Protein 6WQZ (pdb70)

Structure (mmCIF, N/CA/C/O backbone):
data_6WQZ
#
_entry.id   6WQZ
#
_cell.length_a   1.00
_cell.length_b   1.00
_cell.length_c   1.00
_cell.angle_alpha   90.00
_cell.angle_beta   90.00
_cell.angle_gamma   90.00
#
_symmetry.space_group_name_H-M   'P 1'
#
loop_
_entity.id
_entity.type
_entity.pdbx_description
1 polymer 'Autophagy-related protein 9A'
2 non-polymer 'Lauryl Maltose Neopentyl Glycol'
#
loop_
_atom_site.group_PDB
_atom_site.id
_atom_site.type_symbol
_atom_site.label_atom_id
_atom_site.label_alt_id
_atom_site.label_comp_id
_atom_site.label_asym_id
_atom_site.label_entity_id
_atom_site.label_seq_id
_atom_site.pdbx_PDB_ins_code
_atom_site.Cartn_x
_atom_site.Cartn_y
_atom_site.Cartn_z
_atom_site.occupancy
_atom_site.B_iso_or_equiv
_atom_site.auth_seq_id
_atom_site.auth_comp_id
_atom_site.auth_asym_id
_atom_site.auth_atom_id
_atom_site.pdbx_PDB_model_num
ATOM 1 N N . PRO A 1 36 ? 122.782 59.157 86.266 1.00 50.76 36 PRO C N 1
ATOM 2 C CA . PRO A 1 36 ? 123.021 59.358 84.835 1.00 50.76 36 PRO C CA 1
ATOM 3 C C . PRO A 1 36 ? 123.033 58.031 84.111 1.00 50.76 36 PRO C C 1
ATOM 4 O O . PRO A 1 36 ? 123.531 57.933 82.997 1.00 50.76 36 PRO C O 1
ATOM 8 N N . TRP A 1 37 ? 122.435 57.026 84.735 1.00 62.14 37 TRP C N 1
ATOM 9 C CA . TRP A 1 37 ? 122.456 55.661 84.218 1.00 62.14 37 TRP C CA 1
ATOM 10 C C . TRP A 1 37 ? 121.688 55.374 82.950 1.00 62.14 37 TRP C C 1
ATOM 11 O O . TRP A 1 37 ? 120.751 56.067 82.606 1.00 62.14 37 TRP C O 1
ATOM 22 N N . HIS A 1 38 ? 122.164 54.363 82.239 1.00 74.10 38 HIS C N 1
ATOM 23 C CA . HIS A 1 38 ? 121.604 53.898 80.984 1.00 74.10 38 HIS C CA 1
ATOM 24 C C . HIS A 1 38 ? 120.453 52.941 81.288 1.00 74.10 38 HIS C C 1
ATOM 25 O O . HIS A 1 38 ? 120.607 52.052 82.122 1.00 74.10 38 HIS C O 1
ATOM 32 N N . HIS A 1 39 ? 119.297 53.150 80.656 1.00 76.56 39 HIS C N 1
ATOM 33 C CA . HIS A 1 39 ? 118.100 52.320 80.865 1.00 76.56 39 HIS C CA 1
ATOM 34 C C . HIS A 1 39 ? 117.706 52.223 82.339 1.00 76.56 39 HIS C C 1
ATOM 35 O O . HIS A 1 39 ? 117.401 51.153 82.843 1.00 76.56 39 HIS C O 1
ATOM 42 N N . ILE A 1 40 ? 117.729 53.368 83.003 1.00 59.16 40 ILE C N 1
ATOM 43 C CA . ILE A 1 40 ? 117.439 53.555 84.428 1.00 59.16 40 ILE C CA 1
ATOM 44 C C . ILE A 1 40 ? 116.502 52.685 85.288 1.00 59.16 40 ILE C C 1
ATOM 45 O O . ILE A 1 40 ? 116.929 51.840 86.075 1.00 59.16 40 ILE C O 1
ATOM 50 N N . GLU A 1 41 ? 115.222 52.959 85.090 1.00 51.61 41 GLU C N 1
ATOM 51 C CA . GLU A 1 41 ? 114.058 52.545 85.866 1.00 51.61 41 GLU C CA 1
ATOM 52 C C . GLU A 1 41 ? 112.811 53.122 85.208 1.00 51.61 41 GLU C C 1
ATOM 53 O O . GLU A 1 41 ? 112.850 53.468 84.024 1.00 51.61 41 GLU C O 1
ATOM 59 N N . ASN A 1 42 ? 111.689 53.173 85.924 1.00 35.68 42 ASN C N 1
ATOM 60 C CA . ASN A 1 42 ? 110.544 53.978 85.500 1.00 35.68 42 ASN C CA 1
ATOM 61 C C . ASN A 1 42 ? 111.045 55.404 85.290 1.00 35.68 42 ASN C C 1
ATOM 62 O O . ASN A 1 42 ? 111.636 56.004 86.186 1.00 35.68 42 ASN C O 1
ATOM 67 N N . LEU A 1 43 ? 110.895 55.895 84.069 1.00 26.34 43 LEU C N 1
ATOM 68 C CA . LEU A 1 43 ? 111.360 57.217 83.699 1.00 26.34 43 LEU C CA 1
ATOM 69 C C . LEU A 1 43 ? 110.477 58.346 84.178 1.00 26.34 43 LEU C C 1
ATOM 70 O O . LEU A 1 43 ? 110.941 59.454 84.317 1.00 26.34 43 LEU C O 1
ATOM 75 N N . ASP A 1 44 ? 109.207 58.079 84.448 1.00 24.27 44 ASP C N 1
ATOM 76 C CA . ASP A 1 44 ? 108.327 59.130 84.918 1.00 24.27 44 ASP C CA 1
ATOM 77 C C . ASP A 1 44 ? 108.858 59.641 86.228 1.00 24.27 44 ASP C C 1
ATOM 78 O O . ASP A 1 44 ? 109.076 60.820 86.384 1.00 24.27 44 ASP C O 1
ATOM 83 N N . LEU A 1 45 ? 109.180 58.736 87.127 1.00 23.12 45 LEU C N 1
ATOM 84 C CA . LEU A 1 45 ? 109.708 59.134 88.408 1.00 23.12 45 LEU C CA 1
ATOM 85 C C . LEU A 1 45 ? 111.040 59.844 88.302 1.00 23.12 45 LEU C C 1
ATOM 86 O O . LEU A 1 45 ? 111.268 60.833 88.982 1.00 23.12 45 LEU C O 1
ATOM 91 N N . PHE A 1 46 ? 111.918 59.371 87.430 1.00 19.45 46 PHE C N 1
ATOM 92 C CA . PHE A 1 46 ? 113.228 59.972 87.313 1.00 19.45 46 PHE C CA 1
ATOM 93 C C . PHE A 1 46 ? 113.096 61.409 86.891 1.00 19.45 46 PHE C C 1
ATOM 94 O O . PHE A 1 46 ? 113.592 62.292 87.565 1.00 19.45 46 PHE C O 1
ATOM 102 N N . PHE A 1 47 ? 112.305 61.656 85.861 1.00 17.49 47 PHE C N 1
ATOM 103 C CA . PHE A 1 47 ? 112.079 62.995 85.344 1.00 17.49 47 PHE C CA 1
ATOM 104 C C . PHE A 1 47 ? 111.373 63.877 86.350 1.00 17.49 47 PHE C C 1
ATOM 105 O O . PHE A 1 47 ? 111.675 65.045 86.494 1.00 17.49 47 PHE C O 1
ATOM 113 N N . SER A 1 48 ? 110.423 63.319 87.073 1.00 15.77 48 SER C N 1
ATOM 114 C CA . SER A 1 48 ? 109.717 64.099 88.046 1.00 15.77 48 SER C CA 1
ATOM 115 C C . SER A 1 48 ? 110.647 64.561 89.114 1.00 15.77 48 SER C C 1
ATOM 116 O O . SER A 1 48 ? 110.564 65.685 89.526 1.00 15.77 48 SER C O 1
ATOM 119 N N . ARG A 1 49 ? 111.532 63.680 89.570 1.00 18.27 49 ARG C N 1
ATOM 120 C CA . ARG A 1 49 ? 112.514 63.985 90.594 1.00 18.27 49 ARG C CA 1
ATOM 121 C C . ARG A 1 49 ? 113.476 65.028 90.097 1.00 18.27 49 ARG C C 1
ATOM 122 O O . ARG A 1 49 ? 113.845 65.931 90.811 1.00 18.27 49 ARG C O 1
ATOM 130 N N . VAL A 1 50 ? 113.863 64.928 88.835 1.00 14.19 50 VAL C N 1
ATOM 131 C CA . VAL A 1 50 ? 114.767 65.910 88.274 1.00 14.19 50 VAL C CA 1
ATOM 132 C C . VAL A 1 50 ? 114.111 67.274 88.324 1.00 14.19 50 VAL C C 1
ATOM 133 O O . VAL A 1 50 ? 114.712 68.237 88.787 1.00 14.19 50 VAL C O 1
ATOM 137 N N . TYR A 1 51 ? 112.840 67.340 87.925 1.00 13.17 51 TYR C N 1
ATOM 138 C CA . TYR A 1 51 ? 112.093 68.585 87.937 1.00 13.17 51 TYR C CA 1
ATOM 139 C C . TYR A 1 51 ? 111.934 69.132 89.344 1.00 13.17 51 TYR C C 1
ATOM 140 O O . TYR A 1 51 ? 112.055 70.312 89.576 1.00 13.17 51 TYR C O 1
ATOM 149 N N . ASN A 1 52 ? 111.663 68.263 90.292 1.00 13.62 52 ASN C N 1
ATOM 150 C CA . ASN A 1 52 ? 111.513 68.696 91.661 1.00 13.62 52 ASN C CA 1
ATOM 151 C C . ASN A 1 52 ? 112.811 69.247 92.204 1.00 13.62 52 ASN C C 1
ATOM 152 O O . ASN A 1 52 ? 112.813 70.171 92.983 1.00 13.62 52 ASN C O 1
ATOM 157 N N . LEU A 1 53 ? 113.932 68.631 91.849 1.00 14.28 53 LEU C N 1
ATOM 158 C CA . LEU A 1 53 ? 115.240 69.107 92.275 1.00 14.28 53 LEU C CA 1
ATOM 159 C C . LEU A 1 53 ? 115.491 70.460 91.659 1.00 14.28 53 LEU C C 1
ATOM 160 O O . LEU A 1 53 ? 116.152 71.249 92.245 1.00 14.28 53 LEU C O 1
ATOM 165 N N . HIS A 1 54 ? 115.092 70.695 90.417 1.00 13.79 54 HIS C N 1
ATOM 166 C CA . HIS A 1 54 ? 115.247 72.043 89.913 1.00 13.79 54 HIS C CA 1
ATOM 167 C C . HIS A 1 54 ? 114.377 73.022 90.672 1.00 13.79 54 HIS C C 1
ATOM 168 O O . HIS A 1 54 ? 114.808 74.115 90.936 1.00 13.79 54 HIS C O 1
ATOM 175 N N . GLN A 1 55 ? 113.142 72.654 91.010 1.00 12.12 55 GLN C N 1
ATOM 176 C CA . GLN A 1 55 ? 112.238 73.584 91.713 1.00 12.12 55 GLN C CA 1
ATOM 177 C C . GLN A 1 55 ? 112.665 74.003 93.109 1.00 12.12 55 GLN C C 1
ATOM 178 O O . GLN A 1 55 ? 112.676 75.163 93.390 1.00 12.12 55 GLN C O 1
ATOM 184 N N . LYS A 1 56 ? 112.904 73.058 93.998 1.00 15.04 56 LYS C N 1
ATOM 185 C CA . LYS A 1 56 ? 113.467 73.281 95.326 1.00 15.04 56 LYS C CA 1
ATOM 186 C C . LYS A 1 56 ? 114.955 73.454 95.085 1.00 15.04 56 LYS C C 1
ATOM 187 O O . LYS A 1 56 ? 115.680 72.470 94.946 1.00 15.04 56 LYS C O 1
ATOM 193 N N . ASN A 1 57 ? 115.429 74.694 95.061 1.00 16.74 57 ASN C N 1
ATOM 194 C CA . ASN A 1 57 ? 116.608 75.005 94.260 1.00 16.74 57 ASN C CA 1
ATOM 195 C C . ASN A 1 57 ? 117.818 74.279 94.822 1.00 16.74 57 ASN C C 1
ATOM 196 O O . ASN A 1 57 ? 118.572 74.835 95.627 1.00 16.74 57 ASN C O 1
ATOM 201 N N . GLY A 1 58 ? 118.023 73.054 94.359 1.00 16.72 58 GLY C N 1
ATOM 202 C CA . GLY A 1 58 ? 119.157 72.275 94.786 1.00 16.72 58 GLY C CA 1
ATOM 203 C C . GLY A 1 58 ? 118.926 71.227 95.849 1.00 16.72 58 GLY C C 1
ATOM 204 O O . GLY A 1 58 ? 118.034 71.328 96.675 1.00 16.72 58 GLY C O 1
ATOM 205 N N . PHE A 1 59 ? 119.825 70.258 95.883 1.00 18.12 59 PHE C N 1
ATOM 206 C CA . PHE A 1 59 ? 119.711 69.158 96.806 1.00 18.12 59 PHE C CA 1
ATOM 207 C C . PHE A 1 59 ? 119.724 69.610 98.241 1.00 18.12 59 PHE C C 1
ATOM 208 O O . PHE A 1 59 ? 118.876 69.212 99.007 1.00 18.12 59 PHE C O 1
ATOM 216 N N . THR A 1 60 ? 120.621 70.503 98.605 1.00 18.79 60 THR C N 1
ATOM 217 C CA . THR A 1 60 ? 120.682 70.920 99.993 1.00 18.79 60 THR C CA 1
ATOM 218 C C . THR A 1 60 ? 119.408 71.611 100.421 1.00 18.79 60 THR C C 1
ATOM 219 O O . THR A 1 60 ? 118.840 71.315 101.478 1.00 18.79 60 THR C O 1
ATOM 223 N N . CYS A 1 61 ? 118.911 72.482 99.556 1.00 21.33 61 CYS C N 1
ATOM 224 C CA . CYS A 1 61 ? 117.707 73.220 99.873 1.00 21.33 61 CYS C CA 1
ATOM 225 C C . CYS A 1 61 ? 116.553 72.287 100.032 1.00 21.33 61 CYS C C 1
ATOM 226 O O . CYS A 1 61 ? 115.806 72.375 100.983 1.00 21.33 61 CYS C O 1
ATOM 229 N N . MET A 1 62 ? 116.447 71.347 99.112 1.00 20.03 62 MET C N 1
ATOM 230 C CA . MET A 1 62 ? 115.366 70.405 99.140 1.00 20.03 62 MET C CA 1
ATOM 231 C C . MET A 1 62 ? 115.399 69.535 100.379 1.00 20.03 62 MET C C 1
ATOM 232 O O . MET A 1 62 ? 114.374 69.279 100.999 1.00 20.03 62 MET C O 1
ATOM 237 N N . LEU A 1 63 ? 116.591 69.107 100.766 1.00 20.34 63 LEU C N 1
ATOM 238 C CA . LEU A 1 63 ? 116.740 68.266 101.929 1.00 20.34 63 LEU C CA 1
ATOM 239 C C . LEU A 1 63 ? 116.295 69.038 103.144 1.00 20.34 63 LEU C C 1
ATOM 240 O O . LEU A 1 63 ? 115.509 68.550 103.948 1.00 20.34 63 LEU C O 1
ATOM 245 N N . ILE A 1 64 ? 116.725 70.289 103.241 1.00 21.82 64 ILE C N 1
ATOM 246 C CA . ILE A 1 64 ? 116.337 71.100 104.380 1.00 21.82 64 ILE C CA 1
ATOM 247 C C . ILE A 1 64 ? 114.843 71.324 104.404 1.00 21.82 64 ILE C C 1
ATOM 248 O O . ILE A 1 64 ? 114.239 71.288 105.455 1.00 21.82 64 ILE C O 1
ATOM 253 N N . GLY A 1 65 ? 114.241 71.550 103.245 1.00 19.62 65 GLY C N 1
ATOM 254 C CA . GLY A 1 65 ? 112.823 71.793 103.188 1.00 19.62 65 GLY C CA 1
ATOM 255 C C . GLY A 1 65 ? 112.075 70.595 103.698 1.00 19.62 65 GLY C C 1
ATOM 256 O O . GLY A 1 65 ? 111.176 70.742 104.515 1.00 19.62 65 GLY C O 1
ATOM 257 N N . GLU A 1 66 ? 112.478 69.402 103.272 1.00 23.08 66 GLU C N 1
ATOM 258 C CA . GLU A 1 66 ? 111.804 68.189 103.735 1.00 23.08 66 GLU C CA 1
ATOM 259 C C . GLU A 1 66 ? 111.984 67.999 105.224 1.00 23.08 66 GLU C C 1
ATOM 260 O O . GLU A 1 66 ? 111.071 67.600 105.918 1.00 23.08 66 GLU C O 1
ATOM 266 N N . ILE A 1 67 ? 113.170 68.287 105.726 1.00 21.30 67 ILE C N 1
ATOM 267 C CA . ILE A 1 67 ? 113.407 68.147 107.152 1.00 21.30 67 ILE C CA 1
ATOM 268 C C . ILE A 1 67 ? 112.515 69.102 107.937 1.00 21.30 67 ILE C C 1
ATOM 269 O O . ILE A 1 67 ? 112.002 68.750 108.981 1.00 21.30 67 ILE C O 1
ATOM 274 N N . PHE A 1 68 ? 112.350 70.323 107.446 1.00 23.31 68 PHE C N 1
ATOM 275 C CA . PHE A 1 68 ? 111.490 71.314 108.083 1.00 23.31 68 PHE C CA 1
ATOM 276 C C . PHE A 1 68 ? 110.048 70.864 108.058 1.00 23.31 68 PHE C C 1
ATOM 277 O O . PHE A 1 68 ? 109.321 71.093 108.996 1.00 23.31 68 PHE C O 1
ATOM 285 N N . GLU A 1 69 ? 109.635 70.236 106.960 1.00 25.16 69 GLU C N 1
ATOM 286 C CA . GLU A 1 69 ? 108.289 69.682 106.815 1.00 25.16 69 GLU C CA 1
ATOM 287 C C . GLU A 1 69 ? 108.056 68.583 107.832 1.00 25.16 69 GLU C C 1
ATOM 288 O O . GLU A 1 69 ? 106.956 68.417 108.302 1.00 25.16 69 GLU C O 1
ATOM 294 N N . LEU A 1 70 ? 109.073 67.776 108.116 1.00 22.07 70 LEU C N 1
ATOM 295 C CA . LEU A 1 70 ? 108.931 66.719 109.116 1.00 22.07 70 LEU C CA 1
ATOM 296 C C . LEU A 1 70 ? 108.902 67.240 110.554 1.00 22.07 70 LEU C C 1
ATOM 297 O O . LEU A 1 70 ? 108.247 66.663 111.389 1.00 22.07 70 LEU C O 1
ATOM 302 N N . MET A 1 71 ? 109.611 68.334 110.800 1.00 24.87 71 MET C N 1
ATOM 303 C CA . MET A 1 71 ? 109.717 68.962 112.113 1.00 24.87 71 MET C CA 1
ATOM 304 C C . MET A 1 71 ? 108.490 69.783 112.454 1.00 24.87 71 MET C C 1
ATOM 305 O O . MET A 1 71 ? 108.197 70.002 113.612 1.00 24.87 71 MET C O 1
ATOM 310 N N . GLN A 1 72 ? 107.802 70.283 111.442 1.00 22.05 72 GLN C N 1
ATOM 311 C CA . GLN A 1 72 ? 106.546 70.988 111.675 1.00 22.05 72 GLN C CA 1
ATOM 312 C C . GLN A 1 72 ? 105.465 70.037 112.162 1.00 22.05 72 GLN C C 1
ATOM 313 O O . GLN A 1 72 ? 104.752 70.337 113.122 1.00 22.05 72 GLN C O 1
ATOM 319 N N . PHE A 1 73 ? 105.315 68.892 111.491 1.00 20.84 73 PHE C N 1
ATOM 320 C CA . PHE A 1 73 ? 104.368 67.884 111.974 1.00 20.84 73 PHE C CA 1
ATOM 321 C C . PHE A 1 73 ? 104.673 67.494 113.415 1.00 20.84 73 PHE C C 1
ATOM 322 O O . PHE A 1 73 ? 103.791 67.528 114.283 1.00 20.84 73 PHE C O 1
ATOM 330 N N . LEU A 1 74 ? 105.921 67.103 113.682 1.00 21.36 74 LEU C N 1
ATOM 331 C CA . LEU A 1 74 ? 106.281 66.652 115.019 1.00 21.36 74 LEU C CA 1
ATOM 332 C C . LEU A 1 74 ? 106.109 67.758 116.053 1.00 21.36 74 LEU C C 1
ATOM 333 O O . LEU A 1 74 ? 105.741 67.491 117.199 1.00 21.36 74 LEU C O 1
ATOM 338 N N . PHE A 1 75 ? 106.333 69.012 115.659 1.00 20.26 75 PHE C N 1
ATOM 339 C CA . PHE A 1 75 ? 106.199 70.123 116.596 1.00 20.26 75 PHE C CA 1
ATOM 340 C C . PHE A 1 75 ? 104.741 70.402 116.912 1.00 20.26 75 PHE C C 1
ATOM 341 O O . PHE A 1 75 ? 104.388 70.608 118.072 1.00 20.26 75 PHE C O 1
ATOM 349 N N . VAL A 1 76 ? 103.877 70.418 115.897 1.00 19.18 76 VAL C N 1
ATOM 350 C CA . VAL A 1 76 ? 102.449 70.579 116.151 1.00 19.18 76 VAL C CA 1
ATOM 351 C C . VAL A 1 76 ? 101.966 69.517 117.125 1.00 19.18 76 VAL C C 1
ATOM 352 O O . VAL A 1 76 ? 101.348 69.826 118.150 1.00 19.18 76 VAL C O 1
ATOM 356 N N . VAL A 1 77 ? 102.292 68.251 116.850 1.00 20.96 77 VAL C N 1
ATOM 357 C CA . VAL A 1 77 ? 101.778 67.160 117.682 1.00 20.96 77 VAL C CA 1
ATOM 358 C C . VAL A 1 77 ? 102.353 67.217 119.095 1.00 20.96 77 VAL C C 1
ATOM 359 O O . VAL A 1 77 ? 101.623 67.054 120.079 1.00 20.96 77 VAL C O 1
ATOM 363 N N . ALA A 1 78 ? 103.664 67.456 119.225 1.00 22.47 78 ALA C N 1
ATOM 364 C CA . ALA A 1 78 ? 104.286 67.442 120.545 1.00 22.47 78 ALA C CA 1
ATOM 365 C C . ALA A 1 78 ? 103.924 68.676 121.360 1.00 22.47 78 ALA C C 1
ATOM 366 O O . ALA A 1 78 ? 103.684 68.577 122.566 1.00 22.47 78 ALA C O 1
ATOM 368 N N . PHE A 1 79 ? 103.887 69.847 120.729 1.00 22.95 79 PHE C N 1
ATOM 369 C CA . PHE A 1 79 ? 103.441 71.057 121.409 1.00 22.95 79 PHE C CA 1
ATOM 370 C C . PHE A 1 79 ? 102.005 70.909 121.886 1.00 22.95 79 PHE C C 1
ATOM 371 O O . PHE A 1 79 ? 101.670 71.288 123.011 1.00 22.95 79 PHE C O 1
ATOM 379 N N . THR A 1 80 ? 101.141 70.325 121.049 1.00 23.95 80 THR C N 1
ATOM 380 C CA . THR A 1 80 ? 99.750 70.143 121.441 1.00 23.95 80 THR C CA 1
ATOM 381 C C . THR A 1 80 ? 99.619 69.182 122.612 1.00 23.95 80 THR C C 1
ATOM 382 O O . THR A 1 80 ? 98.875 69.458 123.556 1.00 23.95 80 THR C O 1
ATOM 386 N N . THR A 1 81 ? 100.325 68.062 122.574 1.00 28.52 81 THR C N 1
ATOM 387 C CA . THR A 1 81 ? 100.244 67.086 123.652 1.00 28.52 81 THR C CA 1
ATOM 388 C C . THR A 1 81 ? 100.919 67.568 124.925 1.00 28.52 81 THR C C 1
ATOM 389 O O . THR A 1 81 ? 100.645 67.044 125.992 1.00 28.52 81 THR C O 1
ATOM 393 N N . PHE A 1 82 ? 101.838 68.520 124.806 1.00 32.52 82 PHE C N 1
ATOM 394 C CA . PHE A 1 82 ? 102.444 69.154 125.973 1.00 32.52 82 PHE C CA 1
ATOM 395 C C . PHE A 1 82 ? 101.484 70.155 126.604 1.00 32.52 82 PHE C C 1
ATOM 396 O O . PHE A 1 82 ? 101.344 70.217 127.828 1.00 32.52 82 PHE C O 1
ATOM 404 N N . LEU A 1 83 ? 100.806 70.948 125.770 1.00 28.77 83 LEU C N 1
ATOM 405 C CA . LEU A 1 83 ? 99.806 71.896 126.255 1.00 28.77 83 LEU C CA 1
ATOM 406 C C . LEU A 1 83 ? 98.638 71.181 126.911 1.00 28.77 83 LEU C C 1
ATOM 407 O O . LEU A 1 83 ? 98.125 71.624 127.944 1.00 28.77 83 LEU C O 1
ATOM 412 N N . VAL A 1 84 ? 98.195 70.075 126.322 1.00 33.05 84 VAL C N 1
ATOM 413 C CA . VAL A 1 84 ? 97.070 69.338 126.883 1.00 33.05 84 VAL C CA 1
ATOM 414 C C . VAL A 1 84 ? 97.460 68.694 128.208 1.00 33.05 84 VAL C C 1
ATOM 415 O O . VAL A 1 84 ? 96.711 68.764 129.187 1.00 33.05 84 VAL C O 1
ATOM 419 N N . SER A 1 85 ? 98.649 68.090 128.276 1.00 39.32 85 SER C N 1
ATOM 420 C CA . SER A 1 85 ? 98.917 67.069 129.278 1.00 39.32 85 SER C CA 1
ATOM 421 C C . SER A 1 85 ? 99.862 67.474 130.397 1.00 39.32 85 SER C C 1
ATOM 422 O O . SER A 1 85 ? 99.701 66.979 131.516 1.00 39.32 85 SER C O 1
ATOM 425 N N . CYS A 1 86 ? 100.842 68.340 130.141 1.00 49.03 86 CYS C N 1
ATOM 426 C CA . CYS A 1 86 ? 101.922 68.589 131.090 1.00 49.03 86 CYS C CA 1
ATOM 427 C C . CYS A 1 86 ? 101.811 69.917 131.825 1.00 49.03 86 CYS C C 1
ATOM 428 O O . CYS A 1 86 ? 102.455 70.088 132.860 1.00 49.03 86 CYS C O 1
ATOM 431 N N . VAL A 1 87 ? 101.019 70.857 131.326 1.00 42.55 87 VAL C N 1
ATOM 432 C CA . VAL A 1 87 ? 100.968 72.207 131.866 1.00 42.55 87 VAL C CA 1
ATOM 433 C C . VAL A 1 87 ? 99.861 72.282 132.902 1.00 42.55 87 VAL C C 1
ATOM 434 O O . VAL A 1 87 ? 98.770 71.740 132.701 1.00 42.55 87 VAL C O 1
ATOM 438 N N . ASP A 1 88 ? 100.151 72.938 134.020 1.00 47.53 88 ASP C N 1
ATOM 439 C CA . ASP A 1 88 ? 99.178 73.153 135.089 1.00 47.53 88 ASP C CA 1
ATOM 440 C C . ASP A 1 88 ? 98.640 74.566 134.933 1.00 47.53 88 ASP C C 1
ATOM 441 O O . ASP A 1 88 ? 99.185 75.524 135.474 1.00 47.53 88 ASP C O 1
ATOM 446 N N . TYR A 1 89 ? 97.565 74.659 134.175 1.00 43.90 89 TYR C N 1
ATOM 447 C CA . TYR A 1 89 ? 96.937 75.914 133.886 1.00 43.90 89 TYR C CA 1
ATOM 448 C C . TYR A 1 89 ? 96.468 76.651 135.113 1.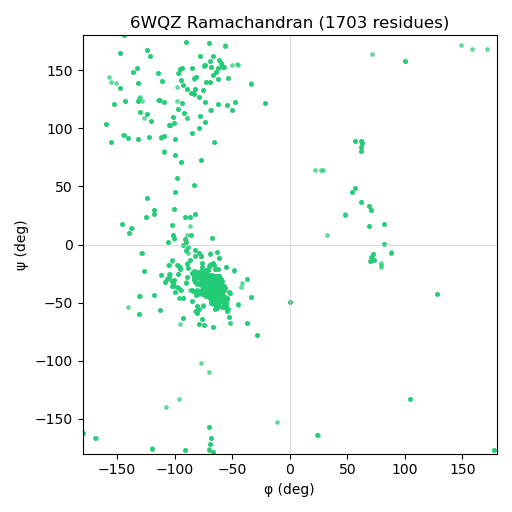00 43.90 89 TYR C C 1
ATOM 449 O O . TYR A 1 89 ? 96.550 77.854 135.138 1.00 43.90 89 TYR C O 1
ATOM 458 N N . ASP A 1 90 ? 96.012 75.961 136.148 1.00 54.67 90 ASP C N 1
ATOM 459 C CA . ASP A 1 90 ? 95.530 76.691 137.313 1.00 54.67 90 ASP C CA 1
ATOM 460 C C . ASP A 1 90 ? 96.624 77.538 137.953 1.00 54.67 90 ASP C C 1
ATOM 461 O O . ASP A 1 90 ? 96.434 78.731 138.172 1.00 54.67 90 ASP C O 1
ATOM 466 N N . ILE A 1 91 ? 97.800 76.958 138.159 1.00 57.22 91 ILE C N 1
ATOM 467 C CA . ILE A 1 91 ? 98.909 77.707 138.742 1.00 57.22 91 ILE C CA 1
ATOM 468 C C . ILE A 1 91 ? 99.371 78.825 137.808 1.00 57.22 91 ILE C C 1
ATOM 469 O O . ILE A 1 91 ? 99.764 79.895 138.254 1.00 57.22 91 ILE C O 1
ATOM 474 N N . LEU A 1 92 ? 99.345 78.555 136.509 1.00 54.48 92 LEU C N 1
ATOM 475 C CA . LEU A 1 92 ? 99.738 79.533 135.516 1.00 54.48 92 LEU C CA 1
ATOM 476 C C . LEU A 1 92 ? 98.815 80.744 135.546 1.00 54.48 92 LEU C C 1
ATOM 477 O O . LEU A 1 92 ? 99.267 81.868 135.438 1.00 54.48 92 LEU C O 1
ATOM 482 N N . PHE A 1 93 ? 97.522 80.515 135.718 1.00 56.44 93 PHE C N 1
ATOM 483 C CA . PHE A 1 93 ? 96.571 81.615 135.681 1.00 56.44 93 PHE C CA 1
ATOM 484 C C . PHE A 1 93 ? 96.477 82.406 136.970 1.00 56.44 93 PHE C C 1
ATOM 485 O O . PHE A 1 93 ? 96.696 83.606 136.988 1.00 56.44 93 PHE C O 1
ATOM 493 N N . ALA A 1 94 ? 96.134 81.742 138.051 1.00 67.33 94 ALA C N 1
ATOM 494 C CA . ALA A 1 94 ? 95.987 82.433 139.326 1.00 67.33 94 ALA C CA 1
ATOM 495 C C . ALA A 1 94 ? 96.727 81.751 140.467 1.00 67.33 94 ALA C C 1
ATOM 496 O O . ALA A 1 94 ? 97.616 82.348 141.083 1.00 67.33 94 ALA C O 1
ATOM 498 N N . ASN A 1 95 ? 96.371 80.500 140.746 1.00 67.94 95 ASN C N 1
ATOM 499 C CA . ASN A 1 95 ? 96.767 79.840 141.988 1.00 67.94 95 ASN C CA 1
ATOM 500 C C . ASN A 1 95 ? 98.215 79.363 141.992 1.00 67.94 95 ASN C C 1
ATOM 501 O O . ASN A 1 95 ? 98.746 78.987 143.040 1.00 67.94 95 ASN C O 1
ATOM 506 N N . LYS A 1 109 ? 106.056 86.195 142.786 1.00 83.26 109 LYS C N 1
ATOM 507 C CA . LYS A 1 109 ? 106.495 86.150 141.399 1.00 83.26 109 LYS C CA 1
ATOM 508 C C . LYS A 1 109 ? 106.608 84.710 140.951 1.00 83.26 109 LYS C C 1
ATOM 509 O O . LYS A 1 109 ? 107.343 83.935 141.548 1.00 83.26 109 LYS C O 1
ATOM 515 N N . VAL A 1 110 ? 105.893 84.350 139.892 1.00 80.86 110 VAL C N 1
ATOM 516 C CA . VAL A 1 110 ? 105.939 82.980 139.408 1.00 80.86 110 VAL C CA 1
ATOM 517 C C . VAL A 1 110 ? 106.675 82.843 138.087 1.00 80.86 110 VAL C C 1
ATOM 518 O O . VAL A 1 110 ? 106.319 83.459 137.086 1.00 80.86 110 VAL C O 1
ATOM 522 N N . THR A 1 111 ? 107.704 82.004 138.103 1.00 77.59 111 THR C N 1
ATOM 523 C CA . THR A 1 111 ? 108.518 81.709 136.934 1.00 77.59 111 THR C CA 1
ATOM 524 C C . THR A 1 111 ? 107.726 80.820 135.996 1.00 77.59 111 THR C C 1
ATOM 525 O O . THR A 1 111 ? 106.835 80.101 136.425 1.00 77.59 111 THR C O 1
ATOM 529 N N . LEU A 1 112 ? 108.044 80.863 134.715 1.00 71.95 112 LEU C N 1
ATOM 530 C CA . LEU A 1 112 ? 107.328 80.035 133.759 1.00 71.95 112 LEU C CA 1
ATOM 531 C C . LEU A 1 112 ? 107.362 78.550 134.109 1.00 71.95 112 LEU C C 1
ATOM 532 O O . LEU A 1 112 ? 106.317 77.918 134.206 1.00 71.95 112 LEU C O 1
ATOM 537 N N . PRO A 1 113 ? 108.558 77.989 134.337 1.00 68.16 113 PRO C N 1
ATOM 538 C CA . PRO A 1 113 ? 108.533 76.542 134.612 1.00 68.16 113 PRO C CA 1
ATOM 539 C C . PRO A 1 113 ? 107.880 76.163 135.929 1.00 68.16 113 PRO C C 1
ATOM 540 O O . PRO A 1 113 ? 107.936 74.989 136.310 1.00 68.16 113 PRO C O 1
ATOM 544 N N . ASP A 1 114 ? 107.289 77.112 136.656 1.00 69.23 114 ASP C N 1
ATOM 545 C CA . ASP A 1 114 ? 106.494 76.739 137.821 1.00 69.23 114 ASP C CA 1
ATOM 546 C C . ASP A 1 114 ? 105.207 76.053 137.400 1.00 69.23 114 ASP C C 1
ATOM 547 O O . ASP A 1 114 ? 104.564 75.371 138.204 1.00 69.23 114 ASP C O 1
ATOM 552 N N . ALA A 1 115 ? 104.807 76.229 136.140 1.00 58.89 115 ALA C N 1
ATOM 553 C CA . ALA A 1 115 ? 103.583 75.598 135.663 1.00 58.89 115 ALA C CA 1
ATOM 554 C C . ALA A 1 115 ? 103.810 74.135 135.308 1.00 58.89 115 ALA C C 1
ATOM 555 O O . ALA A 1 115 ? 103.042 73.263 135.725 1.00 58.89 115 ALA C O 1
ATOM 557 N N . PHE A 1 116 ? 104.806 73.883 134.475 1.00 55.68 116 PHE C N 1
ATOM 558 C CA . PHE A 1 116 ? 105.102 72.538 133.998 1.00 55.68 116 PHE C CA 1
ATOM 559 C C . PHE A 1 116 ? 105.289 71.499 135.084 1.00 55.68 116 PHE C C 1
ATOM 560 O O . PHE A 1 116 ? 105.836 71.778 136.145 1.00 55.68 116 PHE C O 1
ATOM 568 N N . LEU A 1 117 ? 104.817 70.295 134.796 1.00 61.47 117 LEU C N 1
ATOM 569 C CA . LEU A 1 117 ? 104.943 69.173 135.709 1.00 61.47 117 LEU C CA 1
ATOM 570 C C . LEU A 1 117 ? 106.175 68.402 135.281 1.00 61.47 117 LEU C C 1
ATOM 571 O O . LEU A 1 117 ? 106.521 68.384 134.105 1.00 61.47 117 LEU C O 1
ATOM 576 N N . PRO A 1 118 ? 106.832 67.738 136.233 1.00 69.21 118 PRO C N 1
ATOM 577 C CA . PRO A 1 118 ? 108.048 66.972 135.956 1.00 69.21 118 PRO C CA 1
ATOM 578 C C . PRO A 1 118 ? 107.744 65.816 135.023 1.00 69.21 118 PRO C C 1
ATOM 579 O O . PRO A 1 118 ? 106.668 65.231 135.105 1.00 69.21 118 PRO C O 1
ATOM 583 N N . ALA A 1 119 ? 108.705 65.436 134.188 1.00 69.87 119 ALA C N 1
ATOM 584 C CA . ALA A 1 119 ? 108.483 64.380 133.205 1.00 69.87 119 ALA C CA 1
ATOM 585 C C . ALA A 1 119 ? 108.081 63.047 133.834 1.00 69.87 119 ALA C C 1
ATOM 586 O O . ALA A 1 119 ? 107.265 62.321 133.268 1.00 69.87 119 ALA C O 1
ATOM 588 N N . GLN A 1 120 ? 108.668 62.706 134.973 1.00 75.98 120 GLN C N 1
ATOM 589 C CA . GLN A 1 120 ? 108.305 61.475 135.656 1.00 75.98 120 GLN C CA 1
ATOM 590 C C . GLN A 1 120 ? 106.799 61.448 135.921 1.00 75.98 120 GLN C C 1
ATOM 591 O O . GLN A 1 120 ? 106.233 60.384 136.163 1.00 75.98 120 GLN C O 1
ATOM 597 N N . VAL A 1 121 ? 106.156 62.616 135.886 1.00 74.73 121 VAL C N 1
ATOM 598 C CA . VAL A 1 121 ? 104.711 62.685 136.076 1.00 74.73 121 VAL C CA 1
ATOM 599 C C . VAL A 1 121 ? 103.990 62.975 134.766 1.00 74.73 121 VAL C C 1
ATOM 600 O O . VAL A 1 121 ? 102.850 62.554 134.573 1.00 74.73 121 VAL C O 1
ATOM 604 N N . CYS A 1 122 ? 104.637 63.695 133.846 1.00 70.46 122 CYS C N 1
ATOM 605 C CA . CYS A 1 122 ? 104.027 63.926 132.543 1.00 70.46 122 CYS C CA 1
ATOM 606 C C . CYS A 1 122 ? 103.814 62.621 131.792 1.00 70.46 122 CYS C C 1
ATOM 607 O O . CYS A 1 122 ? 102.790 62.449 131.129 1.00 70.46 122 CYS C O 1
ATOM 610 N N . SER A 1 123 ? 104.776 61.700 131.868 1.00 69.74 123 SER C N 1
ATOM 611 C CA . SER A 1 123 ? 104.625 60.423 131.175 1.00 69.74 123 SER C CA 1
ATOM 612 C C . SER A 1 123 ? 103.415 59.659 131.693 1.00 69.74 123 SER C C 1
ATOM 613 O O . SER A 1 123 ? 102.629 59.119 130.909 1.00 69.74 123 SER C O 1
ATOM 616 N N . ALA A 1 124 ? 103.244 59.610 133.013 1.00 72.00 124 ALA C N 1
ATOM 617 C CA . ALA A 1 124 ? 102.097 58.916 133.583 1.00 72.00 124 ALA C CA 1
ATOM 618 C C . ALA A 1 124 ? 100.794 59.641 133.272 1.00 72.00 124 ALA C C 1
ATOM 619 O O . ALA A 1 124 ? 99.756 59.000 133.075 1.00 72.00 124 ALA C O 1
ATOM 621 N N . ARG A 1 125 ? 100.823 60.974 133.222 1.00 71.54 125 ARG C N 1
ATOM 622 C CA . ARG A 1 125 ? 99.594 61.728 132.992 1.00 71.54 125 ARG C CA 1
ATOM 623 C C . ARG A 1 125 ? 99.160 61.663 131.531 1.00 71.54 125 ARG C C 1
ATOM 624 O O . ARG A 1 125 ? 97.968 61.767 131.225 1.00 71.54 125 ARG C O 1
ATOM 632 N N . ILE A 1 126 ? 100.116 61.507 130.612 1.00 63.22 126 ILE C N 1
ATOM 633 C CA . ILE A 1 126 ? 99.780 61.327 129.199 1.00 63.22 126 ILE C CA 1
ATOM 634 C C . ILE A 1 126 ? 99.491 59.876 128.865 1.00 63.22 126 ILE C C 1
ATOM 635 O O . ILE A 1 126 ? 98.752 59.602 127.912 1.00 63.22 126 ILE C O 1
ATOM 640 N N . GLN A 1 127 ? 100.030 58.932 129.640 1.00 66.00 127 GLN C N 1
ATOM 641 C CA . GLN A 1 127 ? 99.815 57.516 129.376 1.00 66.00 127 GLN C CA 1
ATOM 642 C C . GLN A 1 127 ? 98.438 57.048 129.829 1.00 66.00 127 GLN C C 1
ATOM 643 O O . GLN A 1 127 ? 97.837 56.181 129.187 1.00 66.00 127 GLN C O 1
ATOM 649 N N . GLU A 1 128 ? 97.920 57.602 130.919 1.00 67.33 128 GLU C N 1
ATOM 650 C CA . GLU A 1 128 ? 96.572 57.274 131.370 1.00 67.33 128 GLU C CA 1
ATOM 651 C C . GLU A 1 128 ? 95.523 58.101 130.633 1.00 67.33 128 GLU C C 1
ATOM 652 O O . GLU A 1 128 ? 94.651 58.720 131.235 1.00 67.33 128 GLU C O 1
ATOM 658 N N . ASN A 1 129 ? 95.603 58.096 129.305 1.00 55.49 129 ASN C N 1
ATOM 659 C CA . ASN A 1 129 ? 94.626 58.745 128.438 1.00 55.49 129 ASN C CA 1
ATOM 660 C C . ASN A 1 129 ? 94.477 57.884 127.195 1.00 55.49 129 ASN C C 1
ATOM 661 O O . ASN A 1 129 ? 95.248 58.029 126.244 1.00 55.49 129 ASN C O 1
ATOM 666 N N . GLY A 1 130 ? 93.483 56.996 127.201 1.00 50.28 130 GLY C N 1
ATOM 667 C CA . GLY A 1 130 ? 93.324 56.071 126.090 1.00 50.28 130 GLY C CA 1
ATOM 668 C C . GLY A 1 130 ? 93.119 56.779 124.767 1.00 50.28 130 GLY C C 1
ATOM 669 O O . GLY A 1 130 ? 93.696 56.399 123.745 1.00 50.28 130 GLY C O 1
ATOM 670 N N . SER A 1 131 ? 92.294 57.824 124.768 1.00 45.02 131 SER C N 1
ATOM 671 C CA . SER A 1 131 ? 92.074 58.584 123.545 1.00 45.02 131 SER C CA 1
ATOM 672 C C . SER A 1 131 ? 93.349 59.280 123.095 1.00 45.02 131 SER C C 1
ATOM 673 O O . SER A 1 131 ? 93.703 59.233 121.912 1.00 45.02 131 SER C O 1
ATOM 676 N N . LEU A 1 132 ? 94.063 59.917 124.026 1.00 42.46 132 LEU C N 1
ATOM 677 C CA . LEU A 1 132 ? 95.290 60.620 123.664 1.00 42.46 132 LEU C CA 1
ATOM 678 C C . LEU A 1 132 ? 96.368 59.649 123.207 1.00 42.46 132 LEU C C 1
ATOM 679 O O . LEU A 1 132 ? 97.062 59.904 122.223 1.00 42.46 132 LEU C O 1
ATOM 684 N N . ILE A 1 133 ? 96.525 58.531 123.914 1.00 41.10 133 ILE C N 1
ATOM 685 C CA . ILE A 1 133 ? 97.533 57.550 123.524 1.00 41.10 133 ILE C CA 1
ATOM 686 C C . ILE A 1 133 ? 97.203 56.951 122.163 1.00 41.10 133 ILE C C 1
ATOM 687 O O . ILE A 1 133 ? 98.095 56.703 121.350 1.00 41.10 133 ILE C O 1
ATOM 692 N N . THR A 1 134 ? 95.920 56.729 121.881 1.00 36.49 134 THR C N 1
ATOM 693 C CA . THR A 1 134 ? 95.546 56.185 120.581 1.00 36.49 134 THR C CA 1
ATOM 694 C C . THR A 1 134 ? 95.830 57.183 119.464 1.00 36.49 134 THR C C 1
ATOM 695 O O . THR A 1 134 ? 96.369 56.820 118.409 1.00 36.49 134 THR C O 1
ATOM 699 N N . ILE A 1 135 ? 95.468 58.450 119.673 1.00 33.29 135 ILE C N 1
ATOM 700 C CA . ILE A 1 135 ? 95.762 59.464 118.666 1.00 33.29 135 ILE C CA 1
ATOM 701 C C . ILE A 1 135 ? 97.263 59.597 118.470 1.00 33.29 135 ILE C C 1
ATOM 702 O O . ILE A 1 135 ? 97.741 59.766 117.346 1.00 33.29 135 ILE C O 1
ATOM 707 N N . LEU A 1 136 ? 98.034 59.493 119.555 1.00 30.96 136 LEU C N 1
ATOM 708 C CA . LEU A 1 136 ? 99.484 59.598 119.441 1.00 30.96 136 LEU C CA 1
ATOM 709 C C . LEU A 1 136 ? 100.084 58.400 118.723 1.00 30.96 136 LEU C C 1
ATOM 710 O O . LEU A 1 136 ? 101.055 58.546 117.984 1.00 30.96 136 LEU C O 1
ATOM 715 N N . VAL A 1 137 ? 99.526 57.209 118.917 1.00 29.85 137 VAL C N 1
ATOM 716 C CA . VAL A 1 137 ? 100.052 56.039 118.222 1.00 29.85 137 VAL C CA 1
ATOM 717 C C . VAL A 1 137 ? 99.769 56.139 116.729 1.00 29.85 137 VAL C C 1
ATOM 718 O O . VAL A 1 137 ? 100.639 55.863 115.896 1.00 29.85 137 VAL C O 1
ATOM 722 N N . ILE A 1 138 ? 98.553 56.547 116.360 1.00 29.89 138 ILE C N 1
ATOM 723 C CA . ILE A 1 138 ? 98.263 56.726 114.936 1.00 29.89 138 ILE C CA 1
ATOM 724 C C . ILE A 1 138 ? 99.125 57.837 114.348 1.00 29.89 138 ILE C C 1
ATOM 725 O O . ILE A 1 138 ? 99.630 57.727 113.221 1.00 29.89 138 ILE C O 1
ATOM 730 N N . ALA A 1 139 ? 99.317 58.924 115.102 1.00 29.00 139 ALA C N 1
ATOM 731 C CA . ALA A 1 139 ? 100.146 60.023 114.630 1.00 29.00 139 ALA C CA 1
ATOM 732 C C . ALA A 1 139 ? 101.593 59.589 114.469 1.00 29.00 139 ALA C C 1
ATOM 733 O O . ALA A 1 139 ? 102.248 59.948 113.490 1.00 29.00 139 ALA C O 1
ATOM 735 N N . GLY A 1 140 ? 102.102 58.791 115.406 1.00 27.32 140 GLY C N 1
ATOM 736 C CA . GLY A 1 140 ? 103.468 58.317 115.305 1.00 27.32 140 GLY C CA 1
ATOM 737 C C . GLY A 1 140 ? 103.665 57.321 114.181 1.00 27.32 140 GLY C C 1
ATOM 738 O O . GLY A 1 140 ? 104.731 57.265 113.580 1.00 27.32 140 GLY C O 1
ATOM 739 N N . VAL A 1 141 ? 102.642 56.528 113.875 1.00 27.05 141 VAL C N 1
ATOM 740 C CA . VAL A 1 141 ? 102.750 55.608 112.746 1.00 27.05 141 VAL C CA 1
ATOM 741 C C . VAL A 1 141 ? 102.772 56.378 111.431 1.00 27.05 141 VAL C C 1
ATOM 742 O O . VAL A 1 141 ? 103.578 56.086 110.541 1.00 27.05 141 VAL C O 1
ATOM 746 N N . PHE A 1 142 ? 101.893 57.372 111.285 1.00 24.63 142 PHE C N 1
ATOM 747 C CA . PHE A 1 142 ? 101.966 58.225 110.101 1.00 24.63 142 PHE C CA 1
ATOM 748 C C . PHE A 1 142 ? 103.311 58.940 110.026 1.00 24.63 142 PHE C C 1
ATOM 749 O O . PHE A 1 142 ? 103.901 59.074 108.944 1.00 24.63 142 PHE C O 1
ATOM 757 N N . TRP A 1 143 ? 103.816 59.382 111.157 1.00 26.67 143 TRP C N 1
ATOM 758 C CA . TRP A 1 143 ? 105.086 60.042 111.120 1.00 26.67 143 TRP C CA 1
ATOM 759 C C . TRP A 1 143 ? 106.177 59.087 110.679 1.00 26.67 143 TRP C C 1
ATOM 760 O O . TRP A 1 143 ? 106.914 59.404 109.761 1.00 26.67 143 TRP C O 1
ATOM 771 N N . ILE A 1 144 ? 106.263 57.905 111.283 1.00 25.25 144 ILE C N 1
ATOM 772 C CA . ILE A 1 144 ? 107.330 56.974 110.932 1.00 25.25 144 ILE C CA 1
ATOM 773 C C . ILE A 1 144 ? 107.255 56.610 109.459 1.00 25.25 144 ILE C C 1
ATOM 774 O O . ILE A 1 144 ? 108.283 56.474 108.790 1.00 25.25 144 ILE C O 1
ATOM 779 N N . HIS A 1 145 ? 106.044 56.442 108.928 1.00 25.79 145 HIS C N 1
ATOM 780 C CA . HIS A 1 145 ? 105.906 56.205 107.496 1.00 25.79 145 HIS C CA 1
ATOM 781 C C . HIS A 1 145 ? 106.465 57.366 106.692 1.00 25.79 145 HIS C C 1
ATOM 782 O O . HIS A 1 145 ? 107.153 57.163 105.681 1.00 25.79 145 HIS C O 1
ATOM 789 N N . ARG A 1 146 ? 106.225 58.596 107.145 1.00 26.62 146 ARG C N 1
ATOM 790 C CA . ARG A 1 146 ? 106.732 59.752 106.412 1.00 26.62 146 ARG C CA 1
ATOM 791 C C . ARG A 1 146 ? 108.247 59.880 106.533 1.00 26.62 146 ARG C C 1
ATOM 792 O O . ARG A 1 146 ? 108.923 60.253 105.569 1.00 26.62 146 ARG C O 1
ATOM 800 N N . LEU A 1 147 ? 108.801 59.548 107.697 1.00 23.37 147 LEU C N 1
ATOM 801 C CA . LEU A 1 147 ? 110.251 59.587 107.869 1.00 23.37 147 LEU C CA 1
ATOM 802 C C . LEU A 1 147 ? 110.943 58.527 107.022 1.00 23.37 147 LEU C C 1
ATOM 803 O O . LEU A 1 147 ? 112.005 58.782 106.443 1.00 23.37 147 LEU C O 1
ATOM 808 N N . ILE A 1 148 ? 110.359 57.333 106.937 1.00 23.02 148 ILE C N 1
ATOM 809 C CA . ILE A 1 148 ? 110.925 56.281 106.101 1.00 23.02 148 ILE C CA 1
ATOM 810 C C . ILE A 1 148 ? 110.862 56.671 104.631 1.00 23.02 148 ILE C C 1
ATOM 811 O O . ILE A 1 148 ? 111.825 56.474 103.876 1.00 23.02 148 ILE C O 1
ATOM 816 N N . LYS A 1 149 ? 109.733 57.234 104.197 1.00 25.67 149 LYS C N 1
ATOM 817 C CA . LYS A 1 149 ? 109.659 57.724 102.826 1.00 25.67 149 LYS C CA 1
ATOM 818 C C . LYS A 1 149 ? 110.679 58.827 102.581 1.00 25.67 149 LYS C C 1
ATOM 819 O O . LYS A 1 149 ? 111.225 58.936 101.485 1.00 25.67 149 LYS C O 1
ATOM 825 N N . PHE A 1 150 ? 110.972 59.640 103.602 1.00 23.58 150 PHE C N 1
ATOM 826 C CA . PHE A 1 150 ? 111.946 60.718 103.433 1.00 23.58 150 PHE C CA 1
ATOM 827 C C . PHE A 1 150 ? 113.357 60.176 103.261 1.00 23.58 150 PHE C C 1
ATOM 828 O O . PHE A 1 150 ? 114.115 60.653 102.408 1.00 23.58 150 PHE C O 1
ATOM 836 N N . ILE A 1 151 ? 113.735 59.192 104.075 1.00 23.99 151 ILE C N 1
ATOM 837 C CA . ILE A 1 151 ? 115.053 58.580 103.924 1.00 23.99 151 ILE C CA 1
ATOM 838 C C . ILE A 1 151 ? 115.193 57.949 102.547 1.00 23.99 151 ILE C C 1
ATOM 839 O O . ILE A 1 151 ? 116.197 58.154 101.851 1.00 23.99 151 ILE C O 1
ATOM 844 N N . TYR A 1 152 ? 114.189 57.178 102.126 1.00 26.60 152 TYR C N 1
ATOM 845 C CA . TYR A 1 152 ? 114.235 56.583 100.797 1.00 26.60 152 TYR C CA 1
ATOM 846 C C . TYR A 1 152 ? 114.300 57.658 99.716 1.00 26.60 152 TYR C C 1
ATOM 847 O O . TYR A 1 152 ? 115.007 57.508 98.710 1.00 26.60 152 TYR C O 1
ATOM 856 N N . ASN A 1 153 ? 113.617 58.780 99.935 1.00 25.51 153 ASN C N 1
ATOM 857 C CA . ASN A 1 153 ? 113.588 59.833 98.931 1.00 25.51 153 ASN C CA 1
ATOM 858 C C . ASN A 1 153 ? 114.942 60.506 98.786 1.00 25.51 153 ASN C C 1
ATOM 859 O O . ASN A 1 153 ? 115.372 60.801 97.669 1.00 25.51 153 ASN C O 1
ATOM 864 N N . ILE A 1 154 ? 115.637 60.760 99.893 1.00 25.14 154 ILE C N 1
ATOM 865 C CA . ILE A 1 154 ? 116.937 61.416 99.768 1.00 25.14 154 ILE C CA 1
ATOM 866 C C . ILE A 1 154 ? 117.979 60.444 99.232 1.00 25.14 154 ILE C C 1
ATOM 867 O O . ILE A 1 154 ? 118.897 60.840 98.501 1.00 25.14 154 ILE C O 1
ATOM 872 N N . CYS A 1 155 ? 117.849 59.156 99.554 1.00 27.57 155 CYS C N 1
ATOM 873 C CA . CYS A 1 155 ? 118.747 58.180 98.947 1.00 27.57 155 CYS C CA 1
ATOM 874 C C . CYS A 1 155 ? 118.527 58.092 97.445 1.00 27.57 155 CYS C C 1
ATOM 875 O O . CYS A 1 155 ? 119.442 57.727 96.701 1.00 27.57 155 CYS C O 1
ATOM 878 N N . CYS A 1 156 ? 117.311 58.402 96.978 1.00 26.32 156 CYS C N 1
ATOM 879 C CA . CYS A 1 156 ? 117.063 58.405 95.535 1.00 26.32 156 CYS C CA 1
ATOM 880 C C . CYS A 1 156 ? 117.372 59.756 94.896 1.00 26.32 156 CYS C C 1
ATOM 881 O O . CYS A 1 156 ? 117.564 59.834 93.680 1.00 26.32 156 CYS C O 1
ATOM 884 N N . TYR A 1 157 ? 117.404 60.825 95.697 1.00 22.98 157 TYR C N 1
ATOM 885 C CA . TYR A 1 157 ? 117.710 62.170 95.211 1.00 22.98 157 TYR C CA 1
ATOM 886 C C . TYR A 1 157 ? 119.201 62.421 95.099 1.00 22.98 157 TYR C C 1
ATOM 887 O O . TYR A 1 157 ? 119.619 63.267 94.306 1.00 22.98 157 TYR C O 1
ATOM 896 N N . TRP A 1 158 ? 120.018 61.735 95.900 1.00 23.37 158 TRP C N 1
ATOM 897 C CA . TRP A 1 158 ? 121.456 61.820 95.680 1.00 23.37 158 TRP C CA 1
ATOM 898 C C . TRP A 1 158 ? 121.817 61.328 94.284 1.00 23.37 158 TRP C C 1
ATOM 899 O O . TRP A 1 158 ? 122.781 61.804 93.675 1.00 23.37 158 TRP C O 1
ATOM 910 N N . GLU A 1 159 ? 121.025 60.402 93.748 1.00 24.99 159 GLU C N 1
ATOM 911 C CA . GLU A 1 159 ? 121.249 59.925 92.391 1.00 24.99 159 GLU C CA 1
ATOM 912 C C . GLU A 1 159 ? 120.930 61.005 91.359 1.00 24.99 159 GLU C C 1
ATOM 913 O O . GLU A 1 159 ? 121.631 61.139 90.351 1.00 24.99 159 GLU C O 1
ATOM 919 N N . ILE A 1 160 ? 119.889 61.803 91.600 1.00 22.05 160 ILE C N 1
ATOM 920 C CA . ILE A 1 160 ? 119.567 62.894 90.683 1.00 22.05 160 ILE C CA 1
ATOM 921 C C . ILE A 1 160 ? 120.597 64.009 90.806 1.00 22.05 160 ILE C C 1
ATOM 922 O O . ILE A 1 160 ? 120.930 64.683 89.827 1.00 22.05 160 ILE C O 1
ATOM 927 N N . HIS A 1 161 ? 121.095 64.234 92.018 1.00 21.70 161 HIS C N 1
ATOM 928 C CA . HIS A 1 161 ? 122.145 65.223 92.234 1.00 21.70 161 HIS C CA 1
ATOM 929 C C . HIS A 1 161 ? 123.408 64.856 91.465 1.00 21.70 161 HIS C C 1
ATOM 930 O O . HIS A 1 161 ? 124.000 65.702 90.782 1.00 21.70 161 HIS C O 1
ATOM 937 N N . SER A 1 162 ? 123.825 63.592 91.551 1.00 23.18 162 SER C N 1
ATOM 938 C CA . SER A 1 162 ? 124.942 63.131 90.739 1.00 23.18 162 SER C CA 1
ATOM 939 C C . SER A 1 162 ? 124.625 63.221 89.252 1.00 23.18 162 SER C C 1
ATOM 940 O O . SER A 1 162 ? 125.510 63.527 88.449 1.00 23.18 162 SER C O 1
ATOM 943 N N . PHE A 1 163 ? 123.376 62.952 88.860 1.00 21.68 163 PHE C N 1
ATOM 944 C CA . PHE A 1 163 ? 122.972 63.136 87.464 1.00 21.68 163 PHE C CA 1
ATOM 945 C C . PHE A 1 163 ? 123.261 64.550 87.003 1.00 21.68 163 PHE C C 1
ATOM 946 O O . PHE A 1 163 ? 123.949 64.757 86.003 1.00 21.68 163 PHE C O 1
ATOM 954 N N . TYR A 1 164 ? 122.760 65.539 87.743 1.00 20.97 164 TYR C N 1
ATOM 955 C CA . TYR A 1 164 ? 123.022 66.934 87.412 1.00 20.97 164 TYR C CA 1
ATOM 956 C C . TYR A 1 164 ? 124.511 67.180 87.265 1.00 20.97 164 TYR C C 1
ATOM 957 O O . TYR A 1 164 ? 124.993 67.467 86.163 1.00 20.97 164 TYR C O 1
ATOM 966 N N . LEU A 1 165 ? 125.262 66.983 88.354 1.00 25.04 165 LEU C N 1
ATOM 967 C CA . LEU A 1 165 ? 126.670 67.368 88.385 1.00 25.04 165 LEU C CA 1
ATOM 968 C C . LEU A 1 165 ? 127.480 66.680 87.292 1.00 25.04 165 LEU C C 1
ATOM 969 O O . LEU A 1 165 ? 128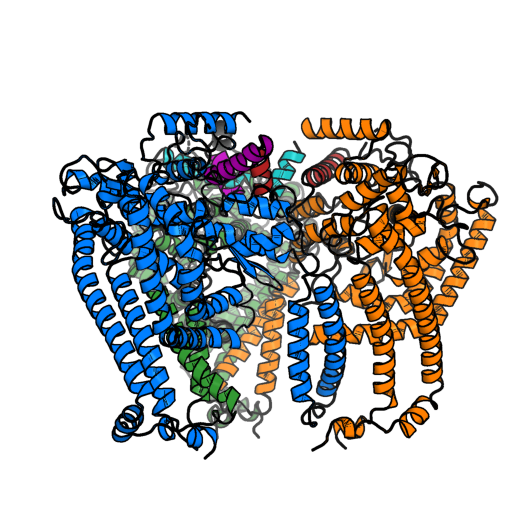.345 67.304 86.672 1.00 25.04 165 LEU C O 1
ATOM 974 N N . HIS A 1 166 ? 127.227 65.393 87.040 1.00 29.10 166 HIS C N 1
ATOM 975 C CA . HIS A 1 166 ? 128.145 64.639 86.196 1.00 29.10 166 HIS C CA 1
ATOM 976 C C . HIS A 1 166 ? 127.673 64.544 84.751 1.00 29.10 166 HIS C C 1
ATOM 977 O O . HIS A 1 166 ? 128.506 64.562 83.841 1.00 29.10 166 HIS C O 1
ATOM 984 N N . ALA A 1 167 ? 126.367 64.422 84.505 1.00 28.53 167 ALA C N 1
ATOM 985 C CA . ALA A 1 167 ? 125.854 64.296 83.152 1.00 28.53 167 ALA C CA 1
ATOM 986 C C . ALA A 1 167 ? 125.262 65.576 82.591 1.00 28.53 167 ALA C C 1
ATOM 987 O O . ALA A 1 167 ? 125.405 65.817 81.390 1.00 28.53 167 ALA C O 1
ATOM 989 N N . LEU A 1 168 ? 124.599 66.395 83.408 1.00 25.80 168 LEU C N 1
ATOM 990 C CA . LEU A 1 168 ? 124.131 67.694 82.953 1.00 25.80 168 LEU C CA 1
ATOM 991 C C . LEU A 1 168 ? 125.158 68.787 83.156 1.00 25.80 168 LEU C C 1
ATOM 992 O O . LEU A 1 168 ? 125.170 69.755 82.397 1.00 25.80 168 LEU C O 1
ATOM 997 N N . ARG A 1 169 ? 126.022 68.637 84.159 1.00 25.92 169 ARG C N 1
ATOM 998 C CA . ARG A 1 169 ? 127.118 69.526 84.512 1.00 25.92 169 ARG C CA 1
ATOM 999 C C . ARG A 1 169 ? 126.624 70.853 85.061 1.00 25.92 169 ARG C C 1
ATOM 1000 O O . ARG A 1 169 ? 127.270 71.877 84.847 1.00 25.92 169 ARG C O 1
ATOM 1008 N N . ILE A 1 170 ? 125.499 70.862 85.764 1.00 23.00 170 ILE C N 1
ATOM 1009 C CA . ILE A 1 170 ? 124.987 72.063 86.407 1.00 23.00 170 ILE C CA 1
ATOM 1010 C C . ILE A 1 170 ? 125.242 71.948 87.903 1.00 23.00 170 ILE C C 1
ATOM 1011 O O . ILE A 1 170 ? 124.522 71.215 88.593 1.00 23.00 170 ILE C O 1
ATOM 1016 N N . PRO A 1 171 ? 126.248 72.630 88.449 1.00 22.62 171 PRO C N 1
ATOM 1017 C CA . PRO A 1 171 ? 126.479 72.567 89.896 1.00 22.62 171 PRO C CA 1
ATOM 1018 C C . PRO A 1 171 ? 125.289 73.100 90.677 1.00 22.62 171 PRO C C 1
ATOM 1019 O O . PRO A 1 171 ? 124.466 73.851 90.156 1.00 22.62 171 PRO C O 1
ATOM 1023 N N . MET A 1 172 ? 125.197 72.693 91.944 1.00 23.55 172 MET C N 1
ATOM 1024 C CA . MET A 1 172 ? 124.072 73.133 92.762 1.00 23.55 172 MET C CA 1
ATOM 1025 C C . MET A 1 172 ? 124.116 74.631 93.014 1.00 23.55 172 MET C C 1
ATOM 1026 O O . MET A 1 172 ? 123.110 75.224 93.412 1.00 23.55 172 MET C O 1
ATOM 1031 N N . SER A 1 173 ? 125.276 75.258 92.801 1.00 23.82 173 SER C N 1
ATOM 1032 C CA . SER A 1 173 ? 125.375 76.706 92.952 1.00 23.82 173 SER C CA 1
ATOM 1033 C C . SER A 1 173 ? 124.728 77.428 91.779 1.00 23.82 173 SER C C 1
ATOM 1034 O O . SER A 1 173 ? 124.074 78.461 91.960 1.00 23.82 173 SER C O 1
ATOM 1037 N N . ALA A 1 174 ? 124.895 76.901 90.570 1.00 21.92 174 ALA C N 1
ATOM 1038 C CA . ALA A 1 174 ? 124.310 77.501 89.382 1.00 21.92 174 ALA C CA 1
ATOM 1039 C C . ALA A 1 174 ? 122.888 77.047 89.129 1.00 21.92 174 ALA C C 1
ATOM 1040 O O . ALA A 1 174 ? 122.346 77.353 88.068 1.00 21.92 174 ALA C O 1
ATOM 1042 N N . LEU A 1 175 ? 122.281 76.322 90.063 1.00 21.05 175 LEU C N 1
ATOM 1043 C CA . LEU A 1 175 ? 120.950 75.770 89.823 1.00 21.05 175 LEU C CA 1
ATOM 1044 C C . LEU A 1 175 ? 119.814 76.741 90.125 1.00 21.05 175 LEU C C 1
ATOM 1045 O O . LEU A 1 175 ? 118.818 76.717 89.384 1.00 21.05 175 LEU C O 1
ATOM 1050 N N . PRO A 1 176 ? 119.856 77.568 91.175 1.00 21.29 176 PRO C N 1
ATOM 1051 C CA . PRO A 1 176 ? 118.768 78.541 91.346 1.00 21.29 176 PRO C CA 1
ATOM 1052 C C . PRO A 1 176 ? 118.636 79.524 90.198 1.00 21.29 176 PRO C C 1
ATOM 1053 O O . PRO A 1 176 ? 117.531 80.001 89.925 1.00 21.29 176 PRO C O 1
ATOM 1057 N N . TYR A 1 177 ? 119.731 79.857 89.527 1.00 25.66 177 TYR C N 1
ATOM 1058 C CA . TYR A 1 177 ? 119.726 80.858 88.465 1.00 25.66 177 TYR C CA 1
ATOM 1059 C C . TYR A 1 177 ? 119.682 80.205 87.089 1.00 25.66 177 TYR C C 1
ATOM 1060 O O . TYR A 1 177 ? 120.410 80.620 86.192 1.00 25.66 177 TYR C O 1
ATOM 1069 N N . CYS A 1 178 ? 118.828 79.199 86.881 1.00 23.99 178 CYS C N 1
ATOM 1070 C CA . CYS A 1 178 ? 119.144 78.283 85.789 1.00 23.99 178 CYS C CA 1
ATOM 1071 C C . CYS A 1 178 ? 118.058 77.987 84.761 1.00 23.99 178 CYS C C 1
ATOM 1072 O O . CYS A 1 178 ? 118.370 77.330 83.764 1.00 23.99 178 CYS C O 1
ATOM 1075 N N . THR A 1 179 ? 116.813 78.447 84.943 1.00 18.88 179 THR C N 1
ATOM 1076 C CA . THR A 1 179 ? 115.862 78.379 83.834 1.00 18.88 179 THR C CA 1
ATOM 1077 C C . THR A 1 179 ? 115.551 76.958 83.363 1.00 18.88 179 THR C C 1
ATOM 1078 O O . THR A 1 179 ? 116.275 76.393 82.529 1.00 18.88 179 THR C O 1
ATOM 1082 N N . TRP A 1 180 ? 114.557 76.321 83.995 1.00 15.26 180 TRP C N 1
ATOM 1083 C CA . TRP A 1 180 ? 114.165 74.965 83.616 1.00 15.26 180 TRP C CA 1
ATOM 1084 C C . TRP A 1 180 ? 114.235 74.736 82.109 1.00 15.26 180 TRP C C 1
ATOM 1085 O O . TRP A 1 180 ? 114.492 73.618 81.661 1.00 15.26 180 TRP C O 1
ATOM 1096 N N . GLN A 1 181 ? 114.028 75.772 81.303 1.00 20.27 181 GLN C N 1
ATOM 1097 C CA . GLN A 1 181 ? 114.216 75.617 79.867 1.00 20.27 181 GLN C CA 1
ATOM 1098 C C . GLN A 1 181 ? 115.643 75.201 79.534 1.00 20.27 181 GLN C C 1
ATOM 1099 O O . GLN A 1 181 ? 115.867 74.265 78.755 1.00 20.27 181 GLN C O 1
ATOM 1105 N N . GLU A 1 182 ? 116.626 75.881 80.123 1.00 20.25 182 GLU C N 1
ATOM 1106 C CA . GLU A 1 182 ? 118.016 75.492 79.921 1.00 20.25 182 GLU C CA 1
ATOM 1107 C C . GLU A 1 182 ? 118.293 74.115 80.497 1.00 20.25 182 GLU C C 1
ATOM 1108 O O . GLU A 1 182 ? 119.030 73.323 79.897 1.00 20.25 182 GLU C O 1
ATOM 1114 N N . VAL A 1 183 ? 117.706 73.808 81.659 1.00 19.43 183 VAL C N 1
ATOM 1115 C CA . VAL A 1 183 ? 117.919 72.491 82.264 1.00 19.43 183 VAL C CA 1
ATOM 1116 C C . VAL A 1 183 ? 117.458 71.380 81.326 1.00 19.43 183 VAL C C 1
ATOM 1117 O O . VAL A 1 183 ? 118.169 70.392 81.102 1.00 19.43 183 VAL C O 1
ATOM 1121 N N . GLN A 1 184 ? 116.270 71.524 80.749 1.00 21.52 184 GLN C N 1
ATOM 1122 C CA . GLN A 1 184 ? 115.760 70.444 79.919 1.00 21.52 184 GLN C CA 1
ATOM 1123 C C . GLN A 1 184 ? 116.445 70.419 78.560 1.00 21.52 184 GLN C C 1
ATOM 1124 O O . GLN A 1 184 ? 116.513 69.367 77.922 1.00 21.52 184 GLN C O 1
ATOM 1130 N N . ALA A 1 185 ? 116.958 71.556 78.089 1.00 24.69 185 ALA C N 1
ATOM 1131 C CA . ALA A 1 185 ? 117.753 71.504 76.864 1.00 24.69 185 ALA C CA 1
ATOM 1132 C C . ALA A 1 185 ? 119.047 70.739 77.092 1.00 24.69 185 ALA C C 1
ATOM 1133 O O . ALA A 1 185 ? 119.492 69.982 76.221 1.00 24.69 185 ALA C O 1
ATOM 1135 N N . ARG A 1 186 ? 119.592 70.853 78.289 1.00 27.64 186 ARG C N 1
ATOM 1136 C CA . ARG A 1 186 ? 120.774 70.113 78.664 1.00 27.64 186 ARG C CA 1
ATOM 1137 C C . ARG A 1 186 ? 120.380 68.660 78.607 1.00 27.64 186 ARG C C 1
ATOM 1138 O O . ARG A 1 186 ? 121.052 67.869 77.977 1.00 27.64 186 ARG C O 1
ATOM 1146 N N . ILE A 1 187 ? 119.264 68.309 79.245 1.00 28.07 187 ILE C N 1
ATOM 1147 C CA . ILE A 1 187 ? 118.813 66.914 79.295 1.00 28.07 187 ILE C CA 1
ATOM 1148 C C . ILE A 1 187 ? 118.663 66.340 77.888 1.00 28.07 187 ILE C C 1
ATOM 1149 O O . ILE A 1 187 ? 119.090 65.214 77.603 1.00 28.07 187 ILE C O 1
ATOM 1154 N N . VAL A 1 188 ? 118.043 67.101 76.989 1.00 33.79 188 VAL C N 1
ATOM 1155 C CA . VAL A 1 188 ? 117.778 66.601 75.644 1.00 33.79 188 VAL C CA 1
ATOM 1156 C C . VAL A 1 188 ? 119.077 66.436 74.864 1.00 33.79 188 VAL C C 1
ATOM 1157 O O . VAL A 1 188 ? 119.200 65.540 74.021 1.00 33.79 188 VAL C O 1
ATOM 1161 N N . GLN A 1 189 ? 120.070 67.290 75.130 1.00 42.71 189 GLN C N 1
ATOM 1162 C CA . GLN A 1 189 ? 121.372 67.119 74.488 1.00 42.71 189 GLN C CA 1
ATOM 1163 C C . GLN A 1 189 ? 122.150 65.969 75.117 1.00 42.71 189 GLN C C 1
ATOM 1164 O O . GLN A 1 189 ? 122.923 65.286 74.439 1.00 42.71 189 GLN C O 1
ATOM 1170 N N . THR A 1 190 ? 121.963 65.749 76.420 1.00 44.58 190 THR C N 1
ATOM 1171 C CA . THR A 1 190 ? 122.591 64.632 77.113 1.00 44.58 190 THR C CA 1
ATOM 1172 C C . THR A 1 190 ? 122.085 63.293 76.601 1.00 44.58 190 THR C C 1
ATOM 1173 O O . THR A 1 190 ? 122.838 62.314 76.587 1.00 44.58 190 THR C O 1
ATOM 1177 N N . GLN A 1 191 ? 120.827 63.238 76.154 1.00 53.61 191 GLN C N 1
ATOM 1178 C CA . GLN A 1 191 ? 120.235 61.975 75.707 1.00 53.61 191 GLN C CA 1
ATOM 1179 C C . GLN A 1 191 ? 121.146 61.219 74.743 1.00 53.61 191 GLN C C 1
ATOM 1180 O O . GLN A 1 191 ? 121.020 60.001 74.589 1.00 53.61 191 GLN C O 1
ATOM 1186 N N . LYS A 1 192 ? 122.068 61.919 74.082 1.00 56.98 192 LYS C N 1
ATOM 1187 C CA . LYS A 1 192 ? 123.010 61.239 73.199 1.00 56.98 192 LYS C CA 1
ATOM 1188 C C . LYS A 1 192 ? 124.092 60.515 73.989 1.00 56.98 192 LYS C C 1
ATOM 1189 O O . LYS A 1 192 ? 124.328 59.321 73.782 1.00 56.98 192 LYS C O 1
ATOM 1195 N N . GLU A 1 193 ? 124.764 61.220 74.899 1.00 62.18 193 GLU C N 1
ATOM 1196 C CA . GLU A 1 193 ? 125.942 60.680 75.570 1.00 62.18 193 GLU C CA 1
ATOM 1197 C C . GLU A 1 193 ? 125.582 59.717 76.692 1.00 62.18 193 GLU C C 1
ATOM 1198 O O . GLU A 1 193 ? 125.828 58.514 76.579 1.00 62.18 193 GLU C O 1
ATOM 1204 N N . HIS A 1 194 ? 125.000 60.226 77.773 1.00 65.90 194 HIS C N 1
ATOM 1205 C CA . HIS A 1 194 ? 124.578 59.361 78.865 1.00 65.90 194 HIS C CA 1
ATOM 1206 C C . HIS A 1 194 ? 123.201 58.802 78.552 1.00 65.90 194 HIS C C 1
ATOM 1207 O O . HIS A 1 194 ? 122.188 59.450 78.824 1.00 65.90 194 HIS C O 1
ATOM 1214 N N . GLN A 1 195 ? 123.168 57.599 77.988 1.00 72.98 195 GLN C N 1
ATOM 1215 C CA . GLN A 1 195 ? 121.964 57.133 77.319 1.00 72.98 195 GLN C CA 1
ATOM 1216 C C . GLN A 1 195 ? 120.850 56.873 78.326 1.00 72.98 195 GLN C C 1
ATOM 1217 O O . GLN A 1 195 ? 121.078 56.353 79.420 1.00 72.98 195 GLN C O 1
ATOM 1223 N N . ILE A 1 196 ? 119.633 57.247 77.938 1.00 70.06 196 ILE C N 1
ATOM 1224 C CA . ILE A 1 196 ? 118.452 57.114 78.780 1.00 70.06 196 ILE C CA 1
ATOM 1225 C C . ILE A 1 196 ? 117.324 56.750 77.826 1.00 70.06 196 ILE C C 1
ATOM 1226 O O . ILE A 1 196 ? 117.539 56.631 76.622 1.00 70.06 196 ILE C O 1
ATOM 1231 N N . CYS A 1 197 ? 116.109 56.566 78.357 1.00 79.53 197 CYS C N 1
ATOM 1232 C CA . CYS A 1 197 ? 114.964 56.272 77.489 1.00 79.53 197 CYS C CA 1
ATOM 1233 C C . CYS A 1 197 ? 115.163 54.957 76.735 1.00 79.53 197 CYS C C 1
ATOM 1234 O O . CYS A 1 197 ? 115.552 54.952 75.566 1.00 79.53 197 CYS C O 1
ATOM 1237 N N . ILE A 1 198 ? 114.889 53.840 77.415 1.00 87.16 198 ILE C N 1
ATOM 1238 C CA . ILE A 1 198 ? 115.579 52.562 77.277 1.00 87.16 198 ILE C CA 1
ATOM 1239 C C . ILE A 1 198 ? 115.993 52.230 75.851 1.00 87.16 198 ILE C C 1
ATOM 1240 O O . ILE A 1 198 ? 117.190 52.217 75.539 1.00 87.16 198 ILE C O 1
ATOM 1245 N N . HIS A 1 199 ? 115.038 51.987 74.964 1.00 93.38 199 HIS C N 1
ATOM 1246 C CA . HIS A 1 199 ? 115.326 51.941 73.535 1.00 93.38 199 HIS C CA 1
ATOM 1247 C C . HIS A 1 199 ? 114.042 52.253 72.771 1.00 93.38 199 HIS C C 1
ATOM 1248 O O . HIS A 1 199 ? 113.288 51.355 72.393 1.00 93.38 199 HIS C O 1
ATOM 1255 N N . LYS A 1 200 ? 113.797 53.536 72.524 1.00 85.40 200 LYS C N 1
ATOM 1256 C CA . LYS A 1 200 ? 112.711 53.931 71.638 1.00 85.40 200 LYS C CA 1
ATOM 1257 C C . LYS A 1 200 ? 113.162 54.936 70.587 1.00 85.40 200 LYS C C 1
ATOM 1258 O O . LYS A 1 200 ? 112.836 54.779 69.404 1.00 85.40 200 LYS C O 1
ATOM 1264 N N . ARG A 1 201 ? 113.939 55.942 70.991 1.00 71.29 201 ARG C N 1
ATOM 1265 C CA . ARG A 1 201 ? 114.182 57.116 70.162 1.00 71.29 201 ARG C CA 1
ATOM 1266 C C . ARG A 1 201 ? 115.048 58.116 70.916 1.00 71.29 201 ARG C C 1
ATOM 1267 O O . ARG A 1 201 ? 115.499 57.835 72.031 1.00 71.29 201 ARG C O 1
ATOM 1275 N N . GLU A 1 202 ? 115.301 59.272 70.311 1.00 64.38 202 GLU C N 1
ATOM 1276 C CA . GLU A 1 202 ? 115.784 60.427 71.054 1.00 64.38 202 GLU C CA 1
ATOM 1277 C C . GLU A 1 202 ? 114.614 61.199 71.657 1.00 64.38 202 GLU C C 1
ATOM 1278 O O . GLU A 1 202 ? 113.502 61.183 71.128 1.00 64.38 202 GLU C O 1
ATOM 1284 N N . LEU A 1 203 ? 114.875 61.872 72.773 1.00 52.06 203 LEU C N 1
ATOM 1285 C CA . LEU A 1 203 ? 113.844 62.636 73.461 1.00 52.06 203 LEU C CA 1
ATOM 1286 C C . LEU A 1 203 ? 113.400 63.823 72.619 1.00 52.06 203 LEU C C 1
ATOM 1287 O O . LEU A 1 203 ? 114.200 64.432 71.903 1.00 52.06 203 LEU C O 1
ATOM 1292 N N . THR A 1 204 ? 112.115 64.167 72.714 1.00 42.25 204 THR C N 1
ATOM 1293 C CA . THR A 1 204 ? 111.521 65.177 71.843 1.00 42.25 204 THR C CA 1
ATOM 1294 C C . THR A 1 204 ? 110.866 66.281 72.666 1.00 42.25 204 THR C C 1
ATOM 1295 O O . THR A 1 204 ? 109.928 66.929 72.210 1.00 42.25 204 THR C O 1
ATOM 1299 N N . GLU A 1 205 ? 111.312 66.451 73.908 1.00 32.22 205 GLU C N 1
ATOM 1300 C CA . GLU A 1 205 ? 111.033 67.660 74.682 1.00 32.22 205 GLU C CA 1
ATOM 1301 C C . GLU A 1 205 ? 109.572 67.775 75.103 1.00 32.22 205 GLU C C 1
ATOM 1302 O O . GLU A 1 205 ? 109.238 68.557 75.994 1.00 32.22 205 GLU C O 1
ATOM 1308 N N . LEU A 1 206 ? 108.705 66.962 74.498 1.00 27.49 206 LEU C N 1
ATOM 1309 C CA . LEU A 1 206 ? 107.327 66.849 74.957 1.00 27.49 206 LEU C CA 1
ATOM 1310 C C . LEU A 1 206 ? 107.141 65.544 75.711 1.00 27.49 206 LEU C C 1
ATOM 1311 O O . LEU A 1 206 ? 106.271 65.433 76.578 1.00 27.49 206 LEU C O 1
ATOM 1316 N N . ASP A 1 207 ? 107.978 64.551 75.400 1.00 28.17 207 ASP C N 1
ATOM 1317 C CA . ASP A 1 207 ? 108.044 63.341 76.206 1.00 28.17 207 ASP C CA 1
ATOM 1318 C C . ASP A 1 207 ? 108.296 63.664 77.667 1.00 28.17 207 ASP C C 1
ATOM 1319 O O . ASP A 1 207 ? 107.640 63.106 78.542 1.00 28.17 207 ASP C O 1
ATOM 1324 N N . ILE A 1 208 ? 109.247 64.548 77.954 1.00 22.14 208 ILE C N 1
ATOM 1325 C CA . ILE A 1 208 ? 109.521 64.893 79.345 1.00 22.14 208 ILE C CA 1
ATOM 1326 C C . ILE A 1 208 ? 108.286 65.509 79.987 1.00 22.14 208 ILE C C 1
ATOM 1327 O O . ILE A 1 208 ? 107.984 65.256 81.161 1.00 22.14 208 ILE C O 1
ATOM 1332 N N . TYR A 1 209 ? 107.539 66.302 79.215 1.00 20.56 209 TYR C N 1
ATOM 1333 C CA . TYR A 1 209 ? 106.331 66.933 79.730 1.00 20.56 209 TYR C CA 1
ATOM 1334 C C . TYR A 1 209 ? 105.283 65.890 80.085 1.00 20.56 209 TYR C C 1
ATOM 1335 O O . TYR A 1 209 ? 104.694 65.932 81.167 1.00 20.56 209 TYR C O 1
ATOM 1344 N N . HIS A 1 210 ? 105.041 64.946 79.169 1.00 23.10 210 HIS C N 1
ATOM 1345 C CA . HIS A 1 210 ? 104.098 63.863 79.424 1.00 23.10 210 HIS C CA 1
ATOM 1346 C C . HIS A 1 210 ? 104.510 63.047 80.640 1.00 23.10 210 HIS C C 1
ATOM 1347 O O . HIS A 1 210 ? 103.674 62.695 81.474 1.00 23.10 210 HIS C O 1
ATOM 1354 N N . ARG A 1 211 ? 105.802 62.743 80.763 1.00 21.90 211 ARG C N 1
ATOM 1355 C CA . ARG A 1 211 ? 106.277 61.971 81.906 1.00 21.90 211 ARG C CA 1
ATOM 1356 C C . ARG A 1 211 ? 105.992 62.689 83.218 1.00 21.90 211 ARG C C 1
ATOM 1357 O O . ARG A 1 211 ? 105.510 62.077 84.174 1.00 21.90 211 ARG C O 1
ATOM 1365 N N . ILE A 1 212 ? 106.292 63.987 83.293 1.00 16.85 212 ILE C N 1
ATOM 1366 C CA . ILE A 1 212 ? 106.102 64.688 84.562 1.00 16.85 212 ILE C CA 1
ATOM 1367 C C . ILE A 1 212 ? 104.618 64.917 84.842 1.00 16.85 212 ILE C C 1
ATOM 1368 O O . ILE A 1 212 ? 104.193 64.941 86.001 1.00 16.85 212 ILE C O 1
ATOM 1373 N N . LEU A 1 213 ? 103.807 65.073 83.798 1.00 14.60 213 LEU C N 1
ATOM 1374 C CA . LEU A 1 213 ? 102.433 65.534 83.958 1.00 14.60 213 LEU C CA 1
ATOM 1375 C C . LEU A 1 213 ? 101.381 64.537 83.493 1.00 14.60 213 LEU C C 1
ATOM 1376 O O . LEU A 1 213 ? 100.288 64.962 83.121 1.00 14.60 213 LEU C O 1
ATOM 1381 N N . ARG A 1 214 ? 101.674 63.238 83.496 1.00 17.61 214 ARG C N 1
ATOM 1382 C CA . ARG A 1 214 ? 100.694 62.253 83.049 1.00 17.61 214 ARG C CA 1
ATOM 1383 C C . ARG A 1 214 ? 99.392 62.327 83.839 1.00 17.61 214 ARG C C 1
ATOM 1384 O O . ARG A 1 214 ? 98.312 62.431 83.254 1.00 17.61 214 ARG C O 1
ATOM 1392 N N . PHE A 1 215 ? 99.465 62.247 85.166 1.00 15.64 215 PHE C N 1
ATOM 1393 C CA . PHE A 1 215 ? 98.247 62.187 85.969 1.00 15.64 215 PHE C CA 1
ATOM 1394 C C . PHE A 1 215 ? 97.613 63.562 86.117 1.00 15.64 215 PHE C C 1
ATOM 1395 O O . PHE A 1 215 ? 96.398 63.684 86.306 1.00 15.64 215 PHE C O 1
ATOM 1403 N N . GLN A 1 216 ? 98.420 64.615 86.007 1.00 16.20 216 GLN C N 1
ATOM 1404 C CA . GLN A 1 216 ? 97.887 65.966 86.097 1.00 16.20 216 GLN C CA 1
ATOM 1405 C C . GLN A 1 216 ? 97.134 66.364 84.838 1.00 16.20 216 GLN C C 1
ATOM 1406 O O . GLN A 1 216 ? 96.154 67.105 84.919 1.00 16.20 216 GLN C O 1
ATOM 1412 N N . ASN A 1 217 ? 97.552 65.887 83.671 1.00 15.36 217 ASN C N 1
ATOM 1413 C CA . ASN A 1 217 ? 96.725 66.093 82.490 1.00 15.36 217 ASN C CA 1
ATOM 1414 C C . ASN A 1 217 ? 95.398 65.365 82.618 1.00 15.36 217 ASN C C 1
ATOM 1415 O O . ASN A 1 217 ? 94.371 65.837 82.120 1.00 15.36 217 ASN C O 1
ATOM 1420 N N . TYR A 1 218 ? 95.395 64.213 83.286 1.00 20.36 218 TYR C N 1
ATOM 1421 C CA . TYR A 1 218 ? 94.147 63.494 83.515 1.00 20.36 218 TYR C CA 1
ATOM 1422 C C . TYR A 1 218 ? 93.230 64.272 84.436 1.00 20.36 218 TYR C C 1
ATOM 1423 O O . TYR A 1 218 ? 92.023 64.333 84.202 1.00 20.36 218 TYR C O 1
ATOM 1432 N N . MET A 1 219 ? 93.775 64.862 85.496 1.00 20.17 219 MET C N 1
ATOM 1433 C CA . MET A 1 219 ? 92.958 65.709 86.357 1.00 20.17 219 MET C CA 1
ATOM 1434 C C . MET A 1 219 ? 92.422 66.919 85.605 1.00 20.17 219 MET C C 1
ATOM 1435 O O . MET A 1 219 ? 91.259 67.300 85.770 1.00 20.17 219 MET C O 1
ATOM 1440 N N . VAL A 1 220 ? 93.259 67.548 84.786 1.00 16.45 220 VAL C N 1
ATOM 1441 C CA . VAL A 1 220 ? 92.821 68.709 84.018 1.00 16.45 220 VAL C CA 1
ATOM 1442 C C . VAL A 1 220 ? 91.668 68.329 83.095 1.00 16.45 220 VAL C C 1
ATOM 1443 O O . VAL A 1 220 ? 90.682 69.060 82.980 1.00 16.45 220 VAL C O 1
ATOM 1447 N N . ALA A 1 221 ? 91.755 67.165 82.449 1.00 20.14 221 ALA C N 1
ATOM 1448 C CA . ALA A 1 221 ? 90.708 66.759 81.514 1.00 20.14 221 ALA C CA 1
ATOM 1449 C C . ALA A 1 221 ? 89.459 66.273 82.233 1.00 20.14 221 ALA C C 1
ATOM 1450 O O . ALA A 1 221 ? 88.350 66.394 81.709 1.00 20.14 221 ALA C O 1
ATOM 1452 N N . LEU A 1 222 ? 89.615 65.691 83.418 1.00 21.60 222 LEU C N 1
ATOM 1453 C CA . LEU A 1 222 ? 88.464 65.291 84.218 1.00 21.60 222 LEU C CA 1
ATOM 1454 C C . LEU A 1 222 ? 87.672 66.503 84.671 1.00 21.60 222 LEU C C 1
ATOM 1455 O O . LEU A 1 222 ? 86.452 66.555 84.505 1.00 21.60 222 LEU C O 1
ATOM 1460 N N . VAL A 1 223 ? 88.350 67.489 85.252 1.00 19.46 223 VAL C N 1
ATOM 1461 C CA . VAL A 1 223 ? 87.671 68.694 85.713 1.00 19.46 223 VAL C CA 1
ATOM 1462 C C . VAL A 1 223 ? 87.153 69.509 84.533 1.00 19.46 223 VAL C C 1
ATOM 1463 O O . VAL A 1 223 ? 86.140 70.202 84.637 1.00 19.46 223 VAL C O 1
ATOM 1467 N N . ASN A 1 224 ? 87.822 69.416 83.386 1.00 24.60 224 ASN C N 1
ATOM 1468 C CA . ASN A 1 224 ? 87.435 70.213 82.228 1.00 24.60 224 ASN C CA 1
ATOM 1469 C C . ASN A 1 224 ? 86.155 69.695 81.592 1.00 24.60 224 ASN C C 1
ATOM 1470 O O . ASN A 1 224 ? 85.394 70.466 81.004 1.00 24.60 224 ASN C O 1
ATOM 1475 N N . LYS A 1 225 ? 85.901 68.394 81.678 1.00 31.00 225 LYS C N 1
ATOM 1476 C CA . LYS A 1 225 ? 84.711 67.805 81.078 1.00 31.00 225 LYS C CA 1
ATOM 1477 C C . LYS A 1 225 ? 83.622 67.507 82.089 1.00 31.00 225 LYS C C 1
ATOM 1478 O O . LYS A 1 225 ? 82.703 66.748 81.787 1.00 31.00 225 LYS C O 1
ATOM 1484 N N . SER A 1 226 ? 83.705 68.089 83.274 1.00 29.10 226 SER C N 1
ATOM 1485 C CA . SER A 1 226 ? 82.644 68.127 84.260 1.00 29.10 226 SER C CA 1
ATOM 1486 C C . SER A 1 226 ? 82.339 66.775 84.883 1.00 29.10 226 SER C C 1
ATOM 1487 O O . SER A 1 226 ? 81.276 66.627 85.494 1.00 29.10 226 SER C O 1
ATOM 1490 N N . LEU A 1 227 ? 83.213 65.786 84.750 1.00 27.75 227 LEU C N 1
ATOM 1491 C CA . LEU A 1 227 ? 83.216 64.687 85.703 1.00 27.75 227 LEU C CA 1
ATOM 1492 C C . LEU A 1 227 ? 83.726 65.216 87.035 1.00 27.75 227 LEU C C 1
ATOM 1493 O O . LEU A 1 227 ? 83.987 66.412 87.174 1.00 27.75 227 LEU C O 1
ATOM 1498 N N . LEU A 1 228 ? 83.870 64.333 88.019 1.00 26.47 228 LEU C N 1
ATOM 1499 C CA . LEU A 1 228 ? 84.434 64.808 89.279 1.00 26.47 228 LEU C CA 1
ATOM 1500 C C . LEU A 1 228 ? 83.574 65.882 89.937 1.00 26.47 228 LEU C C 1
ATOM 1501 O O . LEU A 1 228 ? 83.795 67.073 89.703 1.00 26.47 228 LEU C O 1
ATOM 1506 N N . PRO A 1 229 ? 82.540 65.501 90.687 1.00 26.01 229 PRO C N 1
ATOM 1507 C CA . PRO A 1 229 ? 81.629 66.488 91.286 1.00 26.01 229 PRO C CA 1
ATOM 1508 C C . PRO A 1 229 ? 82.290 67.624 92.051 1.00 26.01 229 PRO C C 1
ATOM 1509 O O . PRO A 1 229 ? 82.914 67.406 93.095 1.00 26.01 229 PRO C O 1
ATOM 1513 N N . LEU A 1 230 ? 82.127 68.846 91.557 1.00 24.11 230 LEU C N 1
ATOM 1514 C CA . LEU A 1 230 ? 82.602 70.040 92.243 1.00 24.11 230 LEU C CA 1
ATOM 1515 C C . LEU A 1 230 ? 81.469 70.985 92.610 1.00 24.11 230 LEU C C 1
ATOM 1516 O O . LEU A 1 230 ? 81.426 71.489 93.732 1.00 24.11 230 LEU C O 1
ATOM 1521 N N . ARG A 1 231 ? 80.533 71.208 91.692 1.00 27.70 231 ARG C N 1
ATOM 1522 C CA . ARG A 1 231 ? 79.409 72.108 91.913 1.00 27.70 231 ARG C CA 1
ATOM 1523 C C . ARG A 1 231 ? 78.382 71.463 92.832 1.00 27.70 231 ARG C C 1
ATOM 1524 O O . ARG A 1 231 ? 77.934 70.342 92.581 1.00 27.70 231 ARG C O 1
ATOM 1532 N N . PHE A 1 232 ? 77.941 72.220 93.820 1.00 30.98 232 PHE C N 1
ATOM 1533 C CA . PHE A 1 232 ? 76.913 71.786 94.736 1.00 30.98 232 PHE C CA 1
ATOM 1534 C C . PHE A 1 232 ? 75.889 72.892 94.871 1.00 30.98 232 PHE C C 1
ATOM 1535 O O . PHE A 1 232 ? 76.192 74.054 94.705 1.00 30.98 232 PHE C O 1
ATOM 1543 N N . ARG A 1 233 ? 74.656 72.525 95.159 1.00 47.93 233 ARG C N 1
ATOM 1544 C CA . ARG A 1 233 ? 73.588 73.507 95.329 1.00 47.93 233 ARG C CA 1
ATOM 1545 C C . ARG A 1 233 ? 73.211 73.553 96.805 1.00 47.93 233 ARG C C 1
ATOM 1546 O O . ARG A 1 233 ? 72.378 72.785 97.282 1.00 47.93 233 ARG C O 1
ATOM 1554 N N . LEU A 1 234 ? 73.835 74.466 97.529 1.00 56.36 234 LEU C N 1
ATOM 1555 C CA . LEU A 1 234 ? 73.542 74.606 98.943 1.00 56.36 234 LEU C CA 1
ATOM 1556 C C . LEU A 1 234 ? 72.301 75.471 99.141 1.00 56.36 234 LEU C C 1
ATOM 1557 O O . LEU A 1 234 ? 72.084 76.433 98.401 1.00 56.36 234 LEU C O 1
ATOM 1562 N N . PRO A 1 235 ? 71.464 75.146 100.124 1.00 62.67 235 PRO C N 1
ATOM 1563 C CA . PRO A 1 235 ? 70.358 76.046 100.462 1.00 62.67 235 PRO C CA 1
ATOM 1564 C C . PRO A 1 235 ? 70.873 77.290 101.168 1.00 62.67 235 PRO C C 1
ATOM 1565 O O . PRO A 1 235 ? 71.781 77.226 101.999 1.00 62.67 235 PRO C O 1
ATOM 1569 N N . GLY A 1 236 ? 70.288 78.432 100.823 1.00 64.76 236 GLY C N 1
ATOM 1570 C CA . GLY A 1 236 ? 70.737 79.697 101.361 1.00 64.76 236 GLY C CA 1
ATOM 1571 C C . GLY A 1 236 ? 71.940 80.288 100.671 1.00 64.76 236 GLY C C 1
ATOM 1572 O O . GLY A 1 236 ? 72.389 81.370 101.065 1.00 64.76 236 GLY C O 1
ATOM 1573 N N . LEU A 1 237 ? 72.472 79.622 99.649 1.00 63.03 237 LEU C N 1
ATOM 1574 C CA . LEU A 1 237 ? 73.617 80.115 98.902 1.00 63.03 237 LEU C CA 1
ATOM 1575 C C . LEU A 1 237 ? 73.482 79.662 97.457 1.00 63.03 237 LEU C C 1
ATOM 1576 O O . LEU A 1 237 ? 72.690 78.775 97.134 1.00 63.03 237 LEU C O 1
ATOM 1581 N N . GLY A 1 238 ? 74.269 80.279 96.586 1.00 52.87 238 GLY C N 1
ATOM 1582 C CA . GLY A 1 238 ? 74.319 79.847 95.208 1.00 52.87 238 GLY C CA 1
ATOM 1583 C C . GLY A 1 238 ? 74.966 78.485 95.073 1.00 52.87 238 GLY C C 1
ATOM 1584 O O . GLY A 1 238 ? 75.158 77.746 96.038 1.00 52.87 238 GLY C O 1
ATOM 1585 N N . GLU A 1 239 ? 75.312 78.138 93.841 1.00 42.02 239 GLU C N 1
ATOM 1586 C CA . GLU A 1 239 ? 76.007 76.877 93.610 1.00 42.02 239 GLU C CA 1
ATOM 1587 C C . GLU A 1 239 ? 77.446 77.009 94.094 1.00 42.02 239 GLU C C 1
ATOM 1588 O O . GLU A 1 239 ? 78.276 77.675 93.477 1.00 42.02 239 GLU C O 1
ATOM 1594 N N . ALA A 1 240 ? 77.737 76.395 95.234 1.00 30.75 240 ALA C N 1
ATOM 1595 C CA . ALA A 1 240 ? 79.087 76.397 95.767 1.00 30.75 240 ALA C CA 1
ATOM 1596 C C . ALA A 1 240 ? 79.979 75.451 94.977 1.00 30.75 240 ALA C C 1
ATOM 1597 O O . ALA A 1 240 ? 79.514 74.500 94.350 1.00 30.75 240 ALA C O 1
ATOM 1599 N N . VAL A 1 241 ? 81.272 75.740 94.985 1.00 20.33 241 VAL C N 1
ATOM 1600 C CA . VAL A 1 241 ? 82.295 74.838 94.471 1.00 20.33 241 VAL C CA 1
ATOM 1601 C C . VAL A 1 241 ? 83.145 74.391 95.647 1.00 20.33 241 VAL C C 1
ATOM 1602 O O . VAL A 1 241 ? 83.692 75.225 96.374 1.00 20.33 241 VAL C O 1
ATOM 1606 N N . PHE A 1 242 ? 83.247 73.081 95.842 1.00 19.19 242 PHE C N 1
ATOM 1607 C CA . PHE A 1 242 ? 84.020 72.517 96.938 1.00 19.19 242 PHE C CA 1
ATOM 1608 C C . PHE A 1 242 ? 85.079 71.584 96.356 1.00 19.19 242 PHE C C 1
ATOM 1609 O O . PHE A 1 242 ? 84.836 70.405 96.127 1.00 19.19 242 PHE C O 1
ATOM 1617 N N . PHE A 1 243 ? 86.264 72.136 96.120 1.00 13.67 243 PHE C N 1
ATOM 1618 C CA . PHE A 1 243 ? 87.419 71.390 95.647 1.00 13.67 243 PHE C CA 1
ATOM 1619 C C . PHE A 1 243 ? 88.592 71.737 96.548 1.00 13.67 243 PHE C C 1
ATOM 1620 O O . PHE A 1 243 ? 89.041 72.883 96.571 1.00 13.67 243 PHE C O 1
ATOM 1628 N N . THR A 1 244 ? 89.069 70.756 97.305 1.00 15.06 244 THR C N 1
ATOM 1629 C CA . THR A 1 244 ? 90.109 70.984 98.289 1.00 15.06 244 THR C CA 1
ATOM 1630 C C . THR A 1 244 ? 91.331 70.144 97.950 1.00 15.06 244 THR C C 1
ATOM 1631 O O . THR A 1 244 ? 91.401 69.515 96.895 1.00 15.06 244 THR C O 1
ATOM 1635 N N . ARG A 1 245 ? 92.308 70.211 98.849 1.00 12.27 245 ARG C N 1
ATOM 1636 C CA . ARG A 1 245 ? 93.527 69.422 98.800 1.00 12.27 245 ARG C CA 1
ATOM 1637 C C . ARG A 1 245 ? 93.295 67.946 99.090 1.00 12.27 245 ARG C C 1
ATOM 1638 O O . ARG A 1 245 ? 93.820 67.101 98.388 1.00 12.27 245 ARG C O 1
ATOM 1646 N N . GLY A 1 246 ? 92.497 67.650 100.120 1.00 15.37 246 GLY C N 1
ATOM 1647 C CA . GLY A 1 246 ? 92.146 66.291 100.498 1.00 15.37 246 GLY C CA 1
ATOM 1648 C C . GLY A 1 246 ? 91.246 65.611 99.485 1.00 15.37 246 GLY C C 1
ATOM 1649 O O . GLY A 1 246 ? 91.382 64.417 99.224 1.00 15.37 246 GLY C O 1
ATOM 1650 N N . LEU A 1 247 ? 90.326 66.365 98.888 1.00 15.02 247 LEU C N 1
ATOM 1651 C CA . LEU A 1 247 ? 89.430 65.785 97.894 1.00 15.02 247 LEU C CA 1
ATOM 1652 C C . LEU A 1 247 ? 90.187 65.368 96.643 1.00 15.02 247 LEU C C 1
ATOM 1653 O O . LEU A 1 247 ? 89.961 64.278 96.110 1.00 15.02 247 LEU C O 1
ATOM 1658 N N . LYS A 1 248 ? 91.089 66.214 96.155 1.00 12.46 248 LYS C N 1
ATOM 1659 C CA . LYS A 1 248 ? 91.875 65.861 94.977 1.00 12.46 248 LYS C CA 1
ATOM 1660 C C . LYS A 1 248 ? 92.856 64.738 95.278 1.00 12.46 248 LYS C C 1
ATOM 1661 O O . LYS A 1 248 ? 93.121 63.890 94.417 1.00 12.46 248 LYS C O 1
ATOM 1667 N N . TYR A 1 249 ? 93.389 64.711 96.497 1.00 14.85 249 TYR C N 1
ATOM 1668 C CA . TYR A 1 249 ? 94.204 63.589 96.942 1.00 14.85 249 TYR C CA 1
ATOM 1669 C C . TYR A 1 249 ? 93.422 62.290 96.869 1.00 14.85 249 TYR C C 1
ATOM 1670 O O . TYR A 1 249 ? 93.926 61.281 96.374 1.00 14.85 249 TYR C O 1
ATOM 1679 N N . ASN A 1 250 ? 92.183 62.298 97.357 1.00 14.43 250 ASN C N 1
ATOM 1680 C CA . ASN A 1 250 ? 91.355 61.099 97.307 1.00 14.43 250 ASN C CA 1
ATOM 1681 C C . ASN A 1 250 ? 91.033 60.701 95.877 1.00 14.43 250 ASN C C 1
ATOM 1682 O O . ASN A 1 250 ? 91.007 59.513 95.556 1.00 14.43 250 ASN C O 1
ATOM 1687 N N . PHE A 1 251 ? 90.775 61.674 95.006 1.00 16.58 251 PHE C N 1
ATOM 1688 C CA . PHE A 1 251 ? 90.492 61.351 93.610 1.00 16.58 251 PHE C CA 1
ATOM 1689 C C . PHE A 1 251 ? 91.684 60.670 92.956 1.00 16.58 251 PHE C C 1
ATOM 1690 O O . PHE A 1 251 ? 91.531 59.707 92.196 1.00 16.58 251 PHE C O 1
ATOM 1698 N N . GLU A 1 252 ? 92.894 61.155 93.243 1.00 16.56 252 GLU C N 1
ATOM 1699 C CA . GLU A 1 252 ? 94.090 60.557 92.655 1.00 16.56 252 GLU C CA 1
ATOM 1700 C C . GLU A 1 252 ? 94.396 59.200 93.278 1.00 16.56 252 GLU C C 1
ATOM 1701 O O . GLU A 1 252 ? 94.817 58.273 92.590 1.00 16.56 252 GLU C O 1
ATOM 1707 N N . LEU A 1 253 ? 94.173 59.058 94.579 1.00 16.34 253 LEU C N 1
ATOM 1708 C CA . LEU A 1 253 ? 94.350 57.763 95.226 1.00 16.34 253 LEU C CA 1
ATOM 1709 C C . LEU A 1 253 ? 93.359 56.737 94.695 1.00 16.34 253 LEU C C 1
ATOM 1710 O O . LEU A 1 253 ? 93.656 55.541 94.644 1.00 16.34 253 LEU C O 1
ATOM 1715 N N . ILE A 1 254 ? 92.166 57.180 94.304 1.00 17.51 254 ILE C N 1
ATOM 1716 C CA . ILE A 1 254 ? 91.178 56.261 93.750 1.00 17.51 254 ILE C CA 1
ATOM 1717 C C . ILE A 1 254 ? 91.531 55.896 92.315 1.00 17.51 254 ILE C C 1
ATOM 1718 O O . ILE A 1 254 ? 91.399 54.740 91.902 1.00 17.51 254 ILE C O 1
ATOM 1723 N N . LEU A 1 255 ? 91.990 56.866 91.530 1.00 17.83 255 LEU C N 1
ATOM 1724 C CA . LEU A 1 255 ? 92.070 56.636 90.096 1.00 17.83 255 LEU C CA 1
ATOM 1725 C C . LEU A 1 255 ? 93.449 56.161 89.657 1.00 17.83 255 LEU C C 1
ATOM 1726 O O . LEU A 1 255 ? 93.558 55.302 88.779 1.00 17.83 255 LEU C O 1
ATOM 1731 N N . PHE A 1 256 ? 94.514 56.710 90.244 1.00 16.77 256 PHE C N 1
ATOM 1732 C CA . PHE A 1 256 ? 95.852 56.632 89.672 1.00 16.77 256 PHE C CA 1
ATOM 1733 C C . PHE A 1 256 ? 96.843 55.796 90.460 1.00 16.77 256 PHE C C 1
ATOM 1734 O O . PHE A 1 256 ? 97.428 54.881 89.888 1.00 16.77 256 PHE C O 1
ATOM 1742 N N . TRP A 1 257 ? 97.081 56.085 91.736 1.00 16.17 257 TRP C N 1
ATOM 1743 C CA . TRP A 1 257 ? 98.106 55.368 92.499 1.00 16.17 257 TRP C CA 1
ATOM 1744 C C . TRP A 1 257 ? 97.479 54.684 93.707 1.00 16.17 257 TRP C C 1
ATOM 1745 O O . TRP A 1 257 ? 97.147 55.315 94.704 1.00 16.17 257 TRP C O 1
ATOM 1756 N N . GLY A 1 258 ? 97.357 53.371 93.635 1.00 27.06 258 GLY C N 1
ATOM 1757 C CA . GLY A 1 258 ? 96.875 52.611 94.757 1.00 27.06 258 GLY C CA 1
ATOM 1758 C C . GLY A 1 258 ? 97.071 51.131 94.548 1.00 27.06 258 GLY C C 1
ATOM 1759 O O . GLY A 1 258 ? 97.806 50.692 93.658 1.00 27.06 258 GLY C O 1
ATOM 1760 N N . PRO A 1 259 ? 96.415 50.323 95.378 1.00 35.71 259 PRO C N 1
ATOM 1761 C CA . PRO A 1 259 ? 96.507 48.870 95.187 1.00 35.71 259 PRO C CA 1
ATOM 1762 C C . PRO A 1 259 ? 95.776 48.385 93.949 1.00 35.71 259 PRO C C 1
ATOM 1763 O O . PRO A 1 259 ? 96.320 47.573 93.192 1.00 35.71 259 PRO C O 1
ATOM 1767 N N . GLY A 1 260 ? 94.559 48.866 93.715 1.00 32.54 260 GLY C N 1
ATOM 1768 C CA . GLY A 1 260 ? 93.761 48.391 92.605 1.00 32.54 260 GLY C CA 1
ATOM 1769 C C . GLY A 1 260 ? 93.299 49.482 91.666 1.00 32.54 260 GLY C C 1
ATOM 1770 O O . GLY A 1 260 ? 92.168 49.444 91.179 1.00 32.54 260 GLY C O 1
ATOM 1771 N N . SER A 1 261 ? 94.167 50.448 91.386 1.00 28.98 261 SER C N 1
ATOM 1772 C CA . SER A 1 261 ? 93.788 51.621 90.617 1.00 28.98 261 SER C CA 1
ATOM 1773 C C . SER A 1 261 ? 93.509 51.265 89.161 1.00 28.98 261 SER C C 1
ATOM 1774 O O . SER A 1 261 ? 93.416 50.102 88.775 1.00 28.98 261 SER C O 1
ATOM 1777 N N . LEU A 1 262 ? 93.330 52.307 88.356 1.00 29.82 262 LEU C N 1
ATOM 1778 C CA . LEU A 1 262 ? 93.174 52.125 86.920 1.00 29.82 262 LEU C CA 1
ATOM 1779 C C . LEU A 1 262 ? 94.501 51.769 86.272 1.00 29.82 262 LEU C C 1
ATOM 1780 O O . LEU A 1 262 ? 94.529 51.138 85.212 1.00 29.82 262 LEU C O 1
ATOM 1785 N N . PHE A 1 263 ? 95.609 52.168 86.892 1.00 30.81 263 PHE C N 1
ATOM 1786 C CA . PHE A 1 263 ? 96.943 52.019 86.325 1.00 30.81 263 PHE C CA 1
ATOM 1787 C C . PHE A 1 263 ? 97.722 50.982 87.121 1.00 30.81 263 PHE C C 1
ATOM 1788 O O . PHE A 1 263 ? 97.629 50.940 88.351 1.00 30.81 263 PHE C O 1
ATOM 1796 N N . LEU A 1 264 ? 98.498 50.155 86.418 1.00 34.50 264 LEU C N 1
ATOM 1797 C CA . LEU A 1 264 ? 99.292 49.113 87.057 1.00 34.50 264 LEU C CA 1
ATOM 1798 C C . LEU A 1 264 ? 100.764 49.475 87.167 1.00 34.50 264 LEU C C 1
ATOM 1799 O O . LEU A 1 264 ? 101.426 49.063 88.123 1.00 34.50 264 LEU C O 1
ATOM 1804 N N . ASN A 1 265 ? 101.280 50.252 86.213 1.00 36.24 265 ASN C N 1
ATOM 1805 C CA . ASN A 1 265 ? 102.703 50.516 86.080 1.00 36.24 265 ASN C CA 1
ATOM 1806 C C . ASN A 1 265 ? 103.119 51.900 86.542 1.00 36.24 265 ASN C C 1
ATOM 1807 O O . ASN A 1 265 ? 104.250 52.050 87.012 1.00 36.24 265 ASN C O 1
ATOM 1812 N N . GLU A 1 266 ? 102.220 52.884 86.473 1.00 31.03 266 GLU C N 1
ATOM 1813 C CA . GLU A 1 266 ? 102.422 54.334 86.476 1.00 31.03 266 GLU C CA 1
ATOM 1814 C C . GLU A 1 266 ? 102.644 54.862 85.059 1.00 31.03 266 GLU C C 1
ATOM 1815 O O . GLU A 1 266 ? 102.628 56.069 84.861 1.00 31.03 266 GLU C O 1
ATOM 1821 N N . TRP A 1 267 ? 102.769 54.008 84.054 1.00 33.58 267 TRP C N 1
ATOM 1822 C CA . TRP A 1 267 ? 102.772 54.470 82.678 1.00 33.58 267 TRP C CA 1
ATOM 1823 C C . TRP A 1 267 ? 101.950 53.600 81.745 1.00 33.58 267 TRP C C 1
ATOM 1824 O O . TRP A 1 267 ? 102.094 53.726 80.527 1.00 33.58 267 TRP C O 1
ATOM 1835 N N . SER A 1 268 ? 101.105 52.722 82.269 1.00 33.59 268 SER C N 1
ATOM 1836 C CA . SER A 1 268 ? 100.306 51.837 81.441 1.00 33.59 268 SER C CA 1
ATOM 1837 C C . SER A 1 268 ? 98.976 51.587 82.129 1.00 33.59 268 SER C C 1
ATOM 1838 O O . SER A 1 268 ? 98.935 51.345 83.339 1.00 33.59 268 SER C O 1
ATOM 1841 N N . LEU A 1 269 ? 97.893 51.661 81.360 1.00 34.12 269 LEU C N 1
ATOM 1842 C CA . LEU A 1 269 ? 96.551 51.387 81.868 1.00 34.12 269 LEU C CA 1
ATOM 1843 C C . LEU A 1 269 ? 96.342 49.876 81.888 1.00 34.12 269 LEU C C 1
ATOM 1844 O O . LEU A 1 269 ? 96.819 49.137 81.027 1.00 34.12 269 LEU C O 1
ATOM 1849 N N . LYS A 1 270 ? 95.618 49.417 82.909 1.00 36.27 270 LYS C N 1
ATOM 1850 C CA . LYS A 1 270 ? 95.333 47.995 83.032 1.00 36.27 270 LYS C CA 1
ATOM 1851 C C . LYS A 1 270 ? 94.594 47.525 81.791 1.00 36.27 270 LYS C C 1
ATOM 1852 O O . LYS A 1 270 ? 93.923 48.317 81.129 1.00 36.27 270 LYS C O 1
ATOM 1858 N N . ALA A 1 271 ? 94.718 46.245 81.459 1.00 41.88 271 ALA C N 1
ATOM 1859 C CA . ALA A 1 271 ? 94.369 45.784 80.124 1.00 41.88 271 ALA C CA 1
ATOM 1860 C C . ALA A 1 271 ? 92.868 45.749 79.894 1.00 41.88 271 ALA C C 1
ATOM 1861 O O . ALA A 1 271 ? 92.413 45.857 78.753 1.00 41.88 271 ALA C O 1
ATOM 1863 N N . GLU A 1 272 ? 92.086 45.595 80.965 1.00 45.47 272 GLU C N 1
ATOM 1864 C CA . GLU A 1 272 ? 90.645 45.437 80.800 1.00 45.47 272 GLU C CA 1
ATOM 1865 C C . GLU A 1 272 ? 89.975 46.763 80.474 1.00 45.47 272 GLU C C 1
ATOM 1866 O O . GLU A 1 272 ? 88.958 46.794 79.772 1.00 45.47 272 GLU C O 1
ATOM 1872 N N . TYR A 1 273 ? 90.534 47.867 80.963 1.00 39.56 273 TYR C N 1
ATOM 1873 C CA . TYR A 1 273 ? 89.891 49.162 80.776 1.00 39.56 273 TYR C CA 1
ATOM 1874 C C . TYR A 1 273 ? 89.945 49.607 79.324 1.00 39.56 273 TYR C C 1
ATOM 1875 O O . TYR A 1 273 ? 89.190 50.491 78.910 1.00 39.56 273 TYR C O 1
ATOM 1884 N N . LYS A 1 274 ? 90.821 49.000 78.529 1.00 46.67 274 LYS C N 1
ATOM 1885 C CA . LYS A 1 274 ? 90.855 49.331 77.113 1.00 46.67 274 LYS C CA 1
ATOM 1886 C C . LYS A 1 274 ? 89.785 48.575 76.339 1.00 46.67 274 LYS C C 1
ATOM 1887 O O . LYS A 1 274 ? 89.551 48.869 75.161 1.00 46.67 274 LYS C O 1
ATOM 1893 N N . ARG A 1 275 ? 89.130 47.602 76.971 1.00 53.89 275 ARG C N 1
ATOM 1894 C CA . ARG A 1 275 ? 88.141 46.787 76.276 1.00 53.89 275 ARG C CA 1
ATOM 1895 C C . ARG A 1 275 ? 86.756 47.416 76.361 1.00 53.89 275 ARG C C 1
ATOM 1896 O O . ARG A 1 275 ? 86.318 47.842 77.433 1.00 53.89 275 ARG C O 1
ATOM 1904 N N . GLY A 1 276 ? 86.065 47.458 75.224 1.00 56.57 276 GLY C N 1
ATOM 1905 C CA . GLY A 1 276 ? 84.727 48.026 75.207 1.00 56.57 276 GLY C CA 1
ATOM 1906 C C . GLY A 1 276 ? 83.740 47.220 76.026 1.00 56.57 276 GLY C C 1
ATOM 1907 O O . GLY A 1 276 ? 82.945 47.781 76.782 1.00 56.57 276 GLY C O 1
ATOM 1908 N N . GLY A 1 277 ? 83.778 45.898 75.892 1.00 62.91 277 GLY C N 1
ATOM 1909 C CA . GLY A 1 277 ? 82.901 45.057 76.679 1.00 62.91 277 GLY C CA 1
ATOM 1910 C C . GLY A 1 277 ? 83.239 45.114 78.157 1.00 62.91 277 GLY C C 1
ATOM 1911 O O . GLY A 1 277 ? 84.127 45.847 78.589 1.00 62.91 277 GLY C O 1
ATOM 1912 N N . GLN A 1 278 ? 82.496 44.335 78.941 1.00 60.70 278 GLN C N 1
ATOM 1913 C CA . GLN A 1 278 ? 82.649 44.229 80.391 1.00 60.70 278 GLN C CA 1
ATOM 1914 C C . GLN A 1 278 ? 82.730 45.587 81.085 1.00 60.70 278 GLN C C 1
ATOM 1915 O O . GLN A 1 278 ? 83.271 45.694 82.189 1.00 60.70 278 GLN C O 1
ATOM 1921 N N . ARG A 1 279 ? 82.153 46.629 80.481 1.00 51.80 279 ARG C N 1
ATOM 1922 C CA . ARG A 1 279 ? 82.201 47.953 81.091 1.00 51.80 279 ARG C CA 1
ATOM 1923 C C . ARG A 1 279 ? 81.369 48.014 82.362 1.00 51.80 279 ARG C C 1
ATOM 1924 O O . ARG A 1 279 ? 81.694 48.764 83.286 1.00 51.80 279 ARG C O 1
ATOM 1932 N N . LEU A 1 280 ? 80.301 47.220 82.438 1.00 51.59 280 LEU C N 1
ATOM 1933 C CA . LEU A 1 280 ? 79.393 47.313 83.577 1.00 51.59 280 LEU C CA 1
ATOM 1934 C C . LEU A 1 280 ? 79.989 46.671 84.824 1.00 51.59 280 LEU C C 1
ATOM 1935 O O . LEU A 1 280 ? 79.850 47.203 85.932 1.00 51.59 280 LEU C O 1
ATOM 1940 N N . GLU A 1 281 ? 80.665 45.530 84.669 1.00 52.24 281 GLU C N 1
ATOM 1941 C CA . GLU A 1 281 ? 81.324 44.920 85.820 1.00 52.24 281 GLU C CA 1
ATOM 1942 C C . GLU A 1 281 ? 82.493 45.774 86.300 1.00 52.24 281 GLU C C 1
ATOM 1943 O O . GLU A 1 281 ? 82.742 45.876 87.506 1.00 52.24 281 GLU C O 1
ATOM 1949 N N . LEU A 1 282 ? 83.215 46.405 85.370 1.00 45.31 282 LEU C N 1
ATOM 1950 C CA . LEU A 1 282 ? 84.270 47.333 85.759 1.00 45.31 282 LEU C CA 1
ATOM 1951 C C . LEU A 1 282 ? 83.699 48.530 86.500 1.00 45.31 282 LEU C C 1
ATOM 1952 O O . LEU A 1 282 ? 84.295 49.007 87.472 1.00 45.31 282 LEU C O 1
ATOM 1957 N N . ALA A 1 283 ? 82.548 49.034 86.052 1.00 42.24 283 ALA C N 1
ATOM 1958 C CA . ALA A 1 283 ? 81.903 50.141 86.746 1.00 42.24 283 ALA C CA 1
ATOM 1959 C C . ALA A 1 283 ? 81.492 49.740 88.152 1.00 42.24 283 ALA C C 1
ATOM 1960 O O . ALA A 1 283 ? 81.662 50.517 89.098 1.00 42.24 283 ALA C O 1
ATOM 1962 N N . GLN A 1 284 ? 80.950 48.531 88.314 1.00 42.55 284 GLN C N 1
ATOM 1963 C CA . GLN A 1 284 ? 80.578 48.063 89.644 1.00 42.55 284 GLN C CA 1
ATOM 1964 C C . GLN A 1 284 ? 81.801 47.911 90.541 1.00 42.55 284 GLN C C 1
ATOM 1965 O O . GLN A 1 284 ? 81.759 48.251 91.731 1.00 42.55 284 GLN C O 1
ATOM 1971 N N . ARG A 1 285 ? 82.904 47.406 89.988 1.00 44.01 285 ARG C N 1
ATOM 1972 C CA . ARG A 1 285 ? 84.122 47.257 90.778 1.00 44.01 285 ARG C CA 1
ATOM 1973 C C . ARG A 1 285 ? 84.678 48.610 91.198 1.00 44.01 285 ARG C C 1
ATOM 1974 O O . ARG A 1 285 ? 85.090 48.790 92.351 1.00 44.01 285 ARG C O 1
ATOM 1982 N N . LEU A 1 286 ? 84.688 49.581 90.278 1.00 33.12 286 LEU C N 1
ATOM 1983 C CA . LEU A 1 286 ? 85.135 50.926 90.623 1.00 33.12 286 LEU C CA 1
ATOM 1984 C C . LEU A 1 286 ? 84.233 51.554 91.674 1.00 33.12 286 LEU C C 1
ATOM 1985 O O . LEU A 1 286 ? 84.721 52.207 92.600 1.00 33.12 286 LEU C O 1
ATOM 1990 N N . SER A 1 287 ? 82.919 51.364 91.550 1.00 31.96 287 SER C N 1
ATOM 1991 C CA . SER A 1 287 ? 81.992 51.899 92.538 1.00 31.96 287 SER C CA 1
ATOM 1992 C C . SER A 1 287 ? 82.247 51.309 93.915 1.00 31.96 287 SER C C 1
ATOM 1993 O O . SER A 1 287 ? 82.208 52.026 94.918 1.00 31.96 287 SER C O 1
ATOM 1996 N N . ASN A 1 288 ? 82.514 50.006 93.991 1.00 32.72 288 ASN C N 1
ATOM 1997 C CA . ASN A 1 288 ? 82.798 49.405 95.291 1.00 32.72 288 ASN C CA 1
ATOM 1998 C C . ASN A 1 288 ? 84.124 49.904 95.855 1.00 32.72 288 ASN C C 1
ATOM 1999 O O . ASN A 1 288 ? 84.248 50.147 97.065 1.00 32.72 288 ASN C O 1
ATOM 2004 N N . ARG A 1 289 ? 85.124 50.069 94.990 1.00 26.84 289 ARG C N 1
ATOM 2005 C CA . ARG A 1 289 ? 86.417 50.588 95.423 1.00 26.84 289 ARG C CA 1
ATOM 2006 C C . ARG A 1 289 ? 86.277 51.982 96.019 1.00 26.84 289 ARG C C 1
ATOM 2007 O O . ARG A 1 289 ? 86.812 52.270 97.097 1.00 26.84 289 ARG C O 1
ATOM 2015 N N . ILE A 1 290 ? 85.550 52.861 95.330 1.00 24.47 290 ILE C N 1
ATOM 2016 C CA . ILE A 1 290 ? 85.373 54.218 95.828 1.00 24.47 290 ILE C CA 1
ATOM 2017 C C . ILE A 1 290 ? 84.467 54.247 97.049 1.00 24.47 290 ILE C C 1
ATOM 2018 O O . ILE A 1 290 ? 84.648 55.086 97.932 1.00 24.47 290 ILE C O 1
ATOM 2023 N N . LEU A 1 291 ? 83.517 53.316 97.155 1.00 26.34 291 LEU C N 1
ATOM 2024 C CA . LEU A 1 291 ? 82.733 53.204 98.381 1.00 26.34 291 LEU C CA 1
ATOM 2025 C C . LEU A 1 291 ? 83.630 52.925 99.576 1.00 26.34 291 LEU C C 1
ATOM 2026 O O . LEU A 1 291 ? 83.504 53.559 100.630 1.00 26.34 291 LEU C O 1
ATOM 2031 N N . TRP A 1 292 ? 84.554 51.976 99.432 1.00 30.39 292 TRP C N 1
ATOM 2032 C CA . TRP A 1 292 ? 85.365 51.592 100.583 1.00 30.39 292 TRP C CA 1
ATOM 2033 C C . TRP A 1 292 ? 86.439 52.632 100.887 1.00 30.39 292 TRP C C 1
ATOM 2034 O O . TRP A 1 292 ? 86.802 52.830 102.051 1.00 30.39 292 TRP C O 1
ATOM 2045 N N . ILE A 1 293 ? 86.928 53.336 99.869 1.00 22.83 293 ILE C N 1
ATOM 2046 C CA . ILE A 1 293 ? 87.847 54.441 100.133 1.00 22.83 293 ILE C CA 1
ATOM 2047 C C . ILE A 1 293 ? 87.121 55.590 100.823 1.00 22.83 293 ILE C C 1
ATOM 2048 O O . ILE A 1 293 ? 87.660 56.224 101.739 1.00 22.83 293 ILE C O 1
ATOM 2053 N N . GLY A 1 294 ? 85.877 55.861 100.421 1.00 21.62 294 GLY C N 1
ATOM 2054 C CA . GLY A 1 294 ? 85.080 56.843 101.133 1.00 21.62 294 GLY C CA 1
ATOM 2055 C C . GLY A 1 294 ? 84.817 56.452 102.575 1.00 21.62 294 GLY C C 1
ATOM 2056 O O . GLY A 1 294 ? 84.782 57.305 103.457 1.00 21.62 294 GLY C O 1
ATOM 2057 N N . ILE A 1 295 ? 84.630 55.158 102.835 1.00 23.10 295 ILE C N 1
ATOM 2058 C CA . ILE A 1 295 ? 84.387 54.720 104.209 1.00 23.10 295 ILE C CA 1
ATOM 2059 C C . ILE A 1 295 ? 85.657 54.835 105.047 1.00 23.10 295 ILE C C 1
ATOM 2060 O O . ILE A 1 295 ? 85.608 55.180 106.234 1.00 23.10 295 ILE C O 1
ATOM 2065 N N . ALA A 1 296 ? 86.816 54.554 104.448 1.00 19.89 296 ALA C N 1
ATOM 2066 C CA . ALA A 1 296 ? 88.073 54.812 105.144 1.00 19.89 296 ALA C CA 1
ATOM 2067 C C . ALA A 1 296 ? 88.218 56.289 105.480 1.00 19.89 296 ALA C C 1
ATOM 2068 O O . ALA A 1 296 ? 88.664 56.644 106.576 1.00 19.89 296 ALA C O 1
ATOM 2070 N N . ASN A 1 297 ? 87.842 57.165 104.545 1.00 19.00 297 ASN C N 1
ATOM 2071 C CA . ASN A 1 297 ? 87.829 58.599 104.828 1.00 19.00 297 ASN C CA 1
ATOM 2072 C C . ASN A 1 297 ? 86.892 58.937 105.979 1.00 19.00 297 ASN C C 1
ATOM 2073 O O . ASN A 1 297 ? 87.235 59.735 106.856 1.00 19.00 297 ASN C O 1
ATOM 2078 N N . PHE A 1 298 ? 85.690 58.366 105.978 1.00 20.83 298 PHE C N 1
ATOM 2079 C CA . PHE A 1 298 ? 84.731 58.666 107.034 1.00 20.83 298 PHE C CA 1
ATOM 2080 C C . PHE A 1 298 ? 85.234 58.194 108.388 1.00 20.83 298 PHE C C 1
ATOM 2081 O O . PHE A 1 298 ? 84.934 58.809 109.414 1.00 20.83 298 PHE C O 1
ATOM 2089 N N . LEU A 1 299 ? 85.996 57.099 108.413 1.00 20.53 299 LEU C N 1
ATOM 2090 C CA . LEU A 1 299 ? 86.512 56.600 109.686 1.00 20.53 299 LEU C CA 1
ATOM 2091 C C . LEU A 1 299 ? 87.712 57.409 110.161 1.00 20.53 299 LEU C C 1
ATOM 2092 O O . LEU A 1 299 ? 87.916 57.571 111.368 1.00 20.53 299 LEU C O 1
ATOM 2097 N N . LEU A 1 300 ? 88.523 57.910 109.232 1.00 20.12 300 LEU C N 1
ATOM 2098 C CA . LEU A 1 300 ? 89.649 58.775 109.567 1.00 20.12 300 LEU C CA 1
ATOM 2099 C C . LEU A 1 300 ? 89.242 60.225 109.777 1.00 20.12 300 LEU C C 1
ATOM 2100 O O . LEU A 1 300 ? 90.094 61.044 110.119 1.00 20.12 300 LEU C O 1
ATOM 2105 N N . CYS A 1 301 ? 87.974 60.556 109.544 1.00 21.51 301 CYS C N 1
ATOM 2106 C CA . CYS A 1 301 ? 87.489 61.918 109.752 1.00 21.51 301 CYS C CA 1
ATOM 2107 C C . CYS A 1 301 ? 87.934 62.578 111.055 1.00 21.51 301 CYS C C 1
ATOM 2108 O O . CYS A 1 301 ? 88.433 63.714 110.988 1.00 21.51 301 CYS C O 1
ATOM 2111 N N . PRO A 1 302 ? 87.772 61.979 112.240 1.00 20.31 302 PRO C N 1
ATOM 2112 C CA . PRO A 1 302 ? 88.147 62.719 113.462 1.00 20.31 302 PRO C CA 1
ATOM 2113 C C . PRO A 1 302 ? 89.607 63.136 113.496 1.00 20.31 302 PRO C C 1
ATOM 2114 O O . PRO A 1 302 ? 89.926 64.247 113.934 1.00 20.31 302 PRO C O 1
ATOM 2118 N N . LEU A 1 303 ? 90.510 62.275 113.029 1.00 19.52 303 LEU C N 1
ATOM 2119 C CA . LEU A 1 303 ? 91.934 62.563 113.145 1.00 19.52 303 LEU C CA 1
ATOM 2120 C C . LEU A 1 303 ? 92.356 63.686 112.207 1.00 19.52 303 LEU C C 1
ATOM 2121 O O . LEU A 1 303 ? 93.099 64.590 112.601 1.00 19.52 303 LEU C O 1
ATOM 2126 N N . ILE A 1 304 ? 91.893 63.645 110.959 1.00 17.53 304 ILE C N 1
ATOM 2127 C CA . ILE A 1 304 ? 92.216 64.714 110.025 1.00 17.53 304 ILE C CA 1
ATOM 2128 C C . ILE A 1 304 ? 91.535 66.011 110.442 1.00 17.53 304 ILE C C 1
ATOM 2129 O O . ILE A 1 304 ? 92.077 67.102 110.241 1.00 17.53 304 ILE C O 1
ATOM 2134 N N . LEU A 1 305 ? 90.351 65.921 111.046 1.00 17.61 305 LEU C N 1
ATOM 2135 C CA . LEU A 1 305 ? 89.722 67.129 111.568 1.00 17.61 305 LEU C CA 1
ATOM 2136 C C . LEU A 1 305 ? 90.566 67.752 112.667 1.00 17.61 305 LEU C C 1
ATOM 2137 O O . LEU A 1 305 ? 90.762 68.971 112.694 1.00 17.61 305 LEU C O 1
ATOM 2142 N N . ILE A 1 306 ? 91.073 66.932 113.588 1.00 16.05 306 ILE C N 1
ATOM 2143 C CA . ILE A 1 306 ? 91.937 67.439 114.650 1.00 16.05 306 ILE C CA 1
ATOM 2144 C C . ILE A 1 306 ? 93.185 68.078 114.059 1.00 16.05 306 ILE C C 1
ATOM 2145 O O . ILE A 1 306 ? 93.613 69.160 114.487 1.00 16.05 306 ILE C O 1
ATOM 2150 N N . TRP A 1 307 ? 93.779 67.427 113.058 1.00 15.80 307 TRP C N 1
ATOM 2151 C CA . TRP A 1 307 ? 94.969 67.982 112.430 1.00 15.80 307 TRP C CA 1
ATOM 2152 C C . TRP A 1 307 ? 94.687 69.344 111.814 1.00 15.80 307 TRP C C 1
ATOM 2153 O O . TRP A 1 307 ? 95.464 70.285 111.993 1.00 15.80 307 TRP C O 1
ATOM 2164 N N . GLN A 1 308 ? 93.579 69.471 111.082 1.00 15.65 308 GLN C N 1
ATOM 2165 C CA . GLN A 1 308 ? 93.276 70.739 110.427 1.00 15.65 308 GLN C CA 1
ATOM 2166 C C . GLN A 1 308 ? 92.995 71.837 111.439 1.00 15.65 308 GLN C C 1
ATOM 2167 O O . GLN A 1 308 ? 93.451 72.974 111.276 1.00 15.65 308 GLN C O 1
ATOM 2173 N N . ILE A 1 309 ? 92.244 71.521 112.491 1.00 16.15 309 ILE C N 1
ATOM 2174 C CA . ILE A 1 309 ? 91.972 72.507 113.530 1.00 16.15 309 ILE C CA 1
ATOM 2175 C C . ILE A 1 309 ? 93.276 73.043 114.110 1.00 16.15 309 ILE C C 1
ATOM 2176 O O . ILE A 1 309 ? 93.480 74.257 114.185 1.00 16.15 309 ILE C O 1
ATOM 2181 N N . LEU A 1 310 ? 94.184 72.151 114.517 1.00 15.55 310 LEU C N 1
ATOM 2182 C CA . LEU A 1 310 ? 95.420 72.611 115.148 1.00 15.55 310 LEU C CA 1
ATOM 2183 C C . LEU A 1 310 ? 96.302 73.384 114.170 1.00 15.55 310 LEU C C 1
ATOM 2184 O O . LEU A 1 310 ? 96.816 74.468 114.494 1.00 15.55 310 LEU C O 1
ATOM 2189 N N . TYR A 1 311 ? 96.520 72.854 113.107 1.00 15.82 311 TYR C N 1
ATOM 2190 C CA . TYR A 1 311 ? 97.348 73.461 112.264 1.00 15.82 311 TYR C CA 1
ATOM 2191 C C . TYR A 1 311 ? 96.860 74.700 111.816 1.00 15.82 311 TYR C C 1
ATOM 2192 O O . TYR A 1 311 ? 97.635 75.321 111.466 1.00 15.82 311 TYR C O 1
ATOM 2201 N N . ALA A 1 312 ? 95.601 74.999 111.501 1.00 17.22 312 ALA C N 1
ATOM 2202 C CA . ALA A 1 312 ? 95.079 76.321 111.177 1.00 17.22 312 ALA C CA 1
ATOM 2203 C C . ALA A 1 312 ? 95.167 77.250 112.374 1.00 17.22 312 ALA C C 1
ATOM 2204 O O . ALA A 1 312 ? 95.507 78.430 112.229 1.00 17.22 312 ALA C O 1
ATOM 2206 N N . PHE A 1 313 ? 94.865 76.739 113.571 1.00 18.24 313 PHE C N 1
ATOM 2207 C CA . PHE A 1 313 ? 94.900 77.587 114.751 1.00 18.24 313 PHE C CA 1
ATOM 2208 C C . PHE A 1 313 ? 96.232 78.287 114.870 1.00 18.24 313 PHE C C 1
ATOM 2209 O O . PHE A 1 313 ? 96.286 79.514 114.889 1.00 18.24 313 PHE C O 1
ATOM 2217 N N . PHE A 1 314 ? 97.322 77.525 114.889 1.00 19.42 314 PHE C N 1
ATOM 2218 C CA . PHE A 1 314 ? 98.626 78.135 115.158 1.00 19.42 314 PHE C CA 1
ATOM 2219 C C . PHE A 1 314 ? 98.892 79.327 114.235 1.00 19.42 314 PHE C C 1
ATOM 2220 O O . PHE A 1 314 ? 98.876 80.504 114.661 1.00 19.42 314 PHE C O 1
ATOM 2228 N N . SER A 1 315 ? 99.056 79.036 112.946 1.00 21.82 315 SER C N 1
ATOM 2229 C CA . SER A 1 315 ? 99.491 80.040 111.984 1.00 21.82 315 SER C CA 1
ATOM 2230 C C . SER A 1 315 ? 98.469 81.164 111.830 1.00 21.82 315 SER C C 1
ATOM 2231 O O . SER A 1 315 ? 98.797 82.358 111.972 1.00 21.82 315 SER C O 1
ATOM 2234 N N . TYR A 1 316 ? 97.217 80.811 111.545 1.00 22.73 316 TYR C N 1
ATOM 2235 C CA . TYR A 1 316 ? 96.277 81.860 111.201 1.00 22.73 316 TYR C CA 1
ATOM 2236 C C . TYR A 1 316 ? 95.824 82.628 112.431 1.00 22.73 316 TYR C C 1
ATOM 2237 O O . TYR A 1 316 ? 95.373 83.763 112.307 1.00 22.73 316 TYR C O 1
ATOM 2246 N N . ALA A 1 317 ? 95.977 82.068 113.631 1.00 23.02 317 ALA C N 1
ATOM 2247 C CA . ALA A 1 317 ? 95.659 82.847 114.818 1.00 23.02 317 ALA C CA 1
ATOM 2248 C C . ALA A 1 317 ? 96.700 83.925 115.036 1.00 23.02 317 ALA C C 1
ATOM 2249 O O . ALA A 1 317 ? 96.366 85.061 115.409 1.00 23.02 317 ALA C O 1
ATOM 2251 N N . GLU A 1 318 ? 97.974 83.601 114.794 1.00 31.17 318 GLU C N 1
ATOM 2252 C CA . GLU A 1 318 ? 98.957 84.680 114.827 1.00 31.17 318 GLU C CA 1
ATOM 2253 C C . GLU A 1 318 ? 98.606 85.780 113.825 1.00 31.17 318 GLU C C 1
ATOM 2254 O O . GLU A 1 318 ? 98.571 86.970 114.177 1.00 31.17 318 GLU C O 1
ATOM 2260 N N . VAL A 1 319 ? 98.326 85.397 112.575 1.00 31.88 319 VAL C N 1
ATOM 2261 C CA . VAL A 1 319 ? 98.028 86.412 111.561 1.00 31.88 319 VAL C CA 1
ATOM 2262 C C . VAL A 1 319 ? 96.784 87.214 111.938 1.00 31.88 319 VAL C C 1
ATOM 2263 O O . VAL A 1 319 ? 96.722 88.426 111.712 1.00 31.88 319 VAL C O 1
ATOM 2267 N N . LEU A 1 320 ? 95.782 86.557 112.523 1.00 28.55 320 LEU C N 1
ATOM 2268 C CA . LEU A 1 320 ? 94.568 87.248 112.951 1.00 28.55 320 LEU C CA 1
ATOM 2269 C C . LEU A 1 320 ? 94.876 88.323 113.971 1.00 28.55 320 LEU C C 1
ATOM 2270 O O . LEU A 1 320 ? 94.371 89.444 113.876 1.00 28.55 320 LEU C O 1
ATOM 2275 N N . LYS A 1 321 ? 95.682 87.996 114.979 1.00 37.09 321 LYS C N 1
ATOM 2276 C CA . LYS A 1 321 ? 96.006 89.006 115.979 1.00 37.09 321 LYS C CA 1
ATOM 2277 C C . LYS A 1 321 ? 96.812 90.144 115.371 1.00 37.09 321 LYS C C 1
ATOM 2278 O O . LYS A 1 321 ? 96.675 91.299 115.786 1.00 37.09 321 LYS C O 1
ATOM 2284 N N . ARG A 1 322 ? 97.661 89.846 114.387 1.00 38.04 322 ARG C N 1
ATOM 2285 C CA . ARG A 1 322 ? 98.444 90.920 113.777 1.00 38.04 322 ARG C CA 1
ATOM 2286 C C . ARG A 1 322 ? 97.587 91.789 112.865 1.00 38.04 322 ARG C C 1
ATOM 2287 O O . ARG A 1 322 ? 97.300 92.946 113.188 1.00 38.04 322 ARG C O 1
ATOM 2295 N N . GLU A 1 323 ? 97.146 91.240 111.734 1.00 36.35 323 GLU C N 1
ATOM 2296 C CA . GLU A 1 323 ? 96.457 91.999 110.690 1.00 36.35 323 GLU C CA 1
ATOM 2297 C C . GLU A 1 323 ? 95.201 91.251 110.279 1.00 36.35 323 GLU C C 1
ATOM 2298 O O . GLU A 1 323 ? 95.232 90.426 109.357 1.00 36.35 323 GLU C O 1
ATOM 2304 N N . PRO A 1 324 ? 94.067 91.530 110.922 1.00 30.06 324 PRO C N 1
ATOM 2305 C CA . PRO A 1 324 ? 92.849 90.765 110.614 1.00 30.06 324 PRO C CA 1
ATOM 2306 C C . PRO A 1 324 ? 92.382 90.907 109.181 1.00 30.06 324 PRO C C 1
ATOM 2307 O O . PRO A 1 324 ? 91.495 90.157 108.762 1.00 30.06 324 PRO C O 1
ATOM 2311 N N . GLY A 1 325 ? 92.935 91.839 108.421 1.00 28.76 325 GLY C N 1
ATOM 2312 C CA . GLY A 1 325 ? 92.572 92.012 107.034 1.00 28.76 325 GLY C CA 1
ATOM 2313 C C . GLY A 1 325 ? 93.434 91.265 106.054 1.00 28.76 325 GLY C C 1
ATOM 2314 O O . GLY A 1 325 ? 93.208 91.355 104.846 1.00 28.76 325 GLY C O 1
ATOM 2315 N N . ALA A 1 326 ? 94.440 90.536 106.536 1.00 25.91 326 ALA C N 1
ATOM 2316 C CA . ALA A 1 326 ? 95.221 89.689 105.646 1.00 25.91 326 ALA C CA 1
ATOM 2317 C C . ALA A 1 326 ? 94.392 88.509 105.164 1.00 25.91 326 ALA C C 1
ATOM 2318 O O . ALA A 1 326 ? 94.609 87.997 104.060 1.00 25.91 326 ALA C O 1
ATOM 2320 N N . LEU A 1 327 ? 93.433 88.066 105.982 1.00 21.68 327 LEU C N 1
ATOM 2321 C CA . LEU A 1 327 ? 92.525 86.998 105.591 1.00 21.68 327 LEU C CA 1
ATOM 2322 C C . LEU A 1 327 ? 91.412 87.488 104.679 1.00 21.68 327 LEU C C 1
ATOM 2323 O O . LEU A 1 327 ? 90.636 86.675 104.175 1.00 21.68 327 LEU C O 1
ATOM 2328 N N . GLY A 1 328 ? 91.300 88.797 104.474 1.00 17.17 328 GLY C N 1
ATOM 2329 C CA . GLY A 1 328 ? 90.383 89.326 103.484 1.00 17.17 328 GLY C CA 1
ATOM 2330 C C . GLY A 1 328 ? 90.971 89.403 102.097 1.00 17.17 328 GLY C C 1
ATOM 2331 O O . GLY A 1 328 ? 90.230 89.631 101.137 1.00 17.17 328 GLY C O 1
ATOM 2332 N N . ALA A 1 329 ? 92.284 89.249 101.970 1.00 15.14 329 ALA C N 1
ATOM 2333 C CA . ALA A 1 329 ? 92.899 89.146 100.660 1.00 15.14 329 ALA C CA 1
ATOM 2334 C C . ALA A 1 329 ? 92.513 87.825 100.025 1.00 15.14 329 ALA C C 1
ATOM 2335 O O . ALA A 1 329 ? 92.146 86.872 100.708 1.00 15.14 329 ALA C O 1
ATOM 2337 N N . ARG A 1 330 ? 92.607 87.765 98.711 1.00 11.24 330 ARG C N 1
ATOM 2338 C CA . ARG A 1 330 ? 92.070 86.642 97.970 1.00 11.24 330 ARG C CA 1
ATOM 2339 C C . ARG A 1 330 ? 93.177 85.846 97.299 1.00 11.24 330 ARG C C 1
ATOM 2340 O O . ARG A 1 330 ? 94.198 86.402 96.896 1.00 11.24 330 ARG C O 1
ATOM 2348 N N . CYS A 1 331 ? 92.966 84.540 97.188 1.00 11.21 331 CYS C N 1
ATOM 2349 C CA . CYS A 1 331 ? 93.940 83.601 96.663 1.00 11.21 331 CYS C CA 1
ATOM 2350 C C . CYS A 1 331 ? 93.326 82.837 95.504 1.00 11.21 331 CYS C C 1
ATOM 2351 O O . CYS A 1 331 ? 92.125 82.877 95.283 1.00 11.21 331 CYS C O 1
ATOM 2354 N N . TRP A 1 332 ? 94.157 82.124 94.758 1.00 8.26 332 TRP C N 1
ATOM 2355 C CA . TRP A 1 332 ? 93.723 81.669 93.445 1.00 8.26 332 TRP C CA 1
ATOM 2356 C C . TRP A 1 332 ? 93.074 80.289 93.453 1.00 8.26 332 TRP C C 1
ATOM 2357 O O . TRP A 1 332 ? 93.086 79.628 92.414 1.00 8.26 332 TRP C O 1
ATOM 2368 N N . SER A 1 333 ? 92.523 79.818 94.579 1.00 7.76 333 SER C N 1
ATOM 2369 C CA . SER A 1 333 ? 91.416 78.858 94.469 1.00 7.76 333 SER C CA 1
ATOM 2370 C C . SER A 1 333 ? 91.705 77.527 93.779 1.00 7.76 333 SER C C 1
ATOM 2371 O O . SER A 1 333 ? 91.634 77.469 92.552 1.00 7.76 333 SER C O 1
ATOM 2374 N N . LEU A 1 334 ? 92.148 76.505 94.522 1.00 13.07 334 LEU C N 1
ATOM 2375 C CA . LEU A 1 334 ? 92.473 75.192 93.951 1.00 13.07 334 LEU C CA 1
ATOM 2376 C C . LEU A 1 334 ? 91.580 74.807 92.774 1.00 13.07 334 LEU C C 1
ATOM 2377 O O . LEU A 1 334 ? 92.078 74.295 91.768 1.00 13.07 334 LEU C O 1
ATOM 2382 N N . TYR A 1 335 ? 90.273 75.003 92.873 1.00 12.90 335 TYR C N 1
ATOM 2383 C CA . TYR A 1 335 ? 89.453 75.008 91.668 1.00 12.90 335 TYR C CA 1
ATOM 2384 C C . TYR A 1 335 ? 89.636 76.351 90.980 1.00 12.90 335 TYR C C 1
ATOM 2385 O O . TYR A 1 335 ? 89.182 77.377 91.492 1.00 12.90 335 TYR C O 1
ATOM 2394 N N . GLY A 1 336 ? 90.293 76.359 89.835 1.00 11.44 336 GLY C N 1
ATOM 2395 C CA . GLY A 1 336 ? 90.777 77.617 89.315 1.00 11.44 336 GLY C CA 1
ATOM 2396 C C . GLY A 1 336 ? 92.249 77.518 88.994 1.00 11.44 336 GLY C C 1
ATOM 2397 O O . GLY A 1 336 ? 92.693 77.980 87.944 1.00 11.44 336 GLY C O 1
ATOM 2398 N N . ARG A 1 337 ? 93.020 76.886 89.877 1.00 11.04 337 ARG C N 1
ATOM 2399 C CA . ARG A 1 337 ? 94.329 76.381 89.491 1.00 11.04 337 ARG C CA 1
ATOM 2400 C C . ARG A 1 337 ? 94.184 75.211 88.529 1.00 11.04 337 ARG C C 1
ATOM 2401 O O . ARG A 1 337 ? 95.068 74.950 87.712 1.00 11.04 337 ARG C O 1
ATOM 2409 N N . CYS A 1 338 ? 93.074 74.482 88.623 1.00 13.48 338 CYS C N 1
ATOM 2410 C CA . CYS A 1 338 ? 92.843 73.353 87.727 1.00 13.48 338 CYS C CA 1
ATOM 2411 C C . CYS A 1 338 ? 91.993 73.762 86.536 1.00 13.48 338 CYS C C 1
ATOM 2412 O O . CYS A 1 338 ? 92.004 73.094 85.496 1.00 13.48 338 CYS C O 1
ATOM 2415 N N . TYR A 1 339 ? 91.249 74.860 86.670 1.00 10.05 339 TYR C N 1
ATOM 2416 C CA . TYR A 1 339 ? 90.400 75.342 85.589 1.00 10.05 339 TYR C CA 1
ATOM 2417 C C . TYR A 1 339 ? 91.183 76.192 84.600 1.00 10.05 339 TYR C C 1
ATOM 2418 O O . TYR A 1 339 ? 90.974 76.093 83.389 1.00 10.05 339 TYR C O 1
ATOM 2427 N N . LEU A 1 340 ? 92.094 77.030 85.093 1.00 10.12 340 LEU C N 1
ATOM 2428 C CA . LEU A 1 340 ? 92.829 77.970 84.260 1.00 10.12 340 LEU C CA 1
ATOM 2429 C C . LEU A 1 340 ? 94.114 77.381 83.716 1.00 10.12 340 LEU C C 1
ATOM 2430 O O . LEU A 1 340 ? 94.842 78.065 82.998 1.00 10.12 340 LEU C O 1
ATOM 2435 N N . ARG A 1 341 ? 94.387 76.118 84.017 1.00 9.53 341 ARG C N 1
ATOM 2436 C CA . ARG A 1 341 ? 95.628 75.454 83.662 1.00 9.53 341 ARG C CA 1
ATOM 2437 C C . ARG A 1 341 ? 95.608 74.850 82.274 1.00 9.53 341 ARG C C 1
ATOM 2438 O O . ARG A 1 341 ? 94.643 74.172 81.935 1.00 9.53 341 ARG C O 1
ATOM 2446 N N . HIS A 1 342 ? 96.620 75.106 81.453 1.00 13.36 342 HIS C N 1
ATOM 2447 C CA . HIS A 1 342 ? 96.726 74.470 80.150 1.00 13.36 342 HIS C CA 1
ATOM 2448 C C . HIS A 1 342 ? 97.055 73.000 80.331 1.00 13.36 342 HIS C C 1
ATOM 2449 O O . HIS A 1 342 ? 97.314 72.562 81.451 1.00 13.36 342 HIS C O 1
ATOM 2456 N N . PHE A 1 343 ? 97.058 72.228 79.250 1.00 16.88 343 PHE C N 1
ATOM 2457 C CA . PHE A 1 343 ? 97.283 70.801 79.403 1.00 16.88 343 PHE C CA 1
ATOM 2458 C C . PHE A 1 343 ? 98.688 70.470 79.888 1.00 16.88 343 PHE C C 1
ATOM 2459 O O . PHE A 1 343 ? 98.857 70.086 81.053 1.00 16.88 343 PHE C O 1
ATOM 2467 N N . ASN A 1 344 ? 99.708 70.653 79.046 1.00 15.24 344 ASN C N 1
ATOM 2468 C CA . ASN A 1 344 ? 101.077 70.283 79.415 1.00 15.24 344 ASN C CA 1
ATOM 2469 C C . ASN A 1 344 ? 101.795 71.498 79.987 1.00 15.24 344 ASN C C 1
ATOM 2470 O O . ASN A 1 344 ? 102.691 72.080 79.380 1.00 15.24 344 ASN C O 1
ATOM 2475 N N . GLU A 1 345 ? 101.384 71.878 81.183 1.00 12.44 345 GLU C N 1
ATOM 2476 C CA . GLU A 1 345 ? 101.869 73.089 81.818 1.00 12.44 345 GLU C CA 1
ATOM 2477 C C . GLU A 1 345 ? 102.462 72.743 83.167 1.00 12.44 345 GLU C C 1
ATOM 2478 O O . GLU A 1 345 ? 101.735 72.359 84.084 1.00 12.44 345 GLU C O 1
ATOM 2484 N N . LEU A 1 346 ? 103.768 72.893 83.291 1.00 12.73 346 LEU C N 1
ATOM 2485 C CA . LEU A 1 346 ? 104.417 72.609 84.552 1.00 12.73 346 LEU C CA 1
ATOM 2486 C C . LEU A 1 346 ? 103.961 73.609 85.598 1.00 12.73 346 LEU C C 1
ATOM 2487 O O . LEU A 1 346 ? 103.421 74.662 85.284 1.00 12.73 346 LEU C O 1
ATOM 2492 N N . GLU A 1 347 ? 104.182 73.269 86.859 1.00 17.19 347 GLU C N 1
ATOM 2493 C CA . GLU A 1 347 ? 103.597 74.059 87.931 1.00 17.19 347 GLU C CA 1
ATOM 2494 C C . GLU A 1 347 ? 104.096 75.493 87.913 1.00 17.19 347 GLU C C 1
ATOM 2495 O O . GLU A 1 347 ? 103.344 76.423 88.222 1.00 17.19 347 GLU C O 1
ATOM 2501 N N . HIS A 1 348 ? 105.363 75.700 87.555 1.00 12.66 348 HIS C N 1
ATOM 2502 C CA . HIS A 1 348 ? 105.927 77.040 87.646 1.00 12.66 348 HIS C CA 1
ATOM 2503 C C . HIS A 1 348 ? 105.391 77.940 86.540 1.00 12.66 348 HIS C C 1
ATOM 2504 O O . HIS A 1 348 ? 105.261 79.149 86.732 1.00 12.66 348 HIS C O 1
ATOM 2511 N N . GLU A 1 349 ? 105.003 77.366 85.403 1.00 14.54 349 GLU C N 1
ATOM 2512 C CA . GLU A 1 349 ? 104.413 78.174 84.344 1.00 14.54 349 GLU C CA 1
ATOM 2513 C C . GLU A 1 349 ? 103.006 78.620 84.712 1.00 14.54 349 GLU C C 1
ATOM 2514 O O . GLU A 1 349 ? 102.628 79.779 84.487 1.00 14.54 349 GLU C O 1
ATOM 2520 N N . LEU A 1 350 ? 102.213 77.715 85.286 1.00 11.94 350 LEU C N 1
ATOM 2521 C CA . LEU A 1 350 ? 100.900 78.094 85.783 1.00 11.94 350 LEU C CA 1
ATOM 2522 C C . LEU A 1 350 ? 101.013 79.171 86.847 1.00 11.94 350 LEU C C 1
ATOM 2523 O O . LEU A 1 350 ? 100.295 80.165 86.800 1.00 11.94 350 LEU C O 1
ATOM 2528 N N . GLN A 1 351 ? 101.923 79.010 87.803 1.00 22.07 351 GLN C N 1
ATOM 2529 C CA . GLN A 1 351 ? 102.012 80.000 88.870 1.00 22.07 351 GLN C CA 1
ATOM 2530 C C . GLN A 1 351 ? 102.548 81.339 88.373 1.00 22.07 351 GLN C C 1
ATOM 2531 O O . GLN A 1 351 ? 102.144 82.394 88.871 1.00 22.07 351 GLN C O 1
ATOM 2537 N N . SER A 1 352 ? 103.441 81.333 87.387 1.00 22.07 352 SER C N 1
ATOM 2538 C CA . SER A 1 352 ? 103.864 82.590 86.789 1.00 22.07 352 SER C CA 1
ATOM 2539 C C . SER A 1 352 ? 102.689 83.304 86.141 1.00 22.07 352 SER C C 1
ATOM 2540 O O . SER A 1 352 ? 102.504 84.507 86.330 1.00 22.07 352 SER C O 1
ATOM 2543 N N . ARG A 1 353 ? 101.871 82.572 85.375 1.00 11.28 353 ARG C N 1
ATOM 2544 C CA . ARG A 1 353 ? 100.661 83.162 84.799 1.00 11.28 353 ARG C CA 1
ATOM 2545 C C . ARG A 1 353 ? 99.705 83.652 85.878 1.00 11.28 353 ARG C C 1
ATOM 2546 O O . ARG A 1 353 ? 99.012 84.653 85.698 1.00 11.28 353 ARG C O 1
ATOM 2554 N N . LEU A 1 354 ? 99.644 82.942 86.996 1.00 10.08 354 LEU C N 1
ATOM 2555 C CA . LEU A 1 354 ? 98.637 83.226 88.009 1.00 10.08 354 LEU C CA 1
ATOM 2556 C C . LEU A 1 354 ? 98.993 84.442 88.836 1.00 10.08 354 LEU C C 1
ATOM 2557 O O . LEU A 1 354 ? 98.110 85.101 89.381 1.00 10.08 354 LEU C O 1
ATOM 2562 N N . ASN A 1 355 ? 100.282 84.731 89.000 1.00 13.87 355 ASN C N 1
ATOM 2563 C CA . ASN A 1 355 ? 100.623 85.929 89.762 1.00 13.87 355 ASN C CA 1
ATOM 2564 C C . ASN A 1 355 ? 100.916 87.114 88.852 1.00 13.87 355 ASN C C 1
ATOM 2565 O O . ASN A 1 355 ? 100.783 88.266 89.269 1.00 13.87 355 ASN C O 1
ATOM 2570 N N . ARG A 1 356 ? 101.176 86.882 87.597 1.00 16.82 356 ARG C N 1
ATOM 2571 C CA . ARG A 1 356 ? 101.282 87.983 86.699 1.00 16.82 356 ARG C CA 1
ATOM 2572 C C . ARG A 1 356 ? 99.890 88.599 86.705 1.00 16.82 356 ARG C C 1
ATOM 2573 O O . ARG A 1 356 ? 99.744 89.796 86.657 1.00 16.82 356 ARG C O 1
ATOM 2581 N N . GLY A 1 357 ? 98.852 87.777 86.780 1.00 10.23 357 GLY C N 1
ATOM 2582 C CA . GLY A 1 357 ? 97.482 88.239 86.706 1.00 10.23 357 GLY C CA 1
ATOM 2583 C C . GLY A 1 357 ? 96.744 88.368 88.021 1.00 10.23 357 GLY C C 1
ATOM 2584 O O . GLY A 1 357 ? 95.523 88.226 88.040 1.00 10.23 357 GLY C O 1
ATOM 2585 N N . TYR A 1 358 ? 97.440 88.665 89.116 1.00 13.43 358 TYR C N 1
ATOM 2586 C CA . TYR A 1 358 ? 96.817 88.690 90.434 1.00 13.43 358 TYR C CA 1
ATOM 2587 C C . TYR A 1 358 ? 96.324 90.084 90.794 1.00 13.43 358 TYR C C 1
ATOM 2588 O O . TYR A 1 358 ? 95.209 90.249 91.303 1.00 13.43 358 TYR C O 1
ATOM 2597 N N . LYS A 1 359 ? 97.148 91.101 90.565 1.00 22.07 359 LYS C N 1
ATOM 2598 C CA . LYS A 1 359 ? 96.749 92.463 90.908 1.00 22.07 359 LYS C CA 1
ATOM 2599 C C . LYS A 1 359 ? 95.625 93.001 90.032 1.00 22.07 359 LYS C C 1
ATOM 2600 O O . LYS A 1 359 ? 94.752 93.703 90.570 1.00 22.07 359 LYS C O 1
ATOM 2606 N N . PRO A 1 360 ? 95.586 92.754 88.721 1.00 13.02 360 PRO C N 1
ATOM 2607 C CA . PRO A 1 360 ? 94.363 93.067 87.977 1.00 13.02 360 PRO C CA 1
ATOM 2608 C C . PRO A 1 360 ? 93.123 92.458 88.592 1.00 13.02 360 PRO C C 1
ATOM 2609 O O . PRO A 1 360 ? 92.077 93.108 88.650 1.00 13.02 360 PRO C O 1
ATOM 2613 N N . ALA A 1 361 ? 93.220 91.216 89.063 1.00 10.68 361 ALA C N 1
ATOM 2614 C CA . ALA A 1 361 ? 92.055 90.531 89.601 1.00 10.68 361 ALA C CA 1
ATOM 2615 C C . ALA A 1 361 ? 91.631 91.118 90.939 1.00 10.68 361 ALA C C 1
ATOM 2616 O O . ALA A 1 361 ? 90.440 91.168 91.248 1.00 10.68 361 ALA C O 1
ATOM 2618 N N . SER A 1 362 ? 92.584 91.577 91.746 1.00 11.11 362 SER C N 1
ATOM 2619 C CA . SER A 1 362 ? 92.207 92.249 92.990 1.00 11.11 362 SER C CA 1
ATOM 2620 C C . SER A 1 362 ? 91.583 93.615 92.716 1.00 11.11 362 SER C C 1
ATOM 2621 O O . SER A 1 362 ? 90.652 94.036 93.414 1.00 11.11 362 SER C O 1
ATOM 2624 N N . LYS A 1 363 ? 92.084 94.322 91.701 1.00 14.06 363 LYS C N 1
ATOM 2625 C CA . LYS A 1 363 ? 91.460 95.576 91.294 1.00 14.06 363 LYS C CA 1
ATOM 2626 C C . LYS A 1 363 ? 90.040 95.348 90.804 1.00 14.06 363 LYS C C 1
ATOM 2627 O O . LYS A 1 363 ? 89.163 96.185 91.018 1.00 14.06 363 LYS C O 1
ATOM 2633 N N . TYR A 1 364 ? 89.796 94.230 90.126 1.00 8.66 364 TYR C N 1
ATOM 2634 C CA . TYR A 1 364 ? 88.431 93.901 89.725 1.00 8.66 364 TYR C CA 1
ATOM 2635 C C . TYR A 1 364 ? 87.559 93.608 90.933 1.00 8.66 364 TYR C C 1
ATOM 2636 O O . TYR A 1 364 ? 86.465 94.163 91.066 1.00 8.66 364 TYR C O 1
ATOM 2645 N N . MET A 1 365 ? 88.012 92.731 91.821 1.00 12.91 365 MET C N 1
ATOM 2646 C CA . MET A 1 365 ? 87.157 92.320 92.926 1.00 12.91 365 MET C CA 1
ATOM 2647 C C . MET A 1 365 ? 86.831 93.485 93.845 1.00 12.91 365 MET C C 1
ATOM 2648 O O . MET A 1 365 ? 85.781 93.485 94.496 1.00 12.91 365 MET C O 1
ATOM 2653 N N . ASN A 1 366 ? 87.713 94.484 93.931 1.00 12.60 366 ASN C N 1
ATOM 2654 C CA . ASN A 1 366 ? 87.433 95.600 94.832 1.00 12.60 366 ASN C CA 1
ATOM 2655 C C . ASN A 1 366 ? 86.634 96.716 94.172 1.00 12.60 366 ASN C C 1
ATOM 2656 O O . ASN A 1 366 ? 86.304 97.693 94.843 1.00 12.60 366 ASN C O 1
ATOM 2661 N N . CYS A 1 367 ? 86.315 96.598 92.889 1.00 15.34 367 CYS C N 1
ATOM 2662 C CA . CYS A 1 367 ? 85.499 97.588 92.197 1.00 15.34 367 CYS C CA 1
ATOM 2663 C C . CYS A 1 367 ? 84.143 97.729 92.860 1.00 15.34 367 CYS C C 1
ATOM 2664 O O . CYS A 1 367 ? 83.118 97.727 92.186 1.00 15.34 367 CYS C O 1
ATOM 2667 N N . PHE A 1 368 ? 83.708 96.380 93.157 1.00 21.51 368 PHE C N 1
ATOM 2668 C CA . PHE A 1 368 ? 82.361 95.887 93.405 1.00 21.51 368 PHE C CA 1
ATOM 2669 C C . PHE A 1 368 ? 82.095 96.017 94.892 1.00 21.51 368 PHE C C 1
ATOM 2670 O O . PHE A 1 368 ? 82.676 95.283 95.695 1.00 21.51 368 PHE C O 1
ATOM 2678 N N . LEU A 1 369 ? 81.236 96.951 95.257 1.00 24.05 369 LEU C N 1
ATOM 2679 C CA . LEU A 1 369 ? 80.982 97.255 96.651 1.00 24.05 369 LEU C CA 1
ATOM 2680 C C . LEU A 1 369 ? 79.484 97.299 96.876 1.00 24.05 369 LEU C C 1
ATOM 2681 O O . LEU A 1 369 ? 78.734 97.812 96.044 1.00 24.05 369 LEU C O 1
ATOM 2686 N N . SER A 1 370 ? 79.052 96.755 97.988 1.00 23.22 370 SER C N 1
ATOM 2687 C CA . SER A 1 370 ? 77.627 96.774 98.259 1.00 23.22 370 SER C CA 1
ATOM 2688 C C . SER A 1 370 ? 77.229 98.152 98.770 1.00 23.22 370 SER C C 1
ATOM 2689 O O . SER A 1 370 ? 77.830 98.648 99.724 1.00 23.22 370 SER C O 1
ATOM 2692 N N . PRO A 1 371 ? 76.235 98.797 98.158 1.00 21.78 371 PRO C N 1
ATOM 2693 C CA . PRO A 1 371 ? 75.838 100.131 98.621 1.00 21.78 371 PRO C CA 1
ATOM 2694 C C . PRO A 1 371 ? 75.359 100.166 100.054 1.00 21.78 371 PRO C C 1
ATOM 2695 O O . PRO A 1 371 ? 75.636 101.136 100.764 1.00 21.78 371 PRO C O 1
ATOM 2699 N N . LEU A 1 372 ? 74.643 99.138 100.506 1.00 22.34 372 LEU C N 1
ATOM 2700 C CA . LEU A 1 372 ? 74.097 99.166 101.858 1.00 22.34 372 LEU C CA 1
ATOM 2701 C C . LEU A 1 372 ? 75.204 99.107 102.895 1.00 22.34 372 LEU C C 1
ATOM 2702 O O . LEU A 1 372 ? 75.182 99.849 103.882 1.00 22.34 372 LEU C O 1
ATOM 2707 N N . LEU A 1 373 ? 76.191 98.238 102.687 1.00 21.29 373 LEU C N 1
ATOM 2708 C CA . LEU A 1 373 ? 77.306 98.157 103.621 1.00 21.29 373 LEU C CA 1
ATOM 2709 C C . LEU A 1 373 ? 78.144 99.424 103.591 1.00 21.29 373 LEU C C 1
ATOM 2710 O O . LEU A 1 373 ? 78.638 99.868 104.629 1.00 21.29 373 LEU C O 1
ATOM 2715 N N . THR A 1 374 ? 78.308 100.023 102.411 1.00 20.92 374 THR C N 1
ATOM 2716 C CA . THR A 1 374 ? 79.041 101.282 102.308 1.00 20.92 374 THR C CA 1
ATOM 2717 C C . THR A 1 374 ? 78.353 102.392 103.090 1.00 20.92 374 THR C C 1
ATOM 2718 O O . THR A 1 374 ? 79.007 103.159 103.805 1.00 20.92 374 THR C O 1
ATOM 2722 N N . LEU A 1 375 ? 77.029 102.489 102.968 1.00 18.52 375 LEU C N 1
ATOM 2723 C CA . LEU A 1 375 ? 76.281 103.512 103.687 1.00 18.52 375 LEU C CA 1
ATOM 2724 C C . LEU A 1 375 ? 76.310 103.269 105.188 1.00 18.52 375 LEU C C 1
ATOM 2725 O O . LEU A 1 375 ? 76.484 104.211 105.975 1.00 18.52 375 LEU C O 1
ATOM 2730 N N . LEU A 1 376 ? 76.135 102.017 105.606 1.00 19.83 376 LEU C N 1
ATOM 2731 C CA . LEU A 1 376 ? 76.225 101.689 107.023 1.00 19.83 376 LEU C CA 1
ATOM 2732 C C . LEU A 1 376 ? 77.606 102.023 107.571 1.00 19.83 376 LEU C C 1
ATOM 2733 O O . LEU A 1 376 ? 77.730 102.528 108.688 1.00 19.83 376 LEU C O 1
ATOM 2738 N N . ALA A 1 377 ? 78.652 101.760 106.787 1.00 19.99 377 ALA C N 1
ATOM 2739 C CA . ALA A 1 377 ? 80.011 102.087 107.200 1.00 19.99 377 ALA C CA 1
ATOM 2740 C C . ALA A 1 377 ? 80.188 103.586 107.365 1.00 19.99 377 ALA C C 1
ATOM 2741 O O . ALA A 1 377 ? 80.695 104.051 108.388 1.00 19.99 377 ALA C O 1
ATOM 2743 N N . LYS A 1 378 ? 79.783 104.359 106.356 1.00 20.23 378 LYS C N 1
ATOM 2744 C CA . LYS A 1 378 ? 79.903 105.813 106.424 1.00 20.23 378 LYS C CA 1
ATOM 2745 C C . LYS A 1 378 ? 79.222 106.368 107.666 1.00 20.23 378 LYS C C 1
ATOM 2746 O O . LYS A 1 378 ? 79.798 107.182 108.400 1.00 20.23 378 LYS C O 1
ATOM 2752 N N . ASN A 1 379 ? 78.001 105.924 107.938 1.00 21.79 379 ASN C N 1
ATOM 2753 C CA . ASN A 1 379 ? 77.246 106.552 109.011 1.00 21.79 379 ASN C CA 1
ATOM 2754 C C . ASN A 1 379 ? 77.669 106.037 110.383 1.00 21.79 379 ASN C C 1
ATOM 2755 O O . ASN A 1 379 ? 77.686 106.800 111.354 1.00 21.79 379 ASN C O 1
ATOM 2760 N N . GLY A 1 380 ? 78.043 104.762 110.493 1.00 19.09 380 GLY C N 1
ATOM 2761 C CA . GLY A 1 380 ? 78.634 104.295 111.733 1.00 19.09 380 GLY C CA 1
ATOM 2762 C C . GLY A 1 380 ? 79.941 104.986 112.045 1.00 19.09 380 GLY C C 1
ATOM 2763 O O . GLY A 1 380 ? 80.217 105.305 113.205 1.00 19.09 380 GLY C O 1
ATOM 2764 N N . ALA A 1 381 ? 80.754 105.247 111.018 1.00 21.39 381 ALA C N 1
ATOM 2765 C CA . ALA A 1 381 ? 81.956 106.046 111.202 1.00 21.39 381 ALA C CA 1
ATOM 2766 C C . ALA A 1 381 ? 81.615 107.446 111.684 1.00 21.39 381 ALA C C 1
ATOM 2767 O O . ALA A 1 381 ? 82.274 107.962 112.586 1.00 21.39 381 ALA C O 1
ATOM 2769 N N . PHE A 1 382 ? 80.585 108.076 111.108 1.00 20.97 382 PHE C N 1
ATOM 2770 C CA . PHE A 1 382 ? 80.211 109.407 111.576 1.00 20.97 382 PHE C CA 1
ATOM 2771 C C . PHE A 1 382 ? 79.856 109.400 113.052 1.00 20.97 382 PHE C C 1
ATOM 2772 O O . PHE A 1 382 ? 80.400 110.184 113.831 1.00 20.97 382 PHE C O 1
ATOM 2780 N N . PHE A 1 383 ? 78.929 108.533 113.456 1.00 21.13 383 PHE C N 1
ATOM 2781 C CA . PHE A 1 383 ? 78.445 108.584 114.834 1.00 21.13 383 PHE C CA 1
ATOM 2782 C C . PHE A 1 383 ? 79.532 108.183 115.827 1.00 21.13 383 PHE C C 1
ATOM 2783 O O . PHE A 1 383 ? 79.681 108.807 116.891 1.00 21.13 383 PHE C O 1
ATOM 2791 N N . ALA A 1 384 ? 80.335 107.166 115.485 1.00 22.52 384 ALA C N 1
ATOM 2792 C CA . ALA A 1 384 ? 81.412 106.748 116.375 1.00 22.52 384 ALA C CA 1
ATOM 2793 C C . ALA A 1 384 ? 82.509 107.798 116.458 1.00 22.52 384 ALA C C 1
ATOM 2794 O O . ALA A 1 384 ? 83.004 108.091 117.549 1.00 22.52 384 ALA C O 1
ATOM 2796 N N . GLY A 1 385 ? 82.907 108.377 115.323 1.00 23.07 385 GLY C N 1
ATOM 2797 C CA . GLY A 1 385 ? 83.916 109.414 115.349 1.00 23.07 385 GLY C CA 1
ATOM 2798 C C . GLY A 1 385 ? 83.447 110.662 116.064 1.00 23.07 385 GLY C C 1
ATOM 2799 O O . GLY A 1 385 ? 84.244 111.377 116.661 1.00 23.07 385 GLY C O 1
ATOM 2800 N N . SER A 1 386 ? 82.139 110.926 116.045 1.00 22.94 386 SER C N 1
ATOM 2801 C CA . SER A 1 386 ? 81.605 112.059 116.790 1.00 22.94 386 SER C CA 1
ATOM 2802 C C . SER A 1 386 ? 81.720 111.839 118.292 1.00 22.94 386 SER C C 1
ATOM 2803 O O . SER A 1 386 ? 82.223 112.707 119.022 1.00 22.94 386 SER C O 1
ATOM 2806 N N . ILE A 1 387 ? 81.255 110.686 118.778 1.00 24.20 387 ILE C N 1
ATOM 2807 C CA . ILE A 1 387 ? 81.351 110.430 120.215 1.00 24.20 387 ILE C CA 1
ATOM 2808 C C . ILE A 1 387 ? 82.809 110.363 120.650 1.00 24.20 387 ILE C C 1
ATOM 2809 O O . ILE A 1 387 ? 83.177 110.838 121.734 1.00 24.20 387 ILE C O 1
ATOM 2814 N N . LEU A 1 388 ? 83.671 109.806 119.799 1.00 28.85 388 LEU C N 1
ATOM 2815 C CA . LEU A 1 388 ? 85.082 109.710 120.143 1.00 28.85 388 LEU C CA 1
ATOM 2816 C C . LEU A 1 388 ? 85.759 111.070 120.122 1.00 28.85 388 LEU C C 1
ATOM 2817 O O . LEU A 1 388 ? 86.642 111.326 120.935 1.00 28.85 388 LEU C O 1
ATOM 2822 N N . ALA A 1 389 ? 85.386 111.944 119.188 1.00 27.11 389 ALA C N 1
ATOM 2823 C CA . ALA A 1 389 ? 85.955 113.284 119.159 1.00 27.11 389 ALA C CA 1
ATOM 2824 C C . ALA A 1 389 ? 85.583 114.051 120.414 1.00 27.11 389 ALA C C 1
ATOM 2825 O O . ALA A 1 389 ? 86.414 114.758 120.988 1.00 27.11 389 ALA C O 1
ATOM 2827 N N . VAL A 1 390 ? 84.339 113.909 120.871 1.00 29.05 390 VAL C N 1
ATOM 2828 C CA . VAL A 1 390 ? 83.961 114.540 122.133 1.00 29.05 390 VAL C CA 1
ATOM 2829 C C . VAL A 1 390 ? 84.791 113.990 123.288 1.00 29.05 390 VAL C C 1
ATOM 2830 O O . VAL A 1 390 ? 85.341 114.752 124.098 1.00 29.05 390 VAL C O 1
ATOM 2834 N N . LEU A 1 391 ? 84.904 112.664 123.383 1.00 33.91 391 LEU C N 1
ATOM 2835 C CA . LEU A 1 391 ? 85.611 112.073 124.518 1.00 33.91 391 LEU C CA 1
ATOM 2836 C C . LEU A 1 391 ? 87.108 112.371 124.458 1.00 33.91 391 LEU C C 1
ATOM 2837 O O . LEU A 1 391 ? 87.760 112.534 125.494 1.00 33.91 391 LEU C O 1
ATOM 2842 N N . ILE A 1 392 ? 87.654 112.491 123.249 1.00 35.65 392 ILE C N 1
ATOM 2843 C CA . ILE A 1 392 ? 89.059 112.829 123.062 1.00 35.65 392 ILE C CA 1
ATOM 2844 C C . ILE A 1 392 ? 89.318 114.279 123.439 1.00 35.65 392 ILE C C 1
ATOM 2845 O O . ILE A 1 392 ? 90.324 114.595 124.077 1.00 35.65 392 ILE C O 1
ATOM 2850 N N . ALA A 1 393 ? 88.428 115.187 123.038 1.00 35.93 393 ALA C N 1
ATOM 2851 C CA . ALA A 1 393 ? 88.576 116.579 123.438 1.00 35.93 393 ALA C CA 1
ATOM 2852 C C . ALA A 1 393 ? 88.510 116.715 124.949 1.00 35.93 393 ALA C C 1
ATOM 2853 O O . ALA A 1 393 ? 89.239 117.520 125.537 1.00 35.93 393 ALA C O 1
ATOM 2855 N N . LEU A 1 394 ? 87.662 115.922 125.601 1.00 44.65 394 LEU C N 1
ATOM 2856 C CA . LEU A 1 394 ? 87.634 115.967 127.058 1.00 44.65 394 LEU C CA 1
ATOM 2857 C C . LEU A 1 394 ? 88.927 115.430 127.669 1.00 44.65 394 LEU C C 1
ATOM 2858 O O . LEU A 1 394 ? 89.494 116.059 128.569 1.00 44.65 394 LEU C O 1
ATOM 2863 N N . THR A 1 395 ? 89.413 114.277 127.204 1.00 47.87 395 THR C N 1
ATOM 2864 C CA . THR A 1 395 ? 90.615 113.709 127.820 1.00 47.87 395 THR C CA 1
ATOM 2865 C C . THR A 1 395 ? 91.839 114.574 127.539 1.00 47.87 395 THR C C 1
ATOM 2866 O O . THR A 1 395 ? 92.801 114.573 128.312 1.00 47.87 395 THR C O 1
ATOM 2870 N N . ILE A 1 396 ? 91.824 115.322 126.433 1.00 47.02 396 ILE C N 1
ATOM 2871 C CA . ILE A 1 396 ? 92.895 116.278 126.159 1.00 47.02 396 ILE C CA 1
ATOM 2872 C C . ILE A 1 396 ? 92.775 117.485 127.075 1.00 47.02 396 ILE C C 1
ATOM 2873 O O . ILE A 1 396 ? 93.778 118.001 127.583 1.00 47.02 396 ILE C O 1
ATOM 2878 N N . TYR A 1 397 ? 91.544 117.950 127.308 1.00 54.93 397 TYR C N 1
ATOM 2879 C CA . TYR A 1 397 ? 91.347 119.161 128.096 1.00 54.93 397 TYR C CA 1
ATOM 2880 C C . TYR A 1 397 ? 91.841 118.992 129.526 1.00 54.93 397 TYR C C 1
ATOM 2881 O O . TYR A 1 397 ? 92.649 119.794 130.006 1.00 54.93 397 TYR C O 1
ATOM 2890 N N . ASP A 1 398 ? 91.368 117.966 130.231 1.00 60.90 398 ASP C N 1
ATOM 2891 C CA . ASP A 1 398 ? 91.644 117.865 131.657 1.00 60.90 398 ASP C CA 1
ATOM 2892 C C . ASP A 1 398 ? 92.567 116.717 132.030 1.00 60.90 398 ASP C C 1
ATOM 2893 O O . ASP A 1 398 ? 93.216 116.784 133.074 1.00 60.90 398 ASP C O 1
ATOM 2898 N N . GLU A 1 399 ? 92.611 115.658 131.226 1.00 67.22 399 GLU C N 1
ATOM 2899 C CA . GLU A 1 399 ? 93.421 114.435 131.361 1.00 67.22 399 GLU C CA 1
ATOM 2900 C C . GLU A 1 399 ? 92.922 113.540 132.488 1.00 67.22 399 GLU C C 1
ATOM 2901 O O . GLU A 1 399 ? 93.397 112.407 132.605 1.00 67.22 399 GLU C O 1
ATOM 2907 N N . ASP A 1 400 ? 91.976 113.990 133.307 1.00 69.96 400 ASP C N 1
ATOM 2908 C CA . ASP A 1 400 ? 91.335 113.136 134.293 1.00 69.96 400 ASP C CA 1
ATOM 2909 C C . ASP A 1 400 ? 89.965 112.669 133.830 1.00 69.96 400 ASP C C 1
ATOM 2910 O O . ASP A 1 400 ? 89.217 112.091 134.620 1.00 69.96 400 ASP C O 1
ATOM 2915 N N . VAL A 1 401 ? 89.610 112.937 132.573 1.00 65.68 401 VAL C N 1
ATOM 2916 C CA . VAL A 1 401 ? 88.420 112.329 131.993 1.00 65.68 401 VAL C CA 1
ATOM 2917 C C . VAL A 1 401 ? 88.575 110.821 131.968 1.00 65.68 401 VAL C C 1
ATOM 2918 O O . VAL A 1 401 ? 87.602 110.079 132.138 1.00 65.68 401 VAL C O 1
ATOM 2922 N N . LEU A 1 402 ? 89.850 110.426 131.906 1.00 74.14 402 LEU C N 1
ATOM 2923 C CA . LEU A 1 402 ? 90.292 109.041 131.929 1.00 74.14 402 LEU C CA 1
ATOM 2924 C C . LEU A 1 402 ? 90.223 108.556 133.365 1.00 74.14 402 LEU C C 1
ATOM 2925 O O . LEU A 1 402 ? 90.187 109.356 134.304 1.00 74.14 402 LEU C O 1
ATOM 2930 N N . ALA A 1 403 ? 90.237 107.234 133.520 1.00 79.15 403 ALA C N 1
ATOM 2931 C CA . ALA A 1 403 ? 90.057 106.534 134.803 1.00 79.15 403 ALA C CA 1
ATOM 2932 C C . ALA A 1 403 ? 88.680 106.821 135.426 1.00 79.15 403 ALA C C 1
ATOM 2933 O O . ALA A 1 403 ? 88.518 106.949 136.634 1.00 79.15 403 ALA C O 1
ATOM 2935 N N . VAL A 1 404 ? 87.702 106.920 134.534 1.00 77.78 404 VAL C N 1
ATOM 2936 C CA . VAL A 1 404 ? 86.300 107.104 134.826 1.00 77.78 404 VAL C CA 1
ATOM 2937 C C . VAL A 1 404 ? 85.780 105.763 134.332 1.00 77.78 404 VAL C C 1
ATOM 2938 O O . VAL A 1 404 ? 86.042 105.382 133.197 1.00 77.78 404 VAL C O 1
ATOM 2942 N N . GLU A 1 405 ? 85.099 105.041 135.210 1.00 78.61 405 GLU C N 1
ATOM 2943 C CA . GLU A 1 405 ? 84.541 103.697 134.973 1.00 78.61 405 GLU C CA 1
ATOM 2944 C C . GLU A 1 405 ? 84.682 102.938 133.634 1.00 78.61 405 GLU C C 1
ATOM 2945 O O . GLU A 1 405 ? 85.073 101.778 133.627 1.00 78.61 405 GLU C O 1
ATOM 2951 N N . HIS A 1 406 ? 84.370 103.586 132.519 1.00 70.75 406 HIS C N 1
ATOM 2952 C CA . HIS A 1 406 ? 84.358 102.942 131.211 1.00 70.75 406 HIS C CA 1
ATOM 2953 C C . HIS A 1 406 ? 84.919 103.801 130.090 1.00 70.75 406 HIS C C 1
ATOM 2954 O O . HIS A 1 406 ? 84.802 103.404 128.927 1.00 70.75 406 HIS C O 1
ATOM 2961 N N . VAL A 1 407 ? 85.546 104.937 130.395 1.00 65.30 407 VAL C N 1
ATOM 2962 C CA . VAL A 1 407 ? 85.950 105.848 129.328 1.00 65.30 407 VAL C CA 1
ATOM 2963 C C . VAL A 1 407 ? 87.072 105.255 128.487 1.00 65.30 407 VAL C C 1
ATOM 2964 O O . VAL A 1 407 ? 87.060 105.372 127.260 1.00 65.30 407 VAL C O 1
ATOM 2968 N N . LEU A 1 408 ? 88.055 104.610 129.118 1.00 61.33 408 LEU C N 1
ATOM 2969 C CA . LEU A 1 408 ? 89.195 104.108 128.351 1.00 61.33 408 LEU C CA 1
ATOM 2970 C C . LEU A 1 408 ? 88.789 102.950 127.449 1.00 61.33 408 LEU C C 1
ATOM 2971 O O . LEU A 1 408 ? 89.162 102.902 126.267 1.00 61.33 408 LEU C O 1
ATOM 2976 N N . THR A 1 409 ? 88.025 102.001 127.993 1.00 56.17 409 THR C N 1
ATOM 2977 C CA . THR A 1 409 ? 87.516 100.915 127.167 1.00 56.17 409 THR C CA 1
ATOM 2978 C C . THR A 1 409 ? 86.623 101.452 126.059 1.00 56.17 409 THR C C 1
ATOM 2979 O O . THR A 1 409 ? 86.643 100.934 124.936 1.00 56.17 409 THR C O 1
ATOM 2983 N N . THR A 1 410 ? 85.850 102.503 126.344 1.00 55.36 410 THR C N 1
ATOM 2984 C CA . THR A 1 410 ? 85.003 103.087 125.314 1.00 55.36 410 THR C CA 1
ATOM 2985 C C . THR A 1 410 ? 85.839 103.706 124.204 1.00 55.36 410 THR C C 1
ATOM 2986 O O . THR A 1 410 ? 85.521 103.547 123.023 1.00 55.36 410 THR C O 1
ATOM 2990 N N . VAL A 1 411 ? 86.905 104.426 124.559 1.00 48.56 411 VAL C N 1
ATOM 2991 C CA . VAL A 1 411 ? 87.768 105.016 123.540 1.00 48.56 411 VAL C CA 1
ATOM 2992 C C . VAL A 1 411 ? 88.389 103.932 122.672 1.00 48.56 411 VAL C C 1
ATOM 2993 O O . VAL A 1 411 ? 88.452 104.066 121.445 1.00 48.56 411 VAL C O 1
ATOM 2997 N N . THR A 1 412 ? 88.839 102.833 123.286 1.00 50.96 412 THR C N 1
ATOM 2998 C CA . THR A 1 412 ? 89.454 101.769 122.493 1.00 50.96 412 THR C CA 1
ATOM 2999 C C . THR A 1 412 ? 88.440 101.101 121.568 1.00 50.96 412 THR C C 1
ATOM 3000 O O . THR A 1 412 ? 88.719 100.892 120.380 1.00 50.96 412 THR C O 1
ATOM 3004 N N . LEU A 1 413 ? 87.258 100.757 122.091 1.00 47.08 413 LEU C N 1
ATOM 3005 C CA . LEU A 1 413 ? 86.242 100.117 121.257 1.00 47.08 413 LEU C CA 1
ATOM 3006 C C . LEU A 1 413 ? 85.785 101.043 120.140 1.00 47.08 413 LEU C C 1
ATOM 3007 O O . LEU A 1 413 ? 85.549 100.596 119.013 1.00 47.08 413 LEU C O 1
ATOM 3012 N N . LEU A 1 414 ? 85.657 102.337 120.431 1.00 41.54 414 LEU C N 1
ATOM 3013 C CA . LEU A 1 414 ? 85.246 103.283 119.408 1.00 41.54 414 LEU C CA 1
ATOM 3014 C C . LEU A 1 414 ? 86.326 103.444 118.352 1.00 41.54 414 LEU C C 1
ATOM 3015 O O . LEU A 1 414 ? 86.021 103.596 117.168 1.00 41.54 414 LEU C O 1
ATOM 3020 N N . GLY A 1 415 ? 87.595 103.410 118.755 1.00 39.42 415 GLY C N 1
ATOM 3021 C CA . GLY A 1 415 ? 88.662 103.447 117.772 1.00 39.42 415 GLY C CA 1
ATOM 3022 C C . GLY A 1 415 ? 88.636 102.244 116.854 1.00 39.42 415 GLY C C 1
ATOM 3023 O O . GLY A 1 415 ? 88.801 102.374 115.637 1.00 39.42 415 GLY C O 1
ATOM 3024 N N . VAL A 1 416 ? 88.409 101.055 117.423 1.00 36.85 416 VAL C N 1
ATOM 3025 C CA . VAL A 1 416 ? 88.277 99.858 116.593 1.00 36.85 416 VAL C CA 1
ATOM 3026 C C . VAL A 1 416 ? 87.098 99.992 115.640 1.00 36.85 416 VAL C C 1
ATOM 3027 O O . VAL A 1 416 ? 87.187 99.620 114.464 1.00 36.85 416 VAL C O 1
ATOM 3031 N N . THR A 1 417 ? 85.974 100.519 116.129 1.00 34.41 417 THR C N 1
ATOM 3032 C CA . THR A 1 417 ? 84.794 100.681 115.285 1.00 34.41 417 THR C CA 1
ATOM 3033 C C . THR A 1 417 ? 85.066 101.630 114.125 1.00 34.41 417 THR C C 1
ATOM 3034 O O . THR A 1 417 ? 84.727 101.329 112.974 1.00 34.41 417 THR C O 1
ATOM 3038 N N . VAL A 1 418 ? 85.663 102.788 114.408 1.00 32.88 418 VAL C N 1
ATOM 3039 C CA . VAL A 1 418 ? 85.975 103.735 113.344 1.00 32.88 418 VAL C CA 1
ATOM 3040 C C . VAL A 1 418 ? 86.930 103.112 112.338 1.00 32.88 418 VAL C C 1
ATOM 3041 O O . VAL A 1 418 ? 86.791 103.321 111.131 1.00 32.88 418 VAL C O 1
ATOM 3045 N N . THR A 1 419 ? 87.910 102.338 112.810 1.00 31.45 419 THR C N 1
ATOM 3046 C CA . THR A 1 419 ? 88.872 101.755 111.879 1.00 31.45 419 THR C CA 1
ATOM 3047 C C . THR A 1 419 ? 88.218 100.707 110.987 1.00 31.45 419 THR C C 1
ATOM 3048 O O . THR A 1 419 ? 88.477 100.661 109.778 1.00 31.45 419 THR C O 1
ATOM 3052 N N . VAL A 1 420 ? 87.352 99.868 111.560 1.00 28.35 420 VAL C N 1
ATOM 3053 C CA . VAL A 1 420 ? 86.639 98.878 110.759 1.00 28.35 420 VAL C CA 1
ATOM 3054 C C . VAL A 1 420 ? 85.761 99.557 109.716 1.00 28.35 420 VAL C C 1
ATOM 3055 O O . VAL A 1 420 ? 85.775 99.187 108.532 1.00 28.35 420 VAL C O 1
ATOM 3059 N N . CYS A 1 421 ? 84.993 100.566 110.130 1.00 27.36 421 CYS C N 1
ATOM 3060 C CA . CYS A 1 421 ? 84.133 101.263 109.182 1.00 27.36 421 CYS C CA 1
ATOM 3061 C C . CYS A 1 421 ? 84.949 101.930 108.085 1.00 27.36 421 CYS C C 1
ATOM 3062 O O . CYS A 1 421 ? 84.629 101.796 106.902 1.00 27.36 421 CYS C O 1
ATOM 3065 N N . ARG A 1 422 ? 86.026 102.631 108.448 1.00 26.57 422 ARG C N 1
ATOM 3066 C CA . ARG A 1 422 ? 86.860 103.277 107.442 1.00 26.57 422 ARG C CA 1
ATOM 3067 C C . ARG A 1 422 ? 87.473 102.261 106.493 1.00 26.57 422 ARG C C 1
ATOM 3068 O O . ARG A 1 422 ? 87.775 102.587 105.341 1.00 26.57 422 ARG C O 1
ATOM 3076 N N . SER A 1 423 ? 87.691 101.030 106.959 1.00 26.87 423 SER C N 1
ATOM 3077 C CA . SER A 1 423 ? 88.151 99.992 106.042 1.00 26.87 423 SER C CA 1
ATOM 3078 C C . SER A 1 423 ? 87.033 99.558 105.105 1.00 26.87 423 SER C C 1
ATOM 3079 O O . SER A 1 423 ? 87.291 99.151 103.969 1.00 26.87 423 SER C O 1
ATOM 3082 N N . PHE A 1 424 ? 85.783 99.632 105.562 1.00 26.49 424 PHE C N 1
ATOM 3083 C CA . PHE A 1 424 ? 84.678 99.251 104.687 1.00 26.49 424 PHE C CA 1
ATOM 3084 C C . PHE A 1 424 ? 84.254 100.401 103.784 1.00 26.49 424 PHE C C 1
ATOM 3085 O O . PHE A 1 424 ? 83.684 100.175 102.710 1.00 26.49 424 PHE C O 1
ATOM 3093 N N . ILE A 1 425 ? 84.505 101.637 104.204 1.00 24.37 425 ILE C N 1
ATOM 3094 C CA . ILE A 1 425 ? 84.236 102.789 103.334 1.00 24.37 425 ILE C CA 1
ATOM 3095 C C . ILE A 1 425 ? 85.111 102.683 102.095 1.00 24.37 425 ILE C C 1
ATOM 3096 O O . ILE A 1 425 ? 86.348 102.647 102.216 1.00 24.37 425 ILE C O 1
ATOM 3101 N N . PRO A 1 426 ? 84.546 102.630 100.894 1.00 24.88 426 PRO C N 1
ATOM 3102 C CA . PRO A 1 426 ? 85.390 102.603 99.700 1.00 24.88 426 PRO C CA 1
ATOM 3103 C C . PRO A 1 426 ? 86.209 103.873 99.603 1.00 24.88 426 PRO C C 1
ATOM 3104 O O . PRO A 1 426 ? 85.819 104.927 100.110 1.00 24.88 426 PRO C O 1
ATOM 3108 N N . ASP A 1 427 ? 87.363 103.763 98.970 1.00 23.94 427 ASP C N 1
ATOM 3109 C CA . ASP A 1 427 ? 88.156 104.946 98.702 1.00 23.94 427 ASP C CA 1
ATOM 3110 C C . ASP A 1 427 ? 87.449 105.807 97.671 1.00 23.94 427 ASP C C 1
ATOM 3111 O O . ASP A 1 427 ? 87.236 105.381 96.536 1.00 23.94 427 ASP C O 1
ATOM 3116 N N . GLN A 1 428 ? 87.044 107.007 98.076 1.00 20.56 428 GLN C N 1
ATOM 3117 C CA . GLN A 1 428 ? 86.592 107.985 97.103 1.00 20.56 428 GLN C CA 1
ATOM 3118 C C . GLN A 1 428 ? 87.705 108.219 96.104 1.00 20.56 428 GLN C C 1
ATOM 3119 O O . GLN A 1 428 ? 88.882 108.046 96.415 1.00 20.56 428 GLN C O 1
ATOM 3125 N N . HIS A 1 429 ? 87.327 108.608 94.894 1.00 16.79 429 HIS C N 1
ATOM 3126 C CA . HIS A 1 429 ? 88.257 108.773 93.784 1.00 16.79 429 HIS C CA 1
ATOM 3127 C C . HIS A 1 429 ? 88.786 107.441 93.284 1.00 16.79 429 HIS C C 1
ATOM 3128 O O . HIS A 1 429 ? 89.897 107.368 92.769 1.00 16.79 429 HIS C O 1
ATOM 3135 N N . MET A 1 430 ? 87.992 106.389 93.408 1.00 18.34 430 MET C N 1
ATOM 3136 C CA . MET A 1 430 ? 88.347 105.066 92.922 1.00 18.34 430 MET C CA 1
ATOM 3137 C C . MET A 1 430 ? 87.792 104.887 91.523 1.00 18.34 430 MET C C 1
ATOM 3138 O O . MET A 1 430 ? 86.581 104.996 91.319 1.00 18.34 430 MET C O 1
ATOM 3143 N N . VAL A 1 431 ? 88.667 104.609 90.569 1.00 17.59 431 VAL C N 1
ATOM 3144 C CA . VAL A 1 431 ? 88.251 104.395 89.189 1.00 17.59 431 VAL C CA 1
ATOM 3145 C C . VAL A 1 431 ? 87.572 103.034 89.085 1.00 17.59 431 VAL C C 1
ATOM 3146 O O . VAL A 1 431 ? 88.162 102.005 89.423 1.00 17.59 431 VAL C O 1
ATOM 3150 N N . PHE A 1 432 ? 86.332 103.033 88.612 1.00 20.36 432 PHE C N 1
ATOM 3151 C CA . PHE A 1 432 ? 85.503 101.842 88.484 1.00 20.36 432 PHE C CA 1
ATOM 3152 C C . PHE A 1 432 ? 85.482 101.465 87.010 1.00 20.36 432 PHE C C 1
ATOM 3153 O O . PHE A 1 432 ? 84.795 102.106 86.210 1.00 20.36 432 PHE C O 1
ATOM 3161 N N . CYS A 1 433 ? 86.254 100.444 86.647 1.00 24.84 433 CYS C N 1
ATOM 3162 C CA . CYS A 1 433 ? 86.336 99.977 85.267 1.00 24.84 433 CYS C CA 1
ATOM 3163 C C . CYS A 1 433 ? 86.399 98.457 85.261 1.00 24.84 433 CYS C C 1
ATOM 3164 O O . CYS A 1 433 ? 87.506 97.887 85.323 1.00 24.84 433 CYS C O 1
ATOM 3167 N N . PRO A 1 434 ? 85.272 97.755 85.178 1.00 21.58 434 PRO C N 1
ATOM 3168 C CA . PRO A 1 434 ? 85.324 96.296 85.233 1.00 21.58 434 PRO C CA 1
ATOM 3169 C C . PRO A 1 434 ? 85.484 95.664 83.864 1.00 21.58 434 PRO C C 1
ATOM 3170 O O . PRO A 1 434 ? 85.643 94.451 83.754 1.00 21.58 434 PRO C O 1
ATOM 3174 N N . GLU A 1 435 ? 85.449 96.471 82.812 1.00 28.68 435 GLU C N 1
ATOM 3175 C CA . GLU A 1 435 ? 85.620 95.923 81.474 1.00 28.68 435 GLU C CA 1
ATOM 3176 C C . GLU A 1 435 ? 87.094 95.788 81.120 1.00 28.68 435 GLU C C 1
ATOM 3177 O O . GLU A 1 435 ? 87.536 94.730 80.654 1.00 28.68 435 GLU C O 1
ATOM 3183 N N . GLN A 1 436 ? 87.874 96.841 81.346 1.00 32.56 436 GLN C N 1
ATOM 3184 C CA . GLN A 1 436 ? 89.295 96.789 81.040 1.00 32.56 436 GLN C CA 1
ATOM 3185 C C . GLN A 1 436 ? 90.053 95.939 82.051 1.00 32.56 436 GLN C C 1
ATOM 3186 O O . GLN A 1 436 ? 91.016 95.252 81.691 1.00 32.56 436 GLN C O 1
ATOM 3192 N N . LEU A 1 437 ? 89.629 95.960 83.317 1.00 23.65 437 LEU C N 1
ATOM 3193 C CA . LEU A 1 437 ? 90.213 95.059 84.301 1.00 23.65 437 LEU C CA 1
ATOM 3194 C C . LEU A 1 437 ? 90.007 93.606 83.905 1.00 23.65 437 LEU C C 1
ATOM 3195 O O . LEU A 1 437 ? 90.927 92.791 84.008 1.00 23.65 437 LEU C O 1
ATOM 3200 N N . LEU A 1 438 ? 88.807 93.260 83.443 1.00 24.70 438 LEU C N 1
ATOM 3201 C CA . LEU A 1 438 ? 88.566 91.894 82.998 1.00 24.70 438 LEU C CA 1
ATOM 3202 C C . LEU A 1 438 ? 89.352 91.581 81.737 1.00 24.70 438 LEU C C 1
ATOM 3203 O O . LEU A 1 438 ? 89.816 90.453 81.553 1.00 24.70 438 LEU C O 1
ATOM 3208 N N . ARG A 1 439 ? 89.543 92.570 80.865 1.00 30.30 439 ARG C N 1
ATOM 3209 C CA . ARG A 1 439 ? 90.341 92.322 79.668 1.00 30.30 439 ARG C CA 1
ATOM 3210 C C . ARG A 1 439 ? 91.785 91.993 80.018 1.00 30.30 439 ARG C C 1
ATOM 3211 O O . ARG A 1 439 ? 92.369 91.058 79.460 1.00 30.30 439 ARG C O 1
ATOM 3219 N N . VAL A 1 440 ? 92.384 92.735 80.953 1.00 26.70 440 VAL C N 1
ATOM 3220 C CA . VAL A 1 440 ? 93.783 92.466 81.276 1.00 26.70 440 VAL C CA 1
ATOM 3221 C C . VAL A 1 440 ? 93.912 91.191 82.106 1.00 26.70 440 VAL C C 1
ATOM 3222 O O . VAL A 1 440 ? 94.866 90.417 81.934 1.00 26.70 440 VAL C O 1
ATOM 3226 N N . ILE A 1 441 ? 92.946 90.929 82.993 1.00 24.39 441 ILE C N 1
ATOM 3227 C CA . ILE A 1 441 ? 92.950 89.674 83.738 1.00 24.39 441 ILE C CA 1
ATOM 3228 C C . ILE A 1 441 ? 92.895 88.498 82.781 1.00 24.39 441 ILE C C 1
ATOM 3229 O O . ILE A 1 441 ? 93.604 87.504 82.956 1.00 24.39 441 ILE C O 1
ATOM 3234 N N . LEU A 1 442 ? 92.071 88.600 81.741 1.00 28.64 442 LEU C N 1
ATOM 3235 C CA . LEU A 1 442 ? 92.020 87.549 80.733 1.00 28.64 442 LEU C CA 1
ATOM 3236 C C . LEU A 1 442 ? 93.340 87.435 79.987 1.00 28.64 442 LEU C C 1
ATOM 3237 O O . LEU A 1 442 ? 93.802 86.328 79.698 1.00 28.64 442 LEU C O 1
ATOM 3242 N N . ALA A 1 443 ? 93.953 88.571 79.652 1.00 30.05 443 ALA C N 1
ATOM 3243 C CA . ALA A 1 443 ? 95.223 88.528 78.933 1.00 30.05 443 ALA C CA 1
ATOM 3244 C C . ALA A 1 443 ? 96.275 87.772 79.724 1.00 30.05 443 ALA C C 1
ATOM 3245 O O . ALA A 1 443 ? 97.159 87.137 79.144 1.00 30.05 443 ALA C O 1
ATOM 3247 N N . HIS A 1 444 ? 96.202 87.834 81.051 1.00 31.94 444 HIS C N 1
ATOM 3248 C CA . HIS A 1 444 ? 97.147 87.069 81.866 1.00 31.94 444 HIS C CA 1
ATOM 3249 C C . HIS A 1 444 ? 96.706 85.617 82.037 1.00 31.94 444 HIS C C 1
ATOM 3250 O O . HIS A 1 444 ? 97.543 84.719 82.161 1.00 31.94 444 HIS C O 1
ATOM 3257 N N . ILE A 1 445 ? 95.393 85.367 82.037 1.00 30.53 445 ILE C N 1
ATOM 3258 C CA . ILE A 1 445 ? 94.866 84.092 82.529 1.00 30.53 445 ILE C CA 1
ATOM 3259 C C . ILE A 1 445 ? 94.502 83.161 81.376 1.00 30.53 445 ILE C C 1
ATOM 3260 O O . ILE A 1 445 ? 94.614 81.936 81.494 1.00 30.53 445 ILE C O 1
ATOM 3265 N N . HIS A 1 446 ? 94.041 83.724 80.261 1.00 36.94 446 HIS C N 1
ATOM 3266 C CA . HIS A 1 446 ? 93.767 83.028 79.003 1.00 36.94 446 HIS C CA 1
ATOM 3267 C C . HIS A 1 446 ? 92.446 82.267 78.966 1.00 36.94 446 HIS C C 1
ATOM 3268 O O . HIS A 1 446 ? 92.009 81.864 77.884 1.00 36.94 446 HIS C O 1
ATOM 3275 N N . TYR A 1 447 ? 91.754 81.893 79.994 1.00 40.27 447 TYR C N 1
ATOM 3276 C CA . TYR A 1 447 ? 90.491 81.117 79.998 1.00 40.27 447 TYR C CA 1
ATOM 3277 C C . TYR A 1 447 ? 89.417 81.738 80.780 1.00 40.27 447 TYR C C 1
ATOM 3278 O O . TYR A 1 447 ? 89.608 81.910 81.825 1.00 40.27 447 TYR C O 1
ATOM 3287 N N . MET A 1 448 ? 88.248 82.045 80.302 1.00 18.54 448 MET C N 1
ATOM 3288 C CA . MET A 1 448 ? 87.148 82.703 81.053 1.00 18.54 448 MET C CA 1
ATOM 3289 C C . MET A 1 448 ? 85.852 82.255 80.453 1.00 18.54 448 MET C C 1
ATOM 3290 O O . MET A 1 448 ? 85.800 82.064 79.238 1.00 18.54 448 MET C O 1
ATOM 3295 N N . PRO A 1 449 ? 84.832 81.966 81.240 1.00 15.92 449 PRO C N 1
ATOM 3296 C CA . PRO A 1 449 ? 83.510 81.708 80.672 1.00 15.92 449 PRO C CA 1
ATOM 3297 C C . PRO A 1 449 ? 83.137 82.727 79.609 1.00 15.92 449 PRO C C 1
ATOM 3298 O O . PRO A 1 449 ? 83.633 83.852 79.592 1.00 15.92 449 PRO C O 1
ATOM 3302 N N . ASP A 1 450 ? 82.255 82.316 78.699 1.00 21.47 450 ASP C N 1
ATOM 3303 C CA . ASP A 1 450 ? 81.960 83.159 77.544 1.00 21.47 450 ASP C CA 1
ATOM 3304 C C . ASP A 1 450 ? 80.916 84.219 77.865 1.00 21.47 450 ASP C C 1
ATOM 3305 O O . ASP A 1 450 ? 80.837 85.244 77.182 1.00 21.47 450 ASP C O 1
ATOM 3310 N N . HIS A 1 451 ? 80.096 83.989 78.889 1.00 19.15 451 HIS C N 1
ATOM 3311 C CA . HIS A 1 451 ? 79.117 84.993 79.286 1.00 19.15 451 HIS C CA 1
ATOM 3312 C C . HIS A 1 451 ? 79.696 86.012 80.255 1.00 19.15 451 HIS C C 1
ATOM 3313 O O . HIS A 1 451 ? 78.947 86.598 81.038 1.00 19.15 451 HIS C O 1
ATOM 3320 N N . TRP A 1 452 ? 81.014 86.195 80.249 1.00 17.11 452 TRP C N 1
ATOM 3321 C CA . TRP A 1 452 ? 81.637 87.206 81.090 1.00 17.11 452 TRP C CA 1
ATOM 3322 C C . TRP A 1 452 ? 82.004 88.443 80.286 1.00 17.11 452 TRP C C 1
ATOM 3323 O O . TRP A 1 452 ? 82.028 89.554 80.819 1.00 17.11 452 TRP C O 1
ATOM 3334 N N . GLN A 1 453 ? 82.410 88.239 79.044 1.00 23.14 453 GLN C N 1
ATOM 3335 C CA . GLN A 1 453 ? 82.971 89.315 78.236 1.00 23.14 453 GLN C CA 1
ATOM 3336 C C . GLN A 1 453 ? 82.064 90.480 78.000 1.00 23.14 453 GLN C C 1
ATOM 3337 O O . GLN A 1 453 ? 82.518 91.601 77.820 1.00 23.14 453 GLN C O 1
ATOM 3343 N N . GLY A 1 454 ? 80.784 90.219 77.914 1.00 23.23 454 GLY C N 1
ATOM 3344 C CA . GLY A 1 454 ? 79.855 91.319 77.722 1.00 23.23 454 GLY C CA 1
ATOM 3345 C C . GLY A 1 454 ? 79.517 92.026 79.021 1.00 23.23 454 GLY C C 1
ATOM 3346 O O . GLY A 1 454 ? 79.715 93.235 79.158 1.00 23.23 454 GLY C O 1
ATOM 3347 N N . ASN A 1 455 ? 78.997 91.278 79.989 1.00 20.80 455 ASN C N 1
ATOM 3348 C CA . ASN A 1 455 ? 78.524 91.837 81.251 1.00 20.80 455 ASN C CA 1
ATOM 3349 C C . ASN A 1 455 ? 79.573 91.642 82.343 1.00 20.80 455 ASN C C 1
ATOM 3350 O O . ASN A 1 455 ? 79.463 90.797 83.227 1.00 20.80 455 ASN C O 1
ATOM 3355 N N . ALA A 1 456 ? 80.600 92.486 82.274 1.00 18.69 456 ALA C N 1
ATOM 3356 C CA . ALA A 1 456 ? 81.704 92.406 83.225 1.00 18.69 456 ALA C CA 1
ATOM 3357 C C . ALA A 1 456 ? 81.320 92.985 84.575 1.00 18.69 456 ALA C C 1
ATOM 3358 O O . ALA A 1 456 ? 81.993 92.735 85.581 1.00 18.69 456 ALA C O 1
ATOM 3360 N N . HIS A 1 457 ? 80.232 93.744 84.620 1.00 23.01 457 HIS C N 1
ATOM 3361 C CA . HIS A 1 457 ? 79.881 94.571 85.764 1.00 23.01 457 HIS C CA 1
ATOM 3362 C C . HIS A 1 457 ? 78.736 94.020 86.597 1.00 23.01 457 HIS C C 1
ATOM 3363 O O . HIS A 1 457 ? 78.334 94.674 87.564 1.00 23.01 457 HIS C O 1
ATOM 3370 N N . ARG A 1 458 ? 78.205 92.851 86.255 1.00 24.48 458 ARG C N 1
ATOM 3371 C CA . ARG A 1 458 ? 77.024 92.337 86.920 1.00 24.48 458 ARG C CA 1
ATOM 3372 C C . ARG A 1 458 ? 77.397 91.482 88.126 1.00 24.48 458 ARG C C 1
ATOM 3373 O O . ARG A 1 458 ? 78.566 91.217 88.399 1.00 24.48 458 ARG C O 1
ATOM 3381 N N . SER A 1 459 ? 76.372 91.073 88.869 1.00 22.94 459 SER C N 1
ATOM 3382 C CA . SER A 1 459 ? 76.601 90.225 90.032 1.00 22.94 459 SER C CA 1
ATOM 3383 C C . SER A 1 459 ? 76.791 88.775 89.620 1.00 22.94 459 SER C C 1
ATOM 3384 O O . SER A 1 459 ? 77.410 87.992 90.349 1.00 22.94 459 SER C O 1
ATOM 3387 N N . GLN A 1 460 ? 76.269 88.396 88.455 1.00 23.53 460 GLN C N 1
ATOM 3388 C CA . GLN A 1 460 ? 76.528 87.058 87.941 1.00 23.53 460 GLN C CA 1
ATOM 3389 C C . GLN A 1 460 ? 78.005 86.870 87.634 1.00 23.53 460 GLN C C 1
ATOM 3390 O O . GLN A 1 460 ? 78.576 85.819 87.936 1.00 23.53 460 GLN C O 1
ATOM 3396 N N . THR A 1 461 ? 78.648 87.880 87.043 1.00 16.79 461 THR C N 1
ATOM 3397 C CA . THR A 1 461 ? 80.062 87.772 86.701 1.00 16.79 461 THR C CA 1
ATOM 3398 C C . THR A 1 461 ? 80.944 87.826 87.937 1.00 16.79 461 THR C C 1
ATOM 3399 O O . THR A 1 461 ? 81.874 87.029 88.076 1.00 16.79 461 THR C O 1
ATOM 3403 N N . ARG A 1 462 ? 80.663 88.732 88.827 1.00 15.13 462 ARG C N 1
ATOM 3404 C CA . ARG A 1 462 ? 81.441 88.807 90.016 1.00 15.13 462 ARG C CA 1
ATOM 3405 C C . ARG A 1 462 ? 81.288 87.556 90.850 1.00 15.13 462 ARG C C 1
ATOM 3406 O O . ARG A 1 462 ? 82.215 87.145 91.491 1.00 15.13 462 ARG C O 1
ATOM 3414 N N . ASP A 1 463 ? 80.097 86.965 90.864 1.00 18.06 463 ASP C N 1
ATOM 3415 C CA . ASP A 1 463 ? 79.790 85.857 91.757 1.00 18.06 463 ASP C CA 1
ATOM 3416 C C . ASP A 1 463 ? 80.516 84.592 91.345 1.00 18.06 463 ASP C C 1
ATOM 3417 O O . ASP A 1 463 ? 80.938 83.807 92.199 1.00 18.06 463 ASP C O 1
ATOM 3422 N N . GLU A 1 464 ? 80.664 84.369 90.048 1.00 15.04 464 GLU C N 1
ATOM 3423 C CA . GLU A 1 464 ? 81.402 83.218 89.573 1.00 15.04 464 GLU C CA 1
ATOM 3424 C C . GLU A 1 464 ? 82.823 83.549 89.145 1.00 15.04 464 GLU C C 1
ATOM 3425 O O . GLU A 1 464 ? 83.505 82.677 88.606 1.00 15.04 464 GLU C O 1
ATOM 3431 N N . PHE A 1 465 ? 83.274 84.789 89.339 1.00 11.69 465 PHE C N 1
ATOM 3432 C CA . PHE A 1 465 ? 84.707 85.044 89.403 1.00 11.69 465 PHE C CA 1
ATOM 3433 C C . PHE A 1 465 ? 85.236 84.761 90.795 1.00 11.69 465 PHE C C 1
ATOM 3434 O O . PHE A 1 465 ? 86.394 84.390 90.949 1.00 11.69 465 PHE C O 1
ATOM 3442 N N . ALA A 1 466 ? 84.405 84.923 91.815 1.00 9.98 466 ALA C N 1
ATOM 3443 C CA . ALA A 1 466 ? 84.794 84.468 93.143 1.00 9.98 466 ALA C CA 1
ATOM 3444 C C . ALA A 1 466 ? 84.861 82.948 93.257 1.00 9.98 466 ALA C C 1
ATOM 3445 O O . ALA A 1 466 ? 85.297 82.441 94.293 1.00 9.98 466 ALA C O 1
ATOM 3447 N N . GLN A 1 467 ? 84.424 82.199 92.236 1.00 12.14 467 GLN C N 1
ATOM 3448 C CA . GLN A 1 467 ? 84.724 80.770 92.208 1.00 12.14 467 GLN C CA 1
ATOM 3449 C C . GLN A 1 467 ? 86.211 80.542 92.014 1.00 12.14 467 GLN C C 1
ATOM 3450 O O . GLN A 1 467 ? 86.751 79.516 92.438 1.00 12.14 467 GLN C O 1
ATOM 3456 N N . LEU A 1 468 ? 86.879 81.483 91.348 1.00 10.27 468 LEU C N 1
ATOM 3457 C CA . LEU A 1 468 ? 88.281 81.316 90.999 1.00 10.27 468 LEU C CA 1
ATOM 3458 C C . LEU A 1 468 ? 89.194 82.108 91.922 1.00 10.27 468 LEU C C 1
ATOM 3459 O O . LEU A 1 468 ? 90.409 81.906 91.908 1.00 10.27 468 LEU C O 1
ATOM 3464 N N . PHE A 1 469 ? 88.647 83.036 92.708 1.00 10.01 469 PHE C N 1
ATOM 3465 C CA . PHE A 1 469 ? 89.543 83.991 93.344 1.00 10.01 469 PHE C CA 1
ATOM 3466 C C . PHE A 1 469 ? 89.388 84.090 94.860 1.00 10.01 469 PHE C C 1
ATOM 3467 O O . PHE A 1 469 ? 90.316 84.549 95.514 1.00 10.01 469 PHE C O 1
ATOM 3475 N N . GLN A 1 470 ? 88.257 83.724 95.452 1.00 10.51 470 GLN C N 1
ATOM 3476 C CA . GLN A 1 470 ? 88.343 83.101 96.776 1.00 10.51 470 GLN C CA 1
ATOM 3477 C C . GLN A 1 470 ? 89.046 83.833 97.926 1.00 10.51 470 GLN C C 1
ATOM 3478 O O . GLN A 1 470 ? 90.263 83.712 98.045 1.00 10.51 470 GLN C O 1
ATOM 3484 N N . TYR A 1 471 ? 88.349 84.660 98.702 1.00 12.24 471 TYR C N 1
ATOM 3485 C CA . TYR A 1 471 ? 88.895 85.111 99.985 1.00 12.24 471 TYR C CA 1
ATOM 3486 C C . TYR A 1 471 ? 89.742 84.030 100.650 1.00 12.24 471 TYR C C 1
ATOM 3487 O O . TYR A 1 471 ? 89.390 82.853 100.653 1.00 12.24 471 TYR C O 1
ATOM 3496 N N . LYS A 1 472 ? 90.872 84.434 101.225 1.00 14.72 472 LYS C N 1
ATOM 3497 C CA . LYS A 1 472 ? 91.700 83.472 101.941 1.00 14.72 472 LYS C CA 1
ATOM 3498 C C . LYS A 1 472 ? 90.957 82.866 103.127 1.00 14.72 472 LYS C C 1
ATOM 3499 O O . LYS A 1 472 ? 91.229 81.726 103.524 1.00 14.72 472 LYS C O 1
ATOM 3505 N N . ALA A 1 473 ? 90.009 83.604 103.704 1.00 14.84 473 ALA C N 1
ATOM 3506 C CA . ALA A 1 473 ? 89.287 83.089 104.860 1.00 14.84 473 ALA C CA 1
ATOM 3507 C C . ALA A 1 473 ? 88.393 81.925 104.476 1.00 14.84 473 ALA C C 1
ATOM 3508 O O . ALA A 1 473 ? 88.282 80.947 105.223 1.00 14.84 473 ALA C O 1
ATOM 3510 N N . VAL A 1 474 ? 87.740 82.003 103.317 1.00 15.01 474 VAL C N 1
ATOM 3511 C CA . VAL A 1 474 ? 86.910 80.882 102.904 1.00 15.01 474 VAL C CA 1
ATOM 3512 C C . VAL A 1 474 ? 87.788 79.723 102.472 1.00 15.01 474 VAL C C 1
ATOM 3513 O O . VAL A 1 474 ? 87.371 78.569 102.527 1.00 15.01 474 VAL C O 1
ATOM 3517 N N . PHE A 1 475 ? 89.039 79.999 102.104 1.00 18.69 475 PHE C N 1
ATOM 3518 C CA . PHE A 1 475 ? 89.988 78.919 101.857 1.00 18.69 475 PHE C CA 1
ATOM 3519 C C . PHE A 1 475 ? 90.294 78.153 103.136 1.00 18.69 475 PHE C C 1
ATOM 3520 O O . PHE A 1 475 ? 90.268 76.921 103.149 1.00 18.69 475 PHE C O 1
ATOM 3528 N N . ILE A 1 476 ? 90.635 78.849 104.209 1.00 19.87 476 ILE C N 1
ATOM 3529 C CA . ILE A 1 476 ? 90.913 78.192 105.483 1.00 19.87 476 ILE C CA 1
ATOM 3530 C C . ILE A 1 476 ? 89.671 77.485 106.028 1.00 19.87 476 ILE C C 1
ATOM 3531 O O . ILE A 1 476 ? 89.783 76.446 106.641 1.00 19.87 476 ILE C O 1
ATOM 3536 N N . LEU A 1 477 ? 88.494 78.074 105.861 1.00 19.77 477 LEU C N 1
ATOM 3537 C CA . LEU A 1 477 ? 87.252 77.414 106.259 1.00 19.77 477 LEU C CA 1
ATOM 3538 C C . LEU A 1 477 ? 86.993 76.169 105.426 1.00 19.77 477 LEU C C 1
ATOM 3539 O O . LEU A 1 477 ? 86.550 75.140 105.943 1.00 19.77 477 LEU C O 1
ATOM 3544 N N . GLU A 1 478 ? 87.275 76.244 104.134 1.00 19.70 478 GLU C N 1
ATOM 3545 C CA . GLU A 1 478 ? 86.983 75.154 103.224 1.00 19.70 478 GLU C CA 1
ATOM 3546 C C . GLU A 1 478 ? 87.981 74.020 103.388 1.00 19.70 478 GLU C C 1
ATOM 3547 O O . GLU A 1 478 ? 87.680 72.869 103.064 1.00 19.70 478 GLU C O 1
ATOM 3553 N N . GLU A 1 479 ? 89.181 74.326 103.881 1.00 23.22 479 GLU C N 1
ATOM 3554 C CA . GLU A 1 479 ? 90.134 73.270 104.203 1.00 23.22 479 GLU C CA 1
ATOM 3555 C C . GLU A 1 479 ? 89.827 72.658 105.561 1.00 23.22 479 GLU C C 1
ATOM 3556 O O . GLU A 1 479 ? 90.187 71.510 105.826 1.00 23.22 479 GLU C O 1
ATOM 3562 N N . LEU A 1 480 ? 89.169 73.415 106.442 1.00 19.90 480 LEU C N 1
ATOM 3563 C CA . LEU A 1 480 ? 88.710 72.846 107.708 1.00 19.90 480 LEU C CA 1
ATOM 3564 C C . LEU A 1 480 ? 87.534 71.903 107.497 1.00 19.90 480 LEU C C 1
ATOM 3565 O O . LEU A 1 480 ? 87.429 70.865 108.155 1.00 19.90 480 LEU C O 1
ATOM 3570 N N . LEU A 1 481 ? 86.622 72.265 106.599 1.00 21.93 481 LEU C N 1
ATOM 3571 C CA . LEU A 1 481 ? 85.419 71.467 106.397 1.00 21.93 481 LEU C CA 1
ATOM 3572 C C . LEU A 1 481 ? 85.661 70.212 105.578 1.00 21.93 481 LEU C C 1
ATOM 3573 O O . LEU A 1 481 ? 84.757 69.381 105.469 1.00 21.93 481 LEU C O 1
ATOM 3578 N N . SER A 1 482 ? 86.835 70.057 104.975 1.00 20.22 482 SER C N 1
ATOM 3579 C CA . SER A 1 482 ? 87.035 68.937 104.062 1.00 20.22 482 SER C CA 1
ATOM 3580 C C . SER A 1 482 ? 87.124 67.585 104.761 1.00 20.22 482 SER C C 1
ATOM 3581 O O . SER A 1 482 ? 86.653 66.597 104.176 1.00 20.22 482 SER C O 1
ATOM 3584 N N . PRO A 1 483 ? 87.723 67.449 105.949 1.00 22.11 483 PRO C N 1
ATOM 3585 C CA . PRO A 1 483 ? 87.622 66.166 106.659 1.00 22.11 483 PRO C CA 1
ATOM 3586 C C . PRO A 1 483 ? 86.205 65.645 106.820 1.00 22.11 483 PRO C C 1
ATOM 3587 O O . PRO A 1 483 ? 85.979 64.442 106.653 1.00 22.11 483 PRO C O 1
ATOM 3591 N N . ILE A 1 484 ? 85.240 66.508 107.147 1.00 23.46 484 ILE C N 1
ATOM 3592 C CA . ILE A 1 484 ? 83.868 66.065 107.373 1.00 23.46 484 ILE C CA 1
ATOM 3593 C C . ILE A 1 484 ? 83.017 66.054 106.110 1.00 23.46 484 ILE C C 1
ATOM 3594 O O . ILE A 1 484 ? 81.952 65.426 106.100 1.00 23.46 484 ILE C O 1
ATOM 3599 N N . VAL A 1 485 ? 83.449 66.729 105.048 1.00 22.60 485 VAL C N 1
ATOM 3600 C CA . VAL A 1 485 ? 82.663 66.808 103.824 1.00 22.60 485 VAL C CA 1
ATOM 3601 C C . VAL A 1 485 ? 83.145 65.850 102.741 1.00 22.60 485 VAL C C 1
ATOM 3602 O O . VAL A 1 485 ? 82.321 65.361 101.958 1.00 22.60 485 VAL C O 1
ATOM 3606 N N . THR A 1 486 ? 84.432 65.536 102.694 1.00 23.01 486 THR C N 1
ATOM 3607 C CA . THR A 1 486 ? 84.996 64.702 101.638 1.00 23.01 486 THR C CA 1
ATOM 3608 C C . THR A 1 486 ? 84.451 63.273 101.616 1.00 23.01 486 THR C C 1
ATOM 3609 O O . THR A 1 486 ? 84.183 62.751 100.529 1.00 23.01 486 THR C O 1
ATOM 3613 N N . PRO A 1 487 ? 84.287 62.590 102.752 1.00 22.96 487 PRO C N 1
ATOM 3614 C CA . PRO A 1 487 ? 83.687 61.253 102.681 1.00 22.96 487 PRO C CA 1
ATOM 3615 C C . PRO A 1 487 ? 82.287 61.234 102.103 1.00 22.96 487 PRO C C 1
ATOM 3616 O O . PRO A 1 487 ? 81.968 60.317 101.343 1.00 22.96 487 PRO C O 1
ATOM 3620 N N . LEU A 1 488 ? 81.434 62.207 102.419 1.00 23.11 488 LEU C N 1
ATOM 3621 C CA . LEU A 1 488 ? 80.054 62.113 101.951 1.00 23.11 488 LEU C CA 1
ATOM 3622 C C . LEU A 1 488 ? 79.935 62.469 100.476 1.00 23.11 488 LEU C C 1
ATOM 3623 O O . LEU A 1 488 ? 79.183 61.820 99.745 1.00 23.11 488 LEU C O 1
ATOM 3628 N N . ILE A 1 489 ? 80.676 63.467 100.004 1.00 22.95 489 ILE C N 1
ATOM 3629 C CA . ILE A 1 489 ? 80.741 63.673 98.562 1.00 22.95 489 ILE C CA 1
ATOM 3630 C C . ILE A 1 489 ? 81.322 62.444 97.876 1.00 22.95 489 ILE C C 1
ATOM 3631 O O . ILE A 1 489 ? 80.799 61.991 96.857 1.00 22.95 489 ILE C O 1
ATOM 3636 N N . LEU A 1 490 ? 82.351 61.839 98.463 1.00 20.61 490 LEU C N 1
ATOM 3637 C CA . LEU A 1 490 ? 83.002 60.693 97.836 1.00 20.61 490 LEU C CA 1
ATOM 3638 C C . LEU A 1 490 ? 82.068 59.488 97.759 1.00 20.61 490 LEU C C 1
ATOM 3639 O O . LEU A 1 490 ? 82.100 58.725 96.788 1.00 20.61 490 LEU C O 1
ATOM 3644 N N . ILE A 1 491 ? 81.211 59.309 98.765 1.00 23.55 491 ILE C N 1
ATOM 3645 C CA . ILE A 1 491 ? 80.305 58.164 98.783 1.00 23.55 491 ILE C CA 1
ATOM 3646 C C . ILE A 1 491 ? 79.087 58.415 97.906 1.00 23.55 491 ILE C C 1
ATOM 3647 O O . ILE A 1 491 ? 78.615 57.508 97.212 1.00 23.55 491 ILE C O 1
ATOM 3652 N N . PHE A 1 492 ? 78.549 59.635 97.919 1.00 24.41 492 PHE C N 1
ATOM 3653 C CA . PHE A 1 492 ? 77.242 59.891 97.326 1.00 24.41 492 PHE C CA 1
ATOM 3654 C C . PHE A 1 492 ? 77.315 60.509 95.933 1.00 24.41 492 PHE C C 1
ATOM 3655 O O . PHE A 1 492 ? 76.524 60.143 95.065 1.00 24.41 492 PHE C O 1
ATOM 3663 N N . CYS A 1 493 ? 78.229 61.454 95.702 1.00 25.01 493 CYS C N 1
ATOM 3664 C CA . CYS A 1 493 ? 78.170 62.236 94.476 1.00 25.01 493 CYS C CA 1
ATOM 3665 C C . CYS A 1 493 ? 79.077 61.669 93.392 1.00 25.01 493 CYS C C 1
ATOM 3666 O O . CYS A 1 493 ? 78.891 61.971 92.209 1.00 25.01 493 CYS C O 1
ATOM 3669 N N . LEU A 1 494 ? 80.062 60.845 93.762 1.00 24.85 494 LEU C N 1
ATOM 3670 C CA . LEU A 1 494 ? 80.999 60.346 92.757 1.00 24.85 494 LEU C CA 1
ATOM 3671 C C . LEU A 1 494 ? 80.678 58.916 92.339 1.00 24.85 494 LEU C C 1
ATOM 3672 O O . LEU A 1 494 ? 80.865 58.555 91.173 1.00 24.85 494 LEU C O 1
ATOM 3677 N N . ARG A 1 495 ? 80.200 58.090 93.269 1.00 26.23 495 ARG C N 1
ATOM 3678 C CA . ARG A 1 495 ? 79.858 56.713 92.926 1.00 26.23 495 ARG C CA 1
ATOM 3679 C C . ARG A 1 495 ? 78.840 56.598 91.799 1.00 26.23 495 ARG C C 1
ATOM 3680 O O . ARG A 1 495 ? 78.936 55.638 91.019 1.00 26.23 495 ARG C O 1
ATOM 3688 N N . PRO A 1 496 ? 77.847 57.486 91.661 1.00 28.40 496 PRO C N 1
ATOM 3689 C CA . PRO A 1 496 ? 77.018 57.446 90.450 1.00 28.40 496 PRO C CA 1
ATOM 3690 C C . PRO A 1 496 ? 77.780 57.766 89.179 1.00 28.40 496 PRO C C 1
ATOM 3691 O O . PRO A 1 496 ? 77.340 57.391 88.088 1.00 28.40 496 PRO C O 1
ATOM 3695 N N . ARG A 1 497 ? 78.905 58.436 89.264 1.00 31.08 497 ARG C N 1
ATOM 3696 C CA . ARG A 1 497 ? 79.584 58.778 88.035 1.00 31.08 497 ARG C CA 1
ATOM 3697 C C . ARG A 1 497 ? 80.591 57.742 87.577 1.00 31.08 497 ARG C C 1
ATOM 3698 O O . ARG A 1 497 ? 81.243 57.940 86.563 1.00 31.08 497 ARG C O 1
ATOM 3706 N N . ALA A 1 498 ? 80.676 56.617 88.280 1.00 28.77 498 ALA C N 1
ATOM 3707 C CA . ALA A 1 498 ? 81.728 55.645 88.006 1.00 28.77 498 ALA C CA 1
ATOM 3708 C C . ALA A 1 498 ? 81.622 55.084 86.598 1.00 28.77 498 ALA C C 1
ATOM 3709 O O . ALA A 1 498 ? 82.641 54.801 85.960 1.00 28.77 498 ALA C O 1
ATOM 3711 N N . LEU A 1 499 ? 80.403 54.922 86.088 1.00 31.21 499 LEU C N 1
ATOM 3712 C CA . LEU A 1 499 ? 80.243 54.387 84.740 1.00 31.21 499 LEU C CA 1
ATOM 3713 C C . LEU A 1 499 ? 80.652 55.410 83.687 1.00 31.21 499 LEU C C 1
ATOM 3714 O O . LEU A 1 499 ? 80.997 55.046 82.559 1.00 31.21 499 LEU C O 1
ATOM 3719 N N . GLU A 1 500 ? 80.608 56.697 84.029 1.00 32.16 500 GLU C N 1
ATOM 3720 C CA . GLU A 1 500 ? 81.103 57.712 83.109 1.00 32.16 500 GLU C CA 1
ATOM 3721 C C . GLU A 1 500 ? 82.612 57.848 83.216 1.00 32.16 500 GLU C C 1
ATOM 3722 O O . GLU A 1 500 ? 83.288 58.149 82.228 1.00 32.16 500 GLU C O 1
ATOM 3728 N N . ILE A 1 501 ? 83.156 57.627 84.411 1.00 26.48 501 ILE C N 1
ATOM 3729 C CA . ILE A 1 501 ? 84.603 57.652 84.596 1.00 26.48 501 ILE C CA 1
ATOM 3730 C C . ILE A 1 501 ? 85.258 56.519 83.821 1.00 26.48 501 ILE C C 1
ATOM 3731 O O . ILE A 1 501 ? 86.288 56.708 83.159 1.00 26.48 501 ILE C O 1
ATOM 3736 N N . ILE A 1 502 ? 84.675 55.321 83.893 1.00 30.43 502 ILE C N 1
ATOM 3737 C CA . ILE A 1 502 ? 85.195 54.192 83.129 1.00 30.43 502 ILE C CA 1
ATOM 3738 C C . ILE A 1 502 ? 85.187 54.497 81.642 1.00 30.43 502 ILE C C 1
ATOM 3739 O O . ILE A 1 502 ? 86.148 54.187 80.931 1.00 30.43 502 ILE C O 1
ATOM 3744 N N . ASP A 1 503 ? 84.123 55.125 81.149 1.00 32.86 503 ASP C N 1
ATOM 3745 C CA . ASP A 1 503 ? 84.030 55.419 79.724 1.00 32.86 503 ASP C CA 1
ATOM 3746 C C . ASP A 1 503 ? 84.992 56.527 79.323 1.00 32.86 503 ASP C C 1
ATOM 3747 O O . ASP A 1 503 ? 85.477 56.552 78.187 1.00 32.86 503 ASP C O 1
ATOM 3752 N N . PHE A 1 504 ? 85.271 57.462 80.236 1.00 29.89 504 PHE C N 1
ATOM 3753 C CA . PHE A 1 504 ? 86.303 58.456 79.972 1.00 29.89 504 PHE C CA 1
ATOM 3754 C C . PHE A 1 504 ? 87.651 57.786 79.795 1.00 29.89 504 PHE C C 1
ATOM 3755 O O . PHE A 1 504 ? 88.343 58.007 78.797 1.00 29.89 504 PHE C O 1
ATOM 3763 N N . PHE A 1 505 ? 88.037 56.948 80.756 1.00 26.94 505 PHE C N 1
ATOM 3764 C CA . PHE A 1 505 ? 89.375 56.367 80.719 1.00 26.94 505 PHE C CA 1
ATOM 3765 C C . PHE A 1 505 ? 89.519 55.365 79.589 1.00 26.94 505 PHE C C 1
ATOM 3766 O O . PHE A 1 505 ? 90.626 55.142 79.096 1.00 26.94 505 PHE C O 1
ATOM 3774 N N . ARG A 1 506 ? 88.422 54.745 79.163 1.00 35.04 506 ARG C N 1
ATOM 3775 C CA . ARG A 1 506 ? 88.492 53.876 77.994 1.00 35.04 506 ARG C CA 1
ATOM 3776 C C . ARG A 1 506 ? 88.575 54.689 76.713 1.00 35.04 506 ARG C C 1
ATOM 3777 O O . ARG A 1 506 ? 89.324 54.342 75.794 1.00 35.04 506 ARG C O 1
ATOM 3785 N N . ASN A 1 507 ? 87.815 55.782 76.632 1.00 34.75 507 ASN C N 1
ATOM 3786 C CA . ASN A 1 507 ? 87.727 56.534 75.384 1.00 34.75 507 ASN C CA 1
ATOM 3787 C C . ASN A 1 507 ? 88.910 57.470 75.205 1.00 34.75 507 ASN C C 1
ATOM 3788 O O . ASN A 1 507 ? 89.461 57.576 74.104 1.00 34.75 507 ASN C O 1
ATOM 3793 N N . PHE A 1 508 ? 89.307 58.171 76.259 1.00 32.69 508 PHE C N 1
ATOM 3794 C CA . PHE A 1 508 ? 90.376 59.157 76.181 1.00 32.69 508 PHE C CA 1
ATOM 3795 C C . PHE A 1 508 ? 91.599 58.619 76.912 1.00 32.69 508 PHE C C 1
ATOM 3796 O O . PHE A 1 508 ? 91.867 58.985 78.057 1.00 32.69 508 PHE C O 1
ATOM 3804 N N . THR A 1 509 ? 92.341 57.744 76.232 1.00 31.78 509 THR C N 1
ATOM 3805 C CA . THR A 1 509 ? 93.644 57.274 76.695 1.00 31.78 509 THR C CA 1
ATOM 3806 C C . THR A 1 509 ? 94.384 56.734 75.477 1.00 31.78 509 THR C C 1
ATOM 3807 O O . THR A 1 509 ? 94.076 55.641 74.999 1.00 31.78 509 THR C O 1
ATOM 3811 N N . VAL A 1 510 ? 95.341 57.507 74.976 1.00 35.97 510 VAL C N 1
ATOM 3812 C CA . VAL A 1 510 ? 96.107 57.129 73.802 1.00 35.97 510 VAL C CA 1
ATOM 3813 C C . VAL A 1 510 ? 97.416 56.496 74.248 1.00 35.97 510 VAL C C 1
ATOM 3814 O O . VAL A 1 510 ? 97.969 56.829 75.295 1.00 35.97 510 VAL C O 1
ATOM 3818 N N . GLU A 1 511 ? 97.908 55.549 73.455 1.00 41.06 511 GLU C N 1
ATOM 3819 C CA . GLU A 1 511 ? 99.215 54.940 73.666 1.00 41.06 511 GLU C CA 1
ATOM 3820 C C . GLU A 1 511 ? 100.208 55.583 72.710 1.00 41.06 511 GLU C C 1
ATOM 3821 O O . GLU A 1 511 ? 100.199 55.286 71.510 1.00 41.06 511 GLU C O 1
ATOM 3827 N N . VAL A 1 512 ? 101.057 56.457 73.240 1.00 37.69 512 VAL C N 1
ATOM 3828 C CA . VAL A 1 512 ? 102.095 57.133 72.471 1.00 37.69 512 VAL C CA 1
ATOM 3829 C C . VAL A 1 512 ? 103.383 56.336 72.623 1.00 37.69 512 VAL C C 1
ATOM 3830 O O . VAL A 1 512 ? 103.680 55.828 73.711 1.00 37.69 512 VAL C O 1
ATOM 3834 N N . VAL A 1 513 ? 104.148 56.229 71.530 1.00 39.18 513 VAL C N 1
ATOM 3835 C CA . VAL A 1 513 ? 105.121 55.144 71.381 1.00 39.18 513 VAL C CA 1
ATOM 3836 C C . VAL A 1 513 ? 106.184 55.192 72.475 1.00 39.18 513 VAL C C 1
ATOM 3837 O O . VAL A 1 513 ? 106.587 54.155 73.016 1.00 39.18 513 VAL C O 1
ATOM 3841 N N . GLY A 1 514 ? 106.661 56.387 72.816 1.00 36.04 514 GLY C N 1
ATOM 3842 C CA . GLY A 1 514 ? 107.772 56.475 73.747 1.00 36.04 514 GLY C CA 1
ATOM 3843 C C . GLY A 1 514 ? 107.325 56.565 75.193 1.00 36.04 514 GLY C C 1
ATOM 3844 O O . GLY A 1 514 ? 108.001 56.068 76.098 1.00 36.04 514 GLY C O 1
ATOM 3845 N N . VAL A 1 515 ? 106.174 57.201 75.433 1.00 31.02 515 VAL C N 1
ATOM 3846 C CA . VAL A 1 515 ? 105.770 57.578 76.781 1.00 31.02 515 VAL C CA 1
ATOM 3847 C C . VAL A 1 515 ? 104.821 56.577 77.424 1.00 31.02 515 VAL C C 1
ATOM 3848 O O . VAL A 1 515 ? 104.759 56.498 78.658 1.00 31.02 515 VAL C O 1
ATOM 3852 N N . GLY A 1 516 ? 104.077 55.813 76.634 1.00 33.57 516 GLY C N 1
ATOM 3853 C CA . GLY A 1 516 ? 103.097 54.910 77.200 1.00 33.57 516 GLY C CA 1
ATOM 3854 C C . GLY A 1 516 ? 101.672 55.398 77.054 1.00 33.57 516 GLY C C 1
ATOM 3855 O O . GLY A 1 516 ? 101.273 55.820 75.966 1.00 33.57 516 GLY C O 1
ATOM 3856 N N . ASP A 1 517 ? 100.896 55.342 78.132 1.00 33.43 517 ASP C N 1
ATOM 3857 C CA . ASP A 1 517 ? 99.476 55.677 78.103 1.00 33.43 517 ASP C CA 1
ATOM 3858 C C . ASP A 1 517 ? 99.266 57.072 78.667 1.00 33.43 517 ASP C C 1
ATOM 3859 O O . ASP A 1 517 ? 99.398 57.280 79.877 1.00 33.43 517 ASP C O 1
ATOM 3864 N N . THR A 1 518 ? 98.912 58.014 77.798 1.00 28.42 518 THR C N 1
ATOM 3865 C CA . THR A 1 518 ? 98.700 59.396 78.192 1.00 28.42 518 THR C CA 1
ATOM 3866 C C . THR A 1 518 ? 97.280 59.800 77.838 1.00 28.42 518 THR C C 1
ATOM 3867 O O . THR A 1 518 ? 96.613 59.148 77.035 1.00 28.42 518 THR C O 1
ATOM 3871 N N . CYS A 1 519 ? 96.823 60.893 78.449 1.00 28.68 519 CYS C N 1
ATOM 3872 C CA . CYS A 1 519 ? 95.510 61.444 78.142 1.00 28.68 519 CYS C CA 1
ATOM 3873 C C . CYS A 1 519 ? 95.409 61.774 76.664 1.00 28.68 519 CYS C C 1
ATOM 3874 O O . CYS A 1 519 ? 96.407 62.050 76.003 1.00 28.68 519 CYS C O 1
ATOM 3877 N N . SER A 1 520 ? 94.191 61.736 76.137 1.00 30.35 520 SER C N 1
ATOM 3878 C CA . SER A 1 520 ? 94.024 61.947 74.707 1.00 30.35 520 SER C CA 1
ATOM 3879 C C . SER A 1 520 ? 94.043 63.428 74.364 1.00 30.35 520 SER C C 1
ATOM 3880 O O . SER A 1 520 ? 94.415 63.807 73.250 1.00 30.35 520 SER C O 1
ATOM 3883 N N . PHE A 1 521 ? 93.632 64.278 75.306 1.00 30.97 521 PHE C N 1
ATOM 3884 C CA . PHE A 1 521 ? 93.626 65.714 75.069 1.00 30.97 521 PHE C CA 1
ATOM 3885 C C . PHE A 1 521 ? 95.020 66.307 75.123 1.00 30.97 521 PHE C C 1
ATOM 3886 O O . PHE A 1 521 ? 95.341 67.181 74.314 1.00 30.97 521 PHE C O 1
ATOM 3894 N N . ALA A 1 522 ? 95.851 65.851 76.062 1.00 28.22 522 ALA C N 1
ATOM 3895 C CA . ALA A 1 522 ? 97.178 66.409 76.270 1.00 28.22 522 ALA C CA 1
ATOM 3896 C C . ALA A 1 522 ? 98.096 66.222 75.073 1.00 28.22 522 ALA C C 1
ATOM 3897 O O . ALA A 1 522 ? 99.204 66.757 75.073 1.00 28.22 522 ALA C O 1
ATOM 3899 N N . GLN A 1 523 ? 97.674 65.479 74.055 1.00 35.60 523 GLN C N 1
ATOM 3900 C CA . GLN A 1 523 ? 98.423 65.466 72.807 1.00 35.60 523 GLN C CA 1
ATOM 3901 C C . GLN A 1 523 ? 98.367 66.813 72.109 1.00 35.60 523 GLN C C 1
ATOM 3902 O O . GLN A 1 523 ? 99.169 67.058 71.198 1.00 35.60 523 GLN C O 1
ATOM 3908 N N . MET A 1 524 ? 97.434 67.681 72.512 1.00 37.30 524 MET C N 1
ATOM 3909 C CA . MET A 1 524 ? 97.196 68.960 71.848 1.00 37.30 524 MET C CA 1
ATOM 3910 C C . MET A 1 524 ? 96.882 68.745 70.376 1.00 37.30 524 MET C C 1
ATOM 3911 O O . MET A 1 524 ? 97.465 69.374 69.494 1.00 37.30 524 MET C O 1
ATOM 3916 N N . ASP A 1 525 ? 95.970 67.822 70.108 1.00 53.94 525 ASP C N 1
ATOM 3917 C CA . ASP A 1 525 ? 95.578 67.509 68.743 1.00 53.94 525 ASP C CA 1
ATOM 3918 C C . ASP A 1 525 ? 94.383 68.365 68.356 1.00 53.94 525 ASP C C 1
ATOM 3919 O O . ASP A 1 525 ? 93.295 68.209 68.916 1.00 53.94 525 ASP C O 1
ATOM 3924 N N . VAL A 1 526 ? 94.590 69.274 67.402 1.00 58.21 526 VAL C N 1
ATOM 3925 C CA . VAL A 1 526 ? 93.504 70.150 66.970 1.00 58.21 526 VAL C CA 1
ATOM 3926 C C . VAL A 1 526 ? 92.384 69.333 66.345 1.00 58.21 526 VAL C C 1
ATOM 3927 O O . VAL A 1 526 ? 91.214 69.731 66.372 1.00 58.21 526 VAL C O 1
ATOM 3931 N N . ARG A 1 527 ? 92.721 68.179 65.780 1.00 58.97 527 ARG C N 1
ATOM 3932 C CA . ARG A 1 527 ? 91.713 67.261 65.286 1.00 58.97 527 ARG C CA 1
ATOM 3933 C C . ARG A 1 527 ? 91.378 66.231 66.358 1.00 58.97 527 ARG C C 1
ATOM 3934 O O . ARG A 1 527 ? 92.187 65.920 67.235 1.00 58.97 527 ARG C O 1
ATOM 3936 N N . GLN A 1 528 ? 90.144 65.739 66.300 1.00 62.45 528 GLN C N 1
ATOM 3937 C CA . GLN A 1 528 ? 89.618 64.691 67.168 1.00 62.45 528 GLN C CA 1
ATOM 3938 C C . GLN A 1 528 ? 89.403 65.170 68.597 1.00 62.45 528 GLN C C 1
ATOM 3939 O O . GLN A 1 528 ? 88.769 64.469 69.390 1.00 62.45 528 GLN C O 1
ATOM 3945 N N . HIS A 1 529 ? 89.905 66.353 68.946 1.00 50.22 529 HIS C N 1
ATOM 3946 C CA . HIS A 1 529 ? 89.653 66.921 70.263 1.00 50.22 529 HIS C CA 1
ATOM 3947 C C . HIS A 1 529 ? 89.529 68.437 70.227 1.00 50.22 529 HIS C C 1
ATOM 3948 O O . HIS A 1 529 ? 89.639 69.090 71.268 1.00 50.22 529 HIS C O 1
ATOM 3955 N N . GLY A 1 530 ? 89.298 69.011 69.054 1.00 56.02 530 GLY C N 1
ATOM 3956 C CA . GLY A 1 530 ? 89.150 70.440 68.943 1.00 56.02 530 GLY C CA 1
ATOM 3957 C C . GLY A 1 530 ? 87.848 70.915 69.564 1.00 56.02 530 GLY C C 1
ATOM 3958 O O . GLY A 1 530 ? 87.256 70.285 70.438 1.00 56.02 530 GLY C O 1
ATOM 3959 N N . HIS A 1 531 ? 87.410 72.081 69.096 1.00 58.50 531 HIS C N 1
ATOM 3960 C CA . HIS A 1 531 ? 86.157 72.675 69.479 1.00 58.50 531 HIS C CA 1
ATOM 3961 C C . HIS A 1 531 ? 85.791 73.519 68.272 1.00 58.50 531 HIS C C 1
ATOM 3962 O O . HIS A 1 531 ? 86.573 74.404 67.897 1.00 58.50 531 HIS C O 1
ATOM 3969 N N . PRO A 1 532 ? 84.645 73.270 67.645 1.00 61.15 532 PRO C N 1
ATOM 3970 C CA . PRO A 1 532 ? 84.355 73.942 66.369 1.00 61.15 532 PRO C CA 1
ATOM 3971 C C . PRO A 1 532 ? 84.282 75.453 66.477 1.00 61.15 532 PRO C C 1
ATOM 3972 O O . PRO A 1 532 ? 84.552 76.153 65.493 1.00 61.15 532 PRO C O 1
ATOM 3976 N N . GLN A 1 533 ? 83.929 75.981 67.649 1.00 63.68 533 GLN C N 1
ATOM 3977 C CA . GLN A 1 533 ? 83.740 77.419 67.784 1.00 63.68 533 GLN C CA 1
ATOM 3978 C C . GLN A 1 533 ? 85.053 78.178 67.914 1.00 63.68 533 GLN C C 1
ATOM 3979 O O . GLN A 1 533 ? 85.098 79.365 67.579 1.00 63.68 533 GLN C O 1
ATOM 3985 N N . TRP A 1 534 ? 86.119 77.531 68.378 1.00 59.09 534 TRP C N 1
ATOM 3986 C CA . TRP A 1 534 ? 87.382 78.232 68.573 1.00 59.09 534 TRP C CA 1
ATOM 3987 C C . TRP A 1 534 ? 88.283 78.123 67.352 1.00 59.09 534 TRP C C 1
ATOM 3988 O O . TRP A 1 534 ? 88.573 79.132 66.707 1.00 59.09 534 TRP C O 1
ATOM 3999 N N . LEU A 1 535 ? 88.687 76.897 67.021 1.00 63.89 535 LEU C N 1
ATOM 4000 C CA . LEU A 1 535 ? 89.531 76.566 65.868 1.00 63.89 535 LEU C CA 1
ATOM 4001 C C . LEU A 1 535 ? 90.418 77.698 65.347 1.00 63.89 535 LEU C C 1
ATOM 4002 O O . LEU A 1 535 ? 90.024 78.442 64.449 1.00 63.89 535 LEU C O 1
ATOM 4007 N N . GLN A 1 539 ? 89.598 72.725 61.357 1.00 78.80 539 GLN C N 1
ATOM 4008 C CA . GLN A 1 539 ? 89.221 71.344 61.096 1.00 78.80 539 GLN C CA 1
ATOM 4009 C C . GLN A 1 539 ? 89.297 70.514 62.375 1.00 78.80 539 GLN C C 1
ATOM 4010 O O . GLN A 1 539 ? 90.342 70.426 63.016 1.00 78.80 539 GLN C O 1
ATOM 4016 N N . THR A 1 540 ? 88.172 69.912 62.750 1.00 74.27 540 THR C N 1
ATOM 4017 C CA . THR A 1 540 ? 88.081 69.084 63.949 1.00 74.27 540 THR C CA 1
ATOM 4018 C C . THR A 1 540 ? 87.159 67.906 63.654 1.00 74.27 540 THR C C 1
ATOM 4019 O O . THR A 1 540 ? 86.028 68.091 63.192 1.00 74.27 540 THR C O 1
ATOM 4023 N N . GLU A 1 541 ? 87.670 66.691 63.849 1.00 77.32 541 GLU C N 1
ATOM 4024 C CA . GLU A 1 541 ? 86.848 65.489 63.739 1.00 77.32 541 GLU C CA 1
ATOM 4025 C C . GLU A 1 541 ? 86.407 65.062 65.136 1.00 77.32 541 GLU C C 1
ATOM 4026 O O . GLU A 1 541 ? 86.650 63.947 65.599 1.00 77.32 541 GLU C O 1
ATOM 4032 N N . ALA A 1 542 ? 85.743 65.989 65.814 1.00 72.47 542 ALA C N 1
ATOM 4033 C CA . ALA A 1 542 ? 85.328 65.784 67.192 1.00 72.47 542 ALA C CA 1
ATOM 4034 C C . ALA A 1 542 ? 83.870 66.171 67.338 1.00 72.47 542 ALA C C 1
ATOM 4035 O O . ALA A 1 542 ? 83.486 67.298 67.013 1.00 72.47 542 ALA C O 1
ATOM 4037 N N . SER A 1 543 ? 83.061 65.232 67.816 1.00 68.22 543 SER C N 1
ATOM 4038 C CA . SER A 1 543 ? 81.699 65.550 68.194 1.00 68.22 543 SER C CA 1
ATOM 4039 C C . SER A 1 543 ? 81.656 65.940 69.666 1.00 68.22 543 SER C C 1
ATOM 4040 O O . SER A 1 543 ? 82.684 66.019 70.343 1.00 68.22 543 SER C O 1
ATOM 4043 N N . VAL A 1 544 ? 80.447 66.196 70.164 1.00 63.99 544 VAL C N 1
ATOM 4044 C CA . VAL A 1 544 ? 80.282 66.455 71.586 1.00 63.99 544 VAL C CA 1
ATOM 4045 C C . VAL A 1 544 ? 80.772 65.248 72.368 1.00 63.99 544 VAL C C 1
ATOM 4046 O O . VAL A 1 544 ? 80.841 64.129 71.844 1.00 63.99 544 VAL C O 1
ATOM 4050 N N . TYR A 1 545 ? 81.153 65.484 73.618 1.00 55.78 545 TYR C N 1
ATOM 4051 C CA . TYR A 1 545 ? 81.764 64.534 74.545 1.00 55.78 545 TYR C CA 1
ATOM 4052 C C . TYR A 1 545 ? 83.207 64.245 74.160 1.00 55.78 545 TYR C C 1
ATOM 4053 O O . TYR A 1 545 ? 83.949 63.723 74.988 1.00 55.78 545 TYR C O 1
ATOM 4062 N N . GLN A 1 546 ? 83.649 64.623 72.961 1.00 56.05 546 GLN C N 1
ATOM 4063 C CA . GLN A 1 546 ? 85.003 64.365 72.495 1.00 56.05 546 GLN C CA 1
ATOM 4064 C C . GLN A 1 546 ? 85.766 65.647 72.222 1.00 56.05 546 GLN C C 1
ATOM 4065 O O . GLN A 1 546 ? 86.636 65.671 71.350 1.00 56.05 546 GLN C O 1
ATOM 4071 N N . GLN A 1 547 ? 85.448 66.717 72.939 1.00 53.00 547 GLN C N 1
ATOM 4072 C CA . GLN A 1 547 ? 85.984 68.034 72.645 1.00 53.00 547 GLN C CA 1
ATOM 4073 C C . GLN A 1 547 ? 86.408 68.722 73.933 1.00 53.00 547 GLN C C 1
ATOM 4074 O O . GLN A 1 547 ? 85.831 68.509 74.999 1.00 53.00 547 GLN C O 1
ATOM 4080 N N . ALA A 1 548 ? 87.437 69.551 73.814 1.00 43.98 548 ALA C N 1
ATOM 4081 C CA . ALA A 1 548 ? 87.915 70.362 74.922 1.00 43.98 548 ALA C CA 1
ATOM 4082 C C . ALA A 1 548 ? 87.047 71.609 75.000 1.00 43.98 548 ALA C C 1
ATOM 4083 O O . ALA A 1 548 ? 86.860 72.306 73.999 1.00 43.98 548 ALA C O 1
ATOM 4085 N N . GLU A 1 549 ? 86.533 71.897 76.193 1.00 40.84 549 GLU C N 1
ATOM 4086 C CA . GLU A 1 549 ? 85.406 72.811 76.294 1.00 40.84 549 GLU C CA 1
ATOM 4087 C C . GLU A 1 549 ? 85.825 74.265 76.119 1.00 40.84 549 GLU C C 1
ATOM 4088 O O . GLU A 1 549 ? 85.424 74.916 75.150 1.00 40.84 549 GLU C O 1
ATOM 4094 N N . ASP A 1 550 ? 86.640 74.792 77.025 1.00 35.22 550 ASP C N 1
ATOM 4095 C CA . ASP A 1 550 ? 86.934 76.216 77.027 1.00 35.22 550 ASP C CA 1
ATOM 4096 C C . ASP A 1 550 ? 88.026 76.596 76.041 1.00 35.22 550 ASP C C 1
ATOM 4097 O O . ASP A 1 550 ? 88.695 77.613 76.239 1.00 35.22 550 ASP C O 1
ATOM 4102 N N . GLY A 1 551 ? 88.210 75.825 74.980 1.00 33.45 551 GLY C N 1
ATOM 4103 C CA . GLY A 1 551 ? 89.284 76.066 74.046 1.00 33.45 551 GLY C CA 1
ATOM 4104 C C . GLY A 1 551 ? 90.623 75.513 74.465 1.00 33.45 551 GLY C C 1
ATOM 4105 O O . GLY A 1 551 ? 91.640 75.926 73.904 1.00 33.45 551 GLY C O 1
ATOM 4106 N N . LYS A 1 552 ? 90.653 74.585 75.420 1.00 22.90 552 LYS C N 1
ATOM 4107 C CA . LYS A 1 552 ? 91.883 74.077 76.014 1.00 22.90 552 LYS C CA 1
ATOM 4108 C C . LYS A 1 552 ? 92.858 73.499 75.001 1.00 22.90 552 LYS C C 1
ATOM 4109 O O . LYS A 1 552 ? 94.067 73.642 75.167 1.00 22.90 552 LYS C O 1
ATOM 4115 N N . THR A 1 553 ? 92.367 72.818 73.971 1.00 33.43 553 THR C N 1
ATOM 4116 C CA . THR A 1 553 ? 93.277 72.248 72.985 1.00 33.43 553 THR C CA 1
ATOM 4117 C C . THR A 1 553 ? 94.033 73.337 72.240 1.00 33.43 553 THR C C 1
ATOM 4118 O O . THR A 1 553 ? 95.266 73.326 72.190 1.00 33.43 553 THR C O 1
ATOM 4122 N N . GLU A 1 554 ? 93.310 74.300 71.669 1.00 36.69 554 GLU C N 1
ATOM 4123 C CA . GLU A 1 554 ? 93.943 75.348 70.876 1.00 36.69 554 GLU C CA 1
ATOM 4124 C C . GLU A 1 554 ? 94.844 76.223 71.728 1.00 36.69 554 GLU C C 1
ATOM 4125 O O . GLU A 1 554 ? 96.011 76.451 71.389 1.00 36.69 554 GLU C O 1
ATOM 4131 N N . LEU A 1 555 ? 94.322 76.728 72.840 1.00 29.89 555 LEU C N 1
ATOM 4132 C CA . LEU A 1 555 ? 95.118 77.617 73.671 1.00 29.89 555 LEU C CA 1
ATOM 4133 C C . LEU A 1 555 ? 96.272 76.872 74.323 1.00 29.89 555 LEU C C 1
ATOM 4134 O O . LEU A 1 555 ? 97.343 77.446 74.521 1.00 29.89 555 LEU C O 1
ATOM 4139 N N . SER A 1 556 ? 96.086 75.591 74.635 1.00 25.02 556 SER C N 1
ATOM 4140 C CA . SER A 1 556 ? 97.156 74.802 75.236 1.00 25.02 556 SER C CA 1
ATOM 4141 C C . SER A 1 556 ? 98.272 74.541 74.241 1.00 25.02 556 SER C C 1
ATOM 4142 O O . SER A 1 556 ? 99.454 74.635 74.581 1.00 25.02 556 SER C O 1
ATOM 4145 N N . LEU A 1 557 ? 97.919 74.227 73.000 1.00 32.59 557 LEU C N 1
ATOM 4146 C CA . LEU A 1 557 ? 98.937 74.039 71.980 1.00 32.59 557 LEU C CA 1
ATOM 4147 C C . LEU A 1 557 ? 99.682 75.336 71.702 1.00 32.59 557 LEU C C 1
ATOM 4148 O O . LEU A 1 557 ? 100.904 75.329 71.517 1.00 32.59 557 LEU C O 1
ATOM 4153 N N . MET A 1 558 ? 98.968 76.463 71.686 1.00 32.21 558 MET C N 1
ATOM 4154 C CA . MET A 1 558 ? 99.632 77.750 71.500 1.00 32.21 558 MET C CA 1
ATOM 4155 C C . MET A 1 558 ? 100.577 78.065 72.649 1.00 32.21 558 MET C C 1
ATOM 4156 O O . MET A 1 558 ? 101.714 78.488 72.429 1.00 32.21 558 MET C O 1
ATOM 4161 N N . HIS A 1 559 ? 100.114 77.887 73.881 1.00 21.77 559 HIS C N 1
ATOM 4162 C CA . HIS A 1 559 ? 100.963 78.142 75.034 1.00 21.77 559 HIS C CA 1
ATOM 4163 C C . HIS A 1 559 ? 102.209 77.277 74.998 1.00 21.77 559 HIS C C 1
ATOM 4164 O O . HIS A 1 559 ? 103.309 77.745 75.307 1.00 21.77 559 HIS C O 1
ATOM 4171 N N . PHE A 1 560 ? 102.059 76.003 74.629 1.00 23.85 560 PHE C N 1
ATOM 4172 C CA . PHE A 1 560 ? 103.217 75.125 74.561 1.00 23.85 560 PHE C CA 1
ATOM 4173 C C . PHE A 1 560 ? 104.189 75.582 73.489 1.00 23.85 560 PHE C C 1
ATOM 4174 O O . PHE A 1 560 ? 105.393 75.669 73.737 1.00 23.85 560 PHE C O 1
ATOM 4182 N N . ALA A 1 561 ? 103.689 75.879 72.292 1.00 25.36 561 ALA C N 1
ATOM 4183 C CA . ALA A 1 561 ? 104.577 76.298 71.216 1.00 25.36 561 ALA C CA 1
ATOM 4184 C C . ALA A 1 561 ? 105.289 77.598 71.554 1.00 25.36 561 ALA C C 1
ATOM 4185 O O . ALA A 1 561 ? 106.399 77.847 71.074 1.00 25.36 561 ALA C O 1
ATOM 4187 N N . ILE A 1 562 ? 104.665 78.452 72.364 1.00 26.80 562 ILE C N 1
ATOM 4188 C CA . ILE A 1 562 ? 105.289 79.726 72.715 1.00 26.80 562 ILE C CA 1
ATOM 4189 C C . ILE A 1 562 ? 106.335 79.528 73.804 1.00 26.80 562 ILE C C 1
ATOM 4190 O O . ILE A 1 562 ? 107.424 80.103 73.750 1.00 26.80 562 ILE C O 1
ATOM 4195 N N . THR A 1 563 ? 106.023 78.705 74.807 1.00 22.84 563 THR C N 1
ATOM 4196 C CA . THR A 1 563 ? 106.945 78.505 75.922 1.00 22.84 563 THR C CA 1
ATOM 4197 C C . THR A 1 563 ? 108.166 77.691 75.510 1.00 22.84 563 THR C C 1
ATOM 4198 O O . THR A 1 563 ? 109.285 77.970 75.952 1.00 22.84 563 THR C O 1
ATOM 4202 N N . ASN A 1 564 ? 107.977 76.679 74.674 1.00 25.24 564 ASN C N 1
ATOM 4203 C CA . ASN A 1 564 ? 109.067 75.823 74.212 1.00 25.24 564 ASN C CA 1
ATOM 4204 C C . ASN A 1 564 ? 109.305 76.053 72.732 1.00 25.24 564 ASN C C 1
ATOM 4205 O O . ASN A 1 564 ? 108.664 75.391 71.896 1.00 25.24 564 ASN C O 1
ATOM 4210 N N . PRO A 1 565 ? 110.196 76.952 72.357 1.00 30.74 565 PRO C N 1
ATOM 4211 C CA . PRO A 1 565 ? 110.373 77.269 70.937 1.00 30.74 565 PRO C CA 1
ATOM 4212 C C . PRO A 1 565 ? 111.163 76.211 70.186 1.00 30.74 565 PRO C C 1
ATOM 4213 O O . PRO A 1 565 ? 111.241 76.246 68.955 1.00 30.74 565 PRO C O 1
ATOM 4217 N N . GLY A 1 566 ? 111.756 75.267 70.916 1.00 37.95 566 GLY C N 1
ATOM 4218 C CA . GLY A 1 566 ? 112.568 74.250 70.271 1.00 37.95 566 GLY C CA 1
ATOM 4219 C C . GLY A 1 566 ? 111.750 73.111 69.694 1.00 37.95 566 GLY C C 1
ATOM 4220 O O . GLY A 1 566 ? 112.186 72.437 68.760 1.00 37.95 566 GLY C O 1
ATOM 4221 N N . TRP A 1 567 ? 110.557 72.886 70.239 1.00 41.49 567 TRP C N 1
ATOM 4222 C CA . TRP A 1 567 ? 109.726 71.757 69.840 1.00 41.49 567 TRP C CA 1
ATOM 4223 C C . TRP A 1 567 ? 109.337 71.852 68.369 1.00 41.49 567 TRP C C 1
ATOM 4224 O O . TRP A 1 567 ? 109.073 72.937 67.841 1.00 41.49 567 TRP C O 1
ATOM 4235 N N . GLN A 1 568 ? 109.306 70.705 67.706 1.00 53.91 568 GLN C N 1
ATOM 4236 C CA . GLN A 1 568 ? 108.904 70.612 66.306 1.00 53.91 568 GLN C CA 1
ATOM 4237 C C . GLN A 1 568 ? 107.436 70.209 66.224 1.00 53.91 568 GLN C C 1
ATOM 4238 O O . GLN A 1 568 ? 107.042 69.110 66.623 1.00 53.91 568 GLN C O 1
ATOM 4244 N N . PRO A 1 569 ? 106.587 71.070 65.677 1.00 56.41 569 PRO C N 1
ATOM 4245 C CA . PRO A 1 569 ? 105.147 70.834 65.735 1.00 56.41 569 PRO C CA 1
ATOM 4246 C C . PRO A 1 569 ? 104.698 69.880 64.644 1.00 56.41 569 PRO C C 1
ATOM 4247 O O . PRO A 1 569 ? 105.100 70.025 63.480 1.00 56.41 569 PRO C O 1
ATOM 4251 N N . PRO A 1 570 ? 103.873 68.881 64.983 1.00 61.59 570 PRO C N 1
ATOM 4252 C CA . PRO A 1 570 ? 103.315 67.991 63.955 1.00 61.59 570 PRO C CA 1
ATOM 4253 C C . PRO A 1 570 ? 102.557 68.736 62.867 1.00 61.59 570 PRO C C 1
ATOM 4254 O O . PRO A 1 570 ? 102.321 69.942 62.977 1.00 61.59 570 PRO C O 1
ATOM 4258 N N . ARG A 1 571 ? 102.179 68.021 61.810 1.00 69.07 571 ARG C N 1
ATOM 4259 C CA . ARG A 1 571 ? 101.556 68.617 60.632 1.00 69.07 571 ARG C CA 1
ATOM 4260 C C . ARG A 1 571 ? 100.320 69.442 60.969 1.00 69.07 571 ARG C C 1
ATOM 4261 O O . ARG A 1 571 ? 100.253 70.631 60.638 1.00 69.07 571 ARG C O 1
ATOM 4269 N N . GLU A 1 572 ? 99.332 68.820 61.616 1.00 67.29 572 GLU C N 1
ATOM 4270 C CA . GLU A 1 572 ? 98.085 69.524 61.896 1.00 67.29 572 GLU C CA 1
ATOM 4271 C C . GLU A 1 572 ? 98.310 70.700 62.838 1.00 67.29 572 GLU C C 1
ATOM 4272 O O . GLU A 1 572 ? 97.744 71.780 62.638 1.00 67.29 572 GLU C O 1
ATOM 4278 N N . SER A 1 573 ? 99.139 70.513 63.867 1.00 63.23 573 SER C N 1
ATOM 4279 C CA . SER A 1 573 ? 99.416 71.598 64.802 1.00 63.23 573 SER C CA 1
ATOM 4280 C C . SER A 1 573 ? 100.145 72.745 64.114 1.00 63.23 573 SER C C 1
ATOM 4281 O O . SER A 1 573 ? 99.848 73.920 64.361 1.00 63.23 573 SER C O 1
ATOM 4284 N N . THR A 1 574 ? 101.104 72.427 63.245 1.00 63.96 574 THR C N 1
ATOM 4285 C CA . THR A 1 574 ? 101.802 73.470 62.505 1.00 63.96 574 THR C CA 1
ATOM 4286 C C . THR A 1 574 ? 100.843 74.244 61.615 1.00 63.96 574 THR C C 1
ATOM 4287 O O . THR A 1 574 ? 100.889 75.479 61.567 1.00 63.96 574 THR C O 1
ATOM 4291 N N . ALA A 1 575 ? 99.970 73.535 60.897 1.00 64.63 575 ALA C N 1
ATOM 4292 C CA . ALA A 1 575 ? 99.009 74.216 60.034 1.00 64.63 575 ALA C CA 1
ATOM 4293 C C . ALA A 1 575 ? 98.071 75.097 60.847 1.00 64.63 575 ALA C C 1
ATOM 4294 O O . ALA A 1 575 ? 97.758 76.225 60.441 1.00 64.63 575 ALA C O 1
ATOM 4296 N N . PHE A 1 576 ? 97.623 74.605 62.002 1.00 60.75 576 PHE C N 1
ATOM 4297 C CA . PHE A 1 576 ? 96.741 75.384 62.859 1.00 60.75 576 PHE C CA 1
ATOM 4298 C C . PHE A 1 576 ? 97.425 76.657 63.334 1.00 60.75 576 PHE C C 1
ATOM 4299 O O . PHE A 1 576 ? 96.855 77.748 63.259 1.00 60.75 576 PHE C O 1
ATOM 4307 N N . LEU A 1 577 ? 98.654 76.532 63.836 1.00 59.10 577 LEU C N 1
ATOM 4308 C CA . LEU A 1 577 ? 99.365 77.694 64.357 1.00 59.10 577 LEU C CA 1
ATOM 4309 C C . LEU A 1 577 ? 99.654 78.696 63.251 1.00 59.10 577 LEU C C 1
ATOM 4310 O O . LEU A 1 577 ? 99.568 79.910 63.456 1.00 59.10 577 LEU C O 1
ATOM 4315 N N . GLY A 1 578 ? 99.985 78.204 62.055 1.00 66.64 578 GLY C N 1
ATOM 4316 C CA . GLY A 1 578 ? 100.206 79.105 60.938 1.00 66.64 578 GLY C CA 1
ATOM 4317 C C . GLY A 1 578 ? 98.952 79.861 60.541 1.00 66.64 578 GLY C C 1
ATOM 4318 O O . GLY A 1 578 ? 98.994 81.075 60.324 1.00 66.64 578 GLY C O 1
ATOM 4319 N N . PHE A 1 579 ? 97.823 79.156 60.437 1.00 70.02 579 PHE C N 1
ATOM 4320 C CA . PHE A 1 579 ? 96.566 79.825 60.118 1.00 70.02 579 PHE C CA 1
ATOM 4321 C C . PHE A 1 579 ? 96.193 80.833 61.197 1.00 70.02 579 PHE C C 1
ATOM 4322 O O . PHE A 1 579 ? 95.690 81.923 60.894 1.00 70.02 579 PHE C O 1
ATOM 4330 N N . LEU A 1 580 ? 96.440 80.489 62.463 1.00 68.10 580 LEU C N 1
ATOM 4331 C CA . LEU A 1 580 ? 96.169 81.416 63.554 1.00 68.10 580 LEU C CA 1
ATOM 4332 C C . LEU A 1 580 ? 97.015 82.674 63.435 1.00 68.10 580 LEU C C 1
ATOM 4333 O O . LEU A 1 580 ? 96.511 83.787 63.608 1.00 68.10 580 LEU C O 1
ATOM 4338 N N . LYS A 1 581 ? 98.312 82.515 63.165 1.00 70.33 581 LYS C N 1
ATOM 4339 C CA . LYS A 1 581 ? 99.177 83.680 63.015 1.00 70.33 581 LYS C CA 1
ATOM 4340 C C . LYS A 1 581 ? 98.736 84.531 61.836 1.00 70.33 581 LYS C C 1
ATOM 4341 O O . LYS A 1 581 ? 98.759 85.766 61.905 1.00 70.33 581 LYS C O 1
ATOM 4347 N N . GLU A 1 582 ? 98.325 83.887 60.741 1.00 77.14 582 GLU C N 1
ATOM 4348 C CA . GLU A 1 582 ? 97.858 84.634 59.578 1.00 77.14 582 GLU C CA 1
ATOM 4349 C C . GLU A 1 582 ? 96.590 85.414 59.896 1.00 77.14 582 GLU C C 1
ATOM 4350 O O . GLU A 1 582 ? 96.420 86.550 59.440 1.00 77.14 582 GLU C O 1
ATOM 4356 N N . GLN A 1 583 ? 95.692 84.828 60.691 1.00 78.72 583 GLN C N 1
ATOM 4357 C CA . GLN A 1 583 ? 94.469 85.536 61.063 1.00 78.72 583 GLN C CA 1
ATOM 4358 C C . GLN A 1 583 ? 94.763 86.676 62.033 1.00 78.72 583 GLN C C 1
ATOM 4359 O O . GLN A 1 583 ? 94.123 87.733 61.976 1.00 78.72 583 GLN C O 1
ATOM 4365 N N . VAL A 1 584 ? 95.722 86.480 62.936 1.00 79.61 584 VAL C N 1
ATOM 4366 C CA . VAL A 1 584 ? 96.061 87.532 63.893 1.00 79.61 584 VAL C CA 1
ATOM 4367 C C . VAL A 1 584 ? 96.699 88.715 63.172 1.00 79.61 584 VAL C C 1
ATOM 4368 O O . VAL A 1 584 ? 96.342 89.875 63.406 1.00 79.61 584 VAL C O 1
ATOM 4372 N N . GLN A 1 585 ? 97.648 88.437 62.279 1.00 86.22 585 GLN C N 1
ATOM 4373 C CA . GLN A 1 585 ? 98.327 89.525 61.583 1.00 86.22 585 GLN C CA 1
ATOM 4374 C C . GLN A 1 585 ? 97.434 90.143 60.514 1.00 86.22 585 GLN C C 1
ATOM 4375 O O . GLN A 1 585 ? 97.619 91.305 60.135 1.00 86.22 585 GLN C O 1
ATOM 4381 N N . ARG A 1 586 ? 96.459 89.381 60.013 1.00 89.01 586 ARG C N 1
ATOM 4382 C CA . ARG A 1 586 ? 95.542 89.912 59.010 1.00 89.01 586 ARG C CA 1
ATOM 4383 C C . ARG A 1 586 ? 94.465 90.774 59.657 1.00 89.01 586 ARG C C 1
ATOM 4384 O O . ARG A 1 586 ? 94.277 91.941 59.291 1.00 89.01 586 ARG C O 1
ATOM 4386 N N . ASP A 1 587 ? 93.743 90.214 60.620 1.00 90.09 587 ASP C N 1
ATOM 4387 C CA . ASP A 1 587 ? 92.686 90.947 61.305 1.00 90.09 587 ASP C CA 1
ATOM 4388 C C . ASP A 1 587 ? 93.260 91.750 62.464 1.00 90.09 587 ASP C C 1
ATOM 4389 O O . ASP A 1 587 ? 94.459 92.019 62.506 1.00 90.09 587 ASP C O 1
ATOM 4394 N N . UNK B 1 689 ? 111.935 96.538 63.930 1.00 93.17 689 UNK F N 1
ATOM 4395 C CA . UNK B 1 689 ? 112.952 97.434 64.458 1.00 93.17 689 UNK F CA 1
ATOM 4396 C C . UNK B 1 689 ? 113.292 97.068 65.892 1.00 93.17 689 UNK F C 1
ATOM 4397 O O . UNK B 1 689 ? 112.402 96.832 66.703 1.00 93.17 689 UNK F O 1
ATOM 4399 N N . UNK B 1 690 ? 114.574 97.098 66.234 1.00 87.91 690 UNK F N 1
ATOM 4400 C CA . UNK B 1 690 ? 114.972 96.814 67.601 1.00 87.91 690 UNK F CA 1
ATOM 4401 C C . UNK B 1 690 ? 114.349 97.883 68.506 1.00 87.91 690 UNK F C 1
ATOM 4402 O O . UNK B 1 690 ? 113.875 97.590 69.600 1.00 87.91 690 UNK F O 1
ATOM 4404 N N . UNK B 1 691 ? 114.350 99.127 68.040 1.00 86.21 691 UNK F N 1
ATOM 4405 C CA . UNK B 1 691 ? 113.777 100.234 68.800 1.00 86.21 691 UNK F CA 1
ATOM 4406 C C . UNK B 1 691 ? 112.272 100.086 69.032 1.00 86.21 691 UNK F C 1
ATOM 4407 O O . UNK B 1 691 ? 111.780 100.381 70.109 1.00 86.21 691 UNK F O 1
ATOM 4409 N N . UNK B 1 692 ? 111.535 99.636 68.020 1.00 86.88 692 UNK F N 1
ATOM 4410 C CA . UNK B 1 692 ? 110.088 99.465 68.163 1.00 86.88 692 UNK F CA 1
ATOM 4411 C C . UNK B 1 692 ? 109.791 98.422 69.228 1.00 86.88 692 UNK F C 1
ATOM 4412 O O . UNK B 1 692 ? 108.908 98.605 70.076 1.00 86.88 692 UNK F O 1
ATOM 4414 N N . UNK B 1 693 ? 110.557 97.337 69.191 1.00 87.76 693 UNK F N 1
ATOM 4415 C CA . UNK B 1 693 ? 110.428 96.256 70.153 1.00 87.76 693 UNK F CA 1
ATOM 4416 C C . UNK B 1 693 ? 110.768 96.763 71.548 1.00 87.76 693 UNK F C 1
ATOM 4417 O O . UNK B 1 693 ? 110.125 96.386 72.524 1.00 87.76 693 UNK F O 1
ATOM 4419 N N . UNK B 1 694 ? 111.793 97.608 71.640 1.00 81.95 694 UNK F N 1
ATOM 4420 C CA . UNK B 1 694 ? 112.197 98.190 72.908 1.00 81.95 694 UNK F CA 1
ATOM 4421 C C . UNK B 1 694 ? 111.067 99.047 73.464 1.00 81.95 694 UNK F C 1
ATOM 4422 O O . UNK B 1 694 ? 110.777 99.000 74.651 1.00 81.95 694 UNK F O 1
ATOM 4424 N N . UNK B 1 695 ? 110.413 99.817 72.601 1.00 81.41 695 UNK F N 1
ATOM 4425 C CA . UNK B 1 695 ? 109.297 100.655 73.026 1.00 81.41 695 UNK F CA 1
ATOM 4426 C C . UNK B 1 695 ? 108.159 99.783 73.547 1.00 81.41 695 UNK F C 1
ATOM 4427 O O . UNK B 1 695 ? 107.542 100.084 74.580 1.00 81.41 695 UNK F O 1
ATOM 4429 N N . UNK B 1 696 ? 107.905 98.673 72.849 1.00 83.33 696 UNK F N 1
ATOM 4430 C CA . UNK B 1 696 ? 106.854 97.750 73.258 1.00 83.33 696 UNK F CA 1
ATOM 4431 C C . UNK B 1 696 ? 107.183 97.175 74.621 1.00 83.33 696 UNK F C 1
ATOM 4432 O O . UNK B 1 696 ? 106.327 97.115 75.495 1.00 83.33 696 UNK F O 1
ATOM 4434 N N . UNK B 1 697 ? 108.412 96.674 74.691 1.00 81.54 697 UNK F N 1
ATOM 4435 C CA . UNK B 1 697 ? 108.995 96.074 75.875 1.00 81.54 697 UNK F CA 1
ATOM 4436 C C . UNK B 1 697 ? 109.102 97.076 77.012 1.00 81.54 697 UNK F C 1
ATOM 4437 O O . UNK B 1 697 ? 109.278 96.692 78.163 1.00 81.54 697 UNK F O 1
ATOM 4439 N N . UNK B 1 698 ? 109.077 98.359 76.677 1.00 76.61 698 UNK F N 1
ATOM 4440 C CA . UNK B 1 698 ? 109.097 99.384 77.691 1.00 76.61 698 UNK F CA 1
ATOM 4441 C C . UNK B 1 698 ? 107.647 99.783 77.919 1.00 76.61 698 UNK F C 1
ATOM 4442 O O . UNK B 1 698 ? 107.194 99.905 79.057 1.00 76.61 698 UNK F O 1
ATOM 4444 N N . UNK B 1 699 ? 106.885 99.803 76.841 1.00 79.04 699 UNK F N 1
ATOM 4445 C CA . UNK B 1 699 ? 105.499 100.191 76.925 1.00 79.04 699 UNK F CA 1
ATOM 4446 C C . UNK B 1 699 ? 104.733 99.137 77.539 1.00 79.04 699 UNK F C 1
ATOM 4447 O O . UNK B 1 699 ? 104.039 99.399 78.457 1.00 79.04 699 UNK F O 1
ATOM 4449 N N . UNK B 1 700 ? 104.950 97.872 77.145 1.00 80.93 700 UNK F N 1
ATOM 4450 C CA . UNK B 1 700 ? 104.241 96.653 77.674 1.00 80.93 700 UNK F CA 1
ATOM 4451 C C . UNK B 1 700 ? 104.625 96.328 79.088 1.00 80.93 700 UNK F C 1
ATOM 4452 O O . UNK B 1 700 ? 104.170 97.036 79.957 1.00 80.93 700 UNK F O 1
ATOM 4454 N N . UNK B 1 701 ? 105.366 95.229 79.290 1.00 84.98 701 UNK F N 1
ATOM 4455 C CA . UNK B 1 701 ? 106.005 94.786 80.533 1.00 84.98 701 UNK F CA 1
ATOM 4456 C C . UNK B 1 701 ? 105.182 94.259 81.662 1.00 84.98 701 UNK F C 1
ATOM 4457 O O . UNK B 1 701 ? 104.030 94.411 81.591 1.00 84.98 701 UNK F O 1
ATOM 4459 N N . UNK B 1 702 ? 105.743 93.560 82.678 1.00 88.45 702 UNK F N 1
ATOM 4460 C CA . UNK B 1 702 ? 104.959 92.902 83.843 1.00 88.45 702 UNK F CA 1
ATOM 4461 C C . UNK B 1 702 ? 103.449 92.284 83.735 1.00 88.45 702 UNK F C 1
ATOM 4462 O O . UNK B 1 702 ? 102.802 92.062 84.759 1.00 88.45 702 UNK F O 1
ATOM 4464 N N . UNK B 1 703 ? 102.888 92.180 82.544 1.00 31.52 703 UNK F N 1
ATOM 4465 C CA . UNK B 1 703 ? 102.961 91.152 81.597 1.00 31.52 703 UNK F CA 1
ATOM 4466 C C . UNK B 1 703 ? 103.897 89.948 81.588 1.00 31.52 703 UNK F C 1
ATOM 4467 O O . UNK B 1 703 ? 104.192 89.384 82.622 1.00 31.52 703 UNK F O 1
ATOM 4469 N N . UNK B 1 704 ? 104.163 89.465 80.380 1.00 33.26 704 UNK F N 1
ATOM 4470 C CA . UNK B 1 704 ? 104.961 88.279 79.886 1.00 33.26 704 UNK F CA 1
ATOM 4471 C C . UNK B 1 704 ? 104.390 87.796 78.689 1.00 33.26 704 UNK F C 1
ATOM 4472 O O . UNK B 1 704 ? 103.376 88.059 78.258 1.00 33.26 704 UNK F O 1
ATOM 4474 N N . UNK B 1 705 ? 105.124 86.930 78.168 1.00 39.14 705 UNK F N 1
ATOM 4475 C CA . UNK B 1 705 ? 104.658 86.301 76.974 1.00 39.14 705 UNK F CA 1
ATOM 4476 C C . UNK B 1 705 ? 103.648 87.210 76.334 1.00 39.14 705 UNK F C 1
ATOM 4477 O O . UNK B 1 705 ? 102.510 86.844 76.169 1.00 39.14 705 UNK F O 1
ATOM 4479 N N . UNK B 1 706 ? 104.066 88.395 75.908 1.00 40.21 706 UNK F N 1
ATOM 4480 C CA . UNK B 1 706 ? 103.149 89.349 75.288 1.00 40.21 706 UNK F CA 1
ATOM 4481 C C . UNK B 1 706 ? 102.446 88.753 74.070 1.00 40.21 706 UNK F C 1
ATOM 4482 O O . UNK B 1 706 ? 101.270 89.009 73.874 1.00 40.21 706 UNK F O 1
ATOM 4484 N N . UNK B 1 707 ? 103.138 87.963 73.249 1.00 40.91 707 UNK F N 1
ATOM 4485 C CA . UNK B 1 707 ? 102.502 87.298 72.119 1.00 40.91 707 UNK F CA 1
ATOM 4486 C C . UNK B 1 707 ? 101.437 86.349 72.648 1.00 40.91 707 UNK F C 1
ATOM 4487 O O . UNK B 1 707 ? 100.347 86.293 72.099 1.00 40.91 707 UNK F O 1
ATOM 4489 N N . UNK B 1 708 ? 101.722 85.622 73.724 1.00 35.82 708 UNK F N 1
ATOM 4490 C CA . UNK B 1 708 ? 100.716 84.729 74.269 1.00 35.82 708 UNK F CA 1
ATOM 4491 C C . UNK B 1 708 ? 99.511 85.513 74.724 1.00 35.82 708 UNK F C 1
ATOM 4492 O O . UNK B 1 708 ? 98.406 85.137 74.421 1.00 35.82 708 UNK F O 1
ATOM 4494 N N . UNK B 1 709 ? 99.711 86.634 75.401 1.00 40.87 709 UNK F N 1
ATOM 4495 C CA . UNK B 1 709 ? 98.570 87.414 75.862 1.00 40.87 709 UNK F CA 1
ATOM 4496 C C . UNK B 1 709 ? 97.761 87.929 74.691 1.00 40.87 709 UNK F C 1
ATOM 4497 O O . UNK B 1 709 ? 96.545 87.870 74.706 1.00 40.87 709 UNK F O 1
ATOM 4499 N N . UNK B 1 710 ? 98.432 88.390 73.647 1.00 48.56 710 UNK F N 1
ATOM 4500 C CA . UNK B 1 710 ? 97.700 88.902 72.503 1.00 48.56 710 UNK F CA 1
ATOM 4501 C C . UNK B 1 710 ? 96.884 87.779 71.891 1.00 48.56 710 UNK F C 1
ATOM 4502 O O . UNK B 1 710 ? 95.716 87.958 71.622 1.00 48.56 710 UNK F O 1
ATOM 4504 N N . UNK B 1 711 ? 97.470 86.597 71.742 1.00 53.98 711 UNK F N 1
ATOM 4505 C CA . UNK B 1 711 ? 96.736 85.471 71.175 1.00 53.98 711 UNK F CA 1
ATOM 4506 C C . UNK B 1 711 ? 95.561 85.064 72.059 1.00 53.98 711 UNK F C 1
ATOM 4507 O O . UNK B 1 711 ? 94.483 84.791 71.563 1.00 53.98 711 UNK F O 1
ATOM 4509 N N . UNK B 1 712 ? 95.757 85.058 73.374 1.00 47.09 712 UNK F N 1
ATOM 4510 C CA . UNK B 1 712 ? 94.698 84.676 74.288 1.00 47.09 712 UNK F CA 1
ATOM 4511 C C . UNK B 1 712 ? 93.543 85.631 74.167 1.00 47.09 712 UNK F C 1
ATOM 4512 O O . UNK B 1 712 ? 92.402 85.211 74.207 1.00 47.09 712 UNK F O 1
ATOM 4514 N N . UNK B 1 713 ? 93.831 86.927 74.078 1.00 53.30 713 UNK F N 1
ATOM 4515 C CA . UNK B 1 713 ? 92.768 87.914 73.936 1.00 53.30 713 UNK F CA 1
ATOM 4516 C C . UNK B 1 713 ? 92.096 87.795 72.582 1.00 53.30 713 UNK F C 1
ATOM 4517 O O . UNK B 1 713 ? 90.892 87.896 72.463 1.00 53.30 713 UNK F O 1
ATOM 4519 N N . UNK B 1 714 ? 92.900 87.581 71.557 1.00 61.05 714 UNK F N 1
ATOM 4520 C CA . UNK B 1 714 ? 92.417 87.465 70.196 1.00 61.05 714 UNK F CA 1
ATOM 4521 C C . UNK B 1 714 ? 91.544 86.257 70.047 1.00 61.05 714 UNK F C 1
ATOM 4522 O O . UNK B 1 714 ? 90.557 86.271 69.335 1.00 61.05 714 UNK F O 1
ATOM 4524 N N . UNK B 1 715 ? 91.929 85.189 70.719 1.00 58.11 715 UNK F N 1
ATOM 4525 C CA . UNK B 1 715 ? 91.180 83.960 70.571 1.00 58.11 715 UNK F CA 1
ATOM 4526 C C . UNK B 1 715 ? 89.825 84.086 71.236 1.00 58.11 715 UNK F C 1
ATOM 4527 O O . UNK B 1 715 ? 88.821 83.749 70.624 1.00 58.11 715 UNK F O 1
ATOM 4529 N N . UNK B 1 716 ? 89.768 84.637 72.446 1.00 54.86 716 UNK F N 1
ATOM 4530 C CA . UNK B 1 716 ? 88.468 84.749 73.104 1.00 54.86 716 UNK F CA 1
ATOM 4531 C C . UNK B 1 716 ? 87.548 85.668 72.309 1.00 54.86 716 UNK F C 1
ATOM 4532 O O . UNK B 1 716 ? 86.377 85.360 72.108 1.00 54.86 716 UNK F O 1
ATOM 4534 N N . UNK B 1 717 ? 88.085 86.768 71.799 1.00 66.78 717 UNK F N 1
ATOM 4535 C CA . UNK B 1 717 ? 87.261 87.688 71.037 1.00 66.78 717 UNK F CA 1
ATOM 4536 C C . UNK B 1 717 ? 86.719 87.021 69.789 1.00 66.78 717 UNK F C 1
ATOM 4537 O O . UNK B 1 717 ? 85.537 87.129 69.488 1.00 66.78 717 UNK F O 1
ATOM 4539 N N . UNK B 1 718 ? 87.569 86.280 69.089 1.00 68.46 718 UNK F N 1
ATOM 4540 C CA . UNK B 1 718 ? 87.139 85.616 67.867 1.00 68.46 718 UNK F CA 1
ATOM 4541 C C . UNK B 1 718 ? 86.070 84.593 68.178 1.00 68.46 718 UNK F C 1
ATOM 4542 O O . UNK B 1 718 ? 85.072 84.507 67.477 1.00 68.46 718 UNK F O 1
ATOM 4544 N N . UNK B 1 719 ? 86.252 83.850 69.262 1.00 64.81 719 UNK F N 1
ATOM 4545 C CA . UNK B 1 719 ? 85.278 82.840 69.596 1.00 64.81 719 UNK F CA 1
ATOM 4546 C C . UNK B 1 719 ? 83.949 83.488 69.876 1.00 64.81 719 UNK F C 1
ATOM 4547 O O . UNK B 1 719 ? 82.933 83.054 69.351 1.00 64.81 719 UNK F O 1
ATOM 4549 N N . UNK B 1 720 ? 83.952 84.576 70.638 1.00 70.11 720 UNK F N 1
ATOM 4550 C CA . UNK B 1 720 ? 82.692 85.233 70.964 1.00 70.11 720 UNK F CA 1
ATOM 4551 C C . UNK B 1 720 ? 82.024 85.767 69.716 1.00 70.11 720 UNK F C 1
ATOM 4552 O O . UNK B 1 720 ? 80.819 85.620 69.537 1.00 70.11 720 UNK F O 1
ATOM 4554 N N . UNK B 1 721 ? 82.820 86.349 68.826 1.00 75.69 721 UNK F N 1
ATOM 4555 C CA . UNK B 1 721 ? 82.273 86.909 67.609 1.00 75.69 721 UNK F CA 1
ATOM 4556 C C . UNK B 1 721 ? 81.622 85.819 66.778 1.00 75.69 721 UNK F C 1
ATOM 4557 O O . UNK B 1 721 ? 80.530 86.009 66.253 1.00 75.69 721 UNK F O 1
ATOM 4559 N N . UNK B 1 722 ? 82.279 84.670 66.664 1.00 75.14 722 UNK F N 1
ATOM 4560 C CA . UNK B 1 722 ? 81.708 83.569 65.900 1.00 75.14 722 UNK F CA 1
ATOM 4561 C C . UNK B 1 722 ? 80.430 83.044 66.538 1.00 75.14 722 UNK F C 1
ATOM 4562 O O . UNK B 1 722 ? 79.435 82.814 65.855 1.00 75.14 722 UNK F O 1
ATOM 4564 N N . UNK B 1 723 ? 80.451 82.901 67.859 1.00 76.84 723 UNK F N 1
ATOM 4565 C CA . UNK B 1 723 ? 79.307 82.378 68.599 1.00 76.84 723 UNK F CA 1
ATOM 4566 C C . UNK B 1 723 ? 79.421 82.709 70.080 1.00 76.84 723 UNK F C 1
ATOM 4567 O O . UNK B 1 723 ? 79.677 81.831 70.903 1.00 76.84 723 UNK F O 1
ATOM 4569 N N . PRO C 1 36 ? 128.166 141.284 86.263 1.00 50.76 36 PRO B N 1
ATOM 4570 C CA . PRO C 1 36 ? 127.871 141.389 84.832 1.00 50.76 36 PRO B CA 1
ATOM 4571 C C . PRO C 1 36 ? 129.014 142.063 84.108 1.00 50.76 36 PRO B C 1
ATOM 4572 O O . PRO C 1 36 ? 128.850 142.544 82.994 1.00 50.76 36 PRO B O 1
ATOM 4576 N N . TRP C 1 37 ? 130.184 142.049 84.731 1.00 62.14 37 TRP B N 1
ATOM 4577 C CA . TRP C 1 37 ? 131.356 142.749 84.215 1.00 62.14 37 TRP B CA 1
ATOM 4578 C C . TRP C 1 37 ? 131.988 142.228 82.946 1.00 62.14 37 TRP B C 1
ATOM 4579 O O . TRP C 1 37 ? 131.857 141.070 82.602 1.00 62.14 37 TRP B O 1
ATOM 4590 N N . HIS C 1 38 ? 132.626 143.145 82.234 1.00 74.10 38 HIS B N 1
ATOM 4591 C CA . HIS C 1 38 ? 133.308 142.893 80.979 1.00 74.10 38 HIS B CA 1
ATOM 4592 C C . HIS C 1 38 ? 134.712 142.375 81.284 1.00 74.10 38 HIS B C 1
ATOM 4593 O O . HIS C 1 38 ? 135.405 142.953 82.117 1.00 74.10 38 HIS B O 1
ATOM 4600 N N . HIS C 1 39 ? 135.109 141.268 80.651 1.00 76.56 39 HIS B N 1
ATOM 4601 C CA . HIS C 1 39 ? 136.427 140.646 80.861 1.00 76.56 39 HIS B CA 1
ATOM 4602 C C . HIS C 1 39 ? 136.708 140.355 82.334 1.00 76.56 39 HIS B C 1
ATOM 4603 O O . HIS C 1 39 ? 137.788 140.625 82.840 1.00 76.56 39 HIS B O 1
ATOM 4610 N N . ILE C 1 40 ? 135.706 139.801 82.998 1.00 59.16 40 ILE B N 1
ATOM 4611 C CA . ILE C 1 40 ? 135.688 139.457 84.424 1.00 59.16 40 ILE B CA 1
ATOM 4612 C C . ILE C 1 40 ? 136.910 139.081 85.283 1.00 59.16 40 ILE B C 1
ATOM 4613 O O . ILE C 1 40 ? 137.428 139.872 86.072 1.00 59.16 40 ILE B O 1
ATOM 4618 N N . GLU C 1 41 ? 137.313 137.836 85.086 1.00 51.61 41 GLU B N 1
ATOM 4619 C CA . GLU C 1 41 ? 138.254 137.035 85.860 1.00 51.61 41 GLU B CA 1
ATOM 4620 C C . GLU C 1 41 ? 138.377 135.667 85.202 1.00 51.61 41 GLU B C 1
ATOM 4621 O O . GLU C 1 41 ? 138.058 135.526 84.018 1.00 51.61 41 GLU B O 1
ATOM 4627 N N . ASN C 1 42 ? 138.894 134.668 85.920 1.00 35.68 42 ASN B N 1
ATOM 4628 C CA . ASN C 1 42 ? 138.768 133.274 85.494 1.00 35.68 42 ASN B CA 1
ATOM 4629 C C . ASN C 1 42 ? 137.285 132.996 85.286 1.00 35.68 42 ASN B C 1
ATOM 4630 O O . ASN C 1 42 ? 136.467 133.208 86.182 1.00 35.68 42 ASN B O 1
ATOM 4635 N N . LEU C 1 43 ? 136.934 132.620 84.065 1.00 26.34 43 LEU B N 1
ATOM 4636 C CA . LEU C 1 43 ? 135.555 132.362 83.697 1.00 26.34 43 LEU B CA 1
ATOM 4637 C C . LEU C 1 43 ? 135.020 131.033 84.174 1.00 26.34 43 LEU B C 1
ATOM 4638 O O . LEU C 1 43 ? 133.829 130.881 84.313 1.00 26.34 43 LEU B O 1
ATOM 4643 N N . ASP C 1 44 ? 135.887 130.067 84.445 1.00 24.27 44 ASP B N 1
ATOM 4644 C CA . ASP C 1 44 ? 135.415 128.779 84.914 1.00 24.27 44 ASP B CA 1
ATOM 4645 C C . ASP C 1 44 ? 134.708 128.983 86.224 1.00 24.27 44 ASP B C 1
ATOM 4646 O O . ASP C 1 44 ? 133.579 128.583 86.383 1.00 24.27 44 ASP B O 1
ATOM 4651 N N . LEU C 1 45 ? 135.331 129.716 87.123 1.00 23.12 45 LEU B N 1
ATOM 4652 C CA . LEU C 1 45 ? 134.723 129.974 88.404 1.00 23.12 45 LEU B CA 1
ATOM 4653 C C . LEU C 1 45 ? 133.441 130.772 88.298 1.00 23.12 45 LEU B C 1
ATOM 4654 O O . LEU C 1 45 ? 132.471 130.474 88.978 1.00 23.12 45 LEU B O 1
ATOM 4659 N N . PHE C 1 46 ? 133.412 131.769 87.427 1.00 19.45 46 PHE B N 1
ATOM 4660 C CA . PHE C 1 46 ? 132.238 132.602 87.311 1.00 19.45 46 PHE B CA 1
ATOM 4661 C C . PHE C 1 46 ? 131.059 131.768 86.888 1.00 19.45 46 PHE B C 1
ATOM 4662 O O . PHE C 1 46 ? 130.045 131.758 87.562 1.00 19.45 46 PHE B O 1
ATOM 4670 N N . PHE C 1 47 ? 131.240 130.961 85.857 1.00 17.49 47 PHE B N 1
ATOM 4671 C CA . PHE C 1 47 ? 130.195 130.096 85.343 1.00 17.49 47 PHE B CA 1
ATOM 4672 C C . PHE C 1 47 ? 129.783 129.044 86.348 1.00 17.49 47 PHE B C 1
ATOM 4673 O O . PHE C 1 47 ? 128.620 128.722 86.492 1.00 17.49 47 PHE B O 1
ATOM 4681 N N . SER C 1 48 ? 130.741 128.501 87.071 1.00 15.77 48 SER B N 1
ATOM 4682 C CA . SER C 1 48 ? 130.419 127.499 88.044 1.00 15.77 48 SER B CA 1
ATOM 4683 C C . SER C 1 48 ? 129.554 128.073 89.112 1.00 15.77 48 SER B C 1
ATOM 4684 O O . SER C 1 48 ? 128.621 127.440 89.524 1.00 15.77 48 SER B O 1
ATOM 4687 N N . ARG C 1 49 ? 129.874 129.279 89.567 1.00 18.27 49 ARG B N 1
ATOM 4688 C CA . ARG C 1 49 ? 129.119 129.978 90.592 1.00 18.27 49 ARG B CA 1
ATOM 4689 C C . ARG C 1 49 ? 127.735 130.290 90.094 1.00 18.27 49 ARG B C 1
ATOM 4690 O O . ARG C 1 49 ? 126.768 130.158 90.809 1.00 18.27 49 ARG B O 1
ATOM 4698 N N . VAL C 1 50 ? 127.627 130.675 88.834 1.00 14.19 50 VAL B N 1
ATOM 4699 C CA . VAL C 1 50 ? 126.325 130.966 88.272 1.00 14.19 50 VAL B CA 1
ATOM 4700 C C . VAL C 1 50 ? 125.472 129.715 88.323 1.00 14.19 50 VAL B C 1
ATOM 4701 O O . VAL C 1 50 ? 124.337 129.755 88.785 1.00 14.19 50 VAL B O 1
ATOM 4705 N N . TYR C 1 51 ? 126.049 128.583 87.922 1.00 13.17 51 TYR B N 1
ATOM 4706 C CA . TYR C 1 51 ? 125.346 127.312 87.936 1.00 13.17 51 TYR B CA 1
ATOM 4707 C C . TYR C 1 51 ? 124.952 126.902 89.342 1.00 13.17 51 TYR B C 1
ATOM 4708 O O . TYR C 1 51 ? 123.869 126.416 89.574 1.00 13.17 51 TYR B O 1
ATOM 4717 N N . ASN C 1 52 ? 125.841 127.102 90.291 1.00 13.62 52 ASN B N 1
ATOM 4718 C CA . ASN C 1 52 ? 125.540 126.755 91.659 1.00 13.62 52 ASN B CA 1
ATOM 4719 C C . ASN C 1 52 ? 124.414 127.605 92.203 1.00 13.62 52 ASN B C 1
ATOM 4720 O O . ASN C 1 52 ? 123.613 127.144 92.983 1.00 13.62 52 ASN B O 1
ATOM 4725 N N . LEU C 1 53 ? 124.387 128.883 91.848 1.00 14.28 53 LEU B N 1
ATOM 4726 C CA . LEU C 1 53 ? 123.321 129.777 92.274 1.00 14.28 53 LEU B CA 1
ATOM 4727 C C . LEU C 1 53 ? 122.023 129.319 91.657 1.00 14.28 53 LEU B C 1
ATOM 4728 O O . LEU C 1 53 ? 121.009 129.497 92.245 1.00 14.28 53 LEU B O 1
ATOM 4733 N N . HIS C 1 54 ? 122.019 128.856 90.416 1.00 13.79 54 HIS B N 1
ATOM 4734 C CA . HIS C 1 54 ? 120.774 128.317 89.912 1.00 13.79 54 HIS B CA 1
ATOM 4735 C C . HIS C 1 54 ? 120.362 127.073 90.673 1.00 13.79 54 HIS B C 1
ATOM 4736 O O . HIS C 1 54 ? 119.200 126.899 90.936 1.00 13.79 54 HIS B O 1
ATOM 4743 N N . GLN C 1 55 ? 121.298 126.187 91.010 1.00 12.12 55 GLN B N 1
ATOM 4744 C CA . GLN C 1 55 ? 120.944 124.940 91.714 1.00 12.12 55 GLN B CA 1
ATOM 4745 C C . GLN C 1 55 ? 120.368 125.100 93.108 1.00 12.12 55 GLN B C 1
ATOM 4746 O O . GLN C 1 55 ? 119.358 124.529 93.391 1.00 12.12 55 GLN B O 1
ATOM 4752 N N . LYS C 1 56 ? 121.067 125.778 93.997 1.00 15.04 56 LYS B N 1
ATOM 4753 C CA . LYS C 1 56 ? 120.593 126.156 95.324 1.00 15.04 56 LYS B CA 1
ATOM 4754 C C . LYS C 1 56 ? 119.698 127.358 95.085 1.00 15.04 56 LYS B C 1
ATOM 4755 O O . LYS C 1 56 ? 120.188 128.477 94.945 1.00 15.04 56 LYS B O 1
ATOM 4761 N N . ASN C 1 57 ? 118.388 127.147 95.062 1.00 16.74 57 ASN B N 1
ATOM 4762 C CA . ASN C 1 57 ? 117.529 128.015 94.261 1.00 16.74 57 ASN B CA 1
ATOM 4763 C C . ASN C 1 57 ? 117.552 129.425 94.822 1.00 16.74 57 ASN B C 1
ATOM 4764 O O . ASN C 1 57 ? 116.695 129.799 95.626 1.00 16.74 57 ASN B O 1
ATOM 4769 N N . GLY C 1 58 ? 118.511 130.214 94.359 1.00 16.72 58 GLY B N 1
ATOM 4770 C CA . GLY C 1 58 ? 118.619 131.586 94.786 1.00 16.72 58 GLY B CA 1
ATOM 4771 C C . GLY C 1 58 ? 119.643 131.911 95.848 1.00 16.72 58 GLY B C 1
ATOM 4772 O O . GLY C 1 58 ? 120.001 131.088 96.675 1.00 16.72 58 GLY B O 1
ATOM 4773 N N . PHE C 1 59 ? 120.033 133.174 95.881 1.00 18.12 59 PHE B N 1
ATOM 4774 C CA . PHE C 1 59 ? 121.042 133.624 96.804 1.00 18.12 59 PHE B CA 1
ATOM 4775 C C . PHE C 1 59 ? 120.643 133.410 98.240 1.00 18.12 59 PHE B C 1
ATOM 4776 O O . PHE C 1 59 ? 121.412 132.874 99.007 1.00 18.12 59 PHE B O 1
ATOM 4784 N N . THR C 1 60 ? 119.422 133.740 98.604 1.00 18.79 60 THR B N 1
ATOM 4785 C CA . THR C 1 60 ? 119.032 133.585 99.994 1.00 18.79 60 THR B CA 1
ATOM 4786 C C . THR C 1 60 ? 119.070 132.135 100.422 1.00 18.79 60 THR B C 1
ATOM 4787 O O . THR C 1 60 ? 119.609 131.792 101.477 1.00 18.79 60 THR B O 1
ATOM 4791 N N . CYS C 1 61 ? 118.565 131.269 99.556 1.00 21.33 61 CYS B N 1
ATOM 4792 C CA . CYS C 1 61 ? 118.526 129.857 99.872 1.00 21.33 61 CYS B CA 1
ATOM 4793 C C . CYS C 1 61 ? 119.911 129.325 100.031 1.00 21.33 61 CYS B C 1
ATOM 4794 O O . CYS C 1 61 ? 120.210 128.635 100.982 1.00 21.33 61 CYS B O 1
ATOM 4797 N N . MET C 1 62 ? 120.779 129.704 99.112 1.00 20.03 62 MET B N 1
ATOM 4798 C CA . MET C 1 62 ? 122.136 129.238 99.139 1.00 20.03 62 MET B CA 1
ATOM 4799 C C . MET C 1 62 ? 122.872 129.703 100.378 1.00 20.03 62 MET B C 1
ATOM 4800 O O . MET C 1 62 ? 123.605 128.942 100.998 1.00 20.03 62 MET B O 1
ATOM 4805 N N . LEU C 1 63 ? 122.647 130.948 100.764 1.00 20.34 63 LEU B N 1
ATOM 4806 C CA . LEU C 1 63 ? 123.302 131.497 101.927 1.00 20.34 63 LEU B CA 1
ATOM 4807 C C . LEU C 1 63 ? 122.855 130.727 103.143 1.00 20.34 63 LEU B C 1
ATOM 4808 O O . LEU C 1 63 ? 123.671 130.289 103.947 1.00 20.34 63 LEU B O 1
ATOM 4813 N N . ILE C 1 64 ? 121.557 130.475 103.241 1.00 21.82 64 ILE B N 1
ATOM 4814 C CA . ILE C 1 64 ? 121.049 129.733 104.379 1.00 21.82 64 ILE B CA 1
ATOM 4815 C C . ILE C 1 64 ? 121.602 128.326 104.403 1.00 21.82 64 ILE B C 1
ATOM 4816 O O . ILE C 1 64 ? 121.935 127.822 105.455 1.00 21.82 64 ILE B O 1
ATOM 4821 N N . GLY C 1 65 ? 121.706 127.692 103.244 1.00 19.62 65 GLY B N 1
ATOM 4822 C CA . GLY C 1 65 ? 122.206 126.343 103.189 1.00 19.62 65 GLY B CA 1
ATOM 4823 C C . GLY C 1 65 ? 123.616 126.293 103.697 1.00 19.62 65 GLY B C 1
ATOM 4824 O O . GLY C 1 65 ? 123.940 125.442 104.514 1.00 19.62 65 GLY B O 1
ATOM 4825 N N . GLU C 1 66 ? 124.447 127.239 103.271 1.00 23.08 66 GLU B N 1
ATOM 4826 C CA . GLU C 1 66 ? 125.835 127.263 103.733 1.00 23.08 66 GLU B CA 1
ATOM 4827 C C . GLU C 1 66 ? 125.911 127.514 105.223 1.00 23.08 66 GLU B C 1
ATOM 4828 O O . GLU C 1 66 ? 126.714 126.923 105.918 1.00 23.08 66 GLU B O 1
ATOM 4834 N N . ILE C 1 67 ? 125.069 128.397 105.725 1.00 21.30 67 ILE B N 1
ATOM 4835 C CA . ILE C 1 67 ? 125.072 128.671 107.151 1.00 21.30 67 ILE B CA 1
ATOM 4836 C C . ILE C 1 67 ? 124.692 127.421 107.936 1.00 21.30 67 ILE B C 1
ATOM 4837 O O . ILE C 1 67 ? 125.251 127.154 108.979 1.00 21.30 67 ILE B O 1
ATOM 4842 N N . PHE C 1 68 ? 123.714 126.669 107.446 1.00 23.31 68 PHE B N 1
ATOM 4843 C CA . PHE C 1 68 ? 123.288 125.429 108.082 1.00 23.31 68 PHE B CA 1
ATOM 4844 C C . PHE C 1 68 ? 124.399 124.405 108.056 1.00 23.31 68 PHE B C 1
ATOM 4845 O O . PHE C 1 68 ? 124.563 123.659 108.996 1.00 23.31 68 PHE B O 1
ATOM 4853 N N . GLU C 1 69 ? 125.149 124.360 106.959 1.00 25.16 69 GLU B N 1
ATOM 4854 C CA . GLU C 1 69 ? 126.301 123.473 106.815 1.00 25.16 69 GLU B CA 1
ATOM 4855 C C . GLU C 1 69 ? 127.369 123.820 107.830 1.00 25.16 69 GLU B C 1
ATOM 4856 O O . GLU C 1 69 ? 128.062 122.950 108.302 1.00 25.16 69 GLU B O 1
ATOM 4862 N N . LEU C 1 70 ? 127.561 125.104 108.115 1.00 22.07 70 LEU B N 1
ATOM 4863 C CA . LEU C 1 70 ? 128.546 125.509 109.114 1.00 22.07 70 LEU B CA 1
ATOM 4864 C C . LEU C 1 70 ? 128.110 125.225 110.553 1.00 22.07 70 LEU B C 1
ATOM 4865 O O . LEU C 1 70 ? 128.937 124.946 111.387 1.00 22.07 70 LEU B O 1
ATOM 4870 N N . MET C 1 71 ? 126.809 125.291 110.798 1.00 24.87 71 MET B N 1
ATOM 4871 C CA . MET C 1 71 ? 126.211 125.069 112.113 1.00 24.87 71 MET B CA 1
ATOM 4872 C C . MET C 1 71 ? 126.114 123.596 112.453 1.00 24.87 71 MET B C 1
ATOM 4873 O O . MET C 1 71 ? 126.071 123.233 113.611 1.00 24.87 71 MET B O 1
ATOM 4878 N N . GLN C 1 72 ? 126.025 122.750 111.440 1.00 22.05 72 GLN B N 1
ATOM 4879 C CA . GLN C 1 72 ? 126.042 121.309 111.674 1.00 22.05 72 GLN B CA 1
ATOM 4880 C C . GLN C 1 72 ? 127.406 120.850 112.161 1.00 22.05 72 GLN B C 1
ATOM 4881 O O . GLN C 1 72 ? 127.504 120.082 113.121 1.00 22.05 72 GLN B O 1
ATOM 4887 N N . PHE C 1 73 ? 128.473 121.292 111.490 1.00 20.84 73 PHE B N 1
ATOM 4888 C CA . PHE C 1 73 ? 129.819 120.975 111.972 1.00 20.84 73 PHE B CA 1
ATOM 4889 C C . PHE C 1 73 ? 130.005 121.436 113.412 1.00 20.84 73 PHE B C 1
ATOM 4890 O O . PHE C 1 73 ? 130.416 120.655 114.280 1.00 20.84 73 PHE B O 1
ATOM 4898 N N . LEU C 1 74 ? 129.720 122.711 113.680 1.00 21.36 74 LEU B N 1
ATOM 4899 C CA . LEU C 1 74 ? 129.931 123.249 115.017 1.00 21.36 74 LEU B CA 1
ATOM 4900 C C . LEU C 1 74 ? 129.059 122.545 116.050 1.00 21.36 74 LEU B C 1
ATOM 4901 O O . LEU C 1 74 ? 129.474 122.362 117.198 1.00 21.36 74 LEU B O 1
ATOM 4906 N N . PHE C 1 75 ? 127.861 122.114 115.659 1.00 20.26 75 PHE B N 1
ATOM 4907 C CA . PHE C 1 75 ? 126.966 121.444 116.594 1.00 20.26 75 PHE B CA 1
ATOM 4908 C C . PHE C 1 75 ? 127.453 120.041 116.911 1.00 20.26 75 PHE B C 1
ATOM 4909 O O . PHE C 1 75 ? 127.452 119.632 118.071 1.00 20.26 75 PHE B O 1
ATOM 4917 N N . VAL C 1 76 ? 127.872 119.284 115.895 1.00 19.18 76 VAL B N 1
ATOM 4918 C CA . VAL C 1 76 ? 128.445 117.966 116.150 1.00 19.18 76 VAL B CA 1
ATOM 4919 C C . VAL C 1 76 ? 129.608 118.080 117.125 1.00 19.18 76 VAL B C 1
ATOM 4920 O O . VAL C 1 76 ? 129.649 117.391 118.150 1.00 19.18 76 VAL B O 1
ATOM 4924 N N . VAL C 1 77 ? 130.541 118.995 116.848 1.00 20.96 77 VAL B N 1
ATOM 4925 C CA . VAL C 1 77 ? 131.743 119.095 117.679 1.00 20.96 77 VAL B CA 1
ATOM 4926 C C . VAL C 1 77 ? 131.406 119.564 119.093 1.00 20.96 77 VAL B C 1
ATOM 4927 O O . VAL C 1 77 ? 131.912 119.014 120.079 1.00 20.96 77 VAL B O 1
ATOM 4931 N N . ALA C 1 78 ? 130.544 120.581 119.222 1.00 22.47 78 ALA B N 1
ATOM 4932 C CA . ALA C 1 78 ? 130.245 121.125 120.544 1.00 22.47 78 ALA B CA 1
ATOM 4933 C C . ALA C 1 78 ? 129.357 120.197 121.359 1.00 22.47 78 ALA B C 1
ATOM 4934 O O . ALA C 1 78 ? 129.563 120.039 122.566 1.00 22.47 78 ALA B O 1
ATOM 4936 N N . PHE C 1 79 ? 128.362 119.578 120.729 1.00 22.95 79 PHE B N 1
ATOM 4937 C CA . PHE C 1 79 ? 127.538 118.587 121.408 1.00 22.95 79 PHE B CA 1
ATOM 4938 C C . PHE C 1 79 ? 128.384 117.417 121.884 1.00 22.95 79 PHE B C 1
ATOM 4939 O O . PHE C 1 79 ? 128.223 116.937 123.011 1.00 22.95 79 PHE B O 1
ATOM 4947 N N . THR C 1 80 ? 129.321 116.960 121.048 1.00 23.95 80 THR B N 1
ATOM 4948 C CA . THR C 1 80 ? 130.174 115.848 121.439 1.00 23.95 80 THR B CA 1
ATOM 4949 C C . THR C 1 80 ? 131.072 116.213 122.609 1.00 23.95 80 THR B C 1
ATOM 4950 O O . THR C 1 80 ? 131.205 115.433 123.555 1.00 23.95 80 THR B O 1
ATOM 4954 N N . THR C 1 81 ? 131.688 117.387 122.572 1.00 28.52 81 THR B N 1
ATOM 4955 C CA . THR C 1 81 ? 132.575 117.805 123.650 1.00 28.52 81 THR B CA 1
ATOM 4956 C C . THR C 1 81 ? 131.820 118.147 124.924 1.00 28.52 81 THR B C 1
ATOM 4957 O O . THR C 1 81 ? 132.411 118.174 125.989 1.00 28.52 81 THR B O 1
ATOM 4961 N N . PHE C 1 82 ? 130.536 118.468 124.806 1.00 32.52 82 PHE B N 1
ATOM 4962 C CA . PHE C 1 82 ? 129.685 118.676 125.972 1.00 32.52 82 PHE B CA 1
ATOM 4963 C C . PHE C 1 82 ? 129.298 117.343 126.602 1.00 32.52 82 PHE B C 1
ATOM 4964 O O . PHE C 1 82 ? 129.315 117.192 127.828 1.00 32.52 82 PHE B O 1
ATOM 4972 N N . LEU C 1 83 ? 128.950 116.360 125.768 1.00 28.77 83 LEU B N 1
ATOM 4973 C CA . LEU C 1 83 ? 128.630 115.020 126.255 1.00 28.77 83 LEU B CA 1
ATOM 4974 C C . LEU C 1 83 ? 129.833 114.366 126.910 1.00 28.77 83 LEU B C 1
ATOM 4975 O O . LEU C 1 83 ? 129.705 113.700 127.943 1.00 28.77 83 LEU B O 1
ATOM 4980 N N . VAL C 1 84 ? 131.012 114.535 126.321 1.00 33.05 84 VAL B N 1
ATOM 4981 C CA . VAL C 1 84 ? 132.212 113.930 126.881 1.00 33.05 84 VAL B CA 1
ATOM 4982 C C . VAL C 1 84 ? 132.575 114.590 128.206 1.00 33.05 84 VAL B C 1
ATOM 4983 O O . VAL C 1 84 ? 132.889 113.905 129.186 1.00 33.05 84 VAL B O 1
ATOM 4987 N N . SER C 1 85 ? 132.503 115.921 128.275 1.00 39.32 85 SER B N 1
ATOM 4988 C CA . SER C 1 85 ? 133.254 116.664 129.276 1.00 39.32 85 SER B CA 1
ATOM 4989 C C . SER C 1 85 ? 132.430 117.280 130.396 1.00 39.32 85 SER B C 1
ATOM 4990 O O . SER C 1 85 ? 132.941 117.388 131.513 1.00 39.32 85 SER B O 1
ATOM 4993 N N . CYS C 1 86 ? 131.191 117.694 130.140 1.00 49.03 86 CYS B N 1
ATOM 4994 C CA . CYS C 1 86 ? 130.434 118.507 131.088 1.00 49.03 86 CYS B CA 1
ATOM 4995 C C . CYS C 1 86 ? 129.341 117.746 131.823 1.00 49.03 86 CYS B C 1
ATOM 4996 O O . CYS C 1 86 ? 128.871 118.220 132.859 1.00 49.03 86 CYS B O 1
ATOM 4999 N N . VAL C 1 87 ? 128.923 116.591 131.324 1.00 42.55 87 VAL B N 1
ATOM 5000 C CA . VAL C 1 87 ? 127.780 115.871 131.865 1.00 42.55 87 VAL B CA 1
ATOM 5001 C C . VAL C 1 87 ? 128.268 114.876 132.901 1.00 42.55 87 VAL B C 1
ATOM 5002 O O . VAL C 1 87 ? 129.282 114.201 132.699 1.00 42.55 87 VAL B O 1
ATOM 5006 N N . ASP C 1 88 ? 127.555 114.798 134.020 1.00 47.53 88 ASP B N 1
ATOM 5007 C CA . ASP C 1 88 ? 127.855 113.848 135.088 1.00 47.53 88 ASP B CA 1
ATOM 5008 C C . ASP C 1 88 ? 126.902 112.676 134.932 1.00 47.53 88 ASP B C 1
ATOM 5009 O O . ASP C 1 88 ? 125.798 112.669 135.473 1.00 47.53 88 ASP B O 1
ATOM 5014 N N . TYR C 1 89 ? 127.358 111.699 134.173 1.00 43.90 89 TYR B N 1
ATOM 5015 C CA . TYR C 1 89 ? 126.585 110.527 133.886 1.00 43.90 89 TYR B CA 1
ATOM 5016 C C . TYR C 1 89 ? 126.181 109.753 135.113 1.00 43.90 89 TYR B C 1
ATOM 5017 O O . TYR C 1 89 ? 125.099 109.223 135.140 1.00 43.90 89 TYR B O 1
ATOM 5026 N N . ASP C 1 90 ? 127.008 109.703 136.148 1.00 54.67 90 ASP B N 1
ATOM 5027 C CA . ASP C 1 90 ? 126.616 108.922 137.314 1.00 54.67 90 ASP B CA 1
ATOM 5028 C C . ASP C 1 90 ? 125.336 109.445 137.952 1.00 54.67 90 ASP B C 1
ATOM 5029 O O . ASP C 1 90 ? 124.399 108.683 138.171 1.00 54.67 90 ASP B O 1
ATOM 5034 N N . ILE C 1 91 ? 125.249 110.752 138.158 1.00 57.22 91 ILE B N 1
ATOM 5035 C CA . ILE C 1 91 ? 124.047 111.341 138.742 1.00 57.22 91 ILE B CA 1
ATOM 5036 C C . ILE C 1 91 ? 122.848 111.180 137.810 1.00 57.22 91 ILE B C 1
ATOM 5037 O O . ILE C 1 91 ? 121.725 110.985 138.255 1.00 57.22 91 ILE B O 1
ATOM 5042 N N . LEU C 1 92 ? 123.094 111.293 136.511 1.00 54.48 92 LEU B N 1
ATOM 5043 C CA . LEU C 1 92 ? 122.050 111.143 135.517 1.00 54.48 92 LEU B CA 1
ATOM 5044 C C . LEU C 1 92 ? 121.463 109.739 135.547 1.00 54.48 92 LEU B C 1
ATOM 5045 O O . LEU C 1 92 ? 120.263 109.568 135.440 1.00 54.48 92 LEU B O 1
ATOM 5050 N N . PHE C 1 93 ? 122.308 108.733 135.719 1.00 56.44 93 PHE B N 1
ATOM 5051 C CA . PHE C 1 93 ? 121.832 107.359 135.682 1.00 56.44 93 PHE B CA 1
ATOM 5052 C C . PHE C 1 93 ? 121.193 106.882 136.970 1.00 56.44 93 PHE B C 1
ATOM 5053 O O . PHE C 1 93 ? 120.045 106.473 136.988 1.00 56.44 93 PHE B O 1
ATOM 5061 N N . ALA C 1 94 ? 121.940 106.917 138.052 1.00 67.33 94 ALA B N 1
ATOM 5062 C CA . ALA C 1 94 ? 121.416 106.446 139.327 1.00 67.33 94 ALA B CA 1
ATOM 5063 C C . ALA C 1 94 ? 121.636 107.428 140.468 1.00 67.33 94 ALA B C 1
ATOM 5064 O O . ALA C 1 94 ? 120.676 107.899 141.084 1.00 67.33 94 ALA B O 1
ATOM 5066 N N . ASN C 1 95 ? 122.896 107.745 140.748 1.00 67.94 95 ASN B N 1
ATOM 5067 C CA . ASN C 1 95 ? 123.272 108.417 141.990 1.00 67.94 95 ASN B CA 1
ATOM 5068 C C . ASN C 1 95 ? 122.961 109.910 141.993 1.00 67.94 95 ASN B C 1
ATOM 5069 O O . ASN C 1 95 ? 123.022 110.559 143.039 1.00 67.94 95 ASN B O 1
ATOM 5074 N N . LYS C 1 109 ? 113.124 113.286 142.789 1.00 83.26 109 LYS B N 1
ATOM 5075 C CA . LYS C 1 109 ? 112.942 113.688 141.401 1.00 83.26 109 LYS B CA 1
ATOM 5076 C C . LYS C 1 109 ? 114.133 114.505 140.952 1.00 83.26 109 LYS B C 1
ATOM 5077 O O . LYS C 1 109 ? 114.436 115.530 141.550 1.00 83.26 109 LYS B O 1
ATOM 5083 N N . VAL C 1 110 ? 114.803 114.065 139.893 1.00 80.86 110 VAL B N 1
ATOM 5084 C CA . VAL C 1 110 ? 115.965 114.791 139.410 1.00 80.86 110 VAL B CA 1
ATOM 5085 C C . VAL C 1 110 ? 115.715 115.496 138.087 1.00 80.86 110 VAL B C 1
ATOM 5086 O O . VAL C 1 110 ? 115.361 114.880 137.087 1.00 80.86 110 VAL B O 1
ATOM 5090 N N . THR C 1 111 ? 115.928 116.808 138.104 1.00 77.59 111 THR B N 1
ATOM 5091 C CA . THR C 1 111 ? 115.775 117.660 136.935 1.00 77.59 111 THR B CA 1
ATOM 5092 C C . THR C 1 111 ? 116.942 117.418 135.997 1.00 77.59 111 THR B C 1
ATOM 5093 O O . THR C 1 111 ? 118.011 117.005 136.427 1.00 77.59 111 THR B O 1
ATOM 5097 N N . LEU C 1 112 ? 116.745 117.673 134.715 1.00 71.95 112 LEU B N 1
ATOM 5098 C CA . LEU C 1 112 ? 117.820 117.466 133.760 1.00 71.95 112 LEU B CA 1
ATOM 5099 C C . LEU C 1 112 ? 119.089 118.237 134.110 1.00 71.95 112 LEU B C 1
ATOM 5100 O O . LEU C 1 112 ? 120.158 117.647 134.207 1.00 71.95 112 LEU B O 1
ATOM 5105 N N . PRO C 1 113 ? 118.977 119.554 134.336 1.00 68.16 113 PRO B N 1
ATOM 5106 C CA . PRO C 1 113 ? 120.243 120.255 134.612 1.00 68.16 113 PRO B CA 1
ATOM 5107 C C . PRO C 1 113 ? 120.898 119.880 135.929 1.00 68.16 113 PRO B C 1
ATOM 5108 O O . PRO C 1 113 ? 121.887 120.515 136.309 1.00 68.16 113 PRO B O 1
ATOM 5112 N N . ASP C 1 114 ? 120.372 118.893 136.657 1.00 69.23 114 ASP B N 1
ATOM 5113 C CA . ASP C 1 114 ? 121.092 118.392 137.820 1.00 69.23 114 ASP B CA 1
ATOM 5114 C C . ASP C 1 114 ? 122.331 117.619 137.399 1.00 69.23 114 ASP B C 1
ATOM 5115 O O . ASP C 1 114 ? 123.243 117.405 138.204 1.00 69.23 114 ASP B O 1
ATOM 5120 N N . ALA C 1 115 ? 122.378 117.186 136.140 1.00 58.89 115 ALA B N 1
ATOM 5121 C CA . ALA C 1 115 ? 123.537 116.441 135.663 1.00 58.89 115 ALA B CA 1
ATOM 5122 C C . ALA C 1 115 ? 124.688 117.370 135.308 1.00 58.89 115 ALA B C 1
ATOM 5123 O O . ALA C 1 115 ? 125.829 117.139 135.725 1.00 58.89 115 ALA B O 1
ATOM 5125 N N . PHE C 1 116 ? 124.409 118.358 134.474 1.00 55.68 116 PHE B N 1
ATOM 5126 C CA . PHE C 1 116 ? 125.427 119.287 133.996 1.00 55.68 116 PHE B CA 1
ATOM 5127 C C . PHE C 1 116 ? 126.233 119.967 135.082 1.00 55.68 116 PHE B C 1
ATOM 5128 O O . PHE C 1 116 ? 125.718 120.302 136.143 1.00 55.68 116 PHE B O 1
ATOM 5136 N N . LEU C 1 117 ? 127.513 120.162 134.795 1.00 61.47 117 LEU B N 1
ATOM 5137 C CA . LEU C 1 117 ? 128.420 120.830 135.707 1.00 61.47 117 LEU B CA 1
ATOM 5138 C C . LEU C 1 117 ? 128.471 122.284 135.280 1.00 61.47 117 LEU B C 1
ATOM 5139 O O . LEU C 1 117 ? 128.313 122.592 134.103 1.00 61.47 117 LEU B O 1
ATOM 5144 N N . PRO C 1 118 ? 128.719 123.184 136.231 1.00 69.21 118 PRO B N 1
ATOM 5145 C CA . PRO C 1 118 ? 128.774 124.621 135.956 1.00 69.21 118 PRO B CA 1
ATOM 5146 C C . PRO C 1 118 ? 129.927 124.936 135.021 1.00 69.21 118 PRO B C 1
ATOM 5147 O O . PRO C 1 118 ? 130.971 124.297 135.103 1.00 69.21 118 PRO B O 1
ATOM 5151 N N . ALA C 1 119 ? 129.775 125.957 134.187 1.00 69.87 119 ALA B N 1
ATOM 5152 C CA . ALA C 1 119 ? 130.801 126.294 133.203 1.00 69.87 119 ALA B CA 1
ATOM 5153 C C . ALA C 1 119 ? 132.156 126.611 133.831 1.00 69.87 119 ALA B C 1
ATOM 5154 O O . ALA C 1 119 ? 133.192 126.268 133.265 1.00 69.87 119 ALA B O 1
ATOM 5156 N N . GLN C 1 120 ? 132.159 127.290 134.971 1.00 75.98 120 GLN B N 1
ATOM 5157 C CA . GLN C 1 120 ? 133.407 127.592 135.652 1.00 75.98 120 GLN B CA 1
ATOM 5158 C C . GLN C 1 120 ? 134.182 126.302 135.919 1.00 75.98 120 GLN B C 1
ATOM 5159 O O . GLN C 1 120 ? 135.386 126.343 136.159 1.00 75.98 120 GLN B O 1
ATOM 5165 N N . VAL C 1 121 ? 133.493 125.161 135.883 1.00 74.73 121 VAL B N 1
ATOM 5166 C CA . VAL C 1 121 ? 134.156 123.875 136.072 1.00 74.73 121 VAL B CA 1
ATOM 5167 C C . VAL C 1 121 ? 134.264 123.105 134.763 1.00 74.73 121 VAL B C 1
ATOM 5168 O O . VAL C 1 121 ? 135.200 122.328 134.570 1.00 74.73 121 VAL B O 1
ATOM 5172 N N . CYS C 1 122 ? 133.318 123.305 133.844 1.00 70.46 122 CYS B N 1
ATOM 5173 C CA . CYS C 1 122 ? 133.421 122.662 132.541 1.00 70.46 122 CYS B CA 1
ATOM 5174 C C . CYS C 1 122 ? 134.658 123.129 131.790 1.00 70.46 122 CYS B C 1
ATOM 5175 O O . CYS C 1 122 ? 135.319 122.329 131.126 1.00 70.46 122 CYS B O 1
ATOM 5178 N N . SER C 1 123 ? 134.975 124.423 131.865 1.00 69.74 123 SER B N 1
ATOM 5179 C CA . SER C 1 123 ? 136.155 124.931 131.172 1.00 69.74 123 SER B CA 1
ATOM 5180 C C . SER C 1 123 ? 137.423 124.265 131.691 1.00 69.74 123 SER B C 1
ATOM 5181 O O . SER C 1 123 ? 138.282 123.854 130.906 1.00 69.74 123 SER B O 1
ATOM 5184 N N . ALA C 1 124 ? 137.549 124.141 133.010 1.00 72.00 124 ALA B N 1
ATOM 5185 C CA . ALA C 1 124 ? 138.726 123.496 133.581 1.00 72.00 124 ALA B CA 1
ATOM 5186 C C . ALA C 1 124 ? 138.749 122.004 133.267 1.00 72.00 124 ALA B C 1
ATOM 5187 O O . ALA C 1 124 ? 139.823 121.426 133.071 1.00 72.00 124 ALA B O 1
ATOM 5189 N N . ARG C 1 125 ? 137.581 121.362 133.220 1.00 71.54 125 ARG B N 1
ATOM 5190 C CA . ARG C 1 125 ? 137.542 119.921 132.990 1.00 71.54 125 ARG B CA 1
ATOM 5191 C C . ARG C 1 125 ? 137.814 119.577 131.527 1.00 71.54 125 ARG B C 1
ATOM 5192 O O . ARG C 1 125 ? 138.321 118.493 131.222 1.00 71.54 125 ARG B O 1
ATOM 5200 N N . ILE C 1 126 ? 137.472 120.482 130.608 1.00 63.22 126 ILE B N 1
ATOM 5201 C CA . ILE C 1 126 ? 137.796 120.283 129.196 1.00 63.22 126 ILE B CA 1
ATOM 5202 C C . ILE C 1 126 ? 139.196 120.759 128.863 1.00 63.22 126 ILE B C 1
ATOM 5203 O O . ILE C 1 126 ? 139.803 120.254 127.909 1.00 63.22 126 ILE B O 1
ATOM 5208 N N . GLN C 1 127 ? 139.745 121.696 129.636 1.00 66.00 127 GLN B N 1
ATOM 5209 C CA . GLN C 1 127 ? 141.078 122.217 129.372 1.00 66.00 127 GLN B CA 1
ATOM 5210 C C . GLN C 1 127 ? 142.171 121.259 129.825 1.00 66.00 127 GLN B C 1
ATOM 5211 O O . GLN C 1 127 ? 143.223 121.173 129.183 1.00 66.00 127 GLN B O 1
ATOM 5217 N N . GLU C 1 128 ? 141.950 120.535 130.916 1.00 67.33 128 GLU B N 1
ATOM 5218 C CA . GLU C 1 128 ? 142.910 119.531 131.365 1.00 67.33 128 GLU B CA 1
ATOM 5219 C C . GLU C 1 128 ? 142.719 118.209 130.629 1.00 67.33 128 GLU B C 1
ATOM 5220 O O . GLU C 1 128 ? 142.618 117.143 131.232 1.00 67.33 128 GLU B O 1
ATOM 5226 N N . ASN C 1 129 ? 142.682 118.281 129.302 1.00 55.49 129 ASN B N 1
ATOM 5227 C CA . ASN C 1 129 ? 142.607 117.110 128.435 1.00 55.49 129 ASN B CA 1
ATOM 5228 C C . ASN C 1 129 ? 143.429 117.411 127.190 1.00 55.49 129 ASN B C 1
ATOM 5229 O O . ASN C 1 129 ? 142.916 118.006 126.240 1.00 55.49 129 ASN B O 1
ATOM 5234 N N . GLY C 1 130 ? 144.695 116.995 127.197 1.00 50.28 130 GLY B N 1
ATOM 5235 C CA . GLY C 1 130 ? 145.574 117.321 126.087 1.00 50.28 130 GLY B CA 1
ATOM 5236 C C . GLY C 1 130 ? 145.064 116.788 124.762 1.00 50.28 130 GLY B C 1
ATOM 5237 O O . GLY C 1 130 ? 145.104 117.477 123.742 1.00 50.28 130 GLY B O 1
ATOM 5238 N N . SER C 1 131 ? 144.571 115.551 124.765 1.00 45.02 131 SER B N 1
ATOM 5239 C CA . SER C 1 131 ? 144.023 114.980 123.542 1.00 45.02 131 SER B CA 1
ATOM 5240 C C . SER C 1 131 ? 142.783 115.735 123.091 1.00 45.02 131 SER B C 1
ATOM 5241 O O . SER C 1 131 ? 142.646 116.066 121.908 1.00 45.02 131 SER B O 1
ATOM 5244 N N . LEU C 1 132 ? 141.873 116.035 124.021 1.00 42.46 132 LEU B N 1
ATOM 5245 C CA . LEU C 1 132 ? 140.652 116.746 123.660 1.00 42.46 132 LEU B CA 1
ATOM 5246 C C . LEU C 1 132 ? 140.953 118.165 123.203 1.00 42.46 132 LEU B C 1
ATOM 5247 O O . LEU C 1 132 ? 140.386 118.640 122.218 1.00 42.46 132 LEU B O 1
ATOM 5252 N N . ILE C 1 133 ? 141.843 118.861 123.910 1.00 41.10 133 ILE B N 1
ATOM 5253 C CA . ILE C 1 133 ? 142.190 120.225 123.520 1.00 41.10 133 ILE B CA 1
ATOM 5254 C C . ILE C 1 133 ? 142.873 120.238 122.159 1.00 41.10 133 ILE B C 1
ATOM 5255 O O . ILE C 1 133 ? 142.640 121.135 121.346 1.00 41.10 133 ILE B O 1
ATOM 5260 N N . THR C 1 134 ? 143.705 119.239 121.878 1.00 36.49 134 THR B N 1
ATOM 5261 C CA . THR C 1 134 ? 144.364 119.185 120.577 1.00 36.49 134 THR B CA 1
ATOM 5262 C C . THR C 1 134 ? 143.358 118.932 119.460 1.00 36.49 134 THR B C 1
ATOM 5263 O O . THR C 1 134 ? 143.402 119.581 118.405 1.00 36.49 134 THR B O 1
ATOM 5267 N N . ILE C 1 135 ? 142.441 117.985 119.670 1.00 33.29 135 ILE B N 1
ATOM 5268 C CA . ILE C 1 135 ? 141.416 117.733 118.663 1.00 33.29 135 ILE B CA 1
ATOM 5269 C C . ILE C 1 135 ? 140.551 118.967 118.467 1.00 33.29 135 ILE B C 1
ATOM 5270 O O . ILE C 1 135 ? 140.165 119.296 117.343 1.00 33.29 135 ILE B O 1
ATOM 5275 N N . LEU C 1 136 ? 140.256 119.686 119.552 1.00 30.96 136 LEU B N 1
ATOM 5276 C CA . LEU C 1 136 ? 139.438 120.890 119.439 1.00 30.96 136 LEU B CA 1
ATOM 5277 C C . LEU C 1 136 ? 140.175 122.008 118.720 1.00 30.96 136 LEU B C 1
ATOM 5278 O O . LEU C 1 136 ? 139.564 122.775 117.982 1.00 30.96 136 LEU B O 1
ATOM 5283 N N . VAL C 1 137 ? 141.486 122.120 118.914 1.00 29.85 137 VAL B N 1
ATOM 5284 C CA . VAL C 1 137 ? 142.236 123.161 118.218 1.00 29.85 137 VAL B CA 1
ATOM 5285 C C . VAL C 1 137 ? 142.293 122.865 116.724 1.00 29.85 137 VAL B C 1
ATOM 5286 O O . VAL C 1 137 ? 142.095 123.757 115.892 1.00 29.85 137 VAL B O 1
ATOM 5290 N N . ILE C 1 138 ? 142.546 121.608 116.355 1.00 29.89 138 ILE B N 1
ATOM 5291 C CA . ILE C 1 138 ? 142.535 121.268 114.932 1.00 29.89 138 ILE B CA 1
ATOM 5292 C C . ILE C 1 138 ? 141.142 121.459 114.345 1.00 29.89 138 ILE B C 1
ATOM 5293 O O . ILE C 1 138 ? 140.986 121.951 113.218 1.00 29.89 138 ILE B O 1
ATOM 5298 N N . ALA C 1 139 ? 140.107 121.082 115.099 1.00 29.00 139 ALA B N 1
ATOM 5299 C CA . ALA C 1 139 ? 138.738 121.250 114.627 1.00 29.00 139 ALA B CA 1
ATOM 5300 C C . ALA C 1 139 ? 138.391 122.720 114.467 1.00 29.00 139 ALA B C 1
ATOM 5301 O O . ALA C 1 139 ? 137.752 123.108 113.486 1.00 29.00 139 ALA B O 1
ATOM 5303 N N . GLY C 1 140 ? 138.827 123.560 115.401 1.00 27.32 140 GLY B N 1
ATOM 5304 C CA . GLY C 1 140 ? 138.556 124.981 115.303 1.00 27.32 140 GLY B CA 1
ATOM 5305 C C . GLY C 1 140 ? 139.318 125.648 114.179 1.00 27.32 140 GLY B C 1
ATOM 5306 O O . GLY C 1 140 ? 138.834 126.601 113.576 1.00 27.32 140 GLY B O 1
ATOM 5307 N N . VAL C 1 141 ? 140.518 125.159 113.871 1.00 27.05 141 VAL B N 1
ATOM 5308 C CA . VAL C 1 141 ? 141.259 125.712 112.742 1.00 27.05 141 VAL B CA 1
ATOM 5309 C C . VAL C 1 141 ? 140.582 125.347 111.427 1.00 27.05 141 VAL B C 1
ATOM 5310 O O . VAL C 1 141 ? 140.431 126.190 110.536 1.00 27.05 141 VAL B O 1
ATOM 5314 N N . PHE C 1 142 ? 140.161 124.089 111.280 1.00 24.63 142 PHE B N 1
ATOM 5315 C CA . PHE C 1 142 ? 139.385 123.723 110.097 1.00 24.63 142 PHE B CA 1
ATOM 5316 C C . PHE C 1 142 ? 138.094 124.533 110.021 1.00 24.63 142 PHE B C 1
ATOM 5317 O O . PHE C 1 142 ? 137.682 124.977 108.942 1.00 24.63 142 PHE B O 1
ATOM 5325 N N . TRP C 1 143 ? 137.458 124.748 111.153 1.00 26.67 143 TRP B N 1
ATOM 5326 C CA . TRP C 1 143 ? 136.252 125.519 111.116 1.00 26.67 143 TRP B CA 1
ATOM 5327 C C . TRP C 1 143 ? 136.533 126.941 110.676 1.00 26.67 143 TRP B C 1
ATOM 5328 O O . TRP C 1 143 ? 135.890 127.421 109.758 1.00 26.67 143 TRP B O 1
ATOM 5339 N N . ILE C 1 144 ? 137.515 127.607 111.280 1.00 25.25 144 ILE B N 1
ATOM 5340 C CA . ILE C 1 144 ? 137.787 128.995 110.928 1.00 25.25 144 ILE B CA 1
ATOM 5341 C C . ILE C 1 144 ? 138.140 129.113 109.455 1.00 25.25 144 ILE B C 1
ATOM 5342 O O . ILE C 1 144 ? 137.743 130.071 108.786 1.00 25.25 144 ILE B O 1
ATOM 5347 N N . HIS C 1 145 ? 138.889 128.148 108.923 1.00 25.79 145 HIS B N 1
ATOM 5348 C CA . HIS C 1 145 ? 139.165 128.147 107.492 1.00 25.79 145 HIS B CA 1
ATOM 5349 C C . HIS C 1 145 ? 137.878 128.052 106.687 1.00 25.79 145 HIS B C 1
ATOM 5350 O O . HIS C 1 145 ? 137.710 128.748 105.677 1.00 25.79 145 HIS B O 1
ATOM 5357 N N . ARG C 1 146 ? 136.933 127.227 107.143 1.00 26.62 146 ARG B N 1
ATOM 5358 C CA . ARG C 1 146 ? 135.680 127.089 106.409 1.00 26.62 146 ARG B CA 1
ATOM 5359 C C . ARG C 1 146 ? 134.811 128.337 106.530 1.00 26.62 146 ARG B C 1
ATOM 5360 O O . ARG C 1 146 ? 134.149 128.735 105.566 1.00 26.62 146 ARG B O 1
ATOM 5368 N N . LEU C 1 147 ? 134.821 128.983 107.693 1.00 23.37 147 LEU B N 1
ATOM 5369 C CA . LEU C 1 147 ? 134.063 130.217 107.866 1.00 23.37 147 LEU B CA 1
ATOM 5370 C C . LEU C 1 147 ? 134.635 131.347 107.019 1.00 23.37 147 LEU B C 1
ATOM 5371 O O . LEU C 1 147 ? 133.884 132.141 106.440 1.00 23.37 147 LEU B O 1
ATOM 5376 N N . ILE C 1 148 ? 135.960 131.439 106.933 1.00 23.02 148 ILE B N 1
ATOM 5377 C CA . ILE C 1 148 ? 136.588 132.455 106.096 1.00 23.02 148 ILE B CA 1
ATOM 5378 C C . ILE C 1 148 ? 136.281 132.205 104.626 1.00 23.02 148 ILE B C 1
ATOM 5379 O O . ILE C 1 148 ? 135.971 133.137 103.871 1.00 23.02 148 ILE B O 1
ATOM 5384 N N . LYS C 1 149 ? 136.358 130.945 104.192 1.00 25.67 149 LYS B N 1
ATOM 5385 C CA . LYS C 1 149 ? 135.972 130.638 102.823 1.00 25.67 149 LYS B CA 1
ATOM 5386 C C . LYS C 1 149 ? 134.505 130.968 102.579 1.00 25.67 149 LYS B C 1
ATOM 5387 O O . LYS C 1 149 ? 134.137 131.387 101.481 1.00 25.67 149 LYS B O 1
ATOM 5393 N N . PHE C 1 150 ? 133.655 130.817 103.598 1.00 23.58 150 PHE B N 1
ATOM 5394 C CA . PHE C 1 150 ? 132.235 131.120 103.429 1.00 23.58 150 PHE B CA 1
ATOM 5395 C C . PHE C 1 150 ? 131.998 132.614 103.260 1.00 23.58 150 PHE B C 1
ATOM 5396 O O . PHE C 1 150 ? 131.207 133.033 102.406 1.00 23.58 150 PHE B O 1
ATOM 5404 N N . ILE C 1 151 ? 132.663 133.434 104.073 1.00 23.99 151 ILE B N 1
ATOM 5405 C CA . ILE C 1 151 ? 132.532 134.881 103.921 1.00 23.99 151 ILE B CA 1
ATOM 5406 C C . ILE C 1 151 ? 133.009 135.317 102.543 1.00 23.99 151 ILE B C 1
ATOM 5407 O O . ILE C 1 151 ? 132.330 136.083 101.848 1.00 23.99 151 ILE B O 1
ATOM 5412 N N . TYR C 1 152 ? 134.178 134.834 102.124 1.00 26.60 152 TYR B N 1
ATOM 5413 C CA . TYR C 1 152 ? 134.671 135.170 100.793 1.00 26.60 152 TYR B CA 1
ATOM 5414 C C . TYR C 1 152 ? 133.708 134.689 99.713 1.00 26.60 152 TYR B C 1
ATOM 5415 O O . TYR C 1 152 ? 133.483 135.376 98.706 1.00 26.60 152 TYR B O 1
ATOM 5424 N N . ASN C 1 153 ? 133.077 133.536 99.932 1.00 25.51 153 ASN B N 1
ATOM 5425 C CA . ASN C 1 153 ? 132.180 132.984 98.927 1.00 25.51 153 ASN B CA 1
ATOM 5426 C C . ASN C 1 153 ? 130.920 133.821 98.784 1.00 25.51 153 ASN B C 1
ATOM 5427 O O . ASN C 1 153 ? 130.450 134.045 97.666 1.00 25.51 153 ASN B O 1
ATOM 5432 N N . ILE C 1 154 ? 130.351 134.296 99.891 1.00 25.14 154 ILE B N 1
ATOM 5433 C CA . ILE C 1 154 ? 129.133 135.093 99.765 1.00 25.14 154 ILE B CA 1
ATOM 5434 C C . ILE C 1 154 ? 129.454 136.482 99.229 1.00 25.14 154 ILE B C 1
ATOM 5435 O O . ILE C 1 154 ? 128.653 137.078 98.500 1.00 25.14 154 ILE B O 1
ATOM 5440 N N . CYS C 1 155 ? 130.635 137.012 99.552 1.00 27.57 155 CYS B N 1
ATOM 5441 C CA . CYS C 1 155 ? 131.031 138.278 98.944 1.00 27.57 155 CYS B CA 1
ATOM 5442 C C . CYS C 1 155 ? 131.217 138.132 97.441 1.00 27.57 155 CYS B C 1
ATOM 5443 O O . CYS C 1 155 ? 131.076 139.107 96.697 1.00 27.57 155 CYS B O 1
ATOM 5446 N N . CYS C 1 156 ? 131.556 136.924 96.973 1.00 26.32 156 CYS B N 1
ATOM 5447 C CA . CYS C 1 156 ? 131.678 136.708 95.533 1.00 26.32 156 CYS B CA 1
ATOM 5448 C C . CYS C 1 156 ? 130.354 136.300 94.892 1.00 26.32 156 CYS B C 1
ATOM 5449 O O . CYS C 1 156 ? 130.190 136.427 93.677 1.00 26.32 156 CYS B O 1
ATOM 5452 N N . TYR C 1 157 ? 129.412 135.794 95.694 1.00 22.98 157 TYR B N 1
ATOM 5453 C CA . TYR C 1 157 ? 128.094 135.386 95.209 1.00 22.98 157 TYR B CA 1
ATOM 5454 C C . TYR C 1 157 ? 127.131 136.551 95.097 1.00 22.98 157 TYR B C 1
ATOM 5455 O O . TYR C 1 157 ? 126.189 136.490 94.303 1.00 22.98 157 TYR B O 1
ATOM 5464 N N . TRP C 1 158 ? 127.316 137.602 95.897 1.00 23.37 158 TRP B N 1
ATOM 5465 C CA . TRP C 1 158 ? 126.523 138.805 95.677 1.00 23.37 158 TRP B CA 1
ATOM 5466 C C . TRP C 1 158 ? 126.769 139.364 94.282 1.00 23.37 158 TRP B C 1
ATOM 5467 O O . TRP C 1 158 ? 125.875 139.959 93.673 1.00 23.37 158 TRP B O 1
ATOM 5478 N N . GLU C 1 159 ? 127.966 139.140 93.744 1.00 24.99 159 GLU B N 1
ATOM 5479 C CA . GLU C 1 159 ? 128.268 139.572 92.387 1.00 24.99 159 GLU B CA 1
ATOM 5480 C C . GLU C 1 159 ? 127.492 138.756 91.356 1.00 24.99 159 GLU B C 1
ATOM 5481 O O . GLU C 1 159 ? 127.024 139.296 90.348 1.00 24.99 159 GLU B O 1
ATOM 5487 N N . ILE C 1 160 ? 127.321 137.456 91.599 1.00 22.05 160 ILE B N 1
ATOM 5488 C CA . ILE C 1 160 ? 126.537 136.631 90.680 1.00 22.05 160 ILE B CA 1
ATOM 5489 C C . ILE C 1 160 ? 125.057 136.966 90.803 1.00 22.05 160 ILE B C 1
ATOM 5490 O O . ILE C 1 160 ? 124.306 136.917 89.826 1.00 22.05 160 ILE B O 1
ATOM 5495 N N . HIS C 1 161 ? 124.613 137.286 92.016 1.00 21.70 161 HIS B N 1
ATOM 5496 C CA . HIS C 1 161 ? 123.232 137.699 92.231 1.00 21.70 161 HIS B CA 1
ATOM 5497 C C . HIS C 1 161 ? 122.919 138.975 91.463 1.00 21.70 161 HIS B C 1
ATOM 5498 O O . HIS C 1 161 ? 121.890 139.067 90.779 1.00 21.70 161 HIS B O 1
ATOM 5505 N N . SER C 1 162 ? 123.804 139.969 91.549 1.00 23.18 162 SER B N 1
ATOM 5506 C CA . SER C 1 162 ? 123.643 141.169 90.736 1.00 23.18 162 SER B CA 1
ATOM 5507 C C . SER C 1 162 ? 123.725 140.848 89.249 1.00 23.18 162 SER B C 1
ATOM 5508 O O . SER C 1 162 ? 123.018 141.462 88.446 1.00 23.18 162 SER B O 1
ATOM 5511 N N . PHE C 1 163 ? 124.583 139.901 88.858 1.00 21.68 163 PHE B N 1
ATOM 5512 C CA . PHE C 1 163 ? 124.625 139.460 87.462 1.00 21.68 163 PHE B CA 1
ATOM 5513 C C . PHE C 1 163 ? 123.254 139.002 87.001 1.00 21.68 163 PHE B C 1
ATOM 5514 O O . PHE C 1 163 ? 122.732 139.495 86.001 1.00 21.68 163 PHE B O 1
ATOM 5522 N N . TYR C 1 164 ? 122.651 138.074 87.741 1.00 20.97 164 TYR B N 1
ATOM 5523 C CA . TYR C 1 164 ? 121.310 137.604 87.410 1.00 20.97 164 TYR B CA 1
ATOM 5524 C C . TYR C 1 164 ? 120.352 138.770 87.263 1.00 20.97 164 TYR B C 1
ATOM 5525 O O . TYR C 1 164 ? 119.862 139.044 86.162 1.00 20.97 164 TYR B O 1
ATOM 5534 N N . LEU C 1 165 ? 120.148 139.520 88.353 1.00 25.04 165 LEU B N 1
ATOM 5535 C CA . LEU C 1 165 ? 119.110 140.545 88.383 1.00 25.04 165 LEU B CA 1
ATOM 5536 C C . LEU C 1 165 ? 119.302 141.591 87.292 1.00 25.04 165 LEU B C 1
ATOM 5537 O O . LEU C 1 165 ? 118.329 142.028 86.671 1.00 25.04 165 LEU B O 1
ATOM 5542 N N . HIS C 1 166 ? 120.542 142.016 87.038 1.00 29.10 166 HIS B N 1
ATOM 5543 C CA . HIS C 1 166 ? 120.736 143.187 86.194 1.00 29.10 166 HIS B CA 1
ATOM 5544 C C . HIS C 1 166 ? 121.055 142.827 84.750 1.00 29.10 166 HIS B C 1
ATOM 5545 O O . HIS C 1 166 ? 120.622 143.538 83.840 1.00 29.10 166 HIS B O 1
ATOM 5552 N N . ALA C 1 167 ? 121.813 141.755 84.502 1.00 28.53 167 ALA B N 1
ATOM 5553 C CA . ALA C 1 167 ? 122.178 141.374 83.149 1.00 28.53 167 ALA B CA 1
ATOM 5554 C C . ALA C 1 167 ? 121.366 140.222 82.590 1.00 28.53 167 ALA B C 1
ATOM 5555 O O . ALA C 1 167 ? 121.086 140.224 81.389 1.00 28.53 167 ALA B O 1
ATOM 5557 N N . LEU C 1 168 ? 120.988 139.237 83.407 1.00 25.80 168 LEU B N 1
ATOM 5558 C CA . LEU C 1 168 ? 120.097 138.184 82.951 1.00 25.80 168 LEU B CA 1
ATOM 5559 C C . LEU C 1 168 ? 118.636 138.526 83.155 1.00 25.80 168 LEU B C 1
ATOM 5560 O O . LEU C 1 168 ? 117.793 138.053 82.397 1.00 25.80 168 LEU B O 1
ATOM 5565 N N . ARG C 1 169 ? 118.336 139.349 84.159 1.00 25.92 169 ARG B N 1
ATOM 5566 C CA . ARG C 1 169 ? 117.018 139.854 84.511 1.00 25.92 169 ARG B CA 1
ATOM 5567 C C . ARG C 1 169 ? 116.115 138.763 85.060 1.00 25.92 169 ARG B C 1
ATOM 5568 O O . ARG C 1 169 ? 114.906 138.810 84.847 1.00 25.92 169 ARG B O 1
ATOM 5576 N N . ILE C 1 170 ? 116.670 137.784 85.763 1.00 23.00 170 ILE B N 1
ATOM 5577 C CA . ILE C 1 170 ? 115.885 136.740 86.406 1.00 23.00 170 ILE B CA 1
ATOM 5578 C C . ILE C 1 170 ? 115.858 137.019 87.902 1.00 23.00 170 ILE B C 1
ATOM 5579 O O . ILE C 1 170 ? 116.853 136.762 88.592 1.00 23.00 170 ILE B O 1
ATOM 5584 N N . PRO C 1 171 ? 114.764 137.550 88.448 1.00 22.62 171 PRO B N 1
ATOM 5585 C CA . PRO C 1 171 ? 114.703 137.781 89.895 1.00 22.62 171 PRO B CA 1
ATOM 5586 C C . PRO C 1 171 ? 114.838 136.484 90.676 1.00 22.62 171 PRO B C 1
ATOM 5587 O O . PRO C 1 171 ? 114.599 135.396 90.156 1.00 22.62 171 PRO B O 1
ATOM 5591 N N . MET C 1 172 ? 115.237 136.607 91.943 1.00 23.55 172 MET B N 1
ATOM 5592 C CA . MET C 1 172 ? 115.418 135.413 92.762 1.00 23.55 172 MET B CA 1
ATOM 5593 C C . MET C 1 172 ? 114.098 134.702 93.013 1.00 23.55 172 MET B C 1
ATOM 5594 O O . MET C 1 172 ? 114.090 133.535 93.413 1.00 23.55 172 MET B O 1
ATOM 5599 N N . SER C 1 173 ? 112.976 135.393 92.801 1.00 23.82 173 SER B N 1
ATOM 5600 C CA . SER C 1 173 ? 111.672 134.755 92.953 1.00 23.82 173 SER B CA 1
ATOM 5601 C C . SER C 1 173 ? 111.370 133.834 91.779 1.00 23.82 173 SER B C 1
ATOM 5602 O O . SER C 1 173 ? 110.803 132.751 91.960 1.00 23.82 173 SER B O 1
ATOM 5605 N N . ALA C 1 174 ? 111.743 134.241 90.571 1.00 21.92 174 ALA B N 1
ATOM 5606 C CA . ALA C 1 174 ? 111.516 133.436 89.382 1.00 21.92 174 ALA B CA 1
ATOM 5607 C C . ALA C 1 174 ? 112.620 132.431 89.129 1.00 21.92 174 ALA B C 1
ATOM 5608 O O . ALA C 1 174 ? 112.626 131.808 88.068 1.00 21.92 174 ALA B O 1
ATOM 5610 N N . LEU C 1 175 ? 113.552 132.267 90.064 1.00 21.05 175 LEU B N 1
ATOM 5611 C CA . LEU C 1 175 ? 114.694 131.390 89.824 1.00 21.05 175 LEU B CA 1
ATOM 5612 C C . LEU C 1 175 ? 114.422 129.922 90.126 1.00 21.05 175 LEU B C 1
ATOM 5613 O O . LEU C 1 175 ? 114.941 129.070 89.384 1.00 21.05 175 LEU B O 1
ATOM 5618 N N . PRO C 1 176 ? 113.686 129.545 91.176 1.00 21.29 176 PRO B N 1
ATOM 5619 C CA . PRO C 1 176 ? 113.387 128.115 91.347 1.00 21.29 176 PRO B CA 1
ATOM 5620 C C . PRO C 1 176 ? 112.601 127.510 90.199 1.00 21.29 176 PRO B C 1
ATOM 5621 O O . PRO C 1 176 ? 112.741 126.315 89.927 1.00 21.29 176 PRO B O 1
ATOM 5625 N N . TYR C 1 177 ? 111.765 128.292 89.528 1.00 25.66 177 TYR B N 1
ATOM 5626 C CA . TYR C 1 177 ? 110.901 127.787 88.466 1.00 25.66 177 TYR B CA 1
ATOM 5627 C C . TYR C 1 177 ? 111.488 128.074 87.090 1.00 25.66 177 TYR B C 1
ATOM 5628 O O . TYR C 1 177 ? 110.764 128.497 86.194 1.00 25.66 177 TYR B O 1
ATOM 5637 N N . CYS C 1 178 ? 112.785 127.839 86.882 1.00 23.99 178 CYS B N 1
ATOM 5638 C CA . CYS C 1 178 ? 113.421 128.570 85.790 1.00 23.99 178 CYS B CA 1
ATOM 5639 C C . CYS C 1 178 ? 114.220 127.777 84.761 1.00 23.99 178 CYS B C 1
ATOM 5640 O O . CYS C 1 178 ? 114.633 128.376 83.764 1.00 23.99 178 CYS B O 1
ATOM 5643 N N . THR C 1 179 ? 114.444 126.470 84.944 1.00 18.88 179 THR B N 1
ATOM 5644 C CA . THR C 1 179 ? 114.979 125.680 83.835 1.00 18.88 179 THR B CA 1
ATOM 5645 C C . THR C 1 179 ? 116.366 126.119 83.364 1.00 18.88 179 THR B C 1
ATOM 5646 O O . THR C 1 179 ? 116.491 127.030 82.529 1.00 18.88 179 THR B O 1
ATOM 5650 N N . TRP C 1 180 ? 117.413 125.579 83.994 1.00 15.26 180 TRP B N 1
ATOM 5651 C CA . TRP C 1 180 ? 118.783 125.917 83.616 1.00 15.26 180 TRP B CA 1
ATOM 5652 C C . TRP C 1 180 ? 118.946 126.092 82.108 1.00 15.26 180 TRP B C 1
ATOM 5653 O O . TRP C 1 180 ? 119.786 126.875 81.661 1.00 15.26 180 TRP B O 1
ATOM 5664 N N . GLN C 1 181 ? 118.153 125.394 81.303 1.00 20.27 181 GLN B N 1
ATOM 5665 C CA . GLN C 1 181 ? 118.194 125.635 79.867 1.00 20.27 181 GLN B CA 1
ATOM 5666 C C . GLN C 1 181 ? 117.838 127.079 79.535 1.00 20.27 181 GLN B C 1
ATOM 5667 O O . GLN C 1 181 ? 118.538 127.740 78.755 1.00 20.27 181 GLN B O 1
ATOM 5673 N N . GLU C 1 182 ? 116.759 127.591 80.124 1.00 20.25 182 GLU B N 1
ATOM 5674 C CA . GLU C 1 182 ? 116.401 128.987 79.922 1.00 20.25 182 GLU B CA 1
ATOM 5675 C C . GLU C 1 182 ? 117.455 129.916 80.497 1.00 20.25 182 GLU B C 1
ATOM 5676 O O . GLU C 1 182 ? 117.772 130.950 79.898 1.00 20.25 182 GLU B O 1
ATOM 5682 N N . VAL C 1 183 ? 118.014 129.561 81.659 1.00 19.43 183 VAL B N 1
ATOM 5683 C CA . VAL C 1 183 ? 119.048 130.405 82.264 1.00 19.43 183 VAL B CA 1
ATOM 5684 C C . VAL C 1 183 ? 120.241 130.562 81.326 1.00 19.43 183 VAL B C 1
ATOM 5685 O O . VAL C 1 183 ? 120.741 131.670 81.100 1.00 19.43 183 VAL B O 1
ATOM 5689 N N . GLN C 1 184 ? 120.710 129.460 80.748 1.00 21.52 184 GLN B N 1
ATOM 5690 C CA . GLN C 1 184 ? 121.901 129.558 79.918 1.00 21.52 184 GLN B CA 1
ATOM 5691 C C . GLN C 1 184 ? 121.579 130.164 78.560 1.00 21.52 184 GLN B C 1
ATOM 5692 O O . GLN C 1 184 ? 122.455 130.749 77.921 1.00 21.52 184 GLN B O 1
ATOM 5698 N N . ALA C 1 185 ? 120.337 130.040 78.089 1.00 24.69 185 ALA B N 1
ATOM 5699 C CA . ALA C 1 185 ? 119.987 130.754 76.863 1.00 24.69 185 ALA B CA 1
ATOM 5700 C C . ALA C 1 185 ? 120.000 132.258 77.091 1.00 24.69 185 ALA B C 1
ATOM 5701 O O . ALA C 1 185 ? 120.434 133.021 76.220 1.00 24.69 185 ALA B O 1
ATOM 5703 N N . ARG C 1 186 ? 119.629 132.673 78.289 1.00 27.64 186 ARG B N 1
ATOM 5704 C CA . ARG C 1 186 ? 119.680 134.066 78.663 1.00 27.64 186 ARG B CA 1
ATOM 5705 C C . ARG C 1 186 ? 121.136 134.452 78.606 1.00 27.64 186 ARG B C 1
ATOM 5706 O O . ARG C 1 186 ? 121.484 135.429 77.977 1.00 27.64 186 ARG B O 1
ATOM 5714 N N . ILE C 1 187 ? 121.997 133.660 79.245 1.00 28.07 187 ILE B N 1
ATOM 5715 C CA . ILE C 1 187 ? 123.431 133.968 79.294 1.00 28.07 187 ILE B CA 1
ATOM 5716 C C . ILE C 1 187 ? 124.002 134.124 77.886 1.00 28.07 187 ILE B C 1
ATOM 5717 O O . ILE C 1 187 ? 124.764 135.057 77.601 1.00 28.07 187 ILE B O 1
ATOM 5722 N N . VAL C 1 188 ? 123.654 133.206 76.988 1.00 33.79 188 VAL B N 1
ATOM 5723 C CA . VAL C 1 188 ? 124.219 133.226 75.642 1.00 33.79 188 VAL B CA 1
ATOM 5724 C C . VAL C 1 188 ? 123.712 134.436 74.863 1.00 33.79 188 VAL B C 1
ATOM 5725 O O . VAL C 1 188 ? 124.426 134.989 74.018 1.00 33.79 188 VAL B O 1
ATOM 5729 N N . GLN C 1 189 ? 122.476 134.868 75.128 1.00 42.71 189 GLN B N 1
ATOM 5730 C CA . GLN C 1 189 ? 121.974 136.081 74.486 1.00 42.71 189 GLN B CA 1
ATOM 5731 C C . GLN C 1 189 ? 122.581 137.328 75.115 1.00 42.71 189 GLN B C 1
ATOM 5732 O O . GLN C 1 189 ? 122.785 138.340 74.437 1.00 42.71 189 GLN B O 1
ATOM 5738 N N . THR C 1 190 ? 122.864 137.278 76.418 1.00 44.58 190 THR B N 1
ATOM 5739 C CA . THR C 1 190 ? 123.519 138.380 77.111 1.00 44.58 190 THR B CA 1
ATOM 5740 C C . THR C 1 190 ? 124.930 138.612 76.599 1.00 44.58 190 THR B C 1
ATOM 5741 O O . THR C 1 190 ? 125.402 139.753 76.584 1.00 44.58 190 THR B O 1
ATOM 5745 N N . GLN C 1 191 ? 125.606 137.549 76.151 1.00 53.61 191 GLN B N 1
ATOM 5746 C CA . GLN C 1 191 ? 126.996 137.669 75.704 1.00 53.61 191 GLN B CA 1
ATOM 5747 C C . GLN C 1 191 ? 127.196 138.834 74.740 1.00 53.61 191 GLN B C 1
ATOM 5748 O O . GLN C 1 191 ? 128.313 139.335 74.586 1.00 53.61 191 GLN B O 1
ATOM 5754 N N . LYS C 1 192 ? 126.127 139.283 74.079 1.00 56.98 192 LYS B N 1
ATOM 5755 C CA . LYS C 1 192 ? 126.245 140.439 73.195 1.00 56.98 192 LYS B CA 1
ATOM 5756 C C . LYS C 1 192 ? 126.331 141.739 73.986 1.00 56.98 192 LYS B C 1
ATOM 5757 O O . LYS C 1 192 ? 127.248 142.540 73.778 1.00 56.98 192 LYS B O 1
ATOM 5763 N N . GLU C 1 193 ? 125.386 141.967 74.897 1.00 62.18 193 GLU B N 1
ATOM 5764 C CA . GLU C 1 193 ? 125.266 143.258 75.566 1.00 62.18 193 GLU B CA 1
ATOM 5765 C C . GLU C 1 193 ? 126.278 143.428 76.689 1.00 62.18 193 GLU B C 1
ATOM 5766 O O . GLU C 1 193 ? 127.198 144.242 76.576 1.00 62.18 193 GLU B O 1
ATOM 5772 N N . HIS C 1 194 ? 126.129 142.669 77.771 1.00 65.90 194 HIS B N 1
ATOM 5773 C CA . HIS C 1 194 ? 127.090 142.736 78.861 1.00 65.90 194 HIS B CA 1
ATOM 5774 C C . HIS C 1 194 ? 128.261 141.824 78.548 1.00 65.90 194 HIS B C 1
ATOM 5775 O O . HIS C 1 194 ? 128.207 140.622 78.822 1.00 65.90 194 HIS B O 1
ATOM 5782 N N . GLN C 1 195 ? 129.320 142.396 77.985 1.00 72.98 195 GLN B N 1
ATOM 5783 C CA . GLN C 1 195 ? 130.325 141.587 77.315 1.00 72.98 195 GLN B CA 1
ATOM 5784 C C . GLN C 1 195 ? 131.109 140.753 78.323 1.00 72.98 195 GLN B C 1
ATOM 5785 O O . GLN C 1 195 ? 131.444 141.210 79.416 1.00 72.98 195 GLN B O 1
ATOM 5791 N N . ILE C 1 196 ? 131.393 139.511 77.934 1.00 70.06 196 ILE B N 1
ATOM 5792 C CA . ILE C 1 196 ? 132.098 138.554 78.776 1.00 70.06 196 ILE B CA 1
ATOM 5793 C C . ILE C 1 196 ? 132.978 137.760 77.823 1.00 70.06 196 ILE B C 1
ATOM 5794 O O . ILE C 1 196 ? 132.973 138.005 76.617 1.00 70.06 196 ILE B O 1
ATOM 5799 N N . CYS C 1 197 ? 133.744 136.800 78.353 1.00 79.53 197 CYS B N 1
ATOM 5800 C CA . CYS C 1 197 ? 134.571 135.955 77.484 1.00 79.53 197 CYS B CA 1
ATOM 5801 C C . CYS C 1 197 ? 135.611 136.784 76.732 1.00 79.53 197 CYS B C 1
ATOM 5802 O O . CYS C 1 197 ? 135.420 137.124 75.562 1.00 79.53 197 CYS B O 1
ATOM 5805 N N . ILE C 1 198 ? 136.716 137.105 77.410 1.00 87.16 198 ILE B N 1
ATOM 5806 C CA . ILE C 1 198 ? 137.476 138.343 77.272 1.00 87.16 198 ILE B CA 1
ATOM 5807 C C . ILE C 1 198 ? 137.556 138.867 75.847 1.00 87.16 198 ILE B C 1
ATOM 5808 O O . ILE C 1 198 ? 136.969 139.910 75.535 1.00 87.16 198 ILE B O 1
ATOM 5813 N N . HIS C 1 199 ? 138.245 138.161 74.960 1.00 93.38 199 HIS B N 1
ATOM 5814 C CA . HIS C 1 199 ? 138.142 138.433 73.531 1.00 93.38 199 HIS B CA 1
ATOM 5815 C C . HIS C 1 199 ? 138.513 137.166 72.765 1.00 93.38 199 HIS B C 1
ATOM 5816 O O . HIS C 1 199 ? 139.666 136.962 72.388 1.00 93.38 199 HIS B O 1
ATOM 5823 N N . LYS C 1 200 ? 137.524 136.312 72.519 1.00 85.40 200 LYS B N 1
ATOM 5824 C CA . LYS C 1 200 ? 137.724 135.174 71.634 1.00 85.40 200 LYS B CA 1
ATOM 5825 C C . LYS C 1 200 ? 136.628 135.061 70.584 1.00 85.40 200 LYS B C 1
ATOM 5826 O O . LYS C 1 200 ? 136.927 134.858 69.400 1.00 85.40 200 LYS B O 1
ATOM 5832 N N . ARG C 1 201 ? 135.369 135.231 70.988 1.00 71.29 201 ARG B N 1
ATOM 5833 C CA . ARG C 1 201 ? 134.230 134.855 70.159 1.00 71.29 201 ARG B CA 1
ATOM 5834 C C . ARG C 1 201 ? 132.932 135.105 70.912 1.00 71.29 201 ARG B C 1
ATOM 5835 O O . ARG C 1 201 ? 132.949 135.636 72.028 1.00 71.29 201 ARG B O 1
ATOM 5843 N N . GLU C 1 202 ? 131.803 134.745 70.308 1.00 64.38 202 GLU B N 1
ATOM 5844 C CA . GLU C 1 202 ? 130.561 134.586 71.050 1.00 64.38 202 GLU B CA 1
ATOM 5845 C C . GLU C 1 202 ? 130.479 133.188 71.655 1.00 64.38 202 GLU B C 1
ATOM 5846 O O . GLU C 1 202 ? 131.049 132.232 71.125 1.00 64.38 202 GLU B O 1
ATOM 5852 N N . LEU C 1 203 ? 129.766 133.077 72.771 1.00 52.06 203 LEU B N 1
ATOM 5853 C CA . LEU C 1 203 ? 129.620 131.803 73.459 1.00 52.06 203 LEU B CA 1
ATOM 5854 C C . LEU C 1 203 ? 128.813 130.824 72.616 1.00 52.06 203 LEU B C 1
ATOM 5855 O O . LEU C 1 203 ? 127.887 131.211 71.902 1.00 52.06 203 LEU B O 1
ATOM 5860 N N . THR C 1 204 ? 129.157 129.539 72.712 1.00 42.25 204 THR B N 1
ATOM 5861 C CA . THR C 1 204 ? 128.580 128.521 71.841 1.00 42.25 204 THR B CA 1
ATOM 5862 C C . THR C 1 204 ? 127.953 127.401 72.665 1.00 42.25 204 THR B C 1
ATOM 5863 O O . THR C 1 204 ? 127.858 126.265 72.209 1.00 42.25 204 THR B O 1
ATOM 5867 N N . GLU C 1 205 ? 127.581 127.703 73.906 1.00 32.22 205 GLU B N 1
ATOM 5868 C CA . GLU C 1 205 ? 126.674 126.856 74.682 1.00 32.22 205 GLU B CA 1
ATOM 5869 C C . GLU C 1 205 ? 127.305 125.533 75.101 1.00 32.22 205 GLU B C 1
ATOM 5870 O O . GLU C 1 205 ? 126.796 124.853 75.993 1.00 32.22 205 GLU B O 1
ATOM 5876 N N . LEU C 1 206 ? 128.443 125.189 74.495 1.00 27.49 206 LEU B N 1
ATOM 5877 C CA . LEU C 1 206 ? 129.229 124.052 74.955 1.00 27.49 206 LEU B CA 1
ATOM 5878 C C . LEU C 1 206 ? 130.453 124.545 75.708 1.00 27.49 206 LEU B C 1
ATOM 5879 O O . LEU C 1 206 ? 130.984 123.847 76.576 1.00 27.49 206 LEU B O 1
ATOM 5884 N N . ASP C 1 207 ? 130.895 125.766 75.398 1.00 28.17 207 ASP B N 1
ATOM 5885 C CA . ASP C 1 207 ? 131.910 126.428 76.204 1.00 28.17 207 ASP B CA 1
ATOM 5886 C C . ASP C 1 207 ? 131.503 126.484 77.664 1.00 28.17 207 ASP B C 1
ATOM 5887 O O . ASP C 1 207 ? 132.316 126.196 78.539 1.00 28.17 207 ASP B O 1
ATOM 5892 N N . ILE C 1 208 ? 130.263 126.867 77.953 1.00 22.14 208 ILE B N 1
ATOM 5893 C CA . ILE C 1 208 ? 129.826 126.929 79.341 1.00 22.14 208 ILE B CA 1
ATOM 5894 C C . ILE C 1 208 ? 129.911 125.554 79.984 1.00 22.14 208 ILE B C 1
ATOM 5895 O O . ILE C 1 208 ? 130.281 125.418 81.160 1.00 22.14 208 ILE B O 1
ATOM 5900 N N . TYR C 1 209 ? 129.598 124.510 79.214 1.00 20.56 209 TYR B N 1
ATOM 5901 C CA . TYR C 1 209 ? 129.656 123.148 79.730 1.00 20.56 209 TYR B CA 1
ATOM 5902 C C . TYR C 1 209 ? 131.082 122.763 80.082 1.00 20.56 209 TYR B C 1
ATOM 5903 O O . TYR C 1 209 ? 131.342 122.231 81.166 1.00 20.56 209 TYR B O 1
ATOM 5912 N N . HIS C 1 210 ? 132.021 123.024 79.168 1.00 23.10 210 HIS B N 1
ATOM 5913 C CA . HIS C 1 210 ? 133.430 122.749 79.423 1.00 23.10 210 HIS B CA 1
ATOM 5914 C C . HIS C 1 210 ? 133.931 123.514 80.638 1.00 23.10 210 HIS B C 1
ATOM 5915 O O . HIS C 1 210 ? 134.655 122.966 81.471 1.00 23.10 210 HIS B O 1
ATOM 5922 N N . ARG C 1 211 ? 133.549 124.785 80.761 1.00 21.90 211 ARG B N 1
ATOM 5923 C CA . ARG C 1 211 ? 133.980 125.583 81.904 1.00 21.90 211 ARG B CA 1
ATOM 5924 C C . ARG C 1 211 ? 133.501 124.976 83.215 1.00 21.90 211 ARG B C 1
ATOM 5925 O O . ARG C 1 211 ? 134.272 124.866 84.171 1.00 21.90 211 ARG B O 1
ATOM 5933 N N . ILE C 1 212 ? 132.227 124.587 83.291 1.00 16.85 212 ILE B N 1
ATOM 5934 C CA . ILE C 1 212 ? 131.715 124.072 84.560 1.00 16.85 212 ILE B CA 1
ATOM 5935 C C . ILE C 1 212 ? 132.259 122.674 84.840 1.00 16.85 212 ILE B C 1
ATOM 5936 O O . ILE C 1 212 ? 132.451 122.293 86.000 1.00 16.85 212 ILE B O 1
ATOM 5941 N N . LEU C 1 213 ? 132.530 121.892 83.795 1.00 14.60 213 LEU B N 1
ATOM 5942 C CA . LEU C 1 213 ? 132.818 120.473 83.955 1.00 14.60 213 LEU B CA 1
ATOM 5943 C C . LEU C 1 213 ? 134.207 120.061 83.491 1.00 14.60 213 LEU B C 1
ATOM 5944 O O . LEU C 1 213 ? 134.384 118.901 83.120 1.00 14.60 213 LEU B O 1
ATOM 5949 N N . ARG C 1 214 ? 135.186 120.962 83.493 1.00 17.61 214 ARG B N 1
ATOM 5950 C CA . ARG C 1 214 ? 136.528 120.607 83.045 1.00 17.61 214 ARG B CA 1
ATOM 5951 C C . ARG C 1 214 ? 137.115 119.442 83.836 1.00 17.61 214 ARG B C 1
ATOM 5952 O O . ARG C 1 214 ? 137.564 118.455 83.252 1.00 17.61 214 ARG B O 1
ATOM 5960 N N . PHE C 1 215 ? 137.147 119.546 85.164 1.00 15.64 215 PHE B N 1
ATOM 5961 C CA . PHE C 1 215 ? 137.808 118.522 85.966 1.00 15.64 215 PHE B CA 1
ATOM 5962 C C . PHE C 1 215 ? 136.935 117.284 86.113 1.00 15.64 215 PHE B C 1
ATOM 5963 O O . PHE C 1 215 ? 137.437 116.171 86.304 1.00 15.64 215 PHE B O 1
ATOM 5971 N N . GLN C 1 216 ? 135.621 117.455 86.004 1.00 16.20 216 GLN B N 1
ATOM 5972 C CA . GLN 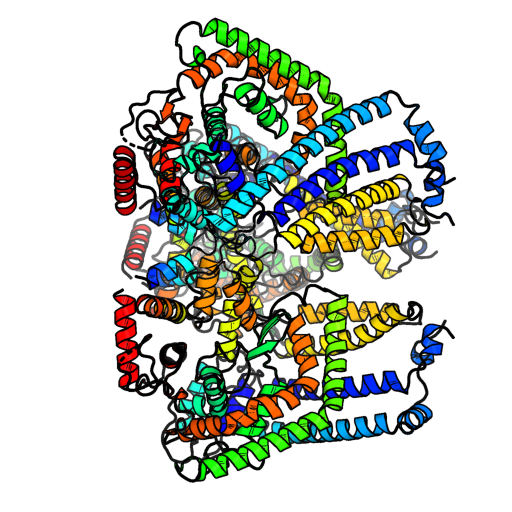C 1 216 ? 134.716 116.320 86.096 1.00 16.20 216 GLN B CA 1
ATOM 5973 C C . GLN C 1 216 ? 134.747 115.469 84.836 1.00 16.20 216 GLN B C 1
ATOM 5974 O O . GLN C 1 216 ? 134.596 114.249 84.917 1.00 16.20 216 GLN B O 1
ATOM 5980 N N . ASN C 1 217 ? 134.952 116.069 83.668 1.00 15.36 217 ASN B N 1
ATOM 5981 C CA . ASN C 1 217 ? 135.186 115.250 82.488 1.00 15.36 217 ASN B CA 1
ATOM 5982 C C . ASN C 1 217 ? 136.481 114.466 82.614 1.00 15.36 217 ASN B C 1
ATOM 5983 O O . ASN C 1 217 ? 136.584 113.339 82.116 1.00 15.36 217 ASN B O 1
ATOM 5988 N N . TYR C 1 218 ? 137.480 115.037 83.284 1.00 20.36 218 TYR B N 1
ATOM 5989 C CA . TYR C 1 218 ? 138.726 114.317 83.512 1.00 20.36 218 TYR B CA 1
ATOM 5990 C C . TYR C 1 218 ? 138.512 113.134 84.433 1.00 20.36 218 TYR B C 1
ATOM 5991 O O . TYR C 1 218 ? 139.063 112.058 84.200 1.00 20.36 218 TYR B O 1
ATOM 6000 N N . MET C 1 219 ? 137.729 113.311 85.492 1.00 20.17 219 MET B N 1
ATOM 6001 C CA . MET C 1 219 ? 137.403 112.179 86.356 1.00 20.17 219 MET B CA 1
ATOM 6002 C C . MET C 1 219 ? 136.624 111.109 85.604 1.00 20.17 219 MET B C 1
ATOM 6003 O O . MET C 1 219 ? 136.875 109.912 85.769 1.00 20.17 219 MET B O 1
ATOM 6008 N N . VAL C 1 220 ? 135.660 111.521 84.783 1.00 16.45 220 VAL B N 1
ATOM 6009 C CA . VAL C 1 220 ? 134.873 110.561 84.017 1.00 16.45 220 VAL B CA 1
ATOM 6010 C C . VAL C 1 220 ? 135.778 109.752 83.092 1.00 16.45 220 VAL B C 1
ATOM 6011 O O . VAL C 1 220 ? 135.639 108.533 82.980 1.00 16.45 220 VAL B O 1
ATOM 6015 N N . ALA C 1 221 ? 136.744 110.410 82.448 1.00 20.14 221 ALA B N 1
ATOM 6016 C CA . ALA C 1 221 ? 137.619 109.706 81.513 1.00 20.14 221 ALA B CA 1
ATOM 6017 C C . ALA C 1 221 ? 138.662 108.866 82.232 1.00 20.14 221 ALA B C 1
ATOM 6018 O O . ALA C 1 221 ? 139.113 107.846 81.706 1.00 20.14 221 ALA B O 1
ATOM 6020 N N . LEU C 1 222 ? 139.090 109.293 83.415 1.00 21.60 222 LEU B N 1
ATOM 6021 C CA . LEU C 1 222 ? 140.012 108.496 84.216 1.00 21.60 222 LEU B CA 1
ATOM 6022 C C . LEU C 1 222 ? 139.358 107.204 84.668 1.00 21.60 222 LEU B C 1
ATOM 6023 O O . LEU C 1 222 ? 139.923 106.122 84.504 1.00 21.60 222 LEU B O 1
ATOM 6028 N N . VAL C 1 223 ? 138.166 107.298 85.249 1.00 19.46 223 VAL B N 1
ATOM 6029 C CA . VAL C 1 223 ? 137.462 106.107 85.711 1.00 19.46 223 VAL B CA 1
ATOM 6030 C C . VAL C 1 223 ? 137.015 105.252 84.532 1.00 19.46 223 VAL B C 1
ATOM 6031 O O . VAL C 1 223 ? 136.921 104.028 84.634 1.00 19.46 223 VAL B O 1
ATOM 6035 N N . ASN C 1 224 ? 136.760 105.878 83.385 1.00 24.60 224 ASN B N 1
ATOM 6036 C CA . ASN C 1 224 ? 136.264 105.143 82.226 1.00 24.60 224 ASN B CA 1
ATOM 6037 C C . ASN C 1 224 ? 137.352 104.295 81.590 1.00 24.60 224 ASN B C 1
ATOM 6038 O O . ASN C 1 224 ? 137.064 103.249 81.002 1.00 24.60 224 ASN B O 1
ATOM 6043 N N . LYS C 1 225 ? 138.607 104.725 81.676 1.00 31.00 225 LYS B N 1
ATOM 6044 C CA . LYS C 1 225 ? 139.711 103.989 81.076 1.00 31.00 225 LYS B CA 1
ATOM 6045 C C . LYS C 1 225 ? 140.513 103.194 82.087 1.00 31.00 225 LYS B C 1
ATOM 6046 O O . LYS C 1 225 ? 141.631 102.778 81.785 1.00 31.00 225 LYS B O 1
ATOM 6052 N N . SER C 1 226 ? 139.969 102.976 83.273 1.00 29.10 226 SER B N 1
ATOM 6053 C CA . SER C 1 226 ? 140.465 102.039 84.258 1.00 29.10 226 SER B CA 1
ATOM 6054 C C . SER C 1 226 ? 141.789 102.450 84.880 1.00 29.10 226 SER B C 1
ATOM 6055 O O . SER C 1 226 ? 142.449 101.605 85.492 1.00 29.10 226 SER B O 1
ATOM 6058 N N . LEU C 1 227 ? 142.209 103.701 84.747 1.00 27.75 227 LEU B N 1
ATOM 6059 C CA . LEU C 1 227 ? 143.160 104.254 85.700 1.00 27.75 227 LEU B CA 1
ATOM 6060 C C . LEU C 1 227 ? 142.446 104.429 87.033 1.00 27.75 227 LEU B C 1
ATOM 6061 O O . LEU C 1 227 ? 141.280 104.059 87.171 1.00 27.75 227 LEU B O 1
ATOM 6066 N N . LEU C 1 228 ? 143.140 104.996 88.015 1.00 26.47 228 LEU B N 1
ATOM 6067 C CA . LEU C 1 228 ? 142.446 105.248 89.276 1.00 26.47 228 LEU B CA 1
ATOM 6068 C C . LEU C 1 228 ? 141.946 103.965 89.935 1.00 26.47 228 LEU B C 1
ATOM 6069 O O . LEU C 1 228 ? 140.805 103.562 89.701 1.00 26.47 228 LEU B O 1
ATOM 6074 N N . PRO C 1 229 ? 142.793 103.262 90.685 1.00 26.01 229 PRO B N 1
ATOM 6075 C CA . PRO C 1 229 ? 142.395 101.980 91.283 1.00 26.01 229 PRO B CA 1
ATOM 6076 C C . PRO C 1 229 ? 141.080 101.984 92.049 1.00 26.01 229 PRO B C 1
ATOM 6077 O O . PRO C 1 229 ? 140.957 102.633 93.094 1.00 26.01 229 PRO B O 1
ATOM 6081 N N . LEU C 1 230 ? 140.102 101.231 91.556 1.00 24.11 230 LEU B N 1
ATOM 6082 C CA . LEU C 1 230 ? 138.832 101.046 92.242 1.00 24.11 230 LEU B CA 1
ATOM 6083 C C . LEU C 1 230 ? 138.580 99.593 92.608 1.00 24.11 230 LEU B C 1
ATOM 6084 O O . LEU C 1 230 ? 138.165 99.304 93.730 1.00 24.11 230 LEU B O 1
ATOM 6089 N N . ARG C 1 231 ? 138.855 98.670 91.691 1.00 27.70 231 ARG B N 1
ATOM 6090 C CA . ARG C 1 231 ? 138.638 97.247 91.910 1.00 27.70 231 ARG B CA 1
ATOM 6091 C C . ARG C 1 231 ? 139.710 96.680 92.831 1.00 27.70 231 ARG B C 1
ATOM 6092 O O . ARG C 1 231 ? 140.904 96.853 92.580 1.00 27.70 231 ARG B O 1
ATOM 6100 N N . PHE C 1 232 ? 139.275 95.920 93.819 1.00 30.98 232 PHE B N 1
ATOM 6101 C CA . PHE C 1 232 ? 140.164 95.246 94.734 1.00 30.98 232 PHE B CA 1
ATOM 6102 C C . PHE C 1 232 ? 139.720 93.808 94.870 1.00 30.98 232 PHE B C 1
ATOM 6103 O O . PHE C 1 232 ? 138.560 93.488 94.705 1.00 30.98 232 PHE B O 1
ATOM 6111 N N . ARG C 1 233 ? 140.653 92.923 95.158 1.00 47.93 233 ARG B N 1
ATOM 6112 C CA . ARG C 1 233 ? 140.338 91.506 95.328 1.00 47.93 233 ARG B CA 1
ATOM 6113 C C . ARG C 1 233 ? 140.487 91.157 96.804 1.00 47.93 233 ARG B C 1
ATOM 6114 O O . ARG C 1 233 ? 141.568 90.819 97.280 1.00 47.93 233 ARG B O 1
ATOM 6122 N N . LEU C 1 234 ? 139.383 91.240 97.529 1.00 56.36 234 LEU B N 1
ATOM 6123 C CA . LEU C 1 234 ? 139.408 90.918 98.943 1.00 56.36 234 LEU B CA 1
ATOM 6124 C C . LEU C 1 234 ? 139.279 89.410 99.141 1.00 56.36 234 LEU B C 1
ATOM 6125 O O . LEU C 1 234 ? 138.556 88.743 98.401 1.00 56.36 234 LEU B O 1
ATOM 6130 N N . PRO C 1 235 ? 139.980 88.848 100.123 1.00 62.67 235 PRO B N 1
ATOM 6131 C CA . PRO C 1 235 ? 139.755 87.440 100.461 1.00 62.67 235 PRO B CA 1
ATOM 6132 C C . PRO C 1 235 ? 138.418 87.264 101.168 1.00 62.67 235 PRO B C 1
ATOM 6133 O O . PRO C 1 235 ? 138.021 88.082 101.999 1.00 62.67 235 PRO B O 1
ATOM 6137 N N . GLY C 1 236 ? 137.723 86.188 100.824 1.00 64.76 236 GLY B N 1
ATOM 6138 C CA . GLY C 1 236 ? 136.404 85.943 101.362 1.00 64.76 236 GLY B CA 1
ATOM 6139 C C . GLY C 1 236 ? 135.288 86.690 100.671 1.00 64.76 236 GLY B C 1
ATOM 6140 O O . GLY C 1 236 ? 134.128 86.537 101.065 1.00 64.76 236 GLY B O 1
ATOM 6141 N N . LEU C 1 237 ? 135.601 87.483 99.649 1.00 63.03 237 LEU B N 1
ATOM 6142 C CA . LEU C 1 237 ? 134.600 88.229 98.902 1.00 63.03 237 LEU B CA 1
ATOM 6143 C C . LEU C 1 237 ? 135.060 88.338 97.458 1.00 63.03 237 LEU B C 1
ATOM 6144 O O . LEU C 1 237 ? 136.224 88.096 97.135 1.00 63.03 237 LEU B O 1
ATOM 6149 N N . GLY C 1 238 ? 134.133 88.710 96.587 1.00 52.87 238 GLY B N 1
ATOM 6150 C CA . GLY C 1 238 ? 134.481 88.969 95.209 1.00 52.87 238 GLY B CA 1
ATOM 6151 C C . GLY C 1 238 ? 135.337 90.211 95.073 1.00 52.87 238 GLY B C 1
ATOM 6152 O O . GLY C 1 238 ? 135.881 90.746 96.038 1.00 52.87 238 GLY B O 1
ATOM 6153 N N . GLU C 1 239 ? 135.464 90.685 93.842 1.00 42.02 239 GLU B N 1
ATOM 6154 C CA . GLU C 1 239 ? 136.209 91.915 93.610 1.00 42.02 239 GLU B CA 1
ATOM 6155 C C . GLU C 1 239 ? 135.374 93.097 94.094 1.00 42.02 239 GLU B C 1
ATOM 6156 O O . GLU C 1 239 ? 134.382 93.481 93.476 1.00 42.02 239 GLU B O 1
ATOM 6162 N N . ALA C 1 240 ? 135.762 93.656 95.233 1.00 30.75 240 ALA B N 1
ATOM 6163 C CA . ALA C 1 240 ? 135.085 94.823 95.766 1.00 30.75 240 ALA B CA 1
ATOM 6164 C C . ALA C 1 240 ? 135.457 96.068 94.975 1.00 30.75 240 ALA B C 1
ATOM 6165 O O . ALA C 1 240 ? 136.514 96.142 94.349 1.00 30.75 240 ALA B O 1
ATOM 6167 N N . VAL C 1 241 ? 134.562 97.046 94.986 1.00 20.33 241 VAL B N 1
ATOM 6168 C CA . VAL C 1 241 ? 134.832 98.381 94.470 1.00 20.33 241 VAL B CA 1
ATOM 6169 C C . VAL C 1 241 ? 134.793 99.340 95.646 1.00 20.33 241 VAL B C 1
ATOM 6170 O O . VAL C 1 241 ? 133.797 99.397 96.374 1.00 20.33 241 VAL B O 1
ATOM 6174 N N . PHE C 1 242 ? 135.875 100.084 95.841 1.00 19.19 242 PHE B N 1
ATOM 6175 C CA . PHE C 1 242 ? 135.979 101.036 96.937 1.00 19.19 242 PHE B CA 1
ATOM 6176 C C . PHE C 1 242 ? 136.257 102.420 96.355 1.00 19.19 242 PHE B C 1
ATOM 6177 O O . PHE C 1 242 ? 137.399 102.798 96.127 1.00 19.19 242 PHE B O 1
ATOM 6185 N N . PHE C 1 243 ? 135.187 103.170 96.119 1.00 13.67 243 PHE B N 1
ATOM 6186 C CA . PHE C 1 243 ? 135.255 104.542 95.646 1.00 13.67 243 PHE B CA 1
ATOM 6187 C C . PHE C 1 243 ? 134.368 105.386 96.548 1.00 13.67 243 PHE B C 1
ATOM 6188 O O . PHE C 1 243 ? 133.152 105.201 96.570 1.00 13.67 243 PHE B O 1
ATOM 6196 N N . THR C 1 244 ? 134.979 106.290 97.303 1.00 15.06 244 THR B N 1
ATOM 6197 C CA . THR C 1 244 ? 134.263 107.076 98.288 1.00 15.06 244 THR B CA 1
ATOM 6198 C C . THR C 1 244 ? 134.379 108.554 97.948 1.00 15.06 244 THR B C 1
ATOM 6199 O O . THR C 1 244 ? 134.888 108.930 96.893 1.00 15.06 244 THR B O 1
ATOM 6203 N N . ARG C 1 245 ? 133.830 109.367 98.848 1.00 12.27 245 ARG B N 1
ATOM 6204 C CA . ARG C 1 245 ? 133.906 110.816 98.798 1.00 12.27 245 ARG B CA 1
ATOM 6205 C C . ARG C 1 245 ? 135.300 111.353 99.088 1.00 12.27 245 ARG B C 1
ATOM 6206 O O . ARG C 1 245 ? 135.770 112.231 98.386 1.00 12.27 245 ARG B O 1
ATOM 6214 N N . GLY C 1 246 ? 135.956 110.810 100.118 1.00 15.37 246 GLY B N 1
ATOM 6215 C CA . GLY C 1 246 ? 137.308 111.187 100.496 1.00 15.37 246 GLY B CA 1
ATOM 6216 C C . GLY C 1 246 ? 138.346 110.747 99.483 1.00 15.37 246 GLY B C 1
ATOM 6217 O O . GLY C 1 246 ? 139.313 111.462 99.222 1.00 15.37 246 GLY B O 1
ATOM 6218 N N . LEU C 1 247 ? 138.154 109.574 98.886 1.00 15.02 247 LEU B N 1
ATOM 6219 C CA . LEU C 1 247 ? 139.104 109.087 97.892 1.00 15.02 247 LEU B CA 1
ATOM 6220 C C . LEU C 1 247 ? 139.086 109.952 96.640 1.00 15.02 247 LEU B C 1
ATOM 6221 O O . LEU C 1 247 ? 140.143 110.301 96.107 1.00 15.02 247 LEU B O 1
ATOM 6226 N N . LYS C 1 248 ? 137.902 110.309 96.153 1.00 12.46 248 LYS B N 1
ATOM 6227 C CA . LYS C 1 248 ? 137.814 111.166 94.975 1.00 12.46 248 LYS B CA 1
ATOM 6228 C C . LYS C 1 248 ? 138.297 112.578 95.275 1.00 12.46 248 LYS B C 1
ATOM 6229 O O . LYS C 1 248 ? 138.898 113.231 94.415 1.00 12.46 248 LYS B O 1
ATOM 6235 N N . TYR C 1 249 ? 138.055 113.053 96.494 1.00 14.85 249 TYR B N 1
ATOM 6236 C CA . TYR C 1 249 ? 138.619 114.319 96.939 1.00 14.85 249 TYR B CA 1
ATOM 6237 C C . TYR C 1 249 ? 140.135 114.292 96.865 1.00 14.85 249 TYR B C 1
ATOM 6238 O O . TYR C 1 249 ? 140.757 115.232 96.371 1.00 14.85 249 TYR B O 1
ATOM 6247 N N . ASN C 1 250 ? 140.747 113.215 97.353 1.00 14.43 250 ASN B N 1
ATOM 6248 C CA . ASN C 1 250 ? 142.198 113.097 97.303 1.00 14.43 250 ASN B CA 1
ATOM 6249 C C . ASN C 1 250 ? 142.704 113.017 95.873 1.00 14.43 250 ASN B C 1
ATOM 6250 O O . ASN C 1 250 ? 143.746 113.587 95.552 1.00 14.43 250 ASN B O 1
ATOM 6255 N N . PHE C 1 251 ? 141.992 112.307 95.002 1.00 16.58 251 PHE B N 1
ATOM 6256 C CA . PHE C 1 251 ? 142.413 112.224 93.607 1.00 16.58 251 PHE B CA 1
ATOM 6257 C C . PHE C 1 251 ? 142.405 113.598 92.951 1.00 16.58 251 PHE B C 1
ATOM 6258 O O . PHE C 1 251 ? 143.317 113.945 92.192 1.00 16.58 251 PHE B O 1
ATOM 6266 N N . GLU C 1 252 ? 141.380 114.401 93.239 1.00 16.56 252 GLU B N 1
ATOM 6267 C CA . GLU C 1 252 ? 141.301 115.737 92.652 1.00 16.56 252 GLU B CA 1
ATOM 6268 C C . GLU C 1 252 ? 142.321 116.681 93.274 1.00 16.56 252 GLU B C 1
ATOM 6269 O O . GLU C 1 252 ? 142.915 117.508 92.587 1.00 16.56 252 GLU B O 1
ATOM 6275 N N . LEU C 1 253 ? 142.558 116.557 94.575 1.00 16.34 253 LEU B N 1
ATOM 6276 C CA . LEU C 1 253 ? 143.590 117.360 95.221 1.00 16.34 253 LEU B CA 1
ATOM 6277 C C . LEU C 1 253 ? 144.975 117.014 94.691 1.00 16.34 253 LEU B C 1
ATOM 6278 O O . LEU C 1 253 ? 145.862 117.869 94.640 1.00 16.34 253 LEU B O 1
ATOM 6283 N N . ILE C 1 254 ? 145.187 115.758 94.299 1.00 17.51 254 ILE B N 1
ATOM 6284 C CA . ILE C 1 254 ? 146.477 115.363 93.745 1.00 17.51 254 ILE B CA 1
ATOM 6285 C C . ILE C 1 254 ? 146.617 115.851 92.311 1.00 17.51 254 ILE B C 1
ATOM 6286 O O . ILE C 1 254 ? 147.683 116.314 91.897 1.00 17.51 254 ILE B O 1
ATOM 6291 N N . LEU C 1 255 ? 145.547 115.763 91.526 1.00 17.83 255 LEU B N 1
ATOM 6292 C CA . LEU C 1 255 ? 145.705 115.947 90.091 1.00 17.83 255 LEU B CA 1
ATOM 6293 C C . LEU C 1 255 ? 145.428 117.379 89.653 1.00 17.83 255 LEU B C 1
ATOM 6294 O O . LEU C 1 255 ? 146.116 117.902 88.774 1.00 17.83 255 LEU B O 1
ATOM 6299 N N . PHE C 1 256 ? 144.419 118.028 90.240 1.00 16.77 256 PHE B N 1
ATOM 6300 C CA . PHE C 1 256 ? 143.819 119.225 89.669 1.00 16.77 256 PHE B CA 1
ATOM 6301 C C . PHE C 1 256 ? 144.048 120.500 90.456 1.00 16.77 256 PHE B C 1
ATOM 6302 O O . PHE C 1 256 ? 144.545 121.464 89.882 1.00 16.77 256 PHE B O 1
ATOM 6310 N N . TRP C 1 257 ? 143.678 120.562 91.732 1.00 16.17 257 TRP B N 1
ATOM 6311 C CA . TRP C 1 257 ? 143.786 121.809 92.494 1.00 16.17 257 TRP B CA 1
ATOM 6312 C C . TRP C 1 257 ? 144.692 121.608 93.703 1.00 16.17 257 TRP B C 1
ATOM 6313 O O . TRP C 1 257 ? 144.311 121.004 94.700 1.00 16.17 257 TRP B O 1
ATOM 6324 N N . GLY C 1 258 ? 145.891 122.158 93.629 1.00 27.06 258 GLY B N 1
ATOM 6325 C CA . GLY C 1 258 ? 146.789 122.120 94.752 1.00 27.06 258 GLY B CA 1
ATOM 6326 C C . GLY C 1 258 ? 147.974 123.031 94.543 1.00 27.06 258 GLY B C 1
ATOM 6327 O O . GLY C 1 258 ? 147.986 123.887 93.654 1.00 27.06 258 GLY B O 1
ATOM 6328 N N . PRO C 1 259 ? 149.001 122.868 95.373 1.00 35.71 259 PRO B N 1
ATOM 6329 C CA . PRO C 1 259 ? 150.214 123.673 95.182 1.00 35.71 259 PRO B CA 1
ATOM 6330 C C . PRO C 1 259 ? 150.999 123.283 93.944 1.00 35.71 259 PRO B C 1
ATOM 6331 O O . PRO C 1 259 ? 151.431 124.160 93.186 1.00 35.71 259 PRO B O 1
ATOM 6335 N N . GLY C 1 260 ? 151.192 121.987 93.709 1.00 32.54 260 GLY B N 1
ATOM 6336 C CA . GLY C 1 260 ? 152.001 121.535 92.599 1.00 32.54 260 GLY B CA 1
ATOM 6337 C C . GLY C 1 260 ? 151.286 120.589 91.659 1.00 32.54 260 GLY B C 1
ATOM 6338 O O . GLY C 1 260 ? 151.885 119.628 91.174 1.00 32.54 260 GLY B O 1
ATOM 6339 N N . SER C 1 261 ? 150.017 120.858 91.382 1.00 28.98 261 SER B N 1
ATOM 6340 C CA . SER C 1 261 ? 149.189 119.942 90.612 1.00 28.98 261 SER B CA 1
ATOM 6341 C C . SER C 1 261 ? 149.638 119.878 89.156 1.00 28.98 261 SER B C 1
ATOM 6342 O O . SER C 1 261 ? 150.690 120.379 88.769 1.00 28.98 261 SER B O 1
ATOM 6345 N N . LEU C 1 262 ? 148.825 119.203 88.351 1.00 29.82 262 LEU B N 1
ATOM 6346 C CA . LEU C 1 262 ? 149.059 119.158 86.915 1.00 29.82 262 LEU B CA 1
ATOM 6347 C C . LEU C 1 262 ? 148.703 120.486 86.266 1.00 29.82 262 LEU B C 1
ATOM 6348 O O . LEU C 1 262 ? 149.237 120.825 85.206 1.00 29.82 262 LEU B O 1
ATOM 6353 N N . PHE C 1 263 ? 147.806 121.246 86.888 1.00 30.81 263 PHE B N 1
ATOM 6354 C CA . PHE C 1 263 ? 147.268 122.475 86.321 1.00 30.81 263 PHE B CA 1
ATOM 6355 C C . PHE C 1 263 ? 147.776 123.669 87.115 1.00 30.81 263 PHE B C 1
ATOM 6356 O O . PHE C 1 263 ? 147.860 123.609 88.346 1.00 30.81 263 PHE B O 1
ATOM 6364 N N . LEU C 1 264 ? 148.103 124.753 86.413 1.00 34.50 264 LEU B N 1
ATOM 6365 C CA . LEU C 1 264 ? 148.610 125.963 87.051 1.00 34.50 264 LEU B CA 1
ATOM 6366 C C . LEU C 1 264 ? 147.560 127.057 87.161 1.00 34.50 264 LEU B C 1
ATOM 6367 O O . LEU C 1 264 ? 147.586 127.837 88.117 1.00 34.50 264 LEU B O 1
ATOM 6372 N N . ASN C 1 265 ? 146.629 127.114 86.209 1.00 36.24 265 ASN B N 1
ATOM 6373 C CA . ASN C 1 265 ? 145.688 128.215 86.075 1.00 36.24 265 ASN B CA 1
ATOM 6374 C C . ASN C 1 265 ? 144.283 127.883 86.537 1.00 36.24 265 ASN B C 1
ATOM 6375 O O . ASN C 1 265 ? 143.587 128.788 87.008 1.00 36.24 265 ASN B O 1
ATOM 6380 N N . GLU C 1 266 ? 143.878 126.614 86.467 1.00 31.03 266 GLU B N 1
ATOM 6381 C CA . GLU C 1 266 ? 142.522 126.064 86.472 1.00 31.03 266 GLU B CA 1
ATOM 6382 C C . GLU C 1 266 ? 141.954 125.990 85.053 1.00 31.03 266 GLU B C 1
ATOM 6383 O O . GLU C 1 266 ? 140.916 125.374 84.857 1.00 31.03 266 GLU B O 1
ATOM 6389 N N . TRP C 1 267 ? 142.632 126.526 84.049 1.00 33.58 267 TRP B N 1
ATOM 6390 C CA . TRP C 1 267 ? 142.227 126.299 82.674 1.00 33.58 267 TRP B CA 1
ATOM 6391 C C . TRP C 1 267 ? 143.393 126.021 81.742 1.00 33.58 267 TRP B C 1
ATOM 6392 O O . TRP C 1 267 ? 143.213 126.083 80.523 1.00 33.58 267 TRP B O 1
ATOM 6403 N N . SER C 1 268 ? 144.576 125.728 82.265 1.00 33.59 268 SER B N 1
ATOM 6404 C CA . SER C 1 268 ? 145.742 125.479 81.437 1.00 33.59 268 SER B CA 1
ATOM 6405 C C . SER C 1 268 ? 146.624 124.452 82.125 1.00 33.59 268 SER B C 1
ATOM 6406 O O . SER C 1 268 ? 146.854 124.537 83.334 1.00 33.59 268 SER B O 1
ATOM 6409 N N . LEU C 1 269 ? 147.101 123.478 81.354 1.00 34.12 269 LEU B N 1
ATOM 6410 C CA . LEU C 1 269 ? 148.008 122.452 81.864 1.00 34.12 269 LEU B CA 1
ATOM 6411 C C . LEU C 1 269 ? 149.423 123.027 81.883 1.00 34.12 269 LEU B C 1
ATOM 6412 O O . LEU C 1 269 ? 149.823 123.809 81.020 1.00 34.12 269 LEU B O 1
ATOM 6417 N N . LYS C 1 270 ? 150.182 122.630 82.903 1.00 36.27 270 LYS B N 1
ATOM 6418 C CA . LYS C 1 270 ? 151.556 123.093 83.025 1.00 36.27 270 LYS B CA 1
ATOM 6419 C C . LYS C 1 270 ? 152.333 122.689 81.784 1.00 36.27 270 LYS B C 1
ATOM 6420 O O . LYS C 1 270 ? 151.982 121.711 81.123 1.00 36.27 270 LYS B O 1
ATOM 6426 N N . ALA C 1 271 ? 153.378 123.436 81.453 1.00 41.88 271 ALA B N 1
ATOM 6427 C CA . ALA C 1 271 ? 153.952 123.364 80.117 1.00 41.88 271 ALA B CA 1
ATOM 6428 C C . ALA C 1 271 ? 154.734 122.081 79.888 1.00 41.88 271 ALA B C 1
ATOM 6429 O O . ALA C 1 271 ? 154.867 121.633 78.746 1.00 41.88 271 ALA B O 1
ATOM 6431 N N . GLU C 1 272 ? 155.258 121.481 80.959 1.00 45.47 272 GLU B N 1
ATOM 6432 C CA . GLU C 1 272 ? 156.115 120.312 80.793 1.00 45.47 272 GLU B CA 1
ATOM 6433 C C . GLU C 1 272 ? 155.303 119.068 80.467 1.00 45.47 272 GLU B C 1
ATOM 6434 O O . GLU C 1 272 ? 155.782 118.172 79.765 1.00 45.47 272 GLU B O 1
ATOM 6440 N N . TYR C 1 273 ? 154.065 119.000 80.958 1.00 39.56 273 TYR B N 1
ATOM 6441 C CA . TYR C 1 273 ? 153.266 117.797 80.769 1.00 39.56 273 TYR B CA 1
ATOM 6442 C C . TYR C 1 273 ? 152.854 117.621 79.317 1.00 39.56 273 TYR B C 1
ATOM 6443 O O . TYR C 1 273 ? 152.465 116.526 78.906 1.00 39.56 273 TYR B O 1
ATOM 6452 N N . LYS C 1 274 ? 152.941 118.682 78.524 1.00 46.67 274 LYS B N 1
ATOM 6453 C CA . LYS C 1 274 ? 152.637 118.547 77.108 1.00 46.67 274 LYS B CA 1
ATOM 6454 C C . LYS C 1 274 ? 153.828 117.998 76.333 1.00 46.67 274 LYS B C 1
ATOM 6455 O O . LYS C 1 274 ? 153.690 117.649 75.154 1.00 46.67 274 LYS B O 1
ATOM 6461 N N . ARG C 1 275 ? 154.996 117.918 76.965 1.00 53.89 275 ARG B N 1
ATOM 6462 C CA . ARG C 1 275 ? 156.198 117.468 76.271 1.00 53.89 275 ARG B CA 1
ATOM 6463 C C . ARG C 1 275 ? 156.344 115.956 76.355 1.00 53.89 275 ARG B C 1
ATOM 6464 O O . ARG C 1 275 ? 156.195 115.362 77.427 1.00 53.89 275 ARG B O 1
ATOM 6472 N N . GLY C 1 276 ? 156.654 115.334 75.218 1.00 56.57 276 GLY B N 1
ATOM 6473 C CA . GLY C 1 276 ? 156.829 113.892 75.201 1.00 56.57 276 GLY B CA 1
ATOM 6474 C C . GLY C 1 276 ? 158.022 113.440 76.019 1.00 56.57 276 GLY B C 1
ATOM 6475 O O . GLY C 1 276 ? 157.934 112.472 76.776 1.00 56.57 276 GLY B O 1
ATOM 6476 N N . GLY C 1 277 ? 159.147 114.135 75.884 1.00 62.91 277 GLY B N 1
ATOM 6477 C CA . GLY C 1 277 ? 160.316 113.795 76.673 1.00 62.91 277 GLY B CA 1
ATOM 6478 C C . GLY C 1 277 ? 160.097 114.060 78.150 1.00 62.91 277 GLY B C 1
ATOM 6479 O O . GLY C 1 277 ? 159.019 114.462 78.583 1.00 62.91 277 GLY B O 1
ATOM 6480 N N . GLN C 1 278 ? 161.144 113.806 78.934 1.00 60.70 278 GLN B N 1
ATOM 6481 C CA . GLN C 1 278 ? 161.159 113.991 80.383 1.00 60.70 278 GLN B CA 1
ATOM 6482 C C . GLN C 1 278 ? 159.943 113.382 81.080 1.00 60.70 278 GLN B C 1
ATOM 6483 O O . GLN C 1 278 ? 159.579 113.799 82.182 1.00 60.70 278 GLN B O 1
ATOM 6489 N N . ARG C 1 279 ? 159.328 112.362 80.474 1.00 51.80 279 ARG B N 1
ATOM 6490 C CA . ARG C 1 279 ? 158.158 111.742 81.084 1.00 51.80 279 ARG B CA 1
ATOM 6491 C C . ARG C 1 279 ? 158.523 110.990 82.357 1.00 51.80 279 ARG B C 1
ATOM 6492 O O . ARG C 1 279 ? 157.709 110.897 83.280 1.00 51.80 279 ARG B O 1
ATOM 6500 N N . LEU C 1 280 ? 159.743 110.462 82.432 1.00 51.59 280 LEU B N 1
ATOM 6501 C CA . LEU C 1 280 ? 160.116 109.629 83.571 1.00 51.59 280 LEU B CA 1
ATOM 6502 C C . LEU C 1 280 ? 160.375 110.466 84.817 1.00 51.59 280 LEU B C 1
ATOM 6503 O O . LEU C 1 280 ? 159.985 110.080 85.927 1.00 51.59 280 LEU B O 1
ATOM 6508 N N . GLU C 1 281 ? 161.025 111.623 84.663 1.00 52.24 281 GLU B N 1
ATOM 6509 C CA . GLU C 1 281 ? 161.224 112.499 85.814 1.00 52.24 281 GLU B CA 1
ATOM 6510 C C . GLU C 1 281 ? 159.900 113.083 86.293 1.00 52.24 281 GLU B C 1
ATOM 6511 O O . GLU C 1 281 ? 159.688 113.248 87.500 1.00 52.24 281 GLU B O 1
ATOM 6517 N N . LEU C 1 282 ? 158.993 113.393 85.364 1.00 45.31 282 LEU B N 1
ATOM 6518 C CA . LEU C 1 282 ? 157.661 113.843 85.751 1.00 45.31 282 LEU B CA 1
ATOM 6519 C C . LEU C 1 282 ? 156.910 112.751 86.494 1.00 45.31 282 LEU B C 1
ATOM 6520 O O . LEU C 1 282 ? 156.199 113.030 87.465 1.00 45.31 282 LEU B O 1
ATOM 6525 N N . ALA C 1 283 ? 157.050 111.501 86.047 1.00 42.24 283 ALA B N 1
ATOM 6526 C CA . ALA C 1 283 ? 156.413 110.389 86.740 1.00 42.24 283 ALA B CA 1
ATOM 6527 C C . ALA C 1 283 ? 156.965 110.234 88.146 1.00 42.24 283 ALA B C 1
ATOM 6528 O O . ALA C 1 283 ? 156.209 109.994 89.093 1.00 42.24 283 ALA B O 1
ATOM 6530 N N . GLN C 1 284 ? 158.283 110.369 88.307 1.00 42.55 284 GLN B N 1
ATOM 6531 C CA . GLN C 1 284 ? 158.875 110.282 89.638 1.00 42.55 284 GLN B CA 1
ATOM 6532 C C . GLN C 1 284 ? 158.396 111.417 90.536 1.00 42.55 284 GLN B C 1
ATOM 6533 O O . GLN C 1 284 ? 158.123 111.210 91.726 1.00 42.55 284 GLN B O 1
ATOM 6539 N N . ARG C 1 285 ? 158.282 112.624 89.981 1.00 44.01 285 ARG B N 1
ATOM 6540 C CA . ARG C 1 285 ? 157.802 113.754 90.771 1.00 44.01 285 ARG B CA 1
ATOM 6541 C C . ARG C 1 285 ? 156.353 113.557 91.192 1.00 44.01 285 ARG B C 1
ATOM 6542 O O . ARG C 1 285 ? 155.992 113.825 92.344 1.00 44.01 285 ARG B O 1
ATOM 6550 N N . LEU C 1 286 ? 155.506 113.082 90.272 1.00 33.12 286 LEU B N 1
ATOM 6551 C CA . LEU C 1 286 ? 154.119 112.797 90.618 1.00 33.12 286 LEU B CA 1
ATOM 6552 C C . LEU C 1 286 ? 154.026 111.703 91.668 1.00 33.12 286 LEU B C 1
ATOM 6553 O O . LEU C 1 286 ? 153.216 111.797 92.595 1.00 33.12 286 LEU B O 1
ATOM 6558 N N . SER C 1 287 ? 154.847 110.658 91.545 1.00 31.96 287 SER B N 1
ATOM 6559 C CA . SER C 1 287 ? 154.847 109.588 92.534 1.00 31.96 287 SER B CA 1
ATOM 6560 C C . SER C 1 287 ? 155.231 110.103 93.910 1.00 31.96 287 SER B C 1
ATOM 6561 O O . SER C 1 287 ? 154.630 109.712 94.913 1.00 31.96 287 SER B O 1
ATOM 6564 N N . ASN C 1 288 ? 156.225 110.987 93.985 1.00 32.72 288 ASN B N 1
ATOM 6565 C CA . ASN C 1 288 ? 156.604 111.535 95.285 1.00 32.72 288 ASN B CA 1
ATOM 6566 C C . ASN C 1 288 ? 155.509 112.431 95.850 1.00 32.72 288 ASN B C 1
ATOM 6567 O O . ASN C 1 288 ? 155.237 112.418 97.059 1.00 32.72 288 ASN B O 1
ATOM 6572 N N . ARG C 1 289 ? 154.866 113.217 94.985 1.00 26.84 289 ARG B N 1
ATOM 6573 C CA . ARG C 1 289 ? 153.771 114.076 95.417 1.00 26.84 289 ARG B CA 1
ATOM 6574 C C . ARG C 1 289 ? 152.633 113.259 96.013 1.00 26.84 289 ARG B C 1
ATOM 6575 O O . ARG C 1 289 ? 152.117 113.578 97.093 1.00 26.84 289 ARG B O 1
ATOM 6583 N N . ILE C 1 290 ? 152.237 112.189 95.326 1.00 24.47 290 ILE B N 1
ATOM 6584 C CA . ILE C 1 290 ? 151.150 111.357 95.824 1.00 24.47 290 ILE B CA 1
ATOM 6585 C C . ILE C 1 290 ? 151.578 110.559 97.045 1.00 24.47 290 ILE B C 1
ATOM 6586 O O . ILE C 1 290 ? 150.760 110.295 97.927 1.00 24.47 290 ILE B O 1
ATOM 6591 N N . LEU C 1 291 ? 152.858 110.200 97.151 1.00 26.34 291 LEU B N 1
ATOM 6592 C CA . LEU C 1 291 ? 153.349 109.577 98.376 1.00 26.34 291 LEU B CA 1
ATOM 6593 C C . LEU C 1 291 ? 153.141 110.494 99.572 1.00 26.34 291 LEU B C 1
ATOM 6594 O O . LEU C 1 291 ? 152.655 110.068 100.625 1.00 26.34 291 LEU B O 1
ATOM 6599 N N . TRP C 1 292 ? 153.501 111.769 99.427 1.00 30.39 292 TRP B N 1
ATOM 6600 C CA . TRP C 1 292 ? 153.428 112.664 100.577 1.00 30.39 292 TRP B CA 1
ATOM 6601 C C . TRP C 1 292 ? 151.993 113.075 100.883 1.00 30.39 292 TRP B C 1
ATOM 6602 O O . TRP C 1 292 ? 151.638 113.289 102.047 1.00 30.39 292 TRP B O 1
ATOM 6613 N N . ILE C 1 293 ? 151.135 113.145 99.864 1.00 22.83 293 ILE B N 1
ATOM 6614 C CA . ILE C 1 293 ? 149.719 113.389 100.127 1.00 22.83 293 ILE B CA 1
ATOM 6615 C C . ILE C 1 293 ? 149.087 112.185 100.818 1.00 22.83 293 ILE B C 1
ATOM 6616 O O . ILE C 1 293 ? 148.269 112.335 101.734 1.00 22.83 293 ILE B O 1
ATOM 6621 N N . GLY C 1 294 ? 149.475 110.973 100.418 1.00 21.62 294 GLY B N 1
ATOM 6622 C CA . GLY C 1 294 ? 149.025 109.791 101.129 1.00 21.62 294 GLY B CA 1
ATOM 6623 C C . GLY C 1 294 ? 149.494 109.758 102.569 1.00 21.62 294 GLY B C 1
ATOM 6624 O O . GLY C 1 294 ? 148.772 109.302 103.453 1.00 21.62 294 GLY B O 1
ATOM 6625 N N . ILE C 1 295 ? 150.708 110.243 102.831 1.00 23.10 295 ILE B N 1
ATOM 6626 C CA . ILE C 1 295 ? 151.209 110.254 104.205 1.00 23.10 295 ILE B CA 1
ATOM 6627 C C . ILE C 1 295 ? 150.475 111.295 105.041 1.00 23.10 295 ILE B C 1
ATOM 6628 O O . ILE C 1 295 ? 150.201 111.080 106.231 1.00 23.10 295 ILE B O 1
ATOM 6633 N N . ALA C 1 296 ? 150.139 112.438 104.443 1.00 19.89 296 ALA B N 1
ATOM 6634 C CA . ALA C 1 296 ? 149.287 113.399 105.140 1.00 19.89 296 ALA B CA 1
ATOM 6635 C C . ALA C 1 296 ? 147.936 112.786 105.475 1.00 19.89 296 ALA B C 1
ATOM 6636 O O . ALA C 1 296 ? 147.406 112.995 106.573 1.00 19.89 296 ALA B O 1
ATOM 6638 N N . ASN C 1 297 ? 147.364 112.022 104.540 1.00 19.00 297 ASN B N 1
ATOM 6639 C CA . ASN C 1 297 ? 146.129 111.294 104.824 1.00 19.00 297 ASN B CA 1
ATOM 6640 C C . ASN C 1 297 ? 146.305 110.313 105.976 1.00 19.00 297 ASN B C 1
ATOM 6641 O O . ASN C 1 297 ? 145.443 110.213 106.853 1.00 19.00 297 ASN B O 1
ATOM 6646 N N . PHE C 1 298 ? 147.400 109.558 105.975 1.00 20.83 298 PHE B N 1
ATOM 6647 C CA . PHE C 1 298 ? 147.621 108.578 107.031 1.00 20.83 298 PHE B CA 1
ATOM 6648 C C . PHE C 1 298 ? 147.777 109.250 108.384 1.00 20.83 298 PHE B C 1
ATOM 6649 O O . PHE C 1 298 ? 147.396 108.682 109.410 1.00 20.83 298 PHE B O 1
ATOM 6657 N N . LEU C 1 299 ? 148.345 110.457 108.409 1.00 20.53 299 LEU B N 1
ATOM 6658 C CA . LEU C 1 299 ? 148.520 111.153 109.681 1.00 20.53 299 LEU B CA 1
ATOM 6659 C C . LEU C 1 299 ? 147.219 111.788 110.157 1.00 20.53 299 LEU B C 1
ATOM 6660 O O . LEU C 1 299 ? 146.977 111.884 111.364 1.00 20.53 299 LEU B O 1
ATOM 6665 N N . LEU C 1 300 ? 146.379 112.240 109.229 1.00 20.12 300 LEU B N 1
ATOM 6666 C CA . LEU C 1 300 ? 145.068 112.783 109.564 1.00 20.12 300 LEU B CA 1
ATOM 6667 C C . LEU C 1 300 ? 144.015 111.706 109.774 1.00 20.12 300 LEU B C 1
ATOM 6668 O O . LEU C 1 300 ? 142.879 112.033 110.116 1.00 20.12 300 LEU B O 1
ATOM 6673 N N . CYS C 1 301 ? 144.362 110.443 109.541 1.00 21.51 301 CYS B N 1
ATOM 6674 C CA . CYS C 1 301 ? 143.424 109.342 109.750 1.00 21.51 301 CYS B CA 1
ATOM 6675 C C . CYS C 1 301 ? 142.632 109.396 111.052 1.00 21.51 301 CYS B C 1
ATOM 6676 O O . CYS C 1 301 ? 141.397 109.261 110.985 1.00 21.51 301 CYS B O 1
ATOM 6679 N N . PRO C 1 302 ? 143.232 109.555 112.238 1.00 20.31 302 PRO B N 1
ATOM 6680 C CA . PRO C 1 302 ? 142.403 109.510 113.459 1.00 20.31 302 PRO B CA 1
ATOM 6681 C C . PRO C 1 302 ? 141.312 110.567 113.494 1.00 20.31 302 PRO B C 1
ATOM 6682 O O . PRO C 1 302 ? 140.191 110.286 113.931 1.00 20.31 302 PRO B O 1
ATOM 6686 N N . LEU C 1 303 ? 141.606 111.778 113.025 1.00 19.52 303 LEU B N 1
ATOM 6687 C CA . LEU C 1 303 ? 140.645 112.868 113.143 1.00 19.52 303 LEU B CA 1
ATOM 6688 C C . LEU C 1 303 ? 139.462 112.672 112.204 1.00 19.52 303 LEU B C 1
ATOM 6689 O O . LEU C 1 303 ? 138.307 112.864 112.599 1.00 19.52 303 LEU B O 1
ATOM 6694 N N . ILE C 1 304 ? 139.728 112.292 110.958 1.00 17.53 304 ILE B N 1
ATOM 6695 C CA . ILE C 1 304 ? 138.641 112.037 110.023 1.00 17.53 304 ILE B CA 1
ATOM 6696 C C . ILE C 1 304 ? 137.858 110.799 110.440 1.00 17.53 304 ILE B C 1
ATOM 6697 O O . ILE C 1 304 ? 136.642 110.721 110.238 1.00 17.53 304 ILE B O 1
ATOM 6702 N N . LEU C 1 305 ? 138.527 109.819 111.044 1.00 17.61 305 LEU B N 1
ATOM 6703 C CA . LEU C 1 305 ? 137.797 108.669 111.566 1.00 17.61 305 LEU B CA 1
ATOM 6704 C C . LEU C 1 305 ? 136.835 109.089 112.666 1.00 17.61 305 LEU B C 1
ATOM 6705 O O . LEU C 1 305 ? 135.681 108.649 112.692 1.00 17.61 305 LEU B O 1
ATOM 6710 N N . ILE C 1 306 ? 137.293 109.937 113.586 1.00 16.05 306 ILE B N 1
ATOM 6711 C CA . ILE C 1 306 ? 136.421 110.433 114.647 1.00 16.05 306 ILE B CA 1
ATOM 6712 C C . ILE C 1 306 ? 135.244 111.193 114.058 1.00 16.05 306 ILE B C 1
ATOM 6713 O O . ILE C 1 306 ? 134.093 111.024 114.486 1.00 16.05 306 ILE B O 1
ATOM 6718 N N . TRP C 1 307 ? 135.510 112.033 113.057 1.00 15.80 307 TRP B N 1
ATOM 6719 C CA . TRP C 1 307 ? 134.434 112.787 112.427 1.00 15.80 307 TRP B CA 1
ATOM 6720 C C . TRP C 1 307 ? 133.396 111.861 111.813 1.00 15.80 307 TRP B C 1
ATOM 6721 O O . TRP C 1 307 ? 132.192 112.064 111.993 1.00 15.80 307 TRP B O 1
ATOM 6732 N N . GLN C 1 308 ? 133.840 110.839 111.080 1.00 15.65 308 GLN B N 1
ATOM 6733 C CA . GLN C 1 308 ? 132.892 109.942 110.425 1.00 15.65 308 GLN B CA 1
ATOM 6734 C C . GLN C 1 308 ? 132.082 109.150 111.438 1.00 15.65 308 GLN B C 1
ATOM 6735 O O . GLN C 1 308 ? 130.870 108.976 111.276 1.00 15.65 308 GLN B O 1
ATOM 6741 N N . ILE C 1 309 ? 132.617 108.728 112.508 1.00 16.15 309 ILE B N 1
ATOM 6742 C CA . ILE C 1 309 ? 131.871 108.116 113.496 1.00 16.15 309 ILE B CA 1
ATOM 6743 C C . ILE C 1 309 ? 130.889 108.944 114.270 1.00 16.15 309 ILE B C 1
ATOM 6744 O O . ILE C 1 309 ? 129.874 108.489 114.499 1.00 16.15 309 ILE B O 1
ATOM 6749 N N . LEU C 1 310 ? 131.168 110.154 114.686 1.00 15.55 310 LEU B N 1
ATOM 6750 C CA . LEU C 1 310 ? 130.235 111.008 115.363 1.00 15.55 310 LEU B CA 1
ATOM 6751 C C . LEU C 1 310 ? 129.220 111.316 114.518 1.00 15.55 310 LEU B C 1
ATOM 6752 O O . LEU C 1 310 ? 128.206 111.112 114.820 1.00 15.55 310 LEU B O 1
ATOM 6757 N N . TYR C 1 311 ? 129.484 111.702 113.359 1.00 15.82 311 TYR B N 1
ATOM 6758 C CA . TYR C 1 311 ? 128.600 112.104 112.426 1.00 15.82 311 TYR B CA 1
ATOM 6759 C C . TYR C 1 311 ? 127.773 111.063 112.040 1.00 15.82 311 TYR B C 1
ATOM 6760 O O . TYR C 1 311 ? 126.845 111.364 111.719 1.00 15.82 311 TYR B O 1
ATOM 6769 N N . ALA C 1 312 ? 128.146 109.804 111.891 1.00 17.22 312 ALA B N 1
ATOM 6770 C CA . ALA C 1 312 ? 127.319 108.625 111.484 1.00 17.22 312 ALA B CA 1
ATOM 6771 C C . ALA C 1 312 ? 126.395 108.304 112.486 1.00 17.22 312 ALA B C 1
ATOM 6772 O O . ALA C 1 312 ? 125.400 107.994 112.215 1.00 17.22 312 ALA B O 1
ATOM 6774 N N . PHE C 1 313 ? 126.793 108.397 113.718 1.00 18.24 313 PHE B N 1
ATOM 6775 C CA . PHE C 1 313 ? 125.985 108.194 114.801 1.00 18.24 313 PHE B CA 1
ATOM 6776 C C . PHE C 1 313 ? 124.999 109.275 114.951 1.00 18.24 313 PHE B C 1
ATOM 6777 O O . PHE C 1 313 ? 124.145 109.019 115.588 1.00 18.24 313 PHE B O 1
ATOM 6785 N N . PHE C 1 314 ? 125.095 110.493 114.443 1.00 19.42 314 PHE B N 1
ATOM 6786 C CA . PHE C 1 314 ? 124.136 111.538 114.665 1.00 19.42 314 PHE B CA 1
ATOM 6787 C C . PHE C 1 314 ? 123.035 111.646 113.775 1.00 19.42 314 PHE B C 1
ATOM 6788 O O . PHE C 1 314 ? 122.425 112.489 113.748 1.00 19.42 314 PHE B O 1
ATOM 6796 N N . SER C 1 315 ? 122.817 110.800 112.946 1.00 21.82 315 SER B N 1
ATOM 6797 C CA . SER C 1 315 ? 121.731 110.674 111.985 1.00 21.82 315 SER B CA 1
ATOM 6798 C C . SER C 1 315 ? 121.267 109.227 111.830 1.00 21.82 315 SER B C 1
ATOM 6799 O O . SER C 1 315 ? 120.069 108.913 111.973 1.00 21.82 315 SER B O 1
ATOM 6802 N N . TYR C 1 316 ? 122.199 108.319 111.545 1.00 22.73 316 TYR B N 1
ATOM 6803 C CA . TYR C 1 316 ? 121.760 106.981 111.202 1.00 22.73 316 TYR B CA 1
ATOM 6804 C C . TYR C 1 316 ? 121.323 106.205 112.433 1.00 22.73 316 TYR B C 1
ATOM 6805 O O . TYR C 1 316 ? 120.565 105.247 112.309 1.00 22.73 316 TYR B O 1
ATOM 6814 N N . ALA C 1 317 ? 121.731 106.617 113.632 1.00 23.02 317 ALA B N 1
ATOM 6815 C CA . ALA C 1 317 ? 121.216 105.952 114.819 1.00 23.02 317 ALA B CA 1
ATOM 6816 C C . ALA C 1 317 ? 119.761 106.314 115.039 1.00 23.02 317 ALA B C 1
ATOM 6817 O O . ALA C 1 317 ? 118.945 105.457 115.410 1.00 23.02 317 ALA B O 1
ATOM 6819 N N . GLU C 1 318 ? 119.405 107.580 114.796 1.00 31.17 318 GLU B N 1
ATOM 6820 C CA . GLU C 1 318 ? 117.980 107.892 114.828 1.00 31.17 318 GLU B CA 1
ATOM 6821 C C . GLU C 1 318 ? 117.203 107.038 113.828 1.00 31.17 318 GLU B C 1
ATOM 6822 O O . GLU C 1 318 ? 116.191 106.412 114.180 1.00 31.17 318 GLU B O 1
ATOM 6828 N N . VAL C 1 319 ? 117.674 106.986 112.577 1.00 31.88 319 VAL B N 1
ATOM 6829 C CA . VAL C 1 319 ? 116.945 106.219 111.563 1.00 31.88 319 VAL B CA 1
ATOM 6830 C C . VAL C 1 319 ? 116.870 104.742 111.941 1.00 31.88 319 VAL B C 1
ATOM 6831 O O . VAL C 1 319 ? 115.853 104.082 111.714 1.00 31.88 319 VAL B O 1
ATOM 6835 N N . LEU C 1 320 ? 117.942 104.202 112.525 1.00 28.55 320 LEU B N 1
ATOM 6836 C CA . LEU C 1 320 ? 117.951 102.807 112.954 1.00 28.55 320 LEU B CA 1
ATOM 6837 C C . LEU C 1 320 ? 116.866 102.537 113.975 1.00 28.55 320 LEU B C 1
ATOM 6838 O O . LEU C 1 320 ? 116.147 101.538 113.878 1.00 28.55 320 LEU B O 1
ATOM 6843 N N . LYS C 1 321 ? 116.746 103.397 114.981 1.00 37.09 321 LYS B N 1
ATOM 6844 C CA . LYS C 1 321 ? 115.710 103.173 115.982 1.00 37.09 321 LYS B CA 1
ATOM 6845 C C . LYS C 1 321 ? 114.320 103.302 115.375 1.00 37.09 321 LYS B C 1
ATOM 6846 O O . LYS C 1 321 ? 113.389 102.607 115.789 1.00 37.09 321 LYS B O 1
ATOM 6852 N N . ARG C 1 322 ? 114.155 104.187 114.390 1.00 38.04 322 ARG B N 1
ATOM 6853 C CA . ARG C 1 322 ? 112.833 104.328 113.781 1.00 38.04 322 ARG B CA 1
ATOM 6854 C C . ARG C 1 322 ? 112.509 103.150 112.868 1.00 38.04 322 ARG B C 1
ATOM 6855 O O . ARG C 1 322 ? 111.649 102.325 113.191 1.00 38.04 322 ARG B O 1
ATOM 6863 N N . GLU C 1 323 ? 113.204 103.042 111.737 1.00 36.35 323 GLU B N 1
ATOM 6864 C CA . GLU C 1 323 ? 112.891 102.067 110.693 1.00 36.35 323 GLU B CA 1
ATOM 6865 C C . GLU C 1 323 ? 114.167 101.352 110.281 1.00 36.35 323 GLU B C 1
ATOM 6866 O O . GLU C 1 323 ? 114.865 101.792 109.360 1.00 36.35 323 GLU B O 1
ATOM 6872 N N . PRO C 1 324 ? 114.492 100.232 110.924 1.00 30.06 324 PRO B N 1
ATOM 6873 C CA . PRO C 1 324 ? 115.763 99.559 110.617 1.00 30.06 324 PRO B CA 1
ATOM 6874 C C . PRO C 1 324 ? 115.874 99.084 109.184 1.00 30.06 324 PRO B C 1
ATOM 6875 O O . PRO C 1 324 ? 116.967 98.690 108.764 1.00 30.06 324 PRO B O 1
ATOM 6879 N N . GLY C 1 325 ? 114.790 99.095 108.424 1.00 28.76 325 GLY B N 1
ATOM 6880 C CA . GLY C 1 325 ? 114.821 98.696 107.036 1.00 28.76 325 GLY B CA 1
ATOM 6881 C C . GLY C 1 325 ? 115.037 99.815 106.056 1.00 28.76 325 GLY B C 1
ATOM 6882 O O . GLY C 1 325 ? 115.073 99.575 104.847 1.00 28.76 325 GLY B O 1
ATOM 6883 N N . ALA C 1 326 ? 115.165 101.051 106.539 1.00 25.91 326 ALA B N 1
ATOM 6884 C CA . ALA C 1 326 ? 115.508 102.151 105.649 1.00 25.91 326 ALA B CA 1
ATOM 6885 C C . ALA C 1 326 ? 116.945 102.022 105.167 1.00 25.91 326 ALA B C 1
ATOM 6886 O O . ALA C 1 326 ? 117.280 102.467 104.062 1.00 25.91 326 ALA B O 1
ATOM 6888 N N . LEU C 1 327 ? 117.808 101.414 105.985 1.00 21.68 327 LEU B N 1
ATOM 6889 C CA . LEU C 1 327 ? 119.187 101.162 105.594 1.00 21.68 327 LEU B CA 1
ATOM 6890 C C . LEU C 1 327 ? 119.319 99.952 104.682 1.00 21.68 327 LEU B C 1
ATOM 6891 O O . LEU C 1 327 ? 120.411 99.688 104.178 1.00 21.68 327 LEU B O 1
ATOM 6896 N N . GLY C 1 328 ? 118.241 99.201 104.476 1.00 17.17 328 GLY B N 1
ATOM 6897 C CA . GLY C 1 328 ? 118.241 98.143 103.487 1.00 17.17 328 GLY B CA 1
ATOM 6898 C C . GLY C 1 328 ? 117.882 98.612 102.100 1.00 17.17 328 GLY B C 1
ATOM 6899 O O . GLY C 1 328 ? 118.052 97.858 101.140 1.00 17.17 328 GLY B O 1
ATOM 6900 N N . ALA C 1 329 ? 117.358 99.827 101.973 1.00 15.14 329 ALA B N 1
ATOM 6901 C CA . ALA C 1 329 ? 117.139 100.411 100.662 1.00 15.14 329 ALA B CA 1
ATOM 6902 C C . ALA C 1 329 ? 118.475 100.737 100.027 1.00 15.14 329 ALA B C 1
ATOM 6903 O O . ALA C 1 329 ? 119.485 100.896 100.710 1.00 15.14 329 ALA B O 1
ATOM 6905 N N . ARG C 1 330 ? 118.480 100.848 98.714 1.00 11.24 330 ARG B N 1
ATOM 6906 C CA . ARG C 1 330 ? 119.720 100.945 97.972 1.00 11.24 330 ARG B CA 1
ATOM 6907 C C . ARG C 1 330 ? 119.857 102.302 97.300 1.00 11.24 330 ARG B C 1
ATOM 6908 O O . ARG C 1 330 ? 118.865 102.909 96.899 1.00 11.24 330 ARG B O 1
ATOM 6916 N N . CYS C 1 331 ? 121.095 102.771 97.189 1.00 11.21 331 CYS B N 1
ATOM 6917 C CA . CYS C 1 331 ? 121.419 104.085 96.664 1.00 11.21 331 CYS B CA 1
ATOM 6918 C C . CYS C 1 331 ? 122.388 103.935 95.505 1.00 11.21 331 CYS B C 1
ATOM 6919 O O . CYS C 1 331 ? 122.954 102.875 95.285 1.00 11.21 331 CYS B O 1
ATOM 6922 N N . TRP C 1 332 ? 122.589 105.011 94.759 1.00 8.26 332 TRP B N 1
ATOM 6923 C CA . TRP C 1 332 ? 123.200 104.862 93.446 1.00 8.26 332 TRP B CA 1
ATOM 6924 C C . TRP C 1 332 ? 124.720 104.989 93.454 1.00 8.26 332 TRP B C 1
ATOM 6925 O O . TRP C 1 332 ? 125.286 105.330 92.415 1.00 8.26 332 TRP B O 1
ATOM 6936 N N . SER C 1 333 ? 125.403 104.749 94.580 1.00 7.76 333 SER B N 1
ATOM 6937 C CA . SER C 1 333 ? 126.788 104.271 94.469 1.00 7.76 333 SER B CA 1
ATOM 6938 C C . SER C 1 333 ? 127.797 105.186 93.780 1.00 7.76 333 SER B C 1
ATOM 6939 O O . SER C 1 333 ? 127.882 105.153 92.552 1.00 7.76 333 SER B O 1
ATOM 6942 N N . LEU C 1 334 ? 128.459 106.081 94.522 1.00 13.07 334 LEU B N 1
ATOM 6943 C CA . LEU C 1 334 ? 129.435 107.019 93.951 1.00 13.07 334 LEU B CA 1
ATOM 6944 C C . LEU C 1 334 ? 130.214 106.438 92.773 1.00 13.07 334 LEU B C 1
ATOM 6945 O O . LEU C 1 334 ? 130.409 107.124 91.768 1.00 13.07 334 LEU B O 1
ATOM 6950 N N . TYR C 1 335 ? 130.699 105.209 92.873 1.00 12.90 335 TYR B N 1
ATOM 6951 C CA . TYR C 1 335 ? 131.103 104.495 91.667 1.00 12.90 335 TYR B CA 1
ATOM 6952 C C . TYR C 1 335 ? 129.849 103.981 90.980 1.00 12.90 335 TYR B C 1
ATOM 6953 O O . TYR C 1 335 ? 129.188 103.076 91.491 1.00 12.90 335 TYR B O 1
ATOM 6962 N N . GLY C 1 336 ? 129.514 104.547 89.835 1.00 11.44 336 GLY B N 1
ATOM 6963 C CA . GLY C 1 336 ? 128.181 104.337 89.314 1.00 11.44 336 GLY B CA 1
ATOM 6964 C C . GLY C 1 336 ? 127.531 105.661 88.994 1.00 11.44 336 GLY B C 1
ATOM 6965 O O . GLY C 1 336 ? 126.910 105.815 87.944 1.00 11.44 336 GLY B O 1
ATOM 6966 N N . ARG C 1 337 ? 127.693 106.645 89.877 1.00 11.04 337 ARG B N 1
ATOM 6967 C CA . ARG C 1 337 ? 127.477 108.032 89.490 1.00 11.04 337 ARG B CA 1
ATOM 6968 C C . ARG C 1 337 ? 128.562 108.491 88.527 1.00 11.04 337 ARG B C 1
ATOM 6969 O O . ARG C 1 337 ? 128.345 109.388 87.711 1.00 11.04 337 ARG B O 1
ATOM 6977 N N . CYS C 1 338 ? 129.749 107.895 88.622 1.00 13.48 338 CYS B N 1
ATOM 6978 C CA . CYS C 1 338 ? 130.841 108.257 87.726 1.00 13.48 338 CYS B CA 1
ATOM 6979 C C . CYS C 1 338 ? 130.911 107.318 86.534 1.00 13.48 338 CYS B C 1
ATOM 6980 O O . CYS C 1 338 ? 131.485 107.662 85.496 1.00 13.48 338 CYS B O 1
ATOM 6983 N N . TYR C 1 339 ? 130.333 106.125 86.669 1.00 10.05 339 TYR B N 1
ATOM 6984 C CA . TYR C 1 339 ? 130.341 105.148 85.590 1.00 10.05 339 TYR B CA 1
ATOM 6985 C C . TYR C 1 339 ? 129.212 105.401 84.600 1.00 10.05 339 TYR B C 1
ATOM 6986 O O . TYR C 1 339 ? 129.402 105.269 83.388 1.00 10.05 339 TYR B O 1
ATOM 6995 N N . LEU C 1 340 ? 128.030 105.771 85.093 1.00 10.12 340 LEU B N 1
ATOM 6996 C CA . LEU C 1 340 ? 126.850 105.937 84.260 1.00 10.12 340 LEU B CA 1
ATOM 6997 C C . LEU C 1 340 ? 126.717 107.345 83.716 1.00 10.12 340 LEU B C 1
ATOM 6998 O O . LEU C 1 340 ? 125.760 107.633 82.998 1.00 10.12 340 LEU B O 1
ATOM 7003 N N . ARG C 1 341 ? 127.674 108.212 84.017 1.00 9.53 341 ARG B N 1
ATOM 7004 C CA . ARG C 1 341 ? 127.629 109.619 83.661 1.00 9.53 341 ARG B CA 1
ATOM 7005 C C . ARG C 1 341 ? 128.161 109.904 82.274 1.00 9.53 341 ARG B C 1
ATOM 7006 O O . ARG C 1 341 ? 129.230 109.407 81.934 1.00 9.53 341 ARG B O 1
ATOM 7014 N N . HIS C 1 342 ? 127.433 110.651 81.453 1.00 13.36 342 HIS B N 1
ATOM 7015 C CA . HIS C 1 342 ? 127.930 111.062 80.148 1.00 13.36 342 HIS B CA 1
ATOM 7016 C C . HIS C 1 342 ? 129.040 112.081 80.329 1.00 13.36 342 HIS B C 1
ATOM 7017 O O . HIS C 1 342 ? 129.289 112.524 81.449 1.00 13.36 342 HIS B O 1
ATOM 7024 N N . PHE C 1 343 ? 129.706 112.469 79.249 1.00 16.88 343 PHE B N 1
ATOM 7025 C CA . PHE C 1 343 ? 130.831 113.380 79.401 1.00 16.88 343 PHE B CA 1
ATOM 7026 C C . PHE C 1 343 ? 130.414 114.761 79.887 1.00 16.88 343 PHE B C 1
ATOM 7027 O O . PHE C 1 343 ? 130.663 115.099 81.051 1.00 16.88 343 PHE B O 1
ATOM 7035 N N . ASN C 1 344 ? 129.745 115.553 79.045 1.00 15.24 344 ASN B N 1
ATOM 7036 C CA . ASN C 1 344 ? 129.382 116.924 79.412 1.00 15.24 344 ASN B CA 1
ATOM 7037 C C . ASN C 1 344 ? 127.970 116.938 79.985 1.00 15.24 344 ASN B C 1
ATOM 7038 O O . ASN C 1 344 ? 127.019 117.423 79.378 1.00 15.24 344 ASN B O 1
ATOM 7043 N N . GLU C 1 345 ? 127.847 116.391 81.182 1.00 12.44 345 GLU B N 1
ATOM 7044 C CA . GLU C 1 345 ? 126.556 116.206 81.818 1.00 12.44 345 GLU B CA 1
ATOM 7045 C C . GLU C 1 345 ? 126.559 116.892 83.167 1.00 12.44 345 GLU B C 1
ATOM 7046 O O . GLU C 1 345 ? 127.256 116.456 84.083 1.00 12.44 345 GLU B O 1
ATOM 7052 N N . LEU C 1 346 ? 125.775 117.948 83.290 1.00 12.73 346 LEU B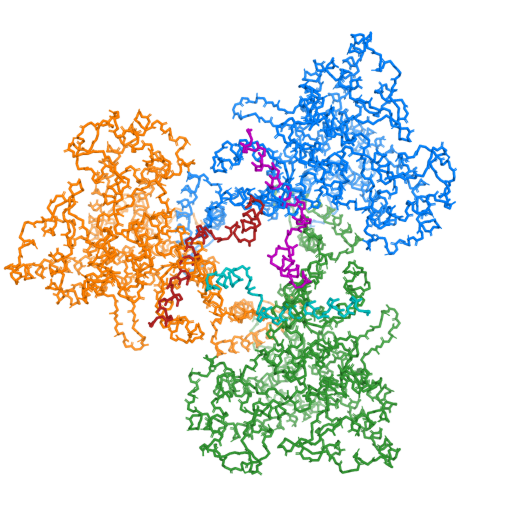 N 1
ATOM 7053 C CA . LEU C 1 346 ? 125.699 118.653 84.551 1.00 12.73 346 LEU B CA 1
ATOM 7054 C C . LEU C 1 346 ? 125.060 117.758 85.598 1.00 12.73 346 LEU B C 1
ATOM 7055 O O . LEU C 1 346 ? 124.418 116.764 85.285 1.00 12.73 346 LEU B O 1
ATOM 7060 N N . GLU C 1 347 ? 125.244 118.119 86.859 1.00 17.19 347 GLU B N 1
ATOM 7061 C CA . GLU C 1 347 ? 124.854 117.218 87.929 1.00 17.19 347 GLU B CA 1
ATOM 7062 C C . GLU C 1 347 ? 123.361 116.933 87.913 1.00 17.19 347 GLU B C 1
ATOM 7063 O O . GLU C 1 347 ? 122.932 115.817 88.222 1.00 17.19 347 GLU B O 1
ATOM 7069 N N . HIS C 1 348 ? 122.549 117.926 87.554 1.00 12.66 348 HIS B N 1
ATOM 7070 C CA . HIS C 1 348 ? 121.106 117.746 87.646 1.00 12.66 348 HIS B CA 1
ATOM 7071 C C . HIS C 1 348 ? 120.595 116.832 86.540 1.00 12.66 348 HIS B C 1
ATOM 7072 O O . HIS C 1 348 ? 119.614 116.114 86.732 1.00 12.66 348 HIS B O 1
ATOM 7079 N N . GLU C 1 349 ? 121.286 116.782 85.403 1.00 14.54 349 GLU B N 1
ATOM 7080 C CA . GLU C 1 349 ? 120.880 115.867 84.345 1.00 14.54 349 GLU B CA 1
ATOM 7081 C C . GLU C 1 349 ? 121.197 114.425 84.713 1.00 14.54 349 GLU B C 1
ATOM 7082 O O . GLU C 1 349 ? 120.383 113.519 84.488 1.00 14.54 349 GLU B O 1
ATOM 7088 N N . LEU C 1 350 ? 122.378 114.192 85.285 1.00 11.94 350 LEU B N 1
ATOM 7089 C CA . LEU C 1 350 ? 122.707 112.864 85.783 1.00 11.94 350 LEU B CA 1
ATOM 7090 C C . LEU C 1 350 ? 121.718 112.425 86.846 1.00 11.94 350 LEU B C 1
ATOM 7091 O O . LEU C 1 350 ? 121.216 111.305 86.800 1.00 11.94 350 LEU B O 1
ATOM 7096 N N . GLN C 1 351 ? 121.402 113.294 87.804 1.00 22.07 351 GLN B N 1
ATOM 7097 C CA . GLN C 1 351 ? 120.499 112.874 88.872 1.00 22.07 351 GLN B CA 1
ATOM 7098 C C . GLN C 1 351 ? 119.074 112.670 88.375 1.00 22.07 351 GLN B C 1
ATOM 7099 O O . GLN C 1 351 ? 118.362 111.793 88.871 1.00 22.07 351 GLN B O 1
ATOM 7105 N N . SER C 1 352 ? 118.632 113.445 87.388 1.00 22.07 352 SER B N 1
ATOM 7106 C CA . SER C 1 352 ? 117.331 113.183 86.790 1.00 22.07 352 SER B CA 1
ATOM 7107 C C . SER C 1 352 ? 117.301 111.810 86.143 1.00 22.07 352 SER B C 1
ATOM 7108 O O . SER C 1 352 ? 116.350 111.048 86.332 1.00 22.07 352 SER B O 1
ATOM 7111 N N . ARG C 1 353 ? 118.342 111.467 85.377 1.00 11.28 353 ARG B N 1
ATOM 7112 C CA . ARG C 1 353 ? 118.437 110.124 84.800 1.00 11.28 353 ARG B CA 1
ATOM 7113 C C . ARG C 1 353 ? 118.491 109.051 85.879 1.00 11.28 353 ARG B C 1
ATOM 7114 O O . ARG C 1 353 ? 117.971 107.950 85.700 1.00 11.28 353 ARG B O 1
ATOM 7122 N N . LEU C 1 354 ? 119.136 109.353 86.998 1.00 10.08 354 LEU B N 1
ATOM 7123 C CA . LEU C 1 354 ? 119.394 108.339 88.010 1.00 10.08 354 LEU B CA 1
ATOM 7124 C C . LEU C 1 354 ? 118.163 108.040 88.837 1.00 10.08 354 LEU B C 1
ATOM 7125 O O . LEU C 1 354 ? 118.035 106.945 89.384 1.00 10.08 354 LEU B O 1
ATOM 7130 N N . ASN C 1 355 ? 117.269 109.012 89.002 1.00 13.87 355 ASN B N 1
ATOM 7131 C CA . ASN C 1 355 ? 116.061 108.708 89.763 1.00 13.87 355 ASN B CA 1
ATOM 7132 C C . ASN C 1 355 ? 114.887 108.370 88.855 1.00 13.87 355 ASN B C 1
ATOM 7133 O O . ASN C 1 355 ? 113.957 107.678 89.271 1.00 13.87 355 ASN B O 1
ATOM 7138 N N . ARG C 1 356 ? 114.959 108.710 87.600 1.00 16.82 356 ARG B N 1
ATOM 7139 C CA . ARG C 1 356 ? 113.952 108.251 86.702 1.00 16.82 356 ARG B CA 1
ATOM 7140 C C . ARG C 1 356 ? 114.115 106.737 86.708 1.00 16.82 356 ARG B C 1
ATOM 7141 O O . ARG C 1 356 ? 113.150 106.013 86.659 1.00 16.82 356 ARG B O 1
ATOM 7149 N N . GLY C 1 357 ? 115.345 106.251 86.781 1.00 10.23 357 GLY B N 1
ATOM 7150 C CA . GLY C 1 357 ? 115.630 104.832 86.710 1.00 10.23 357 GLY B CA 1
ATOM 7151 C C . GLY C 1 357 ? 115.887 104.128 88.023 1.00 10.23 357 GLY B C 1
ATOM 7152 O O . GLY C 1 357 ? 116.621 103.144 88.042 1.00 10.23 357 GLY B O 1
ATOM 7153 N N . TYR C 1 358 ? 115.282 104.583 89.118 1.00 13.43 358 TYR B N 1
ATOM 7154 C CA . TYR C 1 358 ? 115.572 104.030 90.436 1.00 13.43 358 TYR B CA 1
ATOM 7155 C C . TYR C 1 358 ? 114.612 102.906 90.796 1.00 13.43 358 TYR B C 1
ATOM 7156 O O . TYR C 1 358 ? 115.026 101.858 91.306 1.00 13.43 358 TYR B O 1
ATOM 7165 N N . LYS C 1 359 ? 113.319 103.113 90.569 1.00 22.07 359 LYS B N 1
ATOM 7166 C CA . LYS C 1 359 ? 112.339 102.086 90.911 1.00 22.07 359 LYS B CA 1
ATOM 7167 C C . LYS C 1 359 ? 112.434 100.843 90.035 1.00 22.07 359 LYS B C 1
ATOM 7168 O O . LYS C 1 359 ? 112.265 99.736 90.572 1.00 22.07 359 LYS B O 1
ATOM 7174 N N . PRO C 1 360 ? 112.668 100.932 88.725 1.00 13.02 360 PRO B N 1
ATOM 7175 C CA . PRO C 1 360 ? 113.009 99.717 87.981 1.00 13.02 360 PRO B CA 1
ATOM 7176 C C . PRO C 1 360 ? 114.155 98.948 88.596 1.00 13.02 360 PRO B C 1
ATOM 7177 O O . PRO C 1 360 ? 114.118 97.717 88.654 1.00 13.02 360 PRO B O 1
ATOM 7181 N N . ALA C 1 361 ? 115.185 99.652 89.066 1.00 10.68 361 ALA B N 1
ATOM 7182 C CA . ALA C 1 361 ? 116.358 98.986 89.604 1.00 10.68 361 ALA B CA 1
ATOM 7183 C C . ALA C 1 361 ? 116.063 98.327 90.941 1.00 10.68 361 ALA B C 1
ATOM 7184 O O . ALA C 1 361 ? 116.615 97.269 91.250 1.00 10.68 361 ALA B O 1
ATOM 7186 N N . SER C 1 362 ? 115.189 98.921 91.749 1.00 11.11 362 SER B N 1
ATOM 7187 C CA . SER C 1 362 ? 114.795 98.260 92.993 1.00 11.11 362 SER B CA 1
ATOM 7188 C C . SER C 1 362 ? 113.925 97.036 92.719 1.00 11.11 362 SER B C 1
ATOM 7189 O O . SER C 1 362 ? 114.027 96.019 93.417 1.00 11.11 362 SER B O 1
ATOM 7192 N N . LYS C 1 363 ? 113.062 97.117 91.704 1.00 14.06 363 LYS B N 1
ATOM 7193 C CA . LYS C 1 363 ? 112.288 95.949 91.299 1.00 14.06 363 LYS B CA 1
ATOM 7194 C C . LYS C 1 363 ? 113.195 94.834 90.808 1.00 14.06 363 LYS B C 1
ATOM 7195 O O . LYS C 1 363 ? 112.909 93.655 91.023 1.00 14.06 363 LYS B O 1
ATOM 7201 N N . TYR C 1 364 ? 114.286 95.181 90.129 1.00 8.66 364 TYR B N 1
ATOM 7202 C CA . TYR C 1 364 ? 115.251 94.162 89.728 1.00 8.66 364 TYR B CA 1
ATOM 7203 C C . TYR C 1 364 ? 115.943 93.554 90.937 1.00 8.66 364 TYR B C 1
ATOM 7204 O O . TYR C 1 364 ? 116.008 92.331 91.069 1.00 8.66 364 TYR B O 1
ATOM 7213 N N . MET C 1 365 ? 116.476 94.384 91.824 1.00 12.91 365 MET B N 1
ATOM 7214 C CA . MET C 1 365 ? 117.258 93.851 92.930 1.00 12.91 365 MET B CA 1
ATOM 7215 C C . MET C 1 365 ? 116.413 92.985 93.848 1.00 12.91 365 MET B C 1
ATOM 7216 O O . MET C 1 365 ? 116.938 92.077 94.500 1.00 12.91 365 MET B O 1
ATOM 7221 N N . ASN C 1 366 ? 115.108 93.250 93.935 1.00 12.60 366 ASN B N 1
ATOM 7222 C CA . ASN C 1 366 ? 114.281 92.449 94.835 1.00 12.60 366 ASN B CA 1
ATOM 7223 C C . ASN C 1 366 ? 113.715 91.200 94.176 1.00 12.60 366 ASN B C 1
ATOM 7224 O O . ASN C 1 366 ? 113.034 90.426 94.848 1.00 12.60 366 ASN B O 1
ATOM 7229 N N . CYS C 1 367 ? 113.976 90.982 92.894 1.00 15.34 367 CYS B N 1
ATOM 7230 C CA . CYS C 1 367 ? 113.526 89.781 92.201 1.00 15.34 367 CYS B CA 1
ATOM 7231 C C . CYS C 1 367 ? 114.083 88.537 92.864 1.00 15.34 367 CYS B C 1
ATOM 7232 O O . CYS C 1 367 ? 114.597 87.649 92.190 1.00 15.34 367 CYS B O 1
ATOM 7235 N N . PHE C 1 368 ? 115.439 88.832 93.158 1.00 21.51 368 PHE B N 1
ATOM 7236 C CA . PHE C 1 368 ? 116.539 87.913 93.406 1.00 21.51 368 PHE B CA 1
ATOM 7237 C C . PHE C 1 368 ? 116.558 87.618 94.893 1.00 21.51 368 PHE B C 1
ATOM 7238 O O . PHE C 1 368 ? 116.902 88.489 95.696 1.00 21.51 368 PHE B O 1
ATOM 7246 N N . LEU C 1 369 ? 116.180 86.408 95.259 1.00 24.05 369 LEU B N 1
ATOM 7247 C CA . LEU C 1 369 ? 116.043 86.035 96.653 1.00 24.05 369 LEU B CA 1
ATOM 7248 C C . LEU C 1 369 ? 116.753 84.715 96.878 1.00 24.05 369 LEU B C 1
ATOM 7249 O O . LEU C 1 369 ? 116.684 83.810 96.046 1.00 24.05 369 LEU B O 1
ATOM 7254 N N . SER C 1 370 ? 117.440 84.613 97.992 1.00 23.22 370 SER B N 1
ATOM 7255 C CA . SER C 1 370 ? 118.135 83.369 98.262 1.00 23.22 370 SER B CA 1
ATOM 7256 C C . SER C 1 370 ? 117.141 82.335 98.772 1.00 23.22 370 SER B C 1
ATOM 7257 O O . SER C 1 370 ? 116.410 82.610 99.726 1.00 23.22 370 SER B O 1
ATOM 7260 N N . PRO C 1 371 ? 117.080 81.154 98.162 1.00 21.78 371 PRO B N 1
ATOM 7261 C CA . PRO C 1 371 ? 116.121 80.142 98.624 1.00 21.78 371 PRO B CA 1
ATOM 7262 C C . PRO C 1 371 ? 116.330 79.712 100.058 1.00 21.78 371 PRO B C 1
ATOM 7263 O O . PRO C 1 371 ? 115.351 79.466 100.767 1.00 21.78 371 PRO B O 1
ATOM 7267 N N . LEU C 1 372 ? 117.579 79.604 100.509 1.00 22.34 372 LEU B N 1
ATOM 7268 C CA . LEU C 1 372 ? 117.827 79.118 101.862 1.00 22.34 372 LEU B CA 1
ATOM 7269 C C . LEU C 1 372 ? 117.325 80.106 102.899 1.00 22.34 372 LEU B C 1
ATOM 7270 O O . LEU C 1 372 ? 116.692 79.716 103.885 1.00 22.34 372 LEU B O 1
ATOM 7275 N N . LEU C 1 373 ? 117.585 81.396 102.689 1.00 21.29 373 LEU B N 1
ATOM 7276 C CA . LEU C 1 373 ? 117.098 82.403 103.625 1.00 21.29 373 LEU B CA 1
ATOM 7277 C C . LEU C 1 373 ? 115.581 82.495 103.594 1.00 21.29 373 LEU B C 1
ATOM 7278 O O . LEU C 1 373 ? 114.949 82.700 104.631 1.00 21.29 373 LEU B O 1
ATOM 7283 N N . THR C 1 374 ? 114.980 82.338 102.413 1.00 20.92 374 THR B N 1
ATOM 7284 C CA . THR C 1 374 ? 113.524 82.344 102.309 1.00 20.92 374 THR B CA 1
ATOM 7285 C C . THR C 1 374 ? 112.906 81.192 103.092 1.00 20.92 374 THR B C 1
ATOM 7286 O O . THR C 1 374 ? 111.913 81.375 103.806 1.00 20.92 374 THR B O 1
ATOM 7290 N N . LEU C 1 375 ? 113.483 79.997 102.971 1.00 18.52 375 LEU B N 1
ATOM 7291 C CA . LEU C 1 375 ? 112.971 78.837 103.690 1.00 18.52 375 LEU B CA 1
ATOM 7292 C C . LEU C 1 375 ? 113.166 78.984 105.190 1.00 18.52 375 LEU B C 1
ATOM 7293 O O . LEU C 1 375 ? 112.264 78.665 105.977 1.00 18.52 375 LEU B O 1
ATOM 7298 N N . LEU C 1 376 ? 114.337 79.460 105.609 1.00 19.83 376 LEU B N 1
ATOM 7299 C CA . LEU C 1 376 ? 114.577 79.701 107.026 1.00 19.83 376 LEU B CA 1
ATOM 7300 C C . LEU C 1 376 ? 113.598 80.730 107.573 1.00 19.83 376 LEU B C 1
ATOM 7301 O O . LEU C 1 376 ? 113.096 80.586 108.689 1.00 19.83 376 LEU B O 1
ATOM 7306 N N . ALA C 1 377 ? 113.301 81.767 106.788 1.00 19.99 377 ALA B N 1
ATOM 7307 C CA . ALA C 1 377 ? 112.340 82.781 107.202 1.00 19.99 377 ALA B CA 1
ATOM 7308 C C . ALA C 1 377 ? 110.953 82.185 107.367 1.00 19.99 377 ALA B C 1
ATOM 7309 O O . ALA C 1 377 ? 110.297 82.393 108.389 1.00 19.99 377 ALA B O 1
ATOM 7311 N N . LYS C 1 378 ? 110.486 81.447 106.358 1.00 20.23 378 LYS B N 1
ATOM 7312 C CA . LYS C 1 378 ? 109.166 80.824 106.425 1.00 20.23 378 LYS B CA 1
ATOM 7313 C C . LYS C 1 378 ? 109.025 79.958 107.668 1.00 20.23 378 LYS B C 1
ATOM 7314 O O . LYS C 1 378 ? 108.033 80.051 108.401 1.00 20.23 378 LYS B O 1
ATOM 7320 N N . ASN C 1 379 ? 110.021 79.123 107.939 1.00 21.79 379 ASN B N 1
ATOM 7321 C CA . ASN C 1 379 ? 109.853 78.156 109.013 1.00 21.79 379 ASN B CA 1
ATOM 7322 C C . ASN C 1 379 ? 110.089 78.780 110.384 1.00 21.79 379 ASN B C 1
ATOM 7323 O O . ASN C 1 379 ? 109.418 78.413 111.356 1.00 21.79 379 ASN B O 1
ATOM 7328 N N . GLY C 1 380 ? 111.005 79.741 110.494 1.00 19.09 380 GLY B N 1
ATOM 7329 C CA . GLY C 1 380 ? 111.114 80.485 111.734 1.00 19.09 380 GLY B CA 1
ATOM 7330 C C . GLY C 1 380 ? 109.862 81.273 112.045 1.00 19.09 380 GLY B C 1
ATOM 7331 O O . GLY C 1 380 ? 109.448 81.353 113.206 1.00 19.09 380 GLY B O 1
ATOM 7332 N N . ALA C 1 381 ? 109.231 81.845 111.019 1.00 21.39 381 ALA B N 1
ATOM 7333 C CA . ALA C 1 381 ? 107.938 82.488 111.201 1.00 21.39 381 ALA B CA 1
ATOM 7334 C C . ALA C 1 381 ? 106.896 81.493 111.683 1.00 21.39 381 ALA B C 1
ATOM 7335 O O . ALA C 1 381 ? 106.118 81.807 112.586 1.00 21.39 381 ALA B O 1
ATOM 7337 N N . PHE C 1 382 ? 106.865 80.285 111.109 1.00 20.97 382 PHE B N 1
ATOM 7338 C CA . PHE C 1 382 ? 105.898 79.297 111.576 1.00 20.97 382 PHE B CA 1
ATOM 7339 C C . PHE C 1 382 ? 106.082 78.993 113.052 1.00 20.97 382 PHE B C 1
ATOM 7340 O O . PHE C 1 382 ? 105.130 79.073 113.831 1.00 20.97 382 PHE B O 1
ATOM 7348 N N . PHE C 1 383 ? 107.296 78.625 113.457 1.00 21.13 383 PHE B N 1
ATOM 7349 C CA . PHE C 1 383 ? 107.493 78.179 114.836 1.00 21.13 383 PHE B CA 1
ATOM 7350 C C . PHE C 1 383 ? 107.297 79.322 115.827 1.00 21.13 383 PHE B C 1
ATOM 7351 O O . PHE C 1 383 ? 106.681 79.139 116.891 1.00 21.13 383 PHE B O 1
ATOM 7359 N N . ALA C 1 384 ? 107.777 80.525 115.486 1.00 22.52 384 ALA B N 1
ATOM 7360 C CA . ALA C 1 384 ? 107.600 81.667 116.376 1.00 22.52 384 ALA B CA 1
ATOM 7361 C C . ALA C 1 384 ? 106.143 82.091 116.458 1.00 22.52 384 ALA B C 1
ATOM 7362 O O . ALA C 1 384 ? 105.640 82.375 117.548 1.00 22.52 384 ALA B O 1
ATOM 7364 N N . GLY C 1 385 ? 105.443 82.147 115.323 1.00 23.07 385 GLY B N 1
ATOM 7365 C CA . GLY C 1 385 ? 104.038 82.502 115.348 1.00 23.07 385 GLY B CA 1
ATOM 7366 C C . GLY C 1 385 ? 103.192 81.473 116.063 1.00 23.07 385 GLY B C 1
ATOM 7367 O O . GLY C 1 385 ? 102.176 81.807 116.659 1.00 23.07 385 GLY B O 1
ATOM 7368 N N . SER C 1 386 ? 103.619 80.209 116.045 1.00 22.94 386 SER B N 1
ATOM 7369 C CA . SER C 1 386 ? 102.903 79.180 116.790 1.00 22.94 386 SER B CA 1
ATOM 7370 C C . SER C 1 386 ? 103.037 79.389 118.292 1.00 22.94 386 SER B C 1
ATOM 7371 O O . SER C 1 386 ? 102.033 79.392 119.020 1.00 22.94 386 SER B O 1
ATOM 7374 N N . ILE C 1 387 ? 104.267 79.563 118.778 1.00 24.20 387 ILE B N 1
ATOM 7375 C CA . ILE C 1 387 ? 104.440 79.774 120.215 1.00 24.20 387 ILE B CA 1
ATOM 7376 C C . ILE C 1 387 ? 103.769 81.071 120.649 1.00 24.20 387 ILE B C 1
ATOM 7377 O O . ILE C 1 387 ? 103.174 81.153 121.733 1.00 24.20 387 ILE B O 1
ATOM 7382 N N . LEU C 1 388 ? 103.820 82.095 119.799 1.00 28.85 388 LEU B N 1
ATOM 7383 C CA . LEU C 1 388 ? 103.199 83.365 120.141 1.00 28.85 388 LEU B CA 1
ATOM 7384 C C . LEU C 1 388 ? 101.684 83.273 120.120 1.00 28.85 388 LEU B C 1
ATOM 7385 O O . LEU C 1 388 ? 101.019 83.911 120.933 1.00 28.85 388 LEU B O 1
ATOM 7390 N N . ALA C 1 389 ? 101.112 82.512 119.186 1.00 27.11 389 ALA B N 1
ATOM 7391 C CA . ALA C 1 389 ? 99.667 82.336 119.157 1.00 27.11 389 ALA B CA 1
ATOM 7392 C C . ALA C 1 389 ? 99.189 81.631 120.411 1.00 27.11 389 ALA B C 1
ATOM 7393 O O . ALA C 1 389 ? 98.160 81.996 120.985 1.00 27.11 389 ALA B O 1
ATOM 7395 N N . VAL C 1 390 ? 99.934 80.626 120.870 1.00 29.05 390 VAL B N 1
ATOM 7396 C CA . VAL C 1 390 ? 99.574 79.980 122.131 1.00 29.05 390 VAL B CA 1
ATOM 7397 C C . VAL C 1 390 ? 99.637 80.974 123.285 1.00 29.05 390 VAL B C 1
ATOM 7398 O O . VAL C 1 390 ? 98.701 81.070 124.095 1.00 29.05 390 VAL B O 1
ATOM 7402 N N . LEU C 1 391 ? 100.728 81.735 123.381 1.00 33.91 391 LEU B N 1
ATOM 7403 C CA . LEU C 1 391 ? 100.887 82.644 124.517 1.00 33.91 391 LEU B CA 1
ATOM 7404 C C . LEU C 1 391 ? 99.882 83.791 124.455 1.00 33.91 391 LEU B C 1
ATOM 7405 O O . LEU C 1 391 ? 99.413 84.275 125.491 1.00 33.91 391 LEU B O 1
ATOM 7410 N N . ILE C 1 392 ? 99.505 84.203 123.246 1.00 35.65 392 ILE B N 1
ATOM 7411 C CA . ILE C 1 392 ? 98.509 85.253 123.058 1.00 35.65 392 ILE B CA 1
ATOM 7412 C C . ILE C 1 392 ? 97.124 84.753 123.437 1.00 35.65 392 ILE B C 1
ATOM 7413 O O . ILE C 1 392 ? 96.346 85.466 124.073 1.00 35.65 392 ILE B O 1
ATOM 7418 N N . ALA C 1 393 ? 96.782 83.526 123.035 1.00 35.93 393 ALA B N 1
ATOM 7419 C CA . ALA C 1 393 ? 95.503 82.960 123.435 1.00 35.93 393 ALA B CA 1
ATOM 7420 C C . ALA C 1 393 ? 95.417 82.835 124.945 1.00 35.93 393 ALA B C 1
ATOM 7421 O O . ALA C 1 393 ? 94.355 83.064 125.533 1.00 35.93 393 ALA B O 1
ATOM 7423 N N . LEU C 1 394 ? 96.528 82.497 125.597 1.00 44.65 394 LEU B N 1
ATOM 7424 C CA . LEU C 1 394 ? 96.502 82.452 127.056 1.00 44.65 394 LEU B CA 1
ATOM 7425 C C . LEU C 1 394 ? 96.322 83.838 127.666 1.00 44.65 394 LEU B C 1
ATOM 7426 O O . LEU C 1 394 ? 95.492 84.016 128.565 1.00 44.65 394 LEU B O 1
ATOM 7431 N N . THR C 1 395 ? 97.077 84.836 127.201 1.00 47.87 395 THR B N 1
ATOM 7432 C CA . THR C 1 395 ? 96.967 86.160 127.816 1.00 47.87 395 THR B CA 1
ATOM 7433 C C . THR C 1 395 ? 95.606 86.788 127.535 1.00 47.87 395 THR B C 1
ATOM 7434 O O . THR C 1 395 ? 95.127 87.623 128.308 1.00 47.87 395 THR B O 1
ATOM 7438 N N . ILE C 1 396 ? 94.966 86.402 126.428 1.00 47.02 396 ILE B N 1
ATOM 7439 C CA . ILE C 1 396 ? 93.604 86.852 126.154 1.00 47.02 396 ILE B CA 1
ATOM 7440 C C . ILE C 1 396 ? 92.617 86.144 127.070 1.00 47.02 396 ILE B C 1
ATOM 7441 O O . ILE C 1 396 ? 91.671 86.755 127.577 1.00 47.02 396 ILE B O 1
ATOM 7446 N N . TYR C 1 397 ? 92.830 84.846 127.303 1.00 54.93 397 TYR B N 1
ATOM 7447 C CA . TYR C 1 397 ? 91.880 84.070 128.091 1.00 54.93 397 TYR B CA 1
ATOM 7448 C C . TYR C 1 397 ? 91.779 84.584 129.521 1.00 54.93 397 TYR B C 1
ATOM 7449 O O . TYR C 1 397 ? 90.680 84.883 130.001 1.00 54.93 397 TYR B O 1
ATOM 7458 N N . ASP C 1 398 ? 92.903 84.687 130.226 1.00 60.90 398 ASP B N 1
ATOM 7459 C CA . ASP C 1 398 ? 92.852 84.975 131.652 1.00 60.90 398 ASP B CA 1
ATOM 7460 C C . ASP C 1 398 ? 93.385 86.349 132.025 1.00 60.90 398 ASP B C 1
ATOM 7461 O O . ASP C 1 398 ? 93.002 86.878 133.069 1.00 60.90 398 ASP B O 1
ATOM 7466 N N . GLU C 1 399 ? 94.282 86.919 131.221 1.00 67.22 399 GLU B N 1
ATOM 7467 C CA . GLU C 1 399 ? 94.935 88.230 131.356 1.00 67.22 399 GLU B CA 1
ATOM 7468 C C . GLU C 1 399 ? 95.961 88.244 132.485 1.00 67.22 399 GLU B C 1
ATOM 7469 O O . GLU C 1 399 ? 96.704 89.223 132.600 1.00 67.22 399 GLU B O 1
ATOM 7475 N N . ASP C 1 400 ? 96.042 87.200 133.303 1.00 69.96 400 ASP B N 1
ATOM 7476 C CA . ASP C 1 400 ? 97.102 87.071 134.290 1.00 69.96 400 ASP B CA 1
ATOM 7477 C C . ASP C 1 400 ? 98.192 86.119 133.826 1.00 69.96 400 ASP B C 1
ATOM 7478 O O . ASP C 1 400 ? 99.067 85.761 134.617 1.00 69.96 400 ASP B O 1
ATOM 7483 N N . VAL C 1 401 ? 98.138 85.678 132.571 1.00 65.68 401 VAL B N 1
ATOM 7484 C CA . VAL C 1 401 ? 99.259 84.950 131.990 1.00 65.68 401 VAL B CA 1
ATOM 7485 C C . VAL C 1 401 ? 100.488 85.838 131.965 1.00 65.68 401 VAL B C 1
ATOM 7486 O O . VAL C 1 401 ? 101.617 85.367 132.136 1.00 65.68 401 VAL B O 1
ATOM 7490 N N . LEU C 1 402 ? 100.192 87.139 131.903 1.00 74.14 402 LEU B N 1
ATOM 7491 C CA . LEU C 1 402 ? 101.172 88.216 131.927 1.00 74.14 402 LEU B CA 1
ATOM 7492 C C . LEU C 1 402 ? 101.627 88.397 133.363 1.00 74.14 402 LEU B C 1
ATOM 7493 O O . LEU C 1 402 ? 100.951 87.968 134.302 1.00 74.14 402 LEU B O 1
ATOM 7498 N N . ALA C 1 403 ? 102.764 89.071 133.518 1.00 79.15 403 ALA B N 1
ATOM 7499 C CA . ALA C 1 403 ? 103.459 89.266 134.800 1.00 79.15 403 ALA B CA 1
ATOM 7500 C C . ALA C 1 403 ? 103.899 87.929 135.425 1.00 79.15 403 ALA B C 1
ATOM 7501 O O . ALA C 1 403 ? 103.868 87.725 136.633 1.00 79.15 403 ALA B O 1
ATOM 7503 N N . VAL C 1 404 ? 104.304 87.033 134.532 1.00 77.78 404 VAL B N 1
ATOM 7504 C CA . VAL C 1 404 ? 104.843 85.726 134.826 1.00 77.78 404 VAL B CA 1
ATOM 7505 C C . VAL C 1 404 ? 106.265 85.948 134.330 1.00 77.78 404 VAL B C 1
ATOM 7506 O O . VAL C 1 404 ? 106.464 86.364 133.196 1.00 77.78 404 VAL B O 1
ATOM 7510 N N . GLU C 1 405 ? 107.231 85.717 135.209 1.00 78.61 405 GLU B N 1
ATOM 7511 C CA . GLU C 1 405 ? 108.674 85.905 134.973 1.00 78.61 405 GLU B CA 1
ATOM 7512 C C . GLU C 1 405 ? 109.260 86.407 133.634 1.00 78.61 405 GLU B C 1
ATOM 7513 O O . GLU C 1 405 ? 110.069 87.326 133.626 1.00 78.61 405 GLU B O 1
ATOM 7519 N N . HIS C 1 406 ? 108.856 85.813 132.519 1.00 70.75 406 HIS B N 1
ATOM 7520 C CA . HIS C 1 406 ? 109.420 86.124 131.211 1.00 70.75 406 HIS B CA 1
ATOM 7521 C C . HIS C 1 406 ? 108.396 86.179 130.090 1.00 70.75 406 HIS B C 1
ATOM 7522 O O . HIS C 1 406 ? 108.798 86.276 128.926 1.00 70.75 406 HIS B O 1
ATOM 7529 N N . VAL C 1 407 ? 107.099 86.155 130.395 1.00 65.30 407 VAL B N 1
ATOM 7530 C CA . VAL C 1 407 ? 106.108 86.051 129.327 1.00 65.30 407 VAL B CA 1
ATOM 7531 C C . VAL C 1 407 ? 106.062 87.318 128.486 1.00 65.30 407 VAL B C 1
ATOM 7532 O O . VAL C 1 407 ? 105.965 87.249 127.258 1.00 65.30 407 VAL B O 1
ATOM 7536 N N . LEU C 1 408 ? 106.129 88.491 129.117 1.00 61.33 408 LEU B N 1
ATOM 7537 C CA . LEU C 1 408 ? 105.992 89.729 128.350 1.00 61.33 408 LEU B CA 1
ATOM 7538 C C . LEU C 1 408 ? 107.200 89.957 127.448 1.00 61.33 408 LEU B C 1
ATOM 7539 O O . LEU C 1 408 ? 107.055 90.304 126.265 1.00 61.33 408 LEU B O 1
ATOM 7544 N N . THR C 1 409 ? 108.404 89.769 127.991 1.00 56.17 409 THR B N 1
ATOM 7545 C CA . THR C 1 409 ? 109.598 89.872 127.166 1.00 56.17 409 THR B CA 1
ATOM 7546 C C . THR C 1 409 ? 109.581 88.831 126.058 1.00 56.17 409 THR B C 1
ATOM 7547 O O . THR C 1 409 ? 110.020 89.105 124.936 1.00 56.17 409 THR B O 1
ATOM 7551 N N . THR C 1 410 ? 109.056 87.634 126.344 1.00 55.36 410 THR B N 1
ATOM 7552 C CA . THR C 1 410 ? 108.973 86.610 125.314 1.00 55.36 410 THR B CA 1
ATOM 7553 C C . THR C 1 410 ? 108.020 87.023 124.203 1.00 55.36 410 THR B C 1
ATOM 7554 O O . THR C 1 410 ? 108.316 86.827 123.022 1.00 55.36 410 THR B O 1
ATOM 7558 N N . VAL C 1 411 ? 106.864 87.588 124.557 1.00 48.56 411 VAL B N 1
ATOM 7559 C CA . VAL C 1 411 ? 105.922 88.039 123.539 1.00 48.56 411 VAL B CA 1
ATOM 7560 C C . VAL C 1 411 ? 106.550 89.118 122.670 1.00 48.56 411 VAL B C 1
ATOM 7561 O O . VAL C 1 411 ? 106.404 89.107 121.444 1.00 48.56 411 VAL B O 1
ATOM 7565 N N . THR C 1 412 ? 107.276 90.057 123.284 1.00 50.96 412 THR B N 1
ATOM 7566 C CA . THR C 1 412 ? 107.891 91.122 122.490 1.00 50.96 412 THR B CA 1
ATOM 7567 C C . THR C 1 412 ? 108.978 90.578 121.566 1.00 50.96 412 THR B C 1
ATOM 7568 O O . THR C 1 412 ? 109.019 90.923 120.378 1.00 50.96 412 THR B O 1
ATOM 7572 N N . LEU C 1 413 ? 109.866 89.726 122.091 1.00 47.08 413 LEU B N 1
ATOM 7573 C CA . LEU C 1 413 ? 110.926 89.166 121.257 1.00 47.08 413 LEU B CA 1
ATOM 7574 C C . LEU C 1 413 ? 110.356 88.307 120.140 1.00 47.08 413 LEU B C 1
ATOM 7575 O O . LEU C 1 413 ? 110.859 88.326 119.014 1.00 47.08 413 LEU B O 1
ATOM 7580 N N . LEU C 1 414 ? 109.299 87.549 120.430 1.00 41.54 414 LEU B N 1
ATOM 7581 C CA . LEU C 1 414 ? 108.683 86.721 119.407 1.00 41.54 414 LEU B CA 1
ATOM 7582 C C . LEU C 1 414 ? 108.004 87.575 118.351 1.00 41.54 414 LEU B C 1
ATOM 7583 O O . LEU C 1 414 ? 108.025 87.234 117.167 1.00 41.54 414 LEU B O 1
ATOM 7588 N N . GLY C 1 415 ? 107.400 88.691 118.755 1.00 39.42 415 GLY B N 1
ATOM 7589 C CA . GLY C 1 415 ? 106.835 89.597 117.771 1.00 39.42 415 GLY B CA 1
ATOM 7590 C C . GLY C 1 415 ? 107.891 90.175 116.853 1.00 39.42 415 GLY B C 1
ATOM 7591 O O . GLY C 1 415 ? 107.696 90.253 115.635 1.00 39.42 415 GLY B O 1
ATOM 7592 N N . VAL C 1 416 ? 109.033 90.574 117.421 1.00 36.85 416 VAL B N 1
ATOM 7593 C CA . VAL C 1 416 ? 110.137 91.057 116.591 1.00 36.85 416 VAL B CA 1
ATOM 7594 C C . VAL C 1 416 ? 110.611 89.968 115.639 1.00 36.85 416 VAL B C 1
ATOM 7595 O O . VAL C 1 416 ? 110.889 90.231 114.463 1.00 36.85 416 VAL B O 1
ATOM 7599 N N . THR C 1 417 ? 110.716 88.730 116.128 1.00 34.41 417 THR B N 1
ATOM 7600 C CA . THR C 1 417 ? 111.165 87.628 115.285 1.00 34.41 417 THR B CA 1
ATOM 7601 C C . THR C 1 417 ? 110.208 87.388 114.124 1.00 34.41 417 THR B C 1
ATOM 7602 O O . THR C 1 417 ? 110.638 87.246 112.974 1.00 34.41 417 THR B O 1
ATOM 7606 N N . VAL C 1 418 ? 108.905 87.328 114.409 1.00 32.88 418 VAL B N 1
ATOM 7607 C CA . VAL C 1 418 ? 107.930 87.125 113.344 1.00 32.88 418 VAL B CA 1
ATOM 7608 C C . VAL C 1 418 ? 107.992 88.263 112.338 1.00 32.88 418 VAL B C 1
ATOM 7609 O O . VAL C 1 418 ? 107.881 88.039 111.131 1.00 32.88 418 VAL B O 1
ATOM 7613 N N . THR C 1 419 ? 108.172 89.499 112.808 1.00 31.45 419 THR B N 1
ATOM 7614 C CA . THR C 1 419 ? 108.197 90.624 111.877 1.00 31.45 419 THR B CA 1
ATOM 7615 C C . THR C 1 419 ? 109.432 90.581 110.986 1.00 31.45 419 THR B C 1
ATOM 7616 O O . THR C 1 419 ? 109.343 90.827 109.778 1.00 31.45 419 THR B O 1
ATOM 7620 N N . VAL C 1 420 ? 110.592 90.250 111.560 1.00 28.35 420 VAL B N 1
ATOM 7621 C CA . VAL C 1 420 ? 111.806 90.126 110.759 1.00 28.35 420 VAL B CA 1
ATOM 7622 C C . VAL C 1 420 ? 111.656 89.028 109.717 1.00 28.35 420 VAL B C 1
ATOM 7623 O O . VAL C 1 420 ? 111.970 89.224 108.531 1.00 28.35 420 VAL B O 1
ATOM 7627 N N . CYS C 1 421 ? 111.167 87.856 110.129 1.00 27.36 421 CYS B N 1
ATOM 7628 C CA . CYS C 1 421 ? 110.993 86.763 109.183 1.00 27.36 421 CYS B CA 1
ATOM 7629 C C . CYS C 1 421 ? 110.006 87.137 108.084 1.00 27.36 421 CYS B C 1
ATOM 7630 O O . CYS C 1 421 ? 110.284 86.926 106.901 1.00 27.36 421 CYS B O 1
ATOM 7633 N N . ARG C 1 422 ? 108.861 87.720 108.448 1.00 26.57 422 ARG B N 1
ATOM 7634 C CA . ARG C 1 422 ? 107.886 88.119 107.441 1.00 26.57 422 ARG B CA 1
ATOM 7635 C C . ARG C 1 422 ? 108.460 89.158 106.493 1.00 26.57 422 ARG B C 1
ATOM 7636 O O . ARG C 1 422 ? 108.028 89.256 105.340 1.00 26.57 422 ARG B O 1
ATOM 7644 N N . SER C 1 423 ? 109.417 89.961 106.958 1.00 26.87 423 SER B N 1
ATOM 7645 C CA . SER C 1 423 ? 110.087 90.878 106.041 1.00 26.87 423 SER B CA 1
ATOM 7646 C C . SER C 1 423 ? 111.021 90.128 105.105 1.00 26.87 423 SER B C 1
ATOM 7647 O O . SER C 1 423 ? 111.246 90.553 103.969 1.00 26.87 423 SER B O 1
ATOM 7650 N N . PHE C 1 424 ? 111.581 89.007 105.563 1.00 26.49 424 PHE B N 1
ATOM 7651 C CA . PHE C 1 424 ? 112.463 88.240 104.687 1.00 26.49 424 PHE B CA 1
ATOM 7652 C C . PHE C 1 424 ? 111.680 87.297 103.784 1.00 26.49 424 PHE B C 1
ATOM 7653 O O . PHE C 1 424 ? 112.163 86.917 102.712 1.00 26.49 424 PHE B O 1
ATOM 7661 N N . ILE C 1 425 ? 110.484 86.897 104.204 1.00 24.37 425 ILE B N 1
ATOM 7662 C CA . ILE C 1 425 ? 109.622 86.088 103.334 1.00 24.37 425 ILE B CA 1
ATOM 7663 C C . ILE C 1 425 ? 109.276 86.900 102.094 1.00 24.37 425 ILE B C 1
ATOM 7664 O O . ILE C 1 425 ? 108.687 87.990 102.216 1.00 24.37 425 ILE B O 1
ATOM 7669 N N . PRO C 1 426 ? 109.604 86.438 100.893 1.00 24.88 426 PRO B N 1
ATOM 7670 C CA . PRO C 1 426 ? 109.206 87.181 99.700 1.00 24.88 426 PRO B CA 1
ATOM 7671 C C . PRO C 1 426 ? 107.698 87.255 99.603 1.00 24.88 426 PRO B C 1
ATOM 7672 O O . PRO C 1 426 ? 106.979 86.391 100.110 1.00 24.88 426 PRO B O 1
ATOM 7676 N N . ASP C 1 427 ? 107.216 88.310 98.969 1.00 23.94 427 ASP B N 1
ATOM 7677 C CA . ASP C 1 427 ? 105.795 88.406 98.701 1.00 23.94 427 ASP B CA 1
ATOM 7678 C C . ASP C 1 427 ? 105.403 87.361 97.670 1.00 23.94 427 ASP B C 1
ATOM 7679 O O . ASP C 1 427 ? 105.878 87.391 96.536 1.00 23.94 427 ASP B O 1
ATOM 7684 N N . GLN C 1 428 ? 104.565 86.412 98.074 1.00 20.56 428 GLN B N 1
ATOM 7685 C CA . GLN C 1 428 ? 103.947 85.531 97.101 1.00 20.56 428 GLN B CA 1
ATOM 7686 C C . GLN C 1 428 ? 103.187 86.378 96.102 1.00 20.56 428 GLN B C 1
ATOM 7687 O O . GLN C 1 428 ? 102.748 87.486 96.412 1.00 20.56 428 GLN B O 1
ATOM 7693 N N . HIS C 1 429 ? 103.039 85.856 94.893 1.00 16.79 429 HIS B N 1
ATOM 7694 C CA . HIS C 1 429 ? 102.432 86.578 93.782 1.00 16.79 429 HIS B CA 1
ATOM 7695 C C . HIS C 1 429 ? 103.320 87.704 93.281 1.00 16.79 429 HIS B C 1
ATOM 7696 O O . HIS C 1 429 ? 102.829 88.703 92.768 1.00 16.79 429 HIS B O 1
ATOM 7703 N N . MET C 1 430 ? 104.629 87.541 93.406 1.00 18.34 430 MET B N 1
ATOM 7704 C CA . MET C 1 430 ? 105.597 88.510 92.920 1.00 18.34 430 MET B CA 1
ATOM 7705 C C . MET C 1 430 ? 106.030 88.117 91.521 1.00 18.34 430 MET B C 1
ATOM 7706 O O . MET C 1 430 ? 106.540 87.015 91.318 1.00 18.34 430 MET B O 1
ATOM 7711 N N . VAL C 1 431 ? 105.834 89.015 90.567 1.00 17.59 431 VAL B N 1
ATOM 7712 C CA . VAL C 1 431 ? 106.228 88.761 89.187 1.00 17.59 431 VAL B CA 1
ATOM 7713 C C . VAL C 1 431 ? 107.745 88.853 89.084 1.00 17.59 431 VAL B C 1
ATOM 7714 O O . VAL C 1 431 ? 108.342 89.879 89.421 1.00 17.59 431 VAL B O 1
ATOM 7718 N N . PHE C 1 432 ? 108.367 87.780 88.611 1.00 20.36 432 PHE B N 1
ATOM 7719 C CA . PHE C 1 432 ? 109.813 87.656 88.483 1.00 20.36 432 PHE B CA 1
ATOM 7720 C C . PHE C 1 432 ? 110.151 87.826 87.010 1.00 20.36 432 PHE B C 1
ATOM 7721 O O . PHE C 1 432 ? 109.939 86.912 86.209 1.00 20.36 432 PHE B O 1
ATOM 7729 N N . CYS C 1 433 ? 110.649 89.006 86.646 1.00 24.84 433 CYS B N 1
ATOM 7730 C CA . CYS C 1 433 ? 111.012 89.311 85.267 1.00 24.84 433 CYS B CA 1
ATOM 7731 C C . CYS C 1 433 ? 112.297 90.125 85.262 1.00 24.84 433 CYS B C 1
ATOM 7732 O O . CYS C 1 433 ? 112.238 91.368 85.323 1.00 24.84 433 CYS B O 1
ATOM 7735 N N . PRO C 1 434 ? 113.469 89.499 85.179 1.00 21.58 434 PRO B N 1
ATOM 7736 C CA . PRO C 1 434 ? 114.706 90.273 85.233 1.00 21.58 434 PRO B CA 1
ATOM 7737 C C . PRO C 1 434 ? 115.174 90.726 83.864 1.00 21.58 434 PRO B C 1
ATOM 7738 O O . PRO C 1 434 ? 116.146 91.472 83.754 1.00 21.58 434 PRO B O 1
ATOM 7742 N N . GLU C 1 435 ? 114.492 90.294 82.812 1.00 28.68 435 GLU B N 1
ATOM 7743 C CA . GLU C 1 435 ? 114.883 90.715 81.474 1.00 28.68 435 GLU B CA 1
ATOM 7744 C C . GLU C 1 435 ? 114.264 92.059 81.121 1.00 28.68 435 GLU B C 1
ATOM 7745 O O . GLU C 1 435 ? 114.958 92.971 80.653 1.00 28.68 435 GLU B O 1
ATOM 7751 N N . GLN C 1 436 ? 112.960 92.207 81.345 1.00 32.56 436 GLN B N 1
ATOM 7752 C CA . GLN C 1 436 ? 112.297 93.466 81.039 1.00 32.56 436 GLN B CA 1
ATOM 7753 C C . GLN C 1 436 ? 112.653 94.547 82.050 1.00 32.56 436 GLN B C 1
ATOM 7754 O O . GLN C 1 436 ? 112.767 95.725 81.689 1.00 32.56 436 GLN B O 1
ATOM 7760 N N . LEU C 1 437 ? 112.846 94.169 83.316 1.00 23.65 437 LEU B N 1
ATOM 7761 C CA . LEU C 1 437 ? 113.335 95.126 84.301 1.00 23.65 437 LEU B CA 1
ATOM 7762 C C . LEU C 1 437 ? 114.697 95.672 83.905 1.00 23.65 437 LEU B C 1
ATOM 7763 O O . LEU C 1 437 ? 114.942 96.876 84.009 1.00 23.65 437 LEU B O 1
ATOM 7768 N N . LEU C 1 438 ? 115.597 94.807 83.443 1.00 24.70 438 LEU B N 1
ATOM 7769 C CA . LEU C 1 438 ? 116.900 95.282 82.998 1.00 24.70 438 LEU B CA 1
ATOM 7770 C C . LEU C 1 438 ? 116.777 96.117 81.736 1.00 24.70 438 LEU B C 1
ATOM 7771 O O . LEU C 1 438 ? 117.523 97.083 81.554 1.00 24.70 438 LEU B O 1
ATOM 7776 N N . ARG C 1 439 ? 115.826 95.788 80.864 1.00 30.30 439 ARG B N 1
ATOM 7777 C CA . ARG C 1 439 ? 115.642 96.602 79.668 1.00 30.30 439 ARG B CA 1
ATOM 7778 C C . ARG C 1 439 ? 115.204 98.020 80.017 1.00 30.30 439 ARG B C 1
ATOM 7779 O O . ARG C 1 439 ? 115.723 98.993 79.459 1.00 30.30 439 ARG B O 1
ATOM 7787 N N . VAL C 1 440 ? 114.264 98.167 80.951 1.00 26.70 440 VAL B N 1
ATOM 7788 C CA . VAL C 1 440 ? 113.797 99.514 81.276 1.00 26.70 440 VAL B CA 1
ATOM 7789 C C . VAL C 1 440 ? 114.836 100.262 82.104 1.00 26.70 440 VAL B C 1
ATOM 7790 O O . VAL C 1 440 ? 115.031 101.476 81.932 1.00 26.70 440 VAL B O 1
ATOM 7794 N N . ILE C 1 441 ? 115.547 99.558 82.991 1.00 24.39 441 ILE B N 1
ATOM 7795 C CA . ILE C 1 441 ? 116.630 100.187 83.737 1.00 24.39 441 ILE B CA 1
ATOM 7796 C C . ILE C 1 441 ? 117.678 100.728 82.780 1.00 24.39 441 ILE B C 1
ATOM 7797 O O . ILE C 1 441 ? 118.184 101.839 82.955 1.00 24.39 441 ILE B O 1
ATOM 7802 N N . LEU C 1 442 ? 118.001 99.963 81.740 1.00 28.64 442 LEU B N 1
ATOM 7803 C CA . LEU C 1 442 ? 118.938 100.444 80.733 1.00 28.64 442 LEU B CA 1
ATOM 7804 C C . LEU C 1 442 ? 118.377 101.643 79.987 1.00 28.64 442 LEU B C 1
ATOM 7805 O O . LEU C 1 442 ? 119.104 102.597 79.698 1.00 28.64 442 LEU B O 1
ATOM 7810 N N . ALA C 1 443 ? 117.086 101.608 79.651 1.00 30.05 443 ALA B N 1
ATOM 7811 C CA . ALA C 1 443 ? 116.489 102.728 78.932 1.00 30.05 443 ALA B CA 1
ATOM 7812 C C . ALA C 1 443 ? 116.618 104.017 79.723 1.00 30.05 443 ALA B C 1
ATOM 7813 O O . ALA C 1 443 ? 116.724 105.101 79.142 1.00 30.05 443 ALA B O 1
ATOM 7815 N N . HIS C 1 444 ? 116.602 103.924 81.050 1.00 31.94 444 HIS B N 1
ATOM 7816 C CA . HIS C 1 444 ? 116.789 105.125 81.863 1.00 31.94 444 HIS B CA 1
ATOM 7817 C C . HIS C 1 444 ? 118.268 105.468 82.034 1.00 31.94 444 HIS B C 1
ATOM 7818 O O . HIS C 1 444 ? 118.628 106.642 82.161 1.00 31.94 444 HIS B O 1
ATOM 7825 N N . ILE C 1 445 ? 119.141 104.457 82.036 1.00 30.53 445 ILE B N 1
ATOM 7826 C CA . ILE C 1 445 ? 120.509 104.637 82.527 1.00 30.53 445 ILE B CA 1
ATOM 7827 C C . ILE C 1 445 ? 121.498 104.788 81.376 1.00 30.53 445 ILE B C 1
ATOM 7828 O O . ILE C 1 445 ? 122.503 105.496 81.493 1.00 30.53 445 ILE B O 1
ATOM 7833 N N . HIS C 1 446 ? 121.241 104.106 80.261 1.00 36.94 446 HIS B N 1
ATOM 7834 C CA . HIS C 1 446 ? 121.980 104.216 79.003 1.00 36.94 446 HIS B CA 1
ATOM 7835 C C . HIS C 1 446 ? 123.300 103.453 78.966 1.00 36.94 446 HIS B C 1
ATOM 7836 O O . HIS C 1 446 ? 123.867 103.274 77.884 1.00 36.94 446 HIS B O 1
ATOM 7843 N N . TYR C 1 447 ? 123.955 102.977 79.984 1.00 40.27 447 TYR B N 1
ATOM 7844 C CA . TYR C 1 447 ? 125.289 102.298 80.007 1.00 40.27 447 TYR B CA 1
ATOM 7845 C C . TYR C 1 447 ? 125.245 101.059 80.761 1.00 40.27 447 TYR B C 1
ATOM 7846 O O . TYR C 1 447 ? 124.980 101.125 81.806 1.00 40.27 447 TYR B O 1
ATOM 7855 N N . MET C 1 448 ? 125.637 99.918 80.277 1.00 18.54 448 MET B N 1
ATOM 7856 C CA . MET C 1 448 ? 125.650 98.657 81.027 1.00 18.54 448 MET B CA 1
ATOM 7857 C C . MET C 1 448 ? 126.656 97.739 80.445 1.00 18.54 448 MET B C 1
ATOM 7858 O O . MET C 1 448 ? 126.821 97.732 79.242 1.00 18.54 448 MET B O 1
ATOM 7863 N N . PRO C 1 449 ? 127.387 97.013 81.242 1.00 15.92 449 PRO B N 1
ATOM 7864 C CA . PRO C 1 449 ? 128.271 95.996 80.671 1.00 15.92 449 PRO B CA 1
ATOM 7865 C C . PRO C 1 449 ? 127.574 95.165 79.610 1.00 15.92 449 PRO B C 1
ATOM 7866 O O . PRO C 1 449 ? 126.351 95.032 79.593 1.00 15.92 449 PRO B O 1
ATOM 7870 N N . ASP C 1 450 ? 128.371 94.605 78.699 1.00 21.47 450 ASP B N 1
ATOM 7871 C CA . ASP C 1 450 ? 127.790 93.928 77.546 1.00 21.47 450 ASP B CA 1
ATOM 7872 C C . ASP C 1 450 ? 127.393 92.496 77.867 1.00 21.47 450 ASP B C 1
ATOM 7873 O O . ASP C 1 450 ? 126.544 91.913 77.184 1.00 21.47 450 ASP B O 1
ATOM 7878 N N . HIS C 1 451 ? 128.001 91.900 78.890 1.00 19.15 451 HIS B N 1
ATOM 7879 C CA . HIS C 1 451 ? 127.623 90.550 79.288 1.00 19.15 451 HIS B CA 1
ATOM 7880 C C . HIS C 1 451 ? 126.450 90.542 80.256 1.00 19.15 451 HIS B C 1
ATOM 7881 O O . HIS C 1 451 ? 126.318 89.600 81.040 1.00 19.15 451 HIS B O 1
ATOM 7888 N N . TRP C 1 452 ? 125.633 91.591 80.251 1.00 17.11 452 TRP B N 1
ATOM 7889 C CA . TRP C 1 452 ? 124.446 91.627 81.093 1.00 17.11 452 TRP B CA 1
ATOM 7890 C C . TRP C 1 452 ? 123.190 91.325 80.288 1.00 17.11 452 TRP B C 1
ATOM 7891 O O . TRP C 1 452 ? 122.216 90.790 80.821 1.00 17.11 452 TRP B O 1
ATOM 7902 N N . GLN C 1 453 ? 123.165 91.779 79.047 1.00 23.14 453 GLN B N 1
ATOM 7903 C CA . GLN C 1 453 ? 121.951 91.727 78.238 1.00 23.14 453 GLN B CA 1
ATOM 7904 C C . GLN C 1 453 ? 121.396 90.359 78.004 1.00 23.14 453 GLN B C 1
ATOM 7905 O O . GLN C 1 453 ? 120.199 90.192 77.824 1.00 23.14 453 GLN B O 1
ATOM 7911 N N . GLY C 1 454 ? 122.263 89.380 77.918 1.00 23.23 454 GLY B N 1
ATOM 7912 C CA . GLY C 1 454 ? 121.774 88.026 77.724 1.00 23.23 454 GLY B CA 1
ATOM 7913 C C . GLY C 1 454 ? 121.332 87.380 79.024 1.00 23.23 454 GLY B C 1
ATOM 7914 O O . GLY C 1 454 ? 120.186 86.947 79.161 1.00 23.23 454 GLY B O 1
ATOM 7915 N N . ASN C 1 455 ? 122.240 87.304 79.991 1.00 20.80 455 ASN B N 1
ATOM 7916 C CA . ASN C 1 455 ? 121.991 86.614 81.254 1.00 20.80 455 ASN B CA 1
ATOM 7917 C C . ASN C 1 455 ? 121.637 87.621 82.346 1.00 20.80 455 ASN B C 1
ATOM 7918 O O . ASN C 1 455 ? 122.424 87.947 83.230 1.00 20.80 455 ASN B O 1
ATOM 7923 N N . ALA C 1 456 ? 120.392 88.089 82.277 1.00 18.69 456 ALA B N 1
ATOM 7924 C CA . ALA C 1 456 ? 119.911 89.084 83.228 1.00 18.69 456 ALA B CA 1
ATOM 7925 C C . ALA C 1 456 ? 119.600 88.462 84.578 1.00 18.69 456 ALA B C 1
ATOM 7926 O O . ALA C 1 456 ? 119.480 89.170 85.584 1.00 18.69 456 ALA B O 1
ATOM 7928 N N . HIS C 1 457 ? 119.487 87.141 84.624 1.00 23.01 457 HIS B N 1
ATOM 7929 C CA . HIS C 1 457 ? 118.947 86.423 85.767 1.00 23.01 457 HIS B CA 1
ATOM 7930 C C . HIS C 1 457 ? 119.995 85.707 86.601 1.00 23.01 457 HIS B C 1
ATOM 7931 O O . HIS C 1 457 ? 119.631 85.032 87.567 1.00 23.01 457 HIS B O 1
ATOM 7938 N N . ARG C 1 458 ? 121.274 85.830 86.259 1.00 24.48 458 ARG B N 1
ATOM 7939 C CA . ARG C 1 458 ? 122.310 85.067 86.923 1.00 24.48 458 ARG B CA 1
ATOM 7940 C C . ARG C 1 458 ? 122.865 85.816 88.129 1.00 24.48 458 ARG B C 1
ATOM 7941 O O . ARG C 1 458 ? 122.509 86.961 88.402 1.00 24.48 458 ARG B O 1
ATOM 7949 N N . SER C 1 459 ? 123.733 85.134 88.872 1.00 22.94 459 SER B N 1
ATOM 7950 C CA . SER C 1 459 ? 124.351 85.756 90.034 1.00 22.94 459 SER B CA 1
ATOM 7951 C C . SER C 1 459 ? 125.512 86.647 89.621 1.00 22.94 459 SER B C 1
ATOM 7952 O O . SER C 1 459 ? 125.882 87.573 90.352 1.00 22.94 459 SER B O 1
ATOM 7955 N N . GLN C 1 460 ? 126.101 86.383 88.458 1.00 23.53 460 GLN B N 1
ATOM 7956 C CA . GLN C 1 460 ? 127.128 87.276 87.942 1.00 23.53 460 GLN B CA 1
ATOM 7957 C C . GLN C 1 460 ? 126.554 88.650 87.637 1.00 23.53 460 GLN B C 1
ATOM 7958 O O . GLN C 1 460 ? 127.179 89.669 87.938 1.00 23.53 460 GLN B O 1
ATOM 7964 N N . THR C 1 461 ? 125.358 88.700 87.046 1.00 16.79 461 THR B N 1
ATOM 7965 C CA . THR C 1 461 ? 124.745 89.979 86.702 1.00 16.79 461 THR B CA 1
ATOM 7966 C C . THR C 1 461 ? 124.257 90.716 87.939 1.00 16.79 461 THR B C 1
ATOM 7967 O O . THR C 1 461 ? 124.482 91.920 88.078 1.00 16.79 461 THR B O 1
ATOM 7971 N N . ARG C 1 462 ? 123.613 90.020 88.829 1.00 15.13 462 ARG B N 1
ATOM 7972 C CA . ARG C 1 462 ? 123.159 90.657 90.019 1.00 15.13 462 ARG B CA 1
ATOM 7973 C C . ARG C 1 462 ? 124.320 91.150 90.853 1.00 15.13 462 ARG B C 1
ATOM 7974 O O . ARG C 1 462 ? 124.212 92.159 91.494 1.00 15.13 462 ARG B O 1
ATOM 7982 N N . ASP C 1 463 ? 125.426 90.415 90.865 1.00 18.06 463 ASP B N 1
ATOM 7983 C CA . ASP C 1 463 ? 126.540 90.701 91.758 1.00 18.06 463 ASP B CA 1
ATOM 7984 C C . ASP C 1 463 ? 127.271 91.964 91.347 1.00 18.06 463 ASP B C 1
ATOM 7985 O O . ASP C 1 463 ? 127.742 92.721 92.201 1.00 18.06 463 ASP B O 1
ATOM 7990 N N . GLU C 1 464 ? 127.391 92.202 90.049 1.00 15.04 464 GLU B N 1
ATOM 7991 C CA . GLU C 1 464 ? 128.018 93.418 89.575 1.00 15.04 464 GLU B CA 1
ATOM 7992 C C . GLU C 1 464 ? 127.021 94.482 89.147 1.00 15.04 464 GLU B C 1
ATOM 7993 O O . GLU C 1 464 ? 127.436 95.510 88.607 1.00 15.04 464 GLU B O 1
ATOM 7999 N N . PHE C 1 465 ? 125.721 94.253 89.342 1.00 11.69 465 PHE B N 1
ATOM 8000 C CA . PHE C 1 465 ? 124.785 95.367 89.406 1.00 11.69 465 PHE B CA 1
ATOM 8001 C C . PHE C 1 465 ? 124.766 95.966 90.796 1.00 11.69 465 PHE B C 1
ATOM 8002 O O . PHE C 1 465 ? 124.509 97.156 90.950 1.00 11.69 465 PHE B O 1
ATOM 8010 N N . ALA C 1 466 ? 125.042 95.167 91.817 1.00 9.98 466 ALA B N 1
ATOM 8011 C CA . ALA C 1 466 ? 125.241 95.729 93.145 1.00 9.98 466 ALA B CA 1
ATOM 8012 C C . ALA C 1 466 ? 126.525 96.549 93.257 1.00 9.98 466 ALA B C 1
ATOM 8013 O O . ALA C 1 466 ? 126.745 97.179 94.294 1.00 9.98 466 ALA B O 1
ATOM 8015 N N . GLN C 1 467 ? 127.390 96.544 92.237 1.00 12.14 467 GLN B N 1
ATOM 8016 C CA . GLN C 1 467 ? 128.478 97.518 92.208 1.00 12.14 467 GLN B CA 1
ATOM 8017 C C . GLN C 1 467 ? 127.932 98.920 92.014 1.00 12.14 467 GLN B C 1
ATOM 8018 O O . GLN C 1 467 ? 128.551 99.901 92.438 1.00 12.14 467 GLN B O 1
ATOM 8024 N N . LEU C 1 468 ? 126.783 99.028 91.349 1.00 10.27 468 LEU B N 1
ATOM 8025 C CA . LEU C 1 468 ? 126.228 100.326 91.000 1.00 10.27 468 LEU B CA 1
ATOM 8026 C C . LEU C 1 468 ? 125.085 100.721 91.922 1.00 10.27 468 LEU B C 1
ATOM 8027 O O . LEU C 1 468 ? 124.652 101.874 91.910 1.00 10.27 468 LEU B O 1
ATOM 8032 N N . PHE C 1 469 ? 124.554 99.783 92.710 1.00 10.01 469 PHE B N 1
ATOM 8033 C CA . PHE C 1 469 ? 123.280 100.082 93.345 1.00 10.01 469 PHE B CA 1
ATOM 8034 C C . PHE C 1 469 ? 123.272 99.898 94.862 1.00 10.01 469 PHE B C 1
ATOM 8035 O O . PHE C 1 469 ? 122.410 100.471 95.515 1.00 10.01 469 PHE B O 1
ATOM 8043 N N . GLN C 1 470 ? 124.154 99.102 95.454 1.00 10.51 470 GLN B N 1
ATOM 8044 C CA . GLN C 1 470 ? 124.651 99.488 96.778 1.00 10.51 470 GLN B CA 1
ATOM 8045 C C . GLN C 1 470 ? 123.667 99.732 97.927 1.00 10.51 470 GLN B C 1
ATOM 8046 O O . GLN C 1 470 ? 123.162 100.845 98.047 1.00 10.51 470 GLN B O 1
ATOM 8052 N N . TYR C 1 471 ? 123.299 98.714 98.704 1.00 12.24 471 TYR B N 1
ATOM 8053 C CA . TYR C 1 471 ? 122.635 98.961 99.987 1.00 12.24 471 TYR B CA 1
ATOM 8054 C C . TYR C 1 471 ? 123.149 100.236 100.651 1.00 12.24 471 TYR B C 1
ATOM 8055 O O . TYR C 1 471 ? 124.342 100.518 100.653 1.00 12.24 471 TYR B O 1
ATOM 8064 N N . LYS C 1 472 ? 122.233 101.012 101.227 1.00 14.72 472 LYS B N 1
ATOM 8065 C CA . LYS C 1 472 ? 122.653 102.210 101.942 1.00 14.72 472 LYS B CA 1
ATOM 8066 C C . LYS C 1 472 ? 123.548 101.870 103.128 1.00 14.72 472 LYS B C 1
ATOM 8067 O O . LYS C 1 472 ? 124.400 102.674 103.524 1.00 14.72 472 LYS B O 1
ATOM 8073 N N . ALA C 1 473 ? 123.383 100.680 103.705 1.00 14.84 473 ALA B N 1
ATOM 8074 C CA . ALA C 1 473 ? 124.190 100.313 104.862 1.00 14.84 473 ALA B CA 1
ATOM 8075 C C . ALA C 1 473 ? 125.646 100.120 104.477 1.00 14.84 473 ALA B C 1
ATOM 8076 O O . ALA C 1 473 ? 126.549 100.513 105.223 1.00 14.84 473 ALA B O 1
ATOM 8078 N N . VAL C 1 474 ? 125.905 99.515 103.318 1.00 15.01 474 VAL B N 1
ATOM 8079 C CA . VAL C 1 474 ? 127.290 99.357 102.904 1.00 15.01 474 VAL B CA 1
ATOM 8080 C C . VAL C 1 474 ? 127.854 100.697 102.472 1.00 15.01 474 VAL B C 1
ATOM 8081 O O . VAL C 1 474 ? 129.063 100.913 102.528 1.00 15.01 474 VAL B O 1
ATOM 8085 N N . PHE C 1 475 ? 126.990 101.643 102.105 1.00 18.69 475 PHE B N 1
ATOM 8086 C CA . PHE C 1 475 ? 127.452 103.004 101.858 1.00 18.69 475 PHE B CA 1
ATOM 8087 C C . PHE C 1 475 ? 127.961 103.652 103.136 1.00 18.69 475 PHE B C 1
ATOM 8088 O O . PHE C 1 475 ? 129.043 104.245 103.150 1.00 18.69 475 PHE B O 1
ATOM 8096 N N . ILE C 1 476 ? 127.189 103.599 104.210 1.00 19.87 476 ILE B N 1
ATOM 8097 C CA . ILE C 1 476 ? 127.619 104.169 105.483 1.00 19.87 476 ILE B CA 1
ATOM 8098 C C . ILE C 1 476 ? 128.852 103.447 106.027 1.00 19.87 476 ILE B C 1
ATOM 8099 O O . ILE C 1 476 ? 129.697 104.063 106.641 1.00 19.87 476 ILE B O 1
ATOM 8104 N N . LEU C 1 477 ? 128.932 102.132 105.861 1.00 19.77 477 LEU B N 1
ATOM 8105 C CA . LEU C 1 477 ? 130.123 101.387 106.260 1.00 19.77 477 LEU B CA 1
ATOM 8106 C C . LEU C 1 477 ? 131.331 101.785 105.425 1.00 19.77 477 LEU B C 1
ATOM 8107 O O . LEU C 1 477 ? 132.444 101.916 105.942 1.00 19.77 477 LEU B O 1
ATOM 8112 N N . GLU C 1 478 ? 131.124 101.993 104.135 1.00 19.70 478 GLU B N 1
ATOM 8113 C CA . GLU C 1 478 ? 132.215 102.285 103.224 1.00 19.70 478 GLU B CA 1
ATOM 8114 C C . GLU C 1 478 ? 132.697 103.715 103.387 1.00 19.70 478 GLU B C 1
ATOM 8115 O O . GLU C 1 478 ? 133.844 104.029 103.064 1.00 19.70 478 GLU B O 1
ATOM 8121 N N . GLU C 1 479 ? 131.834 104.601 103.880 1.00 23.22 479 GLU B N 1
ATOM 8122 C CA . GLU C 1 479 ? 132.272 105.955 104.204 1.00 23.22 479 GLU B CA 1
ATOM 8123 C C . GLU C 1 479 ? 132.955 105.996 105.561 1.00 23.22 479 GLU B C 1
ATOM 8124 O O . GLU C 1 479 ? 133.768 106.881 105.826 1.00 23.22 479 GLU B O 1
ATOM 8130 N N . LEU C 1 480 ? 132.628 105.047 106.440 1.00 19.90 480 LEU B N 1
ATOM 8131 C CA . LEU C 1 480 ? 133.351 104.934 107.708 1.00 19.90 480 LEU B CA 1
ATOM 8132 C C . LEU C 1 480 ? 134.755 104.386 107.497 1.00 19.90 480 LEU B C 1
ATOM 8133 O O . LEU C 1 480 ? 135.707 104.815 108.153 1.00 19.90 480 LEU B O 1
ATOM 8138 N N . LEU C 1 481 ? 134.898 103.416 106.598 1.00 21.93 481 LEU B N 1
ATOM 8139 C CA . LEU C 1 481 ? 136.190 102.773 106.396 1.00 21.93 481 LEU B CA 1
ATOM 8140 C C . LEU C 1 481 ? 137.157 103.611 105.577 1.00 21.93 481 LEU B C 1
ATOM 8141 O O . LEU C 1 481 ? 138.327 103.243 105.466 1.00 21.93 481 LEU B O 1
ATOM 8146 N N . SER C 1 482 ? 136.703 104.703 104.975 1.00 20.22 482 SER B N 1
ATOM 8147 C CA . SER C 1 482 ? 137.573 105.437 104.061 1.00 20.22 482 SER B CA 1
ATOM 8148 C C . SER C 1 482 ? 138.698 106.191 104.759 1.00 20.22 482 SER B C 1
ATOM 8149 O O . SER C 1 482 ? 139.790 106.277 104.174 1.00 20.22 482 SER B O 1
ATOM 8152 N N . PRO C 1 483 ? 138.518 106.779 105.947 1.00 22.11 483 PRO B N 1
ATOM 8153 C CA . PRO C 1 483 ? 139.679 107.332 106.657 1.00 22.11 483 PRO B CA 1
ATOM 8154 C C . PRO C 1 483 ? 140.840 106.364 106.818 1.00 22.11 483 PRO B C 1
ATOM 8155 O O . PRO C 1 483 ? 141.993 106.771 106.649 1.00 22.11 483 PRO B O 1
ATOM 8159 N N . ILE C 1 484 ? 140.574 105.098 107.144 1.00 23.46 484 ILE B N 1
ATOM 8160 C CA . ILE C 1 484 ? 141.644 104.132 107.370 1.00 23.46 484 ILE B CA 1
ATOM 8161 C C . ILE C 1 484 ? 142.079 103.400 106.108 1.00 23.46 484 ILE B C 1
ATOM 8162 O O . ILE C 1 484 ? 143.155 102.792 106.099 1.00 23.46 484 ILE B O 1
ATOM 8167 N N . VAL C 1 485 ? 141.279 103.436 105.046 1.00 22.60 485 VAL B N 1
ATOM 8168 C CA . VAL C 1 485 ? 141.603 102.714 103.823 1.00 22.60 485 VAL B CA 1
ATOM 8169 C C . VAL C 1 485 ? 142.191 103.613 102.739 1.00 22.60 485 VAL B C 1
ATOM 8170 O O . VAL C 1 485 ? 143.027 103.142 101.956 1.00 22.60 485 VAL B O 1
ATOM 8174 N N . THR C 1 486 ? 141.819 104.884 102.692 1.00 23.01 486 THR B N 1
ATOM 8175 C CA . THR C 1 486 ? 142.260 105.790 101.636 1.00 23.01 486 THR B CA 1
ATOM 8176 C C . THR C 1 486 ? 143.769 106.032 101.613 1.00 23.01 486 THR B C 1
ATOM 8177 O O . THR C 1 486 ? 144.355 106.061 100.526 1.00 23.01 486 THR B O 1
ATOM 8181 N N . PRO C 1 487 ? 144.444 106.231 102.749 1.00 22.96 487 PRO B N 1
ATOM 8182 C CA . PRO C 1 487 ? 145.900 106.381 102.678 1.00 22.96 487 PRO B CA 1
ATOM 8183 C C . PRO C 1 487 ? 146.617 105.177 102.099 1.00 22.96 487 PRO B C 1
ATOM 8184 O O . PRO C 1 487 ? 147.570 105.359 101.339 1.00 22.96 487 PRO B O 1
ATOM 8188 N N . LEU C 1 488 ? 146.201 103.951 102.417 1.00 23.11 488 LEU B N 1
ATOM 8189 C CA . LEU C 1 488 ? 146.973 102.804 101.948 1.00 23.11 488 LEU B CA 1
ATOM 8190 C C . LEU C 1 488 ? 146.724 102.523 100.473 1.00 23.11 488 LEU B C 1
ATOM 8191 O O . LEU C 1 488 ? 147.661 102.196 99.742 1.00 23.11 488 LEU B O 1
ATOM 8196 N N . ILE C 1 489 ? 145.488 102.665 100.001 1.00 22.95 489 ILE B N 1
ATOM 8197 C CA . ILE C 1 489 ? 145.277 102.619 98.559 1.00 22.95 489 ILE B CA 1
ATOM 8198 C C . ILE C 1 489 ? 146.051 103.735 97.874 1.00 22.95 489 ILE B C 1
ATOM 8199 O O . ILE C 1 489 ? 146.704 103.508 96.854 1.00 22.95 489 ILE B O 1
ATOM 8204 N N . LEU C 1 490 ? 146.062 104.930 98.458 1.00 20.61 490 LEU B N 1
ATOM 8205 C CA . LEU C 1 490 ? 146.729 106.067 97.832 1.00 20.61 490 LEU B CA 1
ATOM 8206 C C . LEU C 1 490 ? 148.239 105.860 97.756 1.00 20.61 490 LEU B C 1
ATOM 8207 O O . LEU C 1 490 ? 148.881 106.269 96.784 1.00 20.61 490 LEU B O 1
ATOM 8212 N N . ILE C 1 491 ? 148.823 105.208 98.762 1.00 23.55 491 ILE B N 1
ATOM 8213 C CA . ILE C 1 491 ? 150.266 104.995 98.779 1.00 23.55 491 ILE B CA 1
ATOM 8214 C C . ILE C 1 491 ? 150.658 103.814 97.903 1.00 23.55 491 ILE B C 1
ATOM 8215 O O . ILE C 1 491 ? 151.679 103.859 97.209 1.00 23.55 491 ILE B O 1
ATOM 8220 N N . PHE C 1 492 ? 149.871 102.738 97.916 1.00 24.41 492 PHE B N 1
ATOM 8221 C CA . PHE C 1 492 ? 150.303 101.479 97.322 1.00 24.41 492 PHE B CA 1
ATOM 8222 C C . PHE C 1 492 ? 149.730 101.234 95.930 1.00 24.41 492 PHE B C 1
ATOM 8223 O O . PHE C 1 492 ? 150.442 100.731 95.060 1.00 24.41 492 PHE B O 1
ATOM 8231 N N . CYS C 1 493 ? 148.456 101.553 95.698 1.00 25.01 493 CYS B N 1
ATOM 8232 C CA . CYS C 1 493 ? 147.806 101.109 94.472 1.00 25.01 493 CYS B CA 1
ATOM 8233 C C . CYS C 1 493 ? 147.844 102.179 93.388 1.00 25.01 493 CYS B C 1
ATOM 8234 O O . CYS C 1 493 ? 147.674 101.867 92.206 1.00 25.01 493 CYS B O 1
ATOM 8237 N N . LEU C 1 494 ? 148.065 103.444 93.759 1.00 24.85 494 LEU B N 1
ATOM 8238 C CA . LEU C 1 494 ? 148.029 104.505 92.754 1.00 24.85 494 LEU B CA 1
ATOM 8239 C C . LEU C 1 494 ? 149.428 104.941 92.336 1.00 24.85 494 LEU B C 1
ATOM 8240 O O . LEU C 1 494 ? 149.647 105.284 91.170 1.00 24.85 494 LEU B O 1
ATOM 8245 N N . ARG C 1 495 ? 150.382 104.940 93.266 1.00 26.23 495 ARG B N 1
ATOM 8246 C CA . ARG C 1 495 ? 151.745 105.334 92.922 1.00 26.23 495 ARG B CA 1
ATOM 8247 C C . ARG C 1 495 ? 152.353 104.508 91.795 1.00 26.23 495 ARG B C 1
ATOM 8248 O O . ARG C 1 495 ? 153.138 105.072 91.015 1.00 26.23 495 ARG B O 1
ATOM 8256 N N . PRO C 1 496 ? 152.081 103.205 91.658 1.00 28.40 496 PRO B N 1
ATOM 8257 C CA . PRO C 1 496 ? 152.531 102.507 90.445 1.00 28.40 496 PRO B CA 1
ATOM 8258 C C . PRO C 1 496 ? 151.871 103.006 89.174 1.00 28.40 496 PRO B C 1
ATOM 8259 O O . PRO C 1 496 ? 152.417 102.813 88.083 1.00 28.40 496 PRO B O 1
ATOM 8263 N N . ARG C 1 497 ? 150.729 103.647 89.261 1.00 31.08 497 ARG B N 1
ATOM 8264 C CA . ARG C 1 497 ? 150.093 104.063 88.031 1.00 31.08 497 ARG B CA 1
ATOM 8265 C C . ARG C 1 497 ? 150.487 105.453 87.574 1.00 31.08 497 ARG B C 1
ATOM 8266 O O . ARG C 1 497 ? 149.989 105.918 86.559 1.00 31.08 497 ARG B O 1
ATOM 8274 N N . ALA C 1 498 ? 151.420 106.089 88.274 1.00 28.77 498 ALA B N 1
ATOM 8275 C CA . ALA C 1 498 ? 151.735 107.487 88.001 1.00 28.77 498 ALA B CA 1
ATOM 8276 C C . ALA C 1 498 ? 152.274 107.675 86.594 1.00 28.77 498 ALA B C 1
ATOM 8277 O O . ALA C 1 498 ? 152.009 108.699 85.955 1.00 28.77 498 ALA B O 1
ATOM 8279 N N . LEU C 1 499 ? 153.023 106.701 86.084 1.00 31.21 499 LEU B N 1
ATOM 8280 C CA . LEU C 1 499 ? 153.564 106.830 84.735 1.00 31.21 499 LEU B CA 1
ATOM 8281 C C . LEU C 1 499 ? 152.474 106.672 83.683 1.00 31.21 499 LEU B C 1
ATOM 8282 O O . LEU C 1 499 ? 152.618 107.152 82.554 1.00 31.21 499 LEU B O 1
ATOM 8287 N N . GLU C 1 500 ? 151.383 105.991 84.025 1.00 32.16 500 GLU B N 1
ATOM 8288 C CA . GLU C 1 500 ? 150.255 105.910 83.105 1.00 32.16 500 GLU B CA 1
ATOM 8289 C C . GLU C 1 500 ? 149.383 107.149 83.213 1.00 32.16 500 GLU B C 1
ATOM 8290 O O . GLU C 1 500 ? 148.786 107.585 82.225 1.00 32.16 500 GLU B O 1
ATOM 8296 N N . ILE C 1 501 ? 149.303 107.731 84.407 1.00 26.48 501 ILE B N 1
ATOM 8297 C CA . ILE C 1 501 ? 148.558 108.973 84.593 1.00 26.48 501 ILE B CA 1
ATOM 8298 C C . ILE C 1 501 ? 149.213 110.106 83.815 1.00 26.48 501 ILE B C 1
ATOM 8299 O O . ILE C 1 501 ? 148.533 110.904 83.154 1.00 26.48 501 ILE B O 1
ATOM 8304 N N . ILE C 1 502 ? 150.541 110.201 83.889 1.00 30.43 502 ILE B N 1
ATOM 8305 C CA . ILE C 1 502 ? 151.258 111.215 83.125 1.00 30.43 502 ILE B CA 1
ATOM 8306 C C . ILE C 1 502 ? 150.999 111.055 81.636 1.00 30.43 502 ILE B C 1
ATOM 8307 O O . ILE C 1 502 ? 150.785 112.043 80.925 1.00 30.43 502 ILE B O 1
ATOM 8312 N N . ASP C 1 503 ? 150.985 109.819 81.145 1.00 32.86 503 ASP B N 1
ATOM 8313 C CA . ASP C 1 503 ? 150.778 109.592 79.720 1.00 32.86 503 ASP B CA 1
ATOM 8314 C C . ASP C 1 503 ? 149.337 109.870 79.319 1.00 32.86 503 ASP B C 1
ATOM 8315 O O . ASP C 1 503 ? 149.072 110.278 78.184 1.00 32.86 503 ASP B O 1
ATOM 8320 N N . PHE C 1 504 ? 148.389 109.645 80.232 1.00 29.89 504 PHE B N 1
ATOM 8321 C CA . PHE C 1 504 ? 147.011 110.043 79.968 1.00 29.89 504 PHE B CA 1
ATOM 8322 C C . PHE C 1 504 ? 146.918 111.545 79.791 1.00 29.89 504 PHE B C 1
ATOM 8323 O O . PHE C 1 504 ? 146.380 112.033 78.791 1.00 29.89 504 PHE B O 1
ATOM 8331 N N . PHE C 1 505 ? 147.450 112.298 80.752 1.00 26.94 505 PHE B N 1
ATOM 8332 C CA . PHE C 1 505 ? 147.284 113.747 80.716 1.00 26.94 505 PHE B CA 1
ATOM 8333 C C . PHE C 1 505 ? 148.080 114.372 79.585 1.00 26.94 505 PHE B C 1
ATOM 8334 O O . PHE C 1 505 ? 147.720 115.443 79.091 1.00 26.94 505 PHE B O 1
ATOM 8342 N N . ARG C 1 506 ? 149.166 113.733 79.158 1.00 35.04 506 ARG B N 1
ATOM 8343 C CA . ARG C 1 506 ? 149.882 114.228 77.989 1.00 35.04 506 ARG B CA 1
ATOM 8344 C C . ARG C 1 506 ? 149.136 113.892 76.707 1.00 35.04 506 ARG B C 1
ATOM 8345 O O . ARG C 1 506 ? 149.063 114.714 75.790 1.00 35.04 506 ARG B O 1
ATOM 8353 N N . ASN C 1 507 ? 148.570 112.688 76.628 1.00 34.75 507 ASN B N 1
ATOM 8354 C CA . ASN C 1 507 ? 147.963 112.235 75.381 1.00 34.75 507 ASN B CA 1
ATOM 8355 C C . ASN C 1 507 ? 146.560 112.791 75.202 1.00 34.75 507 ASN B C 1
ATOM 8356 O O . ASN C 1 507 ? 146.194 113.216 74.099 1.00 34.75 507 ASN B O 1
ATOM 8361 N N . PHE C 1 508 ? 145.755 112.785 76.256 1.00 32.69 508 PHE B N 1
ATOM 8362 C CA . PHE C 1 508 ? 144.366 113.220 76.177 1.00 32.69 508 PHE B CA 1
ATOM 8363 C C . PHE C 1 508 ? 144.223 114.546 76.908 1.00 32.69 508 PHE B C 1
ATOM 8364 O O . PHE C 1 508 ? 143.771 114.595 78.053 1.00 32.69 508 PHE B O 1
ATOM 8372 N N . THR C 1 509 ? 144.608 115.627 76.228 1.00 31.78 509 THR B N 1
ATOM 8373 C CA . THR C 1 509 ? 144.363 116.990 76.691 1.00 31.78 509 THR B CA 1
ATOM 8374 C C . THR C 1 509 ? 144.461 117.901 75.473 1.00 31.78 509 THR B C 1
ATOM 8375 O O . THR C 1 509 ? 145.561 118.181 74.996 1.00 31.78 509 THR B O 1
ATOM 8379 N N . VAL C 1 510 ? 143.314 118.342 74.972 1.00 35.97 510 VAL B N 1
ATOM 8380 C CA . VAL C 1 510 ? 143.257 119.196 73.798 1.00 35.97 510 VAL B CA 1
ATOM 8381 C C . VAL C 1 510 ? 143.151 120.646 74.245 1.00 35.97 510 VAL B C 1
ATOM 8382 O O . VAL C 1 510 ? 142.586 120.957 75.292 1.00 35.97 510 VAL B O 1
ATOM 8386 N N . GLU C 1 511 ? 143.725 121.545 73.450 1.00 41.06 511 GLU B N 1
ATOM 8387 C CA . GLU C 1 511 ? 143.598 122.981 73.661 1.00 41.06 511 GLU B CA 1
ATOM 8388 C C . GLU C 1 511 ? 142.545 123.519 72.704 1.00 41.06 511 GLU B C 1
ATOM 8389 O O . GLU C 1 511 ? 142.805 123.659 71.505 1.00 41.06 511 GLU B O 1
ATOM 8395 N N . VAL C 1 512 ? 141.365 123.818 73.235 1.00 37.69 512 VAL B N 1
ATOM 8396 C CA . VAL C 1 512 ? 140.260 124.379 72.467 1.00 37.69 512 VAL B CA 1
ATOM 8397 C C . VAL C 1 512 ? 140.306 125.894 72.618 1.00 37.69 512 VAL B C 1
ATOM 8398 O O . VAL C 1 512 ? 140.597 126.404 73.707 1.00 37.69 512 VAL B O 1
ATOM 8402 N N . VAL C 1 513 ? 140.016 126.609 71.527 1.00 39.18 513 VAL B N 1
ATOM 8403 C CA . VAL C 1 513 ? 140.468 127.993 71.377 1.00 39.18 513 VAL B CA 1
ATOM 8404 C C . VAL C 1 513 ? 139.896 128.890 72.471 1.00 39.18 513 VAL B C 1
ATOM 8405 O O . VAL C 1 513 ? 140.592 129.758 73.012 1.00 39.18 513 VAL B O 1
ATOM 8409 N N . GLY C 1 514 ? 138.622 128.707 72.811 1.00 36.04 514 GLY B N 1
ATOM 8410 C CA . GLY C 1 514 ? 137.990 129.624 73.744 1.00 36.04 514 GLY B CA 1
ATOM 8411 C C . GLY C 1 514 ? 138.137 129.193 75.190 1.00 36.04 514 GLY B C 1
ATOM 8412 O O . GLY C 1 514 ? 138.230 130.027 76.094 1.00 36.04 514 GLY B O 1
ATOM 8413 N N . VAL C 1 515 ? 138.160 127.879 75.430 1.00 31.02 515 VAL B N 1
ATOM 8414 C CA . VAL C 1 515 ? 138.038 127.340 76.778 1.00 31.02 515 VAL B CA 1
ATOM 8415 C C . VAL C 1 515 ? 139.379 127.018 77.419 1.00 31.02 515 VAL B C 1
ATOM 8416 O O . VAL C 1 515 ? 139.478 127.004 78.653 1.00 31.02 515 VAL B O 1
ATOM 8420 N N . GLY C 1 516 ? 140.411 126.755 76.631 1.00 33.57 516 GLY B N 1
ATOM 8421 C CA . GLY C 1 516 ? 141.685 126.359 77.196 1.00 33.57 516 GLY B CA 1
ATOM 8422 C C . GLY C 1 516 ? 141.974 124.881 77.050 1.00 33.57 516 GLY B C 1
ATOM 8423 O O . GLY C 1 516 ? 141.808 124.325 75.961 1.00 33.57 516 GLY B O 1
ATOM 8424 N N . ASP C 1 517 ? 142.410 124.236 78.128 1.00 33.43 517 ASP B N 1
ATOM 8425 C CA . ASP C 1 517 ? 142.831 122.839 78.100 1.00 33.43 517 ASP B CA 1
ATOM 8426 C C . ASP C 1 517 ? 141.728 121.960 78.663 1.00 33.43 517 ASP B C 1
ATOM 8427 O O . ASP C 1 517 ? 141.482 121.971 79.873 1.00 33.43 517 ASP B O 1
ATOM 8432 N N . THR C 1 518 ? 141.088 121.182 77.795 1.00 28.42 518 THR B N 1
ATOM 8433 C CA . THR C 1 518 ? 139.998 120.309 78.189 1.00 28.42 518 THR B CA 1
ATOM 8434 C C . THR C 1 518 ? 140.358 118.876 77.834 1.00 28.42 518 THR B C 1
ATOM 8435 O O . THR C 1 518 ? 141.257 118.626 77.031 1.00 28.42 518 THR B O 1
ATOM 8439 N N . CYS C 1 519 ? 139.640 117.934 78.446 1.00 28.68 519 CYS B N 1
ATOM 8440 C CA . CYS C 1 519 ? 139.820 116.522 78.139 1.00 28.68 519 CYS B CA 1
ATOM 8441 C C . CYS C 1 519 ? 139.584 116.267 76.660 1.00 28.68 519 CYS B C 1
ATOM 8442 O O . CYS C 1 519 ? 138.845 116.995 76.001 1.00 28.68 519 CYS B O 1
ATOM 8445 N N . SER C 1 520 ? 140.226 115.233 76.135 1.00 30.35 520 SER B N 1
ATOM 8446 C CA . SER C 1 520 ? 140.126 114.982 74.705 1.00 30.35 520 SER B CA 1
ATOM 8447 C C . SER C 1 520 ? 138.835 114.260 74.363 1.00 30.35 520 SER B C 1
ATOM 8448 O O . SER C 1 520 ? 138.318 114.392 73.248 1.00 30.35 520 SER B O 1
ATOM 8451 N N . PHE C 1 521 ? 138.303 113.477 75.303 1.00 30.97 521 PHE B N 1
ATOM 8452 C CA . PHE C 1 521 ? 137.062 112.755 75.067 1.00 30.97 521 PHE B CA 1
ATOM 8453 C C . PHE C 1 521 ? 135.851 113.665 75.120 1.00 30.97 521 PHE B C 1
ATOM 8454 O O . PHE C 1 521 ? 134.935 113.506 74.312 1.00 30.97 521 PHE B O 1
ATOM 8462 N N . ALA C 1 522 ? 135.832 114.613 76.060 1.00 28.22 522 ALA B N 1
ATOM 8463 C CA . ALA C 1 522 ? 134.685 115.483 76.268 1.00 28.22 522 ALA B CA 1
ATOM 8464 C C . ALA C 1 522 ? 134.388 116.372 75.072 1.00 28.22 522 ALA B C 1
ATOM 8465 O O . ALA C 1 522 ? 133.370 117.064 75.072 1.00 28.22 522 ALA B O 1
ATOM 8467 N N . GLN C 1 523 ? 135.243 116.379 74.054 1.00 35.60 523 GLN B N 1
ATOM 8468 C CA . GLN C 1 523 ? 134.879 117.031 72.804 1.00 35.60 523 GLN B CA 1
ATOM 8469 C C . GLN C 1 523 ? 133.741 116.311 72.107 1.00 35.60 523 GLN B C 1
ATOM 8470 O O . GLN C 1 523 ? 133.127 116.881 71.197 1.00 35.60 523 GLN B O 1
ATOM 8476 N N . MET C 1 524 ? 133.455 115.070 72.510 1.00 37.30 524 MET B N 1
ATOM 8477 C CA . MET C 1 524 ? 132.467 114.223 71.846 1.00 37.30 524 MET B CA 1
ATOM 8478 C C . MET C 1 524 ? 132.809 114.058 70.373 1.00 37.30 524 MET B C 1
ATOM 8479 O O . MET C 1 524 ? 131.971 114.248 69.492 1.00 37.30 524 MET B O 1
ATOM 8484 N N . ASP C 1 525 ? 134.065 113.730 70.106 1.00 53.94 525 ASP B N 1
ATOM 8485 C CA . ASP C 1 525 ? 134.531 113.547 68.742 1.00 53.94 525 ASP B CA 1
ATOM 8486 C C . ASP C 1 525 ? 134.387 112.083 68.354 1.00 53.94 525 ASP B C 1
ATOM 8487 O O . ASP C 1 525 ? 135.067 111.220 68.915 1.00 53.94 525 ASP B O 1
ATOM 8492 N N . VAL C 1 526 ? 133.497 111.808 67.399 1.00 58.21 526 VAL B N 1
ATOM 8493 C CA . VAL C 1 526 ? 133.281 110.430 66.969 1.00 58.21 526 VAL B CA 1
ATOM 8494 C C . VAL C 1 526 ? 134.548 109.869 66.343 1.00 58.21 526 VAL B C 1
ATOM 8495 O O . VAL C 1 526 ? 134.788 108.657 66.370 1.00 58.21 526 VAL B O 1
ATOM 8499 N N . ARG C 1 527 ? 135.378 110.737 65.778 1.00 58.97 527 ARG B N 1
ATOM 8500 C CA . ARG C 1 527 ? 136.679 110.323 65.284 1.00 58.97 527 ARG B CA 1
ATOM 8501 C C . ARG C 1 527 ? 137.738 110.549 66.357 1.00 58.97 527 ARG B C 1
ATOM 8502 O O . ARG C 1 527 ? 137.602 111.404 67.233 1.00 58.97 527 ARG B O 1
ATOM 8504 N N . GLN C 1 528 ? 138.779 109.726 66.298 1.00 62.45 528 GLN B N 1
ATOM 8505 C CA . GLN C 1 528 ? 139.951 109.794 67.166 1.00 62.45 528 GLN B CA 1
ATOM 8506 C C . GLN C 1 528 ? 139.645 109.368 68.594 1.00 62.45 528 GLN B C 1
ATOM 8507 O O . GLN C 1 528 ? 140.569 109.170 69.389 1.00 62.45 528 GLN B O 1
ATOM 8513 N N . HIS C 1 529 ? 138.369 109.212 68.943 1.00 50.22 529 HIS B N 1
ATOM 8514 C CA . HIS C 1 529 ? 138.003 108.709 70.261 1.00 50.22 529 HIS B CA 1
ATOM 8515 C C . HIS C 1 529 ? 136.752 107.844 70.225 1.00 50.22 529 HIS B C 1
ATOM 8516 O O . HIS C 1 529 ? 136.132 107.613 71.267 1.00 50.22 529 HIS B O 1
ATOM 8523 N N . GLY C 1 530 ? 136.370 107.358 69.053 1.00 56.02 530 GLY B N 1
ATOM 8524 C CA . GLY C 1 530 ? 135.209 106.514 68.942 1.00 56.02 530 GLY B CA 1
ATOM 8525 C C . GLY C 1 530 ? 135.445 105.150 69.563 1.00 56.02 530 GLY B C 1
ATOM 8526 O O . GLY C 1 530 ? 136.287 104.952 70.438 1.00 56.02 530 GLY B O 1
ATOM 8527 N N . HIS C 1 531 ? 134.656 104.187 69.093 1.00 58.50 531 HIS B N 1
ATOM 8528 C CA . HIS C 1 531 ? 134.769 102.806 69.477 1.00 58.50 531 HIS B CA 1
ATOM 8529 C C . HIS C 1 531 ? 134.220 102.065 68.271 1.00 58.50 531 HIS B C 1
ATOM 8530 O O . HIS C 1 531 ? 133.062 102.300 67.896 1.00 58.50 531 HIS B O 1
ATOM 8537 N N . PRO C 1 532 ? 135.010 101.198 67.645 1.00 61.15 532 PRO B N 1
ATOM 8538 C CA . PRO C 1 532 ? 134.572 100.611 66.369 1.00 61.15 532 PRO B CA 1
ATOM 8539 C C . PRO C 1 532 ? 133.299 99.791 66.476 1.00 61.15 532 PRO B C 1
ATOM 8540 O O . PRO C 1 532 ? 132.557 99.676 65.493 1.00 61.15 532 PRO B O 1
ATOM 8544 N N . GLN C 1 533 ? 133.019 99.221 67.650 1.00 63.68 533 GLN B N 1
ATOM 8545 C CA . GLN C 1 533 ? 131.868 98.340 67.784 1.00 63.68 533 GLN B CA 1
ATOM 8546 C C . GLN C 1 533 ? 130.555 99.096 67.915 1.00 63.68 533 GLN B C 1
ATOM 8547 O O . GLN C 1 533 ? 129.504 98.543 67.579 1.00 63.68 533 GLN B O 1
ATOM 8553 N N . TRP C 1 534 ? 130.582 100.344 68.378 1.00 59.09 534 TRP B N 1
ATOM 8554 C CA . TRP C 1 534 ? 129.343 101.088 68.573 1.00 59.09 534 TRP B CA 1
ATOM 8555 C C . TRP C 1 534 ? 128.988 101.922 67.353 1.00 59.09 534 TRP B C 1
ATOM 8556 O O . TRP C 1 534 ? 127.968 101.668 66.707 1.00 59.09 534 TRP B O 1
ATOM 8567 N N . LEU C 1 535 ? 129.846 102.884 67.021 1.00 63.89 535 LEU B N 1
ATOM 8568 C CA . LEU C 1 535 ? 129.710 103.782 65.868 1.00 63.89 535 LEU B CA 1
ATOM 8569 C C . LEU C 1 535 ? 128.288 103.983 65.348 1.00 63.89 535 LEU B C 1
ATOM 8570 O O . LEU C 1 535 ? 127.839 103.270 64.450 1.00 63.89 535 LEU B O 1
ATOM 8575 N N . GLN C 1 539 ? 133.003 105.759 61.356 1.00 78.80 539 GLN B N 1
ATOM 8576 C CA . GLN C 1 539 ? 134.388 106.122 61.095 1.00 78.80 539 GLN B CA 1
ATOM 8577 C C . GLN C 1 539 ? 135.069 106.605 62.373 1.00 78.80 539 GLN B C 1
ATOM 8578 O O . GLN C 1 539 ? 134.622 107.552 63.013 1.00 78.80 539 GLN B O 1
ATOM 8584 N N . THR C 1 540 ? 136.152 105.931 62.748 1.00 74.27 540 THR B N 1
ATOM 8585 C CA . THR C 1 540 ? 136.915 106.267 63.946 1.00 74.27 540 THR B CA 1
ATOM 8586 C C . THR C 1 540 ? 138.395 106.057 63.653 1.00 74.27 540 THR B C 1
ATOM 8587 O O . THR C 1 540 ? 138.802 104.985 63.191 1.00 74.27 540 THR B O 1
ATOM 8591 N N . GLU C 1 541 ? 139.192 107.106 63.847 1.00 77.32 541 GLU B N 1
ATOM 8592 C CA . GLU C 1 541 ? 140.645 106.995 63.736 1.00 77.32 541 GLU B CA 1
ATOM 8593 C C . GLU C 1 541 ? 141.236 106.828 65.133 1.00 77.32 541 GLU B C 1
ATOM 8594 O O . GLU C 1 541 ? 142.080 107.596 65.596 1.00 77.32 541 GLU B O 1
ATOM 8600 N N . ALA C 1 542 ? 140.764 105.789 65.812 1.00 72.47 542 ALA B N 1
ATOM 8601 C CA . ALA C 1 542 ? 141.150 105.533 67.190 1.00 72.47 542 ALA B CA 1
ATOM 8602 C C . ALA C 1 542 ? 141.545 104.075 67.337 1.00 72.47 542 ALA B C 1
ATOM 8603 O O . ALA C 1 542 ? 140.760 103.181 67.011 1.00 72.47 542 ALA B O 1
ATOM 8605 N N . SER C 1 543 ? 142.762 103.844 67.814 1.00 68.22 543 SER B N 1
ATOM 8606 C CA . SER C 1 543 ? 143.168 102.506 68.191 1.00 68.22 543 SER B CA 1
ATOM 8607 C C . SER C 1 543 ? 142.850 102.274 69.665 1.00 68.22 543 SER B C 1
ATOM 8608 O O . SER C 1 543 ? 142.269 103.125 70.342 1.00 68.22 543 SER B O 1
ATOM 8611 N N . VAL C 1 544 ? 143.235 101.100 70.162 1.00 63.99 544 VAL B N 1
ATOM 8612 C CA . VAL C 1 544 ? 143.092 100.826 71.583 1.00 63.99 544 VAL B CA 1
ATOM 8613 C C . VAL C 1 544 ? 143.893 101.855 72.365 1.00 63.99 544 VAL B C 1
ATOM 8614 O O . VAL C 1 544 ? 144.827 102.475 71.841 1.00 63.99 544 VAL B O 1
ATOM 8618 N N . TYR C 1 545 ? 143.499 102.068 73.616 1.00 55.78 545 TYR B N 1
ATOM 8619 C CA . TYR C 1 545 ? 144.016 103.072 74.543 1.00 55.78 545 TYR B CA 1
ATOM 8620 C C . TYR C 1 545 ? 143.545 104.466 74.157 1.00 55.78 545 TYR B C 1
ATOM 8621 O O . TYR C 1 545 ? 143.625 105.370 74.985 1.00 55.78 545 TYR B O 1
ATOM 8630 N N . GLN C 1 546 ? 142.997 104.658 72.959 1.00 56.05 546 GLN B N 1
ATOM 8631 C CA . GLN C 1 546 ? 142.542 105.961 72.493 1.00 56.05 546 GLN B CA 1
ATOM 8632 C C . GLN C 1 546 ? 141.050 105.981 72.219 1.00 56.05 546 GLN B C 1
ATOM 8633 O O . GLN C 1 546 ? 140.595 106.721 71.347 1.00 56.05 546 GLN B O 1
ATOM 8639 N N . GLN C 1 547 ? 140.283 105.171 72.938 1.00 53.00 547 GLN B N 1
ATOM 8640 C CA . GLN C 1 547 ? 138.874 104.976 72.644 1.00 53.00 547 GLN B CA 1
ATOM 8641 C C . GLN C 1 547 ? 138.066 105.000 73.931 1.00 53.00 547 GLN B C 1
ATOM 8642 O O . GLN C 1 547 ? 138.541 104.608 74.998 1.00 53.00 547 GLN B O 1
ATOM 8648 N N . ALA C 1 548 ? 136.834 105.476 73.812 1.00 43.98 548 ALA B N 1
ATOM 8649 C CA . ALA C 1 548 ? 135.894 105.483 74.920 1.00 43.98 548 ALA B CA 1
ATOM 8650 C C . ALA C 1 548 ? 135.248 104.110 74.999 1.00 43.98 548 ALA B C 1
ATOM 8651 O O . ALA C 1 548 ? 134.737 103.600 73.999 1.00 43.98 548 ALA B O 1
ATOM 8653 N N . GLU C 1 549 ? 135.254 103.521 76.192 1.00 40.84 549 GLU B N 1
ATOM 8654 C CA . GLU C 1 549 ? 135.027 102.087 76.294 1.00 40.84 549 GLU B CA 1
ATOM 8655 C C . GLU C 1 549 ? 133.559 101.725 76.118 1.00 40.84 549 GLU B C 1
ATOM 8656 O O . GLU C 1 549 ? 133.194 101.050 75.149 1.00 40.84 549 GLU B O 1
ATOM 8662 N N . ASP C 1 550 ? 132.695 102.167 77.025 1.00 35.22 550 ASP B N 1
ATOM 8663 C CA . ASP C 1 550 ? 131.314 101.709 77.027 1.00 35.22 550 ASP B CA 1
ATOM 8664 C C . ASP C 1 550 ? 130.438 102.463 76.041 1.00 35.22 550 ASP B C 1
ATOM 8665 O O . ASP C 1 550 ? 129.224 102.535 76.240 1.00 35.22 550 ASP B O 1
ATOM 8670 N N . GLY C 1 551 ? 131.015 103.009 74.980 1.00 33.45 551 GLY B N 1
ATOM 8671 C CA . GLY C 1 551 ? 130.269 103.819 74.045 1.00 33.45 551 GLY B CA 1
ATOM 8672 C C . GLY C 1 551 ? 130.077 105.254 74.465 1.00 33.45 551 GLY B C 1
ATOM 8673 O O . GLY C 1 551 ? 129.211 105.929 73.903 1.00 33.45 551 GLY B O 1
ATOM 8674 N N . LYS C 1 552 ? 130.867 105.744 75.420 1.00 22.90 552 LYS B N 1
ATOM 8675 C CA . LYS C 1 552 ? 130.693 107.063 76.013 1.00 22.90 552 LYS B CA 1
ATOM 8676 C C . LYS C 1 552 ? 130.705 108.198 75.001 1.00 22.90 552 LYS B C 1
ATOM 8677 O O . LYS C 1 552 ? 129.976 109.173 75.167 1.00 22.90 552 LYS B O 1
ATOM 8683 N N . THR C 1 553 ? 131.540 108.112 73.971 1.00 33.43 553 THR B N 1
ATOM 8684 C CA . THR C 1 553 ? 131.578 109.185 72.985 1.00 33.43 553 THR B CA 1
ATOM 8685 C C . THR C 1 553 ? 130.257 109.297 72.239 1.00 33.43 553 THR B C 1
ATOM 8686 O O . THR C 1 553 ? 129.650 110.370 72.190 1.00 33.43 553 THR B O 1
ATOM 8690 N N . GLU C 1 554 ? 129.785 108.187 71.668 1.00 36.69 554 GLU B N 1
ATOM 8691 C CA . GLU C 1 554 ? 128.561 108.212 70.874 1.00 36.69 554 GLU B CA 1
ATOM 8692 C C . GLU C 1 554 ? 127.353 108.555 71.729 1.00 36.69 554 GLU B C 1
ATOM 8693 O O . GLU C 1 554 ? 126.572 109.451 71.390 1.00 36.69 554 GLU B O 1
ATOM 8699 N N . LEU C 1 555 ? 127.177 107.850 72.840 1.00 29.89 555 LEU B N 1
ATOM 8700 C CA . LEU C 1 555 ? 126.008 108.095 73.671 1.00 29.89 555 LEU B CA 1
ATOM 8701 C C . LEU C 1 555 ? 126.076 109.466 74.323 1.00 29.89 555 LEU B C 1
ATOM 8702 O O . LEU C 1 555 ? 125.045 110.107 74.523 1.00 29.89 555 LEU B O 1
ATOM 8707 N N . SER C 1 556 ? 127.279 109.947 74.636 1.00 25.02 556 SER B N 1
ATOM 8708 C CA . SER C 1 556 ? 127.428 111.267 75.237 1.00 25.02 556 SER B CA 1
ATOM 8709 C C . SER C 1 556 ? 127.095 112.364 74.240 1.00 25.02 556 SER B C 1
ATOM 8710 O O . SER C 1 556 ? 126.424 113.341 74.581 1.00 25.02 556 SER B O 1
ATOM 8713 N N . LEU C 1 557 ? 127.544 112.217 73.000 1.00 32.59 557 LEU B N 1
ATOM 8714 C CA . LEU C 1 557 ? 127.196 113.192 71.980 1.00 32.59 557 LEU B CA 1
ATOM 8715 C C . LEU C 1 557 ? 125.702 113.188 71.701 1.00 32.59 557 LEU B C 1
ATOM 8716 O O . LEU C 1 557 ? 125.097 114.249 71.517 1.00 32.59 557 LEU B O 1
ATOM 8721 N N . MET C 1 558 ? 125.083 112.006 71.686 1.00 32.21 558 MET B N 1
ATOM 8722 C CA . MET C 1 558 ? 123.637 111.937 71.500 1.00 32.21 558 MET B CA 1
ATOM 8723 C C . MET C 1 558 ? 122.892 112.598 72.650 1.00 32.21 558 MET B C 1
ATOM 8724 O O . MET C 1 558 ? 121.956 113.372 72.431 1.00 32.21 558 MET B O 1
ATOM 8729 N N . HIS C 1 559 ? 123.276 112.287 73.883 1.00 21.77 559 HIS B N 1
ATOM 8730 C CA . HIS C 1 559 ? 122.632 112.894 75.034 1.00 21.77 559 HIS B CA 1
ATOM 8731 C C . HIS C 1 559 ? 122.758 114.407 74.999 1.00 21.77 559 HIS B C 1
ATOM 8732 O O . HIS C 1 559 ? 121.802 115.124 75.309 1.00 21.77 559 HIS B O 1
ATOM 8739 N N . PHE C 1 560 ? 123.936 114.913 74.629 1.00 23.85 560 PHE B N 1
ATOM 8740 C CA . PHE C 1 560 ? 124.117 116.355 74.561 1.00 23.85 560 PHE B CA 1
ATOM 8741 C C . PHE C 1 560 ? 123.235 116.967 73.489 1.00 23.85 560 PHE B C 1
ATOM 8742 O O . PHE C 1 560 ? 122.559 117.967 73.737 1.00 23.85 560 PHE B O 1
ATOM 8750 N N . ALA C 1 561 ? 123.227 116.387 72.292 1.00 25.36 561 ALA B N 1
ATOM 8751 C CA . ALA C 1 561 ? 122.420 116.946 71.217 1.00 25.36 561 ALA B CA 1
ATOM 8752 C C . ALA C 1 561 ? 120.939 116.913 71.555 1.00 25.36 561 ALA B C 1
ATOM 8753 O O . ALA C 1 561 ? 120.168 117.749 71.075 1.00 25.36 561 ALA B O 1
ATOM 8755 N N . ILE C 1 562 ? 120.512 115.946 72.365 1.00 26.80 562 ILE B N 1
ATOM 8756 C CA . ILE C 1 562 ? 119.097 115.848 72.716 1.00 26.80 562 ILE B CA 1
ATOM 8757 C C . ILE C 1 562 ? 118.745 116.854 73.805 1.00 26.80 562 ILE B C 1
ATOM 8758 O O . ILE C 1 562 ? 117.702 117.510 73.750 1.00 26.80 562 ILE B O 1
ATOM 8763 N N . THR C 1 563 ? 119.613 116.995 74.808 1.00 22.84 563 THR B N 1
ATOM 8764 C CA . THR C 1 563 ? 119.327 117.894 75.923 1.00 22.84 563 THR B CA 1
ATOM 8765 C C . THR C 1 563 ? 119.421 119.359 75.509 1.00 22.84 563 THR B C 1
ATOM 8766 O O . THR C 1 563 ? 118.620 120.187 75.953 1.00 22.84 563 THR B O 1
ATOM 8770 N N . ASN C 1 564 ? 120.391 119.701 74.674 1.00 25.24 564 ASN B N 1
ATOM 8771 C CA . ASN C 1 564 ? 120.588 121.073 74.212 1.00 25.24 564 ASN B CA 1
ATOM 8772 C C . ASN C 1 564 ? 120.269 121.163 72.732 1.00 25.24 564 ASN B C 1
ATOM 8773 O O . ASN C 1 564 ? 121.163 120.939 71.896 1.00 25.24 564 ASN B O 1
ATOM 8778 N N . PRO C 1 565 ? 119.045 121.485 72.358 1.00 30.74 565 PRO B N 1
ATOM 8779 C CA . PRO C 1 565 ? 118.682 121.479 70.939 1.00 30.74 565 PRO B CA 1
ATOM 8780 C C . PRO C 1 565 ? 119.202 122.692 70.185 1.00 30.74 565 PRO B C 1
ATOM 8781 O O . PRO C 1 565 ? 119.133 122.743 68.954 1.00 30.74 565 PRO B O 1
ATOM 8785 N N . GLY C 1 566 ? 119.725 123.678 70.916 1.00 37.95 566 GLY B N 1
ATOM 8786 C CA . GLY C 1 566 ? 120.199 124.890 70.270 1.00 37.95 566 GLY B CA 1
ATOM 8787 C C . GLY C 1 566 ? 121.594 124.751 69.694 1.00 37.95 566 GLY B C 1
ATOM 8788 O O . GLY C 1 566 ? 121.960 125.465 68.759 1.00 37.95 566 GLY B O 1
ATOM 8789 N N . TRP C 1 567 ? 122.387 123.830 70.239 1.00 41.49 567 TRP B N 1
ATOM 8790 C CA . TRP C 1 567 ? 123.778 123.675 69.838 1.00 41.49 567 TRP B CA 1
ATOM 8791 C C . TRP C 1 567 ? 123.891 123.289 68.368 1.00 41.49 567 TRP B C 1
ATOM 8792 O O . TRP C 1 567 ? 123.083 122.521 67.840 1.00 41.49 567 TRP B O 1
ATOM 8803 N N . GLN C 1 568 ? 124.899 123.838 67.704 1.00 53.91 568 GLN B N 1
ATOM 8804 C CA . GLN C 1 568 ? 125.181 123.536 66.305 1.00 53.91 568 GLN B CA 1
ATOM 8805 C C . GLN C 1 568 ? 126.264 122.466 66.223 1.00 53.91 568 GLN B C 1
ATOM 8806 O O . GLN C 1 568 ? 127.412 122.674 66.622 1.00 53.91 568 GLN B O 1
ATOM 8812 N N . PRO C 1 569 ? 125.943 121.300 65.677 1.00 56.41 569 PRO B N 1
ATOM 8813 C CA . PRO C 1 569 ? 126.867 120.171 65.734 1.00 56.41 569 PRO B CA 1
ATOM 8814 C C . PRO C 1 569 ? 127.917 120.260 64.643 1.00 56.41 569 PRO B C 1
ATOM 8815 O O . PRO C 1 569 ? 127.591 120.536 63.479 1.00 56.41 569 PRO B O 1
ATOM 8819 N N . PRO C 1 570 ? 129.194 120.045 64.981 1.00 61.59 570 PRO B N 1
ATOM 8820 C CA . PRO C 1 570 ? 130.244 120.005 63.953 1.00 61.59 570 PRO B CA 1
ATOM 8821 C C . PRO C 1 570 ? 129.978 118.978 62.866 1.00 61.59 570 PRO B C 1
ATOM 8822 O O . PRO C 1 570 ? 129.052 118.169 62.975 1.00 61.59 570 PRO B O 1
ATOM 8826 N N . ARG C 1 571 ? 130.786 119.006 61.808 1.00 69.07 571 ARG B N 1
ATOM 8827 C CA . ARG C 1 571 ? 130.581 118.169 60.630 1.00 69.07 571 ARG B CA 1
ATOM 8828 C C . ARG C 1 571 ? 130.485 116.686 60.968 1.00 69.07 571 ARG B C 1
ATOM 8829 O O . ARG C 1 571 ? 129.489 116.033 60.638 1.00 69.07 571 ARG B O 1
ATOM 8837 N N . GLU C 1 572 ? 131.518 116.141 61.616 1.00 67.29 572 GLU B N 1
ATOM 8838 C CA . GLU C 1 572 ? 131.531 114.709 61.895 1.00 67.29 572 GLU B CA 1
ATOM 8839 C C . GLU C 1 572 ? 130.400 114.317 62.837 1.00 67.29 572 GLU B C 1
ATOM 8840 O O . GLU C 1 572 ? 129.749 113.287 62.637 1.00 67.29 572 GLU B O 1
ATOM 8846 N N . SER C 1 573 ? 130.149 115.129 63.866 1.00 63.23 573 SER B N 1
ATOM 8847 C CA . SER C 1 573 ? 129.071 114.825 64.801 1.00 63.23 573 SER B CA 1
ATOM 8848 C C . SER C 1 573 ? 127.713 114.882 64.114 1.00 63.23 573 SER B C 1
ATOM 8849 O O . SER C 1 573 ? 126.844 114.039 64.361 1.00 63.23 573 SER B O 1
ATOM 8852 N N . THR C 1 574 ? 127.509 115.873 63.244 1.00 63.96 574 THR B N 1
ATOM 8853 C CA . THR C 1 574 ? 126.255 115.955 62.505 1.00 63.96 574 THR B CA 1
ATOM 8854 C C . THR C 1 574 ? 126.064 114.738 61.615 1.00 63.96 574 THR B C 1
ATOM 8855 O O . THR C 1 574 ? 124.972 114.160 61.568 1.00 63.96 574 THR B O 1
ATOM 8859 N N . ALA C 1 575 ? 127.114 114.336 60.895 1.00 64.63 575 ALA B N 1
ATOM 8860 C CA . ALA C 1 575 ? 127.006 113.163 60.034 1.00 64.63 575 ALA B CA 1
ATOM 8861 C C . ALA C 1 575 ? 126.711 111.911 60.846 1.00 64.63 575 ALA B C 1
ATOM 8862 O O . ALA C 1 575 ? 125.892 111.076 60.442 1.00 64.63 575 ALA B O 1
ATOM 8864 N N . PHE C 1 576 ? 127.362 111.771 62.001 1.00 60.75 576 PHE B N 1
ATOM 8865 C CA . PHE C 1 576 ? 127.130 110.616 62.858 1.00 60.75 576 PHE B CA 1
ATOM 8866 C C . PHE C 1 576 ? 125.685 110.572 63.334 1.00 60.75 576 PHE B C 1
ATOM 8867 O O . PHE C 1 576 ? 125.025 109.533 63.259 1.00 60.75 576 PHE B O 1
ATOM 8875 N N . LEU C 1 577 ? 125.179 111.699 63.836 1.00 59.10 577 LEU B N 1
ATOM 8876 C CA . LEU C 1 577 ? 123.817 111.733 64.357 1.00 59.10 577 LEU B CA 1
ATOM 8877 C C . LEU C 1 577 ? 122.805 111.482 63.250 1.00 59.10 577 LEU B C 1
ATOM 8878 O O . LEU C 1 577 ? 121.796 110.801 63.458 1.00 59.10 577 LEU B O 1
ATOM 8883 N N . GLY C 1 578 ? 123.065 112.015 62.056 1.00 66.64 578 GLY B N 1
ATOM 8884 C CA . GLY C 1 578 ? 122.174 111.757 60.938 1.00 66.64 578 GLY B CA 1
ATOM 8885 C C . GLY C 1 578 ? 122.145 110.293 60.541 1.00 66.64 578 GLY B C 1
ATOM 8886 O O . GLY C 1 578 ? 121.074 109.721 60.325 1.00 66.64 578 GLY B O 1
ATOM 8887 N N . PHE C 1 579 ? 123.320 109.667 60.437 1.00 70.02 579 PHE B N 1
ATOM 8888 C CA . PHE C 1 579 ? 123.369 108.243 60.119 1.00 70.02 579 PHE B CA 1
ATOM 8889 C C . PHE C 1 579 ? 122.683 107.416 61.198 1.00 70.02 579 PHE B C 1
ATOM 8890 O O . PHE C 1 579 ? 121.991 106.436 60.895 1.00 70.02 579 PHE B O 1
ATOM 8898 N N . LEU C 1 580 ? 122.858 107.803 62.463 1.00 68.10 580 LEU B N 1
ATOM 8899 C CA . LEU C 1 580 ? 122.191 107.104 63.555 1.00 68.10 580 LEU B CA 1
ATOM 8900 C C . LEU C 1 580 ? 120.679 107.209 63.437 1.00 68.10 580 LEU B C 1
ATOM 8901 O O . LEU C 1 580 ? 119.968 106.214 63.611 1.00 68.10 580 LEU B O 1
ATOM 8906 N N . LYS C 1 581 ? 120.167 108.411 63.166 1.00 70.33 581 LYS B N 1
ATOM 8907 C CA . LYS C 1 581 ? 118.726 108.578 63.018 1.00 70.33 581 LYS B CA 1
ATOM 8908 C C . LYS C 1 581 ? 118.209 107.771 61.837 1.00 70.33 581 LYS B C 1
ATOM 8909 O O . LYS C 1 581 ? 117.129 107.172 61.908 1.00 70.33 581 LYS B O 1
ATOM 8915 N N . GLU C 1 582 ? 118.973 107.735 60.743 1.00 77.14 582 GLU B N 1
ATOM 8916 C CA . GLU C 1 582 ? 118.560 106.958 59.579 1.00 77.14 582 GLU B CA 1
ATOM 8917 C C . GLU C 1 582 ? 118.517 105.469 59.898 1.00 77.14 582 GLU B C 1
ATOM 8918 O O . GLU C 1 582 ? 117.619 104.756 59.443 1.00 77.14 582 GLU B O 1
ATOM 8924 N N . GLN C 1 583 ? 119.474 104.985 60.693 1.00 78.72 583 GLN B N 1
ATOM 8925 C CA . GLN C 1 583 ? 119.473 103.573 61.064 1.00 78.72 583 GLN B CA 1
ATOM 8926 C C . GLN C 1 583 ? 118.340 103.256 62.034 1.00 78.72 583 GLN B C 1
ATOM 8927 O O . GLN C 1 583 ? 117.743 102.174 61.979 1.00 78.72 583 GLN B O 1
ATOM 8933 N N . VAL C 1 584 ? 118.030 104.186 62.938 1.00 79.61 584 VAL B N 1
ATOM 8934 C CA . VAL C 1 584 ? 116.947 103.953 63.895 1.00 79.61 584 VAL B CA 1
ATOM 8935 C C . VAL C 1 584 ? 115.607 103.915 63.174 1.00 79.61 584 VAL B C 1
ATOM 8936 O O . VAL C 1 584 ? 114.780 103.025 63.408 1.00 79.61 584 VAL B O 1
ATOM 8940 N N . GLN C 1 585 ? 115.371 104.874 62.280 1.00 86.22 585 GLN B N 1
ATOM 8941 C CA . GLN C 1 585 ? 114.088 104.919 61.585 1.00 86.22 585 GLN B CA 1
ATOM 8942 C C . GLN C 1 585 ? 114.001 103.836 60.517 1.00 86.22 585 GLN B C 1
ATOM 8943 O O . GLN C 1 585 ? 112.901 103.416 60.139 1.00 86.22 585 GLN B O 1
ATOM 8949 N N . ARG C 1 586 ? 115.148 103.372 60.015 1.00 89.01 586 ARG B N 1
ATOM 8950 C CA . ARG C 1 586 ? 115.147 102.313 59.013 1.00 89.01 586 ARG B CA 1
ATOM 8951 C C . ARG C 1 586 ? 114.937 100.950 59.660 1.00 89.01 586 ARG B C 1
ATOM 8952 O O . ARG C 1 586 ? 114.021 100.205 59.294 1.00 89.01 586 ARG B O 1
ATOM 8954 N N . ASP C 1 587 ? 115.785 100.604 60.624 1.00 90.09 587 ASP B N 1
ATOM 8955 C CA . ASP C 1 587 ? 115.679 99.321 61.308 1.00 90.09 587 ASP B CA 1
ATOM 8956 C C . ASP C 1 587 ? 114.695 99.418 62.468 1.00 90.09 587 ASP B C 1
ATOM 8957 O O . ASP C 1 587 ? 113.864 100.323 62.509 1.00 90.09 587 ASP B O 1
ATOM 8962 N N . PRO D 1 36 ? 54.335 104.853 86.256 1.00 50.76 36 PRO A N 1
ATOM 8963 C CA . PRO D 1 36 ? 54.394 104.546 84.827 1.00 50.76 36 PRO A CA 1
ATOM 8964 C C . PRO D 1 36 ? 53.238 105.199 84.103 1.00 50.76 36 PRO A C 1
ATOM 8965 O O . PRO D 1 36 ? 52.903 104.816 82.988 1.00 50.76 36 PRO A O 1
ATOM 8969 N N . TRP D 1 37 ? 52.664 106.219 84.726 1.00 62.14 37 TRP A N 1
ATOM 8970 C CA . TRP D 1 37 ? 51.473 106.884 84.210 1.00 62.14 37 TRP A CA 1
ATOM 8971 C C . TRP D 1 37 ? 51.607 107.692 82.941 1.00 62.14 37 TRP A C 1
ATOM 8972 O O . TRP D 1 37 ? 52.676 108.157 82.596 1.00 62.14 37 TRP A O 1
ATOM 8983 N N . HIS D 1 38 ? 50.494 107.785 82.228 1.00 74.10 38 HIS A N 1
ATOM 8984 C CA . HIS D 1 38 ? 50.372 108.502 80.974 1.00 74.10 38 HIS A CA 1
ATOM 8985 C C . HIS D 1 38 ? 50.118 109.978 81.280 1.00 74.10 38 HIS A C 1
ATOM 8986 O O . HIS D 1 38 ? 49.271 110.288 82.112 1.00 74.10 38 HIS A O 1
ATOM 8993 N N . HIS D 1 39 ? 50.878 110.875 80.646 1.00 76.56 39 HIS A N 1
ATOM 8994 C CA . HIS D 1 39 ? 50.757 112.327 80.856 1.00 76.56 39 HIS A CA 1
ATOM 8995 C C . HIS D 1 39 ? 50.868 112.716 82.329 1.00 76.56 39 HIS A C 1
ATOM 8996 O O . HIS D 1 39 ? 50.095 113.515 82.834 1.00 76.56 39 HIS A O 1
ATOM 9003 N N . ILE D 1 40 ? 51.848 112.123 82.994 1.00 59.16 40 ILE A N 1
ATOM 9004 C CA . ILE D 1 40 ? 52.156 112.280 84.420 1.00 59.16 40 ILE A CA 1
ATOM 9005 C C . ILE D 1 40 ? 51.870 113.528 85.279 1.00 59.16 40 ILE A C 1
ATOM 9006 O O . ILE D 1 40 ? 50.925 113.579 86.067 1.00 59.16 40 ILE A O 1
ATOM 9011 N N . GLU D 1 41 ? 52.747 114.498 85.083 1.00 51.61 41 GLU A N 1
ATOM 9012 C CA . GLU D 1 41 ? 52.969 115.714 85.858 1.00 51.61 41 GLU A CA 1
ATOM 9013 C C . GLU D 1 41 ? 54.093 116.506 85.200 1.00 51.61 41 GLU A C 1
ATOM 9014 O O . GLU D 1 41 ? 54.374 116.299 84.016 1.00 51.61 41 GLU A O 1
ATOM 9020 N N . ASN D 1 42 ? 54.699 117.452 85.917 1.00 35.68 42 ASN A N 1
ATOM 9021 C CA . ASN D 1 42 ? 55.968 118.041 85.493 1.00 35.68 42 ASN A CA 1
ATOM 9022 C C . ASN D 1 42 ? 56.952 116.896 85.284 1.00 35.68 42 ASN A C 1
ATOM 9023 O O . ASN D 1 42 ? 57.176 116.081 86.179 1.00 35.68 42 ASN A O 1
ATOM 9028 N N . LEU D 1 43 ? 57.454 116.780 84.064 1.00 26.34 43 LEU A N 1
ATOM 9029 C CA . LEU D 1 43 ? 58.366 115.715 83.694 1.00 26.34 43 LEU A CA 1
ATOM 9030 C C . LEU D 1 43 ? 59.784 115.916 84.171 1.00 26.34 43 LEU A C 1
ATOM 9031 O O . LEU D 1 43 ? 60.513 114.961 84.311 1.00 26.34 43 LEU A O 1
ATOM 9036 N N . ASP D 1 44 ? 60.187 117.150 84.443 1.00 24.27 44 ASP A N 1
ATOM 9037 C CA . ASP D 1 44 ? 61.538 117.386 84.912 1.00 24.27 44 ASP A CA 1
ATOM 9038 C C . ASP D 1 44 ? 61.715 116.670 86.223 1.00 24.27 44 ASP A C 1
ATOM 9039 O O . ASP D 1 44 ? 62.627 115.893 86.380 1.00 24.27 44 ASP A O 1
ATOM 9044 N N . LEU D 1 45 ? 60.769 116.844 87.120 1.00 23.12 45 LEU A N 1
ATOM 9045 C CA . LEU D 1 45 ? 60.850 116.188 88.402 1.00 23.12 45 LEU A CA 1
ATOM 9046 C C . LEU D 1 45 ? 60.800 114.679 88.296 1.00 23.12 45 LEU A C 1
ATOM 9047 O O . LEU D 1 45 ? 61.543 113.988 88.976 1.00 23.12 45 LEU A O 1
ATOM 9052 N N . PHE D 1 46 ? 59.950 114.155 87.424 1.00 19.45 46 PHE A N 1
ATOM 9053 C CA . PHE D 1 46 ? 59.818 112.721 87.307 1.00 19.45 46 PHE A CA 1
ATOM 9054 C C . PHE D 1 46 ? 61.128 112.116 86.885 1.00 19.45 46 PHE A C 1
ATOM 9055 O O . PHE D 1 46 ? 61.644 111.246 87.560 1.00 19.45 46 PHE A O 1
ATOM 9063 N N . PHE D 1 47 ? 61.739 112.678 85.854 1.00 17.49 47 PHE A N 1
ATOM 9064 C CA . PHE D 1 47 ? 63.009 112.207 85.340 1.00 17.49 47 PHE A CA 1
ATOM 9065 C C . PHE D 1 47 ? 64.126 112.375 86.345 1.00 17.49 47 PHE A C 1
ATOM 9066 O O . PHE D 1 47 ? 64.987 111.530 86.488 1.00 17.49 47 PHE A O 1
ATOM 9074 N N . SER D 1 48 ? 64.118 113.477 87.069 1.00 15.77 48 SER A N 1
ATOM 9075 C CA . SER D 1 48 ? 65.147 113.699 88.043 1.00 15.77 48 SER A CA 1
ATOM 9076 C C . SER D 1 48 ? 65.081 112.662 89.110 1.00 15.77 48 SER A C 1
ATOM 9077 O O . SER D 1 48 ? 66.095 112.172 89.521 1.00 15.77 48 SER A O 1
ATOM 9080 N N . ARG D 1 49 ? 63.877 112.335 89.565 1.00 18.27 49 ARG A N 1
ATOM 9081 C CA . ARG D 1 49 ? 63.648 111.332 90.590 1.00 18.27 49 ARG A CA 1
ATOM 9082 C C . ARG D 1 49 ? 64.071 109.979 90.091 1.00 18.27 49 ARG A C 1
ATOM 9083 O O . ARG D 1 49 ? 64.669 109.207 90.806 1.00 18.27 49 ARG A O 1
ATOM 9091 N N . VAL D 1 50 ? 63.793 109.693 88.830 1.00 14.19 50 VAL A N 1
ATOM 9092 C CA . VAL D 1 50 ? 64.191 108.420 88.268 1.00 14.19 50 VAL A CA 1
ATOM 9093 C C . VAL D 1 50 ? 65.701 108.307 88.320 1.00 14.19 50 VAL A C 1
ATOM 9094 O O . VAL D 1 50 ? 66.233 107.304 88.782 1.00 14.19 50 VAL A O 1
ATOM 9098 N N . TYR D 1 51 ? 66.393 109.373 87.919 1.00 13.17 51 TYR A N 1
ATOM 9099 C CA . TYR D 1 51 ? 67.845 109.399 87.934 1.00 13.17 51 TYR A CA 1
ATOM 9100 C C . TYR D 1 51 ? 68.398 109.264 89.339 1.00 13.17 51 TYR A C 1
ATOM 9101 O O . TYR D 1 51 ? 69.359 108.567 89.572 1.00 13.17 51 TYR A O 1
ATOM 9110 N N . ASN D 1 52 ? 67.779 109.933 90.287 1.00 13.62 52 ASN A N 1
ATOM 9111 C CA . ASN D 1 52 ? 68.230 109.845 91.657 1.00 13.62 52 ASN A CA 1
ATOM 9112 C C . ASN D 1 52 ? 68.056 108.445 92.200 1.00 13.62 52 ASN A C 1
ATOM 9113 O O . ASN D 1 52 ? 68.856 107.981 92.980 1.00 13.62 52 ASN A O 1
ATOM 9118 N N . LEU D 1 53 ? 66.964 107.782 91.845 1.00 14.28 53 LEU A N 1
ATOM 9119 C CA . LEU D 1 53 ? 66.722 106.412 92.270 1.00 14.28 53 LEU A CA 1
ATOM 9120 C C . LEU D 1 53 ? 67.768 105.519 91.653 1.00 14.28 53 LEU A C 1
ATOM 9121 O O . LEU D 1 53 ? 68.121 104.551 92.241 1.00 14.28 53 LEU A O 1
ATOM 9126 N N . HIS D 1 54 ? 68.172 105.746 90.412 1.00 13.79 54 HIS A N 1
ATOM 9127 C CA . HIS D 1 54 ? 69.262 104.938 89.908 1.00 13.79 54 HIS A CA 1
ATOM 9128 C C . HIS D 1 54 ? 70.544 105.203 90.669 1.00 13.79 54 HIS A C 1
ATOM 9129 O O . HIS D 1 54 ? 71.276 104.284 90.931 1.00 13.79 54 HIS A O 1
ATOM 9136 N N . GLN D 1 55 ? 70.843 106.456 91.007 1.00 12.12 55 GLN A N 1
ATOM 9137 C CA . GLN D 1 55 ? 72.101 106.773 91.711 1.00 12.12 55 GLN A CA 1
ATOM 9138 C C . GLN D 1 55 ? 72.249 106.196 93.106 1.00 12.12 55 GLN A C 1
ATOM 9139 O O . GLN D 1 55 ? 73.249 105.606 93.388 1.00 12.12 55 GLN A O 1
ATOM 9145 N N . LYS D 1 56 ? 71.313 106.461 93.995 1.00 15.04 56 LYS A N 1
ATOM 9146 C CA . LYS D 1 56 ? 71.222 105.860 95.322 1.00 15.04 56 LYS A CA 1
ATOM 9147 C C . LYS D 1 56 ? 70.629 104.484 95.082 1.00 15.04 56 LYS A C 1
ATOM 9148 O O . LYS D 1 56 ? 69.415 104.348 94.942 1.00 15.04 56 LYS A O 1
ATOM 9154 N N . ASN D 1 57 ? 71.467 103.454 95.058 1.00 16.74 57 ASN A N 1
ATOM 9155 C CA . ASN D 1 57 ? 71.146 102.277 94.257 1.00 16.74 57 ASN A CA 1
ATOM 9156 C C . ASN D 1 57 ? 69.913 101.592 94.818 1.00 16.74 57 ASN A C 1
ATOM 9157 O O . ASN D 1 57 ? 70.017 100.662 95.622 1.00 16.74 57 ASN A O 1
ATOM 9162 N N . GLY D 1 58 ? 68.750 102.028 94.355 1.00 16.72 58 GLY A N 1
ATOM 9163 C CA . GLY D 1 58 ? 67.508 101.435 94.781 1.00 16.72 58 GLY A CA 1
ATOM 9164 C C . GLY D 1 58 ? 66.715 102.158 95.843 1.00 16.72 58 GLY A C 1
ATOM 9165 O O . GLY D 1 58 ? 67.247 102.881 96.670 1.00 16.72 58 GLY A O 1
ATOM 9166 N N . PHE D 1 59 ? 65.425 101.866 95.877 1.00 18.12 59 PHE A N 1
ATOM 9167 C CA . PHE D 1 59 ? 64.531 102.514 96.799 1.00 18.12 59 PHE A CA 1
ATOM 9168 C C . PHE D 1 59 ? 64.915 102.276 98.235 1.00 18.12 59 PHE A C 1
ATOM 9169 O O . PHE D 1 59 ? 64.995 103.210 99.002 1.00 18.12 59 PHE A O 1
ATOM 9177 N N . THR D 1 60 ? 65.239 101.052 98.599 1.00 18.79 60 THR A N 1
ATOM 9178 C CA . THR D 1 60 ? 65.571 100.791 99.988 1.00 18.79 60 THR A CA 1
ATOM 9179 C C . THR D 1 60 ? 66.805 101.548 100.416 1.00 18.79 60 THR A C 1
ATOM 9180 O O . THR D 1 60 ? 66.833 102.188 101.471 1.00 18.79 60 THR A O 1
ATOM 9184 N N . CYS D 1 61 ? 67.809 101.545 99.552 1.00 21.33 61 CYS A N 1
ATOM 9185 C CA . CYS D 1 61 ? 69.051 102.218 99.866 1.00 21.33 61 CYS A CA 1
ATOM 9186 C C . CYS D 1 61 ? 68.819 103.684 100.028 1.00 21.33 61 CYS A C 1
ATOM 9187 O O . CYS D 1 61 ? 69.267 104.286 100.978 1.00 21.33 61 CYS A O 1
ATOM 9190 N N . MET D 1 62 ? 68.057 104.246 99.108 1.00 20.03 62 MET A N 1
ATOM 9191 C CA . MET D 1 62 ? 67.781 105.653 99.135 1.00 20.03 62 MET A CA 1
ATOM 9192 C C . MET D 1 62 ? 67.010 106.058 100.374 1.00 20.03 62 MET A C 1
ATOM 9193 O O . MET D 1 62 ? 67.303 107.073 100.994 1.00 20.03 62 MET A O 1
ATOM 9198 N N . LEU D 1 63 ? 66.044 105.240 100.761 1.00 20.34 63 LEU A N 1
ATOM 9199 C CA . LEU D 1 63 ? 65.241 105.531 101.922 1.00 20.34 63 LEU A CA 1
ATOM 9200 C C . LEU D 1 63 ? 66.133 105.531 103.140 1.00 20.34 63 LEU A C 1
ATOM 9201 O O . LEU D 1 63 ? 66.103 106.455 103.942 1.00 20.34 63 LEU A O 1
ATOM 9206 N N . ILE D 1 64 ? 67.000 104.533 103.237 1.00 21.82 64 ILE A N 1
ATOM 9207 C CA . ILE D 1 64 ? 67.896 104.463 104.375 1.00 21.82 64 ILE A CA 1
ATOM 9208 C C . ILE D 1 64 ? 68.837 105.646 104.400 1.00 21.82 64 ILE A C 1
ATOM 9209 O O . ILE D 1 64 ? 69.108 106.186 105.452 1.00 21.82 64 ILE A O 1
ATOM 9214 N N . GLY D 1 65 ? 69.335 106.055 103.241 1.00 19.62 65 GLY A N 1
ATOM 9215 C CA . GLY D 1 65 ? 70.253 107.160 103.185 1.00 19.62 65 GLY A CA 1
ATOM 9216 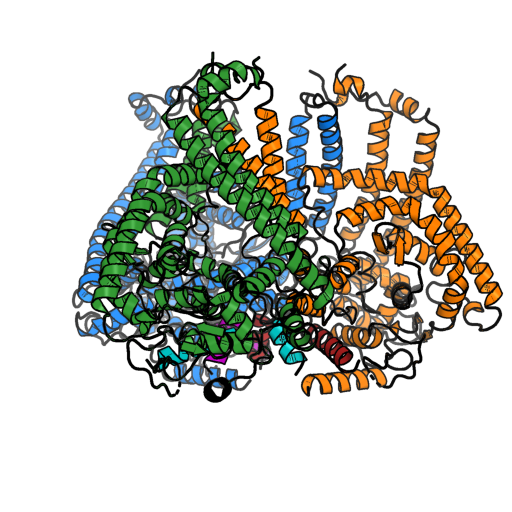C C . GLY D 1 65 ? 69.590 108.407 103.695 1.00 19.62 65 GLY A C 1
ATOM 9217 O O . GLY D 1 65 ? 70.166 109.113 104.512 1.00 19.62 65 GLY A O 1
ATOM 9218 N N . GLU D 1 66 ? 68.355 108.654 103.269 1.00 23.08 66 GLU A N 1
ATOM 9219 C CA . GLU D 1 66 ? 67.642 109.844 103.730 1.00 23.08 66 GLU A CA 1
ATOM 9220 C C . GLU D 1 66 ? 67.386 109.784 105.220 1.00 23.08 66 GLU A C 1
ATOM 9221 O O . GLU D 1 66 ? 67.496 110.774 105.915 1.00 23.08 66 GLU A O 1
ATOM 9227 N N . ILE D 1 67 ? 67.041 108.612 105.722 1.00 21.30 67 ILE A N 1
ATOM 9228 C CA . ILE D 1 67 ? 66.803 108.477 107.148 1.00 21.30 67 ILE A CA 1
ATOM 9229 C C . ILE D 1 67 ? 68.075 108.773 107.933 1.00 21.30 67 ILE A C 1
ATOM 9230 O O . ILE D 1 67 ? 68.027 109.392 108.977 1.00 21.30 67 ILE A O 1
ATOM 9235 N N . PHE D 1 68 ? 69.216 108.304 107.442 1.00 23.31 68 PHE A N 1
ATOM 9236 C CA . PHE D 1 68 ? 70.503 108.555 108.079 1.00 23.31 68 PHE A CA 1
ATOM 9237 C C . PHE D 1 68 ? 70.834 110.029 108.054 1.00 23.31 68 PHE A C 1
ATOM 9238 O O . PHE D 1 68 ? 71.396 110.544 108.993 1.00 23.31 68 PHE A O 1
ATOM 9246 N N . GLU D 1 69 ? 70.497 110.699 106.957 1.00 25.16 69 GLU A N 1
ATOM 9247 C CA . GLU D 1 69 ? 70.691 112.142 106.812 1.00 25.16 69 GLU A CA 1
ATOM 9248 C C . GLU D 1 69 ? 69.853 112.893 107.829 1.00 25.16 69 GLU A C 1
ATOM 9249 O O . GLU D 1 69 ? 70.260 113.929 108.300 1.00 25.16 69 GLU A O 1
ATOM 9255 N N . LEU D 1 70 ? 68.647 112.416 108.112 1.00 22.07 70 LEU A N 1
ATOM 9256 C CA . LEU D 1 70 ? 67.801 113.067 109.112 1.00 22.07 70 LEU A CA 1
ATOM 9257 C C . LEU D 1 70 ? 68.268 112.832 110.551 1.00 22.07 70 LEU A C 1
ATOM 9258 O O . LEU D 1 70 ? 68.094 113.686 111.385 1.00 22.07 70 LEU A O 1
ATOM 9263 N N . MET D 1 71 ? 68.860 111.672 110.796 1.00 24.87 71 MET A N 1
ATOM 9264 C CA . MET D 1 71 ? 69.352 111.265 112.109 1.00 24.87 71 MET A CA 1
ATOM 9265 C C . MET D 1 71 ? 70.675 111.916 112.452 1.00 24.87 71 MET A C 1
ATOM 9266 O O . MET D 1 71 ? 71.011 112.061 113.610 1.00 24.87 71 MET A O 1
ATOM 9271 N N . GLN D 1 72 ? 71.452 112.264 111.439 1.00 22.05 72 GLN A N 1
ATOM 9272 C CA . GLN D 1 72 ? 72.691 112.999 111.673 1.00 22.05 72 GLN A CA 1
ATOM 9273 C C . GLN D 1 72 ? 72.406 114.410 112.160 1.00 22.05 72 GLN A C 1
ATOM 9274 O O . GLN D 1 72 ? 73.023 114.879 113.121 1.00 22.05 72 GLN A O 1
ATOM 9280 N N . PHE D 1 73 ? 71.490 115.113 111.488 1.00 20.84 73 PHE A N 1
ATOM 9281 C CA . PHE D 1 73 ? 71.091 116.436 111.972 1.00 20.84 73 PHE A CA 1
ATOM 9282 C C . PHE D 1 73 ? 70.599 116.367 113.412 1.00 20.84 73 PHE A C 1
ATOM 9283 O O . PHE D 1 73 ? 71.071 117.112 114.281 1.00 20.84 73 PHE A O 1
ATOM 9291 N N . LEU D 1 74 ? 69.638 115.482 113.679 1.00 21.36 74 LEU A N 1
ATOM 9292 C CA . LEU D 1 74 ? 69.067 115.396 115.016 1.00 21.36 74 LEU A CA 1
ATOM 9293 C C . LEU D 1 74 ? 70.111 114.991 116.050 1.00 21.36 74 LEU A C 1
ATOM 9294 O O . LEU D 1 74 ? 70.063 115.441 117.197 1.00 21.36 74 LEU A O 1
ATOM 9299 N N . PHE D 1 75 ? 71.085 114.170 115.656 1.00 20.26 75 PHE A N 1
ATOM 9300 C CA . PHE D 1 75 ? 72.113 113.731 116.594 1.00 20.26 75 PHE A CA 1
ATOM 9301 C C . PHE D 1 75 ? 73.082 114.854 116.911 1.00 20.26 75 PHE A C 1
ATOM 9302 O O . PHE D 1 75 ? 73.437 115.057 118.071 1.00 20.26 75 PHE A O 1
ATOM 9310 N N . VAL D 1 76 ? 73.529 115.595 115.896 1.00 19.18 76 VAL A N 1
ATOM 9311 C CA . VAL D 1 76 ? 74.384 116.751 116.150 1.00 19.18 76 VAL A CA 1
ATOM 9312 C C . VAL D 1 76 ? 73.704 117.700 117.124 1.00 19.18 76 VAL A C 1
ATOM 9313 O O . VAL D 1 76 ? 74.279 118.081 118.150 1.00 19.18 76 VAL A O 1
ATOM 9317 N N . VAL D 1 77 ? 72.444 118.051 116.849 1.00 20.96 77 VAL A N 1
ATOM 9318 C CA . VAL D 1 77 ? 71.758 119.041 117.680 1.00 20.96 77 VAL A CA 1
ATOM 9319 C C . VAL D 1 77 ? 71.517 118.515 119.092 1.00 20.96 77 VAL A C 1
ATOM 9320 O O . VAL D 1 77 ? 71.742 119.228 120.079 1.00 20.96 77 VAL A O 1
ATOM 9324 N N . ALA D 1 78 ? 71.070 117.259 119.223 1.00 22.47 78 ALA A N 1
ATOM 9325 C CA . ALA D 1 78 ? 70.746 116.727 120.543 1.00 22.47 78 ALA A CA 1
ATOM 9326 C C . ALA D 1 78 ? 71.995 116.423 121.359 1.00 22.47 78 ALA A C 1
ATOM 9327 O O . ALA D 1 78 ? 72.028 116.681 122.565 1.00 22.47 78 ALA A O 1
ATOM 9329 N N . PHE D 1 79 ? 73.030 115.870 120.727 1.00 22.95 79 PHE A N 1
ATOM 9330 C CA . PHE D 1 79 ? 74.300 115.653 121.408 1.00 22.95 79 PHE A CA 1
ATOM 9331 C C . PHE D 1 79 ? 74.888 116.971 121.885 1.00 22.95 79 PHE A C 1
ATOM 9332 O O . PHE D 1 79 ? 75.384 117.071 123.011 1.00 22.95 79 PHE A O 1
ATOM 9340 N N . THR D 1 80 ? 74.815 118.011 121.049 1.00 23.95 80 THR A N 1
ATOM 9341 C CA . THR D 1 80 ? 75.353 119.306 121.440 1.00 23.95 80 THR A CA 1
ATOM 9342 C C . THR D 1 80 ? 74.586 119.900 122.611 1.00 23.95 80 THR A C 1
ATOM 9343 O O . THR D 1 80 ? 75.195 120.405 123.555 1.00 23.95 80 THR A O 1
ATOM 9347 N N . THR D 1 81 ? 73.262 119.847 122.574 1.00 28.52 81 THR A N 1
ATOM 9348 C CA . THR D 1 81 ? 72.457 120.406 123.651 1.00 28.52 81 THR A CA 1
ATOM 9349 C C . THR D 1 81 ? 72.537 119.580 124.925 1.00 28.52 81 THR A C 1
ATOM 9350 O O . THR D 1 81 ? 72.219 120.078 125.989 1.00 28.52 81 THR A O 1
ATOM 9354 N N . PHE D 1 82 ? 72.901 118.307 124.806 1.00 32.52 82 PHE A N 1
ATOM 9355 C CA . PHE D 1 82 ? 73.148 117.466 125.972 1.00 32.52 82 PHE A CA 1
ATOM 9356 C C . PHE D 1 82 ? 74.494 117.798 126.603 1.00 32.52 82 PHE A C 1
ATOM 9357 O O . PHE D 1 82 ? 74.618 117.888 127.828 1.00 32.52 82 PHE A O 1
ATOM 9365 N N . LEU D 1 83 ? 75.521 117.989 125.768 1.00 28.77 83 LEU A N 1
ATOM 9366 C CA . LEU D 1 83 ? 76.840 118.380 126.256 1.00 28.77 83 LEU A CA 1
ATOM 9367 C C . LEU D 1 83 ? 76.805 119.751 126.912 1.00 28.77 83 LEU A C 1
ATOM 9368 O O . LEU D 1 83 ? 77.445 119.972 127.944 1.00 28.77 83 LEU A O 1
ATOM 9373 N N . VAL D 1 84 ? 76.069 120.686 126.323 1.00 33.05 84 VAL A N 1
ATOM 9374 C CA . VAL D 1 84 ? 75.992 122.029 126.883 1.00 33.05 84 VAL A CA 1
ATOM 9375 C C . VAL D 1 84 ? 75.241 122.012 128.209 1.00 33.05 84 VAL A C 1
ATOM 9376 O O . VAL D 1 84 ? 75.676 122.627 129.188 1.00 33.05 84 VAL A O 1
ATOM 9380 N N . SER D 1 85 ? 74.122 121.284 128.276 1.00 39.32 85 SER A N 1
ATOM 9381 C CA . SER D 1 85 ? 73.104 121.562 129.277 1.00 39.32 85 SER A CA 1
ATOM 9382 C C . SER D 1 85 ? 72.982 120.542 130.396 1.00 39.32 85 SER A C 1
ATOM 9383 O O . SER D 1 85 ? 72.633 120.928 131.515 1.00 39.32 85 SER A O 1
ATOM 9386 N N . CYS D 1 86 ? 73.244 119.261 130.141 1.00 49.03 86 CYS A N 1
ATOM 9387 C CA . CYS D 1 86 ? 72.918 118.200 131.089 1.00 49.03 86 CYS A CA 1
ATOM 9388 C C . CYS D 1 86 ? 74.123 117.631 131.823 1.00 49.03 86 CYS A C 1
ATOM 9389 O O . CYS D 1 86 ? 73.948 116.988 132.860 1.00 49.03 86 CYS A O 1
ATOM 9392 N N . VAL D 1 87 ? 75.334 117.848 131.325 1.00 42.55 87 VAL A N 1
ATOM 9393 C CA . VAL D 1 87 ? 76.529 117.218 131.866 1.00 42.55 87 VAL A CA 1
ATOM 9394 C C . VAL D 1 87 ? 77.146 118.138 132.902 1.00 42.55 87 VAL A C 1
ATOM 9395 O O . VAL D 1 87 ? 77.222 119.355 132.701 1.00 42.55 87 VAL A O 1
ATOM 9399 N N . ASP D 1 88 ? 77.570 117.560 134.019 1.00 47.53 88 ASP A N 1
ATOM 9400 C CA . ASP D 1 88 ? 78.242 118.295 135.089 1.00 47.53 88 ASP A CA 1
ATOM 9401 C C . ASP D 1 88 ? 79.733 118.056 134.933 1.00 47.53 88 ASP A C 1
ATOM 9402 O O . ASP D 1 88 ? 80.291 117.104 135.475 1.00 47.53 88 ASP A O 1
ATOM 9407 N N . TYR D 1 89 ? 80.351 118.939 134.175 1.00 43.90 89 TYR A N 1
ATOM 9408 C CA . TYR D 1 89 ? 81.753 118.856 133.888 1.00 43.90 89 TYR A CA 1
ATOM 9409 C C . TYR D 1 89 ? 82.625 118.894 135.116 1.00 43.90 89 TYR A C 1
ATOM 9410 O O . TYR D 1 89 ? 83.626 118.222 135.141 1.00 43.90 89 TYR A O 1
ATOM 9419 N N . ASP D 1 90 ? 82.256 119.633 136.151 1.00 54.67 90 ASP A N 1
ATOM 9420 C CA . ASP D 1 90 ? 83.128 119.686 137.314 1.00 54.67 90 ASP A CA 1
ATOM 9421 C C . ASP D 1 90 ? 83.315 118.316 137.955 1.00 54.67 90 ASP A C 1
ATOM 9422 O O . ASP D 1 90 ? 84.443 117.883 138.173 1.00 54.67 90 ASP A O 1
ATOM 9427 N N . ILE D 1 91 ? 82.224 117.586 138.160 1.00 57.22 91 ILE A N 1
ATOM 9428 C CA . ILE D 1 91 ? 82.317 116.251 138.744 1.00 57.22 91 ILE A CA 1
ATOM 9429 C C . ILE D 1 91 ? 83.055 115.292 137.810 1.00 57.22 91 ILE A C 1
ATOM 9430 O O . ILE D 1 91 ? 83.787 114.417 138.256 1.00 57.22 91 ILE A O 1
ATOM 9435 N N . LEU D 1 92 ? 82.836 115.451 136.511 1.00 54.48 92 LEU A N 1
ATOM 9436 C CA . LEU D 1 92 ? 83.487 114.621 135.518 1.00 54.48 92 LEU A CA 1
ATOM 9437 C C . LEU D 1 92 ? 84.996 114.816 135.547 1.00 54.48 92 LEU A C 1
ATOM 9438 O O . LEU D 1 92 ? 85.746 113.862 135.440 1.00 54.48 92 LEU A O 1
ATOM 9443 N N . PHE D 1 93 ? 85.446 116.050 135.720 1.00 56.44 93 PHE A N 1
ATOM 9444 C CA . PHE D 1 93 ? 86.873 116.325 135.684 1.00 56.44 93 PHE A CA 1
ATOM 9445 C C . PHE D 1 93 ? 87.607 116.010 136.972 1.00 56.44 93 PHE A C 1
ATOM 9446 O O . PHE D 1 93 ? 88.534 115.220 136.991 1.00 56.44 93 PHE A O 1
ATOM 9454 N N . ALA D 1 94 ? 87.202 116.639 138.054 1.00 67.33 94 ALA A N 1
ATOM 9455 C CA . ALA D 1 94 ? 87.871 116.420 139.329 1.00 67.33 94 ALA A CA 1
ATOM 9456 C C . ALA D 1 94 ? 86.912 116.120 140.470 1.00 67.33 94 ALA A C 1
ATOM 9457 O O . ALA D 1 94 ? 86.984 115.051 141.085 1.00 67.33 94 ALA A O 1
ATOM 9459 N N . ASN D 1 95 ? 86.006 117.052 140.748 1.00 67.94 95 ASN A N 1
ATOM 9460 C CA . ASN D 1 95 ? 85.236 117.041 141.991 1.00 67.94 95 ASN A CA 1
ATOM 9461 C C . ASN D 1 95 ? 84.099 116.024 141.994 1.00 67.94 95 ASN A C 1
ATOM 9462 O O . ASN D 1 95 ? 83.506 115.753 143.041 1.00 67.94 95 ASN A O 1
ATOM 9467 N N . LYS D 1 109 ? 86.097 105.818 142.787 1.00 83.26 109 LYS A N 1
ATOM 9468 C CA . LYS D 1 109 ? 85.840 105.460 141.400 1.00 83.26 109 LYS A CA 1
ATOM 9469 C C . LYS D 1 109 ? 84.536 106.082 140.951 1.00 83.26 109 LYS A C 1
ATOM 9470 O O . LYS D 1 109 ? 83.497 105.832 141.548 1.00 83.26 109 LYS A O 1
ATOM 9476 N N . VAL D 1 110 ? 84.582 106.882 139.892 1.00 80.86 110 VAL A N 1
ATOM 9477 C CA . VAL D 1 110 ? 83.373 107.527 139.409 1.00 80.86 110 VAL A CA 1
ATOM 9478 C C . VAL D 1 110 ? 82.888 106.958 138.086 1.00 80.86 110 VAL A C 1
ATOM 9479 O O . VAL D 1 110 ? 83.598 106.959 137.086 1.00 80.86 110 VAL A O 1
ATOM 9483 N N . THR D 1 111 ? 81.645 106.486 138.102 1.00 77.59 111 THR A N 1
ATOM 9484 C CA . THR D 1 111 ? 80.983 105.928 136.934 1.00 77.59 111 THR A CA 1
ATOM 9485 C C . THR D 1 111 ? 80.610 107.058 135.996 1.00 77.59 111 THR A C 1
ATOM 9486 O O . THR D 1 111 ? 80.431 108.191 136.425 1.00 77.59 111 THR A O 1
ATOM 9490 N N . LEU D 1 112 ? 80.487 106.762 134.713 1.00 71.95 112 LEU A N 1
ATOM 9491 C CA . LEU D 1 112 ? 80.129 107.797 133.758 1.00 71.95 112 LEU A CA 1
ATOM 9492 C C . LEU D 1 112 ? 78.826 108.509 134.109 1.00 71.95 112 LEU A C 1
ATOM 9493 O O . LEU D 1 112 ? 78.801 109.730 134.206 1.00 71.95 112 LEU A O 1
ATOM 9498 N N . PRO D 1 113 ? 77.742 107.754 134.335 1.00 68.16 113 PRO A N 1
ATOM 9499 C CA . PRO D 1 113 ? 76.502 108.498 134.610 1.00 68.16 113 PRO A CA 1
ATOM 9500 C C . PRO D 1 113 ? 76.498 109.252 135.927 1.00 68.16 113 PRO A C 1
ATOM 9501 O O . PRO D 1 113 ? 75.454 109.792 136.307 1.00 68.16 113 PRO A O 1
ATOM 9505 N N . ASP D 1 114 ? 77.617 109.291 136.655 1.00 69.23 114 ASP A N 1
ATOM 9506 C CA . ASP D 1 114 ? 77.690 110.164 137.819 1.00 69.23 114 ASP A CA 1
ATOM 9507 C C . ASP D 1 114 ? 77.739 111.625 137.399 1.00 69.23 114 ASP A C 1
ATOM 9508 O O . ASP D 1 114 ? 77.469 112.521 138.203 1.00 69.23 114 ASP A O 1
ATOM 9513 N N . ALA D 1 115 ? 78.091 111.882 136.139 1.00 58.89 115 ALA A N 1
ATOM 9514 C CA . ALA D 1 115 ? 78.157 113.258 135.663 1.00 58.89 115 ALA A CA 1
ATOM 9515 C C . ALA D 1 115 ? 76.776 113.791 135.308 1.00 58.89 115 ALA A C 1
ATOM 9516 O O . ALA D 1 115 ? 76.405 114.892 135.725 1.00 58.89 115 ALA A O 1
ATOM 9518 N N . PHE D 1 116 ? 76.060 113.056 134.473 1.00 55.68 116 PHE A N 1
ATOM 9519 C CA . PHE D 1 116 ? 74.748 113.472 133.996 1.00 55.68 116 PHE A CA 1
ATOM 9520 C C . PHE D 1 116 ? 73.754 113.829 135.082 1.00 55.68 116 PHE A C 1
ATOM 9521 O O . PHE D 1 116 ? 73.722 113.216 136.143 1.00 55.68 116 PHE A O 1
ATOM 9529 N N . LEU D 1 117 ? 72.946 114.840 134.795 1.00 61.47 117 LEU A N 1
ATOM 9530 C CA . LEU D 1 117 ? 71.913 115.291 135.706 1.00 61.47 117 LEU A CA 1
ATOM 9531 C C . LEU D 1 117 ? 70.630 114.608 135.278 1.00 61.47 117 LEU A C 1
ATOM 9532 O O . LEU D 1 117 ? 70.442 114.318 134.102 1.00 61.47 117 LEU A O 1
ATOM 9537 N N . PRO D 1 118 ? 69.725 114.372 136.231 1.00 69.21 118 PRO A N 1
ATOM 9538 C CA . PRO D 1 118 ? 68.454 113.701 135.953 1.00 69.21 118 PRO A CA 1
ATOM 9539 C C . PRO D 1 118 ? 67.604 114.544 135.019 1.00 69.21 118 PRO A C 1
ATOM 9540 O O . PRO D 1 118 ? 67.636 115.766 135.101 1.00 69.21 118 PRO A O 1
ATOM 9544 N N . ALA D 1 119 ? 66.796 113.901 134.185 1.00 69.87 119 ALA A N 1
ATOM 9545 C CA . ALA D 1 119 ? 65.992 114.620 133.202 1.00 69.87 119 ALA A CA 1
ATOM 9546 C C . ALA D 1 119 ? 65.038 115.636 133.830 1.00 69.87 119 ALA A C 1
ATOM 9547 O O . ALA D 1 119 ? 64.818 116.704 133.263 1.00 69.87 119 ALA A O 1
ATOM 9549 N N . GLN D 1 120 ? 64.450 115.297 134.969 1.00 75.98 120 GLN A N 1
ATOM 9550 C CA . GLN D 1 120 ? 63.564 116.227 135.651 1.00 75.98 120 GLN A CA 1
ATOM 9551 C C . GLN D 1 120 ? 64.293 117.544 135.918 1.00 75.98 120 GLN A C 1
ATOM 9552 O O . GLN D 1 120 ? 63.655 118.565 136.159 1.00 75.98 120 GLN A O 1
ATOM 9558 N N . VAL D 1 121 ? 65.626 117.518 135.882 1.00 74.73 121 VAL A N 1
ATOM 9559 C CA . VAL D 1 121 ? 66.408 118.734 136.072 1.00 74.73 121 VAL A CA 1
ATOM 9560 C C . VAL D 1 121 ? 67.021 119.213 134.762 1.00 74.73 121 VAL A C 1
ATOM 9561 O O . VAL D 1 121 ? 67.226 120.413 134.571 1.00 74.73 121 VAL A O 1
ATOM 9565 N N . CYS D 1 122 ? 67.321 118.296 133.844 1.00 70.46 122 CYS A N 1
ATOM 9566 C CA . CYS D 1 122 ? 67.826 118.707 132.541 1.00 70.46 122 CYS A CA 1
ATOM 9567 C C . CYS D 1 122 ? 66.803 119.544 131.790 1.00 70.46 122 CYS A C 1
ATOM 9568 O O . CYS D 1 122 ? 67.165 120.516 131.126 1.00 70.46 122 CYS A O 1
ATOM 9571 N N . SER D 1 123 ? 65.524 119.171 131.865 1.00 69.74 123 SER A N 1
ATOM 9572 C CA . SER D 1 123 ? 64.494 119.940 131.172 1.00 69.74 123 SER A CA 1
ATOM 9573 C C . SER D 1 123 ? 64.438 121.370 131.690 1.00 69.74 123 SER A C 1
ATOM 9574 O O . SER D 1 123 ? 64.362 122.321 130.906 1.00 69.74 123 SER A O 1
ATOM 9577 N N . ALA D 1 124 ? 64.480 121.542 133.010 1.00 72.00 124 ALA A N 1
ATOM 9578 C CA . ALA D 1 124 ? 64.451 122.882 133.581 1.00 72.00 124 ALA A CA 1
ATOM 9579 C C . ALA D 1 124 ? 65.731 123.650 133.269 1.00 72.00 124 ALA A C 1
ATOM 9580 O O . ALA D 1 124 ? 65.695 124.869 133.072 1.00 72.00 124 ALA A O 1
ATOM 9582 N N . ARG D 1 125 ? 66.871 122.957 133.220 1.00 71.54 125 ARG A N 1
ATOM 9583 C CA . ARG D 1 125 ? 68.139 123.645 132.990 1.00 71.54 125 ARG A CA 1
ATOM 9584 C C . ARG D 1 125 ? 68.300 124.054 131.528 1.00 71.54 125 ARG A C 1
ATOM 9585 O O . ARG D 1 125 ? 68.985 125.035 131.225 1.00 71.54 125 ARG A O 1
ATOM 9593 N N . ILE D 1 126 ? 67.686 123.305 130.609 1.00 63.22 126 ILE A N 1
ATOM 9594 C CA . ILE D 1 126 ? 67.698 123.684 129.198 1.00 63.22 126 ILE A CA 1
ATOM 9595 C C . ILE D 1 126 ? 66.587 124.660 128.864 1.00 63.22 126 ILE A C 1
ATOM 9596 O O . ILE D 1 126 ? 66.720 125.438 127.910 1.00 63.22 126 ILE A O 1
ATOM 9601 N N . GLN D 1 127 ? 65.500 124.665 129.637 1.00 66.00 127 GLN A N 1
ATOM 9602 C CA . GLN D 1 127 ? 64.381 125.559 129.373 1.00 66.00 127 GLN A CA 1
ATOM 9603 C C . GLN D 1 127 ? 64.664 126.985 129.827 1.00 66.00 127 GLN A C 1
ATOM 9604 O O . GLN D 1 127 ? 64.214 127.939 129.185 1.00 66.00 127 GLN A O 1
ATOM 9610 N N . GLU D 1 128 ? 65.402 127.157 130.918 1.00 67.33 128 GLU A N 1
ATOM 9611 C CA . GLU D 1 128 ? 65.792 128.489 131.367 1.00 67.33 128 GLU A CA 1
ATOM 9612 C C . GLU D 1 128 ? 67.032 128.986 130.631 1.00 67.33 128 GLU A C 1
ATOM 9613 O O . GLU D 1 128 ? 68.004 129.430 131.234 1.00 67.33 128 GLU A O 1
ATOM 9619 N N . ASN D 1 129 ? 66.988 128.918 129.305 1.00 55.49 129 ASN A N 1
ATOM 9620 C CA . ASN D 1 129 ? 68.040 129.439 128.437 1.00 55.49 129 ASN A CA 1
ATOM 9621 C C . ASN D 1 129 ? 67.368 130.000 127.194 1.00 55.49 129 ASN A C 1
ATOM 9622 O O . ASN D 1 129 ? 67.108 129.259 126.241 1.00 55.49 129 ASN A O 1
ATOM 9627 N N . GLY D 1 130 ? 67.095 131.306 127.201 1.00 50.28 130 GLY A N 1
ATOM 9628 C CA . GLY D 1 130 ? 66.374 131.903 126.090 1.00 50.28 130 GLY A CA 1
ATOM 9629 C C . GLY D 1 130 ? 67.091 131.728 124.766 1.00 50.28 130 GLY A C 1
ATOM 9630 O O . GLY D 1 130 ? 66.473 131.418 123.744 1.00 50.28 130 GLY A O 1
ATOM 9631 N N . SER D 1 131 ? 68.408 131.921 124.768 1.00 45.02 131 SER A N 1
ATOM 9632 C CA . SER D 1 131 ? 69.176 131.732 123.544 1.00 45.02 131 SER A CA 1
ATOM 9633 C C . SER D 1 131 ? 69.142 130.279 123.093 1.00 45.02 131 SER A C 1
ATOM 9634 O O . SER D 1 131 ? 68.925 129.996 121.910 1.00 45.02 131 SER A O 1
ATOM 9637 N N . LEU D 1 132 ? 69.337 129.343 124.025 1.00 42.46 132 LEU A N 1
ATOM 9638 C CA . LEU D 1 132 ? 69.332 127.929 123.663 1.00 42.46 132 LEU A CA 1
ATOM 9639 C C . LEU D 1 132 ? 67.954 127.480 123.206 1.00 42.46 132 LEU A C 1
ATOM 9640 O O . LEU D 1 132 ? 67.826 126.751 122.221 1.00 42.46 132 LEU A O 1
ATOM 9645 N N . ILE D 1 133 ? 66.907 127.903 123.912 1.00 41.10 133 ILE A N 1
ATOM 9646 C CA . ILE D 1 133 ? 65.553 127.520 123.520 1.00 41.10 133 ILE A CA 1
ATOM 9647 C C . ILE D 1 133 ? 65.198 128.105 122.161 1.00 41.10 133 ILE A C 1
ATOM 9648 O O . ILE D 1 133 ? 64.539 127.457 121.346 1.00 41.10 133 ILE A O 1
ATOM 9653 N N . THR D 1 134 ? 65.647 129.326 121.880 1.00 36.49 134 THR A N 1
ATOM 9654 C CA . THR D 1 134 ? 65.365 129.925 120.579 1.00 36.49 134 THR A CA 1
ATOM 9655 C C . THR D 1 134 ? 66.087 129.179 119.461 1.00 36.49 134 THR A C 1
ATOM 9656 O O . THR D 1 134 ? 65.502 128.894 118.407 1.00 36.49 134 THR A O 1
ATOM 9660 N N . ILE D 1 135 ? 67.365 128.859 119.672 1.00 33.29 135 ILE A N 1
ATOM 9661 C CA . ILE D 1 135 ? 68.097 128.098 118.665 1.00 33.29 135 ILE A CA 1
ATOM 9662 C C . ILE D 1 135 ? 67.462 126.732 118.469 1.00 33.29 135 ILE A C 1
ATOM 9663 O O . ILE D 1 135 ? 67.370 126.233 117.345 1.00 33.29 135 ILE A O 1
ATOM 9668 N N . LEU D 1 136 ? 66.985 126.116 119.553 1.00 30.96 136 LEU A N 1
ATOM 9669 C CA . LEU D 1 136 ? 66.353 124.807 119.440 1.00 30.96 136 LEU A CA 1
ATOM 9670 C C . LEU D 1 136 ? 65.016 124.886 118.721 1.00 30.96 136 LEU A C 1
ATOM 9671 O O . LEU D 1 136 ? 64.657 123.972 117.982 1.00 30.96 136 LEU A O 1
ATOM 9676 N N . VAL D 1 137 ? 64.263 125.964 118.915 1.00 29.85 137 VAL A N 1
ATOM 9677 C CA . VAL D 1 137 ? 62.986 126.094 118.217 1.00 29.85 137 VAL A CA 1
ATOM 9678 C C . VAL D 1 137 ? 63.215 126.291 116.725 1.00 29.85 137 VAL A C 1
ATOM 9679 O O . VAL D 1 137 ? 62.541 125.673 115.894 1.00 29.85 137 VAL A O 1
ATOM 9683 N N . ILE D 1 138 ? 64.177 127.138 116.356 1.00 29.89 138 ILE A N 1
ATOM 9684 C CA . ILE D 1 138 ? 64.477 127.301 114.934 1.00 29.89 138 ILE A CA 1
ATOM 9685 C C . ILE D 1 138 ? 65.008 125.999 114.345 1.00 29.89 138 ILE A C 1
ATOM 9686 O O . ILE D 1 138 ? 64.660 125.616 113.218 1.00 29.89 138 ILE A O 1
ATOM 9691 N N . ALA D 1 139 ? 65.853 125.289 115.099 1.00 29.00 139 ALA A N 1
ATOM 9692 C CA . ALA D 1 139 ? 66.392 124.022 114.627 1.00 29.00 139 ALA A CA 1
ATOM 9693 C C . ALA D 1 139 ? 65.292 122.986 114.467 1.00 29.00 139 ALA A C 1
ATOM 9694 O O . ALA D 1 139 ? 65.275 122.238 113.487 1.00 29.00 139 ALA A O 1
ATOM 9696 N N . GLY D 1 140 ? 64.346 122.944 115.402 1.00 27.32 140 GLY A N 1
ATOM 9697 C CA . GLY D 1 140 ? 63.253 121.998 115.301 1.00 27.32 140 GLY A CA 1
ATOM 9698 C C . GLY D 1 140 ? 62.293 122.324 114.177 1.00 27.32 140 GLY A C 1
ATOM 9699 O O . GLY D 1 140 ? 61.710 121.429 113.576 1.00 27.32 140 GLY A O 1
ATOM 9700 N N . VAL D 1 141 ? 62.117 123.608 113.872 1.00 27.05 141 VAL A N 1
ATOM 9701 C CA . VAL D 1 141 ? 61.267 123.973 112.742 1.00 27.05 141 VAL A CA 1
ATOM 9702 C C . VAL D 1 141 ? 61.922 123.569 111.428 1.00 27.05 141 VAL A C 1
ATOM 9703 O O . VAL D 1 141 ? 61.268 123.017 110.536 1.00 27.05 141 VAL A O 1
ATOM 9707 N N . PHE D 1 142 ? 63.223 123.835 111.280 1.00 24.63 142 PHE A N 1
ATOM 9708 C CA . PHE D 1 142 ? 63.926 123.346 110.098 1.00 24.63 142 PHE A CA 1
ATOM 9709 C C . PHE D 1 142 ? 63.871 121.822 110.022 1.00 24.63 142 PHE A C 1
ATOM 9710 O O . PHE D 1 142 ? 63.694 121.245 108.941 1.00 24.63 142 PHE A O 1
ATOM 9718 N N . TRP D 1 143 ? 64.003 121.164 111.154 1.00 26.67 143 TRP A N 1
ATOM 9719 C CA . TRP D 1 143 ? 63.940 119.734 111.115 1.00 26.67 143 TRP A CA 1
ATOM 9720 C C . TRP D 1 143 ? 62.567 119.266 110.676 1.00 26.67 143 TRP A C 1
ATOM 9721 O O . TRP D 1 143 ? 62.475 118.470 109.758 1.00 26.67 143 TRP A O 1
ATOM 9732 N N . ILE D 1 144 ? 61.499 119.783 111.279 1.00 25.25 144 ILE A N 1
ATOM 9733 C CA . ILE D 1 144 ? 60.161 119.324 110.927 1.00 25.25 144 ILE A CA 1
ATOM 9734 C C . ILE D 1 144 ? 59.883 119.571 109.455 1.00 25.25 144 ILE A C 1
ATOM 9735 O O . ILE D 1 144 ? 59.252 118.750 108.784 1.00 25.25 144 ILE A O 1
ATOM 9740 N N . HIS D 1 145 ? 60.343 120.703 108.923 1.00 25.79 145 HIS A N 1
ATOM 9741 C CA . HIS D 1 145 ? 60.207 120.943 107.490 1.00 25.79 145 HIS A CA 1
ATOM 9742 C C . HIS D 1 145 ? 60.934 119.877 106.687 1.00 25.79 145 HIS A C 1
ATOM 9743 O O . HIS D 1 145 ? 60.415 119.383 105.676 1.00 25.79 145 HIS A O 1
ATOM 9750 N N . ARG D 1 146 ? 62.120 119.470 107.142 1.00 26.62 146 ARG A N 1
ATOM 9751 C CA . ARG D 1 146 ? 62.867 118.454 106.408 1.00 26.62 146 ARG A CA 1
ATOM 9752 C C . ARG D 1 146 ? 62.221 117.078 106.528 1.00 26.62 146 ARG A C 1
ATOM 9753 O O . ARG D 1 146 ? 62.207 116.306 105.564 1.00 26.62 146 ARG A O 1
ATOM 9761 N N . LEU D 1 147 ? 61.657 116.762 107.692 1.00 23.37 147 LEU A N 1
ATOM 9762 C CA . LEU D 1 147 ? 60.965 115.489 107.864 1.00 23.37 147 LEU A CA 1
ATOM 9763 C C . LEU D 1 147 ? 59.702 115.418 107.016 1.00 23.37 147 LEU A C 1
ATOM 9764 O O . LEU D 1 147 ? 59.390 114.372 106.436 1.00 23.37 147 LEU A O 1
ATOM 9769 N N . ILE D 1 148 ? 58.959 116.521 106.931 1.00 23.02 148 ILE A N 1
ATOM 9770 C CA . ILE D 1 148 ? 57.765 116.556 106.094 1.00 23.02 148 ILE A CA 1
ATOM 9771 C C . ILE D 1 148 ? 58.136 116.417 104.624 1.00 23.02 148 ILE A C 1
ATOM 9772 O O . ILE D 1 148 ? 57.484 115.682 103.870 1.00 23.02 148 ILE A O 1
ATOM 9777 N N . LYS D 1 149 ? 59.188 117.114 104.191 1.00 25.67 149 LYS A N 1
ATOM 9778 C CA . LYS D 1 149 ? 59.648 116.933 102.821 1.00 25.67 149 LYS A CA 1
ATOM 9779 C C . LYS D 1 149 ? 60.095 115.498 102.576 1.00 25.67 149 LYS A C 1
ATOM 9780 O O . LYS D 1 149 ? 59.917 114.970 101.478 1.00 25.67 149 LYS A O 1
ATOM 9786 N N . PHE D 1 150 ? 60.652 114.837 103.596 1.00 23.58 150 PHE A N 1
ATOM 9787 C CA . PHE D 1 150 ? 61.099 113.456 103.426 1.00 23.58 150 PHE A CA 1
ATOM 9788 C C . PHE D 1 150 ? 59.925 112.504 103.256 1.00 23.58 150 PHE A C 1
ATOM 9789 O O . PHE D 1 150 ? 59.959 111.609 102.403 1.00 23.58 150 PHE A O 1
ATOM 9797 N N . ILE D 1 151 ? 58.882 112.669 104.070 1.00 23.99 151 ILE A N 1
ATOM 9798 C CA . ILE D 1 151 ? 57.695 111.832 103.916 1.00 23.99 151 ILE A CA 1
ATOM 9799 C C . ILE D 1 151 ? 57.078 112.027 102.540 1.00 23.99 151 ILE A C 1
ATOM 9800 O O . ILE D 1 151 ? 56.754 111.056 101.844 1.00 23.99 151 ILE A O 1
ATOM 9805 N N . TYR D 1 152 ? 56.912 113.281 102.120 1.00 26.60 152 TYR A N 1
ATOM 9806 C CA . TYR D 1 152 ? 56.374 113.541 100.790 1.00 26.60 152 TYR A CA 1
ATOM 9807 C C . TYR D 1 152 ? 57.274 112.946 99.709 1.00 26.60 152 TYR A C 1
ATOM 9808 O O . TYR D 1 152 ? 56.791 112.410 98.702 1.00 26.60 152 TYR A O 1
ATOM 9817 N N . ASN D 1 153 ? 58.587 112.978 99.928 1.00 25.51 153 ASN A N 1
ATOM 9818 C CA . ASN D 1 153 ? 59.513 112.477 98.923 1.00 25.51 153 ASN A CA 1
ATOM 9819 C C . ASN D 1 153 ? 59.419 110.967 98.779 1.00 25.51 153 ASN A C 1
ATOM 9820 O O . ASN D 1 153 ? 59.460 110.448 97.662 1.00 25.51 153 ASN A O 1
ATOM 9825 N N . ILE D 1 154 ? 59.292 110.238 99.888 1.00 25.14 154 ILE A N 1
ATOM 9826 C CA . ILE D 1 154 ? 59.210 108.784 99.761 1.00 25.14 154 ILE A CA 1
ATOM 9827 C C . ILE D 1 154 ? 57.849 108.367 99.225 1.00 25.14 154 ILE A C 1
ATOM 9828 O O . ILE D 1 154 ? 57.732 107.376 98.494 1.00 25.14 154 ILE A O 1
ATOM 9833 N N . CYS D 1 155 ? 56.798 109.124 99.546 1.00 27.57 155 CYS A N 1
ATOM 9834 C CA . CYS D 1 155 ? 55.503 108.834 98.939 1.00 27.57 155 CYS A CA 1
ATOM 9835 C C . CYS D 1 155 ? 55.537 109.069 97.437 1.00 27.57 155 CYS A C 1
ATOM 9836 O O . CYS D 1 155 ? 54.764 108.459 96.692 1.00 27.57 155 CYS A O 1
ATOM 9839 N N . CYS D 1 156 ? 56.414 109.967 96.970 1.00 26.32 156 CYS A N 1
ATOM 9840 C CA . CYS D 1 156 ? 56.540 110.181 95.528 1.00 26.32 156 CYS A CA 1
ATOM 9841 C C . CYS D 1 156 ? 57.556 109.238 94.889 1.00 26.32 156 CYS A C 1
ATOM 9842 O O . CYS D 1 156 ? 57.529 109.035 93.673 1.00 26.32 156 CYS A O 1
ATOM 9845 N N . TYR D 1 157 ? 58.466 108.677 95.690 1.00 22.98 157 TYR A N 1
ATOM 9846 C CA . TYR D 1 157 ? 59.479 107.739 95.204 1.00 22.98 157 TYR A CA 1
ATOM 9847 C C . TYR D 1 157 ? 58.951 106.321 95.093 1.00 22.98 157 TYR A C 1
ATOM 9848 O O . TYR D 1 157 ? 59.474 105.537 94.297 1.00 22.98 157 TYR A O 1
ATOM 9857 N N . TRP D 1 158 ? 57.948 105.958 95.891 1.00 23.37 158 TRP A N 1
ATOM 9858 C CA . TRP D 1 158 ? 57.303 104.668 95.672 1.00 23.37 158 TRP A CA 1
ATOM 9859 C C . TRP D 1 158 ? 56.696 104.603 94.276 1.00 23.37 158 TRP A C 1
ATOM 9860 O O . TRP D 1 158 ? 56.628 103.530 93.667 1.00 23.37 158 TRP A O 1
ATOM 9871 N N . GLU D 1 159 ? 56.293 105.751 93.739 1.00 24.99 159 GLU A N 1
ATOM 9872 C CA . GLU D 1 159 ? 55.767 105.796 92.381 1.00 24.99 159 GLU A CA 1
ATOM 9873 C C . GLU D 1 159 ? 56.862 105.532 91.351 1.00 24.99 159 GLU A C 1
ATOM 9874 O O . GLU D 1 159 ? 56.629 104.858 90.343 1.00 24.99 159 GLU A O 1
ATOM 9880 N N . ILE D 1 160 ? 58.073 106.035 91.592 1.00 22.05 160 ILE A N 1
ATOM 9881 C CA . ILE D 1 160 ? 59.179 105.770 90.674 1.00 22.05 160 ILE A CA 1
ATOM 9882 C C . ILE D 1 160 ? 59.630 104.320 90.798 1.00 22.05 160 ILE A C 1
ATOM 9883 O O . ILE D 1 160 ? 60.047 103.694 89.820 1.00 22.05 160 ILE A O 1
ATOM 9888 N N . HIS D 1 161 ? 59.575 103.776 92.011 1.00 21.70 161 HIS A N 1
ATOM 9889 C CA . HIS D 1 161 ? 59.908 102.374 92.226 1.00 21.70 161 HIS A CA 1
ATOM 9890 C C . HIS D 1 161 ? 58.959 101.463 91.456 1.00 21.70 161 HIS A C 1
ATOM 9891 O O . HIS D 1 161 ? 59.394 100.526 90.773 1.00 21.70 161 HIS A O 1
ATOM 9898 N N . SER D 1 162 ? 57.656 101.733 91.543 1.00 23.18 162 SER A N 1
ATOM 9899 C CA . SER D 1 162 ? 56.697 100.994 90.730 1.00 23.18 162 SER A CA 1
ATOM 9900 C C . SER D 1 162 ? 56.935 101.225 89.243 1.00 23.18 162 SER A C 1
ATOM 9901 O O . SER D 1 162 ? 56.757 100.307 88.440 1.00 23.18 162 SER A O 1
ATOM 9904 N N . PHE D 1 163 ? 57.326 102.442 88.851 1.00 21.68 163 PHE A N 1
ATOM 9905 C CA . PHE D 1 163 ? 57.687 102.699 87.456 1.00 21.68 163 PHE A CA 1
ATOM 9906 C C . PHE D 1 163 ? 58.767 101.742 86.995 1.00 21.68 163 PHE A C 1
ATOM 9907 O O . PHE D 1 163 ? 58.604 101.042 85.995 1.00 21.68 163 PHE A O 1
ATOM 9915 N N . TYR D 1 164 ? 59.875 101.683 87.734 1.00 20.97 164 TYR A N 1
ATOM 9916 C CA . TYR D 1 164 ? 60.952 100.757 87.405 1.00 20.97 164 TYR A CA 1
ATOM 9917 C C . TYR D 1 164 ? 60.422 99.344 87.257 1.00 20.97 164 TYR A C 1
ATOM 9918 O O . TYR D 1 164 ? 60.429 98.784 86.155 1.00 20.97 164 TYR A O 1
ATOM 9927 N N . LEU D 1 165 ? 59.873 98.793 88.345 1.00 25.04 165 LEU A N 1
ATOM 9928 C CA . LEU D 1 165 ? 59.505 97.381 88.376 1.00 25.04 165 LEU A CA 1
ATOM 9929 C C . LEU D 1 165 ? 58.504 97.024 87.284 1.00 25.04 165 LEU A C 1
ATOM 9930 O O . LEU D 1 165 ? 58.613 95.962 86.663 1.00 25.04 165 LEU A O 1
ATOM 9935 N N . HIS D 1 166 ? 57.516 97.885 87.031 1.00 29.10 166 HIS A N 1
ATOM 9936 C CA . HIS D 1 166 ? 56.404 97.468 86.187 1.00 29.10 166 HIS A CA 1
ATOM 9937 C C . HIS D 1 166 ? 56.557 97.925 84.742 1.00 29.10 166 HIS A C 1
ATOM 9938 O O . HIS D 1 166 ? 56.157 97.195 83.833 1.00 29.10 166 HIS A O 1
ATOM 9945 N N . ALA D 1 167 ? 57.106 99.116 84.496 1.00 28.53 167 ALA A N 1
ATOM 9946 C CA . ALA D 1 167 ? 57.254 99.625 83.143 1.00 28.53 167 ALA A CA 1
ATOM 9947 C C . ALA D 1 167 ? 58.658 99.497 82.584 1.00 28.53 167 ALA A C 1
ATOM 9948 O O . ALA D 1 167 ? 58.797 99.254 81.382 1.00 28.53 167 ALA A O 1
ATOM 9950 N N . LEU D 1 168 ? 59.698 99.661 83.401 1.00 25.80 168 LEU A N 1
ATOM 9951 C CA . LEU D 1 168 ? 61.058 99.417 82.945 1.00 25.80 168 LEU A CA 1
ATOM 9952 C C . LEU D 1 168 ? 61.491 97.981 83.149 1.00 25.80 168 LEU A C 1
ATOM 9953 O O . LEU D 1 168 ? 62.325 97.488 82.390 1.00 25.80 168 LEU A O 1
ATOM 9958 N N . ARG D 1 169 ? 60.929 97.309 84.152 1.00 25.92 169 ARG A N 1
ATOM 9959 C CA . ARG D 1 169 ? 61.151 95.915 84.504 1.00 25.92 169 ARG A CA 1
ATOM 9960 C C . ARG D 1 169 ? 62.547 95.680 85.054 1.00 25.92 169 ARG A C 1
ATOM 9961 O O . ARG D 1 169 ? 63.112 94.608 84.840 1.00 25.92 169 ARG A O 1
ATOM 9969 N N . ILE D 1 170 ? 63.117 96.649 85.757 1.00 23.00 170 ILE A N 1
ATOM 9970 C CA . ILE D 1 170 ? 64.413 96.492 86.399 1.00 23.00 170 ILE A CA 1
ATOM 9971 C C . ILE D 1 170 ? 64.185 96.330 87.896 1.00 23.00 170 ILE A C 1
ATOM 9972 O O . ILE D 1 170 ? 63.911 97.318 88.585 1.00 23.00 170 ILE A O 1
ATOM 9977 N N . PRO D 1 171 ? 64.273 95.116 88.441 1.00 22.62 171 PRO A N 1
ATOM 9978 C CA . PRO D 1 171 ? 64.103 94.948 89.888 1.00 22.62 171 PRO A CA 1
ATOM 9979 C C . PRO D 1 171 ? 65.159 95.713 90.669 1.00 22.62 171 PRO A C 1
ATOM 9980 O O . PRO D 1 171 ? 66.221 96.051 90.150 1.00 22.62 171 PRO A O 1
ATOM 9984 N N . MET D 1 172 ? 64.853 95.996 91.937 1.00 23.55 172 MET A N 1
ATOM 9985 C CA . MET D 1 172 ? 65.796 96.750 92.756 1.00 23.55 172 MET A CA 1
ATOM 9986 C C . MET D 1 172 ? 67.071 95.962 93.007 1.00 23.55 172 MET A C 1
ATOM 9987 O O . MET D 1 172 ? 68.086 96.538 93.406 1.00 23.55 172 MET A O 1
ATOM 9992 N N . SER D 1 173 ? 67.034 94.645 92.794 1.00 23.82 173 SER A N 1
ATOM 9993 C CA . SER D 1 173 ? 68.239 93.836 92.946 1.00 23.82 173 SER A CA 1
ATOM 9994 C C . SER D 1 173 ? 69.188 94.034 91.773 1.00 23.82 173 SER A C 1
ATOM 9995 O O . SER D 1 173 ? 70.408 94.085 91.954 1.00 23.82 173 SER A O 1
ATOM 9998 N N . ALA D 1 174 ? 68.649 94.154 90.564 1.00 21.92 174 ALA A N 1
ATOM 9999 C CA . ALA D 1 174 ? 69.461 94.360 89.376 1.00 21.92 174 ALA A CA 1
ATOM 10000 C C . ALA D 1 174 ? 69.778 95.820 89.122 1.00 21.92 174 ALA A C 1
ATOM 10001 O O . ALA D 1 174 ? 70.314 96.136 88.062 1.00 21.92 174 ALA A O 1
ATOM 10003 N N . LEU D 1 175 ? 69.454 96.708 90.059 1.00 21.05 175 LEU A N 1
ATOM 10004 C CA . LEU D 1 175 ? 69.640 98.135 89.818 1.00 21.05 175 LEU A CA 1
ATOM 10005 C C . LEU D 1 175 ? 71.049 98.635 90.121 1.00 21.05 175 LEU A C 1
ATOM 10006 O O . LEU D 1 175 ? 71.526 99.509 89.380 1.00 21.05 175 LEU A O 1
ATOM 10011 N N . PRO D 1 176 ? 71.743 98.185 91.170 1.00 21.29 176 PRO A N 1
ATOM 10012 C CA . PRO D 1 176 ? 73.132 98.641 91.343 1.00 21.29 176 PRO A CA 1
ATOM 10013 C C . PRO D 1 176 ? 74.048 98.264 90.195 1.00 21.29 176 PRO A C 1
ATOM 10014 O O . PRO D 1 176 ? 75.014 98.983 89.922 1.00 21.29 176 PRO A O 1
ATOM 10018 N N . TYR D 1 177 ? 73.790 97.150 89.523 1.00 25.66 177 TYR A N 1
ATOM 10019 C CA . TYR D 1 177 ? 74.659 96.654 88.461 1.00 25.66 177 TYR A CA 1
ATOM 10020 C C . TYR D 1 177 ? 74.117 97.018 87.086 1.00 25.66 177 TYR A C 1
ATOM 10021 O O . TYR D 1 177 ? 74.113 96.181 86.188 1.00 25.66 177 TYR A O 1
ATOM 10030 N N . CYS D 1 178 ? 73.671 98.260 86.877 1.00 23.99 178 CYS A N 1
ATOM 10031 C CA . CYS D 1 178 ? 72.720 98.446 85.785 1.00 23.99 178 CYS A CA 1
ATOM 10032 C C . CYS D 1 178 ? 73.008 99.534 84.757 1.00 23.99 178 CYS A C 1
ATOM 10033 O O . CYS D 1 178 ? 72.283 99.592 83.760 1.00 23.99 178 CYS A O 1
ATOM 10036 N N . THR D 1 179 ? 74.028 100.382 84.940 1.00 18.88 179 THR A N 1
ATOM 10037 C CA . THR D 1 179 ? 74.445 101.241 83.831 1.00 18.88 179 THR A CA 1
ATOM 10038 C C . THR D 1 179 ? 73.370 102.221 83.360 1.00 18.88 179 THR A C 1
ATOM 10039 O O . THR D 1 179 ? 72.518 101.875 82.526 1.00 18.88 179 THR A O 1
ATOM 10043 N N . TRP D 1 180 ? 73.315 103.398 83.991 1.00 15.26 180 TRP A N 1
ATOM 10044 C CA . TRP D 1 180 ? 72.337 104.416 83.613 1.00 15.26 180 TRP A CA 1
ATOM 10045 C C . TRP D 1 180 ? 72.104 104.471 82.104 1.00 15.26 180 TRP A C 1
ATOM 10046 O O . TRP D 1 180 ? 71.005 104.806 81.658 1.00 15.26 180 TRP A O 1
ATOM 10057 N N . GLN D 1 181 ? 73.105 104.132 81.300 1.00 20.27 181 GLN A N 1
ATOM 10058 C CA . GLN D 1 181 ? 72.877 104.047 79.863 1.00 20.27 181 GLN A CA 1
ATOM 10059 C C . GLN D 1 181 ? 71.802 103.018 79.531 1.00 20.27 181 GLN A C 1
ATOM 10060 O O . GLN D 1 181 ? 70.881 103.293 78.751 1.00 20.27 181 GLN A O 1
ATOM 10066 N N . GLU D 1 182 ? 71.901 101.827 80.119 1.00 20.25 182 GLU A N 1
ATOM 10067 C CA . GLU D 1 182 ? 70.870 100.817 79.917 1.00 20.25 182 GLU A CA 1
ATOM 10068 C C . GLU D 1 182 ? 69.538 101.266 80.493 1.00 20.25 182 GLU A C 1
ATOM 10069 O O . GLU D 1 182 ? 68.484 101.023 79.892 1.00 20.25 182 GLU A O 1
ATOM 10075 N N . VAL D 1 183 ? 69.566 101.928 81.653 1.00 19.43 183 VAL A N 1
ATOM 10076 C CA . VAL D 1 183 ? 68.317 102.401 82.260 1.00 19.43 183 VAL A CA 1
ATOM 10077 C C . VAL D 1 183 ? 67.585 103.356 81.322 1.00 19.43 183 VAL A C 1
ATOM 10078 O O . VAL D 1 183 ? 66.375 103.233 81.096 1.00 19.43 183 VAL A O 1
ATOM 10082 N N . GLN D 1 184 ? 68.305 104.312 80.744 1.00 21.52 184 GLN A N 1
ATOM 10083 C CA . GLN D 1 184 ? 67.624 105.295 79.914 1.00 21.52 184 GLN A CA 1
ATOM 10084 C C . GLN D 1 184 ? 67.260 104.714 78.556 1.00 21.52 184 GLN A C 1
ATOM 10085 O O . GLN D 1 184 ? 66.316 105.180 77.918 1.00 21.52 184 GLN A O 1
ATOM 10091 N N . ALA D 1 185 ? 67.989 103.700 78.085 1.00 24.69 185 ALA A N 1
ATOM 10092 C CA . ALA D 1 185 ? 67.547 103.040 76.859 1.00 24.69 185 ALA A CA 1
ATOM 10093 C C . ALA D 1 185 ? 66.238 102.300 77.086 1.00 24.69 185 ALA A C 1
ATOM 10094 O O . ALA D 1 185 ? 65.360 102.294 76.215 1.00 24.69 185 ALA A O 1
ATOM 10096 N N . ARG D 1 186 ? 66.062 101.771 78.283 1.00 27.64 186 ARG A N 1
ATOM 10097 C CA . ARG D 1 186 ? 64.832 101.117 78.658 1.00 27.64 186 ARG A CA 1
ATOM 10098 C C . ARG D 1 186 ? 63.770 102.185 78.602 1.00 27.64 186 ARG A C 1
ATOM 10099 O O . ARG D 1 186 ? 62.750 101.998 77.971 1.00 27.64 186 ARG A O 1
ATOM 10107 N N . ILE D 1 187 ? 64.025 103.327 79.240 1.00 28.07 187 ILE A N 1
ATOM 10108 C CA . ILE D 1 187 ? 63.041 104.415 79.289 1.00 28.07 187 ILE A CA 1
ATOM 10109 C C . ILE D 1 187 ? 62.620 104.833 77.882 1.00 28.07 187 ILE A C 1
ATOM 10110 O O . ILE D 1 187 ? 61.430 105.025 77.597 1.00 28.07 187 ILE A O 1
ATOM 10115 N N . VAL D 1 188 ? 63.589 104.990 76.983 1.00 33.79 188 VAL A N 1
ATOM 10116 C CA . VAL D 1 188 ? 63.290 105.468 75.638 1.00 33.79 188 VAL A CA 1
ATOM 10117 C C . VAL D 1 188 ? 62.496 104.425 74.858 1.00 33.79 188 VAL A C 1
ATOM 10118 O O . VAL D 1 188 ? 61.660 104.766 74.014 1.00 33.79 188 VAL A O 1
ATOM 10122 N N . GLN D 1 189 ? 62.740 103.139 75.122 1.00 42.71 189 GLN A N 1
ATOM 10123 C CA . GLN D 1 189 ? 61.940 102.096 74.481 1.00 42.71 189 GLN A CA 1
ATOM 10124 C C . GLN D 1 189 ? 60.556 101.998 75.109 1.00 42.71 189 GLN A C 1
ATOM 10125 O O . GLN D 1 189 ? 59.579 101.669 74.431 1.00 42.71 189 GLN A O 1
ATOM 10131 N N . THR D 1 190 ? 60.459 102.268 76.412 1.00 44.58 190 THR A N 1
ATOM 10132 C CA . THR D 1 190 ? 59.177 102.283 77.106 1.00 44.58 190 THR A CA 1
ATOM 10133 C C . THR D 1 190 ? 58.270 103.391 76.593 1.00 44.58 190 THR A C 1
ATOM 10134 O O . THR D 1 190 ? 57.047 103.228 76.578 1.00 44.58 190 THR A O 1
ATOM 10138 N N . GLN D 1 191 ? 58.852 104.509 76.146 1.00 53.61 191 GLN A N 1
ATOM 10139 C CA . GLN D 1 191 ? 58.053 105.651 75.699 1.00 53.61 191 GLN A CA 1
ATOM 10140 C C . GLN D 1 191 ? 56.943 105.241 74.734 1.00 53.61 191 GLN A C 1
ATOM 10141 O O . GLN D 1 191 ? 55.952 105.959 74.582 1.00 53.61 191 GLN A O 1
ATOM 10147 N N . LYS D 1 192 ? 57.090 104.092 74.074 1.00 56.98 192 LYS A N 1
ATOM 10148 C CA . LYS D 1 192 ? 56.030 103.616 73.189 1.00 56.98 192 LYS A CA 1
ATOM 10149 C C . LYS D 1 192 ? 54.862 103.040 73.981 1.00 56.98 192 LYS A C 1
ATOM 10150 O O . LYS D 1 192 ? 53.709 103.434 73.773 1.00 56.98 192 LYS A O 1
ATOM 10156 N N . GLU D 1 193 ? 55.137 102.107 74.890 1.00 62.18 193 GLU A N 1
ATOM 10157 C CA . GLU D 1 193 ? 54.080 101.357 75.560 1.00 62.18 193 GLU A CA 1
ATOM 10158 C C . GLU D 1 193 ? 53.425 102.149 76.682 1.00 62.18 193 GLU A C 1
ATOM 10159 O O . GLU D 1 193 ? 52.260 102.537 76.569 1.00 62.18 193 GLU A O 1
ATOM 10165 N N . HIS D 1 194 ? 54.157 102.399 77.764 1.00 65.90 194 HIS A N 1
ATOM 10166 C CA . HIS D 1 194 ? 53.618 103.197 78.855 1.00 65.90 194 HIS A CA 1
ATOM 10167 C C . HIS D 1 194 ? 53.822 104.667 78.542 1.00 65.90 194 HIS A C 1
ATOM 10168 O O . HIS D 1 194 ? 54.890 105.223 78.816 1.00 65.90 194 HIS A O 1
ATOM 10175 N N . GLN D 1 195 ? 52.798 105.298 77.980 1.00 72.98 195 GLN A N 1
ATOM 10176 C CA . GLN D 1 195 ? 52.995 106.574 77.310 1.00 72.98 195 GLN A CA 1
ATOM 10177 C C . GLN D 1 195 ? 53.326 107.669 78.317 1.00 72.98 195 GLN A C 1
ATOM 10178 O O . GLN D 1 195 ? 52.762 107.731 79.412 1.00 72.98 195 GLN A O 1
ATOM 10184 N N . ILE D 1 196 ? 54.259 108.536 77.929 1.00 70.06 196 ILE A N 1
ATOM 10185 C CA . ILE D 1 196 ? 54.734 109.626 78.771 1.00 70.06 196 ILE A CA 1
ATOM 10186 C C . ILE D 1 196 ? 54.982 110.784 77.818 1.00 70.06 196 ILE A C 1
ATOM 10187 O O . ILE D 1 196 ? 54.773 110.658 76.614 1.00 70.06 196 ILE A O 1
ATOM 10192 N N . CYS D 1 197 ? 55.429 111.929 78.349 1.00 79.53 197 CYS A N 1
ATOM 10193 C CA . CYS D 1 197 ? 55.749 113.067 77.481 1.00 79.53 197 CYS A CA 1
ATOM 10194 C C . CYS D 1 197 ? 54.510 113.553 76.727 1.00 79.53 197 CYS A C 1
ATOM 10195 O O . CYS D 1 197 ? 54.311 113.218 75.559 1.00 79.53 197 CYS A O 1
ATOM 10198 N N . ILE D 1 198 ? 53.679 114.349 77.407 1.00 87.16 198 ILE A N 1
ATOM 10199 C CA . ILE D 1 198 ? 52.226 114.388 77.268 1.00 87.16 198 ILE A CA 1
ATOM 10200 C C . ILE D 1 198 ? 51.733 114.196 75.842 1.00 87.16 198 ILE A C 1
ATOM 10201 O O . ILE D 1 198 ? 51.125 113.168 75.530 1.00 87.16 198 ILE A O 1
ATOM 10206 N N . HIS D 1 199 ? 52.001 115.146 74.957 1.00 93.38 199 HIS A N 1
ATOM 10207 C CA . HIS D 1 199 ? 51.817 114.920 73.527 1.00 93.38 199 HIS A CA 1
ATOM 10208 C C . HIS D 1 199 ? 52.728 115.875 72.762 1.00 93.38 199 HIS A C 1
ATOM 10209 O O . HIS D 1 199 ? 52.328 116.977 72.385 1.00 93.38 199 HIS A O 1
ATOM 10216 N N . LYS D 1 200 ? 53.962 115.447 72.516 1.00 85.40 200 LYS A N 1
ATOM 10217 C CA . LYS D 1 200 ? 54.848 116.189 71.632 1.00 85.40 200 LYS A CA 1
ATOM 10218 C C . LYS D 1 200 ? 55.494 115.298 70.580 1.00 85.40 200 LYS A C 1
ATOM 10219 O O . LYS D 1 200 ? 55.520 115.658 69.398 1.00 85.40 200 LYS A O 1
ATOM 10225 N N . ARG D 1 201 ? 55.976 114.121 70.985 1.00 71.29 201 ARG A N 1
ATOM 10226 C CA . ARG D 1 201 ? 56.872 113.325 70.156 1.00 71.29 201 ARG A CA 1
ATOM 10227 C C . ARG D 1 201 ? 57.305 112.074 70.909 1.00 71.29 201 ARG A C 1
ATOM 10228 O O . ARG D 1 201 ? 56.837 111.823 72.024 1.00 71.29 201 ARG A O 1
ATOM 10236 N N . GLU D 1 202 ? 58.181 111.277 70.304 1.00 64.38 202 GLU A N 1
ATOM 10237 C CA . GLU D 1 202 ? 58.940 110.281 71.046 1.00 64.38 202 GLU A CA 1
ATOM 10238 C C . GLU D 1 202 ? 60.192 110.909 71.651 1.00 64.38 202 GLU A C 1
ATOM 10239 O O . GLU D 1 202 ? 60.735 111.881 71.122 1.00 64.38 202 GLU A O 1
ATOM 10245 N N . LEU D 1 203 ? 60.643 110.347 72.767 1.00 52.06 203 LEU A N 1
ATOM 10246 C CA . LEU D 1 203 ? 61.820 110.857 73.456 1.00 52.06 203 LEU A CA 1
ATOM 10247 C C . LEU D 1 203 ? 63.072 110.650 72.614 1.00 52.06 203 LEU A C 1
ATOM 10248 O O . LEU D 1 203 ? 63.199 109.653 71.899 1.00 52.06 203 LEU A O 1
ATOM 10253 N N . THR D 1 204 ? 64.012 111.590 72.709 1.00 42.25 204 THR A N 1
ATOM 10254 C CA . THR D 1 204 ? 65.183 111.600 71.839 1.00 42.25 204 THR A CA 1
ATOM 10255 C C . THR D 1 204 ? 66.467 111.617 72.661 1.00 42.25 204 THR A C 1
ATOM 10256 O O . THR D 1 204 ? 67.497 112.103 72.206 1.00 42.25 204 THR A O 1
ATOM 10260 N N . GLU D 1 205 ? 66.391 111.143 73.904 1.00 32.22 205 GLU A N 1
ATOM 10261 C CA . GLU D 1 205 ? 67.577 110.781 74.679 1.00 32.22 205 GLU A CA 1
ATOM 10262 C C . GLU D 1 205 ? 68.406 111.990 75.100 1.00 32.22 205 GLU A C 1
ATOM 10263 O O . GLU D 1 205 ? 69.252 111.888 75.990 1.00 32.22 205 GLU A O 1
ATOM 10269 N N . LEU D 1 206 ? 68.137 113.146 74.494 1.00 27.49 206 LEU A N 1
ATOM 10270 C CA . LEU D 1 206 ? 68.727 114.396 74.953 1.00 27.49 206 LEU A CA 1
ATOM 10271 C C . LEU D 1 206 ? 67.688 115.209 75.707 1.00 27.49 206 LEU A C 1
ATOM 10272 O O . LEU D 1 206 ? 68.027 116.019 76.575 1.00 27.49 206 LEU A O 1
ATOM 10277 N N . ASP D 1 207 ? 66.410 114.981 75.397 1.00 28.17 207 ASP A N 1
ATOM 10278 C CA . ASP D 1 207 ? 65.329 115.529 76.202 1.00 28.17 207 ASP A CA 1
ATOM 10279 C C . ASP D 1 207 ? 65.483 115.149 77.662 1.00 28.17 207 ASP A C 1
ATOM 10280 O O . ASP D 1 207 ? 65.327 115.996 78.538 1.00 28.17 207 ASP A O 1
ATOM 10285 N N . ILE D 1 208 ? 65.774 113.883 77.949 1.00 22.14 208 ILE A N 1
ATOM 10286 C CA . ILE D 1 208 ? 65.935 113.474 79.340 1.00 22.14 208 ILE A CA 1
ATOM 10287 C C . ILE D 1 208 ? 67.086 114.234 79.982 1.00 22.14 208 ILE A C 1
ATOM 10288 O O . ILE D 1 208 ? 67.018 114.622 81.158 1.00 22.14 208 ILE A O 1
ATOM 10293 N N . TYR D 1 209 ? 68.146 114.486 79.212 1.00 20.56 209 TYR A N 1
ATOM 10294 C CA . TYR D 1 209 ? 69.297 115.216 79.728 1.00 20.56 209 TYR A CA 1
ATOM 10295 C C . TYR D 1 209 ? 68.917 116.644 80.081 1.00 20.56 209 TYR A C 1
ATOM 10296 O O . TYR D 1 209 ? 69.246 117.134 81.164 1.00 20.56 209 TYR A O 1
ATOM 10305 N N . HIS D 1 210 ? 68.220 117.327 79.167 1.00 23.10 210 HIS A N 1
ATOM 10306 C CA . HIS D 1 210 ? 67.754 118.685 79.422 1.00 23.10 210 HIS A CA 1
ATOM 10307 C C . HIS D 1 210 ? 66.840 118.736 80.637 1.00 23.10 210 HIS A C 1
ATOM 10308 O O . HIS D 1 210 ? 66.952 119.636 81.470 1.00 23.10 210 HIS A O 1
ATOM 10315 N N . ARG D 1 211 ? 65.932 117.768 80.759 1.00 21.90 211 ARG A N 1
ATOM 10316 C CA . ARG D 1 211 ? 65.024 117.743 81.902 1.00 21.90 211 ARG A CA 1
ATOM 10317 C C . ARG D 1 211 ? 65.789 117.630 83.215 1.00 21.90 211 ARG A C 1
ATOM 10318 O O . ARG D 1 211 ? 65.499 118.353 84.170 1.00 21.90 211 ARG A O 1
ATOM 10326 N N . ILE D 1 212 ? 66.763 116.722 83.290 1.00 16.85 212 ILE A N 1
ATOM 10327 C CA . ILE D 1 212 ? 67.465 116.536 84.560 1.00 16.85 212 ILE A CA 1
ATOM 10328 C C . ILE D 1 212 ? 68.404 117.706 84.839 1.00 16.85 212 ILE A C 1
ATOM 10329 O O . ILE D 1 212 ? 68.637 118.063 85.999 1.00 16.85 212 ILE A O 1
ATOM 10334 N N . LEU D 1 213 ? 68.946 118.332 83.795 1.00 14.60 213 LEU A N 1
ATOM 10335 C CA . LEU D 1 213 ? 70.031 119.292 83.954 1.00 14.60 213 LEU A CA 1
ATOM 10336 C C . LEU D 1 213 ? 69.693 120.700 83.492 1.00 14.60 213 LEU A C 1
ATOM 10337 O O . LEU D 1 213 ? 70.608 121.435 83.121 1.00 14.60 213 LEU A O 1
ATOM 10342 N N . ARG D 1 214 ? 68.422 121.097 83.494 1.00 17.61 214 ARG A N 1
ATOM 10343 C CA . ARG D 1 214 ? 68.058 122.438 83.047 1.00 17.61 214 ARG A CA 1
ATOM 10344 C C . ARG D 1 214 ? 68.773 123.528 83.837 1.00 17.61 214 ARG A C 1
ATOM 10345 O O . ARG D 1 214 ? 69.403 124.411 83.253 1.00 17.61 214 ARG A O 1
ATOM 10353 N N . PHE D 1 215 ? 68.667 123.504 85.165 1.00 15.64 215 PHE A N 1
ATOM 10354 C CA . PHE D 1 215 ? 69.223 124.589 85.966 1.00 15.64 215 PHE A CA 1
ATOM 10355 C C . PHE D 1 215 ? 70.731 124.451 86.116 1.00 15.64 215 PHE A C 1
ATOM 10356 O O . PHE D 1 215 ? 71.444 125.443 86.306 1.00 15.64 215 PHE A O 1
ATOM 10364 N N . GLN D 1 216 ? 71.241 123.228 86.005 1.00 16.20 216 GLN A N 1
ATOM 10365 C CA . GLN D 1 216 ? 72.677 123.012 86.097 1.00 16.20 216 GLN A CA 1
ATOM 10366 C C . GLN D 1 216 ? 73.399 123.465 84.838 1.00 16.20 216 GLN A C 1
ATOM 10367 O O . GLN D 1 216 ? 74.530 123.944 84.918 1.00 16.20 216 GLN A O 1
ATOM 10373 N N . ASN D 1 217 ? 72.776 123.343 83.669 1.00 15.36 217 ASN A N 1
ATOM 10374 C CA . ASN D 1 217 ? 73.368 123.955 82.490 1.00 15.36 217 ASN A CA 1
ATOM 10375 C C . ASN D 1 217 ? 73.400 125.469 82.616 1.00 15.36 217 ASN A C 1
ATOM 10376 O O . ASN D 1 217 ? 74.324 126.122 82.120 1.00 15.36 217 ASN A O 1
ATOM 10381 N N . TYR D 1 218 ? 72.405 126.047 83.287 1.00 20.36 218 TYR A N 1
ATOM 10382 C CA . TYR D 1 218 ? 72.404 127.488 83.515 1.00 20.36 218 TYR A CA 1
ATOM 10383 C C . TYR D 1 218 ? 73.538 127.893 84.435 1.00 20.36 218 TYR A C 1
ATOM 10384 O O . TYR D 1 218 ? 74.193 128.908 84.204 1.00 20.36 218 TYR A O 1
ATOM 10393 N N . MET D 1 219 ? 73.775 127.126 85.496 1.00 20.17 219 MET A N 1
ATOM 10394 C CA . MET D 1 219 ? 74.918 127.409 86.358 1.00 20.17 219 MET A CA 1
ATOM 10395 C C . MET D 1 219 ? 76.235 127.271 85.607 1.00 20.17 219 MET A C 1
ATOM 10396 O O . MET D 1 219 ? 77.144 128.086 85.771 1.00 20.17 219 MET A O 1
ATOM 10401 N N . VAL D 1 220 ? 76.361 126.231 84.787 1.00 16.45 220 VAL A N 1
ATOM 10402 C CA . VAL D 1 220 ? 77.585 126.030 84.020 1.00 16.45 220 VAL A CA 1
ATOM 10403 C C . VAL D 1 220 ? 77.833 127.217 83.096 1.00 16.45 220 VAL A C 1
ATOM 10404 O O . VAL D 1 220 ? 78.959 127.707 82.983 1.00 16.45 220 VAL A O 1
ATOM 10408 N N . ALA D 1 221 ? 76.779 127.725 82.451 1.00 20.14 221 ALA A N 1
ATOM 10409 C CA . ALA D 1 221 ? 76.952 128.835 81.516 1.00 20.14 221 ALA A CA 1
ATOM 10410 C C . ALA D 1 221 ? 77.157 130.160 82.235 1.00 20.14 221 ALA A C 1
ATOM 10411 O O . ALA D 1 221 ? 77.814 131.061 81.711 1.00 20.14 221 ALA A O 1
ATOM 10413 N N . LEU D 1 222 ? 76.573 130.316 83.420 1.00 21.60 222 LEU A N 1
ATOM 10414 C CA . LEU D 1 222 ? 76.803 131.512 84.220 1.00 21.60 222 LEU A CA 1
ATOM 10415 C C . LEU D 1 222 ? 78.248 131.592 84.673 1.00 21.60 222 LEU A C 1
ATOM 10416 O O . LEU D 1 222 ? 78.902 132.623 84.508 1.00 21.60 222 LEU A O 1
ATOM 10421 N N . VAL D 1 223 ? 78.763 130.512 85.254 1.00 19.46 223 VAL A N 1
ATOM 10422 C CA . VAL D 1 223 ? 80.146 130.498 85.716 1.00 19.46 223 VAL A CA 1
ATOM 10423 C C . VAL D 1 223 ? 81.111 130.539 84.536 1.00 19.46 223 VAL A C 1
ATOM 10424 O O . VAL D 1 223 ? 82.218 131.071 84.640 1.00 19.46 223 VAL A O 1
ATOM 10428 N N . ASN D 1 224 ? 80.696 130.007 83.389 1.00 24.60 224 ASN A N 1
ATOM 10429 C CA . ASN D 1 224 ? 81.581 129.943 82.231 1.00 24.60 224 ASN A CA 1
ATOM 10430 C C . ASN D 1 224 ? 81.771 131.311 81.595 1.00 24.60 224 ASN A C 1
ATOM 10431 O O . ASN D 1 224 ? 82.820 131.585 81.006 1.00 24.60 224 ASN A O 1
ATOM 10436 N N . LYS D 1 225 ? 80.772 132.182 81.681 1.00 31.00 225 LYS A N 1
ATOM 10437 C CA . LYS D 1 225 ? 80.857 133.506 81.080 1.00 31.00 225 LYS A CA 1
ATOM 10438 C C . LYS D 1 225 ? 81.143 134.597 82.094 1.00 31.00 225 LYS A C 1
ATOM 10439 O O . LYS D 1 225 ? 80.944 135.774 81.791 1.00 31.00 225 LYS A O 1
ATOM 10445 N N . SER D 1 226 ? 81.604 134.236 83.279 1.00 29.10 226 SER A N 1
ATOM 10446 C CA . SER D 1 226 ? 82.168 135.135 84.264 1.00 29.10 226 SER A CA 1
ATOM 10447 C C . SER D 1 226 ? 81.149 136.075 84.887 1.00 29.10 226 SER A C 1
ATOM 10448 O O . SER D 1 226 ? 81.552 137.069 85.498 1.00 29.10 226 SER A O 1
ATOM 10451 N N . LEU D 1 227 ? 79.855 135.812 84.753 1.00 27.75 227 LEU A N 1
ATOM 10452 C CA . LEU D 1 227 ? 78.901 136.360 85.707 1.00 27.75 227 LEU A CA 1
ATOM 10453 C C . LEU D 1 227 ? 79.106 135.653 87.038 1.00 27.75 227 LEU A C 1
ATOM 10454 O O . LEU D 1 227 ? 80.011 134.828 87.178 1.00 27.75 227 LEU A O 1
ATOM 10459 N N . LEU D 1 228 ? 78.268 135.969 88.021 1.00 26.47 228 LEU A N 1
ATOM 10460 C CA . LEU D 1 228 ? 78.397 135.244 89.282 1.00 26.47 228 LEU A CA 1
ATOM 10461 C C . LEU D 1 228 ? 79.757 135.452 89.941 1.00 26.47 228 LEU A C 1
ATOM 10462 O O . LEU D 1 228 ? 80.677 134.665 89.706 1.00 26.47 228 LEU A O 1
ATOM 10467 N N . PRO D 1 229 ? 79.943 136.537 90.691 1.00 26.01 229 PRO A N 1
ATOM 10468 C CA . PRO D 1 229 ? 81.253 136.833 91.289 1.00 26.01 229 PRO A CA 1
ATOM 10469 C C . PRO D 1 229 ? 81.906 135.691 92.055 1.00 26.01 229 PRO A C 1
ATOM 10470 O O . PRO D 1 229 ? 81.406 135.261 93.099 1.00 26.01 229 PRO A O 1
ATOM 10474 N N . LEU D 1 230 ? 83.047 135.222 91.562 1.00 24.11 230 LEU A N 1
ATOM 10475 C CA . LEU D 1 230 ? 83.843 134.214 92.248 1.00 24.11 230 LEU A CA 1
ATOM 10476 C C . LEU D 1 230 ? 85.227 134.723 92.615 1.00 24.11 230 LEU A C 1
ATOM 10477 O O . LEU D 1 230 ? 85.685 134.509 93.736 1.00 24.11 230 LEU A O 1
ATOM 10482 N N . ARG D 1 231 ? 85.889 135.423 91.698 1.00 27.70 231 ARG A N 1
ATOM 10483 C CA . ARG D 1 231 ? 87.230 135.947 91.918 1.00 27.70 231 ARG A CA 1
ATOM 10484 C C . ARG D 1 231 ? 87.184 137.158 92.838 1.00 27.70 231 ARG A C 1
ATOM 10485 O O . ARG D 1 231 ? 86.438 138.107 92.587 1.00 27.70 231 ARG A O 1
ATOM 10493 N N . PHE D 1 232 ? 88.059 137.162 93.826 1.00 30.98 232 PHE A N 1
ATOM 10494 C CA . PHE D 1 232 ? 88.198 138.268 94.742 1.00 30.98 232 PHE A CA 1
ATOM 10495 C C . PHE D 1 232 ? 89.666 138.602 94.878 1.00 30.98 232 PHE A C 1
ATOM 10496 O O . PHE D 1 232 ? 90.522 137.759 94.713 1.00 30.98 232 PHE A O 1
ATOM 10504 N N . ARG D 1 233 ? 89.965 139.854 95.166 1.00 47.93 233 ARG A N 1
ATOM 10505 C CA . ARG D 1 233 ? 91.350 140.289 95.337 1.00 47.93 233 ARG A CA 1
ATOM 10506 C C . ARG D 1 233 ? 91.578 140.593 96.813 1.00 47.93 233 ARG A C 1
ATOM 10507 O O . ARG D 1 233 ? 91.329 141.699 97.290 1.00 47.93 233 ARG A O 1
ATOM 10515 N N . LEU D 1 234 ? 92.056 139.596 97.537 1.00 56.36 234 LEU A N 1
ATOM 10516 C CA . LEU D 1 234 ? 92.324 139.779 98.951 1.00 56.36 234 LEU A CA 1
ATOM 10517 C C . LEU D 1 234 ? 93.693 140.421 99.149 1.00 56.36 234 LEU A C 1
ATOM 10518 O O . LEU D 1 234 ? 94.635 140.129 98.409 1.00 56.36 234 LEU A O 1
ATOM 10523 N N . PRO D 1 235 ? 93.829 141.308 100.133 1.00 62.67 235 PRO A N 1
ATOM 10524 C CA . PRO D 1 235 ? 95.162 141.817 100.470 1.00 62.67 235 PRO A CA 1
ATOM 10525 C C . PRO D 1 235 ? 95.982 140.748 101.178 1.00 62.67 235 PRO A C 1
ATOM 10526 O O . PRO D 1 235 ? 95.472 139.994 102.008 1.00 62.67 235 PRO A O 1
ATOM 10530 N N . GLY D 1 236 ? 97.262 140.684 100.832 1.00 64.76 236 GLY A N 1
ATOM 10531 C CA . GLY D 1 236 ? 98.134 139.663 101.371 1.00 64.76 236 GLY A CA 1
ATOM 10532 C C . GLY D 1 236 ? 98.045 138.326 100.680 1.00 64.76 236 GLY A C 1
ATOM 10533 O O . GLY D 1 236 ? 98.759 137.396 101.075 1.00 64.76 236 GLY A O 1
ATOM 10534 N N . LEU D 1 237 ? 97.203 138.198 99.658 1.00 63.03 237 LEU A N 1
ATOM 10535 C CA . LEU D 1 237 ? 97.057 136.959 98.910 1.00 63.03 237 LEU A CA 1
ATOM 10536 C C . LEU D 1 237 ? 96.732 137.304 97.466 1.00 63.03 237 LEU A C 1
ATOM 10537 O O . LEU D 1 237 ? 96.361 138.433 97.143 1.00 63.03 237 LEU A O 1
ATOM 10542 N N . GLY D 1 238 ? 96.874 136.315 96.595 1.00 52.87 238 GLY A N 1
ATOM 10543 C CA . GLY D 1 238 ? 96.476 136.487 95.217 1.00 52.87 238 GLY A CA 1
ATOM 10544 C C . GLY D 1 238 ? 94.972 136.607 95.081 1.00 52.87 238 GLY A C 1
ATOM 10545 O O . GLY D 1 238 ? 94.236 136.810 96.046 1.00 52.87 238 GLY A O 1
ATOM 10546 N N . GLU D 1 239 ? 94.499 136.481 93.850 1.00 42.02 239 GLU A N 1
ATOM 10547 C CA . GLU D 1 239 ? 93.060 136.509 93.618 1.00 42.02 239 GLU A CA 1
ATOM 10548 C C . GLU D 1 239 ? 92.456 135.196 94.102 1.00 42.02 239 GLU A C 1
ATOM 10549 O O . GLU D 1 239 ? 92.618 134.145 93.484 1.00 42.02 239 GLU A O 1
ATOM 10555 N N . ALA D 1 240 ? 91.778 135.252 95.241 1.00 30.75 240 ALA A N 1
ATOM 10556 C CA . ALA D 1 240 ? 91.105 134.081 95.774 1.00 30.75 240 ALA A CA 1
ATOM 10557 C C . ALA D 1 240 ? 89.840 133.781 94.983 1.00 30.75 240 ALA A C 1
ATOM 10558 O O . ALA D 1 240 ? 89.249 134.659 94.357 1.00 30.75 240 ALA A O 1
ATOM 10560 N N . VAL D 1 241 ? 89.442 132.515 94.991 1.00 20.33 241 VAL A N 1
ATOM 10561 C CA . VAL D 1 241 ? 88.151 132.082 94.477 1.00 20.33 241 VAL A CA 1
ATOM 10562 C C . VAL D 1 241 ? 87.339 131.570 95.652 1.00 20.33 241 VAL A C 1
ATOM 10563 O O . VAL D 1 241 ? 87.788 130.679 96.380 1.00 20.33 241 VAL A O 1
ATOM 10567 N N . PHE D 1 242 ? 86.154 132.135 95.847 1.00 19.19 242 PHE A N 1
ATOM 10568 C CA . PHE D 1 242 ? 85.278 131.747 96.943 1.00 19.19 242 PHE A CA 1
ATOM 10569 C C . PHE D 1 242 ? 83.941 131.297 96.360 1.00 19.19 242 PHE A C 1
ATOM 10570 O O . PHE D 1 242 ? 83.041 132.096 96.132 1.00 19.19 242 PHE A O 1
ATOM 10578 N N . PHE D 1 243 ? 83.827 129.995 96.124 1.00 13.67 243 PHE A N 1
ATOM 10579 C CA . PHE D 1 243 ? 82.604 129.367 95.651 1.00 13.67 243 PHE A CA 1
ATOM 10580 C C . PHE D 1 243 ? 82.317 128.177 96.552 1.00 13.67 243 PHE A C 1
ATOM 10581 O O . PHE D 1 243 ? 83.086 127.217 96.574 1.00 13.67 243 PHE A O 1
ATOM 10589 N N . THR D 1 244 ? 81.228 128.254 97.308 1.00 15.06 244 THR A N 1
ATOM 10590 C CA . THR D 1 244 ? 80.906 127.240 98.292 1.00 15.06 244 THR A CA 1
ATOM 10591 C C . THR D 1 244 ? 79.567 126.601 97.952 1.00 15.06 244 THR A C 1
ATOM 10592 O O . THR D 1 244 ? 78.987 126.855 96.898 1.00 15.06 244 THR A O 1
ATOM 10596 N N . ARG D 1 245 ? 79.137 125.720 98.851 1.00 12.27 245 ARG A N 1
ATOM 10597 C CA . ARG D 1 245 ? 77.845 125.060 98.800 1.00 12.27 245 ARG A CA 1
ATOM 10598 C C . ARG D 1 245 ? 76.683 125.999 99.091 1.00 12.27 245 ARG A C 1
ATOM 10599 O O . ARG D 1 245 ? 75.689 125.967 98.389 1.00 12.27 245 ARG A O 1
ATOM 10607 N N . GLY D 1 246 ? 76.826 126.838 100.121 1.00 15.37 246 GLY A N 1
ATOM 10608 C CA . GLY D 1 246 ? 75.823 127.820 100.499 1.00 15.37 246 GLY A CA 1
ATOM 10609 C C . GLY D 1 246 ? 75.685 128.940 99.487 1.00 15.37 246 GLY A C 1
ATOM 10610 O O . GLY D 1 246 ? 74.582 129.419 99.225 1.00 15.37 246 GLY A O 1
ATOM 10611 N N . LEU D 1 247 ? 76.797 129.359 98.889 1.00 15.02 247 LEU A N 1
ATOM 10612 C CA . LEU D 1 247 ? 76.743 130.426 97.897 1.00 15.02 247 LEU A CA 1
ATOM 10613 C C . LEU D 1 247 ? 76.003 129.979 96.644 1.00 15.02 247 LEU A C 1
ATOM 10614 O O . LEU D 1 247 ? 75.173 130.719 96.111 1.00 15.02 247 LEU A O 1
ATOM 10619 N N . LYS D 1 248 ? 76.286 128.774 96.157 1.00 12.46 248 LYS A N 1
ATOM 10620 C CA . LYS D 1 248 ? 75.588 128.270 94.978 1.00 12.46 248 LYS A CA 1
ATOM 10621 C C . LYS D 1 248 ? 74.124 127.982 95.279 1.00 12.46 248 LYS A C 1
ATOM 10622 O O . LYS D 1 248 ? 73.258 128.177 94.418 1.00 12.46 248 LYS A O 1
ATOM 10628 N N . TYR D 1 249 ? 73.835 127.534 96.498 1.00 14.85 249 TYR A N 1
ATOM 10629 C CA . TYR D 1 249 ? 72.455 127.389 96.941 1.00 14.85 249 TYR A CA 1
ATOM 10630 C C . TYR D 1 249 ? 71.720 128.715 96.868 1.00 14.85 249 TYR A C 1
ATOM 10631 O O . TYR D 1 249 ? 70.595 128.785 96.373 1.00 14.85 249 TYR A O 1
ATOM 10640 N N . ASN D 1 250 ? 72.347 129.785 97.357 1.00 14.43 250 ASN A N 1
ATOM 10641 C CA . ASN D 1 250 ? 71.723 131.099 97.307 1.00 14.43 250 ASN A CA 1
ATOM 10642 C C . ASN D 1 250 ? 71.539 131.579 95.877 1.00 14.43 250 ASN A C 1
ATOM 10643 O O . ASN D 1 250 ? 70.523 132.195 95.556 1.00 14.43 250 ASN A O 1
ATOM 10648 N N . PHE D 1 251 ? 72.511 131.317 95.007 1.00 16.58 251 PHE A N 1
ATOM 10649 C CA . PHE D 1 251 ? 72.372 131.724 93.610 1.00 16.58 251 PHE A CA 1
ATOM 10650 C C . PHE D 1 251 ? 71.186 131.031 92.954 1.00 16.58 251 PHE A C 1
ATOM 10651 O O . PHE D 1 251 ? 70.431 131.646 92.195 1.00 16.58 251 PHE A O 1
ATOM 10659 N N . GLU D 1 252 ? 71.003 129.742 93.242 1.00 16.56 252 GLU A N 1
ATOM 10660 C CA . GLU D 1 252 ? 69.887 129.004 92.654 1.00 16.56 252 GLU A CA 1
ATOM 10661 C C . GLU D 1 252 ? 68.559 129.416 93.276 1.00 16.56 252 GLU A C 1
ATOM 10662 O O . GLU D 1 252 ? 67.546 129.516 92.588 1.00 16.56 252 GLU A O 1
ATOM 10668 N N . LEU D 1 253 ? 68.547 129.680 94.578 1.00 16.34 253 LEU A N 1
ATOM 10669 C CA . LEU D 1 253 ? 67.336 130.175 95.223 1.00 16.34 253 LEU A CA 1
ATOM 10670 C C . LEU D 1 253 ? 66.944 131.546 94.695 1.00 16.34 253 LEU A C 1
ATOM 10671 O O . LEU D 1 253 ? 65.759 131.887 94.642 1.00 16.34 253 LEU A O 1
ATOM 10676 N N . ILE D 1 254 ? 67.923 132.358 94.302 1.00 17.51 254 ILE A N 1
ATOM 10677 C CA . ILE D 1 254 ? 67.621 133.673 93.749 1.00 17.51 254 ILE A CA 1
ATOM 10678 C C . ILE D 1 254 ? 67.129 133.550 92.314 1.00 17.51 254 ILE A C 1
ATOM 10679 O O . ILE D 1 254 ? 66.195 134.243 91.900 1.00 17.51 254 ILE A O 1
ATOM 10684 N N . LEU D 1 255 ? 67.740 132.668 91.530 1.00 17.83 255 LEU A N 1
ATOM 10685 C CA . LEU D 1 255 ? 67.502 132.713 90.095 1.00 17.83 255 LEU A CA 1
ATOM 10686 C C . LEU D 1 255 ? 66.402 131.757 89.656 1.00 17.83 255 LEU A C 1
ATOM 10687 O O . LEU D 1 255 ? 65.603 132.092 88.778 1.00 17.83 255 LEU A O 1
ATOM 10692 N N . PHE D 1 256 ? 66.344 130.559 90.243 1.00 16.77 256 PHE A N 1
ATOM 10693 C CA . PHE D 1 256 ? 65.608 129.440 89.670 1.00 16.77 256 PHE A CA 1
ATOM 10694 C C . PHE D 1 256 ? 64.388 129.000 90.459 1.00 16.77 256 PHE A C 1
ATOM 10695 O O . PHE D 1 256 ? 63.305 128.950 89.885 1.00 16.77 256 PHE A O 1
ATOM 10703 N N . TRP D 1 257 ? 64.520 128.648 91.733 1.00 16.17 257 TRP A N 1
ATOM 10704 C CA . TRP D 1 257 ? 63.386 128.118 92.496 1.00 16.17 257 TRP A CA 1
ATOM 10705 C C . TRP D 1 257 ? 63.106 129.002 93.704 1.00 16.17 257 TRP A C 1
ATOM 10706 O O . TRP D 1 257 ? 63.820 128.975 94.701 1.00 16.17 257 TRP A O 1
ATOM 10717 N N . GLY D 1 258 ? 62.031 129.766 93.631 1.00 27.06 258 GLY A N 1
ATOM 10718 C CA . GLY D 1 258 ? 61.613 130.563 94.753 1.00 27.06 258 GLY A CA 1
ATOM 10719 C C . GLY D 1 258 ? 60.231 131.132 94.545 1.00 27.06 258 GLY A C 1
ATOM 10720 O O . GLY D 1 258 ? 59.485 130.715 93.655 1.00 27.06 258 GLY A O 1
ATOM 10721 N N . PRO D 1 259 ? 59.860 132.104 95.375 1.00 35.71 259 PRO A N 1
ATOM 10722 C CA . PRO D 1 259 ? 58.555 132.751 95.184 1.00 35.71 259 PRO A CA 1
ATOM 10723 C C . PRO D 1 259 ? 58.503 133.627 93.946 1.00 35.71 259 PRO A C 1
ATOM 10724 O O . PRO D 1 259 ? 57.525 133.562 93.188 1.00 35.71 259 PRO A O 1
ATOM 10728 N N . GLY D 1 260 ? 59.527 134.441 93.713 1.00 32.54 260 GLY A N 1
ATOM 10729 C CA . GLY D 1 260 ? 59.514 135.368 92.602 1.00 32.54 260 GLY A CA 1
ATOM 10730 C C . GLY D 1 260 ? 60.691 135.224 91.662 1.00 32.54 260 GLY A C 1
ATOM 10731 O O . GLY D 1 260 ? 61.224 136.223 91.176 1.00 32.54 260 GLY A O 1
ATOM 10732 N N . SER D 1 261 ? 61.094 133.990 91.385 1.00 28.98 261 SER A N 1
ATOM 10733 C CA . SER D 1 261 ? 62.300 133.732 90.615 1.00 28.98 261 SER A CA 1
ATOM 10734 C C . SER D 1 261 ? 62.131 134.151 89.160 1.00 28.98 261 SER A C 1
ATOM 10735 O O . SER D 1 261 ? 61.170 134.814 88.773 1.00 28.98 261 SER A O 1
ATOM 10738 N N . LEU D 1 262 ? 63.124 133.787 88.355 1.00 29.82 262 LEU A N 1
ATOM 10739 C CA . LEU D 1 262 ? 63.044 134.012 86.918 1.00 29.82 262 LEU A CA 1
ATOM 10740 C C . LEU D 1 262 ? 62.072 133.040 86.270 1.00 29.82 262 LEU A C 1
ATOM 10741 O O . LEU D 1 262 ? 61.512 133.332 85.210 1.00 29.82 262 LEU A O 1
ATOM 10746 N N . PHE D 1 263 ? 61.863 131.882 86.889 1.00 30.81 263 PHE A N 1
ATOM 10747 C CA . PHE D 1 263 ? 61.068 130.802 86.323 1.00 30.81 263 PHE A CA 1
ATOM 10748 C C . PHE D 1 263 ? 59.780 130.645 87.117 1.00 30.81 263 PHE A C 1
ATOM 10749 O O . PHE D 1 263 ? 59.790 130.746 88.348 1.00 30.81 263 PHE A O 1
ATOM 10757 N N . LEU D 1 264 ? 58.677 130.385 86.414 1.00 34.50 264 LEU A N 1
ATOM 10758 C CA . LEU D 1 264 ? 57.377 130.218 87.051 1.00 34.50 264 LEU A CA 1
ATOM 10759 C C . LEU D 1 264 ? 56.955 128.763 87.162 1.00 34.50 264 LEU A C 1
ATOM 10760 O O . LEU D 1 264 ? 56.267 128.394 88.118 1.00 34.50 264 LEU A O 1
ATOM 10765 N N . ASN D 1 265 ? 57.370 127.928 86.209 1.00 36.24 265 ASN A N 1
ATOM 10766 C CA . ASN D 1 265 ? 56.888 126.563 86.074 1.00 36.24 265 ASN A CA 1
ATOM 10767 C C . ASN D 1 265 ? 57.878 125.512 86.537 1.00 36.24 265 ASN A C 1
ATOM 10768 O O . ASN D 1 265 ? 57.442 124.457 87.007 1.00 36.24 265 ASN A O 1
ATOM 10773 N N . GLU D 1 266 ? 59.180 125.797 86.469 1.00 31.03 266 GLU A N 1
ATOM 10774 C CA . GLU D 1 266 ? 60.334 124.898 86.472 1.00 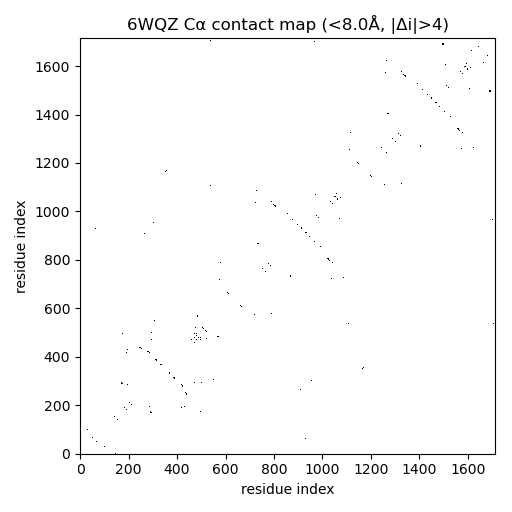31.03 266 GLU A CA 1
ATOM 10775 C C . GLU D 1 266 ? 60.682 124.443 85.054 1.00 31.03 266 GLU A C 1
ATOM 10776 O O . GLU D 1 266 ? 61.734 123.853 84.857 1.00 31.03 266 GLU A O 1
ATOM 10782 N N . TRP D 1 267 ? 59.879 124.761 84.050 1.00 33.58 267 TRP A N 1
ATOM 10783 C CA . TRP D 1 267 ? 60.279 124.526 82.674 1.00 33.58 267 TRP A CA 1
ATOM 10784 C C . TRP D 1 267 ? 59.937 125.674 81.741 1.00 33.58 267 TRP A C 1
ATOM 10785 O O . TRP D 1 267 ? 59.975 125.487 80.522 1.00 33.58 267 TRP A O 1
ATOM 10796 N N . SER D 1 268 ? 59.598 126.845 82.266 1.00 33.59 268 SER A N 1
ATOM 10797 C CA . SER D 1 268 ? 59.231 127.980 81.438 1.00 33.59 268 SER A CA 1
ATOM 10798 C C . SER D 1 268 ? 59.679 129.256 82.126 1.00 33.59 268 SER A C 1
ATOM 10799 O O . SER D 1 268 ? 59.490 129.413 83.335 1.00 33.59 268 SER A O 1
ATOM 10802 N N . LEU D 1 269 ? 60.284 130.157 81.355 1.00 34.12 269 LEU A N 1
ATOM 10803 C CA . LEU D 1 269 ? 60.719 131.455 81.865 1.00 34.12 269 LEU A CA 1
ATOM 10804 C C . LEU D 1 269 ? 59.514 132.393 81.884 1.00 34.12 269 LEU A C 1
ATOM 10805 O O . LEU D 1 269 ? 58.636 132.348 81.023 1.00 34.12 269 LEU A O 1
ATOM 10810 N N . LYS D 1 270 ? 59.477 133.249 82.905 1.00 36.27 270 LYS A N 1
ATOM 10811 C CA . LYS D 1 270 ? 58.389 134.206 83.028 1.00 36.27 270 LYS A CA 1
ATOM 10812 C C . LYS D 1 270 ? 58.350 135.081 81.788 1.00 36.27 270 LYS A C 1
ATOM 10813 O O . LYS D 1 270 ? 59.372 135.267 81.125 1.00 36.27 270 LYS A O 1
ATOM 10819 N N . ALA D 1 271 ? 57.181 135.614 81.455 1.00 41.88 271 ALA A N 1
ATOM 10820 C CA . ALA D 1 271 ? 56.956 136.147 80.121 1.00 41.88 271 ALA A CA 1
ATOM 10821 C C . ALA D 1 271 ? 57.675 137.466 79.891 1.00 41.88 271 ALA A C 1
ATOM 10822 O O . ALA D 1 271 ? 57.998 137.805 78.749 1.00 41.88 271 ALA A O 1
ATOM 10824 N N . GLU D 1 272 ? 57.934 138.218 80.963 1.00 45.47 272 GLU A N 1
ATOM 10825 C CA . GLU D 1 272 ? 58.517 139.545 80.798 1.00 45.47 272 GLU A CA 1
ATOM 10826 C C . GLU D 1 272 ? 59.999 139.464 80.472 1.00 45.47 272 GLU A C 1
ATOM 10827 O O . GLU D 1 272 ? 60.536 140.328 79.769 1.00 45.47 272 GLU A O 1
ATOM 10833 N N . TYR D 1 273 ? 60.677 138.427 80.962 1.00 39.56 273 TYR A N 1
ATOM 10834 C CA . TYR D 1 273 ? 62.119 138.337 80.774 1.00 39.56 273 TYR A CA 1
ATOM 10835 C C . TYR D 1 273 ? 62.478 138.069 79.322 1.00 39.56 273 TYR A C 1
ATOM 10836 O O . TYR D 1 273 ? 63.621 138.281 78.910 1.00 39.56 273 TYR A O 1
ATOM 10845 N N . LYS D 1 274 ? 61.516 137.613 78.527 1.00 46.67 274 LYS A N 1
ATOM 10846 C CA . LYS D 1 274 ? 61.786 137.419 77.112 1.00 46.67 274 LYS A CA 1
ATOM 10847 C C . LYS D 1 274 ? 61.665 138.724 76.337 1.00 46.67 274 LYS A C 1
ATOM 10848 O O . LYS D 1 274 ? 62.037 138.780 75.158 1.00 46.67 274 LYS A O 1
ATOM 10854 N N . ARG D 1 275 ? 61.149 139.777 76.969 1.00 53.89 275 ARG A N 1
ATOM 10855 C CA . ARG D 1 275 ? 60.938 141.041 76.275 1.00 53.89 275 ARG A CA 1
ATOM 10856 C C . ARG D 1 275 ? 62.175 141.926 76.359 1.00 53.89 275 ARG A C 1
ATOM 10857 O O . ARG D 1 275 ? 62.764 142.093 77.433 1.00 53.89 275 ARG A O 1
ATOM 10865 N N . GLY D 1 276 ? 62.559 142.505 75.223 1.00 56.57 276 GLY A N 1
ATOM 10866 C CA . GLY D 1 276 ? 63.718 143.377 75.208 1.00 56.57 276 GLY A CA 1
ATOM 10867 C C . GLY D 1 276 ? 63.515 144.636 76.025 1.00 56.57 276 GLY A C 1
ATOM 10868 O O . GLY D 1 276 ? 64.396 145.044 76.782 1.00 56.57 276 GLY A O 1
ATOM 10869 N N . GLY D 1 277 ? 62.350 145.264 75.890 1.00 62.91 277 GLY A N 1
ATOM 10870 C CA . GLY D 1 277 ? 62.059 146.445 76.679 1.00 62.91 277 GLY A CA 1
ATOM 10871 C C . GLY D 1 277 ? 61.938 146.123 78.156 1.00 62.91 277 GLY A C 1
ATOM 10872 O O . GLY D 1 277 ? 62.131 144.988 78.588 1.00 62.91 277 GLY A O 1
ATOM 10873 N N . GLN D 1 278 ? 61.635 147.156 78.941 1.00 60.70 278 GLN A N 1
ATOM 10874 C CA . GLN D 1 278 ? 61.467 147.074 80.390 1.00 60.70 278 GLN A CA 1
ATOM 10875 C C . GLN D 1 278 ? 62.603 146.328 81.086 1.00 60.70 278 GLN A C 1
ATOM 10876 O O . GLN D 1 278 ? 62.423 145.804 82.187 1.00 60.70 278 GLN A O 1
ATOM 10882 N N . ARG D 1 279 ? 63.793 146.305 80.482 1.00 51.80 279 ARG A N 1
ATOM 10883 C CA . ARG D 1 279 ? 64.915 145.602 81.090 1.00 51.80 279 ARG A CA 1
ATOM 10884 C C . ARG D 1 279 ? 65.384 146.293 82.363 1.00 51.80 279 ARG A C 1
ATOM 10885 O O . ARG D 1 279 ? 65.872 145.636 83.287 1.00 51.80 279 ARG A O 1
ATOM 10893 N N . LEU D 1 280 ? 65.231 147.615 82.439 1.00 51.59 280 LEU A N 1
ATOM 10894 C CA . LEU D 1 280 ? 65.765 148.355 83.577 1.00 51.59 280 LEU A CA 1
ATOM 10895 C C . LEU D 1 280 ? 64.910 148.158 84.824 1.00 51.59 280 LEU A C 1
ATOM 10896 O O . LEU D 1 280 ? 65.441 148.013 85.933 1.00 51.59 280 LEU A O 1
ATOM 10901 N N . GLU D 1 281 ? 63.584 148.142 84.669 1.00 52.24 281 GLU A N 1
ATOM 10902 C CA . GLU D 1 281 ? 62.726 147.877 85.821 1.00 52.24 281 GLU A CA 1
ATOM 10903 C C . GLU D 1 281 ? 62.880 146.438 86.300 1.00 52.24 281 GLU A C 1
ATOM 10904 O O . GLU D 1 281 ? 62.846 146.171 87.505 1.00 52.24 281 GLU A O 1
ATOM 10910 N N . LEU D 1 282 ? 63.068 145.497 85.370 1.00 45.31 282 LEU A N 1
ATOM 10911 C CA . LEU D 1 282 ? 63.344 144.120 85.758 1.00 45.31 282 LEU A CA 1
ATOM 10912 C C . LEU D 1 282 ? 64.666 144.015 86.500 1.00 45.31 282 LEU A C 1
ATOM 10913 O O . LEU D 1 282 ? 64.780 143.260 87.471 1.00 45.31 282 LEU A O 1
ATOM 10918 N N . ALA D 1 283 ? 65.677 144.762 86.053 1.00 42.24 283 ALA A N 1
ATOM 10919 C CA . ALA D 1 283 ? 66.959 144.766 86.748 1.00 42.24 283 ALA A CA 1
ATOM 10920 C C . ALA D 1 283 ? 66.817 145.321 88.153 1.00 42.24 283 ALA A C 1
ATOM 10921 O O . ALA D 1 283 ? 67.403 144.785 89.098 1.00 42.24 283 ALA A O 1
ATOM 10923 N N . GLN D 1 284 ? 66.041 146.395 88.313 1.00 42.55 284 GLN A N 1
ATOM 10924 C CA . GLN D 1 284 ? 65.820 146.951 89.646 1.00 42.55 284 GLN A CA 1
ATOM 10925 C C . GLN D 1 284 ? 65.077 145.968 90.542 1.00 42.55 284 GLN A C 1
ATOM 10926 O O . GLN D 1 284 ? 65.392 145.835 91.733 1.00 42.55 284 GLN A O 1
ATOM 10932 N N . ARG D 1 285 ? 64.088 145.266 89.988 1.00 44.01 285 ARG A N 1
ATOM 10933 C CA . ARG D 1 285 ? 63.350 144.284 90.777 1.00 44.01 285 ARG A CA 1
ATOM 10934 C C . ARG D 1 285 ? 64.245 143.128 91.196 1.00 44.01 285 ARG A C 1
ATOM 10935 O O . ARG D 1 285 ? 64.194 142.680 92.349 1.00 44.01 285 ARG A O 1
ATOM 10943 N N . LEU D 1 286 ? 65.081 142.633 90.279 1.00 33.12 286 LEU A N 1
ATOM 10944 C CA . LEU D 1 286 ? 66.022 141.573 90.623 1.00 33.12 286 LEU A CA 1
ATOM 10945 C C . LEU D 1 286 ? 67.015 142.042 91.675 1.00 33.12 286 LEU A C 1
ATOM 10946 O O . LEU D 1 286 ? 67.338 141.293 92.600 1.00 33.12 286 LEU A O 1
ATOM 10951 N N . SER D 1 287 ? 67.508 143.275 91.552 1.00 31.96 287 SER A N 1
ATOM 10952 C CA . SER D 1 287 ? 68.436 143.809 92.540 1.00 31.96 287 SER A CA 1
ATOM 10953 C C . SER D 1 287 ? 67.796 143.883 93.916 1.00 31.96 287 SER A C 1
ATOM 10954 O O . SER D 1 287 ? 68.436 143.559 94.918 1.00 31.96 287 SER A O 1
ATOM 10957 N N . ASN D 1 288 ? 66.534 144.303 93.992 1.00 32.72 288 ASN A N 1
ATOM 10958 C CA . ASN D 1 288 ? 65.870 144.356 95.291 1.00 32.72 288 ASN A CA 1
ATOM 10959 C C . ASN D 1 288 ? 65.641 142.959 95.855 1.00 32.72 288 ASN A C 1
ATOM 10960 O O . ASN D 1 288 ? 65.789 142.731 97.066 1.00 32.72 288 ASN A O 1
ATOM 10965 N N . ARG D 1 289 ? 65.283 142.010 94.990 1.00 26.84 289 ARG A N 1
ATOM 10966 C CA . ARG D 1 289 ? 65.088 140.631 95.422 1.00 26.84 289 ARG A CA 1
ATOM 10967 C C . ARG D 1 289 ? 66.363 140.056 96.018 1.00 26.84 289 ARG A C 1
ATOM 10968 O O . ARG D 1 289 ? 66.345 139.448 97.098 1.00 26.84 289 ARG A O 1
ATOM 10976 N N . ILE D 1 290 ? 67.489 140.247 95.330 1.00 24.47 290 ILE A N 1
ATOM 10977 C CA . ILE D 1 290 ? 68.754 139.722 95.828 1.00 24.47 290 ILE A CA 1
ATOM 10978 C C . ILE D 1 290 ? 69.230 140.491 97.051 1.00 24.47 290 ILE A C 1
ATOM 10979 O O . ILE D 1 290 ? 69.866 139.915 97.934 1.00 24.47 290 ILE A O 1
ATOM 10984 N N . LEU D 1 291 ? 68.900 141.780 97.156 1.00 26.34 291 LEU A N 1
ATOM 10985 C CA . LEU D 1 291 ? 69.193 142.516 98.383 1.00 26.34 291 LEU A CA 1
ATOM 10986 C C . LEU D 1 291 ? 68.503 141.877 99.577 1.00 26.34 291 LEU A C 1
ATOM 10987 O O . LEU D 1 291 ? 69.115 141.669 100.630 1.00 26.34 291 LEU A O 1
ATOM 10992 N N . TRP D 1 292 ? 67.219 141.551 99.432 1.00 30.39 292 TRP A N 1
ATOM 10993 C CA . TRP D 1 292 ? 66.481 141.040 100.583 1.00 30.39 292 TRP A CA 1
ATOM 10994 C C . TRP D 1 292 ? 66.844 139.591 100.887 1.00 30.39 292 TRP A C 1
ATOM 10995 O O . TRP D 1 292 ? 66.834 139.176 102.052 1.00 30.39 292 TRP A O 1
ATOM 11006 N N . ILE D 1 293 ? 67.211 138.814 99.869 1.00 22.83 293 ILE A N 1
ATOM 11007 C CA . ILE D 1 293 ? 67.707 137.466 100.132 1.00 22.83 293 ILE A CA 1
ATOM 11008 C C . ILE D 1 293 ? 69.067 137.520 100.824 1.00 22.83 293 ILE A C 1
ATOM 11009 O O . ILE D 1 293 ? 69.345 136.737 101.739 1.00 22.83 293 ILE A O 1
ATOM 11014 N N . GLY D 1 294 ? 69.923 138.463 100.423 1.00 21.62 294 GLY A N 1
ATOM 11015 C CA . GLY D 1 294 ? 71.170 138.664 101.134 1.00 21.62 294 GLY A CA 1
ATOM 11016 C C . GLY D 1 294 ? 70.963 139.087 102.576 1.00 21.62 294 GLY A C 1
ATOM 11017 O O . GLY D 1 294 ? 71.720 138.689 103.459 1.00 21.62 294 GLY A O 1
ATOM 11018 N N . ILE D 1 295 ? 69.936 139.894 102.836 1.00 23.10 295 ILE A N 1
ATOM 11019 C CA . ILE D 1 295 ? 69.678 140.323 104.211 1.00 23.10 295 ILE A CA 1
ATOM 11020 C C . ILE D 1 295 ? 69.142 139.166 105.047 1.00 23.10 295 ILE A C 1
ATOM 11021 O O . ILE D 1 295 ? 69.465 139.037 106.235 1.00 23.10 295 ILE A O 1
ATOM 11026 N N . ALA D 1 296 ? 68.320 138.304 104.448 1.00 19.89 296 ALA A N 1
ATOM 11027 C CA . ALA D 1 296 ? 67.915 137.085 105.144 1.00 19.89 296 ALA A CA 1
ATOM 11028 C C . ALA D 1 296 ? 69.122 136.221 105.481 1.00 19.89 296 ALA A C 1
ATOM 11029 O O . ALA D 1 296 ? 69.205 135.658 106.576 1.00 19.89 296 ALA A O 1
ATOM 11031 N N . ASN D 1 297 ? 70.069 136.110 104.546 1.00 19.00 297 ASN A N 1
ATOM 11032 C CA . ASN D 1 297 ? 71.317 135.404 104.829 1.00 19.00 297 ASN A CA 1
ATOM 11033 C C . ASN D 1 297 ? 72.077 136.046 105.981 1.00 19.00 297 ASN A C 1
ATOM 11034 O O . ASN D 1 297 ? 72.597 135.350 106.857 1.00 19.00 297 ASN A O 1
ATOM 11039 N N . PHE D 1 298 ? 72.185 137.372 105.980 1.00 20.83 298 PHE A N 1
ATOM 11040 C CA . PHE D 1 298 ? 72.923 138.053 107.036 1.00 20.83 298 PHE A CA 1
ATOM 11041 C C . PHE D 1 298 ? 72.262 137.852 108.389 1.00 20.83 298 PHE A C 1
ATOM 11042 O O . PHE D 1 298 ? 72.944 137.805 109.417 1.00 20.83 298 PHE A O 1
ATOM 11050 N N . LEU D 1 299 ? 70.933 137.740 108.414 1.00 20.53 299 LEU A N 1
ATOM 11051 C CA . LEU D 1 299 ? 70.242 137.543 109.686 1.00 20.53 299 LEU A CA 1
ATOM 11052 C C . LEU D 1 299 ? 70.344 136.099 110.161 1.00 20.53 299 LEU A C 1
ATOM 11053 O O . LEU D 1 299 ? 70.382 135.840 111.368 1.00 20.53 299 LEU A O 1
ATOM 11058 N N . LEU D 1 300 ? 70.372 135.146 109.233 1.00 20.12 300 LEU A N 1
ATOM 11059 C CA . LEU D 1 300 ? 70.558 133.738 109.568 1.00 20.12 300 LEU A CA 1
ATOM 11060 C C . LEU D 1 300 ? 72.017 133.366 109.777 1.00 20.12 300 LEU A C 1
ATOM 11061 O O . LEU D 1 300 ? 72.303 132.219 110.119 1.00 20.12 300 LEU A O 1
ATOM 11066 N N . CYS D 1 301 ? 72.938 134.298 109.544 1.00 21.51 301 CYS A N 1
ATOM 11067 C CA . CYS D 1 301 ? 74.359 134.037 109.754 1.00 21.51 301 CYS A CA 1
ATOM 11068 C C . CYS D 1 301 ? 74.709 133.323 111.057 1.00 21.51 301 CYS A C 1
ATOM 11069 O O . CYS D 1 301 ? 75.443 132.322 110.990 1.00 21.51 301 CYS A O 1
ATOM 11072 N N . PRO D 1 302 ? 74.270 133.763 112.241 1.00 20.31 302 PRO A N 1
ATOM 11073 C CA . PRO D 1 302 ? 74.724 133.067 113.464 1.00 20.31 302 PRO A CA 1
ATOM 11074 C C . PRO D 1 302 ? 74.355 131.595 113.496 1.00 20.31 302 PRO A C 1
ATOM 11075 O O . PRO D 1 302 ? 75.159 130.763 113.935 1.00 20.31 302 PRO A O 1
ATOM 11079 N N . LEU D 1 303 ? 73.159 131.243 113.030 1.00 19.52 303 LEU A N 1
ATOM 11080 C CA . LEU D 1 303 ? 72.696 129.865 113.146 1.00 19.52 303 LEU A CA 1
ATOM 11081 C C . LEU D 1 303 ? 73.458 128.940 112.208 1.00 19.52 303 LEU A C 1
ATOM 11082 O O . LEU D 1 303 ? 73.869 127.843 112.602 1.00 19.52 303 LEU A O 1
ATOM 11087 N N . ILE D 1 304 ? 73.654 129.360 110.961 1.00 17.53 304 ILE A N 1
ATOM 11088 C CA . ILE D 1 304 ? 74.420 128.546 110.025 1.00 17.53 304 ILE A CA 1
ATOM 11089 C C . ILE D 1 304 ? 75.883 128.489 110.443 1.00 17.53 304 ILE A C 1
ATOM 11090 O O . ILE D 1 304 ? 76.557 127.474 110.242 1.00 17.53 304 ILE A O 1
ATOM 11095 N N . LEU D 1 305 ? 76.397 129.559 111.048 1.00 17.61 305 LEU A N 1
ATOM 11096 C CA . LEU D 1 305 ? 77.756 129.500 111.570 1.00 17.61 305 LEU A CA 1
ATOM 11097 C C . LEU D 1 305 ? 77.874 128.456 112.669 1.00 17.61 305 LEU A C 1
ATOM 11098 O O . LEU D 1 305 ? 78.833 127.679 112.696 1.00 17.61 305 LEU A O 1
ATOM 11103 N N . ILE D 1 306 ? 76.910 128.429 113.590 1.00 16.05 306 ILE A N 1
ATOM 11104 C CA . ILE D 1 306 ? 76.918 127.424 114.651 1.00 16.05 306 ILE A CA 1
ATOM 11105 C C . ILE D 1 306 ? 76.848 126.025 114.060 1.00 16.05 306 ILE A C 1
ATOM 11106 O O . ILE D 1 306 ? 77.570 125.113 114.489 1.00 16.05 306 ILE A O 1
ATOM 11111 N N . TRP D 1 307 ? 75.987 125.837 113.060 1.00 15.80 307 TRP A N 1
ATOM 11112 C CA . TRP D 1 307 ? 75.873 124.528 112.430 1.00 15.80 307 TRP A CA 1
ATOM 11113 C C . TRP D 1 307 ? 77.194 124.092 111.815 1.00 15.80 307 TRP A C 1
ATOM 11114 O O . TRP D 1 307 ? 77.620 122.948 111.995 1.00 15.80 307 TRP A O 1
ATOM 11125 N N . GLN D 1 308 ? 77.858 124.989 111.084 1.00 15.65 308 GLN A N 1
ATOM 11126 C CA . GLN D 1 308 ? 79.108 124.617 110.428 1.00 15.65 308 GLN A CA 1
ATOM 11127 C C . GLN D 1 308 ? 80.199 124.311 111.442 1.00 15.65 308 GLN A C 1
ATOM 11128 O O . GLN D 1 308 ? 80.956 123.348 111.278 1.00 15.65 308 GLN A O 1
ATOM 11134 N N . ILE D 1 309 ? 80.300 125.119 112.494 1.00 16.15 309 ILE A N 1
ATOM 11135 C CA . ILE D 1 309 ? 81.289 124.862 113.533 1.00 16.15 309 ILE A CA 1
ATOM 11136 C C . ILE D 1 309 ? 81.102 123.467 114.112 1.00 16.15 309 ILE A C 1
ATOM 11137 O O . ILE D 1 309 ? 82.052 122.681 114.187 1.00 16.15 309 ILE A O 1
ATOM 11142 N N . LEU D 1 310 ? 79.876 123.124 114.518 1.00 15.55 310 LEU A N 1
ATOM 11143 C CA . LEU D 1 310 ? 79.656 121.823 115.150 1.00 15.55 310 LEU A CA 1
ATOM 11144 C C . LEU D 1 310 ? 79.884 120.674 114.171 1.00 15.55 310 LEU A C 1
ATOM 11145 O O . LEU D 1 310 ? 80.568 119.687 114.496 1.00 15.55 310 LEU A O 1
ATOM 11150 N N . TYR D 1 311 ? 79.308 120.795 113.122 1.00 15.82 311 TYR A N 1
ATOM 11151 C CA . TYR D 1 311 ? 79.416 119.793 112.294 1.00 15.82 311 TYR A CA 1
ATOM 11152 C C . TYR D 1 311 ? 80.716 119.565 111.860 1.00 15.82 311 TYR A C 1
ATOM 11153 O O . TYR D 1 311 ? 80.827 118.553 111.578 1.00 15.82 311 TYR A O 1
ATOM 11162 N N . ALA D 1 312 ? 81.636 120.475 111.503 1.00 17.22 312 ALA A N 1
ATOM 11163 C CA . ALA D 1 312 ? 83.040 120.264 111.179 1.00 17.22 312 ALA A CA 1
ATOM 11164 C C . ALA D 1 312 ? 83.801 119.725 112.377 1.00 17.22 312 ALA A C 1
ATOM 11165 O O . ALA D 1 312 ? 84.655 118.841 112.231 1.00 17.22 312 ALA A O 1
ATOM 11167 N N . PHE D 1 313 ? 83.510 120.241 113.573 1.00 18.24 313 PHE A N 1
ATOM 11168 C CA . PHE D 1 313 ? 84.226 119.787 114.753 1.00 18.24 313 PHE A CA 1
ATOM 11169 C C . PHE D 1 313 ? 84.167 118.283 114.873 1.00 18.24 313 PHE A C 1
ATOM 11170 O O . PHE D 1 313 ? 85.202 117.624 114.892 1.00 18.24 313 PHE A O 1
ATOM 11178 N N . PHE D 1 314 ? 82.962 117.720 114.891 1.00 19.42 314 PHE A N 1
ATOM 11179 C CA . PHE D 1 314 ? 82.838 116.286 115.159 1.00 19.42 314 PHE A CA 1
ATOM 11180 C C . PHE D 1 314 ? 83.739 115.460 114.236 1.00 19.42 314 PHE A C 1
ATOM 11181 O O . PHE D 1 314 ? 84.765 114.887 114.663 1.00 19.42 314 PHE A O 1
ATOM 11189 N N . SER D 1 315 ? 83.405 115.463 112.947 1.00 21.82 315 SER A N 1
ATOM 11190 C CA . SER D 1 315 ? 84.057 114.586 111.986 1.00 21.82 315 SER A CA 1
ATOM 11191 C C . SER D 1 315 ? 85.542 114.909 111.831 1.00 21.82 315 SER A C 1
ATOM 11192 O O . SER D 1 315 ? 86.413 114.028 111.973 1.00 21.82 315 SER A O 1
ATOM 11195 N N . TYR D 1 316 ? 85.861 116.169 111.546 1.00 22.73 316 TYR A N 1
ATOM 11196 C CA . TYR D 1 316 ? 87.240 116.459 111.203 1.00 22.73 316 TYR A CA 1
ATOM 11197 C C . TYR D 1 316 ? 88.131 116.467 112.434 1.00 22.73 316 TYR A C 1
ATOM 11198 O O . TYR D 1 316 ? 89.340 116.291 112.311 1.00 22.73 316 TYR A O 1
ATOM 11207 N N . ALA D 1 317 ? 87.570 116.614 113.635 1.00 23.02 317 ALA A N 1
ATOM 11208 C CA . ALA D 1 317 ? 88.403 116.501 114.820 1.00 23.02 317 ALA A CA 1
ATOM 11209 C C . ALA D 1 317 ? 88.817 115.060 115.040 1.00 23.02 317 ALA A C 1
ATOM 11210 O O . ALA D 1 317 ? 89.967 114.782 115.411 1.00 23.02 317 ALA A O 1
ATOM 11212 N N . GLU D 1 318 ? 87.899 114.119 114.797 1.00 31.17 318 GLU A N 1
ATOM 11213 C CA . GLU D 1 318 ? 88.342 112.728 114.830 1.00 31.17 318 GLU A CA 1
ATOM 11214 C C . GLU D 1 318 ? 89.469 112.483 113.828 1.00 31.17 318 GLU A C 1
ATOM 11215 O O . GLU D 1 318 ? 90.518 111.920 114.181 1.00 31.17 318 GLU A O 1
ATOM 11221 N N . VAL D 1 319 ? 89.279 112.917 112.578 1.00 31.88 319 VAL A N 1
ATOM 11222 C CA . VAL D 1 319 ? 90.309 112.669 111.564 1.00 31.88 319 VAL A CA 1
ATOM 11223 C C . VAL D 1 319 ? 91.624 113.343 111.942 1.00 31.88 319 VAL A C 1
ATOM 11224 O O . VAL D 1 319 ? 92.705 112.792 111.716 1.00 31.88 319 VAL A O 1
ATOM 11228 N N . LEU D 1 320 ? 91.556 114.541 112.527 1.00 28.55 320 LEU A N 1
ATOM 11229 C CA . LEU D 1 320 ? 92.760 115.247 112.956 1.00 28.55 320 LEU A CA 1
ATOM 11230 C C . LEU D 1 320 ? 93.536 114.442 113.976 1.00 28.55 320 LEU A C 1
ATOM 11231 O O . LEU D 1 320 ? 94.760 114.320 113.880 1.00 28.55 320 LEU A O 1
ATOM 11236 N N . LYS D 1 321 ? 92.851 113.907 114.983 1.00 37.09 321 LYS A N 1
ATOM 11237 C CA . LYS D 1 321 ? 93.564 113.123 115.984 1.00 37.09 321 LYS A CA 1
ATOM 11238 C C . LYS D 1 321 ? 94.146 111.855 115.376 1.00 37.09 321 LYS A C 1
ATOM 11239 O O . LYS D 1 321 ? 95.215 111.396 115.791 1.00 37.09 321 LYS A O 1
ATOM 11245 N N . ARG D 1 322 ? 93.463 111.269 114.391 1.00 38.04 322 ARG A N 1
ATOM 11246 C CA . ARG D 1 322 ? 94.003 110.054 113.781 1.00 38.04 322 ARG A CA 1
ATOM 11247 C C . ARG D 1 322 ? 95.184 110.362 112.870 1.00 38.04 322 ARG A C 1
ATOM 11248 O O . ARG D 1 322 ? 96.330 110.032 113.193 1.00 38.04 322 ARG A O 1
ATOM 11256 N N . GLU D 1 323 ? 94.931 111.019 111.739 1.00 36.35 323 GLU A N 1
ATOM 11257 C CA . GLU D 1 323 ? 95.932 111.236 110.695 1.00 36.35 323 GLU A CA 1
ATOM 11258 C C . GLU D 1 323 ? 95.913 112.698 110.284 1.00 36.35 323 GLU A C 1
ATOM 11259 O O . GLU D 1 323 ? 95.184 113.083 109.363 1.00 36.35 323 GLU A O 1
ATOM 11265 N N . PRO D 1 324 ? 96.720 113.540 110.927 1.00 30.06 324 PRO A N 1
ATOM 11266 C CA . PRO D 1 324 ? 96.667 114.978 110.620 1.00 30.06 324 PRO A CA 1
ATOM 11267 C C . PRO D 1 324 ? 97.023 115.312 109.187 1.00 30.06 324 PRO A C 1
ATOM 11268 O O . PRO D 1 324 ? 96.818 116.454 108.768 1.00 30.06 324 PRO A O 1
ATOM 11272 N N . GLY D 1 325 ? 97.556 114.369 108.427 1.00 28.76 325 GLY A N 1
ATOM 11273 C CA . GLY D 1 325 ? 97.886 114.595 107.039 1.00 28.76 325 GLY A CA 1
ATOM 11274 C C . GLY D 1 325 ? 96.809 114.222 106.059 1.00 28.76 325 GLY A C 1
ATOM 11275 O O . GLY D 1 325 ? 97.000 114.373 104.850 1.00 28.76 325 GLY A O 1
ATOM 11276 N N . ALA D 1 326 ? 95.674 113.715 106.541 1.00 25.91 326 ALA A N 1
ATOM 11277 C CA . ALA D 1 326 ? 94.550 113.463 105.651 1.00 25.91 326 ALA A CA 1
ATOM 11278 C C . ALA D 1 326 ? 93.944 114.770 105.169 1.00 25.91 326 ALA A C 1
ATOM 11279 O O . ALA D 1 326 ? 93.391 114.838 104.064 1.00 25.91 326 ALA A O 1
ATOM 11281 N N . LEU D 1 327 ? 94.038 115.822 105.988 1.00 21.68 327 LEU A N 1
ATOM 11282 C CA . LEU D 1 327 ? 93.567 117.143 105.596 1.00 21.68 327 LEU A CA 1
ATOM 11283 C C . LEU D 1 327 ? 94.549 117.862 104.685 1.00 21.68 327 LEU A C 1
ATOM 11284 O O . LEU D 1 327 ? 94.231 118.940 104.181 1.00 21.68 327 LEU A O 1
ATOM 11289 N N . GLY D 1 328 ? 95.739 117.304 104.480 1.00 17.17 328 GLY A N 1
ATOM 11290 C CA . GLY D 1 328 ? 96.654 117.834 103.490 1.00 17.17 328 GLY A CA 1
ATOM 11291 C C . GLY D 1 328 ? 96.428 117.287 102.103 1.00 17.17 328 GLY A C 1
ATOM 11292 O O . GLY D 1 328 ? 96.996 117.814 101.144 1.00 17.17 328 GLY A O 1
ATOM 11293 N N . ALA D 1 329 ? 95.638 116.227 101.976 1.00 15.14 329 ALA A N 1
ATOM 11294 C CA . ALA D 1 329 ? 95.242 115.745 100.666 1.00 15.14 329 ALA A CA 1
ATOM 11295 C C . ALA D 1 329 ? 94.292 116.740 100.030 1.00 15.14 329 ALA A C 1
ATOM 11296 O O . ALA D 1 329 ? 93.648 117.534 100.713 1.00 15.14 329 ALA A O 1
ATOM 11298 N N . ARG D 1 330 ? 94.193 116.689 98.717 1.00 11.24 330 ARG A N 1
ATOM 11299 C CA . ARG D 1 330 ? 93.488 117.715 97.975 1.00 11.24 330 ARG A CA 1
ATOM 11300 C C . ARG D 1 330 ? 92.246 117.154 97.304 1.00 11.24 330 ARG A C 1
ATOM 11301 O O . ARG D 1 330 ? 92.217 115.992 96.901 1.00 11.24 330 ARG A O 1
ATOM 11309 N N . CYS D 1 331 ? 91.219 117.991 97.192 1.00 11.21 331 CYS A N 1
ATOM 11310 C CA . CYS D 1 331 ? 89.920 117.616 96.667 1.00 11.21 331 CYS A CA 1
ATOM 11311 C C . CYS D 1 331 ? 89.565 118.529 95.508 1.00 11.21 331 CYS A C 1
ATOM 11312 O O . CYS D 1 331 ? 90.200 119.550 95.288 1.00 11.21 331 CYS A O 1
ATOM 11315 N N . TRP D 1 332 ? 88.533 118.166 94.761 1.00 8.26 332 TRP A N 1
ATOM 11316 C CA . TRP D 1 332 ? 88.357 118.769 93.449 1.00 8.26 332 TRP A CA 1
ATOM 11317 C C . TRP D 1 332 ? 87.486 120.022 93.457 1.00 8.26 332 TRP A C 1
ATOM 11318 O O . TRP D 1 332 ? 86.907 120.342 92.418 1.00 8.26 332 TRP A O 1
ATOM 11329 N N . SER D 1 333 ? 87.352 120.733 94.583 1.00 7.76 333 SER A N 1
ATOM 11330 C CA . SER D 1 333 ? 87.074 122.172 94.473 1.00 7.76 333 SER A CA 1
ATOM 11331 C C . SER D 1 333 ? 85.777 122.588 93.782 1.00 7.76 333 SER A C 1
ATOM 11332 O O . SER D 1 333 ? 85.764 122.678 92.556 1.00 7.76 333 SER A O 1
ATOM 11335 N N . LEU D 1 334 ? 84.671 122.714 94.526 1.00 13.07 334 LEU A N 1
ATOM 11336 C CA . LEU D 1 334 ? 83.371 123.090 93.954 1.00 13.07 334 LEU A CA 1
ATOM 11337 C C . LEU D 1 334 ? 83.485 124.055 92.777 1.00 13.07 334 LEU A C 1
ATOM 11338 O O . LEU D 1 334 ? 82.794 123.880 91.770 1.00 13.07 334 LEU A O 1
ATOM 11343 N N . TYR D 1 335 ? 84.307 125.089 92.877 1.00 12.90 335 TYR A N 1
ATOM 11344 C CA . TYR D 1 335 ? 84.721 125.797 91.670 1.00 12.90 335 TYR A CA 1
ATOM 11345 C C . TYR D 1 335 ? 85.795 124.968 90.983 1.00 12.90 335 TYR A C 1
ATOM 11346 O O . TYR D 1 335 ? 86.909 124.848 91.496 1.00 12.90 335 TYR A O 1
ATOM 11355 N N . GLY D 1 336 ? 85.473 124.395 89.839 1.00 11.44 336 GLY A N 1
ATOM 11356 C CA . GLY D 1 336 ? 86.321 123.346 89.318 1.00 11.44 336 GLY A CA 1
ATOM 11357 C C . GLY D 1 336 ? 85.499 122.121 88.995 1.00 11.44 336 GLY A C 1
ATOM 11358 O O . GLY D 1 336 ? 85.678 121.507 87.947 1.00 11.44 336 GLY A O 1
ATOM 11359 N N . ARG D 1 337 ? 84.567 121.769 89.881 1.00 11.04 337 ARG A N 1
ATOM 11360 C CA . ARG D 1 337 ? 83.473 120.888 89.492 1.00 11.04 337 ARG A CA 1
ATOM 11361 C C . ARG D 1 337 ? 82.534 121.600 88.529 1.00 11.04 337 ARG A C 1
ATOM 11362 O O . ARG D 1 337 ? 81.866 120.963 87.713 1.00 11.04 337 ARG A O 1
ATOM 11370 N N . CYS D 1 338 ? 82.456 122.925 88.626 1.00 13.48 338 CYS A N 1
ATOM 11371 C CA . CYS D 1 338 ? 81.596 123.689 87.730 1.00 13.48 338 CYS A CA 1
ATOM 11372 C C . CYS D 1 338 ? 82.374 124.220 86.538 1.00 13.48 338 CYS A C 1
ATOM 11373 O O . CYS D 1 338 ? 81.789 124.546 85.499 1.00 13.48 338 CYS A O 1
ATOM 11376 N N . TYR D 1 339 ? 83.696 124.317 86.673 1.00 10.05 339 TYR A N 1
ATOM 11377 C CA . TYR D 1 339 ? 84.541 124.811 85.592 1.00 10.05 339 TYR A CA 1
ATOM 11378 C C . TYR D 1 339 ? 84.886 123.708 84.604 1.00 10.05 339 TYR A C 1
ATOM 11379 O O . TYR D 1 339 ? 84.904 123.940 83.392 1.00 10.05 339 TYR A O 1
ATOM 11388 N N . LEU D 1 340 ? 85.156 122.500 85.097 1.00 10.12 340 LEU A N 1
ATOM 11389 C CA . LEU D 1 340 ? 85.602 121.394 84.262 1.00 10.12 340 LEU A CA 1
ATOM 11390 C C . LEU D 1 340 ? 84.450 120.575 83.718 1.00 10.12 340 LEU A C 1
ATOM 11391 O O . LEU D 1 340 ? 84.679 119.603 82.999 1.00 10.12 340 LEU A O 1
ATOM 11396 N N . ARG D 1 341 ? 83.220 120.971 84.020 1.00 9.53 341 ARG A N 1
ATOM 11397 C CA . ARG D 1 341 ? 82.023 120.227 83.664 1.00 9.53 341 ARG A CA 1
ATOM 11398 C C . ARG D 1 341 ? 81.512 120.547 82.276 1.00 9.53 341 ARG A C 1
ATOM 11399 O O . ARG D 1 341 ? 81.406 121.721 81.937 1.00 9.53 341 ARG A O 1
ATOM 11407 N N . HIS D 1 342 ? 81.229 119.543 81.455 1.00 13.36 342 HIS A N 1
ATOM 11408 C CA . HIS D 1 342 ? 80.624 119.768 80.150 1.00 13.36 342 HIS A CA 1
ATOM 11409 C C . HIS D 1 342 ? 79.188 120.218 80.330 1.00 13.36 342 HIS A C 1
ATOM 11410 O O . HIS D 1 342 ? 78.677 120.213 81.451 1.00 13.36 342 HIS A O 1
ATOM 11417 N N . PHE D 1 343 ? 78.518 120.601 79.251 1.00 16.88 343 PHE A N 1
ATOM 11418 C CA . PHE D 1 343 ? 77.168 121.121 79.404 1.00 16.88 343 PHE A CA 1
ATOM 11419 C C . PHE D 1 343 ? 76.179 120.067 79.888 1.00 16.88 343 PHE A C 1
ATOM 11420 O O . PHE D 1 343 ? 75.761 120.115 81.052 1.00 16.88 343 PHE A O 1
ATOM 11428 N N . ASN D 1 344 ? 75.828 119.094 79.045 1.00 15.24 344 ASN A N 1
ATOM 11429 C CA . ASN D 1 344 ? 74.823 118.093 79.413 1.00 15.24 344 ASN A CA 1
ATOM 11430 C C . ASN D 1 344 ? 75.517 116.862 79.985 1.00 15.24 344 ASN A C 1
ATOM 11431 O O . ASN D 1 344 ? 75.573 115.797 79.378 1.00 15.24 344 ASN A O 1
ATOM 11436 N N . GLU D 1 345 ? 76.051 117.030 81.182 1.00 12.44 345 GLU A N 1
ATOM 11437 C CA . GLU D 1 345 ? 76.857 116.005 81.818 1.00 12.44 345 GLU A CA 1
ATOM 11438 C C . GLU D 1 345 ? 76.262 115.663 83.166 1.00 12.44 345 GLU A C 1
ATOM 11439 O O . GLU D 1 345 ? 76.291 116.484 84.083 1.00 12.44 345 GLU A O 1
ATOM 11445 N N . LEU D 1 346 ? 75.739 114.457 83.290 1.00 12.73 346 LEU A N 1
ATOM 11446 C CA . LEU D 1 346 ? 75.167 114.037 84.551 1.00 12.73 346 LEU A CA 1
ATOM 11447 C C . LEU D 1 346 ? 76.261 113.932 85.597 1.00 12.73 346 LEU A C 1
ATOM 11448 O O . LEU D 1 346 ? 77.443 113.873 85.284 1.00 12.73 346 LEU A O 1
ATOM 11453 N N . GLU D 1 347 ? 75.856 113.910 86.859 1.00 17.19 347 GLU A N 1
ATOM 11454 C CA . GLU D 1 347 ? 76.832 114.022 87.930 1.00 17.19 347 GLU A CA 1
ATOM 11455 C C . GLU D 1 347 ? 77.824 112.872 87.912 1.00 17.19 347 GLU A C 1
ATOM 11456 O O . GLU D 1 347 ? 79.006 113.059 88.222 1.00 17.19 347 GLU A O 1
ATOM 11462 N N . HIS D 1 348 ? 77.372 111.672 87.554 1.00 12.66 348 HIS A N 1
ATOM 11463 C CA . HIS D 1 348 ? 78.249 110.514 87.645 1.00 12.66 348 HIS A CA 1
ATOM 11464 C C . HIS D 1 348 ? 79.298 110.528 86.539 1.00 12.66 348 HIS A C 1
ATOM 11465 O O . HIS D 1 348 ? 80.408 110.038 86.731 1.00 12.66 348 HIS A O 1
ATOM 11472 N N . GLU D 1 349 ? 78.994 111.151 85.403 1.00 14.54 349 GLU A N 1
ATOM 11473 C CA . GLU D 1 349 ? 79.989 111.258 84.345 1.00 14.54 349 GLU A CA 1
ATOM 11474 C C . GLU D 1 349 ? 81.079 112.254 84.713 1.00 14.54 349 GLU A C 1
ATOM 11475 O O . GLU D 1 349 ? 82.271 112.003 84.488 1.00 14.54 349 GLU A O 1
ATOM 11481 N N . LEU D 1 350 ? 80.692 113.394 85.286 1.00 11.94 350 LEU A N 1
ATOM 11482 C CA . LEU D 1 350 ? 81.675 114.342 85.784 1.00 11.94 350 LEU A CA 1
ATOM 11483 C C . LEU D 1 350 ? 82.551 113.705 86.847 1.00 11.94 350 LEU A C 1
ATOM 11484 O O . LEU D 1 350 ? 83.771 113.830 86.801 1.00 11.94 350 LEU A O 1
ATOM 11489 N N . GLN D 1 351 ? 81.957 112.996 87.803 1.00 22.07 351 GLN A N 1
ATOM 11490 C CA . GLN D 1 351 ? 82.770 112.425 88.872 1.00 22.07 351 GLN A CA 1
ATOM 11491 C C . GLN D 1 351 ? 83.661 111.292 88.374 1.00 22.07 351 GLN A C 1
ATOM 11492 O O . GLN D 1 351 ? 84.777 111.114 88.872 1.00 22.07 351 GLN A O 1
ATOM 11498 N N . SER D 1 352 ? 83.212 110.521 87.388 1.00 22.07 352 SER A N 1
ATOM 11499 C CA . SER D 1 352 ? 84.088 109.526 86.790 1.00 22.07 352 SER A CA 1
ATOM 11500 C C . SER D 1 352 ? 85.293 110.188 86.143 1.00 22.07 352 SER A C 1
ATOM 11501 O O . SER D 1 352 ? 86.428 109.746 86.332 1.00 22.07 352 SER A O 1
ATOM 11504 N N . ARG D 1 353 ? 85.070 111.262 85.377 1.00 11.28 353 ARG A N 1
ATOM 11505 C CA . ARG D 1 353 ? 86.185 112.016 84.800 1.00 11.28 353 ARG A CA 1
ATOM 11506 C C . ARG D 1 353 ? 87.086 112.598 85.880 1.00 11.28 353 ARG A C 1
ATOM 11507 O O . ARG D 1 353 ? 88.299 112.699 85.701 1.00 11.28 353 ARG A O 1
ATOM 11515 N N . LEU D 1 354 ? 86.503 113.006 86.999 1.00 10.08 354 LEU A N 1
ATOM 11516 C CA . LEU D 1 354 ? 87.251 113.736 88.012 1.00 10.08 354 LEU A CA 1
ATOM 11517 C C . LEU D 1 354 ? 88.125 112.819 88.839 1.00 10.08 354 LEU A C 1
ATOM 11518 O O . LEU D 1 354 ? 89.138 113.257 89.385 1.00 10.08 354 LEU A O 1
ATOM 11523 N N . ASN D 1 355 ? 87.732 111.560 89.002 1.00 13.87 355 ASN A N 1
ATOM 11524 C CA . ASN D 1 355 ? 88.598 110.665 89.764 1.00 13.87 355 ASN A CA 1
ATOM 11525 C C . ASN D 1 355 ? 89.478 109.819 88.855 1.00 13.87 355 ASN A C 1
ATOM 11526 O O . ASN D 1 355 ? 90.543 109.358 89.272 1.00 13.87 355 ASN A O 1
ATOM 11531 N N . ARG D 1 356 ? 89.148 109.711 87.600 1.00 16.82 356 ARG A N 1
ATOM 11532 C CA . ARG D 1 356 ? 90.050 109.068 86.702 1.00 16.82 356 ARG A CA 1
ATOM 11533 C C . ARG D 1 356 ? 91.279 109.966 86.709 1.00 16.82 356 ARG A C 1
ATOM 11534 O O . ARG D 1 356 ? 92.389 109.495 86.660 1.00 16.82 356 ARG A O 1
ATOM 11542 N N . GLY D 1 357 ? 91.086 111.275 86.782 1.00 10.23 357 GLY A N 1
ATOM 11543 C CA . GLY D 1 357 ? 92.172 112.231 86.710 1.00 10.23 357 GLY A CA 1
ATOM 11544 C C . GLY D 1 357 ? 92.651 112.806 88.025 1.00 10.23 357 GLY A C 1
ATOM 11545 O O . GLY D 1 357 ? 93.136 113.934 88.045 1.00 10.23 357 GLY A O 1
ATOM 11546 N N . TYR D 1 358 ? 92.560 112.054 89.120 1.00 13.43 358 TYR A N 1
ATOM 11547 C CA . TYR D 1 358 ? 92.893 112.581 90.438 1.00 13.43 358 TYR A CA 1
ATOM 11548 C C . TYR D 1 358 ? 94.347 112.312 90.798 1.00 13.43 358 TYR A C 1
ATOM 11549 O O . TYR D 1 358 ? 95.046 113.193 91.307 1.00 13.43 358 TYR A O 1
ATOM 11558 N N . LYS D 1 359 ? 94.815 111.089 90.570 1.00 22.07 359 LYS A N 1
ATOM 11559 C CA . LYS D 1 359 ? 96.194 110.754 90.913 1.00 22.07 359 LYS A CA 1
ATOM 11560 C C . LYS D 1 359 ? 97.222 111.459 90.038 1.00 22.07 359 LYS A C 1
ATOM 11561 O O . LYS D 1 359 ? 98.266 111.865 90.575 1.00 22.07 359 LYS A O 1
ATOM 11567 N N . PRO D 1 360 ? 97.029 111.618 88.727 1.00 13.02 360 PRO A N 1
ATOM 11568 C CA . PRO D 1 360 ? 97.910 112.519 87.983 1.00 13.02 360 PRO A CA 1
ATOM 11569 C C . PRO D 1 360 ? 98.003 113.897 88.598 1.00 13.02 360 PRO A C 1
ATOM 11570 O O . PRO D 1 360 ? 99.088 114.480 88.657 1.00 13.02 360 PRO A O 1
ATOM 11574 N N . ALA D 1 361 ? 96.879 114.435 89.069 1.00 10.68 361 ALA A N 1
ATOM 11575 C CA . ALA D 1 361 ? 96.867 115.786 89.607 1.00 10.68 361 ALA A CA 1
ATOM 11576 C C . ALA D 1 361 ? 97.587 115.859 90.944 1.00 10.68 361 ALA A C 1
ATOM 11577 O O . ALA D 1 361 ? 98.227 116.866 91.255 1.00 10.68 361 ALA A O 1
ATOM 11579 N N . SER D 1 362 ? 97.508 114.804 91.752 1.00 11.11 362 SER A N 1
ATOM 11580 C CA . SER D 1 362 ? 98.279 114.796 92.995 1.00 11.11 362 SER A CA 1
ATOM 11581 C C . SER D 1 362 ? 99.773 114.652 92.723 1.00 11.11 362 SER A C 1
ATOM 11582 O O . SER D 1 362 ? 100.603 115.249 93.421 1.00 11.11 362 SER A O 1
ATOM 11585 N N . LYS D 1 363 ? 100.135 113.865 91.707 1.00 14.06 363 LYS A N 1
ATOM 11586 C CA . LYS D 1 363 ? 101.534 113.779 91.301 1.00 14.06 363 LYS A CA 1
ATOM 11587 C C . LYS D 1 363 ? 102.046 115.123 90.812 1.00 14.06 363 LYS A C 1
ATOM 11588 O O . LYS D 1 363 ? 103.209 115.465 91.026 1.00 14.06 363 LYS A O 1
ATOM 11594 N N . TYR D 1 364 ? 101.200 115.894 90.133 1.00 8.66 364 TYR A N 1
ATOM 11595 C CA . TYR D 1 364 ? 101.598 117.239 89.733 1.00 8.66 364 TYR A CA 1
ATOM 11596 C C . TYR D 1 364 ? 101.779 118.143 90.941 1.00 8.66 364 TYR A C 1
ATOM 11597 O O . TYR D 1 364 ? 102.805 118.811 91.074 1.00 8.66 364 TYR A O 1
ATOM 11606 N N . MET D 1 365 ? 100.793 118.188 91.828 1.00 12.91 365 MET A N 1
ATOM 11607 C CA . MET D 1 365 ? 100.863 119.133 92.934 1.00 12.91 365 MET A CA 1
ATOM 11608 C C . MET D 1 365 ? 102.037 118.834 93.853 1.00 12.91 365 MET A C 1
ATOM 11609 O O . MET D 1 365 ? 102.560 119.743 94.505 1.00 12.91 365 MET A O 1
ATOM 11614 N N . ASN D 1 366 ? 102.460 117.571 93.939 1.00 12.60 366 ASN A N 1
ATOM 11615 C CA . ASN D 1 366 ? 103.566 117.254 94.840 1.00 12.60 366 ASN A CA 1
ATOM 11616 C C . ASN D 1 366 ? 104.931 117.391 94.180 1.00 12.60 366 ASN A C 1
ATOM 11617 O O . ASN D 1 366 ? 105.943 117.186 94.852 1.00 12.60 366 ASN A O 1
ATOM 11622 N N . CYS D 1 367 ? 105.279 117.613 92.987 1.00 21.43 367 CYS A N 1
ATOM 11623 C CA . CYS D 1 367 ? 106.509 117.887 92.262 1.00 21.43 367 CYS A CA 1
ATOM 11624 C C . CYS D 1 367 ? 106.804 119.372 92.266 1.00 21.43 367 CYS A C 1
ATOM 11625 O O . CYS D 1 367 ? 107.603 119.862 91.483 1.00 21.43 367 CYS A O 1
ATOM 11628 N N . PHE D 1 368 ? 106.139 120.087 93.161 1.00 21.51 368 PHE A N 1
ATOM 11629 C CA . PHE D 1 368 ? 106.385 121.500 93.409 1.00 21.51 368 PHE A CA 1
ATOM 11630 C C . PHE D 1 368 ? 106.631 121.665 94.896 1.00 21.51 368 PHE A C 1
ATOM 11631 O O . PHE D 1 368 ? 105.704 121.527 95.699 1.00 21.51 368 PHE A O 1
ATOM 11639 N N . LEU D 1 369 ? 107.869 121.941 95.261 1.00 24.05 369 LEU A N 1
ATOM 11640 C CA . LEU D 1 369 ? 108.260 122.010 96.655 1.00 24.05 369 LEU A CA 1
ATOM 11641 C C . LEU D 1 369 ? 109.048 123.283 96.881 1.00 24.05 369 LEU A C 1
ATOM 11642 O O . LEU D 1 369 ? 109.867 123.677 96.048 1.00 24.05 369 LEU A O 1
ATOM 11647 N N . SER D 1 370 ? 108.793 123.930 97.993 1.00 23.22 370 SER A N 1
ATOM 11648 C CA . SER D 1 370 ? 109.522 125.154 98.264 1.00 23.22 370 SER A CA 1
ATOM 11649 C C . SER D 1 370 ? 110.915 124.811 98.774 1.00 23.22 370 SER A C 1
ATOM 11650 O O . SER D 1 370 ? 111.044 124.041 99.729 1.00 23.22 370 SER A O 1
ATOM 11653 N N . PRO D 1 371 ? 111.969 125.348 98.164 1.00 21.78 371 PRO A N 1
ATOM 11654 C CA . PRO D 1 371 ? 113.324 125.024 98.625 1.00 21.78 371 PRO A CA 1
ATOM 11655 C C . PRO D 1 371 ? 113.594 125.421 100.058 1.00 21.78 371 PRO A C 1
ATOM 11656 O O . PRO D 1 371 ? 114.297 124.695 100.767 1.00 21.78 371 PRO A O 1
ATOM 11660 N N . LEU D 1 372 ? 113.062 126.556 100.510 1.00 22.34 372 LEU A N 1
ATOM 11661 C CA . LEU D 1 372 ? 113.359 127.014 101.863 1.00 22.34 372 LEU A CA 1
ATOM 11662 C C . LEU D 1 372 ? 112.756 126.084 102.899 1.00 22.34 372 LEU A C 1
ATOM 11663 O O . LEU D 1 372 ? 113.409 125.732 103.886 1.00 22.34 372 LEU A O 1
ATOM 11668 N N . LEU D 1 373 ? 111.508 125.664 102.691 1.00 21.29 373 LEU A N 1
ATOM 11669 C CA . LEU D 1 373 ? 110.880 124.739 103.625 1.00 21.29 373 LEU A CA 1
ATOM 11670 C C . LEU D 1 373 ? 111.558 123.380 103.595 1.00 21.29 373 LEU A C 1
ATOM 11671 O O . LEU D 1 373 ? 111.696 122.730 104.632 1.00 21.29 373 LEU A O 1
ATOM 11676 N N . THR D 1 374 ? 111.995 122.938 102.415 1.00 20.92 374 THR A N 1
ATOM 11677 C CA . THR D 1 374 ? 112.717 121.674 102.311 1.00 20.92 374 THR A CA 1
ATOM 11678 C C . THR D 1 374 ? 114.025 121.714 103.092 1.00 20.92 374 THR A C 1
ATOM 11679 O O . THR D 1 374 ? 114.362 120.764 103.807 1.00 20.92 374 THR A O 1
ATOM 11683 N N . LEU D 1 375 ? 114.769 122.812 102.971 1.00 18.52 375 LEU A N 1
ATOM 11684 C CA . LEU D 1 375 ? 116.030 122.949 103.690 1.00 18.52 375 LEU A CA 1
ATOM 11685 C C . LEU D 1 375 ? 115.807 123.044 105.191 1.00 18.52 375 LEU A C 1
ATOM 11686 O O . LEU D 1 375 ? 116.534 122.422 105.978 1.00 18.52 375 LEU A O 1
ATOM 11691 N N . LEU D 1 376 ? 114.809 123.821 105.609 1.00 19.83 376 LEU A N 1
ATOM 11692 C CA . LEU D 1 376 ? 114.480 123.908 107.026 1.00 19.83 376 LEU A CA 1
ATOM 11693 C C . LEU D 1 376 ? 114.079 122.546 107.575 1.00 19.83 376 LEU A C 1
ATOM 11694 O O . LEU D 1 376 ? 114.455 122.183 108.691 1.00 19.83 376 LEU A O 1
ATOM 11699 N N . ALA D 1 377 ? 113.328 121.771 106.790 1.00 19.99 377 ALA A N 1
ATOM 11700 C CA . ALA D 1 377 ? 112.932 120.431 107.204 1.00 19.99 377 ALA A CA 1
ATOM 11701 C C . ALA D 1 377 ? 114.141 119.527 107.368 1.00 19.99 377 ALA A C 1
ATOM 11702 O O . ALA D 1 377 ? 114.289 118.855 108.390 1.00 19.99 377 ALA A O 1
ATOM 11704 N N . LYS D 1 378 ? 115.013 119.492 106.360 1.00 20.23 378 LYS A N 1
ATOM 11705 C CA . LYS D 1 378 ? 116.212 118.660 106.426 1.00 20.23 378 LYS A CA 1
ATOM 11706 C C . LYS D 1 378 ? 117.033 118.971 107.668 1.00 20.23 378 LYS A C 1
ATOM 11707 O O . LYS D 1 378 ? 117.451 118.066 108.402 1.00 20.23 378 LYS A O 1
ATOM 11713 N N . ASN D 1 379 ? 117.259 120.251 107.941 1.00 21.79 379 ASN A N 1
ATOM 11714 C CA . ASN D 1 379 ? 118.182 120.589 109.014 1.00 21.79 379 ASN A CA 1
ATOM 11715 C C . ASN D 1 379 ? 117.522 120.481 110.385 1.00 21.79 379 ASN A C 1
ATOM 11716 O O . ASN D 1 379 ? 118.176 120.084 111.355 1.00 21.79 379 ASN A O 1
ATOM 11721 N N . GLY D 1 380 ? 116.233 120.796 110.495 1.00 19.09 380 GLY A N 1
ATOM 11722 C CA . GLY D 1 380 ? 115.533 120.518 111.735 1.00 19.09 380 GLY A CA 1
ATOM 11723 C C . GLY D 1 380 ? 115.477 119.040 112.047 1.00 19.09 380 GLY A C 1
ATOM 11724 O O . GLY D 1 380 ? 115.616 118.641 113.207 1.00 19.09 380 GLY A O 1
ATOM 11725 N N . ALA D 1 381 ? 115.297 118.206 111.020 1.00 21.39 381 ALA A N 1
ATOM 11726 C CA . ALA D 1 381 ? 115.387 116.764 111.203 1.00 21.39 381 ALA A CA 1
ATOM 11727 C C . ALA D 1 381 ? 116.769 116.360 111.686 1.00 21.39 381 ALA A C 1
ATOM 11728 O O . ALA D 1 381 ? 116.887 115.531 112.587 1.00 21.39 381 ALA A O 1
ATOM 11730 N N . PHE D 1 382 ? 117.831 116.938 111.109 1.00 20.97 382 PHE A N 1
ATOM 11731 C CA . PHE D 1 382 ? 119.171 116.594 111.577 1.00 20.97 382 PHE A CA 1
ATOM 11732 C C . PHE D 1 382 ? 119.340 116.905 113.054 1.00 20.97 382 PHE A C 1
ATOM 11733 O O . PHE D 1 382 ? 119.749 116.042 113.832 1.00 20.97 382 PHE A O 1
ATOM 11741 N N . PHE D 1 383 ? 119.054 118.141 113.457 1.00 21.13 383 PHE A N 1
ATOM 11742 C CA . PHE D 1 383 ? 119.342 118.534 114.836 1.00 21.13 383 PHE A CA 1
ATOM 11743 C C . PHE D 1 383 ? 118.450 117.793 115.829 1.00 21.13 383 PHE A C 1
ATOM 11744 O O . PHE D 1 383 ? 118.917 117.352 116.892 1.00 21.13 383 PHE A O 1
ATOM 11752 N N . ALA D 1 384 ? 117.169 117.607 115.488 1.00 22.52 384 ALA A N 1
ATOM 11753 C CA . ALA D 1 384 ? 116.268 116.884 116.377 1.00 22.52 384 ALA A CA 1
ATOM 11754 C C . ALA D 1 384 ? 116.629 115.409 116.459 1.00 22.52 384 ALA A C 1
ATOM 11755 O O . ALA D 1 384 ? 116.635 114.832 117.551 1.00 22.52 384 ALA A O 1
ATOM 11757 N N . GLY D 1 385 ? 116.931 114.775 115.325 1.00 23.07 385 GLY A N 1
ATOM 11758 C CA . GLY D 1 385 ? 117.324 113.381 115.349 1.00 23.07 385 GLY A CA 1
ATOM 11759 C C . GLY D 1 385 ? 118.640 113.163 116.064 1.00 23.07 385 GLY A C 1
ATOM 11760 O O . GLY D 1 385 ? 118.859 112.115 116.661 1.00 23.07 385 GLY A O 1
ATOM 11761 N N . SER D 1 386 ? 119.523 114.164 116.045 1.00 22.94 386 SER A N 1
ATOM 11762 C CA . SER D 1 386 ? 120.771 114.060 116.790 1.00 22.94 386 SER A CA 1
ATOM 11763 C C . SER D 1 386 ? 120.522 114.071 118.293 1.00 22.94 386 SER A C 1
ATOM 11764 O O . SER D 1 386 ? 121.023 113.200 119.022 1.00 22.94 386 SER A O 1
ATOM 11767 N N . ILE D 1 387 ? 119.757 115.050 118.779 1.00 24.20 387 ILE A N 1
ATOM 11768 C CA . ILE D 1 387 ? 119.488 115.094 120.216 1.00 24.20 387 ILE A CA 1
ATOM 11769 C C . ILE D 1 387 ? 118.700 113.864 120.651 1.00 24.20 387 ILE A C 1
ATOM 11770 O O . ILE D 1 387 ? 118.927 113.308 121.734 1.00 24.20 387 ILE A O 1
ATOM 11775 N N . LEU D 1 388 ? 117.787 113.396 119.799 1.00 28.85 388 LEU A N 1
ATOM 11776 C CA . LEU D 1 388 ? 116.998 112.223 120.144 1.00 28.85 388 LEU A CA 1
ATOM 11777 C C . LEU D 1 388 ? 117.836 110.956 120.122 1.00 28.85 388 LEU A C 1
ATOM 11778 O O . LEU D 1 388 ? 117.616 110.063 120.935 1.00 28.85 388 LEU A O 1
ATOM 11783 N N . ALA D 1 389 ? 118.780 110.842 119.187 1.00 27.11 389 ALA A N 1
ATOM 11784 C CA . ALA D 1 389 ? 119.656 109.679 119.158 1.00 27.11 389 ALA A CA 1
ATOM 11785 C C . ALA D 1 389 ? 120.506 109.617 120.412 1.00 27.11 389 ALA A C 1
ATOM 11786 O O . ALA D 1 389 ? 120.704 108.544 120.986 1.00 27.11 389 ALA A O 1
ATOM 11788 N N . VAL D 1 390 ? 121.005 110.766 120.870 1.00 29.05 390 VAL A N 1
ATOM 11789 C CA . VAL D 1 390 ? 121.743 110.777 122.133 1.00 29.05 390 VAL A CA 1
ATOM 11790 C C . VAL D 1 390 ? 120.851 110.333 123.286 1.00 29.05 390 VAL A C 1
ATOM 11791 O O . VAL D 1 390 ? 121.236 109.476 124.096 1.00 29.05 390 VAL A O 1
ATOM 11795 N N . LEU D 1 391 ? 119.646 110.899 123.382 1.00 33.91 391 LEU A N 1
ATOM 11796 C CA . LEU D 1 391 ? 118.779 110.582 124.518 1.00 33.91 391 LEU A CA 1
ATOM 11797 C C . LEU D 1 391 ? 118.289 109.137 124.458 1.00 33.91 391 LEU A C 1
ATOM 11798 O O . LEU D 1 391 ? 118.105 108.489 125.493 1.00 33.91 391 LEU A O 1
ATOM 11803 N N . ILE D 1 392 ? 118.121 108.606 123.248 1.00 35.65 392 ILE A N 1
ATOM 11804 C CA . ILE D 1 392 ? 117.709 107.219 123.061 1.00 35.65 392 ILE A CA 1
ATOM 11805 C C . ILE D 1 392 ? 118.835 106.268 123.438 1.00 35.65 392 ILE A C 1
ATOM 11806 O O . ILE D 1 392 ? 118.607 105.238 124.076 1.00 35.65 392 ILE A O 1
ATOM 11811 N N . ALA D 1 393 ? 120.067 106.585 123.037 1.00 35.93 393 ALA A N 1
ATOM 11812 C CA . ALA D 1 393 ? 121.198 105.761 123.437 1.00 35.93 393 ALA A CA 1
ATOM 11813 C C . ALA D 1 393 ? 121.349 105.749 124.946 1.00 35.93 393 ALA A C 1
ATOM 11814 O O . ALA D 1 393 ? 121.683 104.716 125.535 1.00 35.93 393 ALA A O 1
ATOM 11816 N N . LEU D 1 394 ? 121.087 106.880 125.598 1.00 44.65 394 LEU A N 1
ATOM 11817 C CA . LEU D 1 394 ? 121.139 106.881 127.056 1.00 44.65 394 LEU A CA 1
ATOM 11818 C C . LEU D 1 394 ? 120.029 106.031 127.668 1.00 44.65 394 LEU A C 1
ATOM 11819 O O . LEU D 1 394 ? 120.290 105.224 128.568 1.00 44.65 394 LEU A O 1
ATOM 11824 N N . THR D 1 395 ? 118.788 106.186 127.203 1.00 47.87 395 THR A N 1
ATOM 11825 C CA . THR D 1 395 ? 117.695 105.430 127.818 1.00 47.87 395 THR A CA 1
ATOM 11826 C C . THR D 1 395 ? 117.831 103.937 127.537 1.00 47.87 395 THR A C 1
ATOM 11827 O O . THR D 1 395 ? 117.348 103.103 128.310 1.00 47.87 395 THR A O 1
ATOM 11831 N N . ILE D 1 396 ? 118.487 103.576 126.430 1.00 47.02 396 ILE A N 1
ATOM 11832 C CA . ILE D 1 396 ? 118.777 102.171 126.156 1.00 47.02 396 ILE A CA 1
ATOM 11833 C C . ILE D 1 396 ? 119.883 101.670 127.072 1.00 47.02 396 ILE A C 1
ATOM 11834 O O . ILE D 1 396 ? 119.828 100.544 127.579 1.00 47.02 396 ILE A O 1
ATOM 11839 N N . TYR D 1 397 ? 120.902 102.504 127.304 1.00 54.93 397 TYR A N 1
ATOM 11840 C CA . TYR D 1 397 ? 122.050 102.069 128.093 1.00 54.93 397 TYR A CA 1
ATOM 11841 C C . TYR D 1 397 ? 121.656 101.725 129.523 1.00 54.93 397 TYR A C 1
ATOM 11842 O O . TYR D 1 397 ? 121.946 100.624 130.003 1.00 54.93 397 TYR A O 1
ATOM 11851 N N . ASP D 1 398 ? 121.004 102.647 130.228 1.00 60.90 398 ASP A N 1
ATOM 11852 C CA . ASP D 1 398 ? 120.779 102.459 131.655 1.00 60.90 398 ASP A CA 1
ATOM 11853 C C . ASP D 1 398 ? 119.324 102.233 132.028 1.00 60.90 398 ASP A C 1
ATOM 11854 O O . ASP D 1 398 ? 119.056 101.638 133.071 1.00 60.90 398 ASP A O 1
ATOM 11859 N N . GLU D 1 399 ? 118.383 102.725 131.224 1.00 67.22 399 GLU A N 1
ATOM 11860 C CA . GLU D 1 399 ? 116.919 102.636 131.358 1.00 67.22 399 GLU A CA 1
ATOM 11861 C C . GLU D 1 399 ? 116.395 103.515 132.486 1.00 67.22 399 GLU A C 1
ATOM 11862 O O . GLU D 1 399 ? 115.176 103.671 132.603 1.00 67.22 399 GLU A O 1
ATOM 11868 N N . ASP D 1 400 ? 117.258 104.110 133.306 1.00 69.96 400 ASP A N 1
ATOM 11869 C CA . ASP D 1 400 ? 116.839 105.091 134.291 1.00 69.96 400 ASP A CA 1
ATOM 11870 C C . ASP D 1 400 ? 117.120 106.512 133.828 1.00 69.96 400 ASP A C 1
ATOM 11871 O O . ASP D 1 400 ? 116.993 107.449 134.620 1.00 69.96 400 ASP A O 1
ATOM 11876 N N . VAL D 1 401 ? 117.529 106.685 132.571 1.00 65.68 401 VAL A N 1
ATOM 11877 C CA . VAL D 1 401 ? 117.599 108.020 131.992 1.00 65.68 401 VAL A CA 1
ATOM 11878 C C . VAL D 1 401 ? 116.214 108.640 131.967 1.00 65.68 401 VAL A C 1
ATOM 11879 O O . VAL D 1 401 ? 116.058 109.854 132.138 1.00 65.68 401 VAL A O 1
ATOM 11883 N N . LEU D 1 402 ? 115.235 107.733 131.905 1.00 74.14 402 LEU A N 1
ATOM 11884 C CA . LEU D 1 402 ? 113.814 108.043 131.928 1.00 74.14 402 LEU A CA 1
ATOM 11885 C C . LEU D 1 402 ? 113.429 108.346 133.365 1.00 74.14 402 LEU A C 1
ATOM 11886 O O . LEU D 1 402 ? 114.138 107.975 134.303 1.00 74.14 402 LEU A O 1
ATOM 11891 N N . ALA D 1 403 ? 112.277 108.996 133.520 1.00 79.15 403 ALA A N 1
ATOM 11892 C CA . ALA D 1 403 ? 111.761 109.500 134.803 1.00 79.15 403 ALA A CA 1
ATOM 11893 C C . ALA D 1 403 ? 112.698 110.549 135.426 1.00 79.15 403 ALA A C 1
ATOM 11894 O O . ALA D 1 403 ? 112.891 110.625 136.635 1.00 79.15 403 ALA A O 1
ATOM 11896 N N . VAL D 1 404 ? 113.273 111.348 134.535 1.00 77.78 404 VAL A N 1
ATOM 11897 C CA . VAL D 1 404 ? 114.134 112.468 134.828 1.00 77.78 404 VAL A CA 1
ATOM 11898 C C . VAL D 1 404 ? 113.232 113.588 134.333 1.00 77.78 404 VAL A C 1
ATOM 11899 O O . VAL D 1 404 ? 112.771 113.553 133.198 1.00 77.78 404 VAL A O 1
ATOM 11903 N N . GLU D 1 405 ? 112.948 114.541 135.211 1.00 78.61 405 GLU A N 1
ATOM 11904 C CA . GLU D 1 405 ? 112.065 115.696 134.974 1.00 78.61 405 GLU A CA 1
ATOM 11905 C C . GLU D 1 405 ? 111.336 115.952 133.636 1.00 78.61 405 GLU A C 1
ATOM 11906 O O . GLU D 1 405 ? 110.137 116.194 133.629 1.00 78.61 405 GLU A O 1
ATOM 11912 N N . HIS D 1 406 ? 112.053 115.900 132.521 1.00 70.75 406 HIS A N 1
ATOM 11913 C CA . HIS D 1 406 ? 111.501 116.233 131.213 1.00 70.75 406 HIS A CA 1
ATOM 11914 C C . HIS D 1 406 ? 111.965 115.318 130.092 1.00 70.75 406 HIS A C 1
ATOM 11915 O O . HIS D 1 406 ? 111.679 115.618 128.928 1.00 70.75 406 HIS A O 1
ATOM 11922 N N . VAL D 1 407 ? 112.635 114.207 130.397 1.00 65.30 407 VAL A N 1
ATOM 11923 C CA . VAL D 1 407 ? 113.220 113.402 129.329 1.00 65.30 407 VAL A CA 1
ATOM 11924 C C . VAL D 1 407 ? 112.146 112.726 128.489 1.00 65.30 407 VAL A C 1
ATOM 11925 O O . VAL D 1 407 ? 112.253 112.677 127.261 1.00 65.30 407 VAL A O 1
ATOM 11929 N N . LEU D 1 408 ? 111.096 112.197 129.118 1.00 61.33 408 LEU A N 1
ATOM 11930 C CA . LEU D 1 408 ? 110.092 111.461 128.352 1.00 61.33 408 LEU A CA 1
ATOM 11931 C C . LEU D 1 408 ? 109.291 112.393 127.451 1.00 61.33 408 LEU A C 1
ATOM 11932 O O . LEU D 1 408 ? 109.063 112.095 126.268 1.00 61.33 408 LEU A O 1
ATOM 11937 N N . THR D 1 409 ? 108.852 113.530 127.995 1.00 56.17 409 THR A N 1
ATOM 11938 C CA . THR D 1 409 ? 108.166 114.513 127.169 1.00 56.17 409 THR A CA 1
ATOM 11939 C C . THR D 1 409 ? 109.076 115.018 126.061 1.00 56.17 409 THR A C 1
ATOM 11940 O O . THR D 1 409 ? 108.619 115.261 124.939 1.00 56.17 409 THR A O 1
ATOM 11944 N N . THR D 1 410 ? 110.373 115.161 126.346 1.00 55.36 410 THR A N 1
ATOM 11945 C CA . THR D 1 410 ? 111.302 115.603 125.315 1.00 55.36 410 THR A CA 1
ATOM 11946 C C . THR D 1 410 ? 111.422 114.569 124.205 1.00 55.36 410 THR A C 1
ATOM 11947 O O . THR D 1 410 ? 111.442 114.925 123.024 1.00 55.36 410 THR A O 1
ATOM 11951 N N . VAL D 1 411 ? 111.511 113.286 124.560 1.00 48.56 411 VAL A N 1
ATOM 11952 C CA . VAL D 1 411 ? 111.590 112.244 123.541 1.00 48.56 411 VAL A CA 1
ATOM 11953 C C . VAL D 1 411 ? 110.341 112.249 122.673 1.00 48.56 411 VAL A C 1
ATOM 11954 O O . VAL D 1 411 ? 110.425 112.127 121.446 1.00 48.56 411 VAL A O 1
ATOM 11958 N N . THR D 1 412 ? 109.165 112.408 123.288 1.00 50.96 412 THR A N 1
ATOM 11959 C CA . THR D 1 412 ? 107.935 112.409 122.493 1.00 50.96 412 THR A CA 1
ATOM 11960 C C . THR D 1 412 ? 107.864 113.622 121.570 1.00 50.96 412 THR A C 1
ATOM 11961 O O . THR D 1 412 ? 107.543 113.485 120.382 1.00 50.96 412 THR A O 1
ATOM 11965 N N . LEU D 1 413 ? 108.157 114.817 122.093 1.00 47.08 413 LEU A N 1
ATOM 11966 C CA . LEU D 1 413 ? 108.112 116.016 121.260 1.00 47.08 413 LEU A CA 1
ATOM 11967 C C . LEU D 1 413 ? 109.141 115.950 120.142 1.00 47.08 413 LEU A C 1
ATOM 11968 O O . LEU D 1 413 ? 108.873 116.376 119.015 1.00 47.08 413 LEU A O 1
ATOM 11973 N N . LEU D 1 414 ? 110.325 115.414 120.433 1.00 41.54 414 LEU A N 1
ATOM 11974 C CA . LEU D 1 414 ? 111.350 115.294 119.409 1.00 41.54 414 LEU A CA 1
ATOM 11975 C C . LEU D 1 414 ? 110.950 114.280 118.354 1.00 41.54 414 LEU A C 1
ATOM 11976 O O . LEU D 1 414 ? 111.234 114.468 117.169 1.00 41.54 414 LEU A O 1
ATOM 11981 N N . GLY D 1 415 ? 110.285 113.199 118.756 1.00 39.42 415 GLY A N 1
ATOM 11982 C CA . GLY D 1 415 ? 109.783 112.256 117.774 1.00 39.42 415 GLY A CA 1
ATOM 11983 C C . GLY D 1 415 ? 108.754 112.882 116.855 1.00 39.42 415 GLY A C 1
ATOM 11984 O O . GLY D 1 415 ? 108.784 112.674 115.638 1.00 39.42 415 GLY A O 1
ATOM 11985 N N . VAL D 1 416 ? 107.838 113.671 117.424 1.00 36.85 416 VAL A N 1
ATOM 11986 C CA . VAL D 1 416 ? 106.868 114.386 116.596 1.00 36.85 416 VAL A CA 1
ATOM 11987 C C . VAL D 1 416 ? 107.575 115.340 115.642 1.00 36.85 416 VAL A C 1
ATOM 11988 O O . VAL D 1 416 ? 107.208 115.449 114.468 1.00 36.85 416 VAL A O 1
ATOM 11992 N N . THR D 1 417 ? 108.593 116.049 116.131 1.00 34.41 417 THR A N 1
ATOM 11993 C CA . THR D 1 417 ? 109.323 116.990 115.287 1.00 34.41 417 THR A CA 1
ATOM 11994 C C . THR D 1 417 ? 110.009 116.281 114.127 1.00 34.41 417 THR A C 1
ATOM 11995 O O . THR D 1 417 ? 109.917 116.725 112.977 1.00 34.41 417 THR A O 1
ATOM 11999 N N . VAL D 1 418 ? 110.712 115.183 114.410 1.00 32.88 418 VAL A N 1
ATOM 12000 C CA . VAL D 1 418 ? 111.375 114.441 113.346 1.00 32.88 418 VAL A CA 1
ATOM 12001 C C . VAL D 1 418 ? 110.360 113.925 112.340 1.00 32.88 418 VAL A C 1
ATOM 12002 O O . VAL D 1 418 ? 110.608 113.940 111.132 1.00 32.88 418 VAL A O 1
ATOM 12006 N N . THR D 1 419 ? 109.199 113.463 112.811 1.00 31.45 419 THR A N 1
ATOM 12007 C CA . THR D 1 419 ? 108.212 112.922 111.881 1.00 31.45 419 THR A CA 1
ATOM 12008 C C . THR D 1 419 ? 107.632 114.013 110.989 1.00 31.45 419 THR A C 1
ATOM 12009 O O . THR D 1 419 ? 107.462 113.812 109.780 1.00 31.45 419 THR A O 1
ATOM 12013 N N . VAL D 1 420 ? 107.339 115.182 111.562 1.00 28.35 420 VAL A N 1
ATOM 12014 C CA . VAL D 1 420 ? 106.836 116.297 110.762 1.00 28.35 420 VAL A CA 1
ATOM 12015 C C . VAL D 1 420 ? 107.864 116.716 109.719 1.00 28.35 420 VAL A C 1
ATOM 12016 O O . VAL D 1 420 ? 107.538 116.889 108.535 1.00 28.35 420 VAL A O 1
ATOM 12020 N N . CYS D 1 421 ? 109.123 116.877 110.132 1.00 27.36 421 CYS A N 1
ATOM 12021 C CA . CYS D 1 421 ? 110.157 117.273 109.184 1.00 27.36 421 CYS A CA 1
ATOM 12022 C C . CYS D 1 421 ? 110.325 116.231 108.088 1.00 27.36 421 CYS A C 1
ATOM 12023 O O . CYS D 1 421 ? 110.369 116.578 106.904 1.00 27.36 421 CYS A O 1
ATOM 12026 N N . ARG D 1 422 ? 110.394 114.949 108.450 1.00 26.57 422 ARG A N 1
ATOM 12027 C CA . ARG D 1 422 ? 110.536 113.904 107.444 1.00 26.57 422 ARG A CA 1
ATOM 12028 C C . ARG D 1 422 ? 109.350 113.882 106.495 1.00 26.57 422 ARG A C 1
ATOM 12029 O O . ARG D 1 422 ? 109.481 113.458 105.343 1.00 26.57 422 ARG A O 1
ATOM 12037 N N . SER D 1 423 ? 108.175 114.309 106.961 1.00 26.87 423 SER A N 1
ATOM 12038 C CA . SER D 1 423 ? 107.045 114.431 106.044 1.00 26.87 423 SER A CA 1
ATOM 12039 C C . SER D 1 423 ? 107.229 115.615 105.108 1.00 26.87 423 SER A C 1
ATOM 12040 O O . SER D 1 423 ? 106.747 115.596 103.971 1.00 26.87 423 SER A O 1
ATOM 12043 N N . PHE D 1 424 ? 107.919 116.660 105.565 1.00 26.49 424 PHE A N 1
ATOM 12044 C CA . PHE D 1 424 ? 108.142 117.808 104.690 1.00 26.49 424 PHE A CA 1
ATOM 12045 C C . PHE D 1 424 ? 109.349 117.601 103.786 1.00 26.49 424 PHE A C 1
ATOM 12046 O O . PHE D 1 424 ? 109.437 118.208 102.713 1.00 26.49 424 PHE A O 1
ATOM 12054 N N . ILE D 1 425 ? 110.294 116.764 104.207 1.00 24.37 425 ILE A N 1
ATOM 12055 C CA . ILE D 1 425 ? 111.426 116.423 103.336 1.00 24.37 425 ILE A CA 1
ATOM 12056 C C . ILE D 1 425 ? 110.896 115.717 102.097 1.00 24.37 425 ILE A C 1
ATOM 12057 O O . ILE D 1 425 ? 110.245 114.663 102.218 1.00 24.37 425 ILE A O 1
ATOM 12062 N N . PRO D 1 426 ? 111.132 116.232 100.897 1.00 24.88 426 PRO A N 1
ATOM 12063 C CA . PRO D 1 426 ? 110.687 115.517 99.702 1.00 24.88 426 PRO A CA 1
ATOM 12064 C C . PRO D 1 426 ? 111.377 114.173 99.604 1.00 24.88 426 PRO A C 1
ATOM 12065 O O . PRO D 1 426 ? 112.485 113.981 100.111 1.00 24.88 426 PRO A O 1
ATOM 12069 N N . ASP D 1 427 ? 110.704 113.228 98.971 1.00 23.94 427 ASP A N 1
ATOM 12070 C CA . ASP D 1 427 ? 111.332 111.950 98.704 1.00 23.94 427 ASP A CA 1
ATOM 12071 C C . ASP D 1 427 ? 112.431 112.133 97.672 1.00 23.94 427 ASP A C 1
ATOM 12072 O O . ASP D 1 427 ? 112.169 112.529 96.537 1.00 23.94 427 ASP A O 1
ATOM 12077 N N . GLN D 1 428 ? 113.672 111.881 98.076 1.00 20.56 428 GLN A N 1
ATOM 12078 C CA . GLN D 1 428 ? 114.744 111.786 97.103 1.00 20.56 428 GLN A CA 1
ATOM 12079 C C . GLN D 1 428 ? 114.391 110.704 96.104 1.00 20.56 428 GLN A C 1
ATOM 12080 O O . GLN D 1 428 ? 113.652 109.770 96.415 1.00 20.56 428 GLN A O 1
ATOM 12086 N N . HIS D 1 429 ? 114.916 110.837 94.894 1.00 16.79 429 HIS A N 1
ATOM 12087 C CA . HIS D 1 429 ? 114.594 109.950 93.784 1.00 16.79 429 HIS A CA 1
ATOM 12088 C C . HIS D 1 429 ? 113.175 110.157 93.285 1.00 16.79 429 HIS A C 1
ATOM 12089 O O . HIS D 1 429 ? 112.556 109.232 92.769 1.00 16.79 429 HIS A O 1
ATOM 12096 N N . MET D 1 430 ? 112.663 111.372 93.409 1.00 18.34 430 MET A N 1
ATOM 12097 C CA . MET D 1 430 ? 111.338 111.725 92.923 1.00 18.34 430 MET A CA 1
ATOM 12098 C C . MET D 1 430 ? 111.463 112.296 91.524 1.00 18.34 430 MET A C 1
ATOM 12099 O O . MET D 1 430 ? 112.161 113.289 91.320 1.00 18.34 430 MET A O 1
ATOM 12104 N N . VAL D 1 431 ? 110.783 111.677 90.570 1.00 17.59 431 VAL A N 1
ATOM 12105 C CA . VAL D 1 431 ? 110.806 112.146 89.190 1.00 17.59 431 VAL A CA 1
ATOM 12106 C C . VAL D 1 431 ? 109.968 113.414 89.087 1.00 17.59 431 VAL A C 1
ATOM 12107 O O . VAL D 1 431 ? 108.780 113.417 89.425 1.00 17.59 431 VAL A O 1
ATOM 12111 N N . PHE D 1 432 ? 110.586 114.489 88.613 1.00 20.36 432 PHE A N 1
ATOM 12112 C CA . PHE D 1 432 ? 109.969 115.802 88.486 1.00 20.36 432 PHE A CA 1
ATOM 12113 C C . PHE D 1 432 ? 109.653 116.009 87.013 1.00 20.36 432 PHE A C 1
ATOM 12114 O O . PHE D 1 432 ? 110.551 116.285 86.212 1.00 20.36 432 PHE A O 1
ATOM 12122 N N . CYS D 1 433 ? 108.382 115.852 86.650 1.00 24.84 433 CYS A N 1
ATOM 12123 C CA . CYS D 1 433 ? 107.936 116.014 85.270 1.00 24.84 433 CYS A CA 1
ATOM 12124 C C . CYS D 1 433 ? 106.589 116.720 85.264 1.00 24.84 433 CYS A C 1
ATOM 12125 O O . CYS D 1 433 ? 105.542 116.047 85.326 1.00 24.84 433 CYS A O 1
ATOM 12128 N N . PRO D 1 434 ? 106.545 118.047 85.181 1.00 21.58 434 PRO A N 1
ATOM 12129 C CA . PRO D 1 434 ? 105.256 118.731 85.238 1.00 21.58 434 PRO A CA 1
ATOM 12130 C C . PRO D 1 434 ? 104.629 118.910 83.868 1.00 21.58 434 PRO A C 1
ATOM 12131 O O . PRO D 1 434 ? 103.498 119.379 83.758 1.00 21.58 434 PRO A O 1
ATOM 12135 N N . GLU D 1 435 ? 105.344 118.536 82.816 1.00 28.68 435 GLU A N 1
ATOM 12136 C CA . GLU D 1 435 ? 104.785 118.663 81.478 1.00 28.68 435 GLU A CA 1
ATOM 12137 C C . GLU D 1 435 ? 103.930 117.454 81.124 1.00 28.68 435 GLU A C 1
ATOM 12138 O O . GLU D 1 435 ? 102.793 117.601 80.657 1.00 28.68 435 GLU A O 1
ATOM 12144 N N . GLN D 1 436 ? 104.453 116.252 81.349 1.00 32.56 436 GLN A N 1
ATOM 12145 C CA . GLN D 1 436 ? 103.695 115.047 81.043 1.00 32.56 436 GLN A CA 1
ATOM 12146 C C . GLN D 1 436 ? 102.581 114.816 82.055 1.00 32.56 436 GLN A C 1
ATOM 12147 O O . GLN D 1 436 ? 101.504 114.326 81.694 1.00 32.56 436 GLN A O 1
ATOM 12153 N N . LEU D 1 437 ? 102.812 115.173 83.320 1.00 23.65 437 LEU A N 1
ATOM 12154 C CA . LEU D 1 437 ? 101.739 115.117 84.305 1.00 23.65 437 LEU A CA 1
ATOM 12155 C C . LEU D 1 437 ? 100.584 116.024 83.909 1.00 23.65 437 LEU A C 1
ATOM 12156 O O . LEU D 1 437 ? 99.418 115.634 84.012 1.00 23.65 437 LEU A O 1
ATOM 12161 N N . LEU D 1 438 ? 100.884 117.235 83.447 1.00 24.70 438 LEU A N 1
ATOM 12162 C CA . LEU D 1 438 ? 99.821 118.127 83.003 1.00 24.70 438 LEU A CA 1
ATOM 12163 C C . LEU D 1 438 ? 99.158 117.603 81.741 1.00 24.70 438 LEU A C 1
ATOM 12164 O O . LEU D 1 438 ? 97.949 117.765 81.558 1.00 24.70 438 LEU A O 1
ATOM 12169 N N . ARG D 1 439 ? 99.919 116.943 80.869 1.00 30.30 439 ARG A N 1
ATOM 12170 C CA . ARG D 1 439 ? 99.305 116.377 79.672 1.00 30.30 439 ARG A CA 1
ATOM 12171 C C . ARG D 1 439 ? 98.298 115.290 80.023 1.00 30.30 439 ARG A C 1
ATOM 12172 O O . ARG D 1 439 ? 97.195 115.253 79.464 1.00 30.30 439 ARG A O 1
ATOM 12180 N N . VAL D 1 440 ? 98.640 114.402 80.956 1.00 26.70 440 VAL A N 1
ATOM 12181 C CA . VAL D 1 440 ? 97.708 113.324 81.280 1.00 26.70 440 VAL A CA 1
ATOM 12182 C C . VAL D 1 440 ? 96.540 113.850 82.109 1.00 26.70 440 VAL A C 1
ATOM 12183 O O . VAL D 1 440 ? 95.391 113.411 81.938 1.00 26.70 440 VAL A O 1
ATOM 12187 N N . ILE D 1 441 ? 96.795 114.817 82.997 1.00 24.39 441 ILE A N 1
ATOM 12188 C CA . ILE D 1 441 ? 95.707 115.440 83.742 1.00 24.39 441 ILE A CA 1
ATOM 12189 C C . ILE D 1 441 ? 94.716 116.077 82.785 1.00 24.39 441 ILE A C 1
ATOM 12190 O O . ILE D 1 441 ? 93.501 115.961 82.961 1.00 24.39 441 ILE A O 1
ATOM 12195 N N . LEU D 1 442 ? 95.216 116.740 81.745 1.00 28.64 442 LEU A N 1
ATOM 12196 C CA . LEU D 1 442 ? 94.331 117.310 80.739 1.00 28.64 442 LEU A CA 1
ATOM 12197 C C . LEU D 1 442 ? 93.573 116.225 79.992 1.00 28.64 442 LEU A C 1
ATOM 12198 O O . LEU D 1 442 ? 92.383 116.378 79.704 1.00 28.64 442 LEU A O 1
ATOM 12203 N N . ALA D 1 443 ? 94.249 115.125 79.657 1.00 30.05 443 ALA A N 1
ATOM 12204 C CA . ALA D 1 443 ? 93.577 114.047 78.938 1.00 30.05 443 ALA A CA 1
ATOM 12205 C C . ALA D 1 443 ? 92.396 113.514 79.728 1.00 30.05 443 ALA A C 1
ATOM 12206 O O . ALA D 1 443 ? 91.405 113.065 79.148 1.00 30.05 443 ALA A O 1
ATOM 12208 N N . HIS D 1 444 ? 92.486 113.548 81.056 1.00 31.94 444 HIS A N 1
ATOM 12209 C CA . HIS D 1 444 ? 91.353 113.111 81.869 1.00 31.94 444 HIS A CA 1
ATOM 12210 C C . HIS D 1 444 ? 90.316 114.219 82.041 1.00 31.94 444 HIS A C 1
ATOM 12211 O O . HIS D 1 444 ? 89.119 113.943 82.167 1.00 31.94 444 HIS A O 1
ATOM 12218 N N . ILE D 1 445 ? 90.755 115.481 82.043 1.00 30.53 445 ILE A N 1
ATOM 12219 C CA . ILE D 1 445 ? 89.915 116.574 82.534 1.00 30.53 445 ILE A CA 1
ATOM 12220 C C . ILE D 1 445 ? 89.290 117.355 81.382 1.00 30.53 445 ILE A C 1
ATOM 12221 O O . ILE D 1 445 ? 88.173 117.870 81.500 1.00 30.53 445 ILE A O 1
ATOM 12226 N N . HIS D 1 446 ? 90.008 117.474 80.267 1.00 36.94 446 HIS A N 1
ATOM 12227 C CA . HIS D 1 446 ? 89.542 118.060 79.009 1.00 36.94 446 HIS A CA 1
ATOM 12228 C C . HIS D 1 446 ? 89.545 119.584 78.972 1.00 36.94 446 HIS A C 1
ATOM 12229 O O . HIS D 1 446 ? 89.414 120.164 77.891 1.00 36.94 446 HIS A O 1
ATOM 12236 N N . TYR D 1 447 ? 89.603 120.344 80.013 1.00 40.27 447 TYR A N 1
ATOM 12237 C CA . TYR D 1 447 ? 89.522 121.828 80.044 1.00 40.27 447 TYR A CA 1
ATOM 12238 C C . TYR D 1 447 ? 90.583 122.420 80.797 1.00 40.27 447 TYR A C 1
ATOM 12239 O O . TYR D 1 447 ? 90.734 122.071 81.818 1.00 40.27 447 TYR A O 1
ATOM 12248 N N . MET D 1 448 ? 91.331 123.348 80.301 1.00 18.54 448 MET A N 1
ATOM 12249 C CA . MET D 1 448 ? 92.398 124.030 81.009 1.00 18.54 448 MET A CA 1
ATOM 12250 C C . MET D 1 448 ? 92.713 125.336 80.435 1.00 18.54 448 MET A C 1
ATOM 12251 O O . MET D 1 448 ? 92.599 125.459 79.218 1.00 18.54 448 MET A O 1
ATOM 12256 N N . PRO D 1 449 ? 93.061 126.323 81.246 1.00 15.92 449 PRO A N 1
ATOM 12257 C CA . PRO D 1 449 ? 93.499 127.598 80.678 1.00 15.92 449 PRO A CA 1
ATOM 12258 C C . PRO D 1 449 ? 94.569 127.412 79.616 1.00 15.92 449 PRO A C 1
ATOM 12259 O O . PRO D 1 449 ? 95.295 126.419 79.599 1.00 15.92 449 PRO A O 1
ATOM 12263 N N . ASP D 1 450 ? 94.654 128.382 78.706 1.00 21.47 450 ASP A N 1
ATOM 12264 C CA . ASP D 1 450 ? 95.531 128.217 77.552 1.00 21.47 450 ASP A CA 1
ATOM 12265 C C . ASP D 1 450 ? 96.971 128.590 77.873 1.00 21.47 450 ASP A C 1
ATOM 12266 O O . ASP D 1 450 ? 97.899 128.147 77.190 1.00 21.47 450 ASP A O 1
ATOM 12271 N N . HIS D 1 451 ? 97.181 129.414 78.896 1.00 19.15 451 HIS A N 1
ATOM 12272 C CA . HIS D 1 451 ? 98.540 129.763 79.294 1.00 19.15 451 HIS A CA 1
ATOM 12273 C C . HIS D 1 451 ? 99.134 128.751 80.263 1.00 19.15 451 HIS A C 1
ATOM 12274 O O . HIS D 1 451 ? 100.015 129.107 81.047 1.00 19.15 451 HIS A O 1
ATOM 12281 N N . TRP D 1 452 ? 98.634 127.519 80.258 1.00 17.11 452 TRP A N 1
ATOM 12282 C CA . TRP D 1 452 ? 99.196 126.471 81.098 1.00 17.11 452 TRP A CA 1
ATOM 12283 C C . TRP D 1 452 ? 100.085 125.536 80.295 1.00 17.11 452 TRP A C 1
ATOM 12284 O O . TRP D 1 452 ? 101.035 124.960 80.828 1.00 17.11 452 TRP A O 1
ATOM 12295 N N . GLN D 1 453 ? 99.706 125.287 79.052 1.00 23.14 453 GLN A N 1
ATOM 12296 C CA . GLN D 1 453 ? 100.357 124.263 78.244 1.00 23.14 453 GLN A CA 1
ATOM 12297 C C . GLN D 1 453 ? 101.819 124.465 78.009 1.00 23.14 453 GLN A C 1
ATOM 12298 O O . GLN D 1 453 ? 102.564 123.513 77.829 1.00 23.14 453 GLN A O 1
ATOM 12304 N N . GLY D 1 454 ? 102.233 125.706 77.923 1.00 23.23 454 GLY A N 1
ATOM 12305 C CA . GLY D 1 454 ? 103.650 125.960 77.731 1.00 23.23 454 GLY A CA 1
ATOM 12306 C C . GLY D 1 454 ? 104.432 125.899 79.030 1.00 23.23 454 GLY A C 1
ATOM 12307 O O . GLY D 1 454 ? 105.379 125.124 79.167 1.00 23.23 454 GLY A O 1
ATOM 12308 N N . ASN D 1 455 ? 104.044 126.725 79.998 1.00 20.80 455 ASN A N 1
ATOM 12309 C CA . ASN D 1 455 ? 104.764 126.854 81.261 1.00 20.80 455 ASN A CA 1
ATOM 12310 C C . ASN D 1 455 ? 104.070 126.043 82.353 1.00 20.80 455 ASN A C 1
ATOM 12311 O O . ASN D 1 455 ? 103.394 126.561 83.237 1.00 20.80 455 ASN A O 1
ATOM 12316 N N . ALA D 1 456 ? 104.287 124.731 82.283 1.00 18.69 456 ALA A N 1
ATOM 12317 C CA . ALA D 1 456 ? 103.666 123.815 83.234 1.00 18.69 456 ALA A CA 1
ATOM 12318 C C . ALA D 1 456 ? 104.360 123.857 84.584 1.00 18.69 456 ALA A C 1
ATOM 12319 O O . ALA D 1 456 ? 103.808 123.400 85.590 1.00 18.69 456 ALA A O 1
ATOM 12321 N N . HIS D 1 457 ? 105.560 124.421 84.630 1.00 23.01 457 HIS A N 1
ATOM 12322 C CA . HIS D 1 457 ? 106.452 124.311 85.774 1.00 23.01 457 HIS A CA 1
ATOM 12323 C C . HIS D 1 457 ? 106.547 125.578 86.607 1.00 23.01 457 HIS A C 1
ATOM 12324 O O . HIS D 1 457 ? 107.315 125.600 87.574 1.00 23.01 457 HIS A O 1
ATOM 12331 N N . ARG D 1 458 ? 105.801 126.623 86.267 1.00 24.48 458 ARG A N 1
ATOM 12332 C CA . ARG D 1 458 ? 105.944 127.902 86.931 1.00 24.48 458 ARG A CA 1
ATOM 12333 C C . ARG D 1 458 ? 105.018 128.006 88.136 1.00 24.48 458 ARG A C 1
ATOM 12334 O O . ARG D 1 458 ? 104.203 127.126 88.409 1.00 24.48 458 ARG A O 1
ATOM 12342 N N . SER D 1 459 ? 105.174 129.099 88.880 1.00 22.94 459 SER A N 1
ATOM 12343 C CA . SER D 1 459 ? 104.325 129.324 90.042 1.00 22.94 459 SER A CA 1
ATOM 12344 C C . SER D 1 459 ? 102.974 129.885 89.629 1.00 22.94 459 SER A C 1
ATOM 12345 O O . SER D 1 459 ? 101.987 129.740 90.358 1.00 22.94 459 SER A O 1
ATOM 12348 N N . GLN D 1 460 ? 102.909 130.526 88.465 1.00 23.53 460 GLN A N 1
ATOM 12349 C CA . GLN D 1 460 ? 101.621 130.969 87.950 1.00 23.53 460 GLN A CA 1
ATOM 12350 C C . GLN D 1 460 ? 100.719 129.785 87.643 1.00 23.53 460 GLN A C 1
ATOM 12351 O O . GLN D 1 460 ? 99.524 129.816 87.945 1.00 23.53 460 GLN A O 1
ATOM 12357 N N . THR D 1 461 ? 101.274 128.724 87.052 1.00 16.79 461 THR A N 1
ATOM 12358 C CA . THR D 1 461 ? 100.473 127.553 86.709 1.00 16.79 461 THR A CA 1
ATOM 12359 C C . THR D 1 461 ? 100.078 126.762 87.946 1.00 16.79 461 THR A C 1
ATOM 12360 O O . THR D 1 461 ? 98.922 126.354 88.083 1.00 16.79 461 THR A O 1
ATOM 12364 N N . ARG D 1 462 ? 101.003 126.552 88.836 1.00 15.13 462 ARG A N 1
ATOM 12365 C CA . ARG D 1 462 ? 100.680 125.841 90.025 1.00 15.13 462 ARG A CA 1
ATOM 12366 C C . ARG D 1 462 ? 99.671 126.599 90.858 1.00 15.13 462 ARG A C 1
ATOM 12367 O O . ARG D 1 462 ? 98.852 126.000 91.499 1.00 15.13 462 ARG A O 1
ATOM 12375 N N . ASP D 1 463 ? 99.754 127.924 90.872 1.00 18.06 463 ASP A N 1
ATOM 12376 C CA . ASP D 1 463 ? 98.949 128.745 91.765 1.00 18.06 463 ASP A CA 1
ATOM 12377 C C . ASP D 1 463 ? 97.490 128.747 91.354 1.00 18.06 463 ASP A C 1
ATOM 12378 O O . ASP D 1 463 ? 96.599 128.776 92.207 1.00 18.06 463 ASP A O 1
ATOM 12383 N N . GLU D 1 464 ? 97.224 128.732 90.056 1.00 15.04 464 GLU A N 1
ATOM 12384 C CA . GLU D 1 464 ? 95.857 128.668 89.581 1.00 15.04 464 GLU A CA 1
ATOM 12385 C C . GLU D 1 464 ? 95.435 127.271 89.153 1.00 15.04 464 GLU A C 1
ATOM 12386 O O . GLU D 1 464 ? 94.338 127.117 88.613 1.00 15.04 464 GLU A O 1
ATOM 12392 N N . PHE D 1 465 ? 96.282 126.261 89.347 1.00 11.69 465 PHE A N 1
ATOM 12393 C CA . PHE D 1 465 ? 95.787 124.893 89.410 1.00 11.69 465 PHE A CA 1
ATOM 12394 C C . PHE D 1 465 ? 95.277 124.576 90.801 1.00 11.69 465 PHE A C 1
ATOM 12395 O O . PHE D 1 465 ? 94.376 123.758 90.955 1.00 11.69 465 PHE A O 1
ATOM 12403 N N . ALA D 1 466 ? 95.832 125.214 91.822 1.00 9.98 466 ALA A N 1
ATOM 12404 C CA . ALA D 1 466 ? 95.244 125.105 93.150 1.00 9.98 466 ALA A CA 1
ATOM 12405 C C . ALA D 1 466 ? 93.892 125.807 93.262 1.00 9.98 466 ALA A C 1
ATOM 12406 O O . ALA D 1 466 ? 93.237 125.682 94.300 1.00 9.98 466 ALA A O 1
ATOM 12408 N N . GLN D 1 467 ? 93.464 126.559 92.243 1.00 12.14 467 GLN A N 1
ATOM 12409 C CA . GLN D 1 467 ? 92.076 127.014 92.214 1.00 12.14 467 GLN A CA 1
ATOM 12410 C C . GLN D 1 467 ? 91.136 125.839 92.020 1.00 12.14 467 GLN A C 1
ATOM 12411 O O . GLN D 1 467 ? 89.976 125.884 92.443 1.00 12.14 467 GLN A O 1
ATOM 12417 N N . LEU D 1 468 ? 91.617 124.792 91.354 1.00 10.27 468 LEU A N 1
ATOM 12418 C CA . LEU D 1 468 ? 90.771 123.661 91.003 1.00 10.27 468 LEU A CA 1
ATOM 12419 C C . LEU D 1 468 ? 91.000 122.473 91.927 1.00 10.27 468 LEU A C 1
ATOM 12420 O O . LEU D 1 468 ? 90.219 121.523 91.913 1.00 10.27 468 LEU A O 1
ATOM 12425 N N . PHE D 1 469 ? 92.078 122.482 92.713 1.00 10.01 469 PHE A N 1
ATOM 12426 C CA . PHE D 1 469 ? 92.457 121.230 93.349 1.00 10.01 469 PHE A CA 1
ATOM 12427 C C . PHE D 1 469 ? 92.620 121.315 94.866 1.00 10.01 469 PHE A C 1
ATOM 12428 O O . PHE D 1 469 ? 92.553 120.280 95.519 1.00 10.01 469 PHE A O 1
ATOM 12436 N N . GLN D 1 470 ? 92.867 122.477 95.458 1.00 10.51 470 GLN A N 1
ATOM 12437 C CA . GLN D 1 470 ? 92.285 122.712 96.782 1.00 10.51 470 GLN A CA 1
ATOM 12438 C C . GLN D 1 470 ? 92.567 121.738 97.932 1.00 10.51 470 GLN A C 1
ATOM 12439 O O . GLN D 1 470 ? 91.854 120.744 98.050 1.00 10.51 470 GLN A O 1
ATOM 12445 N N . TYR D 1 471 ? 93.631 121.928 98.708 1.00 12.24 471 TYR A N 1
ATOM 12446 C CA . TYR D 1 471 ? 93.749 121.230 99.991 1.00 12.24 471 TYR A CA 1
ATOM 12447 C C . TYR D 1 471 ? 92.389 121.037 100.655 1.00 12.24 471 TYR A C 1
ATOM 12448 O O . TYR D 1 471 ? 91.546 121.929 100.657 1.00 12.24 471 TYR A O 1
ATOM 12457 N N . LYS D 1 472 ? 92.174 119.855 101.230 1.00 14.72 472 LYS A N 1
ATOM 12458 C CA . LYS D 1 472 ? 90.926 119.621 101.946 1.00 14.72 472 LYS A CA 1
ATOM 12459 C C . LYS D 1 472 ? 90.772 120.566 103.132 1.00 14.72 472 LYS A C 1
ATOM 12460 O O . LYS D 1 472 ? 89.650 120.901 103.528 1.00 14.72 472 LYS A O 1
ATOM 12466 N N . ALA D 1 473 ? 91.885 121.017 103.709 1.00 14.84 473 ALA A N 1
ATOM 12467 C CA . ALA D 1 473 ? 91.800 121.901 104.866 1.00 14.84 473 ALA A CA 1
ATOM 12468 C C . ALA D 1 473 ? 91.239 123.258 104.482 1.00 14.84 473 ALA A C 1
ATOM 12469 O O . ALA D 1 473 ? 90.446 123.842 105.228 1.00 14.84 473 ALA A O 1
ATOM 12471 N N . VAL D 1 474 ? 91.633 123.783 103.323 1.00 15.01 474 VAL A N 1
ATOM 12472 C CA . VAL D 1 474 ? 91.077 125.062 102.909 1.00 15.01 474 VAL A CA 1
ATOM 12473 C C . VAL D 1 474 ? 89.634 124.881 102.477 1.00 15.01 474 VAL A C 1
ATOM 12474 O O . VAL D 1 474 ? 88.843 125.819 102.532 1.00 15.01 474 VAL A O 1
ATOM 12478 N N . PHE D 1 475 ? 89.248 123.660 102.109 1.00 18.69 475 PHE A N 1
ATOM 12479 C CA . PHE D 1 475 ? 87.838 123.379 101.862 1.00 18.69 475 PHE A CA 1
ATOM 12480 C C . PHE D 1 475 ? 87.022 123.495 103.140 1.00 18.69 475 PHE A C 1
ATOM 12481 O O . PHE D 1 475 ? 85.968 124.134 103.153 1.00 18.69 475 PHE A O 1
ATOM 12489 N N . ILE D 1 476 ? 87.454 122.852 104.213 1.00 19.87 476 ILE A N 1
ATOM 12490 C CA . ILE D 1 476 ? 86.745 122.940 105.485 1.00 19.87 476 ILE A CA 1
ATOM 12491 C C . ILE D 1 476 ? 86.754 124.368 106.032 1.00 19.87 476 ILE A C 1
ATOM 12492 O O . ILE D 1 476 ? 85.798 124.791 106.646 1.00 19.87 476 ILE A O 1
ATOM 12497 N N . LEU D 1 477 ? 87.852 125.095 105.865 1.00 19.77 477 LEU A N 1
ATOM 12498 C CA . LEU D 1 477 ? 87.901 126.499 106.264 1.00 19.77 477 LEU A CA 1
ATOM 12499 C C . LEU D 1 477 ? 86.953 127.346 105.430 1.00 19.77 477 LEU A C 1
ATOM 12500 O O . LEU D 1 477 ? 86.283 128.244 105.948 1.00 19.77 477 LEU A O 1
ATOM 12505 N N . GLU D 1 478 ? 86.876 127.064 104.139 1.00 19.70 478 GLU A N 1
ATOM 12506 C CA . GLU D 1 478 ? 86.079 127.862 103.228 1.00 19.70 478 GLU A CA 1
ATOM 12507 C C . GLU D 1 478 ? 84.599 127.564 103.391 1.00 19.70 478 GLU A C 1
ATOM 12508 O O . GLU D 1 478 ? 83.752 128.401 103.068 1.00 19.70 478 GLU A O 1
ATOM 12514 N N . GLU D 1 479 ? 84.263 126.372 103.884 1.00 23.22 479 GLU A N 1
ATOM 12515 C CA . GLU D 1 479 ? 82.873 126.074 104.206 1.00 23.22 479 GLU A CA 1
ATOM 12516 C C . GLU D 1 479 ? 82.494 126.646 105.563 1.00 23.22 479 GLU A C 1
ATOM 12517 O O . GLU D 1 479 ? 81.322 126.908 105.829 1.00 23.22 479 GLU A O 1
ATOM 12523 N N . LEU D 1 480 ? 83.479 126.837 106.445 1.00 19.90 480 LEU A N 1
ATOM 12524 C CA . LEU D 1 480 ? 83.216 127.520 107.712 1.00 19.90 480 LEU A CA 1
ATOM 12525 C C . LEU D 1 480 ? 82.987 129.010 107.501 1.00 19.90 480 LEU A C 1
ATOM 12526 O O . LEU D 1 480 ? 82.139 129.618 108.157 1.00 19.90 480 LEU A O 1
ATOM 12531 N N . LEU D 1 481 ? 83.756 129.618 106.603 1.00 21.93 481 LEU A N 1
ATOM 12532 C CA . LEU D 1 481 ? 83.666 131.060 106.402 1.00 21.93 481 LEU A CA 1
ATOM 12533 C C . LEU D 1 481 ? 82.458 131.478 105.582 1.00 21.93 481 LEU A C 1
ATOM 12534 O O . LEU D 1 481 ? 82.191 132.676 105.472 1.00 21.93 481 LEU A O 1
ATOM 12539 N N . SER D 1 482 ? 81.738 130.538 104.979 1.00 20.22 482 SER A N 1
ATOM 12540 C CA . SER D 1 482 ? 80.668 130.925 104.066 1.00 20.22 482 SER A CA 1
ATOM 12541 C C . SER D 1 482 ? 79.452 131.523 104.764 1.00 20.22 482 SER A C 1
ATOM 12542 O O . SER D 1 482 ? 78.833 132.425 104.179 1.00 20.22 482 SER A O 1
ATOM 12545 N N . PRO D 1 483 ? 79.035 131.071 105.952 1.00 22.11 483 PRO A N 1
ATOM 12546 C CA . PRO D 1 483 ? 77.974 131.800 106.662 1.00 22.11 483 PRO A CA 1
ATOM 12547 C C . PRO D 1 483 ? 78.231 133.289 106.823 1.00 22.11 483 PRO A C 1
ATOM 12548 O O . PRO D 1 483 ? 77.302 134.085 106.655 1.00 22.11 483 PRO A O 1
ATOM 12552 N N . ILE D 1 484 ? 79.461 133.693 107.150 1.00 23.46 484 ILE A N 1
ATOM 12553 C CA . ILE D 1 484 ? 79.761 135.102 107.377 1.00 23.46 484 ILE A CA 1
ATOM 12554 C C . ILE D 1 484 ? 80.179 135.845 106.114 1.00 23.46 484 ILE A C 1
ATOM 12555 O O . ILE D 1 484 ? 80.167 137.081 106.105 1.00 23.46 484 ILE A O 1
ATOM 12560 N N . VAL D 1 485 ? 80.548 135.135 105.051 1.00 22.60 485 VAL A N 1
ATOM 12561 C CA . VAL D 1 485 ? 81.010 135.776 103.829 1.00 22.60 485 VAL A CA 1
ATOM 12562 C C . VAL D 1 485 ? 79.938 135.836 102.745 1.00 22.60 485 VAL A C 1
ATOM 12563 O O . VAL D 1 485 ? 79.928 136.795 101.962 1.00 22.60 485 VAL A O 1
ATOM 12567 N N . THR D 1 486 ? 79.023 134.878 102.697 1.00 23.01 486 THR A N 1
ATOM 12568 C CA . THR D 1 486 ? 78.019 134.809 101.640 1.00 23.01 486 THR A CA 1
ATOM 12569 C C . THR D 1 486 ? 77.055 135.993 101.618 1.00 23.01 486 THR A C 1
ATOM 12570 O O . THR D 1 486 ? 76.737 136.486 100.532 1.00 23.01 486 THR A O 1
ATOM 12574 N N . PRO D 1 487 ? 76.545 136.477 102.755 1.00 22.96 487 PRO A N 1
ATOM 12575 C CA . PRO D 1 487 ? 75.687 137.664 102.683 1.00 22.96 487 PRO A CA 1
ATOM 12576 C C . PRO D 1 487 ? 76.371 138.887 102.105 1.00 22.96 487 PRO A C 1
ATOM 12577 O O . PRO D 1 487 ? 75.736 139.622 101.346 1.00 22.96 487 PRO A O 1
ATOM 12581 N N . LEU D 1 488 ? 77.639 139.140 102.423 1.00 23.11 488 LEU A N 1
ATOM 12582 C CA . LEU D 1 488 ? 78.247 140.383 101.954 1.00 23.11 488 LEU A CA 1
ATOM 12583 C C . LEU D 1 488 ? 78.615 140.308 100.480 1.00 23.11 488 LEU A C 1
ATOM 12584 O O . LEU D 1 488 ? 78.429 141.282 99.749 1.00 23.11 488 LEU A O 1
ATOM 12589 N N . ILE D 1 489 ? 79.110 139.166 100.008 1.00 22.95 489 ILE A N 1
ATOM 12590 C CA . ILE D 1 489 ? 79.256 139.008 98.566 1.00 22.95 489 ILE A CA 1
ATOM 12591 C C . ILE D 1 489 ? 77.903 139.118 97.880 1.00 22.95 489 ILE A C 1
ATOM 12592 O O . ILE D 1 489 ? 77.772 139.799 96.861 1.00 22.95 489 ILE A O 1
ATOM 12597 N N . LEU D 1 490 ? 76.862 138.531 98.464 1.00 20.61 490 LEU A N 1
ATOM 12598 C CA . LEU D 1 490 ? 75.545 138.539 97.838 1.00 20.61 490 LEU A CA 1
ATOM 12599 C C . LEU D 1 490 ? 74.969 139.951 97.761 1.00 20.61 490 LEU A C 1
ATOM 12600 O O . LEU D 1 490 ? 74.293 140.303 96.791 1.00 20.61 490 LEU A O 1
ATOM 12605 N N . ILE D 1 491 ? 75.241 140.782 98.768 1.00 23.55 491 ILE A N 1
ATOM 12606 C CA . ILE D 1 491 ? 74.702 142.138 98.787 1.00 23.55 491 ILE A CA 1
ATOM 12607 C C . ILE D 1 491 ? 75.529 143.068 97.909 1.00 23.55 491 ILE A C 1
ATOM 12608 O O . ILE D 1 491 ? 74.980 143.930 97.215 1.00 23.55 491 ILE A O 1
ATOM 12613 N N . PHE D 1 492 ? 76.855 142.925 97.922 1.00 24.41 492 PHE A N 1
ATOM 12614 C CA . PHE D 1 492 ? 77.729 143.929 97.329 1.00 24.41 492 PHE A CA 1
ATOM 12615 C C . PHE D 1 492 ? 78.228 143.557 95.937 1.00 24.41 492 PHE A C 1
ATOM 12616 O O . PHE D 1 492 ? 78.307 144.426 95.067 1.00 24.41 492 PHE A O 1
ATOM 12624 N N . CYS D 1 493 ? 78.590 142.294 95.707 1.00 25.01 493 CYS A N 1
ATOM 12625 C CA . CYS D 1 493 ? 79.299 141.953 94.480 1.00 25.01 493 CYS A CA 1
ATOM 12626 C C . CYS D 1 493 ? 78.354 141.450 93.396 1.00 25.01 493 CYS A C 1
ATOM 12627 O O . CYS D 1 493 ? 78.709 141.461 92.213 1.00 25.01 493 CYS A O 1
ATOM 12630 N N . LEU D 1 494 ? 77.147 141.009 93.765 1.00 24.85 494 LEU A N 1
ATOM 12631 C CA . LEU D 1 494 ? 76.247 140.449 92.760 1.00 24.85 494 LEU A CA 1
ATOM 12632 C C . LEU D 1 494 ? 75.169 141.441 92.343 1.00 24.85 494 LEU A C 1
ATOM 12633 O O . LEU D 1 494 ? 74.764 141.460 91.176 1.00 24.85 494 LEU A O 1
ATOM 12638 N N . ARG D 1 495 ? 74.693 142.267 93.273 1.00 26.23 495 ARG A N 1
ATOM 12639 C CA . ARG D 1 495 ? 73.671 143.252 92.928 1.00 26.23 495 ARG A CA 1
ATOM 12640 C C . ARG D 1 495 ? 74.081 144.191 91.802 1.00 26.23 495 ARG A C 1
ATOM 12641 O O . ARG D 1 495 ? 73.200 144.589 91.022 1.00 26.23 495 ARG A O 1
ATOM 12649 N N . PRO D 1 496 ? 75.346 144.606 91.665 1.00 28.40 496 PRO A N 1
ATOM 12650 C CA . PRO D 1 496 ? 75.725 145.346 90.452 1.00 28.40 496 PRO A CA 1
ATOM 12651 C C . PRO D 1 496 ? 75.624 144.526 89.182 1.00 28.40 496 PRO A C 1
ATOM 12652 O O . PRO D 1 496 ? 75.518 145.094 88.090 1.00 28.40 496 PRO A O 1
ATOM 12656 N N . ARG D 1 497 ? 75.641 143.217 89.268 1.00 31.08 497 ARG A N 1
ATOM 12657 C CA . ARG D 1 497 ? 75.598 142.458 88.039 1.00 31.08 497 ARG A CA 1
ATOM 12658 C C . ARG D 1 497 ? 74.197 142.102 87.581 1.00 31.08 497 ARG A C 1
ATOM 12659 O O . ARG D 1 497 ? 74.043 141.440 86.565 1.00 31.08 497 ARG A O 1
ATOM 12667 N N . ALA D 1 498 ? 73.180 142.593 88.282 1.00 28.77 498 ALA A N 1
ATOM 12668 C CA . ALA D 1 498 ? 71.813 142.167 88.009 1.00 28.77 498 ALA A CA 1
ATOM 12669 C C . ALA D 1 498 ? 71.380 142.539 86.601 1.00 28.77 498 ALA A C 1
ATOM 12670 O O . ALA D 1 498 ? 70.626 141.798 85.961 1.00 28.77 498 ALA A O 1
ATOM 12672 N N . LEU D 1 499 ? 71.849 143.675 86.091 1.00 31.21 499 LEU A N 1
ATOM 12673 C CA . LEU D 1 499 ? 71.467 144.082 84.742 1.00 31.21 499 LEU A CA 1
ATOM 12674 C C . LEU D 1 499 ? 72.148 143.217 83.690 1.00 31.21 499 LEU A C 1
ATOM 12675 O O . LEU D 1 499 ? 71.662 143.100 82.562 1.00 31.21 499 LEU A O 1
ATOM 12680 N N . GLU D 1 500 ? 73.285 142.612 84.032 1.00 32.16 500 GLU A N 1
ATOM 12681 C CA . GLU D 1 500 ? 73.918 141.675 83.112 1.00 32.16 500 GLU A CA 1
ATOM 12682 C C . GLU D 1 500 ? 73.281 140.300 83.219 1.00 32.16 500 GLU A C 1
ATOM 12683 O O . GLU D 1 500 ? 73.203 139.565 82.231 1.00 32.16 500 GLU A O 1
ATOM 12689 N N . ILE D 1 501 ? 72.817 139.939 84.414 1.00 26.48 501 ILE A N 1
ATOM 12690 C CA . ILE D 1 501 ? 72.115 138.674 84.599 1.00 26.48 501 ILE A CA 1
ATOM 12691 C C . ILE D 1 501 ? 70.806 138.673 83.821 1.00 26.48 501 ILE A C 1
ATOM 12692 O O . ILE D 1 501 ? 70.455 137.687 83.159 1.00 26.48 501 ILE A O 1
ATOM 12697 N N . ILE D 1 502 ? 70.060 139.775 83.895 1.00 30.43 502 ILE A N 1
ATOM 12698 C CA . ILE D 1 502 ? 68.822 139.891 83.131 1.00 30.43 502 ILE A CA 1
ATOM 12699 C C . ILE D 1 502 ? 69.091 139.746 81.643 1.00 30.43 502 ILE A C 1
ATOM 12700 O O . ILE D 1 502 ? 68.344 139.068 80.931 1.00 30.43 502 ILE A O 1
ATOM 12705 N N . ASP D 1 503 ? 70.169 140.354 81.150 1.00 32.86 503 ASP A N 1
ATOM 12706 C CA . ASP D 1 503 ? 70.469 140.287 79.725 1.00 32.86 503 ASP A CA 1
ATOM 12707 C C . ASP D 1 503 ? 70.949 138.900 79.325 1.00 32.86 503 ASP A C 1
ATOM 12708 O O . ASP D 1 503 ? 70.729 138.468 78.189 1.00 32.86 503 ASP A O 1
ATOM 12713 N N . PHE D 1 504 ? 71.617 138.191 80.236 1.00 29.89 504 PHE A N 1
ATOM 12714 C CA . PHE D 1 504 ? 71.963 136.801 79.973 1.00 29.89 504 PHE A CA 1
ATOM 12715 C C . PHE D 1 504 ? 70.709 135.967 79.796 1.00 29.89 504 PHE A C 1
ATOM 12716 O O . PHE D 1 504 ? 70.555 135.258 78.797 1.00 29.89 504 PHE A O 1
ATOM 12724 N N . PHE D 1 505 ? 69.790 136.053 80.757 1.00 26.94 505 PHE A N 1
ATOM 12725 C CA . PHE D 1 505 ? 68.619 135.183 80.720 1.00 26.94 505 PHE A CA 1
ATOM 12726 C C . PHE D 1 505 ? 67.679 135.560 79.590 1.00 26.94 505 PHE A C 1
ATOM 12727 O O . PHE D 1 505 ? 66.933 134.713 79.095 1.00 26.94 505 PHE A O 1
ATOM 12735 N N . ARG D 1 506 ? 67.691 136.820 79.163 1.00 35.04 506 ARG A N 1
ATOM 12736 C CA . ARG D 1 506 ? 66.904 137.193 77.994 1.00 35.04 506 ARG A CA 1
ATOM 12737 C C . ARG D 1 506 ? 67.566 136.715 76.712 1.00 35.04 506 ARG A C 1
ATOM 12738 O O . ARG D 1 506 ? 66.891 136.241 75.793 1.00 35.04 506 ARG A O 1
ATOM 12746 N N . ASN D 1 507 ? 68.894 136.828 76.632 1.00 34.75 507 ASN A N 1
ATOM 12747 C CA . ASN D 1 507 ? 69.588 136.529 75.385 1.00 34.75 507 ASN A CA 1
ATOM 12748 C C . ASN D 1 507 ? 69.809 135.035 75.206 1.00 34.75 507 ASN A C 1
ATOM 12749 O O . ASN D 1 507 ? 69.624 134.507 74.104 1.00 34.75 507 ASN A O 1
ATOM 12754 N N . PHE D 1 508 ? 70.217 134.340 76.259 1.00 32.69 508 PHE A N 1
ATOM 12755 C CA . PHE D 1 508 ? 70.537 132.921 76.182 1.00 32.69 508 PHE A CA 1
ATOM 12756 C C . PHE D 1 508 ? 69.459 132.133 76.913 1.00 32.69 508 PHE A C 1
ATOM 12757 O O . PHE D 1 508 ? 69.641 131.717 78.056 1.00 32.69 508 PHE A O 1
ATOM 12765 N N . THR D 1 509 ? 68.331 131.927 76.231 1.00 31.78 509 THR A N 1
ATOM 12766 C CA . THR D 1 509 ? 67.272 131.033 76.694 1.00 31.78 509 THR A CA 1
ATOM 12767 C C . THR D 1 509 ? 66.435 130.662 75.475 1.00 31.78 509 THR A C 1
ATOM 12768 O O . THR D 1 509 ? 65.643 131.475 74.998 1.00 31.78 509 THR A O 1
ATOM 12772 N N . VAL D 1 510 ? 66.626 129.448 74.974 1.00 35.97 510 VAL A N 1
ATOM 12773 C CA . VAL D 1 510 ? 65.916 128.973 73.800 1.00 35.97 510 VAL A CA 1
ATOM 12774 C C . VAL D 1 510 ? 64.713 128.155 74.246 1.00 35.97 510 VAL A C 1
ATOM 12775 O O . VAL D 1 510 ? 64.726 127.510 75.292 1.00 35.97 510 VAL A O 1
ATOM 12779 N N . GLU D 1 511 ? 63.648 128.202 73.453 1.00 41.06 511 GLU A N 1
ATOM 12780 C CA . GLU D 1 511 ? 62.467 127.375 73.662 1.00 41.06 511 GLU A CA 1
ATOM 12781 C C . GLU D 1 511 ? 62.527 126.193 72.705 1.00 41.06 511 GLU A C 1
ATOM 12782 O O . GLU D 1 511 ? 62.276 126.349 71.507 1.00 41.06 511 GLU A O 1
ATOM 12788 N N . VAL D 1 512 ? 62.861 125.022 73.236 1.00 37.69 512 VAL A N 1
ATOM 12789 C CA . VAL D 1 512 ? 62.928 123.784 72.468 1.00 37.69 512 VAL A CA 1
ATOM 12790 C C . VAL D 1 512 ? 61.592 123.068 72.618 1.00 37.69 512 VAL A C 1
ATOM 12791 O O . VAL D 1 512 ? 61.004 123.064 73.707 1.00 37.69 512 VAL A O 1
ATOM 12795 N N . VAL D 1 513 ? 61.118 122.458 71.526 1.00 39.18 513 VAL A N 1
ATOM 12796 C CA . VAL D 1 513 ? 59.693 122.157 71.377 1.00 39.18 513 VAL A CA 1
ATOM 12797 C C . VAL D 1 513 ? 59.203 121.213 72.471 1.00 39.18 513 VAL A C 1
ATOM 12798 O O . VAL D 1 513 ? 58.103 121.383 73.011 1.00 39.18 513 VAL A O 1
ATOM 12802 N N . GLY D 1 514 ? 59.999 120.202 72.809 1.00 36.04 514 GLY A N 1
ATOM 12803 C CA . GLY D 1 514 ? 59.520 119.195 73.743 1.00 36.04 514 GLY A CA 1
ATOM 12804 C C . GLY D 1 514 ? 59.819 119.538 75.189 1.00 36.04 514 GLY A C 1
ATOM 12805 O O . GLY D 1 514 ? 59.051 119.201 76.092 1.00 36.04 514 GLY A O 1
ATOM 12806 N N . VAL D 1 515 ? 60.947 120.217 75.429 1.00 31.02 515 VAL A N 1
ATOM 12807 C CA . VAL D 1 515 ? 61.473 120.379 76.778 1.00 31.02 515 VAL A CA 1
ATOM 12808 C C . VAL D 1 515 ? 61.082 121.699 77.419 1.00 31.02 515 VAL A C 1
ATOM 12809 O O . VAL D 1 515 ? 61.044 121.793 78.653 1.00 31.02 515 VAL A O 1
ATOM 12813 N N . GLY D 1 516 ? 60.792 122.727 76.630 1.00 33.57 516 GLY A N 1
ATOM 12814 C CA . GLY D 1 516 ? 60.499 124.026 77.196 1.00 33.57 516 GLY A CA 1
ATOM 12815 C C . GLY D 1 516 ? 61.634 125.018 77.050 1.00 33.57 516 GLY A C 1
ATOM 12816 O O . GLY D 1 516 ? 62.200 125.153 75.961 1.00 33.57 516 GLY A O 1
ATOM 12817 N N . ASP D 1 517 ? 61.975 125.716 78.129 1.00 33.43 517 ASP A N 1
ATOM 12818 C CA . ASP D 1 517 ? 62.972 126.780 78.101 1.00 33.43 517 ASP A CA 1
ATOM 12819 C C . ASP D 1 517 ? 64.287 126.264 78.665 1.00 33.43 517 ASP A C 1
ATOM 12820 O O . ASP D 1 517 ? 64.401 126.046 79.874 1.00 33.43 517 ASP A O 1
ATOM 12825 N N . THR D 1 518 ? 65.279 126.100 77.795 1.00 28.42 518 THR A N 1
ATOM 12826 C CA . THR D 1 518 ? 66.581 125.592 78.191 1.00 28.42 518 THR A CA 1
ATOM 12827 C C . THR D 1 518 ? 67.642 126.621 77.836 1.00 28.42 518 THR A C 1
ATOM 12828 O O . THR D 1 518 ? 67.409 127.524 77.032 1.00 28.42 518 THR A O 1
ATOM 12832 N N . CYS D 1 519 ? 68.817 126.470 78.448 1.00 28.68 519 CYS A N 1
ATOM 12833 C CA . CYS D 1 519 ? 69.949 127.332 78.142 1.00 28.68 519 CYS A CA 1
ATOM 12834 C C . CYS D 1 519 ? 70.288 127.255 76.662 1.00 28.68 519 CYS A C 1
ATOM 12835 O O . CYS D 1 519 ? 70.029 126.252 76.002 1.00 28.68 519 CYS A O 1
ATOM 12838 N N . SER D 1 520 ? 70.864 128.329 76.137 1.00 30.35 520 SER A N 1
ATOM 12839 C CA . SER D 1 520 ? 71.130 128.370 74.706 1.00 30.35 520 SER A CA 1
ATOM 12840 C C . SER D 1 520 ? 72.403 127.612 74.364 1.00 30.35 520 SER A C 1
ATOM 12841 O O . SER D 1 520 ? 72.547 127.100 73.251 1.00 30.35 520 SER A O 1
ATOM 12844 N N . PHE D 1 521 ? 73.345 127.544 75.306 1.00 30.97 521 PHE A N 1
ATOM 12845 C CA . PHE D 1 521 ? 74.590 126.830 75.069 1.00 30.97 521 PHE A CA 1
ATOM 12846 C C . PHE D 1 521 ? 74.409 125.326 75.123 1.00 30.97 521 PHE A C 1
ATOM 12847 O O . PHE D 1 521 ? 75.005 124.613 74.314 1.00 30.97 521 PHE A O 1
ATOM 12855 N N . ALA D 1 522 ? 73.597 124.835 76.061 1.00 28.22 522 ALA A N 1
ATOM 12856 C CA . ALA D 1 522 ? 73.418 123.407 76.270 1.00 28.22 522 ALA A CA 1
ATOM 12857 C C . ALA D 1 522 ? 72.797 122.705 75.073 1.00 28.22 522 ALA A C 1
ATOM 12858 O O . ALA D 1 522 ? 72.707 121.477 75.073 1.00 28.22 522 ALA A O 1
ATOM 12860 N N . GLN D 1 523 ? 72.364 123.442 74.055 1.00 35.60 523 GLN A N 1
ATOM 12861 C CA . GLN D 1 523 ? 71.980 122.802 72.806 1.00 35.60 523 GLN A CA 1
ATOM 12862 C C . GLN D 1 523 ? 73.174 122.176 72.108 1.00 35.60 523 GLN A C 1
ATOM 12863 O O . GLN D 1 523 ? 72.987 121.359 71.198 1.00 35.60 523 GLN A O 1
ATOM 12869 N N . MET D 1 524 ? 74.392 122.549 72.511 1.00 37.30 524 MET A N 1
ATOM 12870 C CA . MET D 1 524 ? 75.619 122.116 71.849 1.00 37.30 524 MET A CA 1
ATOM 12871 C C . MET D 1 524 ? 75.591 122.496 70.375 1.00 37.30 524 MET A C 1
ATOM 12872 O O . MET D 1 524 ? 75.845 121.677 69.494 1.00 37.30 524 MET A O 1
ATOM 12877 N N . ASP D 1 525 ? 75.246 123.748 70.107 1.00 53.94 525 ASP A N 1
ATOM 12878 C CA . ASP D 1 525 ? 75.172 124.243 68.743 1.00 53.94 525 ASP A CA 1
ATOM 12879 C C . ASP D 1 525 ? 76.511 124.851 68.357 1.00 53.94 525 ASP A C 1
ATOM 12880 O O . ASP D 1 525 ? 76.919 125.871 68.916 1.00 53.94 525 ASP A O 1
ATOM 12885 N N . VAL D 1 526 ? 77.195 124.219 67.402 1.00 58.21 526 VAL A N 1
ATOM 12886 C CA . VAL D 1 526 ? 78.497 124.720 66.971 1.00 58.21 526 VAL A CA 1
ATOM 12887 C C . VAL D 1 526 ? 78.350 126.099 66.347 1.00 58.21 526 VAL A C 1
ATOM 12888 O O . VAL D 1 526 ? 79.278 126.913 66.374 1.00 58.21 526 VAL A O 1
ATOM 12892 N N . ARG D 1 527 ? 77.183 126.385 65.782 1.00 58.97 527 ARG A N 1
ATOM 12893 C CA . ARG D 1 527 ? 76.891 127.716 65.287 1.00 58.97 527 ARG A CA 1
ATOM 12894 C C . ARG D 1 527 ? 76.165 128.520 66.360 1.00 58.97 527 ARG A C 1
ATOM 12895 O O . ARG D 1 527 ? 75.492 127.975 67.236 1.00 58.97 527 ARG A O 1
ATOM 12897 N N . GLN D 1 528 ? 76.356 129.834 66.300 1.00 62.45 528 GLN A N 1
ATOM 12898 C CA . GLN D 1 528 ? 75.711 130.814 67.170 1.00 62.45 528 GLN A CA 1
ATOM 12899 C C . GLN D 1 528 ? 76.234 130.762 68.599 1.00 62.45 528 GLN A C 1
ATOM 12900 O O . GLN D 1 528 ? 75.944 131.661 69.392 1.00 62.45 528 GLN A O 1
ATOM 12906 N N . HIS D 1 529 ? 77.007 129.735 68.947 1.00 50.22 529 HIS A N 1
ATOM 12907 C CA . HIS D 1 529 ? 77.625 129.669 70.265 1.00 50.22 529 HIS A CA 1
ATOM 12908 C C . HIS D 1 529 ? 78.999 129.019 70.229 1.00 50.22 529 HIS A C 1
ATOM 12909 O O . HIS D 1 529 ? 79.509 128.597 71.270 1.00 50.22 529 HIS A O 1
ATOM 12916 N N . GLY D 1 530 ? 79.612 128.932 69.057 1.00 56.02 530 GLY A N 1
ATOM 12917 C CA . GLY D 1 530 ? 80.924 128.348 68.946 1.00 56.02 530 GLY A CA 1
ATOM 12918 C C . GLY D 1 530 ? 81.986 129.236 69.567 1.00 56.02 530 GLY A C 1
ATOM 12919 O O . GLY D 1 530 ? 81.736 130.063 70.441 1.00 56.02 530 GLY A O 1
ATOM 12920 N N . HIS D 1 531 ? 83.215 129.034 69.099 1.00 58.50 531 HIS A N 1
ATOM 12921 C CA . HIS D 1 531 ? 84.356 129.821 69.483 1.00 58.50 531 HIS A CA 1
ATOM 12922 C C . HIS D 1 531 ? 85.270 129.717 68.277 1.00 58.50 531 HIS A C 1
ATOM 12923 O O . HIS D 1 531 ? 85.647 128.597 67.902 1.00 58.50 531 HIS A O 1
ATOM 12930 N N . PRO D 1 532 ? 85.626 130.836 67.650 1.00 61.15 532 PRO A N 1
ATOM 12931 C CA . PRO D 1 532 ? 86.355 130.750 66.373 1.00 61.15 532 PRO A CA 1
ATOM 12932 C C . PRO D 1 532 ? 87.699 130.057 66.482 1.00 61.15 532 PRO A C 1
ATOM 12933 O O . PRO D 1 532 ? 88.171 129.473 65.499 1.00 61.15 532 PRO A O 1
ATOM 12937 N N . GLN D 1 533 ? 88.334 130.101 67.655 1.00 63.68 533 GLN A N 1
ATOM 12938 C CA . GLN D 1 533 ? 89.673 129.544 67.790 1.00 63.68 533 GLN A CA 1
ATOM 12939 C C . GLN D 1 533 ? 89.674 128.028 67.920 1.00 63.68 533 GLN A C 1
ATOM 12940 O O . GLN D 1 533 ? 90.680 127.396 67.585 1.00 63.68 533 GLN A O 1
ATOM 12946 N N . TRP D 1 534 ? 88.580 127.427 68.383 1.00 59.09 534 TRP A N 1
ATOM 12947 C CA . TRP D 1 534 ? 88.556 125.983 68.578 1.00 59.09 534 TRP A CA 1
ATOM 12948 C C . TRP D 1 534 ? 88.013 125.258 67.357 1.00 59.09 534 TRP A C 1
ATOM 12949 O O . TRP D 1 534 ? 88.741 124.503 66.710 1.00 59.09 534 TRP A O 1
ATOM 12960 N N . LEU D 1 535 ? 86.749 125.521 67.026 1.00 63.89 535 LEU A N 1
ATOM 12961 C CA . LEU D 1 535 ? 86.040 124.955 65.872 1.00 63.89 535 LEU A CA 1
ATOM 12962 C C . LEU D 1 535 ? 86.579 123.622 65.351 1.00 63.89 535 LEU A C 1
ATOM 12963 O O . LEU D 1 535 ? 87.420 123.591 64.453 1.00 63.89 535 LEU A O 1
ATOM 12968 N N . GLN D 1 539 ? 82.682 126.817 61.360 1.00 78.80 539 GLN A N 1
ATOM 12969 C CA . GLN D 1 539 ? 81.674 127.834 61.100 1.00 78.80 539 GLN A CA 1
ATOM 12970 C C . GLN D 1 539 ? 80.916 128.184 62.377 1.00 78.80 539 GLN A C 1
ATOM 12971 O O . GLN D 1 539 ? 80.318 127.322 63.016 1.00 78.80 539 GLN A O 1
ATOM 12977 N N . THR D 1 540 ? 80.957 129.459 62.753 1.00 74.27 540 THR A N 1
ATOM 12978 C CA . THR D 1 540 ? 80.286 129.951 63.951 1.00 74.27 540 THR A CA 1
ATOM 12979 C C . THR D 1 540 ? 79.726 131.337 63.657 1.00 74.27 540 THR A C 1
ATOM 12980 O O . THR D 1 540 ? 80.451 132.225 63.196 1.00 74.27 540 THR A O 1
ATOM 12984 N N . GLU D 1 541 ? 78.419 131.503 63.852 1.00 77.32 541 GLU A N 1
ATOM 12985 C CA . GLU D 1 541 ? 77.787 132.816 63.739 1.00 77.32 541 GLU A CA 1
ATOM 12986 C C . GLU D 1 541 ? 77.637 133.411 65.139 1.00 77.32 541 GLU A C 1
ATOM 12987 O O . GLU D 1 541 ? 76.550 133.757 65.600 1.00 77.32 541 GLU A O 1
ATOM 12993 N N . ALA D 1 542 ? 78.773 133.523 65.817 1.00 72.47 542 ALA A N 1
ATOM 12994 C CA . ALA D 1 542 ? 78.802 133.983 67.194 1.00 72.47 542 ALA A CA 1
ATOM 12995 C C . ALA D 1 542 ? 79.865 135.055 67.342 1.00 72.47 542 ALA A C 1
ATOM 12996 O O . ALA D 1 542 ? 81.033 134.823 67.017 1.00 72.47 542 ALA A O 1
ATOM 12998 N N . SER D 1 543 ? 79.457 136.223 67.820 1.00 68.22 543 SER A N 1
ATOM 12999 C CA . SER D 1 543 ? 80.413 137.245 68.198 1.00 68.22 543 SER A CA 1
ATOM 13000 C C . SER D 1 543 ? 80.771 137.085 69.671 1.00 68.22 543 SER A C 1
ATOM 13001 O O . SER D 1 543 ? 80.326 136.157 70.347 1.00 68.22 543 SER A O 1
ATOM 13004 N N . VAL D 1 544 ? 81.597 138.006 70.169 1.00 63.99 544 VAL A N 1
ATOM 13005 C CA . VAL D 1 544 ? 81.904 138.020 71.591 1.00 63.99 544 VAL A CA 1
ATOM 13006 C C . VAL D 1 544 ? 80.613 138.197 72.372 1.00 63.99 544 VAL A C 1
ATOM 13007 O O . VAL D 1 544 ? 79.610 138.696 71.848 1.00 63.99 544 VAL A O 1
ATOM 13011 N N . TYR D 1 545 ? 80.626 137.749 73.623 1.00 55.78 545 TYR A N 1
ATOM 13012 C CA . TYR D 1 545 ? 79.497 137.694 74.548 1.00 55.78 545 TYR A CA 1
ATOM 13013 C C . TYR D 1 545 ? 78.526 136.590 74.164 1.00 55.78 545 TYR A C 1
ATOM 13014 O O . TYR D 1 545 ? 77.703 136.207 74.991 1.00 55.78 545 TYR A O 1
ATOM 13023 N N . GLN D 1 546 ? 78.634 136.018 72.965 1.00 56.05 546 GLN A N 1
ATOM 13024 C CA . GLN D 1 546 ? 77.733 134.974 72.497 1.00 56.05 546 GLN A CA 1
ATOM 13025 C C . GLN D 1 546 ? 78.463 133.672 72.225 1.00 56.05 546 GLN A C 1
ATOM 13026 O O . GLN D 1 546 ? 78.049 132.907 71.352 1.00 56.05 546 GLN A O 1
ATOM 13032 N N . GLN D 1 547 ? 79.548 133.412 72.943 1.00 53.00 547 GLN A N 1
ATOM 13033 C CA . GLN D 1 547 ? 80.421 132.291 72.649 1.00 53.00 547 GLN A CA 1
ATOM 13034 C C . GLN D 1 547 ? 80.804 131.578 73.936 1.00 53.00 547 GLN A C 1
ATOM 13035 O O . GLN D 1 547 ? 80.906 132.185 75.003 1.00 53.00 547 GLN A O 1
ATOM 13041 N N . ALA D 1 548 ? 81.009 130.273 73.817 1.00 43.98 548 ALA A N 1
ATOM 13042 C CA . ALA D 1 548 ? 81.472 129.454 74.925 1.00 43.98 548 ALA A CA 1
ATOM 13043 C C . ALA D 1 548 ? 82.985 129.583 75.004 1.00 43.98 548 ALA A C 1
ATOM 13044 O O . ALA D 1 548 ? 83.682 129.397 74.003 1.00 43.98 548 ALA A O 1
ATOM 13046 N N . GLU D 1 549 ? 83.491 129.883 76.196 1.00 40.84 549 GLU A N 1
ATOM 13047 C CA . GLU D 1 549 ? 84.847 130.404 76.299 1.00 40.84 549 GLU A CA 1
ATOM 13048 C C . GLU D 1 549 ? 85.895 129.314 76.124 1.00 40.84 549 GLU A C 1
ATOM 13049 O O . GLU D 1 549 ? 86.662 129.335 75.155 1.00 40.84 549 GLU A O 1
ATOM 13055 N N . ASP D 1 550 ? 85.944 128.343 77.029 1.00 35.22 550 ASP A N 1
ATOM 13056 C CA . ASP D 1 550 ? 87.032 127.378 77.032 1.00 35.22 550 ASP A CA 1
ATOM 13057 C C . ASP D 1 550 ? 86.817 126.242 76.046 1.00 35.22 550 ASP A C 1
ATOM 13058 O O . ASP D 1 550 ? 87.362 125.155 76.244 1.00 35.22 550 ASP A O 1
ATOM 13063 N N . GLY D 1 551 ? 86.056 126.468 74.985 1.00 33.45 551 GLY A N 1
ATOM 13064 C CA . GLY D 1 551 ? 85.728 125.419 74.050 1.00 33.45 551 GLY A CA 1
ATOM 13065 C C . GLY D 1 551 ? 84.581 124.534 74.468 1.00 33.45 551 GLY A C 1
ATOM 13066 O O . GLY D 1 551 ? 84.430 123.448 73.907 1.00 33.45 551 GLY A O 1
ATOM 13067 N N . LYS D 1 552 ? 83.761 124.972 75.424 1.00 22.90 552 LYS A N 1
ATOM 13068 C CA . LYS D 1 552 ? 82.706 124.162 76.017 1.00 22.90 552 LYS A CA 1
ATOM 13069 C C . LYS D 1 552 ? 81.717 123.605 75.004 1.00 22.90 552 LYS A C 1
ATOM 13070 O O . LYS D 1 552 ? 81.237 122.485 75.170 1.00 22.90 552 LYS A O 1
ATOM 13076 N N . THR D 1 553 ? 81.374 124.371 73.973 1.00 33.43 553 THR A N 1
ATOM 13077 C CA . THR D 1 553 ? 80.426 123.868 72.987 1.00 33.43 553 THR A CA 1
ATOM 13078 C C . THR D 1 553 ? 80.991 122.668 72.242 1.00 33.43 553 THR A C 1
ATOM 13079 O O . THR D 1 553 ? 80.365 121.605 72.192 1.00 33.43 553 THR A O 1
ATOM 13083 N N . GLU D 1 554 ? 82.187 122.813 71.671 1.00 36.69 554 GLU A N 1
ATOM 13084 C CA . GLU D 1 554 ? 82.779 121.743 70.877 1.00 36.69 554 GLU A CA 1
ATOM 13085 C C . GLU D 1 554 ? 83.086 120.525 71.731 1.00 36.69 554 GLU A C 1
ATOM 13086 O O . GLU D 1 554 ? 82.700 119.400 71.391 1.00 36.69 554 GLU A O 1
ATOM 13092 N N . LEU D 1 555 ? 83.784 120.723 72.842 1.00 29.89 555 LEU A N 1
ATOM 13093 C CA . LEU D 1 555 ? 84.156 119.589 73.673 1.00 29.89 555 LEU A CA 1
ATOM 13094 C C . LEU D 1 555 ? 82.935 118.962 74.324 1.00 29.89 555 LEU A C 1
ATOM 13095 O O . LEU D 1 555 ? 82.896 117.748 74.524 1.00 29.89 555 LEU A O 1
ATOM 13100 N N . SER D 1 556 ? 81.917 119.764 74.638 1.00 25.02 556 SER A N 1
ATOM 13101 C CA . SER D 1 556 ? 80.698 119.231 75.237 1.00 25.02 556 SER A CA 1
ATOM 13102 C C . SER D 1 556 ? 79.916 118.395 74.242 1.00 25.02 556 SER A C 1
ATOM 13103 O O . SER D 1 556 ? 79.406 117.324 74.583 1.00 25.02 556 SER A O 1
ATOM 13106 N N . LEU D 1 557 ? 79.820 118.857 73.000 1.00 32.59 557 LEU A N 1
ATOM 13107 C CA . LEU D 1 557 ? 79.148 118.070 71.981 1.00 32.59 557 LEU A CA 1
ATOM 13108 C C . LEU D 1 557 ? 79.899 116.777 71.703 1.00 32.59 557 LEU A C 1
ATOM 13109 O O . LEU D 1 557 ? 79.283 115.722 71.517 1.00 32.59 557 LEU A O 1
ATOM 13114 N N . MET D 1 558 ? 81.232 116.831 71.687 1.00 32.21 558 MET A N 1
ATOM 13115 C CA . MET D 1 558 ? 82.016 115.615 71.501 1.00 32.21 558 MET A CA 1
ATOM 13116 C C . MET D 1 558 ? 81.817 114.639 72.651 1.00 32.21 558 MET A C 1
ATOM 13117 O O . MET D 1 558 ? 81.613 113.441 72.430 1.00 32.21 558 MET A O 1
ATOM 13122 N N . HIS D 1 559 ? 81.892 115.128 73.883 1.00 21.77 559 HIS A N 1
ATOM 13123 C CA . HIS D 1 559 ? 81.689 114.265 75.035 1.00 21.77 559 HIS A CA 1
ATOM 13124 C C . HIS D 1 559 ? 80.317 113.618 74.999 1.00 21.77 559 HIS A C 1
ATOM 13125 O O . HIS D 1 559 ? 80.173 112.431 75.308 1.00 21.77 559 HIS A O 1
ATOM 13132 N N . PHE D 1 560 ? 79.289 114.384 74.628 1.00 23.85 560 PHE A N 1
ATOM 13133 C CA . PHE D 1 560 ? 77.950 113.820 74.561 1.00 23.85 560 PHE A CA 1
ATOM 13134 C C . PHE D 1 560 ? 77.859 112.751 73.488 1.00 23.85 560 PHE A C 1
ATOM 13135 O O . PHE D 1 560 ? 77.333 111.663 73.737 1.00 23.85 560 PHE A O 1
ATOM 13143 N N . ALA D 1 561 ? 78.368 113.034 72.292 1.00 25.36 561 ALA A N 1
ATOM 13144 C CA . ALA D 1 561 ? 78.287 112.056 71.216 1.00 25.36 561 ALA A CA 1
ATOM 13145 C C . ALA D 1 561 ? 79.057 110.790 71.554 1.00 25.36 561 ALA A C 1
ATOM 13146 O O . ALA D 1 561 ? 78.718 109.705 71.073 1.00 25.36 561 ALA A O 1
ATOM 13148 N N . ILE D 1 562 ? 80.108 110.903 72.364 1.00 26.80 562 ILE A N 1
ATOM 13149 C CA . ILE D 1 562 ? 80.900 109.727 72.714 1.00 26.80 562 ILE A CA 1
ATOM 13150 C C . ILE D 1 562 ? 80.204 108.918 73.804 1.00 26.80 562 ILE A C 1
ATOM 13151 O O . ILE D 1 562 ? 80.158 107.688 73.749 1.00 26.80 562 ILE A O 1
ATOM 13156 N N . THR D 1 563 ? 79.648 109.600 74.807 1.00 22.84 563 THR A N 1
ATOM 13157 C CA . THR D 1 563 ? 79.013 108.901 75.922 1.00 22.84 563 THR A CA 1
ATOM 13158 C C . THR D 1 563 ? 77.698 108.250 75.508 1.00 22.84 563 THR A C 1
ATOM 13159 O O . THR D 1 563 ? 77.379 107.142 75.950 1.00 22.84 563 THR A O 1
ATOM 13163 N N . ASN D 1 564 ? 76.916 108.921 74.672 1.00 25.24 564 ASN A N 1
ATOM 13164 C CA . ASN D 1 564 ? 75.630 108.405 74.210 1.00 25.24 564 ASN A CA 1
ATOM 13165 C C . ASN D 1 564 ? 75.711 108.083 72.731 1.00 25.24 564 ASN A C 1
ATOM 13166 O O . ASN D 1 564 ? 75.458 108.969 71.894 1.00 25.24 564 ASN A O 1
ATOM 13171 N N . PRO D 1 565 ? 76.045 106.862 72.356 1.00 30.74 565 PRO A N 1
ATOM 13172 C CA . PRO D 1 565 ? 76.232 106.551 70.936 1.00 30.74 565 PRO A CA 1
ATOM 13173 C C . PRO D 1 565 ? 74.921 106.396 70.183 1.00 30.74 565 PRO A C 1
ATOM 13174 O O . PRO D 1 565 ? 74.912 106.310 68.952 1.00 30.74 565 PRO A O 1
ATOM 13178 N N . GLY D 1 566 ? 73.805 106.353 70.914 1.00 37.95 566 GLY A N 1
ATOM 13179 C CA . GLY D 1 566 ? 72.519 106.158 70.267 1.00 37.95 566 GLY A CA 1
ATOM 13180 C C . GLY D 1 566 ? 71.941 107.436 69.692 1.00 37.95 566 GLY A C 1
ATOM 13181 O O . GLY D 1 566 ? 71.139 107.395 68.755 1.00 37.95 566 GLY A O 1
ATOM 13182 N N . TRP D 1 567 ? 72.342 108.583 70.237 1.00 41.49 567 TRP A N 1
ATOM 13183 C CA . TRP D 1 567 ? 71.781 109.866 69.836 1.00 41.49 567 TRP A CA 1
ATOM 13184 C C . TRP D 1 567 ? 72.059 110.156 68.366 1.00 41.49 567 TRP A C 1
ATOM 13185 O O . TRP D 1 567 ? 73.128 109.842 67.838 1.00 41.49 567 TRP A O 1
ATOM 13196 N N . GLN D 1 568 ? 71.079 110.757 67.702 1.00 53.91 568 GLN A N 1
ATOM 13197 C CA . GLN D 1 568 ? 71.200 111.152 66.304 1.00 53.91 568 GLN A CA 1
ATOM 13198 C C . GLN D 1 568 ? 71.585 112.624 66.223 1.00 53.91 568 GLN A C 1
ATOM 13199 O O . GLN D 1 568 ? 70.831 113.514 66.621 1.00 53.91 568 GLN A O 1
ATOM 13205 N N . PRO D 1 569 ? 72.755 112.929 65.675 1.00 56.41 569 PRO A N 1
ATOM 13206 C CA . PRO D 1 569 ? 73.270 114.294 65.734 1.00 56.41 569 PRO A CA 1
ATOM 13207 C C . PRO D 1 569 ? 72.669 115.160 64.641 1.00 56.41 569 PRO A C 1
ATOM 13208 O O . PRO D 1 569 ? 72.593 114.740 63.478 1.00 56.41 569 PRO A O 1
ATOM 13212 N N . PRO D 1 570 ? 72.217 116.374 64.981 1.00 61.59 570 PRO A N 1
ATOM 13213 C CA . PRO D 1 570 ? 71.725 117.303 63.953 1.00 61.59 570 PRO A CA 1
ATOM 13214 C C . PRO D 1 570 ? 72.748 117.586 62.865 1.00 61.59 570 PRO A C 1
ATOM 13215 O O . PRO D 1 570 ? 73.911 117.187 62.976 1.00 61.59 570 PRO A O 1
ATOM 13219 N N . ARG D 1 571 ? 72.318 118.273 61.809 1.00 69.07 571 ARG A N 1
ATOM 13220 C CA . ARG D 1 571 ? 73.146 118.514 60.631 1.00 69.07 571 ARG A CA 1
ATOM 13221 C C . ARG D 1 571 ? 74.480 119.173 60.969 1.00 69.07 571 ARG A C 1
ATOM 13222 O O . ARG D 1 571 ? 75.543 118.634 60.638 1.00 69.07 571 ARG A O 1
ATOM 13230 N N . GLU D 1 572 ? 74.434 120.339 61.617 1.00 67.29 572 GLU A N 1
ATOM 13231 C CA . GLU D 1 572 ? 75.668 121.067 61.896 1.00 67.29 572 GLU A CA 1
ATOM 13232 C C . GLU D 1 572 ? 76.573 120.284 62.837 1.00 67.29 572 GLU A C 1
ATOM 13233 O O . GLU D 1 572 ? 77.791 120.234 62.638 1.00 67.29 572 GLU A O 1
ATOM 13239 N N . SER D 1 573 ? 75.995 119.660 63.866 1.00 63.23 573 SER A N 1
ATOM 13240 C CA . SER D 1 573 ? 76.798 118.876 64.803 1.00 63.23 573 SER A CA 1
ATOM 13241 C C . SER D 1 573 ? 77.426 117.672 64.114 1.00 63.23 573 SER A C 1
ATOM 13242 O O . SER D 1 573 ? 78.592 117.342 64.362 1.00 63.23 573 SER A O 1
ATOM 13245 N N . THR D 1 574 ? 76.671 117.000 63.245 1.00 63.96 574 THR A N 1
ATOM 13246 C CA . THR D 1 574 ? 77.227 115.875 62.505 1.00 63.96 574 THR A CA 1
ATOM 13247 C C . THR D 1 574 ? 78.377 116.318 61.616 1.00 63.96 574 THR A C 1
ATOM 13248 O O . THR D 1 574 ? 79.423 115.662 61.568 1.00 63.96 574 THR A O 1
ATOM 13252 N N . ALA D 1 575 ? 78.200 117.428 60.896 1.00 64.63 575 ALA A N 1
ATOM 13253 C CA . ALA D 1 575 ? 79.270 117.922 60.035 1.00 64.63 575 ALA A CA 1
ATOM 13254 C C . ALA D 1 575 ? 80.501 118.294 60.847 1.00 64.63 575 ALA A C 1
ATOM 13255 O O . ALA D 1 575 ? 81.635 118.002 60.443 1.00 64.63 575 ALA A O 1
ATOM 13257 N N . PHE D 1 576 ? 80.298 118.926 62.002 1.00 60.75 576 PHE A N 1
ATOM 13258 C CA . PHE D 1 576 ? 81.414 119.302 62.861 1.00 60.75 576 PHE A CA 1
ATOM 13259 C C . PHE D 1 576 ? 82.174 118.073 63.334 1.00 60.75 576 PHE A C 1
ATOM 13260 O O . PHE D 1 576 ? 83.405 118.020 63.262 1.00 60.75 576 PHE A O 1
ATOM 13268 N N . LEU D 1 577 ? 81.452 117.071 63.838 1.00 59.10 577 LEU A N 1
ATOM 13269 C CA . LEU D 1 577 ? 82.103 115.873 64.358 1.00 59.10 577 LEU A CA 1
ATOM 13270 C C . LEU D 1 577 ? 82.827 115.124 63.252 1.00 59.10 577 LEU A C 1
ATOM 13271 O O . LEU D 1 577 ? 83.921 114.592 63.458 1.00 59.10 577 LEU A O 1
ATOM 13276 N N . GLY D 1 578 ? 82.236 115.081 62.057 1.00 66.64 578 GLY A N 1
ATOM 13277 C CA . GLY D 1 578 ? 82.905 114.442 60.939 1.00 66.64 578 GLY A CA 1
ATOM 13278 C C . GLY D 1 578 ? 84.187 115.148 60.542 1.00 66.64 578 GLY A C 1
ATOM 13279 O O . GLY D 1 578 ? 85.218 114.507 60.327 1.00 66.64 578 GLY A O 1
ATOM 13280 N N . PHE D 1 579 ? 84.141 116.479 60.439 1.00 70.02 579 PHE A N 1
ATOM 13281 C CA . PHE D 1 579 ? 85.350 117.233 60.121 1.00 70.02 579 PHE A CA 1
ATOM 13282 C C . PHE D 1 579 ? 86.409 117.052 61.200 1.00 70.02 579 PHE A C 1
ATOM 13283 O O . PHE D 1 579 ? 87.603 116.943 60.897 1.00 70.02 579 PHE A O 1
ATOM 13291 N N . LEU D 1 580 ? 85.987 117.011 62.466 1.00 68.10 580 LEU A N 1
ATOM 13292 C CA . LEU D 1 580 ? 86.925 116.782 63.557 1.00 68.10 580 LEU A CA 1
ATOM 13293 C C . LEU D 1 580 ? 87.590 115.420 63.438 1.00 68.10 580 LEU A C 1
ATOM 13294 O O . LEU D 1 580 ? 88.807 115.302 63.612 1.00 68.10 580 LEU A O 1
ATOM 13299 N N . LYS D 1 581 ? 86.805 114.376 63.167 1.00 70.33 581 LYS A N 1
ATOM 13300 C CA . LYS D 1 581 ? 87.382 113.045 63.018 1.00 70.33 581 LYS A CA 1
ATOM 13301 C C . LYS D 1 581 ? 88.339 113.002 61.838 1.00 70.33 581 LYS A C 1
ATOM 13302 O O . LYS D 1 581 ? 89.399 112.365 61.909 1.00 70.33 581 LYS A O 1
ATOM 13308 N N . GLU D 1 582 ? 87.988 113.681 60.744 1.00 77.14 582 GLU A N 1
ATOM 13309 C CA . GLU D 1 582 ? 88.868 113.712 59.581 1.00 77.14 582 GLU A CA 1
ATOM 13310 C C . GLU D 1 582 ? 90.178 114.420 59.900 1.00 77.14 582 GLU A C 1
ATOM 13311 O O . GLU D 1 582 ? 91.246 113.999 59.445 1.00 77.14 582 GLU A O 1
ATOM 13317 N N . GLN D 1 583 ? 90.120 115.490 60.695 1.00 78.72 583 GLN A N 1
ATOM 13318 C CA . GLN D 1 583 ? 91.342 116.195 61.067 1.00 78.72 583 GLN A CA 1
ATOM 13319 C C . GLN D 1 583 ? 92.183 115.372 62.037 1.00 78.72 583 GLN A C 1
ATOM 13320 O O . GLN D 1 583 ? 93.418 115.397 61.981 1.00 78.72 583 GLN A O 1
ATOM 13326 N N . VAL D 1 584 ? 91.534 114.638 62.940 1.00 79.61 584 VAL A N 1
ATOM 13327 C CA . VAL D 1 584 ? 92.276 113.818 63.897 1.00 79.61 584 VAL A CA 1
ATOM 13328 C C . VAL D 1 584 ? 92.981 112.676 63.176 1.00 79.61 584 VAL A C 1
ATOM 13329 O O . VAL D 1 584 ? 94.165 112.406 63.410 1.00 79.61 584 VAL A O 1
ATOM 13333 N N . GLN D 1 585 ? 92.266 111.992 62.282 1.00 86.22 585 GLN A N 1
ATOM 13334 C CA . GLN D 1 585 ? 92.869 110.860 61.587 1.00 86.22 585 GLN A CA 1
ATOM 13335 C C . GLN D 1 585 ? 93.852 111.326 60.519 1.00 86.22 585 GLN A C 1
ATOM 13336 O O . GLN D 1 585 ? 94.765 110.584 60.141 1.00 86.22 585 GLN A O 1
ATOM 13342 N N . ARG D 1 586 ? 93.680 112.550 60.017 1.00 89.01 586 ARG A N 1
ATOM 13343 C CA . ARG D 1 586 ? 94.599 113.080 59.015 1.00 89.01 586 ARG A CA 1
ATOM 13344 C C . ARG D 1 586 ? 95.883 113.581 59.663 1.00 89.01 586 ARG A C 1
ATOM 13345 O O . ARG D 1 586 ? 96.987 113.160 59.298 1.00 89.01 586 ARG A O 1
ATOM 13347 N N . ASP D 1 587 ? 95.758 114.486 60.626 1.00 90.09 587 ASP A N 1
ATOM 13348 C CA . ASP D 1 587 ? 96.921 115.037 61.311 1.00 90.09 587 ASP A CA 1
ATOM 13349 C C . ASP D 1 587 ? 97.328 114.137 62.469 1.00 90.09 587 ASP A C 1
ATOM 13350 O O . ASP D 1 587 ? 96.962 112.964 62.511 1.00 90.09 587 ASP A O 1
ATOM 13355 N N . UNK E 1 689 ? 92.146 95.582 63.926 1.00 93.17 689 UNK E N 1
ATOM 13356 C CA . UNK E 1 689 ? 92.414 94.252 64.456 1.00 93.17 689 UNK E CA 1
ATOM 13357 C C . UNK E 1 689 ? 91.926 94.141 65.888 1.00 93.17 689 UNK E C 1
ATOM 13358 O O . UNK E 1 689 ? 92.167 95.030 66.699 1.00 93.17 689 UNK E O 1
ATOM 13360 N N . UNK E 1 690 ? 91.312 93.017 66.231 1.00 87.91 690 UNK E N 1
ATOM 13361 C CA . UNK E 1 690 ? 90.867 92.814 67.598 1.00 87.91 690 UNK E CA 1
ATOM 13362 C C . UNK E 1 690 ? 92.103 92.819 68.503 1.00 87.91 690 UNK E C 1
ATOM 13363 O O . UNK E 1 690 ? 92.087 93.376 69.597 1.00 87.91 690 UNK E O 1
ATOM 13365 N N . UNK E 1 691 ? 93.181 92.197 68.038 1.00 86.21 691 UNK E N 1
ATOM 13366 C CA . UNK E 1 691 ? 94.426 92.138 68.796 1.00 86.21 691 UNK E CA 1
ATOM 13367 C C . UNK E 1 691 ? 95.051 93.516 69.030 1.00 86.21 691 UNK E C 1
ATOM 13368 O O . UNK E 1 691 ? 95.552 93.795 70.105 1.00 86.21 691 UNK E O 1
ATOM 13370 N N . UNK E 1 692 ? 95.030 94.380 68.017 1.00 86.88 692 UNK E N 1
ATOM 13371 C CA . UNK E 1 692 ? 95.605 95.717 68.158 1.00 86.88 692 UNK E CA 1
ATOM 13372 C C . UNK E 1 692 ? 94.851 96.498 69.223 1.00 86.88 692 UNK E C 1
ATOM 13373 O O . UNK E 1 692 ? 95.449 97.170 70.071 1.00 86.88 692 UNK E O 1
ATOM 13375 N N . UNK E 1 693 ? 93.526 96.375 69.187 1.00 87.76 693 UNK E N 1
ATOM 13376 C CA . UNK E 1 693 ? 92.656 97.029 70.149 1.00 87.76 693 UNK E CA 1
ATOM 13377 C C . UNK E 1 693 ? 92.924 96.480 71.544 1.00 87.76 693 UNK E C 1
ATOM 13378 O O . UNK E 1 693 ? 92.920 97.227 72.519 1.00 87.76 693 UNK E O 1
ATOM 13380 N N . UNK E 1 694 ? 93.144 95.171 71.635 1.00 81.95 694 UNK E N 1
ATOM 13381 C CA . UNK E 1 694 ? 93.446 94.531 72.904 1.00 81.95 694 UNK E CA 1
ATOM 13382 C C . UNK E 1 694 ? 94.753 95.079 73.461 1.00 81.95 694 UNK E C 1
ATOM 13383 O O . UNK E 1 694 ? 94.858 95.356 74.647 1.00 81.95 694 UNK E O 1
ATOM 13385 N N . UNK E 1 695 ? 95.747 95.262 72.598 1.00 81.41 695 UNK E N 1
ATOM 13386 C CA . UNK E 1 695 ? 97.031 95.809 73.023 1.00 81.41 695 UNK E CA 1
ATOM 13387 C C . UNK E 1 695 ? 96.844 97.231 73.543 1.00 81.41 695 UNK E C 1
ATOM 13388 O O . UNK E 1 695 ? 97.414 97.616 74.576 1.00 81.41 695 UNK E O 1
ATOM 13390 N N . UNK E 1 696 ? 96.012 98.006 72.845 1.00 83.33 696 UNK E N 1
ATOM 13391 C CA . UNK E 1 696 ? 95.737 99.378 73.252 1.00 83.33 696 UNK E CA 1
ATOM 13392 C C . UNK E 1 696 ? 95.075 99.381 74.617 1.00 83.33 696 UNK E C 1
ATOM 13393 O O . UNK E 1 696 ? 95.451 100.153 75.490 1.00 83.33 696 UNK E O 1
ATOM 13395 N N . UNK E 1 697 ? 94.027 98.567 74.686 1.00 81.54 697 UNK E N 1
ATOM 13396 C CA . UNK E 1 697 ? 93.214 98.362 75.870 1.00 81.54 697 UNK E CA 1
ATOM 13397 C C . UNK E 1 697 ? 94.029 97.769 77.007 1.00 81.54 697 UNK E C 1
ATOM 13398 O O . UNK E 1 697 ? 93.607 97.808 78.159 1.00 81.54 697 UNK E O 1
ATOM 13400 N N . UNK E 1 698 ? 95.152 97.149 76.673 1.00 76.61 698 UNK E N 1
ATOM 13401 C CA . UNK E 1 698 ? 96.030 96.619 77.686 1.00 76.61 698 UNK E CA 1
ATOM 13402 C C . UNK E 1 698 ? 97.100 97.676 77.915 1.00 76.61 698 UNK E C 1
ATOM 13403 O O . UNK E 1 698 ? 97.432 98.006 79.053 1.00 76.61 698 UNK E O 1
ATOM 13405 N N . UNK E 1 699 ? 97.631 98.201 76.813 1.00 79.04 699 UNK E N 1
ATOM 13406 C CA . UNK E 1 699 ? 98.662 99.232 76.853 1.00 79.04 699 UNK E CA 1
ATOM 13407 C C . UNK E 1 699 ? 98.189 100.544 77.442 1.00 79.04 699 UNK E C 1
ATOM 13408 O O . UNK E 1 699 ? 98.893 101.134 78.249 1.00 79.04 699 UNK E O 1
ATOM 13410 N N . UNK E 1 700 ? 96.996 100.999 77.058 1.00 80.93 700 UNK E N 1
ATOM 13411 C CA . UNK E 1 700 ? 96.499 102.279 77.568 1.00 80.93 700 UNK E CA 1
ATOM 13412 C C . UNK E 1 700 ? 95.587 102.149 78.779 1.00 80.93 700 UNK E C 1
ATOM 13413 O O . UNK E 1 700 ? 95.847 102.739 79.817 1.00 80.93 700 UNK E O 1
ATOM 13415 N N . UNK E 1 701 ? 94.422 101.605 78.635 1.00 84.98 701 UNK E N 1
ATOM 13416 C CA . UNK E 1 701 ? 93.634 101.407 79.805 1.00 84.98 701 UNK E CA 1
ATOM 13417 C C . UNK E 1 701 ? 93.801 99.913 80.289 1.00 84.98 701 UNK E C 1
ATOM 13418 O O . UNK E 1 701 ? 93.779 98.916 79.530 1.00 84.98 701 UNK E O 1
ATOM 13420 N N . UNK E 1 702 ? 93.982 99.765 81.590 1.00 88.45 702 UNK E N 1
ATOM 13421 C CA . UNK E 1 702 ? 92.884 99.902 82.514 1.00 88.45 702 UNK E CA 1
ATOM 13422 C C . UNK E 1 702 ? 92.584 101.438 83.027 1.00 88.45 702 UNK E C 1
ATOM 13423 O O . UNK E 1 702 ? 91.426 101.854 83.117 1.00 88.45 702 UNK E O 1
ATOM 13425 N N . UNK E 1 703 ? 93.662 102.193 83.269 1.00 87.89 703 UNK E N 1
ATOM 13426 C CA . UNK E 1 703 ? 93.804 103.576 83.842 1.00 87.89 703 UNK E CA 1
ATOM 13427 C C . UNK E 1 703 ? 92.857 104.889 83.507 1.00 87.89 703 UNK E C 1
ATOM 13428 O O . UNK E 1 703 ? 92.643 105.800 84.335 1.00 87.89 703 UNK E O 1
ATOM 13430 N N . UNK E 1 704 ? 92.403 104.935 82.282 1.00 31.52 704 UNK E N 1
ATOM 13431 C CA . UNK E 1 704 ? 91.736 105.991 81.743 1.00 31.52 704 UNK E CA 1
ATOM 13432 C C . UNK E 1 704 ? 90.256 105.468 81.659 1.00 31.52 704 UNK E C 1
ATOM 13433 O O . UNK E 1 704 ? 89.655 104.882 82.647 1.00 31.52 704 UNK E O 1
ATOM 13435 N N . UNK E 1 705 ? 89.666 105.855 80.530 1.00 33.26 705 UNK E N 1
ATOM 13436 C CA . UNK E 1 705 ? 88.307 105.749 79.948 1.00 33.26 705 UNK E CA 1
ATOM 13437 C C . UNK E 1 705 ? 88.261 106.530 78.789 1.00 33.26 705 UNK E C 1
ATOM 13438 O O . UNK E 1 705 ? 89.078 107.208 78.377 1.00 33.26 705 UNK E O 1
ATOM 13440 N N . UNK E 1 706 ? 87.219 106.267 78.170 1.00 39.14 706 UNK E N 1
ATOM 13441 C CA . UNK E 1 706 ? 86.909 106.986 76.976 1.00 39.14 706 UNK E CA 1
ATOM 13442 C C . UNK E 1 706 ? 88.202 107.407 76.336 1.00 39.14 706 UNK E C 1
ATOM 13443 O O . UNK E 1 706 ? 88.453 108.576 76.172 1.00 39.14 706 UNK E O 1
ATOM 13445 N N . UNK E 1 707 ? 89.018 106.453 75.910 1.00 40.21 707 UNK E N 1
ATOM 13446 C CA . UNK E 1 707 ? 90.304 106.770 75.290 1.00 40.21 707 UNK E CA 1
ATOM 13447 C C . UNK E 1 707 ? 90.139 107.676 74.072 1.00 40.21 707 UNK E C 1
ATOM 13448 O O . UNK E 1 707 ? 90.947 108.568 73.876 1.00 40.21 707 UNK E O 1
ATOM 13450 N N . UNK E 1 708 ? 89.110 107.471 73.250 1.00 40.91 708 UNK E N 1
ATOM 13451 C CA . UNK E 1 708 ? 88.852 108.356 72.122 1.00 40.91 708 UNK E CA 1
ATOM 13452 C C . UNK E 1 708 ? 88.562 109.753 72.650 1.00 40.91 708 UNK E C 1
ATOM 13453 O O . UNK E 1 708 ? 89.057 110.725 72.102 1.00 40.91 708 UNK E O 1
ATOM 13455 N N . UNK E 1 709 ? 87.789 109.869 73.726 1.00 35.82 709 UNK E N 1
ATOM 13456 C CA . UNK E 1 709 ? 87.517 111.186 74.272 1.00 35.82 709 UNK E CA 1
ATOM 13457 C C . UNK E 1 709 ? 88.799 111.838 74.726 1.00 35.82 709 UNK E C 1
ATOM 13458 O O . UNK E 1 709 ? 89.026 112.984 74.424 1.00 35.82 709 UNK E O 1
ATOM 13460 N N . UNK E 1 710 ? 89.670 111.105 75.405 1.00 40.87 710 UNK E N 1
ATOM 13461 C CA . UNK E 1 710 ? 90.915 111.704 75.865 1.00 40.87 710 UNK E CA 1
ATOM 13462 C C . UNK E 1 710 ? 91.765 112.145 74.695 1.00 40.87 710 UNK E C 1
ATOM 13463 O O . UNK E 1 710 ? 92.323 113.228 74.710 1.00 40.87 710 UNK E O 1
ATOM 13465 N N . UNK E 1 711 ? 91.831 111.334 73.651 1.00 48.56 711 UNK E N 1
ATOM 13466 C CA . UNK E 1 711 ? 92.639 111.714 72.507 1.00 48.56 711 UNK E CA 1
ATOM 13467 C C . UNK E 1 711 ? 92.075 112.980 71.896 1.00 48.56 711 UNK E C 1
ATOM 13468 O O . UNK E 1 711 ? 92.815 113.904 71.625 1.00 48.56 711 UNK E O 1
ATOM 13470 N N . UNK E 1 712 ? 90.759 113.063 71.745 1.00 53.98 712 UNK E N 1
ATOM 13471 C CA . UNK E 1 712 ? 90.150 114.263 71.178 1.00 53.98 712 UNK E CA 1
ATOM 13472 C C . UNK E 1 712 ? 90.384 115.484 72.063 1.00 53.98 712 UNK E C 1
ATOM 13473 O O . UNK E 1 712 ? 90.687 116.554 71.567 1.00 53.98 712 UNK E O 1
ATOM 13475 N N . UNK E 1 713 ? 90.281 115.316 73.377 1.00 47.09 713 UNK E N 1
ATOM 13476 C CA . UNK E 1 713 ? 90.479 116.426 74.292 1.00 47.09 713 UNK E CA 1
ATOM 13477 C C . UNK E 1 713 ? 91.884 116.949 74.172 1.00 47.09 713 UNK E C 1
ATOM 13478 O O . UNK E 1 713 ? 92.091 118.147 74.212 1.00 47.09 713 UNK E O 1
ATOM 13480 N N . UNK E 1 714 ? 92.863 116.052 74.082 1.00 53.30 714 UNK E N 1
ATOM 13481 C CA . UNK E 1 714 ? 94.249 116.479 73.941 1.00 53.30 714 UNK E CA 1
ATOM 13482 C C . UNK E 1 714 ? 94.483 117.120 72.587 1.00 53.30 714 UNK E C 1
ATOM 13483 O O . UNK E 1 714 ? 95.171 118.112 72.469 1.00 53.30 714 UNK E O 1
ATOM 13485 N N . UNK E 1 715 ? 93.896 116.531 71.562 1.00 61.05 715 UNK E N 1
ATOM 13486 C CA . UNK E 1 715 ? 94.037 117.008 70.202 1.00 61.05 715 UNK E CA 1
ATOM 13487 C C . UNK E 1 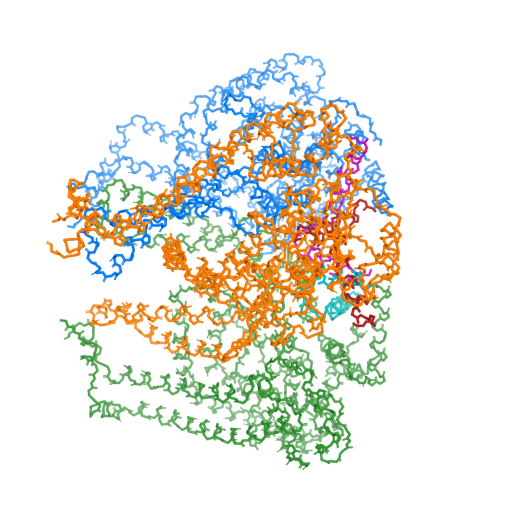715 ? 93.426 118.367 70.053 1.00 61.05 715 UNK E C 1
ATOM 13488 O O . UNK E 1 715 ? 93.933 119.216 69.340 1.00 61.05 715 UNK E O 1
ATOM 13490 N N . UNK E 1 716 ? 92.308 118.568 70.724 1.00 58.11 716 UNK E N 1
ATOM 13491 C CA . UNK E 1 716 ? 91.618 119.830 70.576 1.00 58.11 716 UNK E CA 1
ATOM 13492 C C . UNK E 1 716 ? 92.405 120.941 71.241 1.00 58.11 716 UNK E C 1
ATOM 13493 O O . UNK E 1 716 ? 92.615 121.980 70.630 1.00 58.11 716 UNK E O 1
ATOM 13495 N N . UNK E 1 717 ? 92.910 120.715 72.450 1.00 54.86 717 UNK E N 1
ATOM 13496 C CA . UNK E 1 717 ? 93.656 121.784 73.110 1.00 54.86 717 UNK E CA 1
ATOM 13497 C C . UNK E 1 717 ? 94.913 122.122 72.315 1.00 54.86 717 UNK E C 1
ATOM 13498 O O . UNK E 1 717 ? 95.232 123.291 72.115 1.00 54.86 717 UNK E O 1
ATOM 13500 N N . UNK E 1 718 ? 95.598 121.109 71.804 1.00 66.78 718 UNK E N 1
ATOM 13501 C CA . UNK E 1 718 ? 96.807 121.362 71.044 1.00 66.78 718 UNK E CA 1
ATOM 13502 C C . UNK E 1 718 ? 96.500 122.165 69.795 1.00 66.78 718 UNK E C 1
ATOM 13503 O O . UNK E 1 718 ? 97.184 123.136 69.495 1.00 66.78 718 UNK E O 1
ATOM 13505 N N . UNK E 1 719 ? 95.434 121.798 69.095 1.00 68.46 719 UNK E N 1
ATOM 13506 C CA . UNK E 1 719 ? 95.074 122.503 67.873 1.00 68.46 719 UNK E CA 1
ATOM 13507 C C . UNK E 1 719 ? 94.723 123.940 68.184 1.00 68.46 719 UNK E C 1
ATOM 13508 O O . UNK E 1 719 ? 95.146 124.848 67.484 1.00 68.46 719 UNK E O 1
ATOM 13510 N N . UNK E 1 720 ? 93.987 124.153 69.268 1.00 64.81 720 UNK E N 1
ATOM 13511 C CA . UNK E 1 720 ? 93.600 125.502 69.603 1.00 64.81 720 UNK E CA 1
ATOM 13512 C C . UNK E 1 720 ? 94.825 126.330 69.883 1.00 64.81 720 UNK E C 1
ATOM 13513 O O . UNK E 1 720 ? 94.956 127.427 69.359 1.00 64.81 720 UNK E O 1
ATOM 13515 N N . UNK E 1 721 ? 95.766 125.782 70.645 1.00 70.11 721 UNK E N 1
ATOM 13516 C CA . UNK E 1 721 ? 96.963 126.545 70.970 1.00 70.11 721 UNK E CA 1
ATOM 13517 C C . UNK E 1 721 ? 97.761 126.858 69.724 1.00 70.11 721 UNK E C 1
ATOM 13518 O O . UNK E 1 721 ? 98.235 127.974 69.545 1.00 70.11 721 UNK E O 1
ATOM 13520 N N . UNK E 1 722 ? 97.866 125.878 68.834 1.00 75.69 722 UNK E N 1
ATOM 13521 C CA . UNK E 1 722 ? 98.627 126.071 67.617 1.00 75.69 722 UNK E CA 1
ATOM 13522 C C . UNK E 1 722 ? 98.008 127.180 66.786 1.00 75.69 722 UNK E C 1
ATOM 13523 O O . UNK E 1 722 ? 98.718 128.032 66.262 1.00 75.69 722 UNK E O 1
ATOM 13525 N N . UNK E 1 723 ? 96.685 127.186 66.672 1.00 75.14 723 UNK E N 1
ATOM 13526 C CA . UNK E 1 723 ? 96.016 128.230 65.906 1.00 75.14 723 UNK E CA 1
ATOM 13527 C C . UNK E 1 723 ? 96.199 129.601 66.546 1.00 75.14 723 UNK E C 1
ATOM 13528 O O . UNK E 1 723 ? 96.498 130.577 65.863 1.00 75.14 723 UNK E O 1
ATOM 13530 N N . UNK E 1 724 ? 96.065 129.653 67.867 1.00 76.84 724 UNK E N 1
ATOM 13531 C CA . UNK E 1 724 ? 96.184 130.906 68.607 1.00 76.84 724 UNK E CA 1
ATOM 13532 C C . UNK E 1 724 ? 96.412 130.642 70.088 1.00 76.84 724 UNK E C 1
ATOM 13533 O O . UNK E 1 724 ? 95.525 130.858 70.911 1.00 76.84 724 UNK E O 1
ATOM 13535 N N . UNK F 1 689 ? 101.205 113.186 63.933 1.00 93.17 689 UNK D N 1
ATOM 13536 C CA . UNK F 1 689 ? 99.919 113.618 64.461 1.00 93.17 689 UNK D CA 1
ATOM 13537 C C . UNK F 1 689 ? 100.066 114.096 65.895 1.00 93.17 689 UNK D C 1
ATOM 13538 O O . UNK F 1 689 ? 100.715 113.443 66.706 1.00 93.17 689 UNK D O 1
ATOM 13540 N N . UNK F 1 690 ? 99.399 115.190 66.238 1.00 87.91 690 UNK D N 1
ATOM 13541 C CA . UNK F 1 690 ? 99.444 115.677 67.604 1.00 87.91 690 UNK D CA 1
ATOM 13542 C C . UNK F 1 690 ? 98.832 114.603 68.509 1.00 87.91 690 UNK D C 1
ATOM 13543 O O . UNK F 1 690 ? 99.322 114.339 69.603 1.00 87.91 690 UNK D O 1
ATOM 13545 N N . UNK F 1 691 ? 97.754 113.982 68.043 1.00 86.21 691 UNK D N 1
ATOM 13546 C CA . UNK F 1 691 ? 97.080 112.931 68.802 1.00 86.21 691 UNK D CA 1
ATOM 13547 C C . UNK F 1 691 ? 97.962 111.701 69.034 1.00 86.21 691 UNK D C 1
ATOM 13548 O O . UNK F 1 691 ? 97.953 111.129 70.111 1.00 86.21 691 UNK D O 1
ATOM 13550 N N . UNK F 1 692 ? 98.721 111.290 68.023 1.00 86.88 692 UNK D N 1
ATOM 13551 C CA . UNK F 1 692 ? 99.593 110.122 68.164 1.00 86.88 692 UNK D CA 1
ATOM 13552 C C . UNK F 1 692 ? 100.645 110.385 69.229 1.00 86.88 692 UNK D C 1
ATOM 13553 O O . UNK F 1 692 ? 100.927 109.531 70.078 1.00 86.88 692 UNK D O 1
ATOM 13555 N N . UNK F 1 693 ? 101.200 111.593 69.194 1.00 87.76 693 UNK D N 1
ATOM 13556 C CA . UNK F 1 693 ? 102.201 112.021 70.156 1.00 87.76 693 UNK D CA 1
ATOM 13557 C C . UNK F 1 693 ? 101.591 112.062 71.551 1.00 87.76 693 UNK D C 1
ATOM 13558 O O . UNK F 1 693 ? 102.240 111.694 72.526 1.00 87.76 693 UNK D O 1
ATOM 13560 N N . UNK F 1 694 ? 100.348 112.527 71.643 1.00 81.95 694 UNK D N 1
ATOM 13561 C CA . UNK F 1 694 ? 99.641 112.585 72.912 1.00 81.95 694 UNK D CA 1
ATOM 13562 C C . UNK F 1 694 ? 99.464 111.178 73.467 1.00 81.95 694 UNK D C 1
ATOM 13563 O O . UNK F 1 694 ? 99.650 110.949 74.654 1.00 81.95 694 UNK D O 1
ATOM 13565 N N . UNK F 1 695 ? 99.127 110.226 72.603 1.00 81.41 695 UNK D N 1
ATOM 13566 C CA . UNK F 1 695 ? 98.957 108.840 73.029 1.00 81.41 695 UNK D CA 1
ATOM 13567 C C . UNK F 1 695 ? 100.282 108.291 73.549 1.00 81.41 695 UNK D C 1
ATOM 13568 O O . UNK F 1 695 ? 100.329 107.606 74.581 1.00 81.41 695 UNK D O 1
ATOM 13570 N N . UNK F 1 696 ? 101.370 108.625 72.851 1.00 83.33 696 UNK D N 1
ATOM 13571 C CA . UNK F 1 696 ? 102.695 108.179 73.258 1.00 83.33 696 UNK D CA 1
ATOM 13572 C C . UNK F 1 696 ? 103.028 108.750 74.624 1.00 83.33 696 UNK D C 1
ATOM 13573 O O . UNK F 1 696 ? 103.508 108.037 75.497 1.00 83.33 696 UNK D O 1
ATOM 13575 N N . UNK F 1 697 ? 102.847 110.064 74.693 1.00 81.54 697 UNK D N 1
ATOM 13576 C CA . UNK F 1 697 ? 103.076 110.869 75.877 1.00 81.54 697 UNK D CA 1
ATOM 13577 C C . UNK F 1 697 ? 102.154 110.461 77.014 1.00 81.54 697 UNK D C 1
ATOM 13578 O O . UNK F 1 697 ? 102.397 110.805 78.167 1.00 81.54 697 UNK D O 1
ATOM 13580 N N . UNK F 1 698 ? 101.055 109.798 76.679 1.00 76.61 698 UNK D N 1
ATOM 13581 C CA . UNK F 1 698 ? 100.156 109.302 77.692 1.00 76.61 698 UNK D CA 1
ATOM 13582 C C . UNK F 1 698 ? 100.538 107.847 77.922 1.00 76.61 698 UNK D C 1
ATOM 13583 O O . UNK F 1 698 ? 100.658 107.394 79.058 1.00 76.61 698 UNK D O 1
ATOM 13585 N N . UNK F 1 699 ? 100.728 107.124 76.819 1.00 79.04 699 UNK D N 1
ATOM 13586 C CA . UNK F 1 699 ? 101.105 105.717 76.860 1.00 79.04 699 UNK D CA 1
ATOM 13587 C C . UNK F 1 699 ? 102.477 105.471 77.448 1.00 79.04 699 UNK D C 1
ATOM 13588 O O . UNK F 1 699 ? 102.636 104.566 78.254 1.00 79.04 699 UNK D O 1
ATOM 13590 N N . UNK F 1 700 ? 103.438 106.307 77.078 1.00 80.93 700 UNK D N 1
ATOM 13591 C CA . UNK F 1 700 ? 104.831 106.169 77.532 1.00 80.93 700 UNK D CA 1
ATOM 13592 C C . UNK F 1 700 ? 104.895 106.675 78.911 1.00 80.93 700 UNK D C 1
ATOM 13593 O O . UNK F 1 700 ? 104.458 106.016 79.821 1.00 80.93 700 UNK D O 1
ATOM 13595 N N . UNK F 1 701 ? 105.402 107.877 79.025 1.00 84.98 701 UNK D N 1
ATOM 13596 C CA . UNK F 1 701 ? 105.512 108.608 80.188 1.00 84.98 701 UNK D CA 1
ATOM 13597 C C . UNK F 1 701 ? 104.488 109.745 80.647 1.00 84.98 701 UNK D C 1
ATOM 13598 O O . UNK F 1 701 ? 104.233 110.774 79.964 1.00 84.98 701 UNK D O 1
ATOM 13600 N N . UNK F 1 702 ? 103.923 109.607 81.827 1.00 88.45 702 UNK D N 1
ATOM 13601 C CA . UNK F 1 702 ? 104.727 110.421 82.707 1.00 88.45 702 UNK D CA 1
ATOM 13602 C C . UNK F 1 702 ? 106.150 109.780 83.257 1.00 88.45 702 UNK D C 1
ATOM 13603 O O . UNK F 1 702 ? 107.138 110.490 83.356 1.00 88.45 702 UNK D O 1
ATOM 13605 N N . UNK F 1 703 ? 106.207 108.442 83.422 1.00 87.89 703 UNK D N 1
ATOM 13606 C CA . UNK F 1 703 ? 107.345 107.571 83.951 1.00 87.89 703 UNK D CA 1
ATOM 13607 C C . UNK F 1 703 ? 108.951 107.751 83.562 1.00 87.89 703 UNK D C 1
ATOM 13608 O O . UNK F 1 703 ? 109.879 107.500 84.368 1.00 87.89 703 UNK D O 1
ATOM 13610 N N . UNK F 1 704 ? 109.153 108.104 82.307 1.00 31.52 704 UNK D N 1
ATOM 13611 C CA . UNK F 1 704 ? 110.373 108.260 81.701 1.00 31.52 704 UNK D CA 1
ATOM 13612 C C . UNK F 1 704 ? 110.832 109.769 81.714 1.00 31.52 704 UNK D C 1
ATOM 13613 O O . UNK F 1 704 ? 110.900 110.452 82.795 1.00 31.52 704 UNK D O 1
ATOM 13615 N N . UNK F 1 705 ? 111.280 110.171 80.520 1.00 33.26 705 UNK D N 1
ATOM 13616 C CA . UNK F 1 705 ? 111.908 111.408 79.971 1.00 33.26 705 UNK D CA 1
ATOM 13617 C C . UNK F 1 705 ? 112.596 111.077 78.784 1.00 33.26 705 UNK D C 1
ATOM 13618 O O . UNK F 1 705 ? 112.770 110.034 78.367 1.00 33.26 705 UNK D O 1
ATOM 13620 N N . UNK F 1 706 ? 112.941 112.105 78.170 1.00 39.14 706 UNK D N 1
ATOM 13621 C CA . UNK F 1 706 ? 113.719 112.014 76.977 1.00 39.14 706 UNK D CA 1
ATOM 13622 C C . UNK F 1 706 ? 113.435 110.685 76.338 1.00 39.14 706 UNK D C 1
ATOM 13623 O O . UNK F 1 706 ? 114.322 109.883 76.172 1.00 39.14 706 UNK D O 1
ATOM 13625 N N . UNK F 1 707 ? 112.203 110.455 75.910 1.00 40.21 707 UNK D N 1
ATOM 13626 C CA . UNK F 1 707 ? 111.832 109.184 75.290 1.00 40.21 707 UNK D CA 1
ATOM 13627 C C . UNK F 1 707 ? 112.700 108.873 74.072 1.00 40.21 707 UNK D C 1
ATOM 13628 O O . UNK F 1 707 ? 113.067 107.727 73.876 1.00 40.21 707 UNK D O 1
ATOM 13630 N N . UNK F 1 708 ? 113.038 109.867 73.250 1.00 40.91 708 UNK D N 1
ATOM 13631 C CA . UNK F 1 708 ? 113.932 109.649 72.122 1.00 40.91 708 UNK D CA 1
ATOM 13632 C C . UNK F 1 708 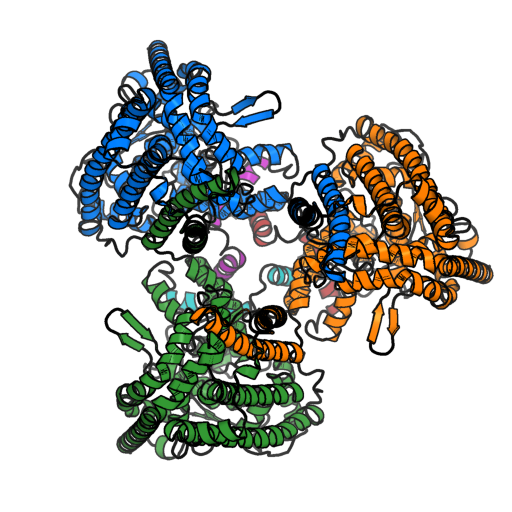? 115.287 109.200 72.649 1.00 40.91 708 UNK D C 1
ATOM 13633 O O . UNK F 1 708 ? 115.880 108.286 72.102 1.00 40.91 708 UNK D O 1
ATOM 13635 N N . UNK F 1 709 ? 115.774 109.812 73.726 1.00 35.82 709 UNK D N 1
ATOM 13636 C CA . UNK F 1 709 ? 117.050 109.387 74.271 1.00 35.82 709 UNK D CA 1
ATOM 13637 C C . UNK F 1 709 ? 116.974 107.951 74.725 1.00 35.82 709 UNK D C 1
ATOM 13638 O O . UNK F 1 709 ? 117.852 107.182 74.423 1.00 35.82 709 UNK D O 1
ATOM 13640 N N . UNK F 1 710 ? 115.902 107.564 75.405 1.00 40.87 710 UNK D N 1
ATOM 13641 C CA . UNK F 1 710 ? 115.798 106.186 75.864 1.00 40.87 710 UNK D CA 1
ATOM 13642 C C . UNK F 1 710 ? 115.757 105.228 74.693 1.00 40.87 710 UNK D C 1
ATOM 13643 O O . UNK F 1 710 ? 116.416 104.203 74.709 1.00 40.87 710 UNK D O 1
ATOM 13645 N N . UNK F 1 711 ? 115.021 105.578 73.650 1.00 48.56 711 UNK D N 1
ATOM 13646 C CA . UNK F 1 711 ? 114.945 104.688 72.506 1.00 48.56 711 UNK D CA 1
ATOM 13647 C C . UNK F 1 711 ? 116.324 104.544 71.894 1.00 48.56 711 UNK D C 1
ATOM 13648 O O . UNK F 1 711 ? 116.753 103.441 71.623 1.00 48.56 711 UNK D O 1
ATOM 13650 N N . UNK F 1 712 ? 117.055 105.642 71.744 1.00 53.98 712 UNK D N 1
ATOM 13651 C CA . UNK F 1 712 ? 118.398 105.570 71.176 1.00 53.98 712 UNK D CA 1
ATOM 13652 C C . UNK F 1 712 ? 119.337 104.756 72.061 1.00 53.98 712 UNK D C 1
ATOM 13653 O O . UNK F 1 712 ? 120.113 103.958 71.564 1.00 53.98 712 UNK D O 1
ATOM 13655 N N . UNK F 1 713 ? 119.244 104.928 73.376 1.00 47.09 713 UNK D N 1
ATOM 13656 C CA . UNK F 1 713 ? 120.106 104.203 74.291 1.00 47.09 713 UNK D CA 1
ATOM 13657 C C . UNK F 1 713 ? 119.856 102.723 74.169 1.00 47.09 713 UNK D C 1
ATOM 13658 O O . UNK F 1 713 ? 120.790 101.945 74.210 1.00 47.09 713 UNK D O 1
ATOM 13660 N N . UNK F 1 714 ? 118.590 102.324 74.080 1.00 53.30 714 UNK D N 1
ATOM 13661 C CA . UNK F 1 714 ? 118.266 100.911 73.938 1.00 53.30 714 UNK D CA 1
ATOM 13662 C C . UNK F 1 714 ? 118.705 100.390 72.584 1.00 53.30 714 UNK D C 1
ATOM 13663 O O . UNK F 1 714 ? 119.218 99.296 72.466 1.00 53.30 714 UNK D O 1
ATOM 13665 N N . UNK F 1 715 ? 118.488 101.191 71.560 1.00 61.05 715 UNK D N 1
ATOM 13666 C CA . UNK F 1 715 ? 118.830 100.831 70.198 1.00 61.05 715 UNK D CA 1
ATOM 13667 C C . UNK F 1 715 ? 120.313 100.680 70.050 1.00 61.05 715 UNK D C 1
ATOM 13668 O O . UNK F 1 715 ? 120.793 99.817 69.336 1.00 61.05 715 UNK D O 1
ATOM 13670 N N . UNK F 1 716 ? 121.046 101.546 70.720 1.00 58.11 716 UNK D N 1
ATOM 13671 C CA . UNK F 1 716 ? 122.484 101.512 70.573 1.00 58.11 716 UNK D CA 1
ATOM 13672 C C . UNK F 1 716 ? 123.053 100.278 71.237 1.00 58.11 716 UNK D C 1
ATOM 13673 O O . UNK F 1 716 ? 123.847 99.576 70.626 1.00 58.11 716 UNK D O 1
ATOM 13675 N N . UNK F 1 717 ? 122.605 99.952 72.448 1.00 54.86 717 UNK D N 1
ATOM 13676 C CA . UNK F 1 717 ? 123.157 98.771 73.106 1.00 54.86 717 UNK D CA 1
ATOM 13677 C C . UNK F 1 717 ? 122.822 97.513 72.311 1.00 54.86 717 UNK D C 1
ATOM 13678 O O . UNK F 1 717 ? 123.674 96.652 72.109 1.00 54.86 717 UNK D O 1
ATOM 13680 N N . UNK F 1 718 ? 121.601 97.428 71.800 1.00 66.78 718 UNK D N 1
ATOM 13681 C CA . UNK F 1 718 ? 121.215 96.255 71.040 1.00 66.78 718 UNK D CA 1
ATOM 13682 C C . UNK F 1 718 ? 122.063 96.119 69.791 1.00 66.78 718 UNK D C 1
ATOM 13683 O O . UNK F 1 718 ? 122.561 95.041 69.490 1.00 66.78 718 UNK D O 1
ATOM 13685 N N . UNK F 1 719 ? 122.279 97.226 69.090 1.00 68.46 719 UNK D N 1
ATOM 13686 C CA . UNK F 1 719 ? 123.070 97.184 67.868 1.00 68.46 719 UNK D CA 1
ATOM 13687 C C . UNK F 1 719 ? 124.489 96.771 68.180 1.00 68.46 719 UNK D C 1
ATOM 13688 O O . UNK F 1 719 ? 125.064 95.949 67.478 1.00 68.46 719 UNK D O 1
ATOM 13690 N N . UNK F 1 720 ? 125.042 97.300 69.263 1.00 64.81 720 UNK D N 1
ATOM 13691 C CA . UNK F 1 720 ? 126.405 96.961 69.597 1.00 64.81 720 UNK D CA 1
ATOM 13692 C C . UNK F 1 720 ? 126.507 95.486 69.877 1.00 64.81 720 UNK D C 1
ATOM 13693 O O . UNK F 1 720 ? 127.392 94.825 69.352 1.00 64.81 720 UNK D O 1
ATOM 13695 N N . UNK F 1 721 ? 125.563 94.945 70.639 1.00 70.11 721 UNK D N 1
ATOM 13696 C CA . UNK F 1 721 ? 125.626 93.526 70.964 1.00 70.11 721 UNK D CA 1
ATOM 13697 C C . UNK F 1 721 ? 125.496 92.680 69.718 1.00 70.11 721 UNK D C 1
ATOM 13698 O O . UNK F 1 721 ? 126.226 91.711 69.538 1.00 70.11 721 UNK D O 1
ATOM 13700 N N . UNK F 1 722 ? 124.595 93.078 68.828 1.00 75.69 722 UNK D N 1
ATOM 13701 C CA . UNK F 1 722 ? 124.382 92.324 67.612 1.00 75.69 722 UNK D CA 1
ATOM 13702 C C . UNK F 1 722 ? 125.652 92.305 66.781 1.00 75.69 722 UNK D C 1
ATOM 13703 O O . UNK F 1 722 ? 126.034 91.264 66.255 1.00 75.69 722 UNK D O 1
ATOM 13705 N N . UNK F 1 723 ? 126.319 93.448 66.665 1.00 75.14 723 UNK D N 1
ATOM 13706 C CA . UNK F 1 723 ? 127.557 93.505 65.901 1.00 75.14 723 UNK D CA 1
ATOM 13707 C C . UNK F 1 723 ? 128.651 92.661 66.540 1.00 75.14 723 UNK D C 1
ATOM 13708 O O . UNK F 1 723 ? 129.348 91.914 65.857 1.00 75.14 723 UNK D O 1
ATOM 13710 N N . UNK F 1 724 ? 128.764 92.751 67.861 1.00 76.84 724 UNK D N 1
ATOM 13711 C CA . UNK F 1 724 ? 129.790 92.022 68.601 1.00 76.84 724 UNK D CA 1
ATOM 13712 C C . UNK F 1 724 ? 129.447 91.955 70.081 1.00 76.84 724 UNK D C 1
ATOM 13713 O O . UNK F 1 724 ? 130.078 92.615 70.904 1.00 76.84 724 UNK D O 1
#

Sequence (1715 aa):
PWHHIENLDLFFSRVYNLHQKNGFTCMLIGEIFELMQFLFVVAFTTFLVSCVDYDILFANKVTLPDAFLPAQVCSARIQENGSLITILVIAGVFWIHRLIKFIYNICCYWEIHSFYLHALRIPMSALPYCTWQEVQARIVQTQKEHQICIHKRELTELDIYHRILRFQNYMVALVNKSLLPLRFRLPGLGEAVFFTRGLKYNFELILFWGPGSLFLNEWSLKAEYKRGGQRLELAQRLSNRILWIGIANFLLCPLILIWQILYAFFSYAEVLKREPGALGARCWSLYGRCYLRHFNELEHELQSRLNRGYKPASKYMNCFLSPLLTLLAKNGAFFAGSILAVLIALTIYDEDVLAVEHVLTTVTLLGVTVTVCRSFIPDQHMVFCPEQLLRVILAHIHYMPDHWQGNAHRSQTRDEFAQLFQYKAVFILEELLSPIVTPLILIFCLRPRALEIIDFFRNFTVEVVGVGDTCSFAQMDVRQHGHPQWLQTEASVYQQAEDGKTELSLMHFAITNPGWQPPRESTAFLGFLKEQVQRDPWHHIENLDLFFSRVYNLHQKNGFTCMLIGEIFELMQFLFVVAFTTFLVSCVDYDILFANKVTLPDAFLPAQVCSARIQENGSLITILVIAGVFWIHRLIKFIYNICCYWEIHSFYLHALRIPMSALPYCTWQEVQARIVQTQKEHQICIHKRELTELDIYHRILRFQNYMVALVNKSLLPLRFRLPGLGEAVFFTRGLKYNFELILFWGPGSLFLNEWSLKAEYKRGGQRLELAQRLSNRILWIGIANFLLCPLILIWQILYAFFSYAEVLKREPGALGARCWSLYGRCYLRHFNELEHELQSRLNRGYKPASKYMNCFLSPLLTLLAKNGAFFAGSILAVLIALTIYDEDVLAVEHVLTTVTLLGVTVTVCRSFIPDQHMVFCPEQLLRVILAHIHYMPDHWQGNAHRSQTRDEFAQLFQYKAVFILEELLSPIVTPLILIFCLRPRALEIIDFFRNFTVEVVGVGDTCSFAQMDVRQHGHPQWLQTEASVYQQAEDGKTELSLMHFAITNPGWQPPRESTAFLGFLKEQVQRDPWHHIENLDLFFSRVYNLHQKNGFTCMLIGEIFELMQFLFVVAFTTFLVSCVDYDILFANKVTLPDAFLPAQVCSARIQENGSLITILVIAGVFWIHRLIKFIYNICCYWEIHSFYLHALRIPMSALPYCTWQEVQARIVQTQKEHQICIHKRELTELDIYHRILRFQNYMVALVNKSLLPLRFRLPGLGEAVFFTRGLKYNFELILFWGPGSLFLNEWSLKAEYKRGGQRLELAQRLSNRILWIGIANFLLCPLILIWQILYAFFSYAEVLKREPGALGARCWSLYGRCYLRHFNELEHELQSRLNRGYKPASKYMNCFLSPLLTLLAKNGAFFAGSILAVLIALTIYDEDVLAVEHVLTTVTLLGVTVTVCRSFIPDQHMVFCPEQLLRVILAHIHYMPDHWQGNAHRSQTRDEFAQLFQYKAVFILEELLSPIVTPLILIFCLRPRALEIIDFFRNFTVEVVGVGDTCSFAQMDVRQHGHPQWLQTEASVYQQAEDGKTELSLMHFAITNPGWQPPRESTAFLGFLKEQVQRD

Solvent-accessible surface area: 79929 Å² total; per-residue (Å²): 12,156,112,63,39,84,36,10,4,52,6,2,32,18,0,19,37,0,16,54,104,44,0,28,75,15,6,48,51,18,34,72,30,106,19,81,32,26,85,43,0,31,51,32,23,19,66,33,97,10,6,19,52,72,102,62,12,33,84,138,220,55,55,46,89,76,2,78,50,84,74,148,58,24,55,50,136,28,117,141,61,56,86,26,58,73,52,46,92,68,19,30,99,95,58,85,94,54,51,108,107,21,85,124,30,42,86,31,16,146,67,3,23,24,6,0,60,113,6,2,165,16,68,33,90,44,0,42,67,15,60,6,52,71,0,0,40,80,4,27,102,7,11,120,132,66,56,10,2,67,140,102,94,100,7,51,26,16,9,2,2,6,18,34,10,7,37,39,2,0,0,0,0,0,13,18,24,76,12,1,12,13,119,50,191,78,125,81,140,55,59,34,18,25,3,9,157,32,0,20,127,10,0,28,47,1,1,5,102,39,129,35,0,2,10,106,62,59,88,30,4,45,59,40,10,98,130,45,51,80,78,109,93,1,4,117,115,7,12,79,45,4,42,159,25,0,51,49,20,125,125,87,14,73,46,68,48,67,70,31,89,38,60,8,78,3,24,62,26,5,31,92,112,94,105,94,59,35,20,38,41,21,22,8,9,24,22,0,60,8,37,1,9,3,0,2,0,2,84,62,13,1,47,61,7,0,20,13,0,34,158,13,0,33,109,0,7,96,7,18,75,55,34,84,89,23,34,78,6,96,12,28,2,24,35,8,4,0,66,2,2,11,22,23,38,23,23,111,169,49,135,77,1,59,98,7,82,107,2,103,73,45,30,78,121,25,15,88,58,3,69,72,18,114,88,103,31,31,104,114,28,62,52,113,20,13,66,40,5,0,59,18,0,2,11,20,2,8,2,24,34,117,98,1,42,64,36,0,36,63,35,102,0,49,90,47,1,33,34,7,0,15,97,50,40,60,70,31,97,33,41,50,70,6,12,72,38,5,6,90,0,0,33,140,44,2,76,95,59,3,58,80,4,2,25,0,1,62,63,2,22,62,122,34,131,6,1,17,3,2,1,8,0,0,48,1,32,2,14,94,12,0,23,80,94,58,54,133,34,131,14,76,117,100,77,29,0,67,35,0,4,0,6,5,1,0,8,22,2,24,63,43,2,115,64,32,143,30,54,175,70,4,64,58,11,18,33,107,24,82,123,93,40,153,84,108,70,56,17,63,61,8,58,54,25,51,54,54,29,58,25,39,50,58,67,11,13,36,15,1,5,14,16,21,31,59,12,54,92,79,80,12,155,111,62,39,83,36,10,4,52,7,1,33,19,0,20,38,0,16,54,104,44,0,29,75,14,6,48,51,18,35,73,30,106,19,80,34,26,82,45,0,31,50,32,24,17,64,31,96,10,6,20,54,73,102,63,13,34,83,140,222,55,55,46,90,76,2,80,50,85,76,146,60,24,56,51,136,27,117,142,60,57,86,27,58,73,53,45,91,70,19,30,98,94,59,85,94,54,51,108,107,22,85,123,30,42,87,30,16,146,66,3,24,23,7,0,59,114,7,3,167,16,66,33,90,45,0,42,67,15,60,7,53,70,0,1,39,81,4,27,103,8,11,120,132,67,55,10,2,68,139,102,95,99,7,52,26,17,9,2,2,5,18,34,10,8,36,39,2,0,0,0,0,0,13,17,25,75,11,2,11,14,118,47,190,80,126,84,136,54,60,33,17,26,4,9,155,33,0,19,126,10,0,27,47,1,2,4,102,39,132,34,1,1,10,108,63,58,86,31,3,46,60,40,9,98,129,45,50,80,76,110,93,1,4,116,116,7,11,80,44,5,43,161,24,0,51,49,20,124,125,87,14,72,47,69,48,73,73,30,75,41,57,11,75,4,22,62,26,5,30,91,111,97,106,95,60,34,20,38,40,21,21,8,8,24,21,0,62,8,38,0,8,2,0,2,0,2,84,63,14,1,49,60,6,0,20,13,0,34,156,13,0,33,115,0,7,97,8,18,76,56,33,82,89,24,35,77,6,95,12,27,2,22,35,8,3,0,66,2,2,12,22,22,39,24,24,111,168,48,135,76,0,57,97,8,79,103,1,104,75,46,30,76,121,26,14,88,57,4,69,72,18,114,87,103,32,32,103,116,27,63,43,116,22,12,66,48,14,0,58,24,0,0,12,19,2,7,1,24,34,117,97,1,42,63,35,0,36,64,35,101,1,48,89,46,1,34,36,7,0,14,100,50,40,61,71,31,98,34,40,46,69,6,12,74,39,5,6,89,0,0,34,140,43,1,77,92,59,3,60,82,5,2,25,0,0,63,64,2,23,61,123,33,132,6,1,16,3,2,1,8,0,0,48,1,34,2,14,92,13,0,24,79,94,57,55,133,34,133,14,76,115,99,77,29,0,66,34,0,4,0,6,5,1,0,9,20,2,23,64,44,2,113,64,32,144,29,54,177,70,4,64,57,11,18,35,108,24,85,122,92,42,152,84,107,12,155,110,63,39,84,36,11,4,52,6,2,33,17,0,20,38,0,16,56,103,45,0,29,75,15,6,48,51,18,36,72,30,107,19,81,32,27,84,44,0,30,51,32,24,17,66,32,97,10,7,21,52,73,102,62,12,32,84,137,218,55,55,44,89,76,2,79,49,84,74,147,57,25,55,51,135,27,117,142,60,58,86,27,58,74,51,46,90,68,19,29,100,95,58,85,92,54,52,108,109,23,84,123,30,42,87,31,14,143,66,2,24,25,7,0,59,112,6,2,168,17,65,33,91,44,0,42,67,14,60,7,52,69,0,1,40,82,4,26,103,7,11,118,133,66,54,10,2,68,137,101,96,100,7,52,27,17,9,1,1,6,19,33,10,7,36,38,2,0,0,0,0,0,12,19,24,75,11,2,12,13,120,49,191,80,126,83,137,54,60,34,19,26,4,9,153,32,0,19,125,10,0,26,48,1,1,5,101,38,130,34,0,1,10,108,62,60,86,31,3,44,60,40,10,99,127,43,51,79,77,109,92,1,4,117,117,7,11,80,45,4,41,161,25,0,52,48,21,124,126,87,14,73,47,66,48,68,71,31,90,38,60,8,79,3,23,63,26,4,30,91,110,96,104,95,60,35,20,38,40,22,19,8,8,24,21,0,63,9,37,1,9,3,0,2,0,2,84,62,14,1,47,60,7,0,20,13,0,34,155,14,0,33,109,0,7,96,6,18,79,55,34,84,91,23,33,76,6,97,13,28,2,23,36,8,4,0,65,2,2,12,21,21,39,24,24,112,169,48,134,78,1,58,97,7,81,104,1,104,74,45,30,77,122,26,14,89,56,4,69,72,17,116,88,107,31,31,104,114,28,60,51,115,21,13,66,43,5,0,58,18,1,2,11,19,3,7,2,22,36,116,99,1,42,63,35,0,35,64,36,102,0,48,92,45,1,34,35,6,0,14,98,51,40,62,71,30,97,34,40,50,71,6,12,73,38,5,6,91,0,0,33,140,44,2,77,95,59,3,58,81,3,2,26,0,0,63,63,2,22,61,124,34,134,5,1,16,3,2,1,8,0,0,50,2,33,2,14,94,13,0,23,79,94,58,52,133,33,132,14,77,115,99,77,29,0,67,33,0,4,0,7,6,1,0,8,20,2,24,65,43,2,113,64,32,145,30,54,176,71,4,65,57,11,18,35,107,24,83,122,91,40,154,85,109,70,58,16,63,61,9,55,53,25,51,59,52,2,21,73,17,42,48,59,68,11,13,38,16,0,4,14,16,22,31,59,10,55,91,80,78,69,57,16,63,60,10,55,54,25,50,50,56,2,20,74,18,41,49,59,68,11,13,36,16,0,5,13,17,21,31,60,12,54,93,81,78

B-factor: mean 33.56, std 19.65, range [7.76, 93.38]

Secondary structure (DSSP, 8-state):
--TT-S-HHHHHHHHHHHHHTTSHHHHHHHHHHHHHHHHHHHHHHHHHHHTB-HHHHHT----GGGTBPPHHHHHHHHHS-HHHHHHHHHHHHHHHHHHHHHHHHHHHHHHHHHIIIIII---SSSSTTS-HHHHHHHHHHHHHHS--STTS----SSHHHHHHHHHHHHHHHHHHTT-S--EEE-TTSSEEE---HHHHHHHHHHHTSSSS-SBSSSSSB-GGGG-STTHHHHHHHHHHHHHHHHHHHHHHHHHHHHHHHHHHHHHHHHHHHH-TTGGGSB---HHHHTTS--TT--HHHHHHHHHHTHHHHHHHHTT---HHHHHHHHHHHHHHHHHHHHHHHHHHHTS-SSSSTTHHHHHHHHHHHHHHHHHHS--TT----HHHHHHHHHHHH----GGGSS-TTSHHHHHHHHHHH-BHHHHHHHHHSHHHHHHHHHHHTSGGGHHHHHHHHHHS-EEETTTEEE-SGGG--TTTS--TTT------TTSS-TTSHHHHHHHHHHHH-TTPPPPHHHHHHHHHHHHHHHH-/--TT-S-HHHHHHHHHHHHHTTSHHHHHHHHHHHHHHHHHHHHHHHHHHHTB-HHHHHT----GGGTBPPHHHHHHHHHS-HHHHHHHHHHHHHHHHHHHHHHHHHHHHHHHHHIIIIII---SSSSTTS-HHHHHHHHHHHHHHS--STTS----SSHHHHHHHHHHHHHHHHHHTT-S--EEE-TTSSEEE---HHHHHHHHHHHTSSSS-SBSSSSSB-GGGG-STTHHHHHHHHHHHHHHHHHHHHHHHHHHHHHHHHHHHTTHHHHHHH-TTGGGSB---HHHHTTS--TT--HHHHHHHHHHTHHHHHHHHTS---HHHHHHHHHHHHHHHHHHHHHHHHHHHTS-SSSSTTHHHHHHHHHHHHHHHHHHS--TT----HHHHHHHHHHHH----GGGSS-TTSHHHHHHHHHHH-BHHHHHHHHHSHHHHHHHHHHHTSGGGHHHHHHHHHHS-EEETTTEEE-SGGG--SSSS--TTT------TTSS-TTSHHHHHHHHHHHH-TTPPPPHHHHHHHHHHHHHHHH-/--TT-S-HHHHHHHHHHHHHTTSHHHHHHHHHHHHHHHHHHHHHHHHHHHTB-HHHHHT----GGGTBPPHHHHHHHHHS-HHHHHHHHHHHHHHHHHHHHHHHHHHHHHHHHHIIIIII---SSSSTTS-HHHHHHHHHHHHHHS--STTS----SSHHHHHHHHHHHHHHHHHHTT-S--EEE-TTSSEEE---HHHHHHHHHHHTSSSS-SBSSSSSB-GGGG-STTHHHHHHHHHHHHHHHHHHHHHHHHHHHHHHHHHHHHHHHHHHHH-TTGGGSB---HHHHTTS--TT--HHHHHHHHHHTHHHHHHHHTS---HHHHHHHHHHHHHHHHHHHHHHHHHHHTS-SSSSTTHHHHHHHHHHHHHHHHHHS--TT----HHHHHHHHHHHH----GGGSS-TTSHHHHHHHHHHH-BHHHHHHHHHSHHHHHHHHHHHTSGGGHHHHHHHHHHS-EEETTTEEE-SGGG--TTTS--TTT------TTSS-TTSHHHHHHHHHHHH-TTPPPPHHHHHHHHHHHHHHHH-/-HHHHHHHHHHS-SS-S-HHHHHHHHHHHHHHHHH-/-HHHHHHHHHHT-SS-S-HHHHHHHHHHHHHHHHH-/-HHHHHHHHHHS-SS--HHHHHHHHHHHHHHHHH-

Foldseek 3Di:
DAAADAQVLVLLLLLVVCLVLLHLVSVLVVLVVVLVVLVCLLVVVLCVVQFFQVVVVPPVVDDVCVGGDDVVVSVVRQVPPVVSVVLVVVSVVVSVVSVVVSVVSSVVSVVSQCCCCPQLVQHSVNRNVAPVLNSVVSVQVSCVPNPYLHDDDRDQSVLSLCSNCFVLLVLLQCVQLPADDFWDDDPPDHTHGFDAPVLVVLVCQLAQDHDDHQPDRSFAGDDCLLDPPPLVVQLVVSLVSLQVSLVVLLVCLVSLLVVLVSVCCPVVVVVCVVPVCVLQFWAFAPVNLSNLDFNSADPVRSVVLVVVLRVLVVLLLLLDADPVLQVVLVVQLVVLVVVLVVLVVVCVPPVVSPPDVCSVVSNVVSVVSNVVSVVNNDDPVRDRDQQVSVVVSCVSRVFDDPVCNPCSPDPVNSVVVCNGIGRSNVNSVSSSCCSVPSSVCSNPVNSVCSSVVSVLQNVFWDQDRSRHTGGNLSVLQCEQANDVVPFPYPHDPVRYRPRRSSPVSLVVVCVVNVSRDDDDRSVVRVVVVVVVVVVD/DAAADAQVLVLLLLLVVCLVLLHLVSVLVVLVVVLVVLVCLLVVVLCVVQFFQVVVVPPVVDDVCVGGDDVVVSVVRQVPPVVSVVLVVVSVVVSVVSVVVSVVSSVVSVVSQCCCCPQLVQHSVNRNVAPVLNSVVSVQVSCVPNPYLHDDDRDQSVLSLCSNCFVLLVLLQCVQLPADDFWDDDPPDHTHGFDAPVLVVLVCQLAQDHDDHQPDRSFAGDDCLLDPPPLVVQLVVSLVSLQVSLVVLLVCLVSLLVVLVSVCCVPVVVVCVVPVCVLQFWAFAPVNLSNLDFNSADPVRSVVLVVVLRVLVVLLLLLDADPVLQVVLVVQLVVLVVVLVVLVVVCVPPVVSPPDVCSVVSNVVSVVSNVVSVVNNDDPVRDRDQQVSVVVSCVSRVFDDPVCNPCSPDPVNSVVVCNGIGRSNVNSVSSSCCSVPSSVCSNPVNSVCSSVVSVLQNVFWDQDRSRHTGGNLSVLQCEQANDVVPFPYPHDPVRYRPRRSSPVSLVVVCVVNVSRDDDDRSVVRVVVVVVVVVVD/DAAADAQVLVLLLLLVVCLVLLHLVSVLVVLVVVLVVLVCLLVVVLCVVQFFQVVVVPPVVDDVCVGGDDVVVSVVRQVPPVVSVVLVVVSVVVSVVSVVVSVVSSVVSVVSQCCCCPQLVQHSVNRNVAPVLNSVVSVQVSCVPNPYLHDDDRDQSVLSLCSNCFVLLVLLQCVQLPADDFWDDDPPDHTHGFDAPVLVVLVCQLAQDHDDHQPDRSFAGDDCLLDPPPLVVQLVVSLVSLQVSLVVLLVCLVSLLVVLVSVCCPVVVVVCVVPVCVLQFWAFAPVNLSNLDFNSADPVRSVVLVVVLRVLVVLLLQLDADPVLQVVLVVQLVVLVVVLVVLVVVCVPPVVSPPDVCSVVSNVVSVVSNVVSVVNNDDPVRDRDQQVSVVVSCVSRVFDDPVCNPCSPDPVNSVVVCNGIGRSNVNSVSSSCCSVPSSVCSNPVNSVCSSVVSVLQNVFWDQDRSRHTGGNLSVLQCEQANDVVPFPYPHDPVRYRPRRSSPVSLVVVCVVNVSRDDDDRSVVRVVVVVVVVVVD

InterPro domains:
  IPR007241 Autophagy-related protein 9 [PF04109] (37-525)
  IPR007241 Autophagy-related protein 9 [PTHR13038] (4-787)

Nearest PDB structures (foldseek):
  6wqz-assembly1_C  TM=1.002E+00  e=2.654E-80  Homo sapiens
  8kbz-assembly1_A  TM=9.784E-01  e=1.124E-64  Homo sapiens
  6wr4-assembly1_A  TM=9.476E-01  e=8.958E-57  Homo sapiens
  7jlo-assembly1_A  TM=9.312E-01  e=3.799E-57  Homo sapiens
  8poe-assembly1_C  TM=9.301E-01  e=6.814E-33  Homo sapiens

Radius of gyration: 39.4 Å; Cα contacts (8 Å, |Δi|>4): 2027; chains: 6; bounding box: 111×104×83 Å

GO terms:
  GO:0005515 protein binding (F, IPI)
  GO:0055037 recycling endosome (C, IDA)
  GO:0000407 phagophore assembly site (C, IDA)
  GO:0005768 endosome (C, IDA)
  GO:0005770 late endosome (C, IDA)
  GO:0005802 trans-Golgi network (C, IDA)
  GO:0000045 autophagosome assembly (P, IMP)
  GO:0055038 recycling endosome membrane (C, IDA)
  GO:0000139 Golgi membrane (C, IDA)
  GO:0005739 mitochondrion (C, IDA)
  GO:0005789 endoplasmic reticulum membrane (C, IDA)
  GO:0005794 Golgi apparatus (C, IDA)
  GO:0017128 phospholipid scramblase activity (F, IDA)
  GO:0000045 autophagosome assembly (P, IDA)
  GO:0031902 late endosome membrane (C, EXP)
  GO:0034045 phagophore assembly site membrane (C, EXP)
  GO:0055038 recycling endosome membrane (C, EXP)
  GO:0005789 endoplasmic reticulum membrane (C, EXP)
  GO:0034045 phagophore assembly site membrane (C, TAS)
  GO:0016020 membrane (C, HDA)

Organism: Homo sapiens (NCBI:txid9606)